Protein 6GW3 (pdb70)

InterPro domains:
  IPR001099 Chalcone/stilbene synthase, N-terminal [PF00195] (3-221)
  IPR011141 Polyketide synthase, type III [PIRSF000451] (5-380)
  IPR011141 Polyketide synthase, type III [PTHR11877] (5-381)
  IPR012328 Chalcone/stilbene synthase, C-terminal [PF02797] (232-382)
  IPR016039 Thiolase-like [G3DSA:3.40.47.10] (1-229)
  IPR016039 Thiolase-like [G3DSA:3.40.47.10] (230-385)
  IPR016039 Thiolase-like [SSF53901] (3-225)
  IPR016039 Thiolase-like [SSF53901] (229-381)
  IPR018088 Chalcone/stilbene synthase, active site [PS00441] (149-165)

Organism: Cannabis sativa (NCBI:txid3483)

Foldseek 3Di:
DDFFDDFKFWQFKFKFFAPDKDFLQCPLVVLCVLLVNVVLPVVSVVLNVLLVVQLAGMAGAPDDSVNCVVPVQLAAAFDQCLVVQQVVCQPVFLVQQLVRLVRRCVSQPDDLQLAQAEEEEEAQYDDVVGSQVVNCVVNVYDPNRHYHYHYRPLLVLLVQVVVLGVVQRGDPSHKYKYKYWYHCSQLRYHDDNPDVQSSSCVSFEHTMMMITIMHGPADPVSPGDGFKTFDDKDKDQQPPCAPQWDWDQDSRGIDIHHHPCVLVSCQVCVLVVVCVVPVVVVDDQQQQAAEQEQCLTPSNVVSNCVSNVHDPVRCPLVSVLCHHHGRNGNCSSSSSLVVQQVVCVVVVEFWSRVVHFKYKYWDAHHSRMIMITIMGTGTDDD/DDFFDDFKFWFFKFKFFAPAKDFLQCVLVVLCVLLVNVVLPVVSVVLNVLSVPFLAGMAGAPDDSVNCVVPVQLAAAFHQCQVVQQVVCQPVFLVQQLVRLVRRCVLQPDDLQLAQEEEEEEAQYDDVVGSSVVNCVVNVYDPNRHYHYHYRPLLVLLVQVVVLGVVQRGDPSHKYKYKYWYHCSQLRYHDDSPDVQSSSCVSFEHTMMMITIMHGPDDPVSPGDGFKTFDDKDKDFFPPCAPQWDWDQDSRGIDIHHHPCVLVSCQVCVLVVVCVPPVVVVDDQQQQAAEQEQCLTPSNVVSNCVSNVHDPVRCPLNSVLCHHHGRHGNCSSSSSLVCQQVVCVVVVAFWSRVVHFKYKYWDAGPSRMIMITIMGTGTDDD/DFFDDFKFFFFKFKFFAPDKDFLQCPLVVLCVLLVNVVLVVVSVVLNVLLVVQLAGMAGAPDDSVNCVVPVQLAAQFDQCLVVQQVVCQPVFLVQQLNRLVRRCVLQPDDLQLAQAEEEEEAQYADVVGSQVVNCVVNVYDPRRHYHYHYRPLLVLLVQVVVLGVVQRGDPSHKYKYKYWYHCSQLRYHDDNPCVQSSSCVSFEHTMMMITIMHGPADPVSPGDGFKTFDDKDKDFFPPCAQQWDWDQDSRGIDIHHHPCVLVSCLVCVLVVVCVVCVVVVDDQPQLAAEQEQCLTPSNVVSNCVSNVHDPVRCPLNSVLCHHHGRHGSCSSSSSLVVQQVVCVVVVAFWSRVVHFKYKYWDAGPSRMIMITIMGTDTDDD/DFFDDFKFFFFKFKFFAPAKDFLQCVLVVLCVLLVNVVLPVVSVVLNVLSVPFLAGMAGAPDDSVNCVVPVQLAAAFDQCLVVQQVVCQPVFLVQQLNRLVRRCVLQPDDLQLAQAEEEEEAQYDDVVGSRVVNCVVNVYDPRRHYHYHYRPLLVLLVQVVVLGVVQRGDPSHKYKYKYWYHCSQLRYHDDNPDVQSSSCVSFAHTMMMITIMHHPADPVSPGDGFKTFDDKDKDFFPPCAQQWDWDQDSRGIDIHHHPCVLVSCQVCVLVVVCVVPVVVVDDQQQQAAEQEQCLTPSNVVSNCVSRVHDPVRCVLVSVLCHHHGRHGSCSSSSSLVCQQVVCVVVVAFWSRVVHFKYKYWDAGPSRMIMITIMGTGTD

CATH classification: 3.40.47.10 (+1 more: 3.40.47.10)

GO terms:
  GO:1901696 cannabinoid biosynthetic process (P, TAS)

Radius of gyration: 38.3 Å; Cα contacts (8 Å, |Δi|>4): 3840; chains: 4; bounding box: 85×110×92 Å

Structure (mmCIF, N/CA/C/O backbone):
data_6GW3
#
_entry.id   6GW3
#
_cell.length_a   71.560
_cell.length_b   123.288
_cell.length_c   87.939
_cell.angle_alpha   90.00
_cell.angle_beta   109.55
_cell.angle_gamma   90.00
#
_symmetry.space_group_name_H-M   'P 1 21 1'
#
loop_
_entity.id
_entity.type
_entity.pdbx_description
1 polymer '3,5,7-trioxododecanoyl-CoA synthase'
2 polymer '3,5,7-trioxododecanoyl-CoA synthase,3,5,7-trioxododecanoyl-CoA synthase'
3 non-polymer 'COENZYME A'
4 non-polymer DI(HYDROXYETHYL)ETHER
5 water water
#
loop_
_atom_site.group_PDB
_atom_site.id
_atom_site.type_symbol
_atom_site.label_atom_id
_atom_site.label_alt_id
_atom_site.label_comp_id
_atom_site.label_asym_id
_atom_site.label_entity_id
_atom_site.label_seq_id
_atom_site.pdbx_PDB_ins_code
_atom_site.Cartn_x
_atom_site.Cartn_y
_atom_site.Cartn_z
_atom_site.occupancy
_atom_site.B_iso_or_equiv
_atom_site.auth_seq_id
_atom_site.auth_comp_id
_atom_site.auth_asym_id
_atom_site.auth_atom_id
_atom_site.pdbx_PDB_model_num
ATOM 1 N N . HIS A 1 6 ? 4.177 38.389 -46.823 1.00 64.75 3 HIS A N 1
ATOM 2 C CA . HIS A 1 6 ? 3.088 37.340 -46.998 1.00 57.49 3 HIS A CA 1
ATOM 3 C C . HIS A 1 6 ? 1.705 38.019 -46.840 1.00 40.13 3 HIS A C 1
ATOM 4 O O . HIS A 1 6 ? 1.459 38.518 -45.747 1.00 40.18 3 HIS A O 1
ATOM 11 N N . LEU A 1 7 ? 0.823 38.072 -47.869 1.00 32.04 4 LEU A N 1
ATOM 12 C CA . LEU A 1 7 ? -0.333 38.981 -47.812 1.00 27.02 4 LEU A CA 1
ATOM 13 C C . LEU A 1 7 ? -1.508 38.245 -47.166 1.00 22.46 4 LEU A C 1
ATOM 14 O O . LEU A 1 7 ? -2.022 37.274 -47.703 1.00 23.34 4 LEU A O 1
ATOM 19 N N . ARG A 1 8 ? -1.908 38.735 -46.007 1.00 23.24 5 ARG A N 1
ATOM 20 C CA . ARG A 1 8 ? -3.085 38.203 -45.290 1.00 19.82 5 ARG A CA 1
ATOM 21 C C . ARG A 1 8 ? -4.273 39.061 -45.672 1.00 20.90 5 ARG A C 1
ATOM 22 O O . ARG A 1 8 ? -4.179 40.181 -46.225 1.00 20.88 5 ARG A O 1
ATOM 30 N N . ALA A 1 9 ? -5.462 38.528 -45.377 1.00 17.67 6 ALA A N 1
ATOM 31 C CA . ALA A 1 9 ? -6.692 39.270 -45.572 1.00 17.46 6 ALA A CA 1
ATOM 32 C C . ALA A 1 9 ? -7.046 40.163 -44.385 1.00 19.54 6 ALA A C 1
ATOM 33 O O . ALA A 1 9 ? -6.590 39.919 -43.255 1.00 21.71 6 ALA A O 1
ATOM 35 N N . GLU A 1 10 ? -7.907 41.171 -44.611 1.00 21.09 7 GLU A N 1
ATOM 36 C CA . GLU A 1 10 ? -8.429 42.003 -43.547 1.00 23.58 7 GLU A CA 1
ATOM 37 C C . GLU A 1 10 ? -9.920 41.604 -43.231 1.00 23.36 7 GLU A C 1
ATOM 38 O O . GLU A 1 10 ? -10.706 41.200 -44.066 1.00 29.17 7 GLU A O 1
ATOM 44 N N . GLY A 1 11 ? -10.300 41.708 -41.972 1.00 29.75 8 GLY A N 1
ATOM 45 C CA . GLY A 1 11 ? -11.621 41.423 -41.556 1.00 30.07 8 GLY A CA 1
ATOM 46 C C . GLY A 1 11 ? -11.960 39.921 -41.657 1.00 24.80 8 GLY A C 1
ATOM 47 O O . GLY A 1 11 ? -11.114 39.024 -41.952 1.00 25.66 8 GLY A O 1
ATOM 48 N N . PRO A 1 12 ? -13.180 39.623 -41.282 1.00 22.93 9 PRO A N 1
ATOM 49 C CA . PRO A 1 12 ? -13.551 38.213 -40.979 1.00 19.50 9 PRO A CA 1
ATOM 50 C C . PRO A 1 12 ? -13.893 37.420 -42.220 1.00 16.52 9 PRO A C 1
ATOM 51 O O . PRO A 1 12 ? -14.331 37.994 -43.251 1.00 18.50 9 PRO A O 1
ATOM 55 N N . ALA A 1 13 ? -13.719 36.112 -42.133 1.00 13.92 10 ALA A N 1
ATOM 56 C CA . ALA A 1 13 ? -14.224 35.203 -43.139 1.00 14.28 10 ALA A CA 1
ATOM 57 C C . ALA A 1 13 ? -15.758 35.124 -43.071 1.00 14.78 10 ALA A C 1
ATOM 58 O O . ALA A 1 13 ? -16.299 35.052 -41.958 1.00 14.71 10 ALA A O 1
ATOM 60 N N . SER A 1 14 ? -16.399 35.011 -44.236 1.00 13.88 11 SER A N 1
ATOM 61 C CA . SER A 1 14 ? -17.853 34.796 -44.314 1.00 12.67 11 SER A CA 1
ATOM 62 C C . SER A 1 14 ? -18.183 33.636 -45.253 1.00 13.02 11 SER A C 1
ATOM 63 O O . SER A 1 14 ? -17.448 33.307 -46.215 1.00 13.39 11 SER A O 1
ATOM 66 N N . VAL A 1 15 ? -19.337 32.999 -44.970 1.00 13.24 12 VAL A N 1
ATOM 67 C CA . VAL A 1 15 ? -19.982 32.080 -45.907 1.00 12.08 12 VAL A CA 1
ATOM 68 C C . VAL A 1 15 ? -20.634 32.891 -47.023 1.00 12.00 12 VAL A C 1
ATOM 69 O O . VAL A 1 15 ? -21.454 33.785 -46.728 1.00 14.09 12 VAL A O 1
ATOM 73 N N . LEU A 1 16 ? -20.215 32.675 -48.288 1.00 12.92 13 LEU A N 1
ATOM 74 C CA . LEU A 1 16 ? -20.641 33.418 -49.467 1.00 12.72 13 LEU A CA 1
ATOM 75 C C . LEU A 1 16 ? -21.675 32.640 -50.325 1.00 12.36 13 LEU A C 1
ATOM 76 O O . LEU A 1 16 ? -22.349 33.251 -51.194 1.00 14.31 13 LEU A O 1
ATOM 81 N N . ALA A 1 17 ? -21.803 31.338 -50.122 1.00 11.93 14 ALA A N 1
ATOM 82 C CA . ALA A 1 17 ? -22.719 30.496 -50.912 1.00 12.43 14 ALA A CA 1
ATOM 83 C C . ALA A 1 17 ? -22.887 29.150 -50.211 1.00 13.71 14 ALA A C 1
ATOM 84 O O . ALA A 1 17 ? -21.959 28.700 -49.515 1.00 12.53 14 ALA A O 1
ATOM 86 N N . ILE A 1 18 ? -24.047 28.510 -50.425 1.00 12.96 15 ILE A N 1
ATOM 87 C CA . ILE A 1 18 ? -24.367 27.181 -49.853 1.00 12.26 15 ILE A CA 1
ATOM 88 C C . ILE A 1 18 ? -25.069 26.356 -50.935 1.00 13.27 15 ILE A C 1
ATOM 89 O O . ILE A 1 18 ? -26.073 26.862 -51.515 1.00 15.70 15 ILE A O 1
ATOM 94 N N . GLY A 1 19 ? -24.648 25.116 -51.142 1.00 12.53 16 GLY A N 1
ATOM 95 C CA . GLY A 1 19 ? -25.331 24.209 -52.045 1.00 12.81 16 GLY A CA 1
ATOM 96 C C . GLY A 1 19 ? -25.489 22.825 -51.403 1.00 12.33 16 GLY A C 1
ATOM 97 O O . GLY A 1 19 ? -24.671 22.418 -50.619 1.00 13.58 16 GLY A O 1
ATOM 98 N N . THR A 1 20 ? -26.585 22.133 -51.744 1.00 13.22 17 THR A N 1
ATOM 99 C CA . THR A 1 20 ? -26.867 20.827 -51.150 1.00 13.17 17 THR A CA 1
ATOM 100 C C . THR A 1 20 ? -27.332 19.825 -52.212 1.00 13.70 17 THR A C 1
ATOM 101 O O . THR A 1 20 ? -27.816 20.213 -53.278 1.00 17.02 17 THR A O 1
ATOM 105 N N . ALA A 1 21 ? -27.160 18.524 -51.937 1.00 13.55 18 ALA A N 1
ATOM 106 C CA . ALA A 1 21 ? -27.567 17.441 -52.822 1.00 12.73 18 ALA A CA 1
ATOM 107 C C . ALA A 1 21 ? -27.903 16.183 -52.054 1.00 12.41 18 ALA A C 1
ATOM 108 O O . ALA A 1 21 ? -27.381 15.941 -50.935 1.00 12.42 18 ALA A O 1
ATOM 110 N N . ASN A 1 22 ? -28.793 15.349 -52.632 1.00 13.30 19 ASN A N 1
ATOM 111 C CA . ASN A 1 22 ? -29.122 14.053 -52.012 1.00 12.55 19 ASN A CA 1
ATOM 112 C C . ASN A 1 22 ? -29.368 13.011 -53.114 1.00 12.87 19 ASN A C 1
ATOM 113 O O . ASN A 1 22 ? -29.840 13.363 -54.217 1.00 15.05 19 ASN A O 1
ATOM 118 N N . PRO A 1 23 ? -29.198 11.696 -52.803 1.00 13.68 20 PRO A N 1
ATOM 119 C CA . PRO A 1 23 ? -29.639 10.647 -53.762 1.00 15.08 20 PRO A CA 1
ATOM 120 C C . PRO A 1 23 ? -31.138 10.742 -54.012 1.00 15.22 20 PRO A C 1
ATOM 121 O O . PRO A 1 23 ? -31.916 11.164 -53.136 1.00 15.67 20 PRO A O 1
ATOM 125 N N . GLU A 1 24 ? -31.561 10.381 -55.230 1.00 16.89 21 GLU A N 1
ATOM 126 C CA . GLU A 1 24 ? -32.986 10.516 -55.617 1.00 18.31 21 GLU A CA 1
ATOM 127 C C . GLU A 1 24 ? -33.925 9.587 -54.836 1.00 16.24 21 GLU A C 1
ATOM 128 O O . GLU A 1 24 ? -35.088 9.934 -54.579 1.00 19.35 21 GLU A O 1
ATOM 134 N N . ASN A 1 25 ? -33.448 8.365 -54.540 1.00 15.53 22 ASN A N 1
ATOM 135 C CA . ASN A 1 25 ? -34.344 7.357 -53.909 1.00 16.39 22 ASN A CA 1
ATOM 136 C C . ASN A 1 25 ? -34.719 7.793 -52.489 1.00 15.64 22 ASN A C 1
ATOM 137 O O . ASN A 1 25 ? -33.840 8.242 -51.716 1.00 14.90 22 ASN A O 1
ATOM 142 N N . ILE A 1 26 ? -35.996 7.615 -52.129 1.00 16.43 23 ILE A N 1
ATOM 143 C CA . ILE A 1 26 ? -36.535 8.072 -50.803 1.00 16.00 23 ILE A CA 1
ATOM 144 C C . ILE A 1 26 ? -37.096 6.859 -50.022 1.00 16.24 23 ILE A C 1
ATOM 145 O O . ILE A 1 26 ? -37.819 5.949 -50.604 1.00 19.46 23 ILE A O 1
ATOM 150 N N . LEU A 1 27 ? -36.749 6.815 -48.731 1.00 15.20 24 LEU A N 1
ATOM 151 C CA . LEU A 1 27 ? -37.384 5.915 -47.751 1.00 16.37 24 LEU A CA 1
ATOM 152 C C . LEU A 1 27 ? -38.476 6.714 -47.001 1.00 14.77 24 LEU A C 1
ATOM 153 O O . LEU A 1 27 ? -38.159 7.594 -46.206 1.00 15.15 24 LEU A O 1
ATOM 158 N N A LEU A 1 28 ? -39.750 6.351 -47.201 0.63 14.85 25 LEU A N 1
ATOM 159 N N B LEU A 1 28 ? -39.761 6.369 -47.212 0.37 14.00 25 LEU A N 1
ATOM 160 C CA A LEU A 1 28 ? -40.849 6.894 -46.393 0.63 14.22 25 LEU A CA 1
ATOM 161 C CA B LEU A 1 28 ? -40.859 6.904 -46.367 0.37 14.27 25 LEU A CA 1
ATOM 162 C C A LEU A 1 28 ? -40.881 6.199 -45.026 0.63 14.17 25 LEU A C 1
ATOM 163 C C B LEU A 1 28 ? -40.848 6.191 -45.019 0.37 14.13 25 LEU A C 1
ATOM 164 O O A LEU A 1 28 ? -40.942 4.941 -44.961 0.63 13.94 25 LEU A O 1
ATOM 165 O O B LEU A 1 28 ? -40.907 4.933 -44.956 0.37 16.46 25 LEU A O 1
ATOM 174 N N . GLN A 1 29 ? -40.743 6.963 -43.943 1.00 13.53 26 GLN A N 1
ATOM 175 C CA . GLN A 1 29 ? -40.607 6.366 -42.590 1.00 13.72 26 GLN A CA 1
ATOM 176 C C . GLN A 1 29 ? -41.817 5.512 -42.204 1.00 14.71 26 GLN A C 1
ATOM 177 O O . GLN A 1 29 ? -41.665 4.457 -41.529 1.00 16.13 26 GLN A O 1
ATOM 183 N N . ASP A 1 30 ? -43.049 5.859 -42.667 1.00 14.36 27 ASP A N 1
ATOM 184 C CA . ASP A 1 30 ? -44.252 5.047 -42.404 1.00 15.88 27 ASP A CA 1
ATOM 185 C C . ASP A 1 30 ? -44.093 3.599 -42.925 1.00 17.90 27 ASP A C 1
ATOM 186 O O . ASP A 1 30 ? -44.708 2.654 -42.391 1.00 20.28 27 ASP A O 1
ATOM 191 N N . GLU A 1 31 ? -43.337 3.424 -44.002 1.00 14.99 28 GLU A N 1
ATOM 192 C CA . GLU A 1 31 ? -43.156 2.120 -44.652 1.00 16.46 28 GLU A CA 1
ATOM 193 C C . GLU A 1 31 ? -41.867 1.419 -44.176 1.00 15.67 28 GLU A C 1
ATOM 194 O O . GLU A 1 31 ? -41.657 0.240 -44.538 1.00 17.03 28 GLU A O 1
ATOM 200 N N . PHE A 1 32 ? -41.000 2.118 -43.417 1.00 14.02 29 PHE A N 1
ATOM 201 C CA . PHE A 1 32 ? -39.627 1.608 -43.191 1.00 15.07 29 PHE A CA 1
ATOM 202 C C . PHE A 1 32 ? -39.581 0.366 -42.297 1.00 14.90 29 PHE A C 1
ATOM 203 O O . PHE A 1 32 ? -38.810 -0.591 -42.605 1.00 15.87 29 PHE A O 1
ATOM 211 N N . PRO A 1 33 ? -40.348 0.271 -41.206 1.00 15.44 30 PRO A N 1
ATOM 212 C CA . PRO A 1 33 ? -40.292 -1.009 -40.416 1.00 15.91 30 PRO A CA 1
ATOM 213 C C . PRO A 1 33 ? -40.604 -2.235 -41.235 1.00 16.55 30 PRO A C 1
ATOM 214 O O . PRO A 1 33 ? -39.876 -3.259 -41.172 1.00 18.19 30 PRO A O 1
ATOM 218 N N . ASP A 1 34 ? -41.643 -2.173 -42.065 1.00 15.90 31 ASP A N 1
ATOM 219 C CA . ASP A 1 34 ? -42.033 -3.311 -42.882 1.00 17.62 31 ASP A CA 1
ATOM 220 C C . ASP A 1 34 ? -40.969 -3.580 -44.005 1.00 16.29 31 ASP A C 1
ATOM 221 O O . ASP A 1 34 ? -40.609 -4.742 -44.214 1.00 19.74 31 ASP A O 1
ATOM 226 N N . TYR A 1 35 ? -40.471 -2.535 -44.655 1.00 17.32 32 TYR A N 1
ATOM 227 C CA . TYR A 1 35 ? -39.420 -2.663 -45.659 1.00 17.90 32 TYR A CA 1
ATOM 228 C C . TYR A 1 35 ? -38.157 -3.286 -45.064 1.00 17.01 32 TYR A C 1
ATOM 229 O O . TYR A 1 35 ? -37.650 -4.307 -45.620 1.00 19.68 32 TYR A O 1
ATOM 238 N N . TYR A 1 36 ? -37.664 -2.762 -43.954 1.00 16.25 33 TYR A N 1
ATOM 239 C CA . TYR A 1 36 ? -36.407 -3.206 -43.354 1.00 17.36 33 TYR A CA 1
ATOM 240 C C . TYR A 1 36 ? -36.533 -4.671 -42.937 1.00 16.19 33 TYR A C 1
ATOM 241 O O . TYR A 1 36 ? -35.603 -5.501 -43.252 1.00 18.60 33 TYR A O 1
ATOM 250 N N . PHE A 1 37 ? -37.609 -5.051 -42.240 1.00 16.91 34 PHE A N 1
ATOM 251 C CA . PHE A 1 37 ? -37.718 -6.470 -41.792 1.00 17.83 34 PHE A CA 1
ATOM 252 C C . PHE A 1 37 ? -37.967 -7.458 -42.946 1.00 20.37 34 PHE A C 1
ATOM 253 O O . PHE A 1 37 ? -37.569 -8.652 -42.880 1.00 22.66 34 PHE A O 1
ATOM 261 N N . ARG A 1 38 ? -38.571 -6.991 -44.035 1.00 20.20 35 ARG A N 1
ATOM 262 C CA . ARG A 1 38 ? -38.733 -7.816 -45.244 1.00 20.72 35 ARG A CA 1
ATOM 263 C C . ARG A 1 38 ? -37.399 -8.033 -46.003 1.00 20.12 35 ARG A C 1
ATOM 264 O O . ARG A 1 38 ? -37.049 -9.206 -46.296 1.00 22.97 35 ARG A O 1
ATOM 272 N N . VAL A 1 39 ? -36.678 -6.961 -46.343 1.00 19.87 36 VAL A N 1
ATOM 273 C CA . VAL A 1 39 ? -35.442 -7.097 -47.152 1.00 19.68 36 VAL A CA 1
ATOM 274 C C . VAL A 1 39 ? -34.319 -7.816 -46.364 1.00 20.71 36 VAL A C 1
ATOM 275 O O . VAL A 1 39 ? -33.473 -8.478 -46.984 1.00 22.88 36 VAL A O 1
ATOM 279 N N . THR A 1 40 ? -34.345 -7.730 -45.027 1.00 18.91 37 THR A N 1
ATOM 280 C CA . THR A 1 40 ? -33.397 -8.437 -44.159 1.00 19.81 37 THR A CA 1
ATOM 281 C C . THR A 1 40 ? -33.850 -9.881 -43.802 1.00 21.16 37 THR A C 1
ATOM 282 O O . THR A 1 40 ? -33.232 -10.527 -42.969 1.00 24.25 37 THR A O 1
ATOM 286 N N . LYS A 1 41 ? -34.984 -10.325 -44.332 1.00 22.55 38 LYS A N 1
ATOM 287 C CA . LYS A 1 41 ? -35.442 -11.722 -44.160 1.00 24.50 38 LYS A CA 1
ATOM 288 C C . LYS A 1 41 ? -35.679 -12.058 -42.694 1.00 27.84 38 LYS A C 1
ATOM 289 O O . LYS A 1 41 ? -35.393 -13.180 -42.257 1.00 28.70 38 LYS A O 1
ATOM 295 N N . SER A 1 42 ? -36.235 -11.072 -41.959 1.00 23.14 39 SER A N 1
ATOM 296 C CA . SER A 1 42 ? -36.376 -11.097 -40.506 1.00 23.98 39 SER A CA 1
ATOM 297 C C . SER A 1 42 ? -37.844 -10.922 -40.043 1.00 23.54 39 SER A C 1
ATOM 298 O O . SER A 1 42 ? -38.070 -10.570 -38.900 1.00 26.38 39 SER A O 1
ATOM 301 N N . GLU A 1 43 ? -38.781 -11.309 -40.895 1.00 24.44 40 GLU A N 1
ATOM 302 C CA . GLU A 1 43 ? -40.234 -11.164 -40.559 1.00 26.84 40 GLU A CA 1
ATOM 303 C C . GLU A 1 43 ? -40.678 -12.020 -39.380 1.00 31.57 40 GLU A C 1
ATOM 304 O O . GLU A 1 43 ? -41.688 -11.709 -38.710 1.00 33.07 40 GLU A O 1
ATOM 310 N N . HIS A 1 44 ? -39.913 -13.050 -39.055 1.00 30.97 41 HIS A N 1
ATOM 311 C CA . HIS A 1 44 ? -40.224 -13.887 -37.875 1.00 30.41 41 HIS A CA 1
ATOM 312 C C . HIS A 1 44 ? -40.060 -13.136 -36.557 1.00 25.73 41 HIS A C 1
ATOM 313 O O . HIS A 1 44 ? -40.605 -13.599 -35.534 1.00 28.73 41 HIS A O 1
ATOM 320 N N . MET A 1 45 ? -39.321 -11.999 -36.553 1.00 25.96 42 MET A N 1
ATOM 321 C CA . MET A 1 45 ? -39.016 -11.246 -35.343 1.00 27.01 42 MET A CA 1
ATOM 322 C C . MET A 1 45 ? -40.166 -10.255 -35.051 1.00 27.27 42 MET A C 1
ATOM 323 O O . MET A 1 45 ? -39.988 -9.018 -35.095 1.00 27.31 42 MET A O 1
ATOM 328 N N . THR A 1 46 ? -41.337 -10.800 -34.752 1.00 28.58 43 THR A N 1
ATOM 329 C CA . THR A 1 46 ? -42.570 -9.986 -34.718 1.00 30.01 43 THR A CA 1
ATOM 330 C C . THR A 1 46 ? -42.547 -8.941 -33.576 1.00 28.70 43 THR A C 1
ATOM 331 O O . THR A 1 46 ? -42.920 -7.758 -33.795 1.00 28.28 43 THR A O 1
ATOM 335 N N . GLN A 1 47 ? -42.105 -9.342 -32.394 1.00 26.66 44 GLN A N 1
ATOM 336 C CA . GLN A 1 47 ? -42.049 -8.379 -31.273 1.00 28.97 44 GLN A CA 1
ATOM 337 C C . GLN A 1 47 ? -40.995 -7.276 -31.529 1.00 26.52 44 GLN A C 1
ATOM 338 O O . GLN A 1 47 ? -41.232 -6.096 -31.266 1.00 27.58 44 GLN A O 1
ATOM 344 N N . LEU A 1 48 ? -39.804 -7.656 -32.046 1.00 24.91 45 LEU A N 1
ATOM 345 C CA . LEU A 1 48 ? -38.751 -6.671 -32.317 1.00 22.84 45 LEU A CA 1
ATOM 346 C C . LEU A 1 48 ? -39.214 -5.682 -33.396 1.00 21.23 45 LEU A C 1
ATOM 347 O O . LEU A 1 48 ? -38.941 -4.461 -33.295 1.00 21.43 45 LEU A O 1
ATOM 352 N N . LYS A 1 49 ? -39.936 -6.174 -34.406 1.00 20.79 46 LYS A N 1
ATOM 353 C CA . LYS A 1 49 ? -40.459 -5.287 -35.478 1.00 20.60 46 LYS A CA 1
ATOM 354 C C . LYS A 1 49 ? -41.407 -4.219 -34.883 1.00 20.55 46 LYS A C 1
ATOM 355 O O . LYS A 1 49 ? -41.330 -3.038 -35.265 1.00 20.98 46 LYS A O 1
ATOM 361 N N . GLU A 1 50 ? -42.272 -4.606 -33.962 1.00 23.12 47 GLU A N 1
ATOM 362 C CA . GLU A 1 50 ? -43.172 -3.598 -33.354 1.00 24.48 47 GLU A CA 1
ATOM 363 C C . GLU A 1 50 ? -42.408 -2.617 -32.442 1.00 22.16 47 GLU A C 1
ATOM 364 O O . GLU A 1 50 ? -42.756 -1.413 -32.412 1.00 21.94 47 GLU A O 1
ATOM 370 N N . LYS A 1 51 ? -41.356 -3.060 -31.730 1.00 19.81 48 LYS A N 1
ATOM 371 C CA . LYS A 1 51 ? -40.489 -2.115 -31.005 1.00 22.32 48 LYS A CA 1
ATOM 372 C C . LYS A 1 51 ? -39.833 -1.124 -31.972 1.00 18.72 48 LYS A C 1
ATOM 373 O O . LYS A 1 51 ? -39.675 0.098 -31.656 1.00 18.31 48 LYS A O 1
ATOM 379 N N . PHE A 1 52 ? -39.369 -1.638 -33.123 1.00 18.79 49 PHE A N 1
ATOM 380 C CA . PHE A 1 52 ? -38.750 -0.791 -34.113 1.00 16.43 49 PHE A CA 1
ATOM 381 C C . PHE A 1 52 ? -39.724 0.224 -34.695 1.00 15.96 49 PHE A C 1
ATOM 382 O O . PHE A 1 52 ? -39.351 1.394 -34.930 1.00 16.54 49 PHE A O 1
ATOM 390 N N . ARG A 1 53 ? -40.977 -0.220 -34.931 1.00 17.16 50 ARG A N 1
ATOM 391 C CA . ARG A 1 53 ? -42.009 0.744 -35.379 1.00 18.37 50 ARG A CA 1
ATOM 392 C C . ARG A 1 53 ? -42.208 1.918 -34.394 1.00 17.89 50 ARG A C 1
ATOM 393 O O . ARG A 1 53 ? -42.316 3.062 -34.820 1.00 17.15 50 ARG A O 1
ATOM 401 N N . LYS A 1 54 ? -42.162 1.631 -33.095 1.00 17.11 51 LYS A N 1
ATOM 402 C CA . LYS A 1 54 ? -42.291 2.711 -32.097 1.00 17.98 51 LYS A CA 1
ATOM 403 C C . LYS A 1 54 ? -41.059 3.658 -32.100 1.00 18.10 51 LYS A C 1
ATOM 404 O O . LYS A 1 54 ? -41.237 4.879 -32.043 1.00 19.35 51 LYS A O 1
ATOM 410 N N . ILE A 1 55 ? -39.844 3.116 -32.278 1.00 17.00 52 ILE A N 1
ATOM 411 C CA . ILE A 1 55 ? -38.664 3.958 -32.466 1.00 19.01 52 ILE A CA 1
ATOM 412 C C . ILE A 1 55 ? -38.796 4.891 -33.687 1.00 16.46 52 ILE A C 1
ATOM 413 O O . ILE A 1 55 ? -38.536 6.110 -33.627 1.00 17.30 52 ILE A O 1
ATOM 418 N N . CYS A 1 56 ? -39.250 4.319 -34.829 1.00 16.40 53 CYS A N 1
ATOM 419 C CA . CYS A 1 56 ? -39.395 5.093 -36.058 1.00 15.14 53 CYS A CA 1
ATOM 420 C C . CYS A 1 56 ? -40.478 6.162 -35.887 1.00 17.44 53 CYS A C 1
ATOM 421 O O . CYS A 1 56 ? -40.286 7.328 -36.346 1.00 18.63 53 CYS A O 1
ATOM 424 N N . ASP A 1 57 ? -41.580 5.809 -35.234 1.00 17.22 54 ASP A N 1
ATOM 425 C CA . ASP A 1 57 ? -42.695 6.791 -35.005 1.00 19.54 54 ASP A CA 1
ATOM 426 C C . ASP A 1 57 ? -42.273 7.951 -34.096 1.00 22.96 54 ASP A C 1
ATOM 427 O O . ASP A 1 57 ? -42.678 9.086 -34.296 1.00 27.45 54 ASP A O 1
ATOM 432 N N . LYS A 1 58 ? -41.487 7.648 -33.075 1.00 16.96 55 LYS A N 1
ATOM 433 C CA . LYS A 1 58 ? -41.024 8.666 -32.132 1.00 18.80 55 LYS A CA 1
ATOM 434 C C . LYS A 1 58 ? -39.852 9.517 -32.638 1.00 17.77 55 LYS A C 1
ATOM 435 O O . LYS A 1 58 ? -39.505 10.566 -32.052 1.00 20.50 55 LYS A O 1
ATOM 441 N N . SER A 1 59 ? -39.178 9.070 -33.722 1.00 15.88 56 SER A N 1
ATOM 442 C CA . SER A 1 59 ? -37.979 9.744 -34.235 1.00 15.54 56 SER A CA 1
ATOM 443 C C . SER A 1 59 ? -38.242 11.134 -34.832 1.00 15.78 56 SER A C 1
ATOM 444 O O . SER A 1 59 ? -37.301 11.953 -34.942 1.00 15.96 56 SER A O 1
ATOM 447 N N . MET A 1 60 ? -39.510 11.410 -35.216 1.00 15.41 57 MET A N 1
ATOM 448 C CA . MET A 1 60 ? -39.886 12.655 -35.914 1.00 17.20 57 MET A CA 1
ATOM 449 C C . MET A 1 60 ? -39.199 12.836 -37.271 1.00 19.14 57 MET A C 1
ATOM 450 O O . MET A 1 60 ? -39.052 13.969 -37.767 1.00 21.90 57 MET A O 1
ATOM 455 N N . ILE A 1 61 ? -38.762 11.721 -37.848 1.00 14.06 58 ILE A N 1
ATOM 456 C CA . ILE A 1 61 ? -38.216 11.654 -39.193 1.00 12.81 58 ILE A CA 1
ATOM 457 C C . ILE A 1 61 ? -39.341 11.077 -40.075 1.00 14.43 58 ILE A C 1
ATOM 458 O O . ILE A 1 61 ? -39.875 9.988 -39.803 1.00 15.52 58 ILE A O 1
ATOM 463 N N . ARG A 1 62 ? -39.755 11.832 -41.092 1.00 13.81 59 ARG A N 1
ATOM 464 C CA . ARG A 1 62 ? -40.834 11.403 -42.004 1.00 14.83 59 ARG A CA 1
ATOM 465 C C . ARG A 1 62 ? -40.287 10.781 -43.279 1.00 13.31 59 ARG A C 1
ATOM 466 O O . ARG A 1 62 ? -40.933 9.848 -43.855 1.00 15.76 59 ARG A O 1
ATOM 474 N N . LYS A 1 63 ? -39.151 11.214 -43.786 1.00 13.64 60 LYS A N 1
ATOM 475 C CA . LYS A 1 63 ? -38.501 10.651 -44.962 1.00 14.17 60 LYS A CA 1
ATOM 476 C C . LYS A 1 63 ? -36.980 10.859 -44.940 1.00 13.28 60 LYS A C 1
ATOM 477 O O . LYS A 1 63 ? -36.469 11.732 -44.188 1.00 14.01 60 LYS A O 1
ATOM 483 N N . ARG A 1 64 ? -36.275 10.013 -45.664 1.00 12.95 61 ARG A N 1
ATOM 484 C CA . ARG A 1 64 ? -34.827 10.068 -45.819 1.00 11.97 61 ARG A CA 1
ATOM 485 C C . ARG A 1 64 ? -34.458 9.744 -47.266 1.00 13.18 61 ARG A C 1
ATOM 486 O O . ARG A 1 64 ? -35.056 8.842 -47.881 1.00 16.53 61 ARG A O 1
ATOM 494 N N . ASN A 1 65 ? -33.464 10.432 -47.801 1.00 12.26 62 ASN A N 1
ATOM 495 C CA . ASN A 1 65 ? -32.864 10.005 -49.075 1.00 13.71 62 ASN A CA 1
ATOM 496 C C . ASN A 1 65 ? -31.865 8.868 -48.801 1.00 13.51 62 ASN A C 1
ATOM 497 O O . ASN A 1 65 ? -31.138 8.888 -47.785 1.00 13.59 62 ASN A O 1
ATOM 502 N N . CYS A 1 66 ? -31.779 7.913 -49.730 1.00 14.22 63 CYS A N 1
ATOM 503 C CA . CYS A 1 66 ? -30.958 6.703 -49.519 1.00 14.26 63 CYS A CA 1
ATOM 504 C C . CYS A 1 66 ? -30.485 6.107 -50.872 1.00 14.44 63 CYS A C 1
ATOM 505 O O . CYS A 1 66 ? -31.298 5.554 -51.636 1.00 17.01 63 CYS A O 1
ATOM 508 N N . PHE A 1 67 ? -29.166 6.187 -51.143 1.00 13.97 64 PHE A N 1
ATOM 509 C CA . PHE A 1 67 ? -28.602 5.599 -52.340 1.00 14.80 64 PHE A CA 1
ATOM 510 C C . PHE A 1 67 ? -28.803 4.086 -52.421 1.00 16.30 64 PHE A C 1
ATOM 511 O O . PHE A 1 67 ? -29.153 3.535 -53.491 1.00 16.91 64 PHE A O 1
ATOM 519 N N . LEU A 1 68 ? -28.591 3.394 -51.288 1.00 15.10 65 LEU A N 1
ATOM 520 C CA . LEU A 1 68 ? -28.724 1.942 -51.287 1.00 16.21 65 LEU A CA 1
ATOM 521 C C . LEU A 1 68 ? -30.164 1.544 -51.582 1.00 16.98 65 LEU A C 1
ATOM 522 O O . LEU A 1 68 ? -31.100 2.039 -50.889 1.00 18.32 65 LEU A O 1
ATOM 527 N N . ASN A 1 69 ? -30.377 0.628 -52.545 1.00 18.14 66 ASN A N 1
ATOM 528 C CA . ASN A 1 69 ? -31.733 0.235 -52.964 1.00 17.22 66 ASN A CA 1
ATOM 529 C C . ASN A 1 69 ? -31.889 -1.280 -52.921 1.00 17.86 66 ASN A C 1
ATOM 530 O O . ASN A 1 69 ? -30.921 -2.045 -52.691 1.00 18.46 66 ASN A O 1
ATOM 535 N N . GLU A 1 70 ? -33.124 -1.753 -53.121 1.00 19.45 67 GLU A N 1
ATOM 536 C CA . GLU A 1 70 ? -33.392 -3.174 -52.988 1.00 19.47 67 GLU A CA 1
ATOM 537 C C . GLU A 1 70 ? -32.652 -4.019 -54.056 1.00 19.70 67 GLU A C 1
ATOM 538 O O . GLU A 1 70 ? -32.309 -5.186 -53.797 1.00 20.19 67 GLU A O 1
ATOM 544 N N . GLU A 1 71 ? -32.414 -3.458 -55.244 1.00 20.99 68 GLU A N 1
ATOM 545 C CA A GLU A 1 71 ? -31.641 -4.179 -56.241 0.66 24.48 68 GLU A CA 1
ATOM 546 C CA B GLU A 1 71 ? -31.644 -4.177 -56.250 0.34 21.51 68 GLU A CA 1
ATOM 547 C C . GLU A 1 71 ? -30.172 -4.394 -55.825 1.00 21.61 68 GLU A C 1
ATOM 548 O O . GLU A 1 71 ? -29.607 -5.455 -56.098 1.00 22.37 68 GLU A O 1
ATOM 559 N N . HIS A 1 72 ? -29.565 -3.414 -55.152 1.00 19.84 69 HIS A N 1
ATOM 560 C CA . HIS A 1 72 ? -28.222 -3.647 -54.546 1.00 18.43 69 HIS A CA 1
ATOM 561 C C . HIS A 1 72 ? -28.277 -4.855 -53.577 1.00 19.96 69 HIS A C 1
ATOM 562 O O . HIS A 1 72 ? -27.335 -5.686 -53.522 1.00 19.41 69 HIS A O 1
ATOM 569 N N . LEU A 1 73 ? -29.332 -4.934 -52.745 1.00 18.58 70 LEU A N 1
ATOM 570 C CA . LEU A 1 73 ? -29.449 -5.995 -51.744 1.00 19.36 70 LEU A CA 1
ATOM 571 C C . LEU A 1 73 ? -29.696 -7.373 -52.370 1.00 21.69 70 LEU A C 1
ATOM 572 O O . LEU A 1 73 ? -29.224 -8.400 -51.828 1.00 21.74 70 LEU A O 1
ATOM 577 N N . LYS A 1 74 ? -30.474 -7.430 -53.469 1.00 21.65 71 LYS A N 1
ATOM 578 C CA . LYS A 1 74 ? -30.671 -8.683 -54.206 1.00 21.50 71 LYS A CA 1
ATOM 579 C C . LYS A 1 74 ? -29.369 -9.120 -54.921 1.00 21.37 71 LYS A C 1
ATOM 580 O O . LYS A 1 74 ? -29.080 -10.356 -54.988 1.00 24.35 71 LYS A O 1
ATOM 586 N N . GLN A 1 75 ? -28.591 -8.157 -55.423 1.00 20.75 72 GLN A N 1
ATOM 587 C CA . GLN A 1 75 ? -27.287 -8.456 -56.092 1.00 23.13 72 GLN A CA 1
ATOM 588 C C . GLN A 1 75 ? -26.244 -8.972 -55.069 1.00 22.79 72 GLN A C 1
ATOM 589 O O . GLN A 1 75 ? -25.424 -9.850 -55.398 1.00 24.76 72 GLN A O 1
ATOM 595 N N . ASN A 1 76 ? -26.303 -8.447 -53.826 1.00 21.03 73 ASN A N 1
ATOM 596 C CA . ASN A 1 76 ? -25.360 -8.933 -52.779 1.00 20.51 73 ASN A CA 1
ATOM 597 C C . ASN A 1 76 ? -26.098 -9.148 -51.444 1.00 17.89 73 ASN A C 1
ATOM 598 O O . ASN A 1 76 ? -26.087 -8.244 -50.569 1.00 18.74 73 ASN A O 1
ATOM 603 N N . PRO A 1 77 ? -26.679 -10.336 -51.267 1.00 17.71 74 PRO A N 1
ATOM 604 C CA . PRO A 1 77 ? -27.450 -10.582 -50.026 1.00 19.44 74 PRO A CA 1
ATOM 605 C C . PRO A 1 77 ? -26.590 -10.617 -48.743 1.00 19.41 74 PRO A C 1
ATOM 606 O O . PRO A 1 77 ? -27.139 -10.579 -47.628 1.00 19.17 74 PRO A O 1
ATOM 610 N N . ARG A 1 78 ? -25.246 -10.683 -48.847 1.00 18.48 75 ARG A N 1
ATOM 611 C CA . ARG A 1 78 ? -24.419 -10.530 -47.646 1.00 18.78 75 ARG A CA 1
ATOM 612 C C . ARG A 1 78 ? -24.669 -9.200 -46.934 1.00 17.23 75 ARG A C 1
ATOM 613 O O . ARG A 1 78 ? -24.459 -9.090 -45.697 1.00 17.74 75 ARG A O 1
ATOM 621 N N . LEU A 1 79 ? -25.123 -8.149 -47.668 1.00 17.47 76 LEU A N 1
ATOM 622 C CA . LEU A 1 79 ? -25.385 -6.836 -47.091 1.00 15.37 76 LEU A CA 1
ATOM 623 C C . LEU A 1 79 ? -26.594 -6.812 -46.125 1.00 15.72 76 LEU A C 1
ATOM 624 O O . LEU A 1 79 ? -26.694 -5.832 -45.355 1.00 18.13 76 LEU A O 1
ATOM 629 N N . VAL A 1 80 ? -27.467 -7.808 -46.175 1.00 16.35 77 VAL A N 1
ATOM 630 C CA . VAL A 1 80 ? -28.668 -7.840 -45.272 1.00 18.40 77 VAL A CA 1
ATOM 631 C C . VAL A 1 80 ? -28.444 -8.738 -44.048 1.00 18.25 77 VAL A C 1
ATOM 632 O O . VAL A 1 80 ? -29.298 -8.736 -43.166 1.00 19.51 77 VAL A O 1
ATOM 636 N N . GLU A 1 81 ? -27.332 -9.482 -43.993 1.00 19.43 78 GLU A N 1
ATOM 637 C CA . GLU A 1 81 ? -26.983 -10.249 -42.822 1.00 19.86 78 GLU A CA 1
ATOM 638 C C . GLU A 1 81 ? -26.691 -9.316 -41.647 1.00 20.57 78 GLU A C 1
ATOM 639 O O . GLU A 1 81 ? -26.335 -8.147 -41.823 1.00 18.50 78 GLU A O 1
ATOM 645 N N . HIS A 1 82 ? -26.830 -9.854 -40.432 1.00 21.03 79 HIS A N 1
ATOM 646 C CA . HIS A 1 82 ? -26.516 -9.045 -39.217 1.00 19.44 79 HIS A CA 1
ATOM 647 C C . HIS A 1 82 ? -25.051 -8.625 -39.156 1.00 20.67 79 HIS A C 1
ATOM 648 O O . HIS A 1 82 ? -24.747 -7.485 -38.814 1.00 21.14 79 HIS A O 1
ATOM 655 N N . GLU A 1 83 ? -24.148 -9.590 -39.414 1.00 20.46 80 GLU A N 1
ATOM 656 C CA . GLU A 1 83 ? -22.682 -9.331 -39.300 1.00 21.36 80 GLU A CA 1
ATOM 657 C C . GLU A 1 83 ? -21.981 -10.263 -40.245 1.00 21.93 80 GLU A C 1
ATOM 658 O O . GLU A 1 83 ? -22.065 -11.518 -40.110 1.00 26.86 80 GLU A O 1
ATOM 664 N N . MET A 1 84 ? -21.425 -9.720 -41.291 1.00 19.38 81 MET A N 1
ATOM 665 C CA . MET A 1 84 ? -20.798 -10.519 -42.358 1.00 19.61 81 MET A CA 1
ATOM 666 C C . MET A 1 84 ? -19.705 -9.671 -43.001 1.00 16.82 81 MET A C 1
ATOM 667 O O . MET A 1 84 ? -19.817 -8.458 -43.061 1.00 16.75 81 MET A O 1
ATOM 672 N N . GLN A 1 85 ? -18.636 -10.336 -43.483 1.00 18.03 82 GLN A N 1
ATOM 673 C CA . GLN A 1 85 ? -17.525 -9.628 -44.123 1.00 17.58 82 GLN A CA 1
ATOM 674 C C . GLN A 1 85 ? -18.007 -8.985 -45.442 1.00 16.34 82 GLN A C 1
ATOM 675 O O . GLN A 1 85 ? -18.234 -9.724 -46.451 1.00 19.46 82 GLN A O 1
ATOM 681 N N . THR A 1 86 ? -18.112 -7.677 -45.448 1.00 14.61 83 THR A N 1
ATOM 682 C CA . THR A 1 86 ? -18.730 -6.904 -46.531 1.00 14.82 83 THR A CA 1
ATOM 683 C C . THR A 1 86 ? -18.074 -5.555 -46.772 1.00 14.85 83 THR A C 1
ATOM 684 O O . THR A 1 86 ? -18.542 -4.764 -47.609 1.00 15.07 83 THR A O 1
ATOM 688 N N . LEU A 1 87 ? -16.982 -5.215 -46.040 1.00 14.45 84 LEU A N 1
ATOM 689 C CA . LEU A 1 87 ? -16.338 -3.927 -46.248 1.00 13.74 84 LEU A CA 1
ATOM 690 C C . LEU A 1 87 ? -15.918 -3.687 -47.726 1.00 12.76 84 LEU A C 1
ATOM 691 O O . LEU A 1 87 ? -16.045 -2.562 -48.221 1.00 13.56 84 LEU A O 1
ATOM 696 N N . ASP A 1 88 ? -15.368 -4.720 -48.355 1.00 13.98 85 ASP A N 1
ATOM 697 C CA . ASP A 1 88 ? -14.827 -4.512 -49.707 1.00 13.80 85 ASP A CA 1
ATOM 698 C C . ASP A 1 88 ? -15.987 -4.113 -50.689 1.00 13.82 85 ASP A C 1
ATOM 699 O O . ASP A 1 88 ? -15.829 -3.158 -51.490 1.00 14.41 85 ASP A O 1
ATOM 704 N N . ALA A 1 89 ? -17.143 -4.777 -50.551 1.00 14.21 86 ALA A N 1
ATOM 705 C CA . ALA A 1 89 ? -18.316 -4.414 -51.391 1.00 15.19 86 ALA A CA 1
ATOM 706 C C . ALA A 1 89 ? -18.819 -2.997 -51.096 1.00 15.16 86 ALA A C 1
ATOM 707 O O . ALA A 1 89 ? -19.178 -2.222 -52.030 1.00 16.22 86 ALA A O 1
ATOM 709 N N . ARG A 1 90 ? -18.881 -2.624 -49.827 1.00 13.42 87 ARG A N 1
ATOM 710 C CA . ARG A 1 90 ? -19.299 -1.281 -49.446 1.00 14.12 87 ARG A CA 1
ATOM 711 C C . ARG A 1 90 ? -18.343 -0.211 -50.005 1.00 14.18 87 ARG A C 1
ATOM 712 O O . ARG A 1 90 ? -18.746 0.805 -50.608 1.00 15.76 87 ARG A O 1
ATOM 720 N N . GLN A 1 91 ? -17.034 -0.431 -49.795 1.00 13.03 88 GLN A N 1
ATOM 721 C CA . GLN A 1 91 ? -16.011 0.485 -50.326 1.00 13.93 88 GLN A CA 1
ATOM 722 C C . GLN A 1 91 ? -16.079 0.611 -51.878 1.00 13.92 88 GLN A C 1
ATOM 723 O O . GLN A 1 91 ? -15.959 1.708 -52.419 1.00 14.35 88 GLN A O 1
ATOM 729 N N . ASP A 1 92 ? -16.265 -0.512 -52.562 1.00 14.56 89 ASP A N 1
ATOM 730 C CA . ASP A 1 92 ? -16.325 -0.464 -54.052 1.00 14.38 89 ASP A CA 1
ATOM 731 C C . ASP A 1 92 ? -17.433 0.507 -54.514 1.00 16.84 89 ASP A C 1
ATOM 732 O O . ASP A 1 92 ? -17.202 1.249 -55.501 1.00 18.72 89 ASP A O 1
ATOM 737 N N . MET A 1 93 ? -18.566 0.529 -53.819 1.00 14.45 90 MET A N 1
ATOM 738 C CA . MET A 1 93 ? -19.616 1.498 -54.100 1.00 14.66 90 MET A CA 1
ATOM 739 C C . MET A 1 93 ? -19.268 2.918 -53.673 1.00 13.91 90 MET A C 1
ATOM 740 O O . MET A 1 93 ? -19.391 3.910 -54.453 1.00 15.80 90 MET A O 1
ATOM 745 N N . LEU A 1 94 ? -18.787 3.064 -52.456 1.00 13.42 91 LEU A N 1
ATOM 746 C CA . LEU A 1 94 ? -18.693 4.361 -51.798 1.00 14.00 91 LEU A CA 1
ATOM 747 C C . LEU A 1 94 ? -17.487 5.208 -52.266 1.00 13.83 91 LEU A C 1
ATOM 748 O O . LEU A 1 94 ? -17.565 6.444 -52.276 1.00 13.37 91 LEU A O 1
ATOM 753 N N . VAL A 1 95 ? -16.376 4.563 -52.679 1.00 13.08 92 VAL A N 1
ATOM 754 C CA . VAL A 1 95 ? -15.243 5.366 -53.168 1.00 13.67 92 VAL A CA 1
ATOM 755 C C . VAL A 1 95 ? -15.638 6.096 -54.461 1.00 13.79 92 VAL A C 1
ATOM 756 O O . VAL A 1 95 ? -15.039 7.152 -54.765 1.00 14.63 92 VAL A O 1
ATOM 760 N N . VAL A 1 96 ? -16.654 5.585 -55.205 1.00 14.00 93 VAL A N 1
ATOM 761 C CA . VAL A 1 96 ? -17.202 6.263 -56.403 1.00 14.93 93 VAL A CA 1
ATOM 762 C C . VAL A 1 96 ? -18.310 7.282 -55.974 1.00 15.17 93 VAL A C 1
ATOM 763 O O . VAL A 1 96 ? -18.312 8.466 -56.369 1.00 15.24 93 VAL A O 1
ATOM 767 N N . GLU A 1 97 ? -19.303 6.808 -55.197 1.00 13.32 94 GLU A N 1
ATOM 768 C CA . GLU A 1 97 ? -20.481 7.639 -54.975 1.00 13.43 94 GLU A CA 1
ATOM 769 C C . GLU A 1 97 ? -20.283 8.832 -54.056 1.00 13.65 94 GLU A C 1
ATOM 770 O O . GLU A 1 97 ? -20.942 9.873 -54.222 1.00 13.70 94 GLU A O 1
ATOM 776 N N . VAL A 1 98 ? -19.381 8.742 -53.066 1.00 12.74 95 VAL A N 1
ATOM 777 C CA . VAL A 1 98 ? -19.125 9.851 -52.136 1.00 11.59 95 VAL A CA 1
ATOM 778 C C . VAL A 1 98 ? -18.578 11.101 -52.898 1.00 12.97 95 VAL A C 1
ATOM 779 O O . VAL A 1 98 ? -19.170 12.206 -52.761 1.00 12.37 95 VAL A O 1
ATOM 783 N N . PRO A 1 99 ? -17.465 10.996 -53.679 1.00 12.88 96 PRO A N 1
ATOM 784 C CA . PRO A 1 99 ? -17.027 12.208 -54.365 1.00 12.61 96 PRO A CA 1
ATOM 785 C C . PRO A 1 99 ? -18.073 12.722 -55.413 1.00 13.20 96 PRO A C 1
ATOM 786 O O . PRO A 1 99 ? -18.151 13.935 -55.681 1.00 13.54 96 PRO A O 1
ATOM 790 N N . LYS A 1 100 ? -18.857 11.802 -56.050 1.00 12.72 97 LYS A N 1
ATOM 791 C CA . LYS A 1 100 ? -19.832 12.201 -57.055 1.00 13.77 97 LYS A CA 1
ATOM 792 C C . LYS A 1 100 ? -20.926 13.078 -56.374 1.00 12.77 97 LYS A C 1
ATOM 793 O O . LYS A 1 100 ? -21.273 14.174 -56.898 1.00 14.51 97 LYS A O 1
ATOM 799 N N . LEU A 1 101 ? -21.510 12.634 -55.246 1.00 12.58 98 LEU A N 1
ATOM 800 C CA . LEU A 1 101 ? -22.546 13.413 -54.590 1.00 14.11 98 LEU A CA 1
ATOM 801 C C . LEU A 1 101 ? -21.975 14.703 -53.999 1.00 13.32 98 LEU A C 1
ATOM 802 O O . LEU A 1 101 ? -22.621 15.784 -54.053 1.00 13.25 98 LEU A O 1
ATOM 807 N N . GLY A 1 102 ? -20.726 14.638 -53.480 1.00 12.81 99 GLY A N 1
ATOM 808 C CA . GLY A 1 102 ? -20.069 15.890 -53.031 1.00 12.85 99 GLY A CA 1
ATOM 809 C C . GLY A 1 102 ? -19.875 16.904 -54.166 1.00 12.50 99 GLY A C 1
ATOM 810 O O . GLY A 1 102 ? -20.159 18.116 -53.950 1.00 13.65 99 GLY A O 1
ATOM 811 N N . LYS A 1 103 ? -19.452 16.450 -55.356 1.00 12.67 100 LYS A N 1
ATOM 812 C CA . LYS A 1 103 ? -19.332 17.353 -56.499 1.00 13.24 100 LYS A CA 1
ATOM 813 C C . LYS A 1 103 ? -20.692 17.992 -56.854 1.00 13.54 100 LYS A C 1
ATOM 814 O O . LYS A 1 103 ? -20.734 19.184 -57.225 1.00 15.00 100 LYS A O 1
ATOM 820 N N . ASP A 1 104 ? -21.803 17.210 -56.771 1.00 14.02 101 ASP A N 1
ATOM 821 C CA . ASP A 1 104 ? -23.094 17.781 -57.088 1.00 15.09 101 ASP A CA 1
ATOM 822 C C . ASP A 1 104 ? -23.425 18.982 -56.123 1.00 12.82 101 ASP A C 1
ATOM 823 O O . ASP A 1 104 ? -23.903 20.049 -56.585 1.00 15.85 101 ASP A O 1
ATOM 828 N N . ALA A 1 105 ? -23.142 18.847 -54.822 1.00 12.73 102 ALA A N 1
ATOM 829 C CA . ALA A 1 105 ? -23.379 19.936 -53.869 1.00 13.16 102 ALA A CA 1
ATOM 830 C C . ALA A 1 105 ? -22.452 21.140 -54.188 1.00 12.90 102 ALA A C 1
ATOM 831 O O . ALA A 1 105 ? -22.873 22.310 -54.140 1.00 14.23 102 ALA A O 1
ATOM 833 N N . CYS A 1 106 ? -21.169 20.844 -54.475 1.00 13.49 103 CYS A N 1
ATOM 834 C CA . CYS A 1 106 ? -20.211 21.884 -54.807 1.00 14.09 103 CYS A CA 1
ATOM 835 C C . CYS A 1 106 ? -20.641 22.693 -56.055 1.00 13.99 103 CYS A C 1
ATOM 836 O O . CYS A 1 106 ? -20.519 23.952 -56.097 1.00 14.96 103 CYS A O 1
ATOM 839 N N . ALA A 1 107 ? -21.139 22.002 -57.100 1.00 14.17 104 ALA A N 1
ATOM 840 C CA . ALA A 1 107 ? -21.563 22.714 -58.307 1.00 15.64 104 ALA A CA 1
ATOM 841 C C . ALA A 1 107 ? -22.699 23.692 -58.012 1.00 14.82 104 ALA A C 1
ATOM 842 O O . ALA A 1 107 ? -22.736 24.802 -58.577 1.00 15.87 104 ALA A O 1
ATOM 844 N N . LYS A 1 108 ? -23.631 23.316 -57.113 1.00 15.41 105 LYS A N 1
ATOM 845 C CA . LYS A 1 108 ? -24.730 24.248 -56.733 1.00 15.12 105 LYS A CA 1
ATOM 846 C C . LYS A 1 108 ? -24.192 25.456 -55.957 1.00 15.48 105 LYS A C 1
ATOM 847 O O . LYS A 1 108 ? -24.598 26.613 -56.203 1.00 15.86 105 LYS A O 1
ATOM 853 N N . ALA A 1 109 ? -23.218 25.245 -55.053 1.00 13.69 106 ALA A N 1
ATOM 854 C CA . ALA A 1 109 ? -22.597 26.386 -54.342 1.00 14.49 106 ALA A CA 1
ATOM 855 C C . ALA A 1 109 ? -21.858 27.338 -55.293 1.00 14.33 106 ALA A C 1
ATOM 856 O O . ALA A 1 109 ? -21.982 28.577 -55.193 1.00 14.42 106 ALA A O 1
ATOM 858 N N . ILE A 1 110 ? -21.123 26.762 -56.259 1.00 15.04 107 ILE A N 1
ATOM 859 C CA . ILE A 1 110 ? -20.407 27.554 -57.248 1.00 16.05 107 ILE A CA 1
ATOM 860 C C . ILE A 1 110 ? -21.363 28.392 -58.094 1.00 15.78 107 ILE A C 1
ATOM 861 O O . ILE A 1 110 ? -21.055 29.571 -58.436 1.00 16.65 107 ILE A O 1
ATOM 866 N N . LYS A 1 111 ? -22.490 27.801 -58.507 1.00 15.92 108 LYS A N 1
ATOM 867 C CA . LYS A 1 111 ? -23.487 28.550 -59.286 1.00 17.32 108 LYS A CA 1
ATOM 868 C C . LYS A 1 111 ? -24.009 29.754 -58.523 1.00 16.57 108 LYS A C 1
ATOM 869 O O . LYS A 1 111 ? -24.109 30.860 -59.134 1.00 19.06 108 LYS A O 1
ATOM 875 N N . GLU A 1 112 ? -24.363 29.585 -57.244 1.00 15.77 109 GLU A N 1
ATOM 876 C CA . GLU A 1 112 ? -24.806 30.740 -56.446 1.00 16.32 109 GLU A CA 1
ATOM 877 C C . GLU A 1 112 ? -23.713 31.848 -56.331 1.00 15.57 109 GLU A C 1
ATOM 878 O O . GLU A 1 112 ? -23.968 33.046 -56.496 1.00 16.96 109 GLU A O 1
ATOM 884 N N . TRP A 1 113 ? -22.493 31.416 -56.003 1.00 14.95 110 TRP A N 1
ATOM 885 C CA . TRP A 1 113 ? -21.370 32.324 -55.854 1.00 15.66 110 TRP A CA 1
ATOM 886 C C . TRP A 1 113 ? -21.151 33.150 -57.100 1.00 15.38 110 TRP A C 1
ATOM 887 O O . TRP A 1 113 ? -20.881 34.390 -57.023 1.00 17.09 110 TRP A O 1
ATOM 898 N N . GLY A 1 114 ? -21.221 32.518 -58.287 1.00 15.53 111 GLY A N 1
ATOM 899 C CA . GLY A 1 114 ? -21.213 33.195 -59.577 1.00 16.51 111 GLY A CA 1
ATOM 900 C C . GLY A 1 114 ? -19.833 33.587 -60.129 1.00 18.05 111 GLY A C 1
ATOM 901 O O . GLY A 1 114 ? -19.777 34.343 -61.112 1.00 19.91 111 GLY A O 1
ATOM 902 N N . GLN A 1 115 ? -18.737 33.156 -59.481 1.00 16.41 112 GLN A N 1
ATOM 903 C CA . GLN A 1 115 ? -17.373 33.481 -59.883 1.00 16.27 112 GLN A CA 1
ATOM 904 C C . GLN A 1 115 ? -16.744 32.288 -60.646 1.00 16.40 112 GLN A C 1
ATOM 905 O O . GLN A 1 115 ? -17.209 31.119 -60.504 1.00 17.54 112 GLN A O 1
ATOM 911 N N . PRO A 1 116 ? -15.665 32.534 -61.415 1.00 17.12 113 PRO A N 1
ATOM 912 C CA . PRO A 1 116 ? -15.027 31.427 -62.141 1.00 16.81 113 PRO A CA 1
ATOM 913 C C . PRO A 1 116 ? -14.432 30.412 -61.158 1.00 15.85 113 PRO A C 1
ATOM 914 O O . PRO A 1 116 ? -13.839 30.764 -60.087 1.00 16.85 113 PRO A O 1
ATOM 918 N N . LYS A 1 117 ? -14.539 29.126 -61.486 1.00 16.53 114 LYS A N 1
ATOM 919 C CA . LYS A 1 117 ? -14.051 28.059 -60.597 1.00 15.59 114 LYS A CA 1
ATOM 920 C C . LYS A 1 117 ? -12.514 28.074 -60.479 1.00 16.10 114 LYS A C 1
ATOM 921 O O . LYS A 1 117 ? -11.981 27.570 -59.456 1.00 16.46 114 LYS A O 1
ATOM 927 N N . SER A 1 118 ? -11.814 28.749 -61.414 1.00 15.67 115 SER A N 1
ATOM 928 C CA . SER A 1 118 ? -10.358 28.944 -61.258 1.00 17.55 115 SER A CA 1
ATOM 929 C C . SER A 1 118 ? -9.993 29.871 -60.089 1.00 16.87 115 SER A C 1
ATOM 930 O O . SER A 1 118 ? -8.801 29.904 -59.705 1.00 18.13 115 SER A O 1
ATOM 933 N N . LYS A 1 119 ? -10.946 30.600 -59.513 1.00 15.35 116 LYS A N 1
ATOM 934 C CA . LYS A 1 119 ? -10.703 31.444 -58.332 1.00 15.58 116 LYS A CA 1
ATOM 935 C C . LYS A 1 119 ? -10.771 30.630 -57.004 1.00 15.40 116 LYS A C 1
ATOM 936 O O . LYS A 1 119 ? -10.441 31.195 -55.942 1.00 16.46 116 LYS A O 1
ATOM 942 N N . ILE A 1 120 ? -11.181 29.357 -57.046 1.00 13.49 117 ILE A N 1
ATOM 943 C CA . ILE A 1 120 ? -11.140 28.516 -55.848 1.00 13.00 117 ILE A CA 1
ATOM 944 C C . ILE A 1 120 ? -9.641 28.119 -55.577 1.00 14.24 117 ILE A C 1
ATOM 945 O O . ILE A 1 120 ? -8.987 27.522 -56.454 1.00 15.31 117 ILE A O 1
ATOM 950 N N . THR A 1 121 ? -9.154 28.468 -54.381 1.00 13.43 118 THR A N 1
ATOM 951 C CA . THR A 1 121 ? -7.736 28.249 -54.016 1.00 12.93 118 THR A CA 1
ATOM 952 C C . THR A 1 121 ? -7.555 27.019 -53.106 1.00 12.58 118 THR A C 1
ATOM 953 O O . THR A 1 121 ? -6.406 26.502 -53.010 1.00 13.42 118 THR A O 1
ATOM 957 N N . HIS A 1 122 ? -8.583 26.599 -52.390 1.00 12.59 119 HIS A N 1
ATOM 958 C CA . HIS A 1 122 ? -8.519 25.543 -51.393 1.00 12.11 119 HIS A CA 1
ATOM 959 C C . HIS A 1 122 ? -9.803 24.697 -51.428 1.00 12.36 119 HIS A C 1
ATOM 960 O O . HIS A 1 122 ? -10.901 25.238 -51.746 1.00 12.37 119 HIS A O 1
ATOM 967 N N . LEU A 1 123 ? -9.672 23.383 -51.124 1.00 11.98 120 LEU A N 1
ATOM 968 C CA . LEU A 1 123 ? -10.846 22.464 -51.052 1.00 11.25 120 LEU A CA 1
ATOM 969 C C . LEU A 1 123 ? -10.699 21.606 -49.778 1.00 11.31 120 LEU A C 1
ATOM 970 O O . LEU A 1 123 ? -9.690 20.866 -49.645 1.00 12.17 120 LEU A O 1
ATOM 975 N N . ILE A 1 124 ? -11.702 21.676 -48.928 1.00 10.66 121 ILE A N 1
ATOM 976 C CA . ILE A 1 124 ? -11.784 20.857 -47.700 1.00 11.34 121 ILE A CA 1
ATOM 977 C C . ILE A 1 124 ? -12.876 19.803 -47.953 1.00 11.03 121 ILE A C 1
ATOM 978 O O . ILE A 1 124 ? -13.982 20.189 -48.414 1.00 11.61 121 ILE A O 1
ATOM 983 N N . PHE A 1 125 ? -12.619 18.531 -47.664 1.00 9.96 122 PHE A N 1
ATOM 984 C CA . PHE A 1 125 ? -13.610 17.465 -47.857 1.00 10.89 122 PHE A CA 1
ATOM 985 C C . PHE A 1 125 ? -13.656 16.608 -46.565 1.00 10.00 122 PHE A C 1
ATOM 986 O O . PHE A 1 125 ? -12.606 16.189 -46.072 1.00 11.20 122 PHE A O 1
ATOM 994 N N . THR A 1 126 ? -14.884 16.361 -46.041 1.00 10.77 123 THR A N 1
ATOM 995 C CA . THR A 1 126 ? -15.043 15.402 -44.938 1.00 11.01 123 THR A CA 1
ATOM 996 C C . THR A 1 126 ? -16.132 14.359 -45.263 1.00 10.11 123 THR A C 1
ATOM 997 O O . THR A 1 126 ? -17.199 14.678 -45.830 1.00 10.23 123 THR A O 1
ATOM 1001 N N . SER A 1 127 ? -15.855 13.106 -44.866 1.00 10.66 124 SER A N 1
ATOM 1002 C CA . SER A 1 127 ? -16.839 12.006 -44.920 1.00 10.20 124 SER A CA 1
ATOM 1003 C C . SER A 1 127 ? -16.471 10.974 -43.881 1.00 10.21 124 SER A C 1
ATOM 1004 O O . SER A 1 127 ? -15.256 10.680 -43.702 1.00 11.29 124 SER A O 1
ATOM 1007 N N . ALA A 1 128 ? -17.467 10.370 -43.213 1.00 11.17 125 ALA A N 1
ATOM 1008 C CA . ALA A 1 128 ? -17.236 9.230 -42.319 1.00 11.91 125 ALA A CA 1
ATOM 1009 C C . ALA A 1 128 ? -17.600 7.878 -42.977 1.00 14.13 125 ALA A C 1
ATOM 1010 O O . ALA A 1 128 ? -17.494 6.818 -42.311 1.00 17.45 125 ALA A O 1
ATOM 1012 N N . SER A 1 129 ? -18.019 7.884 -44.246 1.00 11.11 126 SER A N 1
ATOM 1013 C CA . SER A 1 129 ? -18.622 6.704 -44.886 1.00 12.79 126 SER A CA 1
ATOM 1014 C C . SER A 1 129 ? -17.615 5.801 -45.591 1.00 14.84 126 SER A C 1
ATOM 1015 O O . SER A 1 129 ? -17.952 4.705 -46.018 1.00 16.32 126 SER A O 1
ATOM 1018 N N . THR A 1 130 ? -16.358 6.264 -45.776 1.00 12.80 127 THR A N 1
ATOM 1019 C CA . THR A 1 130 ? -15.361 5.609 -46.659 1.00 13.80 127 THR A CA 1
ATOM 1020 C C . THR A 1 130 ? -13.990 6.203 -46.260 1.00 14.23 127 THR A C 1
ATOM 1021 O O . THR A 1 130 ? -13.913 7.090 -45.434 1.00 14.41 127 THR A O 1
ATOM 1025 N N . THR A 1 131 ? -12.936 5.619 -46.831 1.00 13.22 128 THR A N 1
ATOM 1026 C CA . THR A 1 131 ? -11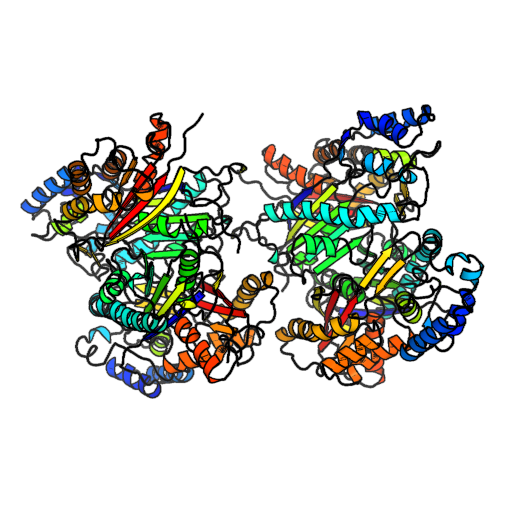.556 6.129 -46.737 1.00 14.15 128 THR A CA 1
ATOM 1027 C C . THR A 1 131 ? -10.787 5.529 -47.891 1.00 12.65 128 THR A C 1
ATOM 1028 O O . THR A 1 131 ? -11.028 4.372 -48.242 1.00 13.75 128 THR A O 1
ATOM 1032 N N . ASP A 1 132 ? -9.858 6.290 -48.488 1.00 12.19 129 ASP A N 1
ATOM 1033 C CA . ASP A 1 132 ? -9.053 5.807 -49.666 1.00 12.69 129 ASP A CA 1
ATOM 1034 C C . ASP A 1 132 ? -7.913 6.781 -49.930 1.00 12.65 129 ASP A C 1
ATOM 1035 O O . ASP A 1 132 ? -7.986 7.937 -49.534 1.00 11.89 129 ASP A O 1
ATOM 1040 N N . MET A 1 133 ? -6.909 6.287 -50.650 1.00 12.34 130 MET A N 1
ATOM 1041 C CA . MET A 1 133 ? -5.749 7.134 -51.147 1.00 11.78 130 MET A CA 1
ATOM 1042 C C . MET A 1 133 ? -5.495 6.874 -52.621 1.00 11.90 130 MET A C 1
ATOM 1043 O O . MET A 1 133 ? -5.216 5.704 -53.005 1.00 13.64 130 MET A O 1
ATOM 1048 N N . PRO A 1 134 ? -5.455 7.949 -53.455 1.00 12.14 131 PRO A N 1
ATOM 1049 C CA . PRO A 1 134 ? -5.905 9.304 -53.178 1.00 12.67 131 PRO A CA 1
ATOM 1050 C C . PRO A 1 134 ? -7.413 9.349 -52.783 1.00 13.25 131 PRO A C 1
ATOM 1051 O O . PRO A 1 134 ? -8.161 8.354 -53.035 1.00 13.57 131 PRO A O 1
ATOM 1055 N N . GLY A 1 135 ? -7.799 10.453 -52.104 1.00 12.87 132 GLY A N 1
ATOM 1056 C CA . GLY A 1 135 ? -9.112 10.525 -51.458 1.00 12.56 132 GLY A CA 1
ATOM 1057 C C . GLY A 1 135 ? -10.225 11.174 -52.292 1.00 12.16 132 GLY A C 1
ATOM 1058 O O . GLY A 1 135 ? -10.052 11.576 -53.448 1.00 12.75 132 GLY A O 1
ATOM 1059 N N . ALA A 1 136 ? -11.367 11.299 -51.625 1.00 11.34 133 ALA A N 1
ATOM 1060 C CA . ALA A 1 136 ? -12.532 11.950 -52.212 1.00 13.00 133 ALA A CA 1
ATOM 1061 C C . ALA A 1 136 ? -12.248 13.401 -52.623 1.00 11.41 133 ALA A C 1
ATOM 1062 O O . ALA A 1 136 ? -12.879 13.931 -53.555 1.00 13.09 133 ALA A O 1
ATOM 1064 N N . ASP A 1 137 ? -11.344 14.079 -51.878 1.00 11.31 134 ASP A N 1
ATOM 1065 C CA . ASP A 1 137 ? -10.919 15.465 -52.247 1.00 12.38 134 ASP A CA 1
ATOM 1066 C C . ASP A 1 137 ? -10.312 15.505 -53.669 1.00 12.28 134 ASP A C 1
ATOM 1067 O O . ASP A 1 137 ? -10.655 16.382 -54.489 1.00 13.78 134 ASP A O 1
ATOM 1072 N N . TYR A 1 138 ? -9.393 14.564 -53.966 1.00 11.94 135 TYR A N 1
ATOM 1073 C CA . TYR A 1 138 ? -8.766 14.433 -55.275 1.00 13.23 135 TYR A CA 1
ATOM 1074 C C . TYR A 1 138 ? -9.833 14.219 -56.384 1.00 13.78 135 TYR A C 1
ATOM 1075 O O . TYR A 1 138 ? -9.851 14.916 -57.397 1.00 13.21 135 TYR A O 1
ATOM 1084 N N . HIS A 1 139 ? -10.728 13.251 -56.154 1.00 12.56 136 HIS A N 1
ATOM 1085 C CA . HIS A 1 139 ? -11.735 12.959 -57.184 1.00 13.33 136 HIS A CA 1
ATOM 1086 C C . HIS A 1 139 ? -12.730 14.105 -57.371 1.00 14.31 136 HIS A C 1
ATOM 1087 O O . HIS A 1 139 ? -13.125 14.395 -58.493 1.00 15.43 136 HIS A O 1
ATOM 1094 N N . CYS A 1 140 ? -13.156 14.731 -56.267 1.00 13.65 137 CYS A N 1
ATOM 1095 C CA . CYS A 1 140 ? -14.079 15.858 -56.359 1.00 13.42 137 CYS A CA 1
ATOM 1096 C C . CYS A 1 140 ? -13.446 17.014 -57.143 1.00 14.11 137 CYS A C 1
ATOM 1097 O O . CYS A 1 140 ? -14.087 17.610 -58.027 1.00 14.04 137 CYS A O 1
ATOM 1100 N N . ALA A 1 141 ? -12.189 17.350 -56.816 1.00 13.39 138 ALA A N 1
ATOM 1101 C CA . ALA A 1 141 ? -11.462 18.379 -57.575 1.00 13.60 138 ALA A CA 1
ATOM 1102 C C . ALA A 1 141 ? -11.381 18.074 -59.074 1.00 15.37 138 ALA A C 1
ATOM 1103 O O . ALA A 1 141 ? -11.609 18.980 -59.924 1.00 15.60 138 ALA A O 1
ATOM 1105 N N . LYS A 1 142 ? -11.086 16.818 -59.432 1.00 14.55 139 LYS A N 1
ATOM 1106 C CA . LYS A 1 142 ? -10.984 16.414 -60.827 1.00 15.30 139 LYS A CA 1
ATOM 1107 C C . LYS A 1 142 ? -12.362 16.491 -61.551 1.00 15.62 139 LYS A C 1
ATOM 1108 O O . LYS A 1 142 ? -12.457 17.001 -62.679 1.00 16.97 139 LYS A O 1
ATOM 1114 N N . LEU A 1 143 ? -13.442 16.032 -60.886 1.00 13.85 140 LEU A N 1
ATOM 1115 C CA . LEU A 1 143 ? -14.792 16.067 -61.492 1.00 15.08 140 LEU A CA 1
ATOM 1116 C C . LEU A 1 143 ? -15.244 17.518 -61.703 1.00 14.40 140 LEU A C 1
ATOM 1117 O O . LEU A 1 143 ? -15.994 17.793 -62.682 1.00 17.72 140 LEU A O 1
ATOM 1122 N N . LEU A 1 144 ? -14.829 18.439 -60.833 1.00 14.25 141 LEU A N 1
ATOM 1123 C CA . LEU A 1 144 ? -15.166 19.883 -60.957 1.00 14.32 141 LEU A CA 1
ATOM 1124 C C . LEU A 1 144 ? -14.278 20.601 -61.991 1.00 15.21 141 LEU A C 1
ATOM 1125 O O . LEU A 1 144 ? -14.609 21.700 -62.422 1.00 17.83 141 LEU A O 1
ATOM 1130 N N . GLY A 1 145 ? -13.123 20.034 -62.340 1.00 15.38 142 GLY A N 1
ATOM 1131 C CA . GLY A 1 145 ? -12.165 20.761 -63.182 1.00 15.68 142 GLY A CA 1
ATOM 1132 C C . GLY A 1 145 ? -11.463 21.935 -62.471 1.00 15.34 142 GLY A C 1
ATOM 1133 O O . GLY A 1 145 ? -11.138 22.931 -63.120 1.00 16.49 142 GLY A O 1
ATOM 1134 N N . LEU A 1 146 ? -11.182 21.745 -61.190 1.00 14.69 143 LEU A N 1
ATOM 1135 C CA . LEU A 1 146 ? -10.418 22.744 -60.433 1.00 14.61 143 LEU A CA 1
ATOM 1136 C C . LEU A 1 146 ? -8.942 22.787 -60.942 1.00 16.38 143 LEU A C 1
ATOM 1137 O O . LEU A 1 146 ? -8.424 21.835 -61.534 1.00 15.86 143 LEU A O 1
ATOM 1142 N N . SER A 1 147 ? -8.272 23.874 -60.567 1.00 14.15 144 SER A N 1
ATOM 1143 C CA . SER A 1 147 ? -6.778 23.941 -60.785 1.00 15.21 144 SER A CA 1
ATOM 1144 C C . SER A 1 147 ? -6.091 22.726 -60.116 1.00 15.23 144 SER A C 1
ATOM 1145 O O . SER A 1 147 ? -6.419 22.363 -58.972 1.00 14.37 144 SER A O 1
ATOM 1148 N N . PRO A 1 148 ? -5.058 22.127 -60.787 1.00 14.50 145 PRO A N 1
ATOM 1149 C CA . PRO A 1 148 ? -4.320 21.020 -60.147 1.00 15.44 145 PRO A CA 1
ATOM 1150 C C . PRO A 1 148 ? -3.580 21.496 -58.870 1.00 15.96 145 PRO A C 1
ATOM 1151 O O . PRO A 1 148 ? -3.174 20.629 -58.065 1.00 16.30 145 PRO A O 1
ATOM 1155 N N . SER A 1 149 ? -3.368 22.806 -58.731 1.00 14.59 146 SER A N 1
ATOM 1156 C CA . SER A 1 149 ? -2.682 23.402 -57.594 1.00 15.23 146 SER A CA 1
ATOM 1157 C C . SER A 1 149 ? -3.637 23.942 -56.505 1.00 13.68 146 SER A C 1
ATOM 1158 O O . SER A 1 149 ? -3.207 24.658 -55.568 1.00 13.62 146 SER A O 1
ATOM 1161 N N . VAL A 1 150 ? -4.911 23.534 -56.551 1.00 14.06 147 VAL A N 1
ATOM 1162 C CA . VAL A 1 150 ? -5.814 23.764 -55.421 1.00 12.83 147 VAL A CA 1
ATOM 1163 C C . VAL A 1 150 ? -5.222 23.050 -54.186 1.00 12.62 147 VAL A C 1
ATOM 1164 O O . VAL A 1 150 ? -4.791 21.888 -54.267 1.00 13.73 147 VAL A O 1
ATOM 1168 N N . LYS A 1 151 ? -5.209 23.756 -53.039 1.00 11.80 148 LYS A N 1
ATOM 1169 C CA . LYS A 1 151 ? -4.639 23.227 -51.781 1.00 12.36 148 LYS A CA 1
ATOM 1170 C C . LYS A 1 151 ? -5.746 22.482 -51.016 1.00 11.04 148 LYS A C 1
ATOM 1171 O O . LYS A 1 151 ? -6.756 23.077 -50.592 1.00 12.43 148 LYS A O 1
ATOM 1177 N N . ARG A 1 152 ? -5.571 21.153 -50.886 1.00 11.63 149 ARG A N 1
ATOM 1178 C CA . ARG A 1 152 ? -6.657 20.269 -50.378 1.00 11.71 149 ARG A CA 1
ATOM 1179 C C . ARG A 1 152 ? -6.438 19.934 -48.904 1.00 11.56 149 ARG A C 1
ATOM 1180 O O . ARG A 1 152 ? -5.269 19.800 -48.413 1.00 12.54 149 ARG A O 1
ATOM 1188 N N . VAL A 1 153 ? -7.552 19.745 -48.192 1.00 11.25 150 VAL A N 1
ATOM 1189 C CA . VAL A 1 153 ? -7.545 19.376 -46.754 1.00 11.37 150 VAL A CA 1
ATOM 1190 C C . VAL A 1 153 ? -8.566 18.190 -46.681 1.00 11.78 150 VAL A C 1
ATOM 1191 O O . VAL A 1 153 ? -9.795 18.421 -46.581 1.00 11.97 150 VAL A O 1
ATOM 1195 N N . MET A 1 154 ? -8.066 16.984 -46.686 1.00 10.75 151 MET A N 1
ATOM 1196 C CA . MET A 1 154 ? -8.885 15.755 -46.584 1.00 11.36 151 MET A CA 1
ATOM 1197 C C . MET A 1 154 ? -9.014 15.326 -45.130 1.00 10.23 151 MET A C 1
ATOM 1198 O O . MET A 1 154 ? -7.998 15.134 -44.438 1.00 10.94 151 MET A O 1
ATOM 1203 N N . MET A 1 155 ? -10.307 15.184 -44.654 1.00 10.26 152 MET A N 1
ATOM 1204 C CA . MET A 1 155 ? -10.578 14.833 -43.252 1.00 10.60 152 MET A CA 1
ATOM 1205 C C . MET A 1 155 ? -11.587 13.657 -43.194 1.00 10.87 152 MET A C 1
ATOM 1206 O O . MET A 1 155 ? -12.832 13.831 -42.985 1.00 11.51 152 MET A O 1
ATOM 1211 N N . TYR A 1 156 ? -11.079 12.436 -43.336 1.00 11.22 153 TYR A N 1
ATOM 1212 C CA . TYR A 1 156 ? -11.892 11.225 -43.216 1.00 10.81 153 TYR A CA 1
ATOM 1213 C C . TYR A 1 156 ? -12.245 10.924 -41.743 1.00 11.56 153 TYR A C 1
ATOM 1214 O O . TYR A 1 156 ? -11.466 11.136 -40.794 1.00 11.99 153 TYR A O 1
ATOM 1223 N N . GLN A 1 157 ? -13.448 10.340 -41.535 1.00 11.08 154 GLN A N 1
ATOM 1224 C CA . GLN A 1 157 ? -13.803 9.772 -40.232 1.00 11.58 154 GLN A CA 1
ATOM 1225 C C . GLN A 1 157 ? -13.788 10.800 -39.110 1.00 11.01 154 GLN A C 1
ATOM 1226 O O . GLN A 1 157 ? -13.269 10.543 -38.014 1.00 12.64 154 GLN A O 1
ATOM 1232 N N . LEU A 1 158 ? -14.405 11.961 -39.342 1.00 11.01 155 LEU A N 1
ATOM 1233 C CA . LEU A 1 158 ? -14.671 12.863 -38.231 1.00 11.48 155 LEU A CA 1
ATOM 1234 C C . LEU A 1 158 ? -16.019 12.459 -37.518 1.00 11.86 155 LEU A C 1
ATOM 1235 O O . LEU A 1 158 ? -16.078 12.260 -36.319 1.00 13.14 155 LEU A O 1
ATOM 1240 N N . GLY A 1 159 ? -17.046 12.307 -38.310 1.00 11.52 156 GLY A N 1
ATOM 1241 C CA . GLY A 1 159 ? -18.391 11.987 -37.801 1.00 12.31 156 GLY A CA 1
ATOM 1242 C C . GLY A 1 159 ? -19.186 13.258 -37.619 1.00 11.74 156 GLY A C 1
ATOM 1243 O O . GLY A 1 159 ? -19.024 14.265 -38.339 1.00 12.79 156 GLY A O 1
ATOM 1252 N N . TYR A 1 161 ? -19.759 15.837 -35.771 1.00 11.00 158 TYR A N 1
ATOM 1253 C CA . TYR A 1 161 ? -19.325 17.189 -35.477 1.00 10.88 158 TYR A CA 1
ATOM 1254 C C . TYR A 1 161 ? -18.634 17.887 -36.671 1.00 11.13 158 TYR A C 1
ATOM 1255 O O . TYR A 1 161 ? -18.313 19.082 -36.587 1.00 11.42 158 TYR A O 1
ATOM 1264 N N . GLY A 1 162 ? -18.379 17.157 -37.778 1.00 10.31 159 GLY A N 1
ATOM 1265 C CA . GLY A 1 162 ? -17.502 17.637 -38.828 1.00 10.33 159 GLY A CA 1
ATOM 1266 C C . GLY A 1 162 ? -17.953 18.848 -39.621 1.00 10.04 159 GLY A C 1
ATOM 1267 O O . GLY A 1 162 ? -17.130 19.489 -40.313 1.00 11.45 159 GLY A O 1
ATOM 1268 N N . GLY A 1 163 ? -19.276 19.150 -39.639 1.00 10.46 160 GLY A N 1
ATOM 1269 C CA . GLY A 1 163 ? -19.753 20.395 -40.271 1.00 11.66 160 GLY A CA 1
ATOM 1270 C C . GLY A 1 163 ? -19.204 21.636 -39.597 1.00 12.12 160 GLY A C 1
ATOM 1271 O O . GLY A 1 163 ? -18.862 22.631 -40.251 1.00 13.28 160 GLY A O 1
ATOM 1272 N N . GLY A 1 164 ? -19.121 21.585 -38.243 1.00 11.11 161 GLY A N 1
ATOM 1273 C CA . GLY A 1 164 ? -18.447 22.631 -37.530 1.00 12.40 161 GLY A CA 1
ATOM 1274 C C . GLY A 1 164 ? -16.901 22.654 -37.825 1.00 11.72 161 GLY A C 1
ATOM 1275 O O . GLY A 1 164 ? -16.334 23.740 -38.042 1.00 12.01 161 GLY A O 1
ATOM 1276 N N . THR A 1 165 ? -16.252 21.473 -37.863 1.00 10.49 162 THR A N 1
ATOM 1277 C CA . THR A 1 165 ? -14.819 21.425 -38.120 1.00 10.52 162 THR A CA 1
ATOM 1278 C C . THR A 1 165 ? -14.443 22.086 -39.446 1.00 11.72 162 THR A C 1
ATOM 1279 O O . THR A 1 165 ? -13.465 22.879 -39.509 1.00 12.37 162 THR A O 1
ATOM 1283 N N . VAL A 1 166 ? -15.189 21.812 -40.537 1.00 10.83 163 VAL A N 1
ATOM 1284 C CA . VAL A 1 166 ? -14.762 22.346 -41.829 1.00 11.72 163 VAL A CA 1
ATOM 1285 C C . VAL A 1 166 ? -14.873 23.899 -41.838 1.00 10.66 163 VAL A C 1
ATOM 1286 O O . VAL A 1 166 ? -14.053 24.563 -42.496 1.00 11.67 163 VAL A O 1
ATOM 1290 N N . LEU A 1 167 ? -15.872 24.485 -41.139 1.00 10.34 164 LEU A N 1
ATOM 1291 C CA . LEU A 1 167 ? -15.935 25.936 -41.002 1.00 10.69 164 LEU A CA 1
ATOM 1292 C C . LEU A 1 167 ? -14.758 26.491 -40.194 1.00 11.34 164 LEU A C 1
ATOM 1293 O O . LEU A 1 167 ? -14.216 27.576 -40.545 1.00 12.30 164 LEU A O 1
ATOM 1298 N N . ARG A 1 168 ? -14.382 25.803 -39.101 1.00 10.99 165 ARG A N 1
ATOM 1299 C CA . ARG A 1 168 ? -13.241 26.240 -38.280 1.00 11.66 165 ARG A CA 1
ATOM 1300 C C . ARG A 1 168 ? -11.925 26.249 -39.115 1.00 12.41 165 ARG A C 1
ATOM 1301 O O . ARG A 1 168 ? -11.147 27.203 -39.023 1.00 12.67 165 ARG A O 1
ATOM 1309 N N . ILE A 1 169 ? -11.712 25.187 -39.920 1.00 11.07 166 ILE A N 1
ATOM 1310 C CA . ILE A 1 169 ? -10.500 25.109 -40.768 1.00 11.37 166 ILE A CA 1
ATOM 1311 C C . ILE A 1 169 ? -10.549 26.220 -41.855 1.00 11.77 166 ILE A C 1
ATOM 1312 O O . ILE A 1 169 ? -9.536 26.915 -42.122 1.00 12.43 166 ILE A O 1
ATOM 1317 N N . ALA A 1 170 ? -11.710 26.386 -42.484 1.00 10.48 167 ALA A N 1
ATOM 1318 C CA . ALA A 1 170 ? -11.846 27.383 -43.557 1.00 11.04 167 ALA A CA 1
ATOM 1319 C C . ALA A 1 170 ? -11.580 28.799 -43.055 1.00 12.31 167 ALA A C 1
ATOM 1320 O O . ALA A 1 170 ? -11.025 29.633 -43.786 1.00 12.48 167 ALA A O 1
ATOM 1322 N N . LYS A 1 171 ? -12.025 29.116 -41.812 1.00 12.23 168 LYS A N 1
ATOM 1323 C CA . LYS A 1 171 ? -11.887 30.489 -41.254 1.00 12.27 168 LYS A CA 1
ATOM 1324 C C . LYS A 1 171 ? -10.399 30.927 -41.235 1.00 12.32 168 LYS A C 1
ATOM 1325 O O . LYS A 1 171 ? -10.064 32.021 -41.701 1.00 12.91 168 LYS A O 1
ATOM 1331 N N . ASP A 1 172 ? -9.520 30.077 -40.676 1.00 12.06 169 ASP A N 1
ATOM 1332 C CA . ASP A 1 172 ? -8.099 30.465 -40.595 1.00 12.56 169 ASP A CA 1
ATOM 1333 C C . ASP A 1 172 ? -7.409 30.564 -41.964 1.00 12.37 169 ASP A C 1
ATOM 1334 O O . ASP A 1 172 ? -6.554 31.445 -42.160 1.00 13.09 169 ASP A O 1
ATOM 1339 N N . ILE A 1 173 ? -7.757 29.631 -42.883 1.00 12.51 170 ILE A N 1
ATOM 1340 C CA . ILE A 1 173 ? -7.197 29.717 -44.245 1.00 12.37 170 ILE A CA 1
ATOM 1341 C C . ILE A 1 173 ? -7.620 31.010 -44.941 1.00 12.49 170 ILE A C 1
ATOM 1342 O O . ILE A 1 173 ? -6.796 31.748 -45.522 1.00 13.93 170 ILE A O 1
ATOM 1347 N N . ALA A 1 174 ? -8.943 31.294 -44.908 1.00 12.53 171 ALA A N 1
ATOM 1348 C CA . ALA A 1 174 ? -9.429 32.484 -45.632 1.00 12.43 171 ALA A CA 1
ATOM 1349 C C . ALA A 1 174 ? -8.906 33.821 -45.081 1.00 12.04 171 ALA A C 1
ATOM 1350 O O . ALA A 1 174 ? -8.589 34.779 -45.804 1.00 14.56 171 ALA A O 1
ATOM 1352 N N . GLU A 1 175 ? -8.772 33.886 -43.733 1.00 13.01 172 GLU A N 1
ATOM 1353 C CA . GLU A 1 175 ? -8.275 35.117 -43.117 1.00 13.29 172 GLU A CA 1
ATOM 1354 C C . GLU A 1 175 ? -6.752 35.309 -43.256 1.00 13.44 172 GLU A C 1
ATOM 1355 O O . GLU A 1 175 ? -6.275 36.463 -43.376 1.00 14.67 172 GLU A O 1
ATOM 1361 N N . ASN A 1 176 ? -5.991 34.215 -43.326 1.00 14.42 173 ASN A N 1
ATOM 1362 C CA . ASN A 1 176 ? -4.533 34.342 -43.422 1.00 14.03 173 ASN A CA 1
ATOM 1363 C C . ASN A 1 176 ? -3.996 34.539 -44.844 1.00 14.61 173 ASN A C 1
ATOM 1364 O O . ASN A 1 176 ? -2.777 34.743 -45.017 1.00 16.07 173 ASN A O 1
ATOM 1369 N N . ASN A 1 177 ? -4.864 34.455 -45.867 1.00 14.38 174 ASN A N 1
ATOM 1370 C CA . ASN A 1 177 ? -4.411 34.494 -47.285 1.00 15.52 174 ASN A CA 1
ATOM 1371 C C . ASN A 1 177 ? -5.297 35.423 -48.124 1.00 15.70 174 ASN A C 1
ATOM 1372 O O . ASN A 1 177 ? -6.451 35.082 -48.426 1.00 15.55 174 ASN A O 1
ATOM 1377 N N . LYS A 1 178 ? -4.761 36.606 -48.442 1.00 16.77 175 LYS A N 1
ATOM 1378 C CA . LYS A 1 178 ? -5.536 37.574 -49.216 1.00 18.41 175 LYS A CA 1
ATOM 1379 C C . LYS A 1 178 ? -5.940 36.913 -50.542 1.00 17.70 175 LYS A C 1
ATOM 1380 O O . LYS A 1 178 ? -5.124 36.342 -51.256 1.00 18.73 175 LYS A O 1
ATOM 1386 N N . GLY A 1 179 ? -7.245 37.041 -50.857 1.00 17.00 176 GLY A N 1
ATOM 1387 C CA . GLY A 1 179 ? -7.783 36.468 -52.120 1.00 18.73 176 GLY A CA 1
ATOM 1388 C C . GLY A 1 179 ? -8.200 35.013 -52.034 1.00 19.02 176 GLY A C 1
ATOM 1389 O O . GLY A 1 179 ? -8.833 34.491 -52.960 1.00 18.80 176 GLY A O 1
ATOM 1390 N N . ALA A 1 180 ? -7.919 34.327 -50.925 1.00 14.85 177 ALA A N 1
ATOM 1391 C CA . ALA A 1 180 ? -8.257 32.890 -50.858 1.00 13.94 177 ALA A CA 1
ATOM 1392 C C . ALA A 1 180 ? -9.800 32.702 -50.893 1.00 14.83 177 ALA A C 1
ATOM 1393 O O . ALA A 1 180 ? -10.546 33.490 -50.252 1.00 14.19 177 ALA A O 1
ATOM 1395 N N . ARG A 1 181 ? -10.221 31.672 -51.606 1.00 13.17 178 ARG A N 1
ATOM 1396 C CA . ARG A 1 181 ? -11.651 31.275 -51.680 1.00 12.49 178 ARG A CA 1
ATOM 1397 C C . ARG A 1 181 ? -11.700 29.761 -51.441 1.00 12.60 178 ARG A C 1
ATOM 1398 O O . ARG A 1 181 ? -11.150 28.984 -52.250 1.00 13.29 178 ARG A O 1
ATOM 1406 N N . VAL A 1 182 ? -12.305 29.375 -50.316 1.00 12.17 179 VAL A N 1
ATOM 1407 C CA . VAL A 1 182 ? -12.271 28.013 -49.809 1.00 11.54 179 VAL A CA 1
ATOM 1408 C C . VAL A 1 182 ? -13.599 27.313 -50.110 1.00 12.07 179 VAL A C 1
ATOM 1409 O O . VAL A 1 182 ? -14.663 27.769 -49.637 1.00 13.99 179 VAL A O 1
ATOM 1413 N N . LEU A 1 183 ? -13.531 26.204 -50.835 1.00 12.04 180 LEU A N 1
ATOM 1414 C CA . LEU A 1 183 ? -14.690 25.318 -51.055 1.00 12.05 180 LEU A CA 1
ATOM 1415 C C . LEU A 1 183 ? -14.621 24.231 -49.979 1.00 12.79 180 LEU A C 1
ATOM 1416 O O . LEU A 1 183 ? -13.627 23.480 -49.947 1.00 13.93 180 LEU A O 1
ATOM 1421 N N . ALA A 1 184 ? -15.643 24.123 -49.129 1.00 11.59 181 ALA A N 1
ATOM 1422 C CA . ALA A 1 184 ? -15.674 23.116 -48.077 1.00 11.59 181 ALA A CA 1
ATOM 1423 C C . ALA A 1 184 ? -16.922 22.267 -48.223 1.00 12.62 181 ALA A C 1
ATOM 1424 O O . ALA A 1 184 ? -18.055 22.803 -48.318 1.00 13.32 181 ALA A O 1
ATOM 1426 N N . VAL A 1 185 ? -16.738 20.936 -48.266 1.00 12.09 182 VAL A N 1
ATOM 1427 C CA . VAL A 1 185 ? -17.850 20.001 -48.544 1.00 11.91 182 VAL A CA 1
ATOM 1428 C C . VAL A 1 185 ? -17.847 18.829 -47.560 1.00 10.93 182 VAL A C 1
ATOM 1429 O O . VAL A 1 185 ? -16.783 18.276 -47.226 1.00 12.01 182 VAL A O 1
ATOM 1433 N N . CYS A 1 186 ? -19.054 18.450 -47.158 1.00 11.18 183 CYS A N 1
ATOM 1434 C CA . CYS A 1 186 ? -19.295 17.259 -46.331 1.00 11.15 183 CYS A CA 1
ATOM 1435 C C . CYS A 1 186 ? -20.190 16.278 -47.163 1.00 11.61 183 CYS A C 1
ATOM 1436 O O . CYS A 1 186 ? -21.113 16.730 -47.856 1.00 13.47 183 CYS A O 1
ATOM 1439 N N . CYS A 1 187 ? -19.999 14.976 -47.005 1.00 10.68 184 CYS A N 1
ATOM 1440 C CA . CYS A 1 187 ? -20.839 14.011 -47.729 1.00 10.90 184 CYS A CA 1
ATOM 1441 C C . CYS A 1 187 ? -20.855 12.667 -47.044 1.00 11.30 184 CYS A C 1
ATOM 1442 O O . CYS A 1 187 ? -19.781 12.108 -46.734 1.00 12.37 184 CYS A O 1
ATOM 1445 N N . ASP A 1 188 ? -22.064 12.124 -46.769 1.00 11.28 185 ASP A N 1
ATOM 1446 C CA . ASP A 1 188 ? -22.212 10.773 -46.210 1.00 11.88 185 ASP A CA 1
ATOM 1447 C C . ASP A 1 188 ? -23.333 9.968 -46.877 1.00 11.06 185 ASP A C 1
ATOM 1448 O O . ASP A 1 188 ? -24.366 10.530 -47.264 1.00 12.52 185 ASP A O 1
ATOM 1453 N N A ILE A 1 189 ? -23.081 8.663 -46.998 0.71 10.97 186 ILE A N 1
ATOM 1454 N N B ILE A 1 189 ? -23.086 8.664 -46.990 0.29 12.91 186 ILE A N 1
ATOM 1455 C CA A ILE A 1 189 ? -23.983 7.672 -47.629 0.71 11.32 186 ILE A CA 1
ATOM 1456 C CA B ILE A 1 189 ? -23.977 7.694 -47.632 0.29 13.56 186 ILE A CA 1
ATOM 1457 C C A ILE A 1 189 ? -24.027 6.431 -46.729 0.71 13.18 186 ILE A C 1
ATOM 1458 C C B ILE A 1 189 ? -24.023 6.450 -46.718 0.29 14.06 186 ILE A C 1
ATOM 1459 O O A ILE A 1 189 ? -22.984 5.810 -46.433 0.71 12.92 186 ILE A O 1
ATOM 1460 O O B ILE A 1 189 ? -22.978 5.826 -46.443 0.29 16.71 186 ILE A O 1
ATOM 1469 N N . MET A 1 190 ? -25.222 6.129 -46.214 1.00 13.79 187 MET A N 1
ATOM 1470 C CA A MET A 1 190 ? -25.384 5.195 -45.080 0.47 10.76 187 MET A CA 1
ATOM 1471 C CA B MET A 1 190 ? -25.425 5.186 -45.083 0.53 19.84 187 MET A CA 1
ATOM 1472 C C . MET A 1 190 ? -25.317 3.708 -45.421 1.00 14.15 187 MET A C 1
ATOM 1473 O O . MET A 1 190 ? -25.333 2.829 -44.522 1.00 15.63 187 MET A O 1
ATOM 1482 N N . ALA A 1 191 ? -25.077 3.414 -46.727 1.00 15.06 188 ALA A N 1
ATOM 1483 C CA . ALA A 1 191 ? -24.696 2.072 -47.138 1.00 16.49 188 ALA A CA 1
ATOM 1484 C C . ALA A 1 191 ? -23.477 1.556 -46.354 1.00 15.69 188 ALA A C 1
ATOM 1485 O O . ALA A 1 191 ? -23.311 0.345 -46.215 1.00 17.84 188 ALA A O 1
ATOM 1487 N N . CYS A 1 192 ? -22.634 2.466 -45.836 1.00 13.05 189 CYS A N 1
ATOM 1488 C CA . CYS A 1 192 ? -21.493 2.052 -45.016 1.00 13.94 189 CYS A CA 1
ATOM 1489 C C . CYS A 1 192 ? -21.869 1.270 -43.759 1.00 13.86 189 CYS A C 1
ATOM 1490 O O . CYS A 1 192 ? -21.091 0.423 -43.314 1.00 14.61 189 CYS A O 1
ATOM 1493 N N . LEU A 1 193 ? -23.073 1.504 -43.184 1.00 13.90 190 LEU A N 1
ATOM 1494 C CA . LEU A 1 193 ? -23.478 0.973 -41.885 1.00 12.51 190 LEU A CA 1
ATOM 1495 C C . LEU A 1 193 ? -24.766 0.134 -41.905 1.00 14.88 190 LEU A C 1
ATOM 1496 O O . LEU A 1 193 ? -25.216 -0.401 -40.865 1.00 15.45 190 LEU A O 1
ATOM 1501 N N . PHE A 1 194 ? -25.386 -0.035 -43.071 1.00 13.70 191 PHE A N 1
ATOM 1502 C CA . PHE A 1 194 ? -26.631 -0.815 -43.166 1.00 14.83 191 PHE A CA 1
ATOM 1503 C C . PHE A 1 194 ? -26.339 -2.296 -42.893 1.00 15.79 191 PHE A C 1
ATOM 1504 O O . PHE A 1 194 ? -25.431 -2.888 -43.553 1.00 15.82 191 PHE A O 1
ATOM 1512 N N . ARG A 1 195 ? -27.088 -2.941 -41.997 1.00 15.85 192 ARG A N 1
ATOM 1513 C CA . ARG A 1 195 ? -27.009 -4.376 -41.787 1.00 16.12 192 ARG A CA 1
ATOM 1514 C C . ARG A 1 195 ? -28.273 -4.844 -41.064 1.00 15.07 192 ARG A C 1
ATOM 1515 O O . ARG A 1 195 ? -29.107 -4.020 -40.694 1.00 15.59 192 ARG A O 1
ATOM 1523 N N . GLY A 1 196 ? -28.453 -6.159 -41.047 1.00 15.87 193 GLY A N 1
ATOM 1524 C CA . GLY A 1 196 ? -29.706 -6.771 -40.538 1.00 17.57 193 GLY A CA 1
ATOM 1525 C C . GLY A 1 196 ? -29.751 -6.851 -39.006 1.00 19.34 193 GLY A C 1
ATOM 1526 O O . GLY A 1 196 ? -28.717 -6.613 -38.306 1.00 18.72 193 GLY A O 1
ATOM 1527 N N . PRO A 1 197 ? -30.915 -7.176 -38.479 1.00 19.84 194 PRO A N 1
ATOM 1528 C CA . PRO A 1 197 ? -31.175 -7.086 -37.020 1.00 22.53 194 PRO A CA 1
ATOM 1529 C C . PRO A 1 197 ? -30.767 -8.344 -36.238 1.00 23.48 194 PRO A C 1
ATOM 1530 O O . PRO A 1 197 ? -30.612 -9.443 -36.815 1.00 23.98 194 PRO A O 1
ATOM 1534 N N . SER A 1 198 ? -30.514 -8.156 -34.931 1.00 25.82 195 SER A N 1
ATOM 1535 C CA . SER A 1 198 ? -30.485 -9.290 -34.021 1.00 28.70 195 SER A CA 1
ATOM 1536 C C . SER A 1 198 ? -31.515 -9.067 -32.946 1.00 26.86 195 SER A C 1
ATOM 1537 O O . SER A 1 198 ? -31.901 -7.924 -32.690 1.00 28.37 195 SER A O 1
ATOM 1540 N N . GLU A 1 199 ? -31.880 -10.158 -32.261 1.00 27.64 196 GLU A N 1
ATOM 1541 C CA . GLU A 1 199 ? -33.087 -10.152 -31.438 1.00 33.38 196 GLU A CA 1
ATOM 1542 C C . GLU A 1 199 ? -32.981 -9.199 -30.283 1.00 37.48 196 GLU A C 1
ATOM 1543 O O . GLU A 1 199 ? -33.995 -8.602 -29.915 1.00 52.48 196 GLU A O 1
ATOM 1549 N N . SER A 1 200 ? -31.790 -8.919 -29.773 1.00 28.80 197 SER A N 1
ATOM 1550 C CA . SER A 1 200 ? -31.711 -8.082 -28.573 1.00 44.56 197 SER A CA 1
ATOM 1551 C C . SER A 1 200 ? -31.193 -6.648 -28.861 1.00 51.18 197 SER A C 1
ATOM 1552 O O . SER A 1 200 ? -31.232 -5.779 -27.982 1.00 47.76 197 SER A O 1
ATOM 1555 N N . ASP A 1 201 ? -30.712 -6.394 -30.063 1.00 31.21 198 ASP A N 1
ATOM 1556 C CA . ASP A 1 201 ? -29.774 -5.234 -30.296 1.00 33.99 198 ASP A CA 1
ATOM 1557 C C . ASP A 1 201 ? -30.544 -3.946 -30.731 1.00 28.07 198 ASP A C 1
ATOM 1558 O O . ASP A 1 201 ? -30.638 -3.600 -31.953 1.00 23.64 198 ASP A O 1
ATOM 1563 N N . LEU A 1 202 ? -31.048 -3.210 -29.738 1.00 24.95 199 LEU A N 1
ATOM 1564 C CA . LEU A 1 202 ? -31.792 -1.971 -30.003 1.00 22.28 199 LEU A CA 1
ATOM 1565 C C . LEU A 1 202 ? -30.876 -0.815 -30.404 1.00 19.92 199 LEU A C 1
ATOM 1566 O O . LEU A 1 202 ? -31.298 0.100 -31.155 1.00 22.45 199 LEU A O 1
ATOM 1571 N N . GLU A 1 203 ? -29.646 -0.794 -29.932 1.00 19.23 200 GLU A N 1
ATOM 1572 C CA . GLU A 1 203 ? -28.690 0.256 -30.319 1.00 19.26 200 GLU A CA 1
ATOM 1573 C C . GLU A 1 203 ? -28.468 0.311 -31.845 1.00 16.08 200 GLU A C 1
ATOM 1574 O O . GLU A 1 203 ? -28.517 1.384 -32.442 1.00 16.09 200 GLU A O 1
ATOM 1580 N N . LEU A 1 204 ? -28.264 -0.874 -32.457 1.00 17.54 201 LEU A N 1
ATOM 1581 C CA . LEU A 1 204 ? -28.156 -0.982 -33.902 1.00 16.47 201 LEU A CA 1
ATOM 1582 C C . LEU A 1 204 ? -29.426 -0.411 -34.596 1.00 17.88 201 LEU A C 1
ATOM 1583 O O . LEU A 1 204 ? -29.310 0.331 -35.576 1.00 15.48 201 LEU A O 1
ATOM 1588 N N . LEU A 1 205 ? -30.596 -0.762 -34.050 1.00 17.08 202 LEU A N 1
ATOM 1589 C CA . LEU A 1 205 ? -31.853 -0.321 -34.676 1.00 17.49 202 LEU A CA 1
ATOM 1590 C C . LEU A 1 205 ? -32.032 1.186 -34.616 1.00 15.61 202 LEU A C 1
ATOM 1591 O O . LEU A 1 205 ? -32.579 1.770 -35.563 1.00 16.49 202 LEU A O 1
ATOM 1596 N N . VAL A 1 206 ? -31.609 1.849 -33.522 1.00 15.07 203 VAL A N 1
ATOM 1597 C CA . VAL A 1 206 ? -31.692 3.318 -33.462 1.00 15.25 203 VAL A CA 1
ATOM 1598 C C . VAL A 1 206 ? -30.967 3.937 -34.686 1.00 15.64 203 VAL A C 1
ATOM 1599 O O . VAL A 1 206 ? -31.480 4.820 -35.380 1.00 15.23 203 VAL A O 1
ATOM 1603 N N . GLY A 1 207 ? -29.721 3.497 -34.946 1.00 14.40 204 GLY A N 1
ATOM 1604 C CA . GLY A 1 207 ? -29.033 3.981 -36.126 1.00 14.04 204 GLY A CA 1
ATOM 1605 C C . GLY A 1 207 ? -29.742 3.673 -37.450 1.00 14.27 204 GLY A C 1
ATOM 1606 O O . GLY A 1 207 ? -29.782 4.514 -38.372 1.00 14.73 204 GLY A O 1
ATOM 1607 N N . GLN A 1 208 ? -30.264 2.437 -37.587 1.00 14.16 205 GLN A N 1
ATOM 1608 C CA . GLN A 1 208 ? -30.986 2.073 -38.817 1.00 14.44 205 GLN A CA 1
ATOM 1609 C C . GLN A 1 208 ? -32.262 2.955 -39.077 1.00 14.81 205 GLN A C 1
ATOM 1610 O O . GLN A 1 208 ? -32.661 3.145 -40.231 1.00 15.08 205 GLN A O 1
ATOM 1616 N N . ALA A 1 209 ? -32.842 3.486 -37.995 1.00 14.54 206 ALA A N 1
ATOM 1617 C CA . ALA A 1 209 ? -34.028 4.364 -38.060 1.00 13.70 206 ALA A CA 1
ATOM 1618 C C . ALA A 1 209 ? -33.665 5.825 -38.392 1.00 13.77 206 ALA A C 1
ATOM 1619 O O . ALA A 1 209 ? -34.545 6.535 -38.954 1.00 14.66 206 ALA A O 1
ATOM 1621 N N . ILE A 1 210 ? -32.480 6.325 -37.974 1.00 12.20 207 ILE A N 1
ATOM 1622 C CA . ILE A 1 210 ? -32.233 7.762 -38.016 1.00 12.77 207 ILE A CA 1
ATOM 1623 C C . ILE A 1 210 ? -31.263 8.226 -39.121 1.00 12.05 207 ILE A C 1
ATOM 1624 O O . ILE A 1 210 ? -31.349 9.401 -39.532 1.00 12.78 207 ILE A O 1
ATOM 1629 N N . PHE A 1 211 ? -30.312 7.364 -39.592 1.00 12.22 208 PHE A N 1
ATOM 1630 C CA . PHE A 1 211 ? -29.293 7.901 -40.492 1.00 11.05 208 PHE A CA 1
ATOM 1631 C C . PHE A 1 211 ? -29.756 7.929 -41.966 1.00 11.01 208 PHE A C 1
ATOM 1632 O O . PHE A 1 211 ? -30.352 6.938 -42.453 1.00 12.93 208 PHE A O 1
ATOM 1640 N N . GLY A 1 212 ? -29.519 9.068 -42.624 1.00 11.59 209 GLY A N 1
ATOM 1641 C CA . GLY A 1 212 ? -29.899 9.282 -44.008 1.00 11.76 209 GLY A CA 1
ATOM 1642 C C . GLY A 1 212 ? -28.727 9.877 -44.822 1.00 11.71 209 GLY A C 1
ATOM 1643 O O . GLY A 1 212 ? -27.668 10.232 -44.228 1.00 12.69 209 GLY A O 1
ATOM 1644 N N . ASP A 1 213 ? -28.965 10.079 -46.131 1.00 11.80 210 ASP A N 1
ATOM 1645 C CA . ASP A 1 213 ? -27.850 10.438 -47.048 1.00 10.61 210 ASP A CA 1
ATOM 1646 C C . ASP A 1 213 ? -27.915 11.884 -47.506 1.00 11.57 210 ASP A C 1
ATOM 1647 O O . ASP A 1 213 ? -29.010 12.403 -47.771 1.00 11.97 210 ASP A O 1
ATOM 1652 N N . GLY A 1 214 ? -26.757 12.529 -47.686 1.00 11.71 211 GLY A N 1
ATOM 1653 C CA . GLY A 1 214 ? -26.717 13.865 -48.204 1.00 11.15 211 GLY A CA 1
ATOM 1654 C C . GLY A 1 214 ? -25.304 14.430 -48.310 1.00 11.41 211 GLY A C 1
ATOM 1655 O O . GLY A 1 214 ? -24.366 13.919 -47.678 1.00 12.62 211 GLY A O 1
ATOM 1656 N N . ALA A 1 215 ? -25.182 15.538 -49.056 1.00 12.08 212 ALA A N 1
ATOM 1657 C CA . ALA A 1 215 ? -23.939 16.361 -49.138 1.00 11.53 212 ALA A CA 1
ATOM 1658 C C . ALA A 1 215 ? -24.279 17.832 -49.089 1.00 10.90 212 ALA A C 1
ATOM 1659 O O . ALA A 1 215 ? -25.346 18.260 -49.612 1.00 11.44 212 ALA A O 1
ATOM 1661 N N . ALA A 1 216 ? -23.372 18.627 -48.512 1.00 11.14 213 ALA A N 1
ATOM 1662 C CA . ALA A 1 216 ? -23.559 20.070 -48.462 1.00 10.50 213 ALA A CA 1
ATOM 1663 C C . ALA A 1 216 ? -22.189 20.729 -48.645 1.00 11.62 213 ALA A C 1
ATOM 1664 O O . ALA A 1 216 ? -21.186 20.255 -48.028 1.00 13.53 213 ALA A O 1
ATOM 1666 N N . ALA A 1 217 ? -22.161 21.823 -49.399 1.00 11.83 214 ALA A N 1
ATOM 1667 C CA . ALA A 1 217 ? -20.927 22.578 -49.679 1.00 12.06 214 ALA A CA 1
ATOM 1668 C C . ALA A 1 217 ? -21.132 24.080 -49.408 1.00 12.43 214 ALA A C 1
ATOM 1669 O O . ALA A 1 217 ? -22.212 24.639 -49.686 1.00 12.97 214 ALA A O 1
ATOM 1671 N N . VAL A 1 218 ? -20.067 24.753 -48.919 1.00 11.58 215 VAL A N 1
ATOM 1672 C CA . VAL A 1 218 ? -20.054 26.189 -48.768 1.00 12.02 215 VAL A CA 1
ATOM 1673 C C . VAL A 1 218 ? -18.808 26.776 -49.479 1.00 11.45 215 VAL A C 1
ATOM 1674 O O . VAL A 1 218 ? -17.771 26.085 -49.655 1.00 12.22 215 VAL A O 1
ATOM 1678 N N . ILE A 1 219 ? -18.920 28.045 -49.915 1.00 12.37 216 ILE A N 1
ATOM 1679 C CA . ILE A 1 219 ? -17.746 28.865 -50.290 1.00 12.68 216 ILE A CA 1
ATOM 1680 C C . ILE A 1 219 ? -17.498 29.832 -49.145 1.00 12.17 216 ILE A C 1
ATOM 1681 O O . ILE A 1 219 ? -18.443 30.552 -48.739 1.00 13.06 216 ILE A O 1
ATOM 1686 N N . VAL A 1 220 ? -16.254 29.889 -48.630 1.00 12.51 217 VAL A N 1
ATOM 1687 C CA . VAL A 1 220 ? -15.860 30.770 -47.540 1.00 12.94 217 VAL A CA 1
ATOM 1688 C C . VAL A 1 220 ? -14.742 31.730 -48.046 1.00 12.76 217 VAL A C 1
ATOM 1689 O O . VAL A 1 220 ? -13.752 31.277 -48.674 1.00 13.63 217 VAL A O 1
ATOM 1693 N N . GLY A 1 221 ? -14.882 33.015 -47.735 1.00 11.87 218 GLY A N 1
ATOM 1694 C CA . GLY A 1 221 ? -13.819 33.992 -48.072 1.00 12.81 218 GLY A CA 1
ATOM 1695 C C . GLY A 1 221 ? -13.892 35.229 -47.209 1.00 13.03 218 GLY A C 1
ATOM 1696 O O . GLY A 1 221 ? -15.000 35.609 -46.738 1.00 14.10 218 GLY A O 1
ATOM 1697 N N . ALA A 1 222 ? -12.727 35.860 -47.012 1.00 13.86 219 ALA A N 1
ATOM 1698 C CA . ALA A 1 222 ? -12.676 37.204 -46.448 1.00 14.83 219 ALA A CA 1
ATOM 1699 C C . ALA A 1 222 ? -12.701 38.280 -47.555 1.00 15.62 219 ALA A C 1
ATOM 1700 O O . ALA A 1 222 ? -12.439 37.980 -48.745 1.00 16.73 219 ALA A O 1
ATOM 1702 N N . GLU A 1 223 ? -13.003 39.523 -47.185 1.00 17.40 220 GLU A N 1
ATOM 1703 C CA . GLU A 1 223 ? -13.069 40.693 -48.138 1.00 19.58 220 GLU A CA 1
ATOM 1704 C C . GLU A 1 223 ? -13.952 40.406 -49.361 1.00 16.30 220 GLU A C 1
ATOM 1705 O O . GLU A 1 223 ? -13.478 40.365 -50.502 1.00 18.51 220 GLU A O 1
ATOM 1711 N N . PRO A 1 224 ? -15.235 40.105 -49.139 1.00 18.47 221 PRO A N 1
ATOM 1712 C CA . PRO A 1 224 ? -16.146 39.892 -50.287 1.00 18.01 221 PRO A CA 1
ATOM 1713 C C . PRO A 1 224 ? -16.167 41.094 -51.215 1.00 18.56 221 PRO A C 1
ATOM 1714 O O . PRO A 1 224 ? -16.164 42.253 -50.739 1.00 23.89 221 PRO A O 1
ATOM 1718 N N . ASP A 1 225 ? -16.213 40.840 -52.527 1.00 19.81 222 ASP A N 1
ATOM 1719 C CA . ASP A 1 225 ? -16.202 41.913 -53.545 1.00 21.13 222 ASP A CA 1
ATOM 1720 C C . ASP A 1 225 ? -17.596 42.053 -54.165 1.00 21.18 222 ASP A C 1
ATOM 1721 O O . ASP A 1 225 ? -18.014 41.275 -55.043 1.00 19.71 222 ASP A O 1
ATOM 1726 N N . GLU A 1 226 ? -18.350 43.013 -53.653 1.00 22.30 223 GLU A N 1
ATOM 1727 C CA . GLU A 1 226 ? -19.738 43.203 -54.108 1.00 23.19 223 GLU A CA 1
ATOM 1728 C C . GLU A 1 226 ? -19.827 43.579 -55.589 1.00 23.24 223 GLU A C 1
ATOM 1729 O O . GLU A 1 226 ? -20.836 43.266 -56.248 1.00 25.29 223 GLU A O 1
ATOM 1735 N N . SER A 1 227 ? -18.783 44.224 -56.112 1.00 23.26 224 SER A N 1
ATOM 1736 C CA . SER A 1 227 ? -18.815 44.675 -57.500 1.00 24.44 224 SER A CA 1
ATOM 1737 C C . SER A 1 227 ? -18.816 43.576 -58.545 1.00 26.10 224 SER A C 1
ATOM 1738 O O . SER A 1 227 ? -19.281 43.829 -59.661 1.00 29.84 224 SER A O 1
ATOM 1741 N N . VAL A 1 228 ? -18.338 42.383 -58.187 1.00 21.96 225 VAL A N 1
ATOM 1742 C CA . VAL A 1 228 ? -18.374 41.234 -59.046 1.00 22.64 225 VAL A CA 1
ATOM 1743 C C . VAL A 1 228 ? -19.510 40.276 -58.680 1.00 23.35 225 VAL A C 1
ATOM 1744 O O . VAL A 1 228 ? -19.621 39.204 -59.268 1.00 22.17 225 VAL A O 1
ATOM 1748 N N . GLY A 1 229 ? -20.337 40.651 -57.699 1.00 21.19 226 GLY A N 1
ATOM 1749 C CA . GLY A 1 229 ? -21.514 39.871 -57.337 1.00 23.03 226 GLY A CA 1
ATOM 1750 C C . GLY A 1 229 ? -21.342 38.910 -56.143 1.00 19.54 226 GLY A C 1
ATOM 1751 O O . GLY A 1 229 ? -22.233 38.081 -55.897 1.00 23.11 226 GLY A O 1
ATOM 1752 N N . GLU A 1 230 ? -20.269 39.004 -55.355 1.00 18.41 227 GLU A N 1
ATOM 1753 C CA . GLU A 1 230 ? -20.152 38.234 -54.088 1.00 17.52 227 GLU A CA 1
ATOM 1754 C C . GLU A 1 230 ? -21.051 38.897 -53.032 1.00 17.79 227 GLU A C 1
ATOM 1755 O O . GLU A 1 230 ? -21.150 40.146 -52.941 1.00 20.88 227 GLU A O 1
ATOM 1761 N N . ARG A 1 231 ? -21.659 38.059 -52.191 1.00 18.12 228 ARG A N 1
ATOM 1762 C CA . ARG A 1 231 ? -22.630 38.507 -51.167 1.00 20.61 228 ARG A CA 1
ATOM 1763 C C . ARG A 1 231 ? -22.444 37.586 -49.920 1.00 19.27 228 ARG A C 1
ATOM 1764 O O . ARG A 1 231 ? -22.788 36.384 -49.982 1.00 20.72 228 ARG A O 1
ATOM 1772 N N . PRO A 1 232 ? -21.998 38.147 -48.763 1.00 17.04 229 PRO A N 1
ATOM 1773 C CA . PRO A 1 232 ? -21.976 37.337 -47.531 1.00 16.88 229 PRO A CA 1
ATOM 1774 C C . PRO A 1 232 ? -23.346 36.949 -47.007 1.00 15.02 229 PRO A C 1
ATOM 1775 O O . PRO A 1 232 ? -24.322 37.746 -47.183 1.00 16.65 229 PRO A O 1
ATOM 1779 N N . ILE A 1 233 ? -23.405 35.767 -46.401 1.00 13.16 230 ILE A N 1
ATOM 1780 C CA . ILE A 1 233 ? -24.643 35.231 -45.783 1.00 14.03 230 ILE A CA 1
ATOM 1781 C C . ILE A 1 233 ? -24.495 35.193 -44.241 1.00 14.87 230 ILE A C 1
ATOM 1782 O O . ILE A 1 233 ? -25.413 35.620 -43.518 1.00 15.37 230 ILE A O 1
ATOM 1787 N N . PHE A 1 234 ? -23.374 34.659 -43.748 1.00 13.27 231 PHE A N 1
ATOM 1788 C CA . PHE A 1 234 ? -23.065 34.598 -42.315 1.00 13.81 231 PHE A CA 1
ATOM 1789 C C . PHE A 1 234 ? -21.562 34.911 -42.154 1.00 15.24 231 PHE A C 1
ATOM 1790 O O . PHE A 1 234 ? -20.749 34.331 -42.921 1.00 16.44 231 PHE A O 1
ATOM 1798 N N A GLU A 1 235 ? -21.204 35.688 -41.137 0.56 13.60 232 GLU A N 1
ATOM 1799 N N B GLU A 1 235 ? -21.204 35.688 -41.135 0.44 13.78 232 GLU A N 1
ATOM 1800 C CA A GLU A 1 235 ? -19.791 35.912 -40.732 0.56 14.35 232 GLU A CA 1
ATOM 1801 C CA B GLU A 1 235 ? -19.794 35.929 -40.733 0.44 14.37 232 GLU A CA 1
ATOM 1802 C C A GLU A 1 235 ? -19.359 34.905 -39.696 0.56 14.44 232 GLU A C 1
ATOM 1803 C C B GLU A 1 235 ? -19.357 34.913 -39.690 0.44 13.70 232 GLU A C 1
ATOM 1804 O O A GLU A 1 235 ? -20.128 34.601 -38.767 0.56 16.75 232 GLU A O 1
ATOM 1805 O O B GLU A 1 235 ? -20.129 34.597 -38.765 0.44 13.89 232 GLU A O 1
ATOM 1816 N N . LEU A 1 236 ? -18.149 34.353 -39.862 1.00 14.02 233 LEU A N 1
ATOM 1817 C CA . LEU A 1 236 ? -17.582 33.425 -38.905 1.00 14.08 233 LEU A CA 1
ATOM 1818 C C . LEU A 1 236 ? -16.728 34.173 -37.861 1.00 15.48 233 LEU A C 1
ATOM 1819 O O . LEU A 1 236 ? -15.649 34.671 -38.192 1.00 19.07 233 LEU A O 1
ATOM 1824 N N . VAL A 1 237 ? -17.203 34.296 -36.617 1.00 14.44 234 VAL A N 1
ATOM 1825 C CA . VAL A 1 237 ? -16.618 35.194 -35.614 1.00 15.66 234 VAL A CA 1
ATOM 1826 C C . VAL A 1 237 ? -15.566 34.516 -34.737 1.00 15.95 234 VAL A C 1
ATOM 1827 O O . VAL A 1 237 ? -14.460 35.071 -34.542 1.00 16.59 234 VAL A O 1
ATOM 1831 N N . SER A 1 238 ? -15.914 33.363 -34.129 1.00 12.94 235 SER A N 1
ATOM 1832 C CA . SER A 1 238 ? -14.970 32.664 -33.221 1.00 13.08 235 SER A CA 1
ATOM 1833 C C . SER A 1 238 ? -15.313 31.193 -33.194 1.00 12.83 235 SER A C 1
ATOM 1834 O O . SER A 1 238 ? -16.445 30.808 -33.532 1.00 13.76 235 SER A O 1
ATOM 1837 N N . THR A 1 239 ? -14.340 30.358 -32.825 1.00 13.17 236 THR A N 1
ATOM 1838 C CA . THR A 1 239 ? -14.528 28.925 -32.808 1.00 13.76 236 THR A CA 1
ATOM 1839 C C . THR A 1 239 ? -14.042 28.273 -31.530 1.00 15.16 236 THR A C 1
ATOM 1840 O O . THR A 1 239 ? -13.117 28.788 -30.834 1.00 18.24 236 THR A O 1
ATOM 1844 N N . GLY A 1 240 ? -14.606 27.102 -31.224 1.00 13.95 237 GLY A N 1
ATOM 1845 C CA . GLY A 1 240 ? -14.126 26.233 -30.139 1.00 15.81 237 GLY A CA 1
ATOM 1846 C C . GLY A 1 240 ? -14.374 24.775 -30.495 1.00 13.50 237 GLY A C 1
ATOM 1847 O O . GLY A 1 240 ? -15.351 24.447 -31.174 1.00 14.21 237 GLY A O 1
ATOM 1848 N N . GLN A 1 241 ? -13.514 23.902 -29.973 1.00 12.40 238 GLN A N 1
ATOM 1849 C CA . GLN A 1 241 ? -13.737 22.454 -30.011 1.00 11.65 238 GLN A CA 1
ATOM 1850 C C . GLN A 1 241 ? -13.425 21.930 -28.582 1.00 11.80 238 GLN A C 1
ATOM 1851 O O . GLN A 1 241 ? -12.340 22.222 -28.021 1.00 13.22 238 GLN A O 1
ATOM 1857 N N . THR A 1 242 ? -14.323 21.144 -27.984 1.00 11.51 239 THR A N 1
ATOM 1858 C CA A THR A 1 242 ? -14.037 20.593 -26.666 0.54 14.54 239 THR A CA 1
ATOM 1859 C CA B THR A 1 242 ? -14.206 20.648 -26.617 0.46 13.41 239 THR A CA 1
ATOM 1860 C C . THR A 1 242 ? -14.567 19.153 -26.516 1.00 12.55 239 THR A C 1
ATOM 1861 O O . THR A 1 242 ? -15.489 18.715 -27.198 1.00 14.77 239 THR A O 1
ATOM 1868 N N . ILE A 1 243 ? -13.911 18.432 -25.621 1.00 12.18 240 ILE A N 1
ATOM 1869 C CA . ILE A 1 243 ? -14.297 17.089 -25.183 1.00 12.88 240 ILE A CA 1
ATOM 1870 C C . ILE A 1 243 ? -15.079 17.201 -23.878 1.00 12.50 240 ILE A C 1
ATOM 1871 O O . ILE A 1 243 ? -14.602 17.698 -22.860 1.00 13.79 240 ILE A O 1
ATOM 1876 N N . LEU A 1 244 ? -16.365 16.728 -23.879 1.00 12.53 241 LEU A N 1
ATOM 1877 C CA . LEU A 1 244 ? -17.189 16.830 -22.650 1.00 13.34 241 LEU A CA 1
ATOM 1878 C C . LEU A 1 244 ? -16.658 15.933 -21.518 1.00 13.38 241 LEU A C 1
ATOM 1879 O O . LEU A 1 244 ? -16.253 14.793 -21.765 1.00 13.41 241 LEU A O 1
ATOM 1884 N N . PRO A 1 245 ? -16.765 16.387 -20.274 1.00 13.66 242 PRO A N 1
ATOM 1885 C CA . PRO A 1 245 ? -16.405 15.533 -19.165 1.00 14.48 242 PRO A CA 1
ATOM 1886 C C . PRO A 1 245 ? -17.332 14.291 -19.046 1.00 12.91 242 PRO A C 1
ATOM 1887 O O . PRO A 1 245 ? -18.513 14.361 -19.423 1.00 13.80 242 PRO A O 1
ATOM 1891 N N . ASN A 1 246 ? -16.807 13.211 -18.516 1.00 13.29 243 ASN A N 1
ATOM 1892 C CA . ASN A 1 246 ? -17.595 12.034 -18.192 1.00 13.37 243 ASN A CA 1
ATOM 1893 C C . ASN A 1 246 ? -18.329 11.445 -19.401 1.00 14.25 243 ASN A C 1
ATOM 1894 O O . ASN A 1 246 ? -19.475 10.955 -19.269 1.00 15.23 243 ASN A O 1
ATOM 1899 N N . SER A 1 247 ? -17.708 11.477 -20.590 1.00 12.98 244 SER A N 1
ATOM 1900 C CA . SER A 1 247 ? -18.417 11.174 -21.854 1.00 13.77 244 SER A CA 1
ATOM 1901 C C . SER A 1 247 ? -17.626 10.125 -22.721 1.00 13.40 244 SER A C 1
ATOM 1902 O O . SER A 1 247 ? -17.980 9.922 -23.910 1.00 14.36 244 SER A O 1
ATOM 1905 N N . GLU A 1 248 ? -16.584 9.463 -22.141 1.00 14.84 245 GLU A N 1
ATOM 1906 C CA . GLU A 1 248 ? -15.775 8.547 -22.954 1.00 15.81 245 GLU A CA 1
ATOM 1907 C C . GLU A 1 248 ? -16.612 7.412 -23.512 1.00 14.32 245 GLU A C 1
ATOM 1908 O O . GLU A 1 248 ? -17.450 6.827 -22.793 1.00 15.50 245 GLU A O 1
ATOM 1914 N N . GLY A 1 249 ? -16.388 7.093 -24.812 1.00 14.98 246 GLY A N 1
ATOM 1915 C CA . GLY A 1 249 ? -16.997 5.937 -25.417 1.00 16.42 246 GLY A CA 1
ATOM 1916 C C . GLY A 1 249 ? -18.473 6.103 -25.808 1.00 17.62 246 GLY A C 1
ATOM 1917 O O . GLY A 1 249 ? -19.057 5.128 -26.315 1.00 19.28 246 GLY A O 1
ATOM 1918 N N . THR A 1 250 ? -19.114 7.255 -25.555 1.00 14.60 247 THR A N 1
ATOM 1919 C CA . THR A 1 250 ? -20.555 7.391 -25.714 1.00 14.29 247 THR A CA 1
ATOM 1920 C C . THR A 1 250 ? -20.995 7.542 -27.157 1.00 14.34 247 THR A C 1
ATOM 1921 O O . THR A 1 250 ? -22.168 7.185 -27.489 1.00 15.58 247 THR A O 1
ATOM 1925 N N . ILE A 1 251 ? -20.118 8.042 -28.057 1.00 13.73 248 ILE A N 1
ATOM 1926 C CA . ILE A 1 251 ? -20.369 8.088 -29.499 1.00 13.44 248 ILE A CA 1
ATOM 1927 C C . ILE A 1 251 ? -19.142 7.565 -30.215 1.00 13.92 248 ILE A C 1
ATOM 1928 O O . ILE A 1 251 ? -18.031 8.117 -30.051 1.00 15.89 248 ILE A O 1
ATOM 1933 N N . GLY A 1 252 ? -19.276 6.477 -30.953 1.00 16.57 249 GLY A N 1
ATOM 1934 C CA . GLY A 1 252 ? -18.083 5.855 -31.653 1.00 16.67 249 GLY A CA 1
ATOM 1935 C C . GLY A 1 252 ? -18.476 5.289 -32.982 1.00 15.04 249 GLY A C 1
ATOM 1936 O O . GLY A 1 252 ? -19.655 4.989 -33.256 1.00 15.39 249 GLY A O 1
ATOM 1937 N N . GLY A 1 253 ? -17.470 5.062 -33.814 1.00 12.53 250 GLY A N 1
ATOM 1938 C CA . GLY A 1 253 ? -17.678 4.458 -35.125 1.00 14.66 250 GLY A CA 1
ATOM 1939 C C . GLY A 1 253 ? -16.397 3.840 -35.615 1.00 12.85 250 GLY A C 1
ATOM 1940 O O . GLY A 1 253 ? -15.341 4.533 -35.638 1.00 15.75 250 GLY A O 1
ATOM 1941 N N . HIS A 1 254 ? -16.441 2.582 -36.023 1.00 13.38 251 HIS A N 1
ATOM 1942 C CA . HIS A 1 254 ? -15.234 1.768 -36.262 1.00 13.03 251 HIS A CA 1
ATOM 1943 C C . HIS A 1 254 ? -15.275 1.143 -37.665 1.00 13.83 251 HIS A C 1
ATOM 1944 O O . HIS A 1 254 ? -16.303 0.568 -38.015 1.00 15.19 251 HIS A O 1
ATOM 1951 N N . ILE A 1 255 ? -14.175 1.224 -38.398 1.00 13.48 252 ILE A N 1
ATOM 1952 C CA . ILE A 1 255 ? -14.053 0.618 -39.739 1.00 13.92 252 ILE A CA 1
ATOM 1953 C C . ILE A 1 255 ? -13.545 -0.771 -39.585 1.00 14.24 252 ILE A C 1
ATOM 1954 O O . ILE A 1 255 ? -12.370 -0.995 -39.156 1.00 15.11 252 ILE A O 1
ATOM 1959 N N . ARG A 1 256 ? -14.419 -1.748 -39.834 1.00 14.18 253 ARG A N 1
ATOM 1960 C CA . ARG A 1 256 ? -14.225 -3.158 -39.589 1.00 13.34 253 ARG A CA 1
ATOM 1961 C C . ARG A 1 256 ? -14.497 -3.994 -40.867 1.00 13.14 253 ARG A C 1
ATOM 1962 O O . ARG A 1 256 ? -15.098 -3.478 -41.822 1.00 14.15 253 ARG A O 1
ATOM 1970 N N . GLU A 1 257 ? -14.158 -5.262 -40.811 1.00 13.53 254 GLU A N 1
ATOM 1971 C CA . GLU A 1 257 ? -14.433 -6.165 -41.924 1.00 12.93 254 GLU A CA 1
ATOM 1972 C C . GLU A 1 257 ? -15.989 -6.220 -42.233 1.00 14.67 254 GLU A C 1
ATOM 1973 O O . GLU A 1 257 ? -16.375 -6.441 -43.402 1.00 15.07 254 GLU A O 1
ATOM 1979 N N . ALA A 1 258 ? -16.822 -6.058 -41.210 1.00 13.59 255 ALA A N 1
ATOM 1980 C CA . ALA A 1 258 ? -18.288 -6.078 -41.354 1.00 14.23 255 ALA A CA 1
ATOM 1981 C C . ALA A 1 258 ? -18.883 -4.758 -41.798 1.00 15.00 255 ALA A C 1
ATOM 1982 O O . ALA A 1 258 ? -20.150 -4.671 -41.980 1.00 16.54 255 ALA A O 1
ATOM 1984 N N . GLY A 1 259 ? -18.079 -3.734 -42.054 1.00 14.52 256 GLY A N 1
ATOM 1985 C CA . GLY A 1 259 ? -18.532 -2.397 -42.370 1.00 15.20 256 GLY A CA 1
ATOM 1986 C C . GLY A 1 259 ? -18.262 -1.383 -41.283 1.00 14.90 256 GLY A C 1
ATOM 1987 O O . GLY A 1 259 ? -17.405 -1.617 -40.404 1.00 15.16 256 GLY A O 1
ATOM 1988 N N . LEU A 1 260 ? -19.023 -0.302 -41.254 1.00 13.77 257 LEU A N 1
ATOM 1989 C CA . LEU A 1 260 ? -18.953 0.725 -40.194 1.00 12.59 257 LEU A CA 1
ATOM 1990 C C . LEU A 1 260 ? -19.835 0.273 -39.019 1.00 13.97 257 LEU A C 1
ATOM 1991 O O . LEU A 1 260 ? -21.079 0.154 -39.201 1.00 16.00 257 LEU A O 1
ATOM 1996 N N . ILE A 1 261 ? -19.223 0.009 -37.881 1.00 13.83 258 ILE A N 1
ATOM 1997 C CA . ILE A 1 261 ? -19.860 -0.437 -36.664 1.00 14.52 258 ILE A CA 1
ATOM 1998 C C . ILE A 1 261 ? -19.904 0.716 -35.681 1.00 15.03 258 ILE A C 1
ATOM 1999 O O . ILE A 1 261 ? -18.853 1.294 -35.359 1.00 16.22 258 ILE A O 1
ATOM 2004 N N . PHE A 1 262 ? -21.077 1.088 -35.189 1.00 14.47 259 PHE A N 1
ATOM 2005 C CA . PHE A 1 262 ? -21.225 2.332 -34.334 1.00 14.31 259 PHE A CA 1
ATOM 2006 C C . PHE A 1 262 ? -21.719 2.037 -32.911 1.00 14.78 259 PHE A C 1
ATOM 2007 O O . PHE A 1 262 ? -22.347 1.006 -32.619 1.00 16.60 259 PHE A O 1
ATOM 2015 N N . ASP A 1 263 ? -21.371 2.979 -32.027 1.00 15.45 260 ASP A N 1
ATOM 2016 C CA . ASP A 1 263 ? -21.705 2.954 -30.595 1.00 17.71 260 ASP A CA 1
ATOM 2017 C C . ASP A 1 263 ? -22.458 4.224 -30.318 1.00 15.77 260 ASP A C 1
ATOM 2018 O O . ASP A 1 263 ? -22.062 5.319 -30.717 1.00 17.15 260 ASP A O 1
ATOM 2023 N N . LEU A 1 264 ? -23.651 4.076 -29.649 1.00 16.98 261 LEU A N 1
ATOM 2024 C CA . LEU A 1 264 ? -24.501 5.208 -29.296 1.00 16.95 261 LEU A CA 1
ATOM 2025 C C . LEU A 1 264 ? -25.083 4.976 -27.908 1.00 19.63 261 LEU A C 1
ATOM 2026 O O . LEU A 1 264 ? -25.973 4.114 -27.737 1.00 20.44 261 LEU A O 1
ATOM 2031 N N . HIS A 1 265 ? -24.586 5.670 -26.890 1.00 17.50 262 HIS A N 1
ATOM 2032 C CA . HIS A 1 265 ? -25.013 5.429 -25.504 1.00 17.48 262 HIS A CA 1
ATOM 2033 C C . HIS A 1 265 ? -26.354 6.202 -25.224 1.00 16.58 262 HIS A C 1
ATOM 2034 O O . HIS A 1 265 ? -26.556 7.319 -25.715 1.00 16.39 262 HIS A O 1
ATOM 2041 N N . LYS A 1 266 ? -27.197 5.593 -24.388 1.00 16.50 263 LYS A N 1
ATOM 2042 C CA . LYS A 1 266 ? -28.480 6.225 -23.999 1.00 17.23 263 LYS A CA 1
ATOM 2043 C C . LYS A 1 266 ? -28.300 7.585 -23.304 1.00 18.58 263 LYS A C 1
ATOM 2044 O O . LYS A 1 266 ? -29.207 8.402 -23.328 1.00 18.23 263 LYS A O 1
ATOM 2050 N N . ASP A 1 267 ? -27.128 7.828 -22.693 1.00 17.69 264 ASP A N 1
ATOM 2051 C CA . ASP A 1 267 ? -26.898 9.099 -21.936 1.00 17.40 264 ASP A CA 1
ATOM 2052 C C . ASP A 1 267 ? -26.534 10.283 -22.832 1.00 17.33 264 ASP A C 1
ATOM 2053 O O . ASP A 1 267 ? -26.346 11.389 -22.327 1.00 17.52 264 ASP A O 1
ATOM 2058 N N . VAL A 1 268 ? -26.403 10.097 -24.149 1.00 15.29 265 VAL A N 1
ATOM 2059 C CA . VAL A 1 268 ? -25.944 11.185 -25.045 1.00 14.36 265 VAL A CA 1
ATOM 2060 C C . VAL A 1 268 ? -26.808 12.485 -24.952 1.00 15.23 265 VAL A C 1
ATOM 2061 O O . VAL A 1 268 ? -26.275 13.558 -24.754 1.00 14.78 265 VAL A O 1
ATOM 2065 N N . PRO A 1 269 ? -28.176 12.380 -24.978 1.00 15.34 266 PRO A N 1
ATOM 2066 C CA . PRO A 1 269 ? -28.967 13.626 -24.862 1.00 16.55 266 PRO A CA 1
ATOM 2067 C C . PRO A 1 269 ? -28.741 14.371 -23.520 1.00 14.71 266 PRO A C 1
ATOM 2068 O O . PRO A 1 269 ? -28.612 15.629 -23.532 1.00 16.17 266 PRO A O 1
ATOM 2072 N N . MET A 1 270 ? -28.670 13.645 -22.406 1.00 15.80 267 MET A N 1
ATOM 2073 C CA A MET A 1 270 ? -28.405 14.252 -21.108 0.61 18.20 267 MET A CA 1
ATOM 2074 C CA B MET A 1 270 ? -28.395 14.249 -21.106 0.39 18.03 267 MET A CA 1
ATOM 2075 C C . MET A 1 270 ? -26.988 14.875 -21.050 1.00 16.08 267 MET A C 1
ATOM 2076 O O . MET A 1 270 ? -26.813 15.941 -20.479 1.00 16.41 267 MET A O 1
ATOM 2085 N N . LEU A 1 271 ? -25.999 14.192 -21.606 1.00 14.79 268 LEU A N 1
ATOM 2086 C CA . LEU A 1 271 ? -24.618 14.728 -21.553 1.00 15.16 268 LEU A CA 1
ATOM 2087 C C . LEU A 1 271 ? -24.527 16.037 -22.334 1.00 14.94 268 LEU A C 1
ATOM 2088 O O . LEU A 1 271 ? -23.891 17.021 -21.853 1.00 15.35 268 LEU A O 1
ATOM 2093 N N . ILE A 1 272 ? -25.130 16.114 -23.522 1.00 13.29 269 ILE A N 1
ATOM 2094 C CA . ILE A 1 272 ? -25.113 17.371 -24.278 1.00 15.37 269 ILE A CA 1
ATOM 2095 C C . ILE A 1 272 ? -25.824 18.482 -23.532 1.00 16.23 269 ILE A C 1
ATOM 2096 O O . ILE A 1 272 ? -25.316 19.590 -23.328 1.00 16.04 269 ILE A O 1
ATOM 2101 N N . SER A 1 273 ? -27.067 18.184 -23.095 1.00 15.35 270 SER A N 1
ATOM 2102 C CA . SER A 1 273 ? -27.856 19.206 -22.434 1.00 18.20 270 SER A CA 1
ATOM 2103 C C . SER A 1 273 ? -27.254 19.711 -21.116 1.00 17.24 270 SER A C 1
ATOM 2104 O O . SER A 1 273 ? -27.370 20.905 -20.797 1.00 18.83 270 SER A O 1
ATOM 2107 N N . ASN A 1 274 ? -26.568 18.830 -20.327 1.00 17.09 271 ASN A N 1
ATOM 2108 C CA . ASN A 1 274 ? -25.984 19.228 -19.084 1.00 16.88 271 ASN A CA 1
ATOM 2109 C C . ASN A 1 274 ? -24.695 20.028 -19.193 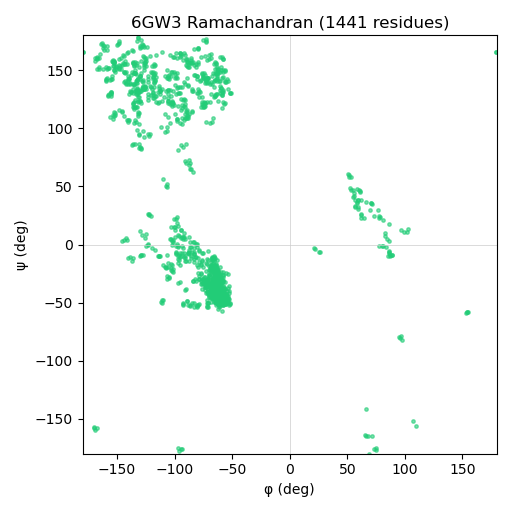1.00 17.49 271 ASN A C 1
ATOM 2110 O O . ASN A 1 274 ? -24.272 20.652 -18.198 1.00 20.36 271 ASN A O 1
ATOM 2115 N N . ASN A 1 275 ? -24.087 20.037 -20.371 1.00 15.16 272 ASN A N 1
ATOM 2116 C CA . ASN A 1 275 ? -22.807 20.737 -20.617 1.00 16.89 272 ASN A CA 1
ATOM 2117 C C . ASN A 1 275 ? -22.911 21.928 -21.549 1.00 19.15 272 ASN A C 1
ATOM 2118 O O . ASN A 1 275 ? -21.958 22.732 -21.657 1.00 18.87 272 ASN A O 1
ATOM 2123 N N . ILE A 1 276 ? -24.051 22.135 -22.220 1.00 16.78 273 ILE A N 1
ATOM 2124 C CA . ILE A 1 276 ? -24.069 23.130 -23.317 1.00 18.34 273 ILE A CA 1
ATOM 2125 C C . ILE A 1 276 ? -24.042 24.592 -22.774 1.00 17.64 273 ILE A C 1
ATOM 2126 O O . ILE A 1 276 ? -23.464 25.491 -23.450 1.00 20.18 273 ILE A O 1
ATOM 2131 N N . GLU A 1 277 ? -24.557 24.833 -21.570 1.00 18.40 274 GLU A N 1
ATOM 2132 C CA . GLU A 1 277 ? -24.523 26.212 -21.028 1.00 17.78 274 GLU A CA 1
ATOM 2133 C C . GLU A 1 277 ? -23.056 26.657 -20.812 1.00 18.43 274 GLU A C 1
ATOM 2134 O O . GLU A 1 277 ? -22.736 27.854 -21.067 1.00 18.97 274 GLU A O 1
ATOM 2140 N N . LYS A 1 278 ? -22.165 25.773 -20.340 1.00 18.79 275 LYS A N 1
ATOM 2141 C CA . LYS A 1 278 ? -20.756 26.185 -20.187 1.00 20.30 275 LYS A CA 1
ATOM 2142 C C . LYS A 1 278 ? -20.156 26.601 -21.529 1.00 17.68 275 LYS A C 1
ATOM 2143 O O . LYS A 1 278 ? -19.371 27.589 -21.629 1.00 19.01 275 LYS A O 1
ATOM 2149 N N . CYS A 1 279 ? -20.510 25.882 -22.600 1.00 16.78 276 CYS A N 1
ATOM 2150 C CA . CYS A 1 279 ? -20.051 26.266 -23.951 1.00 19.27 276 CYS A CA 1
ATOM 2151 C C . CYS A 1 279 ? -20.518 27.692 -24.341 1.00 19.19 276 CYS A C 1
ATOM 2152 O O . CYS A 1 279 ? -19.771 28.520 -24.883 1.00 18.00 276 CYS A O 1
ATOM 2155 N N . LEU A 1 280 ? -21.816 27.950 -24.082 1.00 15.61 277 LEU A N 1
ATOM 2156 C CA . LEU A 1 280 ? -22.369 29.272 -24.388 1.00 16.42 277 LEU A CA 1
ATOM 2157 C C . LEU A 1 280 ? -21.757 30.422 -23.583 1.00 15.27 277 LEU A C 1
ATOM 2158 O O . LEU A 1 280 ? -21.447 31.494 -24.132 1.00 15.88 277 LEU A O 1
ATOM 2163 N N . ILE A 1 281 ? -21.548 30.189 -22.278 1.00 16.94 278 ILE A N 1
ATOM 2164 C CA . ILE A 1 281 ? -20.888 31.193 -21.436 1.00 17.33 278 ILE A CA 1
ATOM 2165 C C . ILE A 1 281 ? -19.454 31.529 -21.939 1.00 17.66 278 ILE A C 1
ATOM 2166 O O . ILE A 1 281 ? -19.047 32.702 -22.018 1.00 17.80 278 ILE A O 1
ATOM 2171 N N . GLU A 1 282 ? -18.682 30.503 -22.285 1.00 17.68 279 GLU A N 1
ATOM 2172 C CA . GLU A 1 282 ? -17.319 30.699 -22.827 1.00 20.01 279 GLU A CA 1
ATOM 2173 C C . GLU A 1 282 ? -17.332 31.484 -24.121 1.00 20.84 279 GLU A C 1
ATOM 2174 O O . GLU A 1 282 ? -16.529 32.400 -24.314 1.00 22.51 279 GLU A O 1
ATOM 2180 N N . ALA A 1 283 ? -18.303 31.185 -24.991 1.00 17.29 280 ALA A N 1
ATOM 2181 C CA . ALA A 1 283 ? -18.399 31.814 -26.351 1.00 18.52 280 ALA A CA 1
ATOM 2182 C C . ALA A 1 283 ? -18.861 33.277 -26.249 1.00 18.21 280 ALA A C 1
ATOM 2183 O O . ALA A 1 283 ? -18.374 34.126 -26.997 1.00 17.89 280 ALA A O 1
ATOM 2185 N N . PHE A 1 284 ? -19.857 33.558 -25.365 1.00 15.77 281 PHE A N 1
ATOM 2186 C CA . PHE A 1 284 ? -20.581 34.814 -25.453 1.00 15.21 281 PHE A CA 1
ATOM 2187 C C . PHE A 1 284 ? -20.242 35.866 -24.378 1.00 16.30 281 PHE A C 1
ATOM 2188 O O . PHE A 1 284 ? -20.520 37.050 -24.580 1.00 16.97 281 PHE A O 1
ATOM 2196 N N . THR A 1 285 ? -19.633 35.448 -23.246 1.00 17.00 282 THR A N 1
ATOM 2197 C CA . THR A 1 285 ? -19.204 36.462 -22.256 1.00 17.46 282 THR A CA 1
ATOM 2198 C C . THR A 1 285 ? -18.262 37.534 -22.880 1.00 18.22 282 THR A C 1
ATOM 2199 O O . THR A 1 285 ? -18.420 38.726 -22.569 1.00 20.00 282 THR A O 1
ATOM 2203 N N . PRO A 1 286 ? -17.268 37.132 -23.720 1.00 18.26 283 PRO A N 1
ATOM 2204 C CA . PRO A 1 286 ? -16.474 38.206 -24.368 1.00 20.97 283 PRO A CA 1
ATOM 2205 C C . PRO A 1 286 ? -17.252 39.229 -25.213 1.00 23.54 283 PRO A C 1
ATOM 2206 O O . PRO A 1 286 ? -16.760 40.354 -25.423 1.00 26.89 283 PRO A O 1
ATOM 2210 N N . ILE A 1 287 ? -18.446 38.847 -25.710 1.00 21.56 284 ILE A N 1
ATOM 2211 C CA . ILE A 1 287 ? -19.294 39.665 -26.592 1.00 25.38 284 ILE A CA 1
ATOM 2212 C C . ILE A 1 287 ? -20.330 40.418 -25.777 1.00 21.10 284 ILE A C 1
ATOM 2213 O O . ILE A 1 287 ? -21.072 41.257 -26.310 1.00 27.45 284 ILE A O 1
ATOM 2218 N N . GLY A 1 288 ? -20.431 40.147 -24.487 1.00 20.67 285 GLY A N 1
ATOM 2219 C CA . GLY A 1 288 ? -21.427 40.787 -23.627 1.00 21.59 285 GLY A CA 1
ATOM 2220 C C . GLY A 1 288 ? -22.851 40.196 -23.676 1.00 19.90 285 GLY A C 1
ATOM 2221 O O . GLY A 1 288 ? -23.823 40.886 -23.264 1.00 23.89 285 GLY A O 1
ATOM 2222 N N . ILE A 1 289 ? -23.003 38.950 -24.125 1.00 18.15 286 ILE A N 1
ATOM 2223 C CA . ILE A 1 289 ? -24.320 38.301 -24.243 1.00 18.04 286 ILE A CA 1
ATOM 2224 C C . ILE A 1 289 ? -24.491 37.164 -23.215 1.00 17.67 286 ILE A C 1
ATOM 2225 O O . ILE A 1 289 ? -23.588 36.323 -23.043 1.00 18.60 286 ILE A O 1
ATOM 2230 N N . SER A 1 290 ? -25.653 37.163 -22.558 1.00 17.78 287 SER A N 1
ATOM 2231 C CA . SER A 1 290 ? -26.065 36.121 -21.629 1.00 18.46 287 SER A CA 1
ATOM 2232 C C . SER A 1 290 ? -27.484 35.531 -21.879 1.00 17.78 287 SER A C 1
ATOM 2233 O O . SER A 1 290 ? -27.835 34.512 -21.268 1.00 19.77 287 SER A O 1
ATOM 2236 N N . ASP A 1 291 ? -28.249 36.141 -22.777 1.00 18.19 288 ASP A N 1
ATOM 2237 C CA . ASP A 1 291 ? -29.647 35.707 -23.000 1.00 16.87 288 ASP A CA 1
ATOM 2238 C C . ASP A 1 291 ? -29.671 34.771 -24.244 1.00 14.97 288 ASP A C 1
ATOM 2239 O O . ASP A 1 291 ? -29.555 35.271 -25.394 1.00 15.57 288 ASP A O 1
ATOM 2244 N N . TRP A 1 292 ? -29.831 33.460 -24.033 1.00 15.26 289 TRP A N 1
ATOM 2245 C CA . TRP A 1 292 ? -29.778 32.500 -25.117 1.00 15.31 289 TRP A CA 1
ATOM 2246 C C . TRP A 1 292 ? -31.005 32.578 -26.041 1.00 14.78 289 TRP A C 1
ATOM 2247 O O . TRP A 1 292 ? -31.021 31.927 -27.107 1.00 15.74 289 TRP A O 1
ATOM 2258 N N . ASN A 1 293 ? -32.046 33.279 -25.602 1.00 14.80 290 ASN A N 1
ATOM 2259 C CA . ASN A 1 293 ? -33.195 33.562 -26.489 1.00 14.53 290 ASN A CA 1
ATOM 2260 C C . ASN A 1 293 ? -33.020 34.827 -27.364 1.00 15.27 290 ASN A C 1
ATOM 2261 O O . ASN A 1 293 ? -33.870 35.091 -28.214 1.00 15.83 290 ASN A O 1
ATOM 2266 N N . SER A 1 294 ? -31.901 35.544 -27.203 1.00 16.28 291 SER A N 1
ATOM 2267 C CA . SER A 1 294 ? -31.619 36.774 -27.942 1.00 16.44 291 SER A CA 1
ATOM 2268 C C . SER A 1 294 ? -30.668 36.537 -29.151 1.00 15.11 291 SER A C 1
ATOM 2269 O O . SER A 1 294 ? -30.303 37.511 -29.817 1.00 16.43 291 SER A O 1
ATOM 2272 N N . ILE A 1 295 ? -30.353 35.276 -29.425 1.00 13.59 292 ILE A N 1
ATOM 2273 C CA . ILE A 1 295 ? -29.468 34.867 -30.533 1.00 13.70 292 ILE A CA 1
ATOM 2274 C C . ILE A 1 295 ? -30.259 33.850 -31.394 1.00 13.25 292 ILE A C 1
ATOM 2275 O O . ILE A 1 295 ? -31.213 33.181 -30.901 1.00 14.75 292 ILE A O 1
ATOM 2280 N N . PHE A 1 296 ? -29.819 33.664 -32.658 1.00 12.80 293 PHE A N 1
ATOM 2281 C CA . PHE A 1 296 ? -30.290 32.530 -33.481 1.00 12.73 293 PHE A CA 1
ATOM 2282 C C . PHE A 1 296 ? -29.400 31.284 -33.291 1.00 11.66 293 PHE A C 1
ATOM 2283 O O . PHE A 1 296 ? -28.249 31.399 -32.799 1.00 13.37 293 PHE A O 1
ATOM 2291 N N . TRP A 1 297 ? -29.955 30.111 -33.604 1.00 12.42 294 TRP A N 1
ATOM 2292 C CA . TRP A 1 297 ? -29.307 28.830 -33.412 1.00 10.92 294 TRP A CA 1
ATOM 2293 C C . TRP A 1 297 ? -29.250 28.015 -34.689 1.00 12.08 294 TRP A C 1
ATOM 2294 O O . TRP A 1 297 ? -30.267 27.905 -35.408 1.00 13.83 294 TRP A O 1
ATOM 2305 N N . ILE A 1 298 ? -28.079 27.426 -35.004 1.00 11.16 295 ILE A N 1
ATOM 2306 C CA . ILE A 1 298 ? -27.887 26.484 -36.122 1.00 11.74 295 ILE A CA 1
ATOM 2307 C C . ILE A 1 298 ? -27.364 25.189 -35.516 1.00 11.92 295 ILE A C 1
ATOM 2308 O O . ILE A 1 298 ? -26.129 25.024 -35.352 1.00 12.58 295 ILE A O 1
ATOM 2313 N N . THR A 1 299 ? -28.236 24.233 -35.221 1.00 11.50 296 THR A N 1
ATOM 2314 C CA . THR A 1 299 ? -27.914 23.089 -34.352 1.00 12.90 296 THR A CA 1
ATOM 2315 C C . THR A 1 299 ? -28.036 21.766 -35.074 1.00 12.66 296 THR A C 1
ATOM 2316 O O . THR A 1 299 ? -29.101 21.449 -35.657 1.00 12.91 296 THR A O 1
ATOM 2320 N N . HIS A 1 300 ? -26.996 20.943 -34.999 1.00 12.42 297 HIS A N 1
ATOM 2321 C CA . HIS A 1 300 ? -27.000 19.583 -35.522 1.00 13.84 297 HIS A CA 1
ATOM 2322 C C . HIS A 1 300 ? -28.095 18.771 -34.864 1.00 13.15 297 HIS A C 1
ATOM 2323 O O . HIS A 1 300 ? -28.062 18.570 -33.656 1.00 14.64 297 HIS A O 1
ATOM 2330 N N . PRO A 1 301 ? -29.103 18.282 -35.658 1.00 13.40 298 PRO A N 1
ATOM 2331 C CA . PRO A 1 301 ? -30.219 17.483 -35.035 1.00 14.76 298 PRO A CA 1
ATOM 2332 C C . PRO A 1 301 ? -29.855 16.020 -34.931 1.00 15.05 298 PRO A C 1
ATOM 2333 O O . PRO A 1 301 ? -30.372 15.135 -35.708 1.00 16.52 298 PRO A O 1
ATOM 2337 N N . GLY A 1 302 ? -28.921 15.686 -34.044 1.00 14.19 299 GLY A N 1
ATOM 2338 C CA . GLY A 1 302 ? -28.422 14.307 -33.937 1.00 14.11 299 GLY A CA 1
ATOM 2339 C C . GLY A 1 302 ? -29.535 13.313 -33.638 1.00 14.72 299 GLY A C 1
ATOM 2340 O O . GLY A 1 302 ? -29.463 12.127 -34.057 1.00 16.62 299 GLY A O 1
ATOM 2341 N N . GLY A 1 303 ? -30.542 13.769 -32.906 1.00 14.23 300 GLY A N 1
ATOM 2342 C CA . GLY A 1 303 ? -31.835 13.065 -32.704 1.00 15.43 300 GLY A CA 1
ATOM 2343 C C . GLY A 1 303 ? -32.801 14.041 -32.081 1.00 15.56 300 GLY A C 1
ATOM 2344 O O . GLY A 1 303 ? -32.416 15.054 -31.483 1.00 15.84 300 GLY A O 1
ATOM 2345 N N A LYS A 1 304 ? -34.088 13.690 -32.157 0.53 15.93 301 LYS A N 1
ATOM 2346 N N B LYS A 1 304 ? -34.087 13.688 -32.154 0.47 16.12 301 LYS A N 1
ATOM 2347 C CA A LYS A 1 304 ? -35.128 14.534 -31.600 0.53 15.72 301 LYS A CA 1
ATOM 2348 C CA B LYS A 1 304 ? -35.110 14.528 -31.566 0.47 16.34 301 LYS A CA 1
ATOM 2349 C C A LYS A 1 304 ? -34.898 14.761 -30.065 0.53 17.22 301 LYS A C 1
ATOM 2350 C C B LYS A 1 304 ? -34.831 14.784 -30.065 0.47 14.93 301 LYS A C 1
ATOM 2351 O O A LYS A 1 304 ? -35.174 15.850 -29.538 0.53 18.48 301 LYS A O 1
ATOM 2352 O O B LYS A 1 304 ? -35.101 15.881 -29.537 0.47 14.78 301 LYS A O 1
ATOM 2363 N N . ALA A 1 305 ? -34.409 13.727 -29.358 1.00 14.96 302 ALA A N 1
ATOM 2364 C CA . ALA A 1 305 ? -34.193 13.880 -27.907 1.00 16.40 302 ALA A CA 1
ATOM 2365 C C . ALA A 1 305 ? -33.116 14.898 -27.578 1.00 15.92 302 ALA A C 1
ATOM 2366 O O . ALA A 1 305 ? -33.194 15.522 -26.476 1.00 16.77 302 ALA A O 1
ATOM 2368 N N . ILE A 1 306 ? -32.066 15.029 -28.398 1.00 15.38 303 ILE A N 1
ATOM 2369 C CA . ILE A 1 306 ? -31.039 16.028 -28.092 1.00 17.01 303 ILE A CA 1
ATOM 2370 C C . ILE A 1 306 ? -31.704 17.445 -28.156 1.00 17.52 303 ILE A C 1
ATOM 2371 O O . ILE A 1 306 ? -31.501 18.283 -27.261 1.00 16.57 303 ILE A O 1
ATOM 2376 N N . LEU A 1 307 ? -32.490 17.723 -29.214 1.00 15.20 304 LEU A N 1
ATOM 2377 C CA . LEU A 1 307 ? -33.129 19.009 -29.355 1.00 14.48 304 LEU A CA 1
ATOM 2378 C C . LEU A 1 307 ? -34.108 19.293 -28.199 1.00 12.91 304 LEU A C 1
ATOM 2379 O O . LEU A 1 307 ? -34.081 20.387 -27.573 1.00 15.48 304 LEU A O 1
ATOM 2384 N N . ASP A 1 308 ? -34.927 18.277 -27.830 1.00 14.44 305 ASP A N 1
ATOM 2385 C CA . ASP A 1 308 ? -35.906 18.457 -26.805 1.00 15.79 305 ASP A CA 1
ATOM 2386 C C . ASP A 1 308 ? -35.265 18.742 -25.415 1.00 16.43 305 ASP A C 1
ATOM 2387 O O . ASP A 1 308 ? -35.712 19.638 -24.694 1.00 16.67 305 ASP A O 1
ATOM 2392 N N . LYS A 1 309 ? -34.180 18.012 -25.108 1.00 16.33 306 LYS A N 1
ATOM 2393 C CA . LYS A 1 309 ? -33.528 18.180 -23.792 1.00 16.31 306 LYS A CA 1
ATOM 2394 C C . LYS A 1 309 ? -32.739 19.517 -23.695 1.00 17.48 306 LYS A C 1
ATOM 2395 O O . LYS A 1 309 ? -32.742 20.155 -22.597 1.00 16.32 306 LYS A O 1
ATOM 2401 N N . VAL A 1 310 ? -32.099 19.965 -24.783 1.00 15.50 307 VAL A N 1
ATOM 2402 C CA . VAL A 1 310 ? -31.423 21.286 -24.755 1.00 15.91 307 VAL A CA 1
ATOM 2403 C C . VAL A 1 310 ? -32.443 22.388 -24.544 1.00 16.05 307 VAL A C 1
ATOM 2404 O O . VAL A 1 310 ? -32.246 23.330 -23.740 1.00 15.75 307 VAL A O 1
ATOM 2408 N N . GLU A 1 311 ? -33.566 22.311 -25.309 1.00 16.31 308 GLU A N 1
ATOM 2409 C CA . GLU A 1 311 ? -34.582 23.345 -25.231 1.00 17.49 308 GLU A CA 1
ATOM 2410 C C . GLU A 1 311 ? -35.148 23.444 -23.791 1.00 17.70 308 GLU A C 1
ATOM 2411 O O . GLU A 1 311 ? -35.353 24.545 -23.240 1.00 20.39 308 GLU A O 1
ATOM 2417 N N . GLU A 1 312 ? -35.396 22.289 -23.172 1.00 16.81 309 GLU A N 1
ATOM 2418 C CA . GLU A 1 312 ? -35.944 22.243 -21.827 1.00 18.45 309 GLU A CA 1
ATOM 2419 C C . GLU A 1 312 ? -34.897 22.788 -20.776 1.00 18.12 309 GLU A C 1
ATOM 2420 O O . GLU A 1 312 ? -35.249 23.574 -19.900 1.00 20.78 309 GLU A O 1
ATOM 2426 N N . LYS A 1 313 ? -33.636 22.392 -20.887 1.00 18.01 310 LYS A N 1
ATOM 2427 C CA . LYS A 1 313 ? -32.612 22.759 -19.885 1.00 17.10 310 LYS A CA 1
ATOM 2428 C C . LYS A 1 313 ? -32.386 24.317 -19.846 1.00 16.65 310 LYS A C 1
ATOM 2429 O O . LYS A 1 313 ? -32.179 24.899 -18.775 1.00 19.57 310 LYS A O 1
ATOM 2435 N N . LEU A 1 314 ? -32.363 24.924 -21.050 1.00 16.15 311 LEU A N 1
ATOM 2436 C CA . LEU A 1 314 ? -32.086 26.336 -21.197 1.00 17.79 311 LEU A CA 1
ATOM 2437 C C . LEU A 1 314 ? -33.324 27.210 -21.214 1.00 20.68 311 LEU A C 1
ATOM 2438 O O . LEU A 1 314 ? -33.200 28.445 -21.329 1.00 20.98 311 LEU A O 1
ATOM 2443 N N . HIS A 1 315 ? -34.522 26.611 -21.153 1.00 18.03 312 HIS A N 1
ATOM 2444 C CA . HIS A 1 315 ? -35.771 27.370 -21.333 1.00 19.27 312 HIS A CA 1
ATOM 2445 C C . HIS A 1 315 ? -35.712 28.187 -22.644 1.00 17.50 312 HIS A C 1
ATOM 2446 O O . HIS A 1 315 ? -36.093 29.390 -22.672 1.00 19.90 312 HIS A O 1
ATOM 2453 N N . LEU A 1 316 ? -35.312 27.526 -23.746 1.00 16.92 313 LEU A N 1
ATOM 2454 C CA . LEU A 1 316 ? -35.400 28.151 -25.067 1.00 16.73 313 LEU A CA 1
ATOM 2455 C C . LEU A 1 316 ? -36.855 28.224 -25.539 1.00 17.34 313 LEU A C 1
ATOM 2456 O O . LEU A 1 316 ? -37.626 27.297 -25.371 1.00 19.45 313 LEU A O 1
ATOM 2461 N N . LYS A 1 317 ? -37.176 29.351 -26.147 1.00 16.23 314 LYS A N 1
ATOM 2462 C CA . LYS A 1 317 ? -38.431 29.458 -26.922 1.00 16.06 314 LYS A CA 1
ATOM 2463 C C . LYS A 1 317 ? -38.407 28.498 -28.076 1.00 15.92 314 LYS A C 1
ATOM 2464 O O . LYS A 1 317 ? -37.349 28.143 -28.609 1.00 17.38 314 LYS A O 1
ATOM 2470 N N . SER A 1 318 ? -39.614 28.046 -28.479 1.00 19.10 315 SER A N 1
ATOM 2471 C CA . SER A 1 318 ? -39.714 27.027 -29.526 1.00 20.64 315 SER A CA 1
ATOM 2472 C C . SER A 1 318 ? -39.342 27.570 -30.912 1.00 19.22 315 SER A C 1
ATOM 2473 O O . SER A 1 318 ? -39.238 26.758 -31.817 1.00 24.71 315 SER A O 1
ATOM 2476 N N . ASP A 1 319 ? -39.089 28.850 -31.056 1.00 18.70 316 ASP A N 1
ATOM 2477 C CA . ASP A 1 319 ? -38.629 29.435 -32.351 1.00 21.18 316 ASP A CA 1
ATOM 2478 C C . ASP A 1 319 ? -37.229 28.927 -32.725 1.00 19.37 316 ASP A C 1
ATOM 2479 O O . ASP A 1 319 ? -36.861 28.926 -33.890 1.00 19.41 316 ASP A O 1
ATOM 2484 N N . LYS A 1 320 ? -36.407 28.594 -31.719 1.00 17.42 317 LYS A N 1
ATOM 2485 C CA . LYS A 1 320 ? -34.978 28.448 -32.015 1.00 16.16 317 LYS A CA 1
ATOM 2486 C C . LYS A 1 320 ? -34.661 27.247 -32.893 1.00 14.49 317 LYS A C 1
ATOM 2487 O O . LYS A 1 320 ? -33.756 27.326 -33.776 1.00 14.83 317 LYS A O 1
ATOM 2493 N N . PHE A 1 321 ? -35.372 26.124 -32.701 1.00 13.81 318 PHE A N 1
ATOM 2494 C CA . PHE A 1 321 ? -35.065 24.847 -33.354 1.00 12.88 318 PHE A CA 1
ATOM 2495 C C . PHE A 1 321 ? -35.930 24.519 -34.581 1.00 12.65 318 PHE A C 1
ATOM 2496 O O . PHE A 1 321 ? -35.903 23.380 -35.084 1.00 13.55 318 PHE A O 1
ATOM 2504 N N . VAL A 1 322 ? -36.692 25.508 -35.091 1.00 12.00 319 VAL A N 1
ATOM 2505 C CA . VAL A 1 322 ? -37.585 25.214 -36.257 1.00 11.71 319 VAL A CA 1
ATOM 2506 C C . VAL A 1 322 ? -36.873 24.626 -37.451 1.00 12.58 319 VAL A C 1
ATOM 2507 O O . VAL A 1 322 ? -37.388 23.709 -38.103 1.00 14.10 319 VAL A O 1
ATOM 2511 N N . ASP A 1 323 ? -35.723 25.196 -37.838 1.00 12.03 320 ASP A N 1
ATOM 2512 C CA . ASP A 1 323 ? -35.005 24.715 -39.022 1.00 13.01 320 ASP A CA 1
ATOM 2513 C C . ASP A 1 323 ? -34.325 23.354 -38.755 1.00 11.37 320 ASP A C 1
ATOM 2514 O O . ASP A 1 323 ? -34.280 22.493 -39.665 1.00 12.81 320 ASP A O 1
ATOM 2519 N N . SER A 1 324 ? -33.798 23.135 -37.550 1.00 11.57 321 SER A N 1
ATOM 2520 C CA . SER A 1 324 ? -33.245 21.814 -37.180 1.00 11.56 321 SER A CA 1
ATOM 2521 C C . SER A 1 324 ? -34.343 20.720 -37.285 1.00 11.10 321 SER A C 1
ATOM 2522 O O . SER A 1 324 ? -34.077 19.616 -37.816 1.00 12.00 321 SER A O 1
ATOM 2525 N N . ARG A 1 325 ? -35.555 21.040 -36.778 1.00 12.53 322 ARG A N 1
ATOM 2526 C CA . ARG A 1 325 ? -36.685 20.069 -36.841 1.00 13.20 322 ARG A CA 1
ATOM 2527 C C . ARG A 1 325 ? -37.174 19.843 -38.279 1.00 13.09 322 ARG A C 1
ATOM 2528 O O . ARG A 1 325 ? -37.516 18.715 -38.644 1.00 13.98 322 ARG A O 1
ATOM 2536 N N . HIS A 1 326 ? -37.149 20.899 -39.078 1.00 12.95 323 HIS A N 1
ATOM 2537 C CA . HIS A 1 326 ? -37.525 20.767 -40.482 1.00 13.58 323 HIS A CA 1
ATOM 2538 C C . HIS A 1 326 ? -36.574 19.824 -41.267 1.00 13.45 323 HIS A C 1
ATOM 2539 O O . HIS A 1 326 ? -37.011 18.900 -41.971 1.00 13.84 323 HIS A O 1
ATOM 2546 N N . VAL A 1 327 ? -35.267 20.073 -41.113 1.00 11.43 324 VAL A N 1
ATOM 2547 C CA . VAL A 1 327 ? -34.275 19.231 -41.800 1.00 12.31 324 VAL A CA 1
ATOM 2548 C C . VAL A 1 327 ? -34.357 17.775 -41.310 1.00 11.56 324 VAL A C 1
ATOM 2549 O O . VAL A 1 327 ? -34.335 16.819 -42.108 1.00 12.00 324 VAL A O 1
ATOM 2553 N N . LEU A 1 328 ? -34.449 17.594 -39.984 1.00 10.82 325 LEU A N 1
ATOM 2554 C CA . LEU A 1 328 ? -34.605 16.239 -39.411 1.00 11.38 325 LEU A CA 1
ATOM 2555 C C . LEU A 1 328 ? -35.815 15.498 -40.036 1.00 11.78 325 LEU A C 1
ATOM 2556 O O . LEU A 1 328 ? -35.723 14.309 -40.400 1.00 12.33 325 LEU A O 1
ATOM 2561 N N . SER A 1 329 ? -36.942 16.199 -40.138 1.00 11.74 326 SER A N 1
ATOM 2562 C CA . SER A 1 329 ? -38.181 15.602 -40.643 1.00 12.89 326 SER A CA 1
ATOM 2563 C C . SER A 1 329 ? -38.041 15.110 -42.084 1.00 13.29 326 SER A C 1
ATOM 2564 O O . SER A 1 329 ? -38.640 14.090 -42.451 1.00 14.57 326 SER A O 1
ATOM 2567 N N . GLU A 1 330 ? -37.312 15.876 -42.941 1.00 13.09 327 GLU A N 1
ATOM 2568 C CA . GLU A 1 330 ? -37.265 15.614 -44.379 1.00 13.32 327 GLU A CA 1
ATOM 2569 C C . GLU A 1 330 ? -36.041 14.767 -44.791 1.00 12.41 327 GLU A C 1
ATOM 2570 O O . GLU A 1 330 ? -36.050 14.274 -45.935 1.00 14.26 327 GLU A O 1
ATOM 2576 N N . HIS A 1 331 ? -35.013 14.678 -43.920 1.00 11.89 328 HIS A N 1
ATOM 2577 C CA . HIS A 1 331 ? -33.733 14.042 -44.308 1.00 11.93 328 HIS A CA 1
ATOM 2578 C C . HIS A 1 331 ? -33.126 13.096 -43.290 1.00 12.39 328 HIS A C 1
ATOM 2579 O O . HIS A 1 331 ? -32.149 12.397 -43.628 1.00 12.56 328 HIS A O 1
ATOM 2586 N N . GLY A 1 332 ? -33.636 13.069 -42.045 1.00 12.44 329 GLY A N 1
ATOM 2587 C CA . GLY A 1 332 ? -32.947 12.354 -40.980 1.00 12.73 329 GLY A CA 1
ATOM 2588 C C . GLY A 1 332 ? -31.564 12.996 -40.628 1.00 12.61 329 GLY A C 1
ATOM 2589 O O . GLY A 1 332 ? -31.312 14.169 -40.954 1.00 13.74 329 GLY A O 1
ATOM 2590 N N . ASN A 1 333 ? -30.759 12.197 -39.924 1.00 11.28 330 ASN A N 1
ATOM 2591 C CA . ASN A 1 333 ? -29.409 12.586 -39.500 1.00 12.56 330 ASN A CA 1
ATOM 2592 C C . ASN A 1 333 ? -28.424 12.179 -40.627 1.00 11.12 330 ASN A C 1
ATOM 2593 O O . ASN A 1 333 ? -28.218 10.967 -40.840 1.00 12.92 330 ASN A O 1
ATOM 2598 N N . MET A 1 334 ? -27.888 13.175 -41.355 1.00 11.06 331 MET A N 1
ATOM 2599 C CA . MET A 1 334 ? -26.951 12.953 -42.473 1.00 12.33 331 MET A CA 1
ATOM 2600 C C . MET A 1 334 ? -25.480 13.167 -42.008 1.00 12.67 331 MET A C 1
ATOM 2601 O O . MET A 1 334 ? -24.601 13.417 -42.876 1.00 14.62 331 MET A O 1
ATOM 2606 N N . SER A 1 335 ? -25.196 13.069 -40.707 1.00 11.06 332 SER A N 1
ATOM 2607 C CA . SER A 1 335 ? -23.829 13.291 -40.209 1.00 11.73 332 SER A CA 1
ATOM 2608 C C . SER A 1 335 ? -23.399 14.735 -40.429 1.00 11.22 332 SER A C 1
ATOM 2609 O O . SER A 1 335 ? -24.202 15.677 -40.227 1.00 11.28 332 SER A O 1
ATOM 2612 N N A SER A 1 336 ? -22.102 14.951 -40.765 0.56 11.12 333 SER A N 1
ATOM 2613 N N B SER A 1 336 ? -22.112 14.957 -40.782 0.44 11.45 333 SER A N 1
ATOM 2614 C CA A SER A 1 336 ? -21.521 16.279 -40.826 0.56 11.63 333 SER A CA 1
ATOM 2615 C CA B SER A 1 336 ? -21.553 16.292 -40.908 0.44 11.32 333 SER A CA 1
ATOM 2616 C C A SER A 1 336 ? -22.296 17.306 -41.676 0.56 10.43 333 SER A C 1
ATOM 2617 C C B SER A 1 336 ? -22.373 17.297 -41.721 0.44 13.44 333 SER A C 1
ATOM 2618 O O A SER A 1 336 ? -22.370 18.485 -41.324 0.56 10.67 333 SER A O 1
ATOM 2619 O O B SER A 1 336 ? -22.420 18.485 -41.362 0.44 14.80 333 SER A O 1
ATOM 2624 N N A SER A 1 337 ? -22.855 16.889 -42.816 0.56 9.65 334 SER A N 1
ATOM 2625 N N B SER A 1 337 ? -22.918 16.859 -42.860 0.44 13.65 334 SER A N 1
ATOM 2626 C CA A SER A 1 337 ? -23.571 17.832 -43.699 0.56 14.10 334 SER A CA 1
ATOM 2627 C CA B SER A 1 337 ? -23.645 17.785 -43.746 0.44 9.30 334 SER A CA 1
ATOM 2628 C C A SER A 1 337 ? -24.845 18.459 -43.078 0.56 11.33 334 SER A C 1
ATOM 2629 C C B SER A 1 337 ? -24.840 18.466 -43.066 0.44 10.54 334 SER A C 1
ATOM 2630 O O A SER A 1 337 ? -25.270 19.545 -43.512 0.56 10.22 334 SER A O 1
ATOM 2631 O O B SER A 1 337 ? -25.244 19.571 -43.483 0.44 12.42 334 SER A O 1
ATOM 2636 N N . THR A 1 338 ? -25.416 17.794 -42.057 1.00 11.00 335 THR A N 1
ATOM 2637 C CA . THR A 1 338 ? -26.784 18.157 -41.601 1.00 11.24 335 THR A CA 1
ATOM 2638 C C . THR A 1 338 ? -26.820 19.625 -41.147 1.00 11.67 335 THR A C 1
ATOM 2639 O O . THR A 1 338 ? -27.778 20.358 -41.488 1.00 11.60 335 THR A O 1
ATOM 2643 N N . VAL A 1 339 ? -25.823 20.076 -40.359 1.00 11.49 336 VAL A N 1
ATOM 2644 C CA . VAL A 1 339 ? -25.839 21.436 -39.817 1.00 11.37 336 VAL A CA 1
ATOM 2645 C C . VAL A 1 339 ? -25.767 22.508 -40.942 1.00 11.14 336 VAL A C 1
ATOM 2646 O O . VAL A 1 339 ? -26.265 23.644 -40.785 1.00 12.28 336 VAL A O 1
ATOM 2650 N N . LEU A 1 340 ? -25.138 22.146 -42.080 1.00 11.65 337 LEU A N 1
ATOM 2651 C CA . LEU A 1 340 ? -25.118 23.038 -43.257 1.00 11.85 337 LEU A CA 1
ATOM 2652 C C . LEU A 1 340 ? -26.445 23.108 -44.013 1.00 11.67 337 LEU A C 1
ATOM 2653 O O . LEU A 1 340 ? -26.825 24.192 -44.540 1.00 12.21 337 LEU A O 1
ATOM 2658 N N . PHE A 1 341 ? -27.189 21.973 -44.047 1.00 12.52 338 PHE A N 1
ATOM 2659 C CA . PHE A 1 341 ? -28.608 22.038 -44.497 1.00 12.19 338 PHE A CA 1
ATOM 2660 C C . PHE A 1 341 ? -29.438 22.954 -43.584 1.00 11.06 338 PHE A C 1
ATOM 2661 O O . PHE A 1 341 ? -30.263 23.741 -44.082 1.00 13.33 338 PHE A O 1
ATOM 2669 N N . VAL A 1 342 ? -29.218 22.897 -42.269 1.00 11.06 339 VAL A N 1
ATOM 2670 C CA . VAL A 1 342 ? -29.927 23.792 -41.339 1.00 11.19 339 VAL A CA 1
ATOM 2671 C C . VAL A 1 342 ? -29.590 25.263 -41.615 1.00 11.10 339 VAL A C 1
ATOM 2672 O O . VAL A 1 342 ? -30.470 26.138 -41.658 1.00 12.29 339 VAL A O 1
ATOM 2676 N N . MET A 1 343 ? -28.273 25.537 -41.826 1.00 11.39 340 MET A N 1
ATOM 2677 C CA . MET A 1 343 ? -27.846 26.937 -42.191 1.00 11.77 340 MET A CA 1
ATOM 2678 C C . MET A 1 343 ? -28.581 27.445 -43.435 1.00 12.43 340 MET A C 1
ATOM 2679 O O . MET A 1 343 ? -29.028 28.603 -43.487 1.00 12.99 340 MET A O 1
ATOM 2684 N N . ASP A 1 344 ? -28.651 26.588 -44.473 1.00 12.27 341 ASP A N 1
ATOM 2685 C CA . ASP A 1 344 ? -29.301 26.961 -45.749 1.00 12.29 341 ASP A CA 1
ATOM 2686 C C . ASP A 1 344 ? -30.788 27.273 -45.500 1.00 12.01 341 ASP A C 1
ATOM 2687 O O . ASP A 1 344 ? -31.313 28.265 -46.008 1.00 14.08 341 ASP A O 1
ATOM 2692 N N . GLU A 1 345 ? -31.458 26.379 -44.721 1.00 12.32 342 GLU A N 1
ATOM 2693 C CA A GLU A 1 345 ? -32.889 26.564 -44.479 0.45 11.91 342 GLU A CA 1
ATOM 2694 C CA B GLU A 1 345 ? -32.889 26.586 -44.481 0.55 12.16 342 GLU A CA 1
ATOM 2695 C C . GLU A 1 345 ? -33.154 27.855 -43.685 1.00 12.40 342 GLU A C 1
ATOM 2696 O O . GLU A 1 345 ? -34.156 28.576 -43.961 1.00 14.60 342 GLU A O 1
ATOM 2707 N N . LEU A 1 346 ? -32.323 28.112 -42.682 1.00 12.28 343 LEU A N 1
ATOM 2708 C CA . LEU A 1 346 ? -32.460 29.350 -41.903 1.00 12.37 343 LEU A CA 1
ATOM 2709 C C . LEU A 1 346 ? -32.420 30.620 -42.785 1.00 12.80 343 LEU A C 1
ATOM 2710 O O . LEU A 1 346 ? -33.326 31.507 -42.670 1.00 13.10 343 LEU A O 1
ATOM 2715 N N . ARG A 1 347 ? -31.396 30.750 -43.649 1.00 12.52 344 ARG A N 1
ATOM 2716 C CA . ARG A 1 347 ? -31.322 31.975 -44.452 1.00 15.05 344 ARG A CA 1
ATOM 2717 C C . ARG A 1 347 ? -32.441 32.046 -45.512 1.00 14.13 344 ARG A C 1
ATOM 2718 O O . ARG A 1 347 ? -32.913 33.139 -45.821 1.00 15.47 344 ARG A O 1
ATOM 2726 N N . LYS A 1 348 ? -32.852 30.900 -46.063 1.00 14.47 345 LYS A N 1
ATOM 2727 C CA . LYS A 1 348 ? -33.934 30.911 -47.033 1.00 14.85 345 LYS A CA 1
ATOM 2728 C C . LYS A 1 348 ? -35.293 31.275 -46.396 1.00 15.86 345 LYS A C 1
ATOM 2729 O O . LYS A 1 348 ? -36.059 32.096 -46.970 1.00 16.40 345 LYS A O 1
ATOM 2735 N N . ARG A 1 349 ? -35.584 30.713 -45.232 1.00 14.18 346 ARG A N 1
ATOM 2736 C CA . ARG A 1 349 ? -36.836 30.997 -44.517 1.00 14.64 346 ARG A CA 1
ATOM 2737 C C . ARG A 1 349 ? -36.849 32.464 -44.077 1.00 15.08 346 ARG A C 1
ATOM 2738 O O . ARG A 1 349 ? -37.932 33.136 -44.134 1.00 16.81 346 ARG A O 1
ATOM 2746 N N . SER A 1 350 ? -35.712 32.993 -43.635 1.00 13.74 347 SER A N 1
ATOM 2747 C CA . SER A 1 350 ? -35.634 34.405 -43.186 1.00 14.13 347 SER A CA 1
ATOM 2748 C C . SER A 1 350 ? -36.078 35.340 -44.321 1.00 13.96 347 SER A C 1
ATOM 2749 O O . SER A 1 350 ? -36.860 36.271 -44.088 1.00 16.12 347 SER A O 1
ATOM 2752 N N . LEU A 1 351 ? -35.614 35.084 -45.539 1.00 16.11 348 LEU A N 1
ATOM 2753 C CA . LEU A 1 351 ? -36.032 35.909 -46.687 1.00 17.73 348 LEU A CA 1
ATOM 2754 C C . LEU A 1 351 ? -37.527 35.699 -47.024 1.00 17.44 348 LEU A C 1
ATOM 2755 O O . LEU A 1 351 ? -38.269 36.682 -47.287 1.00 19.36 348 LEU A O 1
ATOM 2760 N N . GLU A 1 352 ? -37.954 34.428 -47.056 1.00 17.83 349 GLU A N 1
ATOM 2761 C CA . GLU A 1 352 ? -39.355 34.128 -47.428 1.00 19.89 349 GLU A CA 1
ATOM 2762 C C . GLU A 1 352 ? -40.340 34.813 -46.451 1.00 19.26 349 GLU A C 1
ATOM 2763 O O . GLU A 1 352 ? -41.456 35.239 -46.845 1.00 22.47 349 GLU A O 1
ATOM 2769 N N . GLU A 1 353 ? -39.968 34.904 -45.170 1.00 19.22 350 GLU A N 1
ATOM 2770 C CA . GLU A 1 353 ? -40.840 35.456 -44.127 1.00 18.84 350 GLU A CA 1
ATOM 2771 C C . GLU A 1 353 ? -40.655 36.972 -43.914 1.00 18.40 350 GLU A C 1
ATOM 2772 O O . GLU A 1 353 ? -41.295 37.557 -43.032 1.00 21.23 350 GLU A O 1
ATOM 2778 N N . GLY A 1 354 ? -39.832 37.622 -44.717 1.00 18.23 351 GLY A N 1
ATOM 2779 C CA . GLY A 1 354 ? -39.651 39.085 -44.608 1.00 17.84 351 GLY A CA 1
ATOM 2780 C C . GLY A 1 354 ? -38.902 39.536 -43.331 1.00 17.27 351 GLY A C 1
ATOM 2781 O O . GLY A 1 354 ? -39.126 40.676 -42.845 1.00 21.41 351 GLY A O 1
ATOM 2782 N N . LYS A 1 355 ? -37.991 38.680 -42.809 1.00 16.51 352 LYS A N 1
ATOM 2783 C CA . LYS A 1 355 ? -37.218 39.043 -41.620 1.00 17.23 352 LYS A CA 1
ATOM 2784 C C . LYS A 1 355 ? -36.092 40.010 -41.953 1.00 15.96 352 LYS A C 1
ATOM 2785 O O . LYS A 1 355 ? -35.696 40.183 -43.142 1.00 17.84 352 LYS A O 1
ATOM 2791 N N . SER A 1 356 ? -35.571 40.698 -40.932 1.00 16.45 353 SER A N 1
ATOM 2792 C CA . SER A 1 356 ? -34.635 41.771 -41.127 1.00 16.40 353 SER A CA 1
ATOM 2793 C C . SER A 1 356 ? -33.182 41.324 -41.369 1.00 16.21 353 SER A C 1
ATOM 2794 O O . SER A 1 356 ? -32.333 42.169 -41.771 1.00 17.09 353 SER A O 1
ATOM 2797 N N . THR A 1 357 ? -32.857 40.080 -41.020 1.00 14.36 354 THR A N 1
ATOM 2798 C CA . THR A 1 357 ? -31.501 39.528 -41.193 1.00 14.31 354 THR A CA 1
ATOM 2799 C C . THR A 1 357 ? -31.602 38.064 -41.666 1.00 14.36 354 THR A C 1
ATOM 2800 O O . THR A 1 357 ? -32.663 37.418 -41.523 1.00 14.15 354 THR A O 1
ATOM 2804 N N . THR A 1 358 ? -30.475 37.543 -42.148 1.00 13.93 355 THR A N 1
ATOM 2805 C CA . THR A 1 358 ? -30.378 36.134 -42.561 1.00 14.15 355 THR A CA 1
ATOM 2806 C C . THR A 1 358 ? -30.493 35.124 -41.370 1.00 12.96 355 THR A C 1
ATOM 2807 O O . THR A 1 358 ? -30.590 33.915 -41.590 1.00 13.25 355 THR A O 1
ATOM 2811 N N . GLY A 1 359 ? -30.412 35.635 -40.130 1.00 14.08 356 GLY A N 1
ATOM 2812 C CA . GLY A 1 359 ? -30.556 34.814 -38.905 1.00 15.18 356 GLY A CA 1
ATOM 2813 C C . GLY A 1 359 ? -31.902 35.055 -38.197 1.00 14.33 356 GLY A C 1
ATOM 2814 O O . GLY A 1 359 ? -31.922 35.356 -36.973 1.00 15.08 356 GLY A O 1
ATOM 2815 N N . ASP A 1 360 ? -33.017 34.994 -38.938 1.00 13.78 357 ASP A N 1
ATOM 2816 C CA . ASP A 1 360 ? -34.358 35.128 -38.366 1.00 15.38 357 ASP A CA 1
ATOM 2817 C C . ASP A 1 360 ? -34.533 36.481 -37.648 1.00 15.61 357 ASP A C 1
ATOM 2818 O O . ASP A 1 360 ? -35.372 36.615 -36.697 1.00 19.41 357 ASP A O 1
ATOM 2823 N N . GLY A 1 361 ? -33.887 37.526 -38.113 1.00 15.72 358 GLY A N 1
ATOM 2824 C CA . GLY A 1 361 ? -33.981 38.884 -37.535 1.00 15.65 358 GLY A CA 1
ATOM 2825 C C . GLY A 1 361 ? -33.027 39.190 -36.382 1.00 17.95 358 GLY A C 1
ATOM 2826 O O . GLY A 1 361 ? -32.959 40.363 -35.943 1.00 20.84 358 GLY A O 1
ATOM 2827 N N . PHE A 1 362 ? -32.290 38.185 -35.900 1.00 14.69 359 PHE A N 1
ATOM 2828 C CA . PHE A 1 362 ? -31.286 38.392 -34.828 1.00 15.62 359 PHE A CA 1
ATOM 2829 C C . PHE A 1 362 ? -29.926 38.755 -35.439 1.00 15.25 359 PHE A C 1
ATOM 2830 O O . PHE A 1 362 ? -29.600 38.336 -36.571 1.00 17.18 359 PHE A O 1
ATOM 2838 N N . GLU A 1 363 ? -29.132 39.465 -34.686 1.00 16.71 360 GLU A N 1
ATOM 2839 C CA . GLU A 1 363 ? -27.758 39.863 -35.101 1.00 17.22 360 GLU A CA 1
ATOM 2840 C C . GLU A 1 363 ? -26.750 38.715 -34.888 1.00 15.53 360 GLU A C 1
ATOM 2841 O O . GLU A 1 363 ? -25.939 38.392 -35.791 1.00 16.53 360 GLU A O 1
ATOM 2847 N N . TRP A 1 364 ? -26.721 38.178 -33.664 1.00 15.23 361 TRP A N 1
ATOM 2848 C CA . TRP A 1 364 ? -25.751 37.168 -33.244 1.00 13.91 361 TRP A CA 1
ATOM 2849 C C . TRP A 1 364 ? -26.359 35.780 -33.220 1.00 13.81 361 TRP A C 1
ATOM 2850 O O . TRP A 1 364 ? -27.563 35.626 -32.922 1.00 14.17 361 TRP A O 1
ATOM 2861 N N . GLY A 1 365 ? -25.538 34.760 -33.491 1.00 12.79 362 GLY A N 1
ATOM 2862 C CA . GLY A 1 365 ? -25.979 33.377 -33.487 1.00 13.08 362 GLY A CA 1
ATOM 2863 C C . GLY A 1 365 ? -24.885 32.392 -33.092 1.00 12.71 362 GLY A C 1
ATOM 2864 O O . GLY A 1 365 ? -23.702 32.771 -32.937 1.00 13.22 362 GLY A O 1
ATOM 2865 N N . VAL A 1 366 ? -25.279 31.114 -32.894 1.00 12.36 363 VAL A N 1
ATOM 2866 C CA . VAL A 1 366 ? -24.350 30.043 -32.552 1.00 11.49 363 VAL A CA 1
ATOM 2867 C C . VAL A 1 366 ? -24.627 28.829 -33.450 1.00 12.35 363 VAL A C 1
ATOM 2868 O O . VAL A 1 366 ? -25.811 28.463 -33.667 1.00 13.01 363 VAL A O 1
ATOM 2872 N N . LEU A 1 367 ? -23.564 28.170 -33.918 1.00 12.66 364 LEU A N 1
ATOM 2873 C CA . LEU A 1 367 ? -23.611 26.907 -34.631 1.00 12.21 364 LEU A CA 1
ATOM 2874 C C . LEU A 1 367 ? -22.972 25.818 -33.788 1.00 11.17 364 LEU A C 1
ATOM 2875 O O . LEU A 1 367 ? -21.864 26.010 -33.243 1.00 11.59 364 LEU A O 1
ATOM 2880 N N . PHE A 1 368 ? -23.638 24.637 -33.669 1.00 11.47 365 PHE A N 1
ATOM 2881 C CA . PHE A 1 368 ? -23.141 23.505 -32.895 1.00 11.31 365 PHE A CA 1
ATOM 2882 C C . PHE A 1 368 ? -23.172 22.205 -33.706 1.00 12.63 365 PHE A C 1
ATOM 2883 O O . PHE A 1 368 ? -24.200 21.875 -34.336 1.00 12.64 365 PHE A O 1
ATOM 2891 N N . GLY A 1 369 ? -22.047 21.473 -33.679 1.00 11.57 366 GLY A N 1
ATOM 2892 C CA . GLY A 1 369 ? -21.985 20.075 -34.073 1.00 11.46 366 GLY A CA 1
ATOM 2893 C C . GLY A 1 369 ? -21.565 19.177 -32.917 1.00 10.58 366 GLY A C 1
ATOM 2894 O O . GLY A 1 369 ? -20.820 19.627 -32.028 1.00 12.28 366 GLY A O 1
ATOM 2895 N N . PHE A 1 370 ? -22.086 17.945 -32.874 1.00 11.17 367 PHE A N 1
ATOM 2896 C CA . PHE A 1 370 ? -21.858 17.002 -31.767 1.00 11.80 367 PHE A CA 1
ATOM 2897 C C . PHE A 1 370 ? -21.481 15.624 -32.318 1.00 12.04 367 PHE A C 1
ATOM 2898 O O . PHE A 1 370 ? -22.146 15.144 -33.279 1.00 14.08 367 PHE A O 1
ATOM 2906 N N . GLY A 1 371 ? -20.442 14.982 -31.810 1.00 11.03 368 GLY A N 1
ATOM 2907 C CA . GLY A 1 371 ? -20.038 13.673 -32.351 1.00 11.45 368 GLY A CA 1
ATOM 2908 C C . GLY A 1 371 ? -19.008 12.979 -31.481 1.00 11.31 368 GLY A C 1
ATOM 2909 O O . GLY A 1 371 ? -18.916 13.250 -30.268 1.00 11.15 368 GLY A O 1
ATOM 2910 N N . PRO A 1 372 ? -18.260 12.002 -32.040 1.00 12.13 369 PRO A N 1
ATOM 2911 C CA . PRO A 1 372 ? -17.339 11.121 -31.253 1.00 11.67 369 PRO A CA 1
ATOM 2912 C C . PRO A 1 372 ? -16.388 11.917 -30.354 1.00 12.63 369 PRO A C 1
ATOM 2913 O O . PRO A 1 372 ? -15.700 12.871 -30.828 1.00 12.33 369 PRO A O 1
ATOM 2917 N N . GLY A 1 373 ? -16.313 11.518 -29.078 1.00 11.89 370 GLY A N 1
ATOM 2918 C CA . GLY A 1 373 ? -15.367 12.080 -28.137 1.00 12.90 370 GLY A CA 1
ATOM 2919 C C . GLY A 1 373 ? -15.795 11.976 -26.645 1.00 12.55 370 GLY A C 1
ATOM 2920 O O . GLY A 1 373 ? -15.032 11.441 -25.848 1.00 14.06 370 GLY A O 1
ATOM 2921 N N . LEU A 1 374 ? -16.942 12.515 -26.208 1.00 11.78 371 LEU A N 1
ATOM 2922 C CA . LEU A 1 374 ? -17.967 13.266 -27.002 1.00 12.56 371 LEU A CA 1
ATOM 2923 C C . LEU A 1 374 ? -17.438 14.680 -27.301 1.00 10.98 371 LEU A C 1
ATOM 2924 O O . LEU A 1 374 ? -17.189 15.462 -26.362 1.00 12.41 371 LEU A O 1
ATOM 2929 N N . THR A 1 375 ? -17.273 14.994 -28.584 1.00 11.05 372 THR A N 1
ATOM 2930 C CA . THR A 1 375 ? -16.761 16.289 -29.071 1.00 11.37 372 THR A CA 1
ATOM 2931 C C . THR A 1 375 ? -17.889 17.245 -29.426 1.00 11.02 372 THR A C 1
ATOM 2932 O O . THR A 1 375 ? -18.835 16.848 -30.162 1.00 12.15 372 THR A O 1
ATOM 2936 N N . VAL A 1 376 ? -17.733 18.496 -28.993 1.00 12.06 373 VAL A N 1
ATOM 2937 C CA . VAL A 1 376 ? -18.603 19.601 -29.401 1.00 11.79 373 VAL A CA 1
ATOM 2938 C C . VAL A 1 376 ? -17.800 20.620 -30.224 1.00 11.05 373 VAL A C 1
ATOM 2939 O O . VAL A 1 376 ? -16.766 21.135 -29.722 1.00 12.71 373 VAL A O 1
ATOM 2943 N N . GLU A 1 377 ? -18.216 20.893 -31.475 1.00 10.90 374 GLU A N 1
ATOM 2944 C CA . GLU A 1 377 ? -17.730 21.994 -32.291 1.00 10.99 374 GLU A CA 1
ATOM 2945 C C . GLU A 1 377 ? -18.698 23.163 -32.123 1.00 11.76 374 GLU A C 1
ATOM 2946 O O . GLU A 1 377 ? -19.926 22.975 -32.316 1.00 12.24 374 GLU A O 1
ATOM 2952 N N . ARG A 1 378 ? -18.176 24.370 -31.839 1.00 11.78 375 ARG A N 1
ATOM 2953 C CA . ARG A 1 378 ? -18.942 25.585 -31.655 1.00 11.63 375 ARG A CA 1
ATOM 2954 C C . ARG A 1 378 ? -18.420 26.695 -32.556 1.00 12.61 375 ARG A C 1
ATOM 2955 O O . ARG A 1 378 ? -17.172 26.905 -32.625 1.00 12.39 375 ARG A O 1
ATOM 2963 N N . VAL A 1 379 ? -19.295 27.417 -33.247 1.00 12.33 376 VAL A N 1
ATOM 2964 C CA . VAL A 1 379 ? -18.914 28.597 -34.031 1.00 12.21 376 VAL A CA 1
ATOM 2965 C C . VAL A 1 379 ? -19.838 29.736 -33.640 1.00 12.60 376 VAL A C 1
ATOM 2966 O O . VAL A 1 379 ? -21.099 29.581 -33.799 1.00 14.52 376 VAL A O 1
ATOM 2970 N N . VAL A 1 380 ? -19.321 30.870 -33.155 1.00 12.89 377 VAL A N 1
ATOM 2971 C CA . VAL A 1 380 ? -20.123 32.107 -33.020 1.00 12.43 377 VAL A CA 1
ATOM 2972 C C . VAL A 1 380 ? -20.229 32.715 -34.431 1.00 14.16 377 VAL A C 1
ATOM 2973 O O . VAL A 1 380 ? -19.191 32.851 -35.128 1.00 14.57 377 VAL A O 1
ATOM 2977 N N . VAL A 1 381 ? -21.445 33.074 -34.859 1.00 14.88 378 VAL A N 1
ATOM 2978 C CA . VAL A 1 381 ? -21.697 33.644 -36.183 1.00 14.66 378 VAL A CA 1
ATOM 2979 C C . VAL A 1 381 ? -22.449 34.964 -36.041 1.00 15.11 378 VAL A C 1
ATOM 2980 O O . VAL A 1 381 ? -23.102 35.231 -35.015 1.00 14.92 378 VAL A O 1
ATOM 2984 N N . ARG A 1 382 ? -22.323 35.836 -37.058 1.00 14.38 379 ARG A N 1
ATOM 2985 C CA . ARG A 1 382 ? -23.174 37.004 -37.187 1.00 15.37 379 ARG A CA 1
ATOM 2986 C C . ARG A 1 382 ? -23.964 36.876 -38.468 1.00 13.80 379 ARG A C 1
ATOM 2987 O O . ARG A 1 382 ? -23.457 36.444 -39.506 1.00 15.44 379 ARG A O 1
ATOM 2995 N N . SER A 1 383 ? -25.248 37.274 -38.421 1.00 14.80 380 SER A N 1
ATOM 2996 C CA . SER A 1 383 ? -26.074 37.373 -39.621 1.00 13.60 380 SER A CA 1
ATOM 2997 C C . SER A 1 383 ? -25.657 38.590 -40.465 1.00 15.79 380 SER A C 1
ATOM 2998 O O . SER A 1 383 ? -24.805 39.393 -40.050 1.00 16.64 380 SER A O 1
ATOM 3001 N N . VAL A 1 384 ? -26.273 38.727 -41.645 1.00 14.56 381 VAL A N 1
ATOM 3002 C CA A VAL A 1 384 ? -26.159 39.906 -42.522 0.49 15.69 381 VAL A CA 1
ATOM 3003 C CA B VAL A 1 384 ? -26.160 39.950 -42.469 0.51 16.30 381 VAL A CA 1
ATOM 3004 C C . VAL A 1 384 ? -27.565 40.530 -42.689 1.00 16.23 381 VAL A C 1
ATOM 3005 O O . VAL A 1 384 ? -28.566 39.796 -42.741 1.00 15.64 381 VAL A O 1
ATOM 3012 N N . PRO A 1 385 ? -27.678 41.848 -42.716 1.00 17.19 382 PRO A N 1
ATOM 3013 C CA . PRO A 1 385 ? -29.015 42.466 -42.951 1.00 16.53 382 PRO A CA 1
ATOM 3014 C C . PRO A 1 385 ? -29.584 41.989 -44.290 1.00 15.96 382 PRO A C 1
ATOM 3015 O O . PRO A 1 385 ? -28.860 41.770 -45.288 1.00 19.43 382 PRO A O 1
ATOM 3019 N N . ILE A 1 386 ? -30.922 41.889 -44.343 1.00 15.43 383 ILE A N 1
ATOM 3020 C CA . ILE A 1 386 ? -31.617 41.690 -45.600 1.00 15.87 383 ILE A CA 1
ATOM 3021 C C . ILE A 1 386 ? -32.191 43.071 -45.968 1.00 21.86 383 ILE A C 1
ATOM 3022 O O . ILE A 1 386 ? -33.007 43.654 -45.212 1.00 21.68 383 ILE A O 1
ATOM 3027 N N . LYS A 1 387 ? -31.740 43.574 -47.121 1.00 25.68 384 LYS A N 1
ATOM 3028 C CA . LYS A 1 387 ? -32.194 44.882 -47.532 1.00 30.13 384 LYS A CA 1
ATOM 3029 C C . LYS A 1 387 ? -33.283 44.672 -48.584 1.00 27.40 384 LYS A C 1
ATOM 3030 O O . LYS A 1 387 ? -33.227 43.763 -49.426 1.00 35.83 384 LYS A O 1
ATOM 3036 N N . TYR A 1 388 ? -34.318 45.358 -48.386 1.00 24.19 385 TYR A N 1
ATOM 3037 C CA . TYR A 1 388 ? -35.492 45.305 -49.214 1.00 22.27 385 TYR A CA 1
ATOM 3038 C C . TYR A 1 388 ? -35.557 46.637 -49.894 1.00 32.14 385 TYR A C 1
ATOM 3039 O O . TYR A 1 388 ? -34.993 47.645 -49.415 1.00 38.65 385 TYR A O 1
ATOM 3049 N N . HIS B 1 6 ? -10.462 39.463 -33.901 1.00 63.97 3 HIS B N 1
ATOM 3050 C CA . HIS B 1 6 ? -9.593 38.664 -33.010 1.00 56.86 3 HIS B CA 1
ATOM 3051 C C . HIS B 1 6 ? -8.184 39.187 -33.231 1.00 47.09 3 HIS B C 1
ATOM 3052 O O . HIS B 1 6 ? -7.893 39.915 -34.226 1.00 43.33 3 HIS B O 1
ATOM 3059 N N . LEU B 1 7 ? -7.301 38.800 -32.332 1.00 35.98 4 LEU B N 1
ATOM 3060 C CA . LEU B 1 7 ? -5.904 39.210 -32.430 1.00 27.26 4 LEU B CA 1
ATOM 3061 C C . LEU B 1 7 ? -5.187 38.121 -33.250 1.00 24.76 4 LEU B C 1
ATOM 3062 O O . LEU B 1 7 ? -5.137 36.945 -32.913 1.00 23.90 4 LEU B O 1
ATOM 3067 N N . ARG B 1 8 ? -4.617 38.585 -34.348 1.00 24.97 5 ARG B N 1
ATOM 3068 C CA . ARG B 1 8 ? -3.720 37.761 -35.175 1.00 23.03 5 ARG B CA 1
ATOM 3069 C C . ARG B 1 8 ? -2.263 38.018 -34.795 1.00 22.08 5 ARG B C 1
ATOM 3070 O O . ARG B 1 8 ? -1.934 38.955 -34.045 1.00 24.06 5 ARG B O 1
ATOM 3078 N N . ALA B 1 9 ? -1.403 37.072 -35.185 1.00 19.13 6 ALA B N 1
ATOM 3079 C CA . ALA B 1 9 ? 0.005 37.190 -34.931 1.00 19.66 6 ALA B CA 1
ATOM 3080 C C . ALA B 1 9 ? 0.724 38.025 -35.991 1.00 20.70 6 ALA B C 1
ATOM 3081 O O . ALA B 1 9 ? 0.299 38.070 -37.154 1.00 21.14 6 ALA B O 1
ATOM 3083 N N . GLU B 1 10 ? 1.886 38.579 -35.623 1.00 22.75 7 GLU B N 1
ATOM 3084 C CA . GLU B 1 10 ? 2.759 39.277 -36.565 1.00 23.80 7 GLU B CA 1
ATOM 3085 C C . GLU B 1 10 ? 3.931 38.403 -36.951 1.00 26.60 7 GLU B C 1
ATOM 3086 O O . GLU B 1 10 ? 4.455 37.595 -36.148 1.00 26.39 7 GLU B O 1
ATOM 3092 N N . GLY B 1 11 ? 4.347 38.540 -38.212 1.00 26.15 8 GLY B N 1
ATOM 3093 C CA . GLY B 1 11 ? 5.464 37.782 -38.736 1.00 25.11 8 GLY B CA 1
ATOM 3094 C C . GLY B 1 11 ? 5.174 36.298 -38.987 1.00 21.29 8 GLY B C 1
ATOM 3095 O O . GLY B 1 11 ? 4.040 35.835 -38.808 1.00 24.16 8 GLY B O 1
ATOM 3096 N N . PRO B 1 12 ? 6.224 35.550 -39.404 1.00 19.49 9 PRO B N 1
ATOM 3097 C CA . PRO B 1 12 ? 6.031 34.179 -39.881 1.00 18.83 9 PRO B CA 1
ATOM 3098 C C . PRO B 1 12 ? 5.927 33.177 -38.736 1.00 16.39 9 PRO B C 1
ATOM 3099 O O . PRO B 1 12 ? 6.451 33.390 -37.631 1.00 19.56 9 PRO B O 1
ATOM 3103 N N . ALA B 1 13 ? 5.214 32.085 -38.998 1.00 13.76 10 ALA B N 1
ATOM 3104 C CA . ALA B 1 13 ? 5.271 30.892 -38.124 1.00 14.38 10 ALA B CA 1
ATOM 3105 C C . ALA B 1 13 ? 6.651 30.200 -38.290 1.00 14.22 10 ALA B C 1
ATOM 3106 O O . ALA B 1 13 ? 7.193 30.136 -39.400 1.00 14.93 10 ALA B O 1
ATOM 3108 N N . SER B 1 14 ? 7.175 29.671 -37.186 1.00 13.92 11 SER B N 1
ATOM 3109 C CA A SER B 1 14 ? 8.407 28.887 -37.152 0.75 12.42 11 SER B CA 1
ATOM 3110 C CA B SER B 1 14 ? 8.399 28.869 -37.185 0.25 13.75 11 SER B CA 1
ATOM 3111 C C . SER B 1 14 ? 8.213 27.538 -36.453 1.00 14.47 11 SER B C 1
ATOM 3112 O O . SER B 1 14 ? 7.363 27.390 -35.539 1.00 13.73 11 SER B O 1
ATOM 3117 N N . VAL B 1 15 ? 9.014 26.526 -36.861 1.00 13.01 12 VAL B N 1
ATOM 3118 C CA . VAL B 1 15 ? 9.204 25.324 -36.066 1.00 12.50 12 VAL B CA 1
ATOM 3119 C C . VAL B 1 15 ? 10.094 25.657 -34.874 1.00 12.58 12 VAL B C 1
ATOM 3120 O O . VAL B 1 15 ? 11.223 26.157 -35.038 1.00 13.93 12 VAL B O 1
ATOM 3124 N N . LEU B 1 16 ? 9.574 25.412 -33.671 1.00 12.38 13 LEU B N 1
ATOM 3125 C CA . LEU B 1 16 ? 10.230 25.726 -32.379 1.00 13.63 13 LEU B CA 1
ATOM 3126 C C . LEU B 1 16 ? 10.864 24.491 -31.687 1.00 13.72 13 LEU B C 1
ATOM 3127 O O . LEU B 1 16 ? 11.710 24.656 -30.787 1.00 14.96 13 LEU B O 1
ATOM 3132 N N . ALA B 1 17 ? 10.479 23.277 -32.078 1.00 12.63 14 ALA B N 1
ATOM 3133 C CA . ALA B 1 17 ? 10.981 22.054 -31.472 1.00 12.98 14 ALA B CA 1
ATOM 3134 C C . ALA B 1 17 ? 10.604 20.849 -32.341 1.00 12.97 14 ALA B C 1
ATOM 3135 O O . ALA B 1 17 ? 9.588 20.935 -33.101 1.00 12.09 14 ALA B O 1
ATOM 3137 N N . ILE B 1 18 ? 11.439 19.798 -32.299 1.00 12.66 15 ILE B N 1
ATOM 3138 C CA . ILE B 1 18 ? 11.211 18.567 -33.076 1.00 12.86 15 ILE B CA 1
ATOM 3139 C C . ILE B 1 18 ? 11.506 17.380 -32.153 1.00 13.94 15 ILE B C 1
ATOM 3140 O O . ILE B 1 18 ? 12.577 17.360 -31.511 1.00 15.69 15 ILE B O 1
ATOM 3145 N N . GLY B 1 19 ? 10.625 16.370 -32.129 1.00 12.57 16 GLY B N 1
ATOM 3146 C CA . GLY B 1 19 ? 10.857 15.134 -31.444 1.00 12.58 16 GLY B CA 1
ATOM 3147 C C . GLY B 1 19 ? 10.514 13.918 -32.280 1.00 11.75 16 GLY B C 1
ATOM 3148 O O . GLY B 1 19 ? 9.583 13.997 -33.089 1.00 12.69 16 GLY B O 1
ATOM 3149 N N . THR B 1 20 ? 11.244 12.812 -32.110 1.00 12.51 17 THR B N 1
ATOM 3150 C CA . THR B 1 20 ? 10.987 11.595 -32.908 1.00 12.89 17 THR B CA 1
ATOM 3151 C C . THR B 1 20 ? 11.009 10.350 -32.031 1.00 12.47 17 THR B C 1
ATOM 3152 O O . THR B 1 20 ? 11.605 10.349 -30.938 1.00 14.81 17 THR B O 1
ATOM 3156 N N . ALA B 1 21 ? 10.345 9.292 -32.524 1.00 12.22 18 ALA B N 1
ATOM 3157 C CA . ALA B 1 21 ? 10.264 8.014 -31.792 1.00 13.21 18 ALA B CA 1
ATOM 3158 C C . ALA B 1 21 ? 10.130 6.845 -32.763 1.00 11.74 18 ALA B C 1
ATOM 3159 O O . ALA B 1 21 ? 9.578 7.009 -33.871 1.00 12.27 18 ALA B O 1
ATOM 3161 N N . ASN B 1 22 ? 10.612 5.674 -32.377 1.00 12.20 19 ASN B N 1
ATOM 3162 C CA . ASN B 1 22 ? 10.428 4.452 -33.183 1.00 12.03 19 ASN B CA 1
ATOM 3163 C C . ASN B 1 22 ? 10.228 3.253 -32.256 1.00 12.95 19 ASN B C 1
ATOM 3164 O O . ASN B 1 22 ? 10.767 3.245 -31.117 1.00 13.78 19 ASN B O 1
ATOM 3169 N N . PRO B 1 23 ? 9.557 2.182 -32.732 1.00 12.47 20 PRO B N 1
ATOM 3170 C CA . PRO B 1 23 ? 9.529 0.910 -31.975 1.00 13.52 20 PRO B CA 1
ATOM 3171 C C . PRO B 1 23 ? 10.987 0.410 -31.694 1.00 13.66 20 PRO B C 1
ATOM 3172 O O . PRO B 1 23 ? 11.875 0.595 -32.526 1.00 15.05 20 PRO B O 1
ATOM 3176 N N . GLU B 1 24 ? 11.156 -0.299 -30.579 1.00 14.46 21 GLU B N 1
ATOM 3177 C CA . GLU B 1 24 ? 12.490 -0.808 -30.245 1.00 16.06 21 GLU B CA 1
ATOM 3178 C C . GLU B 1 24 ? 12.997 -1.957 -31.137 1.00 16.82 21 GLU B C 1
ATOM 3179 O O . GLU B 1 24 ? 14.207 -2.050 -31.418 1.00 17.46 21 GLU B O 1
ATOM 3185 N N . ASN B 1 25 ? 12.100 -2.829 -31.594 1.00 15.22 22 ASN B N 1
ATOM 3186 C CA . ASN B 1 25 ? 12.451 -3.997 -32.434 1.00 14.44 22 ASN B CA 1
ATOM 3187 C C . ASN B 1 25 ? 13.000 -3.535 -33.819 1.00 14.77 22 ASN B C 1
ATOM 3188 O O . ASN B 1 25 ? 12.463 -2.599 -34.413 1.00 15.88 22 ASN B O 1
ATOM 3193 N N . ILE B 1 26 ? 14.103 -4.193 -34.228 1.00 14.74 23 ILE B N 1
ATOM 3194 C CA . ILE B 1 26 ? 14.831 -3.820 -35.479 1.00 16.63 23 ILE B CA 1
ATOM 3195 C C . ILE B 1 26 ? 14.844 -4.982 -36.483 1.00 16.23 23 ILE B C 1
ATOM 3196 O O . ILE B 1 26 ? 15.065 -6.166 -36.105 1.00 17.74 23 ILE B O 1
ATOM 3201 N N . LEU B 1 27 ? 14.708 -4.599 -37.763 1.00 14.77 24 LEU B N 1
ATOM 3202 C CA . LEU B 1 27 ? 14.915 -5.493 -38.908 1.00 14.63 24 LEU B CA 1
ATOM 3203 C C . LEU B 1 27 ? 16.225 -5.064 -39.596 1.00 13.35 24 LEU B C 1
ATOM 3204 O O . LEU B 1 27 ? 16.262 -3.977 -40.220 1.00 13.79 24 LEU B O 1
ATOM 3209 N N . LEU B 1 28 ? 17.278 -5.895 -39.541 1.00 13.68 25 LEU B N 1
ATOM 3210 C CA . LEU B 1 28 ? 18.486 -5.634 -40.322 1.00 15.13 25 LEU B CA 1
ATOM 3211 C C . LEU B 1 28 ? 18.241 -6.063 -41.771 1.00 13.72 25 LEU B C 1
ATOM 3212 O O . LEU B 1 28 ? 17.862 -7.239 -42.033 1.00 14.61 25 LEU B O 1
ATOM 3217 N N . GLN B 1 29 ? 18.476 -5.166 -42.717 1.00 13.52 26 GLN B N 1
ATOM 3218 C CA . GLN B 1 29 ? 18.135 -5.450 -44.128 1.00 13.25 26 GLN B CA 1
ATOM 3219 C C . GLN B 1 29 ? 18.930 -6.622 -44.695 1.00 15.08 26 GLN B C 1
ATOM 3220 O O . GLN B 1 29 ? 18.431 -7.393 -45.531 1.00 16.14 26 GLN B O 1
ATOM 3226 N N . ASP B 1 30 ? 20.212 -6.818 -44.254 1.00 15.29 27 ASP B N 1
ATOM 3227 C CA . ASP B 1 30 ? 21.001 -7.936 -44.746 1.00 16.27 27 ASP B CA 1
ATOM 3228 C C . ASP B 1 30 ? 20.360 -9.314 -44.375 1.00 16.93 27 ASP B C 1
ATOM 3229 O O . ASP B 1 30 ? 20.613 -10.311 -45.063 1.00 21.71 27 ASP B O 1
ATOM 3234 N N . GLU B 1 31 ? 19.555 -9.344 -43.313 1.00 15.96 28 GLU B N 1
ATOM 3235 C CA . GLU B 1 31 ? 18.891 -10.562 -42.824 1.00 17.23 28 GLU B CA 1
ATOM 3236 C C . GLU B 1 31 ? 17.449 -10.660 -43.297 1.00 15.85 28 GLU B C 1
ATOM 3237 O O . GLU B 1 31 ? 16.806 -11.709 -43.050 1.00 16.99 28 GLU B O 1
ATOM 3243 N N . PHE B 1 32 ? 16.895 -9.610 -43.940 1.00 14.26 29 PHE B N 1
ATOM 3244 C CA . PHE B 1 32 ? 15.446 -9.556 -44.185 1.00 13.08 29 PHE B CA 1
ATOM 3245 C C . PHE B 1 32 ? 14.949 -10.559 -45.232 1.00 14.76 29 PHE B C 1
ATOM 3246 O O . PHE B 1 32 ? 13.867 -11.137 -45.035 1.00 14.55 29 PHE B O 1
ATOM 3254 N N . PRO B 1 33 ? 15.646 -10.794 -46.357 1.00 14.52 30 PRO B N 1
ATOM 3255 C CA . PRO B 1 33 ? 15.168 -11.854 -47.281 1.00 14.63 30 PRO B CA 1
ATOM 3256 C C . PRO B 1 33 ? 14.979 -13.187 -46.578 1.00 16.70 30 PRO B C 1
ATOM 3257 O O . PRO B 1 33 ? 13.916 -13.883 -46.799 1.00 16.46 30 PRO B O 1
ATOM 3261 N N . ASP B 1 34 ? 15.949 -13.616 -45.748 1.00 15.74 31 ASP B N 1
ATOM 3262 C CA . ASP B 1 34 ? 15.811 -14.908 -45.039 1.00 16.19 31 ASP B CA 1
ATOM 3263 C C . ASP B 1 34 ? 14.682 -14.869 -43.981 1.00 16.26 31 ASP B C 1
ATOM 3264 O O . ASP B 1 34 ? 13.856 -15.785 -43.953 1.00 17.82 31 ASP B O 1
ATOM 3269 N N . TYR B 1 35 ? 14.595 -13.777 -43.213 1.00 14.79 32 TYR B N 1
ATOM 3270 C CA . TYR B 1 35 ? 13.531 -13.627 -42.215 1.00 16.26 32 TYR B CA 1
ATOM 3271 C C . TYR B 1 35 ? 12.140 -13.669 -42.879 1.00 15.82 32 TYR B C 1
ATOM 3272 O O . TYR B 1 35 ? 11.270 -14.464 -42.459 1.00 15.27 32 TYR B O 1
ATOM 3281 N N . TYR B 1 36 ? 11.942 -12.850 -43.923 1.00 14.47 33 TYR B N 1
ATOM 3282 C CA . TYR B 1 36 ? 10.601 -12.711 -44.530 1.00 14.38 33 TYR B CA 1
ATOM 3283 C C . TYR B 1 36 ? 10.157 -14.036 -45.133 1.00 14.99 33 TYR B C 1
ATOM 3284 O O . TYR B 1 36 ? 8.979 -14.450 -44.910 1.00 15.48 33 TYR B O 1
ATOM 3293 N N . PHE B 1 37 ? 10.997 -14.690 -45.959 1.00 15.36 34 PHE B N 1
ATOM 3294 C CA . PHE B 1 37 ? 10.572 -15.952 -46.577 1.00 16.40 34 PHE B CA 1
ATOM 3295 C C . PHE B 1 37 ? 10.392 -17.092 -45.568 1.00 16.29 34 PHE B C 1
ATOM 3296 O O . PHE B 1 37 ? 9.581 -18.017 -45.784 1.00 17.79 34 PHE B O 1
ATOM 3304 N N . ARG B 1 38 ? 11.150 -17.057 -44.437 1.00 16.36 35 ARG B N 1
ATOM 3305 C CA . ARG B 1 38 ? 10.956 -18.062 -43.380 1.00 16.78 35 ARG B CA 1
ATOM 3306 C C . ARG B 1 38 ? 9.621 -17.854 -42.643 1.00 15.97 35 ARG B C 1
ATOM 3307 O O . ARG B 1 38 ? 8.825 -18.819 -42.503 1.00 18.15 35 ARG B O 1
ATOM 3315 N N . VAL B 1 39 ? 9.373 -16.655 -42.125 1.00 15.79 36 VAL B N 1
ATOM 3316 C CA . VAL B 1 39 ? 8.151 -16.441 -41.288 1.00 15.62 36 VAL B CA 1
ATOM 3317 C C . VAL B 1 39 ? 6.849 -16.494 -42.121 1.00 17.72 36 VAL B C 1
ATOM 3318 O O . VAL B 1 39 ? 5.794 -16.841 -41.547 1.00 17.52 36 VAL B O 1
ATOM 3322 N N . THR B 1 40 ? 6.936 -16.261 -43.438 1.00 16.20 37 THR B N 1
ATOM 3323 C CA . THR B 1 40 ? 5.757 -16.395 -44.324 1.00 16.75 37 THR B CA 1
ATOM 3324 C C . THR B 1 40 ? 5.648 -17.817 -44.922 1.00 17.44 37 THR B C 1
ATOM 3325 O O . THR B 1 40 ? 4.794 -18.073 -45.792 1.00 18.58 37 THR B O 1
ATOM 3329 N N . LYS B 1 41 ? 6.491 -18.752 -44.495 1.00 18.00 38 LYS B N 1
ATOM 3330 C CA . LYS B 1 41 ? 6.360 -20.164 -44.881 1.00 18.41 38 LYS B CA 1
ATOM 3331 C C . LYS B 1 41 ? 6.436 -20.348 -46.423 1.00 19.30 38 LYS B C 1
ATOM 3332 O O . LYS B 1 41 ? 5.703 -21.195 -46.993 1.00 20.98 38 LYS B O 1
ATOM 3338 N N . SER B 1 42 ? 7.335 -19.556 -47.059 1.00 19.67 39 SER B N 1
ATOM 3339 C CA . SER B 1 42 ? 7.422 -19.416 -48.498 1.00 20.14 39 SER B CA 1
ATOM 3340 C C . SER B 1 42 ? 8.806 -19.777 -49.052 1.00 19.37 39 SER B C 1
ATOM 3341 O O . SER B 1 42 ? 9.156 -19.381 -50.171 1.00 20.38 39 SER B O 1
ATOM 3344 N N . GLU B 1 43 ? 9.533 -20.622 -48.349 1.00 20.28 40 GLU B N 1
ATOM 3345 C CA . GLU B 1 43 ? 10.934 -20.958 -48.787 1.00 21.09 40 GLU B CA 1
ATOM 3346 C C . GLU B 1 43 ? 10.974 -21.730 -50.114 1.00 24.65 40 GLU B C 1
ATOM 3347 O O . GLU B 1 43 ? 12.009 -21.817 -50.788 1.00 27.39 40 GLU B O 1
ATOM 3353 N N . HIS B 1 44 ? 9.848 -22.340 -50.506 1.00 23.77 41 HIS B N 1
ATOM 3354 C CA . HIS B 1 44 ? 9.784 -23.072 -51.797 1.00 24.34 41 HIS B CA 1
ATOM 3355 C C . HIS B 1 44 ? 9.865 -22.128 -52.996 1.00 24.14 41 HIS B C 1
ATOM 3356 O O . HIS B 1 44 ? 10.195 -22.591 -54.084 1.00 28.46 41 HIS B O 1
ATOM 3363 N N . MET B 1 45 ? 9.669 -20.812 -52.804 1.00 22.77 42 MET B N 1
ATOM 3364 C CA . MET B 1 45 ? 9.755 -19.810 -53.899 1.00 21.83 42 MET B CA 1
ATOM 3365 C C . MET B 1 45 ? 11.195 -19.331 -54.075 1.00 23.30 42 MET B C 1
ATOM 3366 O O . MET B 1 45 ? 11.549 -18.183 -53.818 1.00 21.61 42 MET B O 1
ATOM 3371 N N . THR B 1 46 ? 12.041 -20.261 -54.547 1.00 23.10 43 THR B N 1
ATOM 3372 C CA . THR B 1 46 ? 13.511 -20.055 -54.493 1.00 27.62 43 THR B CA 1
ATOM 3373 C C . THR B 1 46 ? 13.940 -18.918 -55.428 1.00 24.75 43 THR B C 1
ATOM 3374 O O . THR B 1 46 ? 14.763 -18.036 -55.049 1.00 25.31 43 THR B O 1
ATOM 3378 N N . GLN B 1 47 ? 13.397 -18.913 -56.662 1.00 25.39 44 GLN B N 1
ATOM 3379 C CA . GLN B 1 47 ? 13.776 -17.828 -57.616 1.00 25.89 44 GLN B CA 1
ATOM 3380 C C . GLN B 1 47 ? 13.250 -16.464 -57.170 1.00 24.50 44 GLN B C 1
ATOM 3381 O O . GLN B 1 47 ? 13.973 -15.467 -57.247 1.00 24.96 44 GLN B O 1
ATOM 3387 N N . LEU B 1 48 ? 12.032 -16.398 -56.635 1.00 22.44 45 LEU B N 1
ATOM 3388 C CA . LEU B 1 48 ? 11.501 -15.117 -56.121 1.00 20.49 45 LEU B CA 1
ATOM 3389 C C . LEU B 1 48 ? 12.372 -14.601 -54.953 1.00 19.40 45 LEU B C 1
ATOM 3390 O O . LEU B 1 48 ? 12.639 -13.390 -54.847 1.00 19.84 45 LEU B O 1
ATOM 3395 N N . LYS B 1 49 ? 12.745 -15.512 -54.050 1.00 20.32 46 LYS B N 1
ATOM 3396 C CA . LYS B 1 49 ? 13.588 -15.085 -52.891 1.00 19.60 46 LYS B CA 1
ATOM 3397 C C . LYS B 1 49 ? 14.927 -14.458 -53.387 1.00 19.59 46 LYS B C 1
ATOM 3398 O O . LYS B 1 49 ? 15.368 -13.443 -52.819 1.00 18.99 46 LYS B O 1
ATOM 3404 N N . GLU B 1 50 ? 15.567 -15.051 -54.407 1.00 20.69 47 GLU B N 1
ATOM 3405 C CA . GLU B 1 50 ? 16.799 -14.423 -54.945 1.00 20.56 47 GLU B CA 1
ATOM 3406 C C . GLU B 1 50 ? 16.584 -13.062 -55.597 1.00 21.55 47 GLU B C 1
ATOM 3407 O O . GLU B 1 50 ? 17.395 -12.118 -55.428 1.00 21.81 47 GLU B O 1
ATOM 3413 N N . LYS B 1 51 ? 15.458 -12.884 -56.299 1.00 20.30 48 LYS B N 1
ATOM 3414 C CA . LYS B 1 51 ? 15.096 -11.524 -56.782 1.00 22.35 48 LYS B CA 1
ATOM 3415 C C . LYS B 1 51 ? 14.876 -10.547 -55.641 1.00 19.99 48 LYS B C 1
ATOM 3416 O O . LYS B 1 51 ? 15.279 -9.368 -55.707 1.00 19.96 48 LYS B O 1
ATOM 3422 N N . PHE B 1 52 ? 14.203 -11.009 -54.579 1.00 17.90 49 PHE B N 1
ATOM 3423 C CA . PHE B 1 52 ? 14.011 -10.156 -53.420 1.00 16.59 49 PHE B CA 1
ATOM 3424 C C . PHE B 1 52 ? 15.358 -9.729 -52.716 1.00 16.96 49 PHE B C 1
ATOM 3425 O O . PHE B 1 52 ? 15.454 -8.598 -52.247 1.00 17.31 49 PHE B O 1
ATOM 3433 N N . ARG B 1 53 ? 16.308 -10.677 -52.657 1.00 18.62 50 ARG B N 1
ATOM 3434 C CA . ARG B 1 53 ? 17.604 -10.363 -52.127 1.0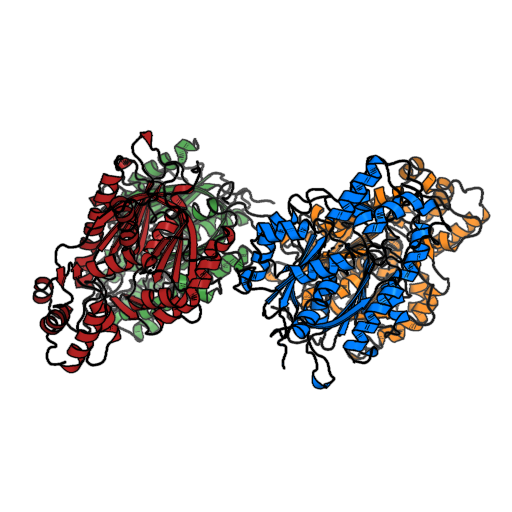0 19.40 50 ARG B CA 1
ATOM 3435 C C . ARG B 1 53 ? 18.268 -9.200 -52.888 1.00 20.07 50 ARG B C 1
ATOM 3436 O O . ARG B 1 53 ? 18.830 -8.280 -52.279 1.00 17.99 50 ARG B O 1
ATOM 3444 N N . LYS B 1 54 ? 18.130 -9.211 -54.226 1.00 19.16 51 LYS B N 1
ATOM 3445 C CA . LYS B 1 54 ? 18.649 -8.092 -55.032 1.00 19.63 51 LYS B CA 1
ATOM 3446 C C . LYS B 1 54 ? 17.924 -6.754 -54.763 1.00 19.32 51 LYS B C 1
ATOM 3447 O O . LYS B 1 54 ? 18.549 -5.706 -54.674 1.00 20.36 51 LYS B O 1
ATOM 3453 N N . ILE B 1 55 ? 16.589 -6.790 -54.646 1.00 17.66 52 ILE B N 1
ATOM 3454 C CA . ILE B 1 55 ? 15.847 -5.587 -54.296 1.00 18.88 52 ILE B CA 1
ATOM 3455 C C . ILE B 1 55 ? 16.323 -4.997 -52.950 1.00 17.75 52 ILE B C 1
ATOM 3456 O O . ILE B 1 55 ? 16.563 -3.779 -52.834 1.00 18.48 52 ILE B O 1
ATOM 3461 N N . CYS B 1 56 ? 16.470 -5.860 -51.937 1.00 16.81 53 CYS B N 1
ATOM 3462 C CA . CYS B 1 56 ? 16.894 -5.389 -50.600 1.00 17.33 53 CYS B CA 1
ATOM 3463 C C . CYS B 1 56 ? 18.333 -4.851 -50.648 1.00 17.26 53 CYS B C 1
ATOM 3464 O O . CYS B 1 56 ? 18.635 -3.794 -50.057 1.00 17.60 53 CYS B O 1
ATOM 3467 N N . ASP B 1 57 ? 19.211 -5.519 -51.401 1.00 17.67 54 ASP B N 1
ATOM 3468 C CA . ASP B 1 57 ? 20.611 -5.046 -51.529 1.00 21.40 54 ASP B CA 1
ATOM 3469 C C . ASP B 1 57 ? 20.741 -3.724 -52.263 1.00 21.51 54 ASP B C 1
ATOM 3470 O O . ASP B 1 57 ? 21.661 -2.931 -51.946 1.00 24.88 54 ASP B O 1
ATOM 3475 N N . LYS B 1 58 ? 19.834 -3.445 -53.196 1.00 17.77 55 LYS B N 1
ATOM 3476 C CA . LYS B 1 58 ? 19.845 -2.147 -53.901 1.00 20.06 55 LYS B CA 1
ATOM 3477 C C . LYS B 1 58 ? 19.071 -1.024 -53.257 1.00 18.48 55 LYS B C 1
ATOM 3478 O O . LYS B 1 58 ? 19.152 0.155 -53.673 1.00 19.17 55 LYS B O 1
ATOM 3484 N N . SER B 1 59 ? 18.325 -1.353 -52.194 1.00 17.63 56 SER B N 1
ATOM 3485 C CA . SER B 1 59 ? 17.405 -0.381 -51.584 1.00 17.00 56 SER B CA 1
ATOM 3486 C C . SER B 1 59 ? 18.087 0.778 -50.850 1.00 14.79 56 SER B C 1
ATOM 3487 O O . SER B 1 59 ? 17.457 1.832 -50.653 1.00 15.75 56 SER B O 1
ATOM 3490 N N . MET B 1 60 ? 19.366 0.601 -50.469 1.00 15.23 57 MET B N 1
ATOM 3491 C CA . MET B 1 60 ? 20.092 1.603 -49.667 1.00 15.68 57 MET B CA 1
ATOM 3492 C C . MET B 1 60 ? 19.462 1.842 -48.305 1.00 15.38 57 MET B C 1
ATOM 3493 O O . MET B 1 60 ? 19.660 2.921 -47.674 1.00 15.97 57 MET B O 1
ATOM 3498 N N . ILE B 1 61 ? 18.745 0.835 -47.811 1.00 13.91 58 ILE B N 1
ATOM 3499 C CA . ILE B 1 61 ? 18.233 0.755 -46.408 1.00 14.10 58 ILE B CA 1
ATOM 3500 C C . ILE B 1 61 ? 19.071 -0.268 -45.647 1.00 14.06 58 ILE B C 1
ATOM 3501 O O . ILE B 1 61 ? 19.177 -1.415 -46.120 1.00 15.22 58 ILE B O 1
ATOM 3506 N N . ARG B 1 62 ? 19.707 0.157 -44.555 1.00 13.36 59 ARG B N 1
ATOM 3507 C CA . ARG B 1 62 ? 20.487 -0.761 -43.720 1.00 12.81 59 ARG B CA 1
ATOM 3508 C C . ARG B 1 62 ? 19.612 -1.399 -42.610 1.00 13.19 59 ARG B C 1
ATOM 3509 O O . ARG B 1 62 ? 19.784 -2.603 -42.300 1.00 13.93 59 ARG B O 1
ATOM 3517 N N . LYS B 1 63 ? 18.702 -0.638 -42.015 1.00 12.20 60 LYS B N 1
ATOM 3518 C CA . LYS B 1 63 ? 17.846 -1.140 -40.956 1.00 14.38 60 LYS B CA 1
ATOM 3519 C C . LYS B 1 63 ? 16.542 -0.360 -40.935 1.00 12.00 60 LYS B C 1
ATOM 3520 O O . LYS B 1 63 ? 16.464 0.795 -41.428 1.00 12.74 60 LYS B O 1
ATOM 3526 N N . ARG B 1 64 ? 15.515 -1.017 -40.352 1.00 12.20 61 ARG B N 1
ATOM 3527 C CA . ARG B 1 64 ? 14.210 -0.402 -40.079 1.00 11.36 61 ARG B CA 1
ATOM 3528 C C . ARG B 1 64 ? 13.768 -0.787 -38.648 1.00 12.54 61 ARG B C 1
ATOM 3529 O O . ARG B 1 64 ? 14.012 -1.908 -38.215 1.00 15.70 61 ARG B O 1
ATOM 3537 N N . ASN B 1 65 ? 13.049 0.100 -37.992 1.00 12.68 62 ASN B N 1
ATOM 3538 C CA . ASN B 1 65 ? 12.370 -0.230 -36.750 1.00 13.65 62 ASN B CA 1
ATOM 3539 C C . ASN B 1 65 ? 10.949 -0.768 -37.111 1.00 12.21 62 ASN B C 1
ATOM 3540 O O . ASN B 1 65 ? 10.317 -0.277 -38.071 1.00 14.17 62 ASN B O 1
ATOM 3545 N N . CYS B 1 66 ? 10.482 -1.764 -36.359 1.00 13.87 63 CYS B N 1
ATOM 3546 C CA . CYS B 1 66 ? 9.239 -2.478 -36.744 1.00 14.26 63 CYS B CA 1
ATOM 3547 C C . CYS B 1 66 ? 8.568 -3.043 -35.492 1.00 13.99 63 CYS B C 1
ATOM 3548 O O . CYS B 1 66 ? 9.084 -3.966 -34.848 1.00 15.30 63 CYS B O 1
ATOM 3551 N N . PHE B 1 67 ? 7.377 -2.506 -35.166 1.00 12.44 64 PHE B N 1
ATOM 3552 C CA . PHE B 1 67 ? 6.587 -3.008 -34.031 1.00 12.75 64 PHE B CA 1
ATOM 3553 C C . PHE B 1 67 ? 6.189 -4.477 -34.189 1.00 13.29 64 PHE B C 1
ATOM 3554 O O . PHE B 1 67 ? 6.289 -5.268 -33.253 1.00 14.42 64 PHE B O 1
ATOM 3562 N N . LEU B 1 68 ? 5.723 -4.841 -35.399 1.00 12.89 65 LEU B N 1
ATOM 3563 C CA . LEU B 1 68 ? 5.315 -6.244 -35.611 1.00 14.48 65 LEU B CA 1
ATOM 3564 C C . LEU B 1 68 ? 6.496 -7.181 -35.445 1.00 14.01 65 LEU B C 1
ATOM 3565 O O . LEU B 1 68 ? 7.577 -6.977 -36.079 1.00 16.62 65 LEU B O 1
ATOM 3570 N N . ASN B 1 69 ? 6.343 -8.213 -34.652 1.00 13.69 66 ASN B N 1
ATOM 3571 C CA . ASN B 1 69 ? 7.417 -9.173 -34.396 1.00 14.50 66 ASN B CA 1
ATOM 3572 C C . ASN B 1 69 ? 6.972 -10.641 -34.656 1.00 14.49 66 ASN B C 1
ATOM 3573 O O . ASN B 1 69 ? 5.784 -10.900 -34.927 1.00 13.73 66 ASN B O 1
ATOM 3578 N N . GLU B 1 70 ? 7.922 -11.573 -34.637 1.00 13.67 67 GLU B N 1
ATOM 3579 C CA . GLU B 1 70 ? 7.635 -12.948 -34.988 1.00 14.38 67 GLU B CA 1
ATOM 3580 C C . GLU B 1 70 ? 6.618 -13.584 -34.040 1.00 15.84 67 GLU B C 1
ATOM 3581 O O . GLU B 1 70 ? 5.819 -14.442 -34.429 1.00 15.24 67 GLU B O 1
ATOM 3587 N N . GLU B 1 71 ? 6.644 -13.207 -32.765 1.00 15.14 68 GLU B N 1
ATOM 3588 C CA . GLU B 1 71 ? 5.625 -13.714 -31.839 1.00 16.26 68 GLU B CA 1
ATOM 3589 C C . GLU B 1 71 ? 4.189 -13.254 -32.204 1.00 15.02 68 GLU B C 1
ATOM 3590 O O . GLU B 1 71 ? 3.248 -14.043 -32.013 1.00 15.27 68 GLU B O 1
ATOM 3596 N N . HIS B 1 72 ? 4.029 -12.041 -32.755 1.00 14.48 69 HIS B N 1
ATOM 3597 C CA . HIS B 1 72 ? 2.685 -11.655 -33.274 1.00 13.62 69 HIS B CA 1
ATOM 3598 C C . HIS B 1 72 ? 2.255 -12.603 -34.406 1.00 14.25 69 HIS B C 1
ATOM 3599 O O . HIS B 1 72 ? 1.071 -12.984 -34.508 1.00 14.49 69 HIS B O 1
ATOM 3606 N N . LEU B 1 73 ? 3.207 -12.937 -35.287 1.00 14.20 70 LEU B N 1
ATOM 3607 C CA . LEU B 1 73 ? 2.911 -13.775 -36.450 1.00 13.61 70 LEU B CA 1
ATOM 3608 C C . LEU B 1 73 ? 2.611 -15.233 -36.033 1.00 16.17 70 LEU B C 1
ATOM 3609 O O . LEU B 1 73 ? 1.752 -15.927 -36.652 1.00 16.42 70 LEU B O 1
ATOM 3614 N N . LYS B 1 74 ? 3.277 -15.763 -35.004 1.00 15.73 71 LYS B N 1
ATOM 3615 C CA . LYS B 1 74 ? 2.975 -17.077 -34.467 1.00 16.00 71 LYS B CA 1
ATOM 3616 C C . LYS B 1 74 ? 1.617 -17.107 -33.767 1.00 16.17 71 LYS B C 1
ATOM 3617 O O . LYS B 1 74 ? 0.878 -18.124 -33.866 1.00 17.77 71 LYS B O 1
ATOM 3623 N N . GLN B 1 75 ? 1.265 -16.020 -33.067 1.00 15.48 72 GLN B N 1
ATOM 3624 C CA . GLN B 1 75 ? -0.044 -15.976 -32.380 1.00 16.48 72 GLN B CA 1
ATOM 3625 C C . GLN B 1 75 ? -1.197 -15.934 -33.375 1.00 16.56 72 GLN B C 1
ATOM 3626 O O . GLN B 1 75 ? -2.247 -16.522 -33.120 1.00 18.22 72 GLN B O 1
ATOM 3632 N N . ASN B 1 76 ? -1.012 -15.206 -34.485 1.00 14.30 73 ASN B N 1
ATOM 3633 C CA . ASN B 1 76 ? -2.074 -15.100 -35.511 1.00 14.98 73 ASN B CA 1
ATOM 3634 C C . ASN B 1 76 ? -1.470 -15.381 -36.929 1.00 13.06 73 ASN B C 1
ATOM 3635 O O . ASN B 1 76 ? -1.097 -14.409 -37.665 1.00 14.26 73 ASN B O 1
ATOM 3640 N N . PRO B 1 77 ? -1.417 -16.683 -37.314 1.00 13.49 74 PRO B N 1
ATOM 3641 C CA . PRO B 1 77 ? -0.819 -17.016 -38.638 1.00 13.68 74 PRO B CA 1
ATOM 3642 C C . PRO B 1 77 ? -1.610 -16.490 -39.846 1.00 15.10 74 PRO B C 1
ATOM 3643 O O . PRO B 1 77 ? -1.074 -16.509 -40.978 1.00 15.21 74 PRO B O 1
ATOM 3647 N N . ARG B 1 78 ? -2.833 -15.977 -39.656 1.00 13.36 75 ARG B N 1
ATOM 3648 C CA . ARG B 1 78 ? -3.522 -15.346 -40.766 1.00 14.10 75 ARG B CA 1
ATOM 3649 C C . ARG B 1 78 ? -2.760 -14.142 -41.294 1.00 13.37 75 ARG B C 1
ATOM 3650 O O . ARG B 1 78 ? -2.911 -13.764 -42.481 1.00 14.67 75 ARG B O 1
ATOM 3658 N N . LEU B 1 79 ? -1.953 -13.488 -40.452 1.00 13.24 76 LEU B N 1
ATOM 3659 C CA . LEU B 1 79 ? -1.161 -12.297 -40.825 1.00 13.29 76 LEU B CA 1
ATOM 3660 C C . LEU B 1 79 ? -0.011 -12.605 -41.828 1.00 13.93 76 LEU B C 1
ATOM 3661 O O . LEU B 1 79 ? 0.451 -11.660 -42.505 1.00 15.34 76 LEU B O 1
ATOM 3666 N N . VAL B 1 80 ? 0.396 -13.879 -41.963 1.00 13.38 77 VAL B N 1
ATOM 3667 C CA . VAL B 1 80 ? 1.457 -14.265 -42.911 1.00 13.94 77 VAL B CA 1
ATOM 3668 C C . VAL B 1 80 ? 0.914 -14.823 -44.238 1.00 15.77 77 VAL B C 1
ATOM 3669 O O . VAL B 1 80 ? 1.705 -15.033 -45.175 1.00 16.26 77 VAL B O 1
ATOM 3673 N N . GLU B 1 81 ? -0.407 -15.021 -44.340 1.00 15.21 78 GLU B N 1
ATOM 3674 C CA . GLU B 1 81 ? -1.015 -15.388 -45.617 1.00 15.28 78 GLU B CA 1
ATOM 3675 C C . GLU B 1 81 ? -0.814 -14.239 -46.610 1.00 15.38 78 GLU B C 1
ATOM 3676 O O . GLU B 1 81 ? -0.678 -13.077 -46.268 1.00 14.89 78 GLU B O 1
ATOM 3682 N N . HIS B 1 82 ? -0.849 -14.609 -47.900 1.00 16.03 79 HIS B N 1
ATOM 3683 C CA . HIS B 1 82 ? -0.777 -13.594 -48.977 1.00 15.03 79 HIS B CA 1
ATOM 3684 C C . HIS B 1 82 ? -1.938 -12.643 -48.997 1.00 16.91 79 HIS B C 1
ATOM 3685 O O . HIS B 1 82 ? -1.751 -11.428 -49.145 1.00 17.43 79 HIS B O 1
ATOM 3692 N N . GLU B 1 83 ? -3.162 -13.196 -48.825 1.00 17.33 80 GLU B N 1
ATOM 3693 C CA . GLU B 1 83 ? -4.385 -12.378 -48.856 1.00 18.17 80 GLU B CA 1
ATOM 3694 C C . GLU B 1 83 ? -5.426 -13.063 -47.984 1.00 17.96 80 GLU B C 1
ATOM 3695 O O . GLU B 1 83 ? -5.799 -14.221 -48.269 1.00 21.74 80 GLU B O 1
ATOM 3701 N N . MET B 1 84 ? -5.761 -12.444 -46.857 1.00 16.60 81 MET B N 1
ATOM 3702 C CA . MET B 1 84 ? -6.679 -13.066 -45.904 1.00 16.95 81 MET B CA 1
ATOM 3703 C C . MET B 1 84 ? -7.389 -11.945 -45.117 1.00 15.64 81 MET B C 1
ATOM 3704 O O . MET B 1 84 ? -6.836 -10.906 -44.908 1.00 15.06 81 MET B O 1
ATOM 3709 N N . GLN B 1 85 ? -8.640 -12.221 -44.679 1.00 15.39 82 GLN B N 1
ATOM 3710 C CA . GLN B 1 85 ? -9.427 -11.245 -43.973 1.00 14.86 82 GLN B CA 1
ATOM 3711 C C . GLN B 1 85 ? -8.799 -11.013 -42.568 1.00 12.80 82 GLN B C 1
ATOM 3712 O O . GLN B 1 85 ? -8.911 -11.884 -41.680 1.00 15.26 82 GLN B O 1
ATOM 3718 N N . THR B 1 86 ? -8.129 -9.878 -42.413 1.00 12.57 83 THR B N 1
ATOM 3719 C CA . THR B 1 86 ? -7.247 -9.583 -41.267 1.00 12.48 83 THR B CA 1
ATOM 3720 C C . THR B 1 86 ? -7.293 -8.136 -40.831 1.00 11.92 83 THR B C 1
ATOM 3721 O O . THR B 1 86 ? -6.575 -7.746 -39.875 1.00 13.01 83 THR B O 1
ATOM 3725 N N . LEU B 1 87 ? -8.158 -7.300 -41.439 1.00 12.64 84 LEU B N 1
ATOM 3726 C CA . LEU B 1 87 ? -8.229 -5.908 -40.998 1.00 12.47 84 LEU B CA 1
ATOM 3727 C C . LEU B 1 87 ? -8.580 -5.752 -39.519 1.00 11.59 84 LEU B C 1
ATOM 3728 O O . LEU B 1 87 ? -8.027 -4.853 -38.846 1.00 13.00 84 LEU B O 1
ATOM 3733 N N . ASP B 1 88 ? -9.515 -6.569 -39.014 1.00 12.84 85 ASP B N 1
ATOM 3734 C CA . ASP B 1 88 ? -9.935 -6.373 -37.607 1.00 12.88 85 ASP B CA 1
ATOM 3735 C C . ASP B 1 88 ? -8.746 -6.605 -36.645 1.00 13.82 85 ASP B C 1
ATOM 3736 O O . ASP B 1 88 ? -8.550 -5.835 -35.694 1.00 13.33 85 ASP B O 1
ATOM 3741 N N . ALA B 1 89 ? -7.940 -7.663 -36.901 1.00 12.49 86 ALA B N 1
ATOM 3742 C CA . ALA B 1 89 ? -6.797 -7.916 -36.061 1.00 12.92 86 ALA B CA 1
ATOM 3743 C C . ALA B 1 89 ? -5.742 -6.814 -36.184 1.00 12.86 86 ALA B C 1
ATOM 3744 O O . ALA B 1 89 ? -5.103 -6.403 -35.160 1.00 12.99 86 ALA B O 1
ATOM 3746 N N . ARG B 1 90 ? -5.482 -6.296 -37.392 1.00 12.76 87 ARG B N 1
ATOM 3747 C CA . ARG B 1 90 ? -4.540 -5.186 -37.578 1.00 13.36 87 ARG B CA 1
ATOM 3748 C C . ARG B 1 90 ? -5.049 -3.934 -36.847 1.00 12.89 87 ARG B C 1
ATOM 3749 O O . ARG B 1 90 ? -4.277 -3.250 -36.113 1.00 13.80 87 ARG B O 1
ATOM 3757 N N . GLN B 1 91 ? -6.326 -3.581 -37.013 1.00 12.85 88 GLN B N 1
ATOM 3758 C CA . GLN B 1 91 ? -6.904 -2.406 -36.310 1.00 13.00 88 GLN B CA 1
ATOM 3759 C C . GLN B 1 91 ? -6.853 -2.582 -34.775 1.00 12.98 88 GLN B C 1
ATOM 3760 O O . GLN B 1 91 ? -6.559 -1.614 -34.059 1.00 13.41 88 GLN B O 1
ATOM 3766 N N . ASP B 1 92 ? -7.141 -3.780 -34.260 1.00 13.02 89 ASP B N 1
ATOM 3767 C CA . ASP B 1 92 ? -7.116 -3.971 -32.827 1.00 13.80 89 ASP B CA 1
ATOM 3768 C C . ASP B 1 92 ? -5.740 -3.587 -32.234 1.00 14.29 89 ASP B C 1
ATOM 3769 O O . ASP B 1 92 ? -5.670 -2.990 -31.148 1.00 16.11 89 ASP B O 1
ATOM 3774 N N . MET B 1 93 ? -4.662 -3.920 -32.960 1.00 13.47 90 MET B N 1
ATOM 3775 C CA . MET B 1 93 ? -3.318 -3.510 -32.566 1.00 14.12 90 MET B CA 1
ATOM 3776 C C . MET B 1 93 ? -3.098 -2.008 -32.773 1.00 13.20 90 MET B C 1
ATOM 3777 O O . MET B 1 93 ? -2.614 -1.256 -31.896 1.00 14.06 90 MET B O 1
ATOM 3782 N N . LEU B 1 94 ? -3.419 -1.514 -33.962 1.00 11.46 91 LEU B N 1
ATOM 3783 C CA . LEU B 1 94 ? -2.983 -0.177 -34.408 1.00 12.55 91 LEU B CA 1
ATOM 3784 C C . LEU B 1 94 ? -3.790 0.979 -33.829 1.00 12.12 91 LEU B C 1
ATOM 3785 O O . LEU B 1 94 ? -3.240 2.090 -33.636 1.00 12.48 91 LEU B O 1
ATOM 3790 N N . VAL B 1 95 ? -5.069 0.798 -33.507 1.00 11.38 92 VAL B N 1
ATOM 3791 C CA . VAL B 1 95 ? -5.801 1.873 -32.822 1.00 11.99 92 VAL B CA 1
ATOM 3792 C C . VAL B 1 95 ? -5.180 2.207 -31.467 1.00 12.55 92 VAL B C 1
ATOM 3793 O O . VAL B 1 95 ? -5.350 3.354 -30.974 1.00 13.64 92 VAL B O 1
ATOM 3797 N N . VAL B 1 96 ? -4.473 1.244 -30.847 1.00 12.62 93 VAL B N 1
ATOM 3798 C CA . VAL B 1 96 ? -3.723 1.477 -29.610 1.00 13.89 93 VAL B CA 1
ATOM 3799 C C . VAL B 1 96 ? -2.295 1.994 -29.885 1.00 12.58 93 VAL B C 1
ATOM 3800 O O . VAL B 1 96 ? -1.843 3.001 -29.300 1.00 13.54 93 VAL B O 1
ATOM 3804 N N . GLU B 1 97 ? -1.537 1.297 -30.731 1.00 11.51 94 GLU B N 1
ATOM 3805 C CA . GLU B 1 97 ? -0.135 1.595 -30.864 1.00 11.77 94 GLU B CA 1
ATOM 3806 C C . GLU B 1 97 ? 0.157 2.880 -31.636 1.00 11.91 94 GLU B C 1
ATOM 3807 O O . GLU B 1 97 ? 1.197 3.537 -31.349 1.00 12.97 94 GLU B O 1
ATOM 3813 N N . VAL B 1 98 ? -0.688 3.279 -32.580 1.00 12.28 95 VAL B N 1
ATOM 3814 C CA . VAL B 1 98 ? -0.434 4.554 -33.311 1.00 11.25 95 VAL B CA 1
ATOM 3815 C C . VAL B 1 98 ? -0.487 5.794 -32.397 1.00 11.62 95 VAL B C 1
ATOM 3816 O O . VAL B 1 98 ? 0.503 6.575 -32.379 1.00 12.11 95 VAL B O 1
ATOM 3820 N N . PRO B 1 99 ? -1.551 5.986 -31.607 1.00 11.08 96 PRO B N 1
ATOM 3821 C CA . PRO B 1 99 ? -1.489 7.168 -30.702 1.00 11.60 96 PRO B CA 1
ATOM 3822 C C . PRO B 1 99 ? -0.421 7.059 -29.619 1.00 11.30 96 PRO B C 1
ATOM 3823 O O . PRO B 1 99 ? 0.136 8.106 -29.201 1.00 13.58 96 PRO B O 1
ATOM 3827 N N . LYS B 1 100 ? -0.085 5.833 -29.191 1.00 12.01 97 LYS B N 1
ATOM 3828 C CA . LYS B 1 100 ? 0.990 5.656 -28.179 1.00 11.76 97 LYS B CA 1
ATOM 3829 C C . LYS B 1 100 ? 2.355 6.113 -28.726 1.00 12.73 97 LYS B C 1
ATOM 3830 O O . LYS B 1 100 ? 3.083 6.886 -28.024 1.00 12.90 97 LYS B O 1
ATOM 3836 N N . LEU B 1 101 ? 2.738 5.672 -29.934 1.00 11.64 98 LEU B N 1
ATOM 3837 C CA . LEU B 1 101 ? 4.036 6.065 -30.509 1.00 11.94 98 LEU B CA 1
ATOM 3838 C C . LEU B 1 101 ? 4.025 7.571 -30.847 1.00 12.47 98 LEU B C 1
ATOM 3839 O O . LEU B 1 101 ? 5.026 8.280 -30.651 1.00 12.22 98 LEU B O 1
ATOM 3844 N N . GLY B 1 102 ? 2.879 8.086 -31.330 1.00 11.51 99 GLY B N 1
ATOM 3845 C CA . GLY B 1 102 ? 2.764 9.511 -31.555 1.00 12.62 99 GLY B CA 1
ATOM 3846 C C . GLY B 1 102 ? 2.953 10.335 -30.263 1.00 11.96 99 GLY B C 1
ATOM 3847 O O . GLY B 1 102 ? 3.696 11.357 -30.307 1.00 13.94 99 GLY B O 1
ATOM 3848 N N . LYS B 1 103 ? 2.361 9.914 -29.146 1.00 12.09 100 LYS B N 1
ATOM 3849 C CA . LYS B 1 103 ? 2.542 10.578 -27.878 1.00 12.90 100 LYS B CA 1
ATOM 3850 C C . LYS B 1 103 ? 4.033 10.597 -27.458 1.00 13.21 100 LYS B C 1
ATOM 3851 O O . LYS B 1 103 ? 4.517 11.602 -26.918 1.00 13.53 100 LYS B O 1
ATOM 3857 N N . ASP B 1 104 ? 4.742 9.481 -27.703 1.00 12.34 101 ASP B N 1
ATOM 3858 C CA . ASP B 1 104 ? 6.178 9.417 -27.345 1.00 12.86 101 ASP B CA 1
ATOM 3859 C C . ASP B 1 104 ? 6.973 10.521 -28.104 1.00 13.08 101 ASP B C 1
ATOM 3860 O O . ASP B 1 104 ? 7.798 11.251 -27.508 1.00 15.76 101 ASP B O 1
ATOM 3865 N N . ALA B 1 105 ? 6.723 10.702 -29.408 1.00 12.53 102 ALA B N 1
ATOM 3866 C CA . ALA B 1 105 ? 7.375 11.788 -30.196 1.00 12.65 102 ALA B CA 1
ATOM 3867 C C . ALA B 1 105 ? 6.969 13.165 -29.671 1.00 12.92 102 ALA B C 1
ATOM 3868 O O . ALA B 1 105 ? 7.806 14.083 -29.526 1.00 13.17 102 ALA B O 1
ATOM 3870 N N . CYS B 1 106 ? 5.663 13.337 -29.399 1.00 12.72 103 CYS B N 1
ATOM 3871 C CA . CYS B 1 106 ? 5.188 14.613 -28.852 1.00 11.98 103 CYS B CA 1
ATOM 3872 C C . CYS B 1 106 ? 5.850 14.997 -27.538 1.00 13.37 103 CYS B C 1
ATOM 3873 O O . CYS B 1 106 ? 6.209 16.179 -27.322 1.00 14.08 103 CYS B O 1
ATOM 3876 N N . ALA B 1 107 ? 5.978 14.020 -26.630 1.00 13.84 104 ALA B N 1
ATOM 3877 C CA . ALA B 1 107 ? 6.591 14.308 -25.324 1.00 14.49 104 ALA B CA 1
ATOM 3878 C C . ALA B 1 107 ? 8.047 14.796 -25.489 1.00 14.45 104 ALA B C 1
ATOM 3879 O O . ALA B 1 107 ? 8.478 15.710 -24.782 1.00 15.51 104 ALA B O 1
ATOM 3881 N N . LYS B 1 108 ? 8.787 14.226 -26.468 1.00 14.31 105 LYS B N 1
ATOM 3882 C CA . LYS B 1 108 ? 10.154 14.693 -26.744 1.00 15.37 105 LYS B CA 1
ATOM 3883 C C . LYS B 1 108 ? 10.195 16.124 -27.306 1.00 14.33 105 LYS B C 1
ATOM 3884 O O . LYS B 1 108 ? 11.037 16.966 -26.876 1.00 15.55 105 LYS B O 1
ATOM 3890 N N . ALA B 1 109 ? 9.253 16.465 -28.200 1.00 12.84 106 ALA B N 1
ATOM 3891 C CA . ALA B 1 109 ? 9.162 17.842 -28.714 1.00 13.44 106 ALA B CA 1
ATOM 3892 C C . ALA B 1 109 ? 8.829 18.829 -27.590 1.00 14.21 106 ALA B C 1
ATOM 3893 O O . ALA B 1 109 ? 9.438 19.934 -27.498 1.00 13.94 106 ALA B O 1
ATOM 3895 N N . ILE B 1 110 ? 7.871 18.469 -26.729 1.00 12.79 107 ILE B N 1
ATOM 3896 C CA . ILE B 1 110 ? 7.483 19.335 -25.595 1.00 13.39 107 ILE B CA 1
ATOM 3897 C C . ILE B 1 110 ? 8.669 19.548 -24.641 1.00 13.44 107 ILE B C 1
ATOM 3898 O O . ILE B 1 110 ? 8.863 20.674 -24.129 1.00 15.47 107 ILE B O 1
ATOM 3903 N N . LYS B 1 111 ? 9.442 18.517 -24.369 1.00 14.42 108 LYS B N 1
ATOM 3904 C CA . LYS B 1 111 ? 10.634 18.650 -23.495 1.00 16.16 108 LYS B CA 1
ATOM 3905 C C . LYS B 1 111 ? 11.660 19.653 -24.068 1.00 16.12 108 LYS B C 1
ATOM 3906 O O . LYS B 1 111 ? 12.164 20.525 -23.303 1.00 17.42 108 LYS B O 1
ATOM 3912 N N . GLU B 1 112 ? 11.928 19.584 -25.374 1.00 14.17 109 GLU B N 1
ATOM 3913 C CA . GLU B 1 112 ? 12.836 20.551 -26.012 1.00 14.73 109 GLU B CA 1
ATOM 3914 C C . GLU B 1 112 ? 12.295 21.976 -25.923 1.00 15.01 109 GLU B C 1
ATOM 3915 O O . GLU B 1 112 ? 13.015 22.955 -25.546 1.00 16.17 109 GLU B O 1
ATOM 3921 N N . TRP B 1 113 ? 11.019 22.134 -26.280 1.00 14.00 110 TRP B N 1
ATOM 3922 C CA . TRP B 1 113 ? 10.338 23.429 -26.262 1.00 14.18 110 TRP B CA 1
ATOM 3923 C C . TRP B 1 113 ? 10.388 24.094 -24.873 1.00 14.76 110 TRP B C 1
ATOM 3924 O O . TRP B 1 113 ? 10.632 25.313 -24.753 1.00 15.59 110 TRP B O 1
ATOM 3935 N N . GLY B 1 114 ? 10.145 23.279 -23.840 1.00 15.89 111 GLY B N 1
ATOM 3936 C CA . GLY B 1 114 ? 10.382 23.706 -22.465 1.00 15.57 111 GLY B CA 1
ATOM 3937 C C . GLY B 1 114 ? 9.262 24.533 -21.810 1.00 16.71 111 GLY B C 1
ATOM 3938 O O . GLY B 1 114 ? 9.451 25.030 -20.670 1.00 19.69 111 GLY B O 1
ATOM 3939 N N . GLN B 1 115 ? 8.101 24.609 -22.486 1.00 16.23 112 GLN B N 1
ATOM 3940 C CA . GLN B 1 115 ? 6.959 25.381 -21.946 1.00 15.37 112 GLN B CA 1
ATOM 3941 C C . GLN B 1 115 ? 5.902 24.428 -21.382 1.00 16.59 112 GLN B C 1
ATOM 3942 O O . GLN B 1 115 ? 5.889 23.244 -21.741 1.00 16.73 112 GLN B O 1
ATOM 3948 N N . PRO B 1 116 ? 4.982 24.961 -20.541 1.00 17.37 113 PRO B N 1
ATOM 3949 C CA . PRO B 1 116 ? 3.917 24.089 -20.031 1.00 17.39 113 PRO B CA 1
ATOM 3950 C C . PRO B 1 116 ? 3.039 23.517 -21.174 1.00 14.58 113 PRO B C 1
ATOM 3951 O O . PRO B 1 116 ? 2.646 24.251 -22.115 1.00 16.30 113 PRO B O 1
ATOM 3955 N N . LYS B 1 117 ? 2.646 22.235 -21.048 1.00 15.16 114 LYS B N 1
ATOM 3956 C CA . LYS B 1 117 ? 1.792 21.614 -22.067 1.00 15.18 114 LYS B CA 1
ATOM 3957 C C . LYS B 1 117 ? 0.416 22.269 -22.164 1.00 15.16 114 LYS B C 1
ATOM 3958 O O . LYS B 1 117 ? -0.245 22.176 -23.231 1.00 14.30 114 LYS B O 1
ATOM 3964 N N . SER B 1 118 ? -0.027 22.970 -21.116 1.00 14.57 115 SER B N 1
ATOM 3965 C CA . SER B 1 118 ? -1.282 23.750 -21.172 1.00 15.53 115 SER B CA 1
ATOM 3966 C C . SER B 1 118 ? -1.236 24.923 -22.152 1.00 14.92 115 SER B C 1
ATOM 3967 O O . SER B 1 118 ? -2.275 25.486 -22.473 1.00 17.62 115 SER B O 1
ATOM 3970 N N . LYS B 1 119 ? -0.034 25.304 -22.624 1.00 14.60 116 LYS B N 1
ATOM 3971 C CA . LYS B 1 119 ? 0.091 26.349 -23.628 1.00 15.67 116 LYS B CA 1
ATOM 3972 C C . LYS B 1 119 ? -0.152 25.850 -25.078 1.00 14.25 116 LYS B C 1
ATOM 3973 O O . LYS B 1 119 ? -0.212 26.653 -26.009 1.00 14.43 116 LYS B O 1
ATOM 3979 N N . ILE B 1 120 ? -0.226 24.520 -25.280 1.00 12.68 117 ILE B N 1
ATOM 3980 C CA . ILE B 1 120 ? -0.614 23.963 -26.578 1.00 13.32 117 ILE B CA 1
ATOM 3981 C C . ILE B 1 120 ? -2.111 24.258 -26.829 1.00 14.13 117 ILE B C 1
ATOM 3982 O O . ILE B 1 120 ? -2.970 23.861 -25.998 1.00 14.78 117 ILE B O 1
ATOM 3987 N N . THR B 1 121 ? -2.400 24.937 -27.957 1.00 12.40 118 THR B N 1
ATOM 3988 C CA . THR B 1 121 ? -3.775 25.335 -28.324 1.00 12.02 118 THR B CA 1
ATOM 3989 C C . THR B 1 121 ? -4.403 24.467 -29.400 1.00 11.97 118 THR B C 1
ATOM 3990 O O . THR B 1 121 ? -5.655 24.426 -29.516 1.00 12.27 118 THR B O 1
ATOM 3994 N N . HIS B 1 122 ? -3.604 23.777 -30.201 1.00 11.39 119 HIS B N 1
ATOM 3995 C CA . HIS B 1 122 ? -4.060 22.983 -31.336 1.00 11.05 119 HIS B CA 1
ATOM 3996 C C . HIS B 1 122 ? -3.196 21.705 -31.470 1.00 10.66 119 HIS B C 1
ATOM 3997 O O . HIS B 1 122 ? -1.974 21.745 -31.142 1.00 11.75 119 HIS B O 1
ATOM 4004 N N . LEU B 1 123 ? -3.801 20.639 -31.955 1.00 10.91 120 LEU B N 1
ATOM 4005 C CA . LEU B 1 123 ? -3.117 19.356 -32.222 1.00 11.08 120 LEU B CA 1
ATOM 4006 C C . LEU B 1 123 ? -3.519 18.796 -33.566 1.00 10.61 120 LEU B C 1
ATOM 4007 O O . LEU B 1 123 ? -4.743 18.550 -33.822 1.00 11.64 120 LEU B O 1
ATOM 4012 N N . ILE B 1 124 ? -2.555 18.645 -34.481 1.00 10.34 121 ILE B N 1
ATOM 4013 C CA . ILE B 1 124 ? -2.753 18.060 -35.817 1.00 10.74 121 ILE B CA 1
ATOM 4014 C C . ILE B 1 124 ? -2.178 16.652 -35.762 1.00 10.78 121 ILE B C 1
ATOM 4015 O O . ILE B 1 124 ? -1.023 16.482 -35.294 1.00 11.65 121 ILE B O 1
ATOM 4020 N N . PHE B 1 125 ? -2.896 15.634 -36.255 1.00 11.01 122 PHE B N 1
ATOM 4021 C CA . PHE B 1 125 ? -2.408 14.221 -36.283 1.00 10.01 122 PHE B CA 1
ATOM 4022 C C . PHE B 1 125 ? -2.658 13.655 -37.637 1.00 10.32 122 PHE B C 1
ATOM 4023 O O . PHE B 1 125 ? -3.797 13.733 -38.168 1.00 11.59 122 PHE B O 1
ATOM 4031 N N . THR B 1 126 ? -1.637 13.041 -38.265 1.00 10.05 123 THR B N 1
ATOM 4032 C CA . THR B 1 126 ? -1.826 12.274 -39.507 1.00 10.40 123 THR B CA 1
ATOM 4033 C C . THR B 1 126 ? -1.238 10.854 -39.375 1.00 10.28 123 THR B C 1
ATOM 4034 O O . THR B 1 126 ? -0.147 10.640 -38.809 1.00 10.74 123 THR B O 1
ATOM 4038 N N . SER B 1 127 ? -1.964 9.867 -39.965 1.00 10.28 124 SER B N 1
ATOM 4039 C CA . SER B 1 127 ? -1.526 8.465 -40.093 1.00 10.87 124 SER B CA 1
ATOM 4040 C C . SER B 1 127 ? -2.232 7.839 -41.260 1.00 10.24 124 SER B C 1
ATOM 4041 O O . SER B 1 127 ? -3.464 8.078 -41.418 1.00 11.44 124 SER B O 1
ATOM 4044 N N . ALA B 1 128 ? -1.547 6.985 -42.005 1.00 10.94 125 ALA B N 1
ATOM 4045 C CA . ALA B 1 128 ? -2.190 6.173 -43.050 1.00 11.55 125 ALA B CA 1
ATOM 4046 C C . ALA B 1 128 ? -2.414 4.721 -42.607 1.00 13.05 125 ALA B C 1
ATOM 4047 O O . ALA B 1 128 ? -2.956 3.900 -43.401 1.00 16.08 125 ALA B O 1
ATOM 4049 N N . SER B 1 129 ? -2.009 4.372 -41.392 1.00 10.73 126 SER B N 1
ATOM 4050 C CA . SER B 1 129 ? -1.938 2.974 -40.949 1.00 11.18 126 SER B CA 1
ATOM 4051 C C . SER B 1 129 ? -3.232 2.447 -40.349 1.00 12.74 126 SER B C 1
ATOM 4052 O O . SER B 1 129 ? -3.330 1.235 -40.075 1.00 15.81 126 SER B O 1
ATOM 4055 N N . THR B 1 130 ? -4.186 3.344 -40.016 1.00 12.61 127 THR B N 1
ATOM 4056 C CA . THR B 1 130 ? -5.360 2.998 -39.228 1.00 14.04 127 THR B CA 1
ATOM 4057 C C . THR B 1 130 ? -6.390 4.123 -39.465 1.00 12.75 127 THR B C 1
ATOM 4058 O O . THR B 1 130 ? -6.114 5.108 -40.125 1.00 12.97 127 THR B O 1
ATOM 4062 N N . THR B 1 131 ? -7.625 3.896 -38.968 1.00 12.63 128 THR B N 1
ATOM 4063 C CA . THR B 1 131 ? -8.720 4.924 -38.991 1.00 13.22 128 THR B CA 1
ATOM 4064 C C . THR B 1 131 ? -9.731 4.487 -37.924 1.00 12.30 128 THR B C 1
ATOM 4065 O O . THR B 1 131 ? -9.965 3.277 -37.739 1.00 13.41 128 THR B O 1
ATOM 4069 N N . ASP B 1 132 ? -10.308 5.445 -37.186 1.00 11.77 129 ASP B N 1
ATOM 4070 C CA . ASP B 1 132 ? -11.242 5.160 -36.065 1.00 12.43 129 ASP B CA 1
ATOM 4071 C C . ASP B 1 132 ? -11.918 6.460 -35.631 1.00 10.70 129 ASP B C 1
ATOM 4072 O O . ASP B 1 132 ? -11.399 7.532 -35.892 1.00 11.69 129 ASP B O 1
ATOM 4077 N N . MET B 1 133 ? -13.082 6.298 -34.981 1.00 11.40 130 MET B N 1
ATOM 4078 C CA . MET B 1 133 ? -13.810 7.435 -34.366 1.00 10.92 130 MET B CA 1
ATOM 4079 C C . MET B 1 133 ? -14.201 7.077 -32.907 1.00 11.22 130 MET B C 1
ATOM 4080 O O . MET B 1 133 ? -14.916 6.092 -32.688 1.00 13.25 130 MET B O 1
ATOM 4085 N N . PRO B 1 134 ? -13.838 7.932 -31.920 1.00 11.08 131 PRO B N 1
ATOM 4086 C CA . PRO B 1 134 ? -12.872 9.035 -32.029 1.00 11.77 131 PRO B CA 1
ATOM 4087 C C . PRO B 1 134 ? -11.468 8.555 -32.458 1.00 11.84 131 PRO B C 1
ATOM 4088 O O . PRO B 1 134 ? -11.174 7.360 -32.391 1.00 12.92 131 PRO B O 1
ATOM 4092 N N . GLY B 1 135 ? -10.656 9.473 -32.946 1.00 11.02 132 GLY B N 1
ATOM 4093 C CA . GLY B 1 135 ? -9.401 9.157 -33.611 1.00 11.34 132 GLY B CA 1
ATOM 4094 C C . GLY B 1 135 ? -8.155 9.154 -32.731 1.00 11.93 132 GLY B C 1
ATOM 4095 O O . GLY B 1 135 ? -8.168 9.409 -31.528 1.00 12.23 132 GLY B O 1
ATOM 4096 N N . ALA B 1 136 ? -7.027 8.946 -33.435 1.00 10.88 133 ALA B N 1
ATOM 4097 C CA . ALA B 1 136 ? -5.697 8.972 -32.790 1.00 10.98 133 ALA B CA 1
ATOM 4098 C C . ALA B 1 136 ? -5.423 10.341 -32.184 1.00 11.67 133 ALA B C 1
ATOM 4099 O O . ALA B 1 136 ? -4.648 10.440 -31.180 1.00 12.25 133 ALA B O 1
ATOM 4101 N N . ASP B 1 137 ? -5.948 11.435 -32.774 1.00 11.14 134 ASP B N 1
ATOM 4102 C CA . ASP B 1 137 ? -5.785 12.793 -32.182 1.00 11.29 134 ASP B CA 1
ATOM 4103 C C . ASP B 1 137 ? -6.392 12.844 -30.732 1.00 11.80 134 ASP B C 1
ATOM 4104 O O . ASP B 1 137 ? -5.767 13.388 -29.803 1.00 12.74 134 ASP B O 1
ATOM 4109 N N . TYR B 1 138 ? -7.625 12.316 -30.575 1.00 11.37 135 TYR B N 1
ATOM 4110 C CA . TYR B 1 138 ? -8.281 12.235 -29.261 1.00 11.22 135 TYR B CA 1
ATOM 4111 C C . TYR B 1 138 ? -7.418 11.477 -28.242 1.00 12.40 135 TYR B C 1
ATOM 4112 O O . TYR B 1 138 ? -7.201 11.947 -27.117 1.00 13.00 135 TYR B O 1
ATOM 4121 N N . HIS B 1 139 ? -6.955 10.268 -28.623 1.00 11.71 136 HIS B N 1
ATOM 4122 C CA . HIS B 1 139 ? -6.197 9.457 -27.695 1.00 13.07 136 HIS B CA 1
ATOM 4123 C C . HIS B 1 139 ? -4.857 10.065 -27.391 1.00 12.97 136 HIS B C 1
ATOM 4124 O O . HIS B 1 139 ? -4.398 10.010 -26.222 1.00 13.95 136 HIS B O 1
ATOM 4131 N N . CYS B 1 140 ? -4.165 10.630 -28.390 1.00 12.03 137 CYS B N 1
ATOM 4132 C CA . CYS B 1 140 ? -2.859 11.276 -28.145 1.00 11.98 137 CYS B CA 1
ATOM 4133 C C . CYS B 1 140 ? -3.005 12.467 -27.148 1.00 12.48 137 CYS B C 1
ATOM 4134 O O . CYS B 1 140 ? -2.223 12.610 -26.204 1.00 13.50 137 CYS B O 1
ATOM 4137 N N . ALA B 1 141 ? -4.041 13.296 -27.350 1.00 11.92 138 ALA B N 1
ATOM 4138 C CA . ALA B 1 141 ? -4.312 14.432 -26.426 1.00 12.87 138 ALA B CA 1
ATOM 4139 C C . ALA B 1 141 ? -4.589 13.926 -24.985 1.00 13.09 138 ALA B C 1
ATOM 4140 O O . ALA B 1 141 ? -4.051 14.501 -24.013 1.00 13.74 138 ALA B O 1
ATOM 4142 N N . LYS B 1 142 ? -5.353 12.842 -24.849 1.00 12.28 139 LYS B N 1
ATOM 4143 C CA . LYS B 1 142 ? -5.644 12.272 -23.523 1.00 13.33 139 LYS B CA 1
ATOM 4144 C C . LYS B 1 142 ? -4.359 11.706 -22.853 1.00 13.76 139 LYS B C 1
ATOM 4145 O O . LYS B 1 142 ? -4.111 11.939 -21.662 1.00 16.38 139 LYS B O 1
ATOM 4151 N N . LEU B 1 143 ? -3.552 10.995 -23.614 1.00 13.51 140 LEU B N 1
ATOM 4152 C CA . LEU B 1 143 ? -2.299 10.391 -23.069 1.00 13.69 140 LEU B CA 1
ATOM 4153 C C . LEU B 1 143 ? -1.324 11.472 -22.624 1.00 14.70 140 LEU B C 1
ATOM 4154 O O . LEU B 1 143 ? -0.579 11.279 -21.613 1.00 16.29 140 LEU B O 1
ATOM 4159 N N . LEU B 1 144 ? -1.290 12.580 -23.355 1.00 12.79 141 LEU B N 1
ATOM 4160 C CA . LEU B 1 144 ? -0.453 13.738 -22.965 1.00 14.72 141 LEU B CA 1
ATOM 4161 C C . LEU B 1 144 ? -1.015 14.586 -21.838 1.00 14.62 141 LEU B C 1
ATOM 4162 O O . LEU B 1 144 ? -0.278 15.396 -21.262 1.00 17.89 141 LEU B O 1
ATOM 4167 N N . GLY B 1 145 ? -2.304 14.462 -21.530 1.00 14.13 142 GLY B N 1
ATOM 4168 C CA . GLY B 1 145 ? -2.914 15.358 -20.557 1.00 14.88 142 GLY B CA 1
ATOM 4169 C C . GLY B 1 145 ? -3.093 16.784 -21.046 1.00 14.66 142 GLY B C 1
ATOM 4170 O O . GLY B 1 145 ? -3.029 17.723 -20.216 1.00 15.72 142 GLY B O 1
ATOM 4171 N N . LEU B 1 146 ? -3.377 16.967 -22.332 1.00 13.77 143 LEU B N 1
ATOM 4172 C CA . LEU B 1 146 ? -3.674 18.319 -22.878 1.00 14.04 143 LEU B CA 1
ATOM 4173 C C . LEU B 1 146 ? -5.017 18.854 -22.383 1.00 12.98 143 LEU B C 1
ATOM 4174 O O . LEU B 1 146 ? -5.878 18.089 -21.880 1.00 15.13 143 LEU B O 1
ATOM 4179 N N . SER B 1 147 ? -5.203 20.171 -22.527 1.00 13.56 144 SER B N 1
ATOM 4180 C CA . SER B 1 147 ? -6.535 20.746 -22.229 1.00 13.36 144 SER B CA 1
ATOM 4181 C C . SER B 1 147 ? -7.618 20.018 -23.043 1.00 13.45 144 SER B C 1
ATOM 4182 O O . SER B 1 147 ? -7.420 19.763 -24.242 1.00 13.74 144 SER B O 1
ATOM 4185 N N . PRO B 1 148 ? -8.813 19.793 -22.474 1.00 13.73 145 PRO B N 1
ATOM 4186 C CA . PRO B 1 148 ? -9.920 19.204 -23.265 1.00 14.85 145 PRO B CA 1
ATOM 4187 C C . PRO B 1 148 ? -10.382 20.136 -24.388 1.00 13.78 145 PRO B C 1
ATOM 4188 O O . PRO B 1 148 ? -11.105 19.635 -25.284 1.00 15.17 145 PRO B O 1
ATOM 4192 N N . SER B 1 149 ? -10.073 21.422 -24.324 1.00 13.47 146 SER B N 1
ATOM 4193 C CA . SER B 1 149 ? -10.394 22.421 -25.339 1.00 12.79 146 SER B CA 1
ATOM 4194 C C . SER B 1 149 ? -9.301 22.649 -26.392 1.00 12.22 146 SER B C 1
ATOM 4195 O O . SER B 1 149 ? -9.398 23.610 -27.208 1.00 13.54 146 SER B O 1
ATOM 4198 N N A VAL B 1 150 ? -8.275 21.784 -26.421 0.40 12.75 147 VAL B N 1
ATOM 4199 N N B VAL B 1 150 ? -8.281 21.769 -26.422 0.60 12.57 147 VAL B N 1
ATOM 4200 C CA A VAL B 1 150 ? -7.323 21.826 -27.542 0.40 11.86 147 VAL B CA 1
ATOM 4201 C CA B VAL B 1 150 ? -7.347 21.791 -27.553 0.60 12.01 147 VAL B CA 1
ATOM 4202 C C A VAL B 1 150 ? -8.078 21.578 -28.863 0.40 12.74 147 VAL B C 1
ATOM 4203 C C B VAL B 1 150 ? -8.120 21.588 -28.866 0.60 11.74 147 VAL B C 1
ATOM 4204 O O A VAL B 1 150 ? -8.894 20.663 -28.947 0.40 15.05 147 VAL B O 1
ATOM 4205 O O B VAL B 1 150 ? -8.963 20.687 -28.960 0.60 11.89 147 VAL B O 1
ATOM 4212 N N . LYS B 1 151 ? -7.819 22.418 -29.865 1.00 11.37 148 LYS B N 1
ATOM 4213 C CA . LYS B 1 151 ? -8.493 22.327 -31.178 1.00 11.07 148 LYS B CA 1
ATOM 4214 C C . LYS B 1 151 ? -7.780 21.335 -32.072 1.00 11.41 148 LYS B C 1
ATOM 4215 O O . LYS B 1 151 ? -6.604 21.548 -32.473 1.00 12.55 148 LYS B O 1
ATOM 4221 N N . ARG B 1 152 ? -8.437 20.232 -32.401 1.00 11.42 149 ARG B N 1
ATOM 4222 C CA . ARG B 1 152 ? -7.830 19.124 -33.103 1.00 10.90 149 ARG B CA 1
ATOM 4223 C C . ARG B 1 152 ? -8.094 19.138 -34.609 1.00 10.91 149 ARG B C 1
ATOM 4224 O O . ARG B 1 152 ? -9.200 19.546 -35.079 1.00 11.77 149 ARG B O 1
ATOM 4232 N N . VAL B 1 153 ? -7.106 18.638 -35.376 1.00 10.47 150 VAL B N 1
ATOM 4233 C CA . VAL B 1 153 ? -7.145 18.521 -36.846 1.00 10.95 150 VAL B CA 1
ATOM 4234 C C . VAL B 1 153 ? -6.709 17.079 -37.163 1.00 10.91 150 VAL B C 1
ATOM 4235 O O . VAL B 1 153 ? -5.505 16.793 -37.238 1.00 11.76 150 VAL B O 1
ATOM 4239 N N . MET B 1 154 ? -7.664 16.165 -37.310 1.00 9.92 151 MET B N 1
ATOM 4240 C CA . MET B 1 154 ? -7.391 14.743 -37.601 1.00 10.50 151 MET B CA 1
ATOM 4241 C C . MET B 1 154 ? -7.379 14.528 -39.141 1.00 10.57 151 MET B C 1
ATOM 4242 O O . MET B 1 154 ? -8.390 14.860 -39.818 1.00 11.24 151 MET B O 1
ATOM 4247 N N . MET B 1 155 ? -6.275 13.977 -39.682 1.00 10.90 152 MET B N 1
ATOM 4248 C CA . MET B 1 155 ? -6.106 13.736 -41.131 1.00 10.88 152 MET B CA 1
ATOM 4249 C C . MET B 1 155 ? -5.648 12.300 -41.404 1.00 11.27 152 MET B C 1
ATOM 4250 O O . MET B 1 155 ? -4.438 11.981 -41.582 1.00 11.42 152 MET B O 1
ATOM 4255 N N . TYR B 1 156 ? -6.602 11.390 -41.451 1.00 10.85 153 TYR B N 1
ATOM 4256 C CA . TYR B 1 156 ? -6.335 9.984 -41.782 1.00 10.98 153 TYR B CA 1
ATOM 4257 C C . TYR B 1 156 ? -6.078 9.758 -43.276 1.00 11.02 153 TYR B C 1
ATOM 4258 O O . TYR B 1 156 ? -6.665 10.399 -44.168 1.00 11.74 153 TYR B O 1
ATOM 4267 N N . GLN B 1 157 ? -5.176 8.801 -43.585 1.00 10.59 154 GLN B N 1
ATOM 4268 C CA . GLN B 1 157 ? -5.035 8.336 -44.961 1.00 11.99 154 GLN B CA 1
ATOM 4269 C C . GLN B 1 157 ? -4.603 9.464 -45.926 1.00 11.44 154 GLN B C 1
ATOM 4270 O O . GLN B 1 157 ? -5.091 9.561 -47.041 1.00 13.52 154 GLN B O 1
ATOM 4276 N N . LEU B 1 158 ? -3.584 10.254 -45.521 1.00 11.17 155 LEU B N 1
ATOM 4277 C CA . LEU B 1 158 ? -2.930 11.146 -46.484 1.00 11.63 155 LEU B CA 1
ATOM 4278 C C . LEU B 1 158 ? -1.864 10.329 -47.266 1.00 12.42 155 LEU B C 1
ATOM 4279 O O . LEU B 1 158 ? -1.813 10.357 -48.504 1.00 13.97 155 LEU B O 1
ATOM 4284 N N . GLY B 1 159 ? -0.963 9.671 -46.554 1.00 12.19 156 GLY B N 1
ATOM 4285 C CA . GLY B 1 159 ? 0.163 8.964 -47.171 1.00 12.69 156 GLY B CA 1
ATOM 4286 C C . GLY B 1 159 ? 1.431 9.819 -47.170 1.00 12.53 156 GLY B C 1
ATOM 4287 O O . GLY B 1 159 ? 1.638 10.708 -46.323 1.00 12.92 156 GLY B O 1
ATOM 4296 N N . TYR B 1 161 ? 2.963 12.229 -48.607 1.00 12.03 158 TYR B N 1
ATOM 4297 C CA . TYR B 1 161 ? 3.112 13.671 -48.691 1.00 12.16 158 TYR B CA 1
ATOM 4298 C C . TYR B 1 161 ? 2.718 14.416 -47.381 1.00 11.15 158 TYR B C 1
ATOM 4299 O O . TYR B 1 161 ? 2.907 15.633 -47.260 1.00 12.59 158 TYR B O 1
ATOM 4308 N N . GLY B 1 162 ? 2.186 13.673 -46.413 1.00 11.39 159 GLY B N 1
ATOM 4309 C CA . GLY B 1 162 ? 1.507 14.296 -45.238 1.00 11.33 159 GLY B CA 1
ATOM 4310 C C . GLY B 1 162 ? 2.377 15.074 -44.286 1.00 11.61 159 GLY B C 1
ATOM 4311 O O . GLY B 1 162 ? 1.878 15.897 -43.508 1.00 12.55 159 GLY B O 1
ATOM 4312 N N . GLY B 1 163 ? 3.715 14.830 -44.280 1.00 11.47 160 GLY B N 1
ATOM 4313 C CA . GLY B 1 163 ? 4.615 15.688 -43.481 1.00 12.68 160 GLY B CA 1
ATOM 4314 C C . GLY B 1 163 ? 4.628 17.115 -43.960 1.00 12.87 160 GLY B C 1
ATOM 4315 O O . GLY B 1 163 ? 4.695 18.071 -43.148 1.00 13.68 160 GLY B O 1
ATOM 4316 N N . GLY B 1 164 ? 4.568 17.324 -45.282 1.00 12.24 161 GLY B N 1
ATOM 4317 C CA . GLY B 1 164 ? 4.356 18.651 -45.799 1.00 12.71 161 GLY B CA 1
ATOM 4318 C C . GLY B 1 164 ? 2.957 19.231 -45.430 1.00 12.11 161 GLY B C 1
ATOM 4319 O O . GLY B 1 164 ? 2.852 20.393 -45.035 1.00 12.56 161 GLY B O 1
ATOM 4320 N N . THR B 1 165 ? 1.922 18.407 -45.576 1.00 12.08 162 THR B N 1
ATOM 4321 C CA . THR B 1 165 ? 0.546 18.872 -45.287 1.00 11.20 162 THR B CA 1
ATOM 4322 C C . THR B 1 165 ? 0.436 19.431 -43.855 1.00 11.59 162 THR B C 1
ATOM 4323 O O . THR B 1 165 ? -0.156 20.513 -43.639 1.00 11.55 162 THR B O 1
ATOM 4327 N N . VAL B 1 166 ? 0.958 18.715 -42.844 1.00 11.69 163 VAL B N 1
ATOM 4328 C CA . VAL B 1 166 ? 0.761 19.184 -41.459 1.00 12.03 163 VAL B CA 1
ATOM 4329 C C . VAL B 1 166 ? 1.463 20.541 -41.222 1.00 10.86 163 VAL B C 1
ATOM 4330 O O . VAL B 1 166 ? 0.944 21.379 -40.449 1.00 11.93 163 VAL B O 1
ATOM 4334 N N . LEU B 1 167 ? 2.598 20.773 -41.871 1.00 11.00 164 LEU B N 1
ATOM 4335 C CA . LEU B 1 167 ? 3.234 22.098 -41.809 1.00 11.69 164 LEU B CA 1
ATOM 4336 C C . LEU B 1 167 ? 2.407 23.203 -42.453 1.00 12.07 164 LEU B C 1
ATOM 4337 O O . LEU B 1 167 ? 2.326 24.339 -41.931 1.00 12.28 164 LEU B O 1
ATOM 4342 N N . ARG B 1 168 ? 1.822 22.895 -43.632 1.00 11.58 165 ARG B N 1
ATOM 4343 C CA . ARG B 1 168 ? 0.970 23.833 -44.331 1.00 11.69 165 ARG B CA 1
ATOM 4344 C C . ARG B 1 168 ? -0.268 24.239 -43.456 1.00 12.02 165 ARG B C 1
ATOM 4345 O O . ARG B 1 168 ? -0.619 25.428 -43.382 1.00 13.46 165 ARG B O 1
ATOM 4353 N N . ILE B 1 169 ? -0.900 23.229 -42.827 1.00 11.25 166 ILE B N 1
ATOM 4354 C CA . ILE B 1 169 ? -2.070 23.531 -41.926 1.00 11.81 166 ILE B CA 1
ATOM 4355 C C . ILE B 1 169 ? -1.617 24.353 -40.711 1.00 11.74 166 ILE B C 1
ATOM 4356 O O . ILE B 1 169 ? -2.266 25.340 -40.310 1.00 12.67 166 ILE B O 1
ATOM 4361 N N . ALA B 1 170 ? -0.478 23.933 -40.089 1.00 12.20 167 ALA B N 1
ATOM 4362 C CA . ALA B 1 170 ? -0.009 24.650 -38.886 1.00 11.71 167 ALA B CA 1
ATOM 4363 C C . ALA B 1 170 ? 0.318 26.130 -39.161 1.00 12.43 167 ALA B C 1
ATOM 4364 O O . ALA B 1 170 ? 0.098 26.973 -38.318 1.00 12.24 167 ALA B O 1
ATOM 4366 N N . LYS B 1 171 ? 0.908 26.417 -40.353 1.00 11.90 168 LYS B N 1
ATOM 4367 C CA A LYS B 1 171 ? 1.318 27.781 -40.698 0.53 11.88 168 LYS B CA 1
ATOM 4368 C CA B LYS B 1 171 ? 1.319 27.784 -40.701 0.47 12.06 168 LYS B CA 1
ATOM 4369 C C . LYS B 1 171 ? 0.140 28.767 -40.585 1.00 12.96 168 LYS B C 1
ATOM 4370 O O . LYS B 1 171 ? 0.240 29.823 -39.957 1.00 12.72 168 LYS B O 1
ATOM 4381 N N . ASP B 1 172 ? -0.985 28.427 -41.234 1.00 12.07 169 ASP B N 1
ATOM 4382 C CA . ASP B 1 172 ? -2.133 29.372 -41.235 1.00 13.29 169 ASP B CA 1
ATOM 4383 C C . ASP B 1 172 ? -2.797 29.508 -39.866 1.00 12.70 169 ASP B C 1
ATOM 4384 O O . ASP B 1 172 ? -3.209 30.636 -39.487 1.00 14.24 169 ASP B O 1
ATOM 4389 N N . ILE B 1 173 ? -2.858 28.409 -39.106 1.00 11.74 170 ILE B N 1
ATOM 4390 C CA . ILE B 1 173 ? -3.397 28.506 -37.697 1.00 11.95 170 ILE B CA 1
ATOM 4391 C C . ILE B 1 173 ? -2.514 29.408 -36.817 1.00 12.65 170 ILE B C 1
ATOM 4392 O O . ILE B 1 173 ? -2.995 30.318 -36.114 1.00 13.15 170 ILE B O 1
ATOM 4397 N N . ALA B 1 174 ? -1.189 29.165 -36.877 1.00 12.14 171 ALA B N 1
ATOM 4398 C CA . ALA B 1 174 ? -0.280 29.910 -35.981 1.00 12.46 171 ALA B CA 1
ATOM 4399 C C . ALA B 1 174 ? -0.209 31.390 -36.303 1.00 13.43 171 ALA B C 1
ATOM 4400 O O . ALA B 1 174 ? -0.166 32.264 -35.435 1.00 14.48 171 ALA B O 1
ATOM 4402 N N . GLU B 1 175 ? -0.248 31.733 -37.639 1.00 13.05 172 GLU B N 1
ATOM 4403 C CA . GLU B 1 175 ? -0.191 33.133 -38.038 1.00 13.51 172 GLU B CA 1
ATOM 4404 C C . GLU B 1 175 ? -1.505 33.904 -37.766 1.00 13.89 172 GLU B C 1
ATOM 4405 O O . GLU B 1 175 ? -1.494 35.101 -37.460 1.00 14.74 172 GLU B O 1
ATOM 4411 N N . ASN B 1 176 ? -2.649 33.197 -37.884 1.00 13.84 173 ASN B N 1
ATOM 4412 C CA . ASN B 1 176 ? -3.937 33.900 -37.739 1.00 14.63 173 ASN B CA 1
ATOM 4413 C C . ASN B 1 176 ? -4.374 34.080 -36.279 1.00 14.71 173 ASN B C 1
ATOM 4414 O O . ASN B 1 176 ? -5.402 34.738 -36.048 1.00 18.37 173 ASN B O 1
ATOM 4419 N N . ASN B 1 177 ? -3.682 33.481 -35.319 1.00 15.23 174 ASN B N 1
ATOM 4420 C CA . ASN B 1 177 ? -4.126 33.492 -33.898 1.00 16.68 174 ASN B CA 1
ATOM 4421 C C . ASN B 1 177 ? -2.952 33.816 -32.999 1.00 16.68 174 ASN B C 1
ATOM 4422 O O . ASN B 1 177 ? -2.099 32.950 -32.741 1.00 15.48 174 ASN B O 1
ATOM 4427 N N . LYS B 1 178 ? -2.964 35.055 -32.448 1.00 16.61 175 LYS B N 1
ATOM 4428 C CA . LYS B 1 178 ? -1.904 35.470 -31.524 1.00 17.24 175 LYS B CA 1
ATOM 4429 C C . LYS B 1 178 ? -1.892 34.485 -30.347 1.00 16.89 175 LYS B C 1
ATOM 4430 O O . LYS B 1 178 ? -2.930 34.237 -29.709 1.00 18.95 175 LYS B O 1
ATOM 4436 N N . GLY B 1 179 ? -0.694 34.010 -29.982 1.00 16.24 176 GLY B N 1
ATOM 4437 C CA . GLY B 1 179 ? -0.524 33.061 -28.885 1.00 19.57 176 GLY B CA 1
ATOM 4438 C C . GLY B 1 179 ? -0.698 31.603 -29.226 1.00 17.26 176 GLY B C 1
ATOM 4439 O O . GLY B 1 179 ? -0.371 30.727 -28.399 1.00 20.60 176 GLY B O 1
ATOM 4440 N N . ALA B 1 180 ? -1.182 31.289 -30.440 1.00 14.31 177 ALA B N 1
ATOM 4441 C CA . ALA B 1 180 ? -1.392 29.861 -30.747 1.00 14.20 177 ALA B CA 1
ATOM 4442 C C . ALA B 1 180 ? -0.074 29.085 -30.770 1.00 13.51 177 ALA B C 1
ATOM 4443 O O . ALA B 1 180 ? 0.970 29.620 -31.297 1.00 14.34 177 ALA B O 1
ATOM 4445 N N . ARG B 1 181 ? -0.103 27.875 -30.257 1.00 12.92 178 ARG B N 1
ATOM 4446 C CA . ARG B 1 181 ? 1.025 26.941 -30.263 1.00 12.78 178 ARG B CA 1
ATOM 4447 C C . ARG B 1 181 ? 0.546 25.596 -30.749 1.00 12.68 178 ARG B C 1
ATOM 4448 O O . ARG B 1 181 ? -0.336 24.975 -30.073 1.00 13.44 178 ARG B O 1
ATOM 4456 N N . VAL B 1 182 ? 0.979 25.194 -31.941 1.00 11.91 179 VAL B N 1
ATOM 4457 C CA . VAL B 1 182 ? 0.418 24.048 -32.649 1.00 11.95 179 VAL B CA 1
ATOM 4458 C C . VAL B 1 182 ? 1.356 22.844 -32.506 1.00 12.07 179 VAL B C 1
ATOM 4459 O O . VAL B 1 182 ? 2.524 22.913 -32.918 1.00 13.41 179 VAL B O 1
ATOM 4463 N N . LEU B 1 183 ? 0.879 21.747 -31.957 1.00 11.75 180 LEU B N 1
ATOM 4464 C CA . LEU B 1 183 ? 1.550 20.468 -31.954 1.00 11.56 180 LEU B CA 1
ATOM 4465 C C . LEU B 1 183 ? 1.127 19.653 -33.129 1.00 11.83 180 LEU B C 1
ATOM 4466 O O . LEU B 1 183 ? -0.094 19.381 -33.270 1.00 13.30 180 LEU B O 1
ATOM 4471 N N . ALA B 1 184 ? 2.058 19.278 -34.023 1.00 11.07 181 ALA B N 1
ATOM 4472 C CA . ALA B 1 184 ? 1.711 18.550 -35.248 1.00 11.73 181 ALA B CA 1
ATOM 4473 C C . ALA B 1 184 ? 2.499 17.251 -35.275 1.00 11.27 181 ALA B C 1
ATOM 4474 O O . ALA B 1 184 ? 3.740 17.278 -35.103 1.00 12.76 181 ALA B O 1
ATOM 4476 N N . VAL B 1 185 ? 1.807 16.101 -35.406 1.00 11.08 182 VAL B N 1
ATOM 4477 C CA . VAL B 1 185 ? 2.456 14.795 -35.317 1.00 11.65 182 VAL B CA 1
ATOM 4478 C C . VAL B 1 185 ? 2.029 13.875 -36.464 1.00 11.05 182 VAL B C 1
ATOM 4479 O O . VAL B 1 185 ? 0.827 13.824 -36.847 1.00 11.29 182 VAL B O 1
ATOM 4483 N N . CYS B 1 186 ? 2.980 13.109 -36.960 1.00 11.09 183 CYS B N 1
ATOM 4484 C CA . CYS B 1 186 ? 2.780 12.077 -37.966 1.00 10.83 183 CYS B CA 1
ATOM 4485 C C . CYS B 1 186 ? 3.202 10.729 -37.331 1.00 11.50 183 CYS B C 1
ATOM 4486 O O . CYS B 1 186 ? 4.220 10.664 -36.594 1.00 13.36 183 CYS B O 1
ATOM 4489 N N . CYS B 1 187 ? 2.496 9.641 -37.667 1.00 10.69 184 CYS B N 1
ATOM 4490 C CA . CYS B 1 187 ? 2.869 8.337 -37.125 1.00 10.20 184 CYS B CA 1
ATOM 4491 C C . CYS B 1 187 ? 2.410 7.212 -38.020 1.00 10.36 184 CYS B C 1
ATOM 4492 O O . CYS B 1 187 ? 1.190 7.157 -38.336 1.00 11.72 184 CYS B O 1
ATOM 4495 N N . ASP B 1 188 ? 3.289 6.269 -38.374 1.00 11.04 185 ASP B N 1
ATOM 4496 C CA . ASP B 1 188 ? 2.906 5.076 -39.149 1.00 11.58 185 ASP B CA 1
ATOM 4497 C C . ASP B 1 188 ? 3.627 3.825 -38.659 1.00 12.39 185 ASP B C 1
ATOM 4498 O O . ASP B 1 188 ? 4.784 3.883 -38.205 1.00 11.56 185 ASP B O 1
ATOM 4503 N N . ILE B 1 189 ? 2.874 2.702 -38.727 1.00 12.08 186 ILE B N 1
ATOM 4504 C CA . ILE B 1 189 ? 3.301 1.381 -38.229 1.00 12.30 186 ILE B CA 1
ATOM 4505 C C . ILE B 1 189 ? 2.915 0.389 -39.328 1.00 11.84 186 ILE B C 1
ATOM 4506 O O . ILE B 1 189 ? 1.687 0.270 -39.630 1.00 13.45 186 ILE B O 1
ATOM 4511 N N A MET B 1 190 ? 3.887 -0.301 -39.906 0.56 13.00 187 MET B N 1
ATOM 4512 N N B MET B 1 190 ? 3.901 -0.295 -39.921 0.44 12.12 187 MET B N 1
ATOM 4513 C CA A MET B 1 190 ? 3.676 -1.031 -41.159 0.56 16.65 187 MET B CA 1
ATOM 4514 C CA B MET B 1 190 ? 3.708 -1.054 -41.177 0.44 9.97 187 MET B CA 1
ATOM 4515 C C A MET B 1 190 ? 3.016 -2.389 -41.011 0.56 13.82 187 MET B C 1
ATOM 4516 C C B MET B 1 190 ? 3.004 -2.383 -41.015 0.44 12.42 187 MET B C 1
ATOM 4517 O O A MET B 1 190 ? 2.747 -3.077 -42.037 0.56 20.43 187 MET B O 1
ATOM 4518 O O B MET B 1 190 ? 2.712 -3.055 -42.036 0.44 9.16 187 MET B O 1
ATOM 4527 N N . ALA B 1 191 ? 2.668 -2.761 -39.777 1.00 13.79 188 ALA B N 1
ATOM 4528 C CA . ALA B 1 191 ? 1.767 -3.905 -39.551 1.00 13.00 188 ALA B CA 1
ATOM 4529 C C . ALA B 1 191 ? 0.479 -3.785 -40.372 1.00 13.84 188 ALA B C 1
ATOM 4530 O O . ALA B 1 191 ? -0.151 -4.826 -40.669 1.00 16.45 188 ALA B O 1
ATOM 4532 N N . CYS B 1 192 ? 0.071 -2.550 -40.736 1.00 11.81 189 CYS B N 1
ATOM 4533 C CA . CYS B 1 192 ? -1.147 -2.372 -41.560 1.00 12.21 189 CYS B CA 1
ATOM 4534 C C . CYS B 1 192 ? -1.052 -3.055 -42.927 1.00 12.70 189 CYS B C 1
ATOM 4535 O O . CYS B 1 192 ? -2.094 -3.453 -43.468 1.00 13.63 189 CYS B O 1
ATOM 4538 N N . LEU B 1 193 ? 0.165 -3.199 -43.505 1.00 12.58 190 LEU B N 1
ATOM 4539 C CA . LEU B 1 193 ? 0.367 -3.683 -44.866 1.00 12.29 190 LEU B CA 1
ATOM 4540 C C . LEU B 1 193 ? 1.193 -4.975 -44.984 1.00 12.63 190 LEU B C 1
ATOM 4541 O O . LEU B 1 193 ? 1.416 -5.463 -46.126 1.00 13.35 190 LEU B O 1
ATOM 4546 N N . PHE B 1 194 ? 1.701 -5.518 -43.867 1.00 12.97 191 PHE B N 1
ATOM 4547 C CA . PHE B 1 194 ? 2.477 -6.739 -43.908 1.00 13.12 191 PHE B CA 1
ATOM 4548 C C . PHE B 1 194 ? 1.642 -7.922 -44.365 1.00 12.88 191 PHE B C 1
ATOM 4549 O O . PHE B 1 194 ? 0.578 -8.210 -43.781 1.00 14.07 191 PHE B O 1
ATOM 4557 N N . ARG B 1 195 ? 2.101 -8.662 -45.366 1.00 13.46 192 ARG B N 1
ATOM 4558 C CA . ARG B 1 195 ? 1.449 -9.907 -45.791 1.00 14.05 192 ARG B CA 1
ATOM 4559 C C . ARG B 1 195 ? 2.464 -10.776 -46.567 1.00 13.74 192 ARG B C 1
ATOM 4560 O O . ARG B 1 195 ? 3.556 -10.246 -46.928 1.00 13.70 192 ARG B O 1
ATOM 4568 N N . GLY B 1 196 ? 2.123 -12.018 -46.802 1.00 14.07 193 GLY B N 1
ATOM 4569 C CA . GLY B 1 196 ? 3.008 -12.973 -47.476 1.00 14.77 193 GLY B CA 1
ATOM 4570 C C . GLY B 1 196 ? 3.031 -12.814 -48.981 1.00 14.20 193 GLY B C 1
ATOM 4571 O O . GLY B 1 196 ? 2.216 -12.061 -49.589 1.00 15.84 193 GLY B O 1
ATOM 4572 N N . PRO B 1 197 ? 4.004 -13.489 -49.625 1.00 16.05 194 PRO B N 1
ATOM 4573 C CA . PRO B 1 197 ? 4.265 -13.244 -51.061 1.00 17.25 194 PRO B CA 1
ATOM 4574 C C . PRO B 1 197 ? 3.353 -14.089 -51.948 1.00 19.22 194 PRO B C 1
ATOM 4575 O O . PRO B 1 197 ? 2.875 -15.152 -51.574 1.00 19.41 194 PRO B O 1
ATOM 4579 N N . SER B 1 198 ? 3.198 -13.647 -53.190 1.00 19.33 195 SER B N 1
ATOM 4580 C CA . SER B 1 198 ? 2.754 -14.555 -54.268 1.00 21.91 195 SER B CA 1
ATOM 4581 C C . SER B 1 198 ? 3.849 -14.815 -55.240 1.00 21.15 195 SER B C 1
ATOM 4582 O O . SER B 1 198 ? 4.795 -14.045 -55.318 1.00 26.67 195 SER B O 1
ATOM 4585 N N . GLU B 1 199 ? 3.669 -15.833 -56.084 1.00 24.92 196 GLU B N 1
ATOM 4586 C CA . GLU B 1 199 ? 4.755 -16.319 -56.920 1.00 27.52 196 GLU B CA 1
ATOM 4587 C C . GLU B 1 199 ? 5.302 -15.252 -57.858 1.00 25.89 196 GLU B C 1
ATOM 4588 O O . GLU B 1 199 ? 6.481 -15.339 -58.199 1.00 35.86 196 GLU B O 1
ATOM 4594 N N . SER B 1 200 ? 4.461 -14.297 -58.335 1.00 25.03 197 SER B N 1
ATOM 4595 C CA . SER B 1 200 ? 4.778 -13.363 -59.420 1.00 31.32 197 SER B CA 1
ATOM 4596 C C . SER B 1 200 ? 4.966 -11.893 -58.981 1.00 33.33 197 SER B C 1
ATOM 4597 O O . SER B 1 200 ? 5.523 -11.068 -59.722 1.00 38.69 197 SER B O 1
ATOM 4600 N N . ASP B 1 201 ? 4.493 -11.523 -57.810 1.00 22.25 198 ASP B N 1
ATOM 4601 C CA . ASP B 1 201 ? 4.180 -10.102 -57.476 1.00 25.38 198 ASP B CA 1
ATOM 4602 C C . ASP B 1 201 ? 5.340 -9.271 -56.843 1.00 22.81 198 ASP B C 1
ATOM 4603 O O . ASP B 1 201 ? 5.499 -9.194 -55.590 1.00 22.13 198 ASP B O 1
ATOM 4608 N N . LEU B 1 202 ? 6.161 -8.692 -57.705 1.00 21.20 199 LEU B N 1
ATOM 4609 C CA . LEU B 1 202 ? 7.282 -7.838 -57.261 1.00 19.33 199 LEU B CA 1
ATOM 4610 C C . LEU B 1 202 ? 6.893 -6.508 -56.696 1.00 18.81 199 LEU B C 1
ATOM 4611 O O . LEU B 1 202 ? 7.565 -5.978 -55.831 1.00 20.38 199 LEU B O 1
ATOM 4616 N N . GLU B 1 203 ? 5.770 -5.900 -57.133 1.00 18.15 200 GLU B N 1
ATOM 4617 C CA . GLU B 1 203 ? 5.271 -4.668 -56.575 1.00 17.80 200 GLU B CA 1
ATOM 4618 C C . GLU B 1 203 ? 5.040 -4.781 -55.045 1.00 15.69 200 GLU B C 1
ATOM 4619 O O . GLU B 1 203 ? 5.444 -3.918 -54.281 1.00 14.85 200 GLU B O 1
ATOM 4625 N N . LEU B 1 204 ? 4.361 -5.872 -54.598 1.00 16.10 201 LEU B N 1
ATOM 4626 C CA . LEU B 1 204 ? 4.142 -6.089 -53.205 1.00 15.46 201 LEU B CA 1
ATOM 4627 C C . LEU B 1 204 ? 5.477 -6.185 -52.459 1.00 15.95 201 LEU B C 1
ATOM 4628 O O . LEU B 1 204 ? 5.640 -5.610 -51.365 1.00 15.00 201 LEU B O 1
ATOM 4633 N N . LEU B 1 205 ? 6.428 -6.918 -53.050 1.00 15.47 202 LEU B N 1
ATOM 4634 C CA . LEU B 1 205 ? 7.744 -7.078 -52.394 1.00 15.36 202 LEU B CA 1
ATOM 4635 C C . LEU B 1 205 ? 8.520 -5.773 -52.268 1.00 14.88 202 LEU B C 1
ATOM 4636 O O . LEU B 1 205 ? 9.233 -5.578 -51.254 1.00 14.73 202 LEU B O 1
ATOM 4641 N N . VAL B 1 206 ? 8.452 -4.871 -53.238 1.00 15.00 203 VAL B N 1
ATOM 4642 C CA . VAL B 1 206 ? 9.095 -3.542 -53.100 1.00 15.62 203 VAL B CA 1
ATOM 4643 C C . VAL B 1 206 ? 8.605 -2.845 -51.799 1.00 15.27 203 VAL B C 1
ATOM 4644 O O . VAL B 1 206 ? 9.375 -2.350 -50.998 1.00 14.86 203 VAL B O 1
ATOM 4648 N N . GLY B 1 207 ? 7.282 -2.848 -51.559 1.00 14.51 204 GLY B N 1
ATOM 4649 C CA . GLY B 1 207 ? 6.774 -2.253 -50.339 1.00 14.85 204 GLY B CA 1
ATOM 4650 C C . GLY B 1 207 ? 7.243 -2.988 -49.071 1.00 12.16 204 GLY B C 1
ATOM 4651 O O . GLY B 1 207 ? 7.593 -2.356 -48.056 1.00 13.87 204 GLY B O 1
ATOM 4652 N N . GLN B 1 208 ? 7.269 -4.337 -49.118 1.00 13.15 205 GLN B N 1
ATOM 4653 C CA . GLN B 1 208 ? 7.735 -5.117 -47.968 1.00 13.30 205 GLN B CA 1
ATOM 4654 C C . GLN B 1 208 ? 9.213 -4.818 -47.637 1.00 13.96 205 GLN B C 1
ATOM 4655 O O . GLN B 1 208 ? 9.595 -4.966 -46.466 1.00 14.64 205 GLN B O 1
ATOM 4661 N N . ALA B 1 209 ? 9.999 -4.424 -48.629 1.00 13.57 206 ALA B N 1
ATOM 4662 C CA . ALA B 1 209 ? 11.448 -4.089 -48.452 1.00 14.08 206 ALA B CA 1
ATOM 4663 C C . ALA B 1 209 ? 11.676 -2.683 -47.946 1.00 13.91 206 ALA B C 1
ATOM 4664 O O . ALA B 1 209 ? 12.720 -2.455 -47.291 1.00 14.29 206 ALA B O 1
ATOM 4666 N N . ILE B 1 210 ? 10.801 -1.697 -48.245 1.00 12.56 207 ILE B N 1
ATOM 4667 C CA . ILE B 1 210 ? 11.100 -0.286 -48.009 1.00 12.67 207 ILE B CA 1
ATOM 4668 C C . ILE B 1 210 ? 10.397 0.327 -46.830 1.00 12.67 207 ILE B C 1
ATOM 4669 O O . ILE B 1 210 ? 10.927 1.304 -46.255 1.00 13.23 207 ILE B O 1
ATOM 4674 N N . PHE B 1 211 ? 9.206 -0.148 -46.451 1.00 12.35 208 PHE B N 1
ATOM 4675 C CA . PHE B 1 211 ? 8.423 0.574 -45.451 1.00 11.95 208 PHE B CA 1
ATOM 4676 C C . PHE B 1 211 ? 8.859 0.211 -44.020 1.00 11.86 208 PHE B C 1
ATOM 4677 O O . PHE B 1 211 ? 8.957 -0.989 -43.675 1.00 13.23 208 PHE B O 1
ATOM 4685 N N . GLY B 1 212 ? 9.070 1.253 -43.187 1.00 12.07 209 GLY B N 1
ATOM 4686 C CA . GLY B 1 212 ? 9.452 1.085 -41.768 1.00 13.76 209 GLY B CA 1
ATOM 4687 C C . GLY B 1 212 ? 8.572 1.979 -40.868 1.00 12.17 209 GLY B C 1
ATOM 4688 O O . GLY B 1 212 ? 7.746 2.768 -41.348 1.00 12.46 209 GLY B O 1
ATOM 4689 N N . ASP B 1 213 ? 8.811 1.848 -39.559 1.00 11.09 210 ASP B N 1
ATOM 4690 C CA . ASP B 1 213 ? 7.923 2.465 -38.555 1.00 11.09 210 ASP B CA 1
ATOM 4691 C C . ASP B 1 213 ? 8.548 3.666 -37.891 1.00 11.32 210 ASP B C 1
ATOM 4692 O O . ASP B 1 213 ? 9.768 3.672 -37.580 1.00 12.10 210 ASP B O 1
ATOM 4697 N N . GLY B 1 214 ? 7.753 4.707 -37.594 1.00 11.09 211 GLY B N 1
ATOM 4698 C CA . GLY B 1 214 ? 8.201 5.873 -36.839 1.00 11.36 211 GLY B CA 1
ATOM 4699 C C . GLY B 1 214 ? 7.122 6.911 -36.620 1.00 11.49 211 GLY B C 1
ATOM 4700 O O . GLY B 1 214 ? 6.075 6.882 -37.325 1.00 12.70 211 GLY B O 1
ATOM 4701 N N . ALA B 1 215 ? 7.395 7.818 -35.703 1.00 10.78 212 ALA B N 1
ATOM 4702 C CA . ALA B 1 215 ? 6.593 9.005 -35.462 1.00 11.81 212 ALA B CA 1
ATOM 4703 C C . ALA B 1 215 ? 7.504 10.233 -35.316 1.00 10.56 212 ALA B C 1
ATOM 4704 O O . ALA B 1 215 ? 8.637 10.135 -34.742 1.00 11.24 212 ALA B O 1
ATOM 4706 N N . ALA B 1 216 ? 7.022 11.395 -35.737 1.00 10.91 213 ALA B N 1
ATOM 4707 C CA . ALA B 1 216 ? 7.730 12.682 -35.589 1.00 11.38 213 ALA B CA 1
ATOM 4708 C C . ALA B 1 216 ? 6.734 13.774 -35.266 1.00 11.38 213 ALA B C 1
ATOM 4709 O O . ALA B 1 216 ? 5.636 13.806 -35.894 1.00 13.02 213 ALA B O 1
ATOM 4711 N N . ALA B 1 217 ? 7.091 14.671 -34.360 1.00 11.11 214 ALA B N 1
ATOM 4712 C CA . ALA B 1 217 ? 6.243 15.766 -33.894 1.00 11.12 214 ALA B CA 1
ATOM 4713 C C . ALA B 1 217 ? 7.024 17.082 -33.921 1.00 12.12 214 ALA B C 1
ATOM 4714 O O . ALA B 1 217 ? 8.237 17.122 -33.604 1.00 12.86 214 ALA B O 1
ATOM 4716 N N . VAL B 1 218 ? 6.340 18.159 -34.290 1.00 11.87 215 VAL B N 1
ATOM 4717 C CA . VAL B 1 218 ? 6.876 19.539 -34.191 1.00 12.18 215 VAL B CA 1
ATOM 4718 C C . VAL B 1 218 ? 5.952 20.422 -33.357 1.00 12.42 215 VAL B C 1
ATOM 4719 O O . VAL B 1 218 ? 4.717 20.175 -33.288 1.00 13.33 215 VAL B O 1
ATOM 4723 N N A ILE B 1 219 ? 6.512 21.467 -32.760 0.52 12.59 216 ILE B N 1
ATOM 4724 N N B ILE B 1 219 ? 6.517 21.459 -32.739 0.48 12.07 216 ILE B N 1
ATOM 4725 C CA A ILE B 1 219 ? 5.743 22.604 -32.243 0.52 13.00 216 ILE B CA 1
ATOM 4726 C CA B ILE B 1 219 ? 5.768 22.600 -32.203 0.48 11.73 216 ILE B CA 1
ATOM 4727 C C A ILE B 1 219 ? 5.957 23.792 -33.160 0.52 11.46 216 ILE B C 1
ATOM 4728 C C B ILE B 1 219 ? 5.959 23.779 -33.170 0.48 11.95 216 ILE B C 1
ATOM 4729 O O A ILE B 1 219 ? 7.115 24.121 -33.475 0.52 15.48 216 ILE B O 1
ATOM 4730 O O B ILE B 1 219 ? 7.112 24.108 -33.508 0.48 11.21 216 ILE B O 1
ATOM 4739 N N . VAL B 1 220 ? 4.847 24.383 -33.633 1.00 12.43 217 VAL B N 1
ATOM 4740 C CA . VAL B 1 220 ? 4.875 25.522 -34.563 1.00 12.32 217 VAL B CA 1
ATOM 4741 C C . VAL B 1 220 ? 4.223 26.744 -33.890 1.00 12.08 217 VAL B C 1
ATOM 4742 O O . VAL B 1 220 ? 3.094 26.608 -33.320 1.00 12.95 217 VAL B O 1
ATOM 4746 N N . GLY B 1 221 ? 4.839 27.905 -34.010 1.00 12.94 218 GLY B N 1
ATOM 4747 C CA . GLY B 1 221 ? 4.237 29.147 -33.503 1.00 13.65 218 GLY B CA 1
ATOM 4748 C C . GLY B 1 221 ? 4.825 30.370 -34.136 1.00 13.41 218 GLY B C 1
ATOM 4749 O O . GLY B 1 221 ? 6.011 30.354 -34.578 1.00 14.77 218 GLY B O 1
ATOM 4750 N N . ALA B 1 222 ? 4.054 31.444 -34.211 1.00 13.24 219 ALA B N 1
ATOM 4751 C CA . ALA B 1 222 ? 4.554 32.774 -34.551 1.00 14.09 219 ALA B CA 1
ATOM 4752 C C . ALA B 1 222 ? 4.847 33.563 -33.270 1.00 16.63 219 ALA B C 1
ATOM 4753 O O . ALA B 1 222 ? 4.486 33.180 -32.130 1.00 15.75 219 ALA B O 1
ATOM 4755 N N . GLU B 1 223 ? 5.605 34.662 -33.417 1.00 17.73 220 GLU B N 1
ATOM 4756 C CA . GLU B 1 223 ? 6.039 35.505 -32.262 1.00 18.83 220 GLU B CA 1
ATOM 4757 C C . GLU B 1 223 ? 6.748 34.735 -31.129 1.00 18.72 220 GLU B C 1
ATOM 4758 O O . GLU B 1 223 ? 6.266 34.679 -30.006 1.00 19.36 220 GLU B O 1
ATOM 4764 N N . PRO B 1 224 ? 7.850 34.052 -31.456 1.00 18.10 221 PRO B N 1
ATOM 4765 C CA . PRO B 1 224 ? 8.538 33.337 -30.401 1.00 18.91 221 PRO B CA 1
ATOM 4766 C C . PRO B 1 224 ? 8.996 34.252 -29.279 1.00 20.64 221 PRO B C 1
ATOM 4767 O O . PRO B 1 224 ? 9.415 35.390 -29.536 1.00 24.15 221 PRO B O 1
ATOM 4771 N N . ASP B 1 225 ? 8.925 33.752 -28.066 1.00 21.02 222 ASP B N 1
ATOM 4772 C CA . ASP B 1 225 ? 9.292 34.532 -26.880 1.00 21.86 222 ASP B CA 1
ATOM 4773 C C . ASP B 1 225 ? 10.604 34.015 -26.297 1.00 21.58 222 ASP B C 1
ATOM 4774 O O . ASP B 1 225 ? 10.650 32.984 -25.556 1.00 19.81 222 ASP B O 1
ATOM 4779 N N . GLU B 1 226 ? 11.705 34.680 -26.659 1.00 23.63 223 GLU B N 1
ATOM 4780 C CA . GLU B 1 226 ? 13.027 34.262 -26.207 1.00 25.66 223 GLU B CA 1
ATOM 4781 C C . GLU B 1 226 ? 13.200 34.311 -24.688 1.00 26.14 223 GLU B C 1
ATOM 4782 O O . GLU B 1 226 ? 13.981 33.516 -24.124 1.00 25.75 223 GLU B O 1
ATOM 4788 N N . SER B 1 227 ? 12.464 35.198 -24.024 1.00 27.17 224 SER B N 1
ATOM 4789 C CA . SER B 1 227 ? 12.610 35.391 -22.610 1.00 27.73 224 SER B CA 1
ATOM 4790 C C . SER B 1 227 ? 12.191 34.242 -21.754 1.00 28.67 224 SER B C 1
ATOM 4791 O O . SER B 1 227 ? 12.713 34.089 -20.634 1.00 28.32 224 SER B O 1
ATOM 4794 N N . VAL B 1 228 ? 11.319 33.380 -22.281 1.00 23.62 225 VAL B N 1
ATOM 4795 C CA . VAL B 1 228 ? 10.909 32.154 -21.597 1.00 23.04 225 VAL B CA 1
ATOM 4796 C C . VAL B 1 228 ? 11.587 30.914 -22.178 1.00 20.78 225 VAL B C 1
ATOM 4797 O O . VAL B 1 228 ? 11.268 29.791 -21.768 1.00 22.02 225 VAL B O 1
ATOM 4801 N N . GLY B 1 229 ? 12.505 31.100 -23.136 1.00 21.53 226 GLY B N 1
ATOM 4802 C CA . GLY B 1 229 ? 13.296 29.971 -23.669 1.00 23.72 226 GLY B CA 1
ATOM 4803 C C . GLY B 1 229 ? 12.827 29.369 -24.985 1.00 22.53 226 GLY B C 1
ATOM 4804 O O . GLY B 1 229 ? 13.351 28.341 -25.376 1.00 23.40 226 GLY B O 1
ATOM 4805 N N . GLU B 1 230 ? 11.875 30.009 -25.698 1.00 17.86 227 GLU B N 1
ATOM 4806 C CA . GLU B 1 230 ? 11.518 29.544 -27.057 1.00 18.66 227 GLU B CA 1
ATOM 4807 C C . GLU B 1 230 ? 12.616 29.959 -28.056 1.00 18.52 227 GLU B C 1
ATOM 4808 O O . GLU B 1 230 ? 13.200 31.086 -27.947 1.00 23.19 227 GLU B O 1
ATOM 4814 N N . ARG B 1 231 ? 12.896 29.101 -29.028 1.00 17.88 228 ARG B N 1
ATOM 4815 C CA . ARG B 1 231 ? 14.000 29.303 -30.006 1.00 23.47 228 ARG B CA 1
ATOM 4816 C C . ARG B 1 231 ? 13.521 28.709 -31.346 1.00 21.53 228 ARG B C 1
ATOM 4817 O O . ARG B 1 231 ? 13.394 27.483 -31.456 1.00 21.83 228 ARG B O 1
ATOM 4825 N N . PRO B 1 232 ? 13.317 29.573 -32.404 1.00 16.96 229 PRO B N 1
ATOM 4826 C CA . PRO B 1 232 ? 13.041 29.028 -33.731 1.00 16.39 229 PRO B CA 1
ATOM 4827 C C . PRO B 1 232 ? 14.196 28.236 -34.346 1.00 15.33 229 PRO B C 1
ATOM 4828 O O . PRO B 1 232 ? 15.392 28.537 -34.096 1.00 16.78 229 PRO B O 1
ATOM 4832 N N . ILE B 1 233 ? 13.838 27.220 -35.130 1.00 14.21 230 ILE B N 1
ATOM 4833 C CA . ILE B 1 233 ? 14.746 26.361 -35.864 1.00 13.51 230 ILE B CA 1
ATOM 4834 C C . ILE B 1 233 ? 14.686 26.588 -37.382 1.00 14.88 230 ILE B C 1
ATOM 4835 O O . ILE B 1 233 ? 15.710 26.779 -38.067 1.00 15.83 230 ILE B O 1
ATOM 4840 N N . PHE B 1 234 ? 13.467 26.638 -37.927 1.00 13.86 231 PHE B N 1
ATOM 4841 C CA . PHE B 1 234 ? 13.184 26.957 -39.351 1.00 13.65 231 PHE B CA 1
ATOM 4842 C C . PHE B 1 234 ? 11.936 27.847 -39.411 1.00 14.59 231 PHE B C 1
ATOM 4843 O O . PHE B 1 234 ? 10.932 27.534 -38.728 1.00 16.59 231 PHE B O 1
ATOM 4851 N N . GLU B 1 235 ? 11.968 28.872 -40.275 1.00 13.89 232 GLU B N 1
ATOM 4852 C CA . GLU B 1 235 ? 10.772 29.680 -40.582 1.00 14.02 232 GLU B CA 1
ATOM 4853 C C . GLU B 1 235 ? 10.020 29.115 -41.754 1.00 14.77 232 GLU B C 1
ATOM 4854 O O . GLU B 1 235 ? 10.614 28.678 -42.745 1.00 16.24 232 GLU B O 1
ATOM 4860 N N . LEU B 1 236 ? 8.675 29.088 -41.649 1.00 14.99 233 LEU B N 1
ATOM 4861 C CA . LEU B 1 236 ? 7.797 28.585 -42.751 1.00 14.37 233 LEU B CA 1
ATOM 4862 C C . LEU B 1 236 ? 7.374 29.758 -43.591 1.00 16.84 233 LEU B C 1
ATOM 4863 O O . LEU B 1 236 ? 6.581 30.604 -43.111 1.00 20.28 233 LEU B O 1
ATOM 4868 N N . VAL B 1 237 ? 7.900 29.875 -44.837 1.00 14.35 234 VAL B N 1
ATOM 4869 C CA . VAL B 1 237 ? 7.698 31.062 -45.670 1.00 14.88 234 VAL B CA 1
ATOM 4870 C C . VAL B 1 237 ? 6.490 31.003 -46.630 1.00 14.41 234 VAL B C 1
ATOM 4871 O O . VAL B 1 237 ? 5.671 31.955 -46.691 1.00 16.91 234 VAL B O 1
ATOM 4875 N N . SER B 1 238 ? 6.383 29.923 -47.406 1.00 13.30 235 SER B N 1
ATOM 4876 C CA . SER B 1 238 ? 5.272 29.791 -48.382 1.00 13.32 235 SER B CA 1
ATOM 4877 C C . SER B 1 238 ? 5.004 28.301 -48.630 1.00 13.83 235 SER B C 1
ATOM 4878 O O . SER B 1 238 ? 5.883 27.445 -48.393 1.00 14.63 235 SER B O 1
ATOM 4881 N N . THR B 1 239 ? 3.788 27.974 -49.110 1.00 13.89 236 THR B N 1
ATOM 4882 C CA . THR B 1 239 ? 3.413 26.597 -49.319 1.00 14.24 236 THR B CA 1
ATOM 4883 C C . THR B 1 239 ? 2.732 26.399 -50.648 1.00 15.95 236 THR B C 1
ATOM 4884 O O . THR B 1 239 ? 2.100 27.366 -51.229 1.00 19.45 236 THR B O 1
ATOM 4888 N N . GLY B 1 240 ? 2.817 25.169 -51.189 1.00 15.57 237 GLY B N 1
ATOM 4889 C CA . GLY B 1 240 ? 2.040 24.776 -52.347 1.00 17.02 237 GLY B CA 1
ATOM 4890 C C . GLY B 1 240 ? 1.704 23.283 -52.264 1.00 14.41 237 GLY B C 1
ATOM 4891 O O . GLY B 1 240 ? 2.444 22.486 -51.689 1.00 14.81 237 GLY B O 1
ATOM 4892 N N . GLN B 1 241 ? 0.579 22.900 -52.913 1.00 12.90 238 GLN B N 1
ATOM 4893 C CA . GLN B 1 241 ? 0.215 21.459 -53.128 1.00 11.76 238 GLN B CA 1
ATOM 4894 C C . GLN B 1 241 ? -0.213 21.335 -54.585 1.00 12.70 238 GLN B C 1
ATOM 4895 O O . GLN B 1 241 ? -1.046 22.120 -55.043 1.00 15.11 238 GLN B O 1
ATOM 4901 N N . THR B 1 242 ? 0.315 20.331 -55.305 1.00 13.32 239 THR B N 1
ATOM 4902 C CA . THR B 1 242 ? -0.063 20.152 -56.699 1.00 13.55 239 THR B CA 1
ATOM 4903 C C . THR B 1 242 ? -0.214 18.685 -57.063 1.00 13.39 239 THR B C 1
ATOM 4904 O O . THR B 1 242 ? 0.428 17.790 -56.458 1.00 15.56 239 THR B O 1
ATOM 4908 N N . ILE B 1 243 ? -1.010 18.420 -58.090 1.00 13.83 240 ILE B N 1
ATOM 4909 C CA . ILE B 1 243 ? -1.144 17.108 -58.699 1.00 14.43 240 ILE B CA 1
ATOM 4910 C C . ILE B 1 243 ? -0.327 17.083 -60.035 1.00 16.13 240 ILE B C 1
ATOM 4911 O O . ILE B 1 243 ? -0.552 17.926 -60.908 1.00 16.83 240 ILE B O 1
ATOM 4916 N N . LEU B 1 244 ? 0.601 16.138 -60.161 1.00 13.78 241 LEU B N 1
ATOM 4917 C CA . LEU B 1 244 ? 1.474 16.084 -61.364 1.00 15.16 241 LEU B CA 1
ATOM 4918 C C . LEU B 1 244 ? 0.691 15.603 -62.600 1.00 16.79 241 LEU B C 1
ATOM 4919 O O . LEU B 1 244 ? -0.172 14.686 -62.504 1.00 17.33 241 LEU B O 1
ATOM 4924 N N . PRO B 1 245 ? 0.965 16.173 -63.767 1.00 16.46 242 PRO B N 1
ATOM 4925 C CA . PRO B 1 245 ? 0.347 15.667 -64.998 1.00 18.30 242 PRO B CA 1
ATOM 4926 C C . PRO B 1 245 ? 0.713 14.218 -65.330 1.00 19.89 242 PRO B C 1
ATOM 4927 O O . PRO B 1 245 ? 1.822 13.757 -64.983 1.00 20.70 242 PRO B O 1
ATOM 4931 N N . ASN B 1 246 ? -0.218 13.524 -65.987 1.00 22.39 243 ASN B N 1
ATOM 4932 C CA . ASN B 1 246 ? 0.027 12.137 -66.464 1.00 25.42 243 ASN B CA 1
ATOM 4933 C C . ASN B 1 246 ? 0.472 11.186 -65.372 1.00 22.46 243 ASN B C 1
ATOM 4934 O O . ASN B 1 246 ? 1.295 10.302 -65.586 1.00 24.18 243 ASN B O 1
ATOM 4939 N N . SER B 1 247 ? -0.148 11.310 -64.191 1.00 19.32 244 SER B N 1
ATOM 4940 C CA . SER B 1 247 ? 0.295 10.564 -63.019 1.00 19.70 244 SER B CA 1
ATOM 4941 C C . SER B 1 247 ? -0.852 9.790 -62.338 1.00 17.79 244 SER B C 1
ATOM 4942 O O . SER B 1 247 ? -0.666 9.209 -61.249 1.00 19.32 244 SER B O 1
ATOM 4945 N N . GLU B 1 248 ? -2.019 9.768 -63.006 1.00 20.22 245 GLU B N 1
ATOM 4946 C CA . GLU B 1 248 ? -3.190 9.117 -62.353 1.00 21.20 245 GLU B CA 1
ATOM 4947 C C . GLU B 1 248 ? -2.907 7.610 -62.063 1.00 20.43 245 GLU B C 1
ATOM 4948 O O . GLU B 1 248 ? -2.427 6.848 -62.937 1.00 23.80 245 GLU B O 1
ATOM 4954 N N . GLY B 1 249 ? -3.225 7.176 -60.838 1.00 19.89 246 GLY B N 1
ATOM 4955 C CA . GLY B 1 249 ? -3.075 5.789 -60.468 1.00 22.47 246 GLY B CA 1
ATOM 4956 C C . GLY B 1 249 ? -1.684 5.304 -60.066 1.00 22.58 246 GLY B C 1
ATOM 4957 O O . GLY B 1 249 ? -1.528 4.137 -59.683 1.00 25.75 246 GLY B O 1
ATOM 4958 N N . THR B 1 250 ? -0.661 6.182 -60.099 1.00 19.65 247 THR B N 1
ATOM 4959 C CA . THR B 1 250 ? 0.690 5.728 -59.896 1.00 19.15 247 THR B CA 1
ATOM 4960 C C . THR B 1 250 ? 1.095 5.434 -58.453 1.00 21.06 247 THR B C 1
ATOM 4961 O O . THR B 1 250 ? 2.028 4.644 -58.188 1.00 19.92 247 THR B O 1
ATOM 4965 N N . ILE B 1 251 ? 0.417 6.061 -57.478 1.00 17.72 248 ILE B N 1
ATOM 4966 C CA . ILE B 1 251 ? 0.640 5.844 -56.069 1.00 17.21 248 ILE B CA 1
ATOM 4967 C C . ILE B 1 251 ? -0.750 5.739 -55.416 1.00 20.40 248 ILE B C 1
ATOM 4968 O O . ILE B 1 251 ? -1.540 6.700 -55.455 1.00 19.32 248 ILE B O 1
ATOM 4973 N N . GLY B 1 252 ? -1.060 4.583 -54.802 1.00 18.53 249 GLY B N 1
ATOM 4974 C CA . GLY B 1 252 ? -2.383 4.392 -54.161 1.00 20.00 249 GLY B CA 1
ATOM 4975 C C . GLY B 1 252 ? -2.296 3.514 -52.943 1.00 18.08 249 GLY B C 1
ATOM 4976 O O . GLY B 1 252 ? -1.361 2.701 -52.757 1.00 17.96 249 GLY B O 1
ATOM 4977 N N . GLY B 1 253 ? -3.323 3.628 -52.094 1.00 14.93 250 GLY B N 1
ATOM 4978 C CA . GLY B 1 253 ? -3.412 2.784 -50.901 1.00 14.50 250 GLY B CA 1
ATOM 4979 C C . GLY B 1 253 ? -4.880 2.679 -50.490 1.00 14.24 250 GLY B C 1
ATOM 4980 O O . GLY B 1 253 ? -5.570 3.696 -50.371 1.00 16.59 250 GLY B O 1
ATOM 4981 N N . HIS B 1 254 ? -5.327 1.449 -50.258 1.00 13.14 251 HIS B N 1
ATOM 4982 C CA . HIS B 1 254 ? -6.760 1.140 -50.093 1.00 12.42 251 HIS B CA 1
ATOM 4983 C C . HIS B 1 254 ? -6.984 0.363 -48.802 1.00 14.59 251 HIS B C 1
ATOM 4984 O O . HIS B 1 254 ? -6.251 -0.589 -48.529 1.00 15.18 251 HIS B O 1
ATOM 4991 N N . ILE B 1 255 ? -7.980 0.758 -48.017 1.00 13.30 252 ILE B N 1
ATOM 4992 C CA . ILE B 1 255 ? -8.359 0.027 -46.782 1.00 13.41 252 ILE B CA 1
ATOM 4993 C C . ILE B 1 255 ? -9.392 -1.043 -47.124 1.00 14.13 252 ILE B C 1
ATOM 4994 O O . ILE B 1 255 ? -10.543 -0.715 -47.538 1.00 14.38 252 ILE B O 1
ATOM 4999 N N . ARG B 1 256 ? -8.982 -2.296 -47.012 1.00 13.25 253 ARG B N 1
ATOM 5000 C CA . ARG B 1 256 ? -9.712 -3.457 -47.488 1.00 13.56 253 ARG B CA 1
ATOM 5001 C C . ARG B 1 256 ? -9.797 -4.516 -46.368 1.00 12.73 253 ARG B C 1
ATOM 5002 O O . ARG B 1 256 ? -9.090 -4.409 -45.317 1.00 13.15 253 ARG B O 1
ATOM 5010 N N . GLU B 1 257 ? -10.623 -5.533 -46.563 1.00 12.66 254 GLU B N 1
ATOM 5011 C CA . GLU B 1 257 ? -10.721 -6.654 -45.577 1.00 12.72 254 GLU B CA 1
ATOM 5012 C C . GLU B 1 257 ? -9.360 -7.300 -45.323 1.00 13.49 254 GLU B C 1
ATOM 5013 O O . GLU B 1 257 ? -9.138 -7.828 -44.201 1.00 13.76 254 GLU B O 1
ATOM 5019 N N . ALA B 1 258 ? -8.492 -7.321 -46.337 1.00 13.24 255 ALA B N 1
ATOM 5020 C CA . ALA B 1 258 ? -7.144 -7.934 -46.230 1.00 14.15 255 ALA B CA 1
ATOM 5021 C C . ALA B 1 258 ? -6.108 -7.011 -45.633 1.00 14.81 255 ALA B C 1
ATOM 5022 O O . ALA B 1 258 ? -4.947 -7.458 -45.470 1.00 14.90 255 ALA B O 1
ATOM 5024 N N . GLY B 1 259 ? -6.453 -5.789 -45.219 1.00 12.55 256 GLY B N 1
ATOM 5025 C CA . GLY B 1 259 ? -5.519 -4.806 -44.711 1.00 13.60 256 GLY B CA 1
ATOM 5026 C C . GLY B 1 259 ? -5.326 -3.612 -45.650 1.00 13.21 256 GLY B C 1
ATOM 5027 O O . GLY B 1 259 ? -6.191 -3.364 -46.512 1.00 14.71 256 GLY B O 1
ATOM 5028 N N A LEU B 1 260 ? -4.192 -2.923 -45.507 0.54 13.07 257 LEU B N 1
ATOM 5029 N N B LEU B 1 260 ? -4.191 -2.923 -45.507 0.46 12.71 257 LEU B N 1
ATOM 5030 C CA A LEU B 1 260 ? -3.843 -1.833 -46.417 0.54 12.74 257 LEU B CA 1
ATOM 5031 C CA B LEU B 1 260 ? -3.843 -1.828 -46.417 0.46 13.21 257 LEU B CA 1
ATOM 5032 C C A LEU B 1 260 ? -3.177 -2.435 -47.650 0.54 12.45 257 LEU B C 1
ATOM 5033 C C B LEU B 1 260 ? -3.170 -2.412 -47.647 0.46 13.95 257 LEU B C 1
ATOM 5034 O O A LEU B 1 260 ? -2.082 -3.045 -47.541 0.54 15.12 257 LEU B O 1
ATOM 5035 O O B LEU B 1 260 ? -2.077 -2.994 -47.533 0.46 14.93 257 LEU B O 1
ATOM 5044 N N . ILE B 1 261 ? -3.808 -2.239 -48.798 1.00 13.40 258 ILE B N 1
ATOM 5045 C CA . ILE B 1 261 ? -3.361 -2.724 -50.084 1.00 13.74 258 ILE B CA 1
ATOM 5046 C C . ILE B 1 261 ? -2.870 -1.575 -50.938 1.00 14.97 258 ILE B C 1
ATOM 5047 O O . ILE B 1 261 ? -3.579 -0.584 -51.093 1.00 15.67 258 ILE B O 1
ATOM 5052 N N . PHE B 1 262 ? -1.593 -1.658 -51.417 1.00 14.98 259 PHE B N 1
ATOM 5053 C CA . PHE B 1 262 ? -0.958 -0.488 -52.053 1.00 15.80 259 PHE B CA 1
ATOM 5054 C C . PHE B 1 262 ? -0.603 -0.721 -53.536 1.00 16.58 259 PHE B C 1
ATOM 5055 O O . PHE B 1 262 ? -0.402 -1.854 -53.979 1.00 16.86 259 PHE B O 1
ATOM 5063 N N . ASP B 1 263 ? -0.530 0.409 -54.289 1.00 17.44 260 ASP B N 1
ATOM 5064 C CA . ASP B 1 263 ? -0.160 0.446 -55.716 1.00 19.82 260 ASP B CA 1
ATOM 5065 C C . ASP B 1 263 ? 1.044 1.344 -55.833 1.00 19.08 260 ASP B C 1
ATOM 5066 O O . ASP B 1 263 ? 1.066 2.472 -55.306 1.00 18.74 260 ASP B O 1
ATOM 5071 N N A LEU B 1 264 ? 2.063 0.851 -56.541 0.30 18.58 261 LEU B N 1
ATOM 5072 N N B LEU B 1 264 ? 2.091 0.834 -56.514 0.70 19.67 261 LEU B N 1
ATOM 5073 C CA A LEU B 1 264 ? 3.271 1.622 -56.807 0.30 19.64 261 LEU B CA 1
ATOM 5074 C CA B LEU B 1 264 ? 3.307 1.635 -56.783 0.70 20.76 261 LEU B CA 1
ATOM 5075 C C A LEU B 1 264 ? 3.774 1.377 -58.232 0.30 17.72 261 LEU B C 1
ATOM 5076 C C B LEU B 1 264 ? 3.789 1.381 -58.222 0.70 23.37 261 LEU B C 1
ATOM 5077 O O A LEU B 1 264 ? 4.265 0.283 -58.560 0.30 18.63 261 LEU B O 1
ATOM 5078 O O B LEU B 1 264 ? 4.280 0.274 -58.539 0.70 31.05 261 LEU B O 1
ATOM 5087 N N . HIS B 1 265 ? 3.649 2.387 -59.078 1.00 20.58 262 HIS B N 1
ATOM 5088 C CA . HIS B 1 265 ? 4.013 2.253 -60.530 1.00 19.40 262 HIS B CA 1
ATOM 5089 C C . HIS B 1 265 ? 5.556 2.471 -60.723 1.00 20.63 262 HIS B C 1
ATOM 5090 O O . HIS B 1 265 ? 6.168 3.314 -60.023 1.00 19.26 262 HIS B O 1
ATOM 5097 N N . LYS B 1 266 ? 6.127 1.744 -61.693 1.00 19.21 263 LYS B N 1
ATOM 5098 C CA . LYS B 1 266 ? 7.563 1.882 -61.985 1.00 18.66 263 LYS B CA 1
ATOM 5099 C C . LYS B 1 266 ? 7.943 3.303 -62.454 1.00 19.63 263 LYS B C 1
ATOM 5100 O O . LYS B 1 266 ? 9.124 3.692 -62.379 1.00 19.98 263 LYS B O 1
ATOM 5106 N N . ASP B 1 267 ? 6.988 4.067 -62.986 1.00 20.01 264 ASP B N 1
ATOM 5107 C CA . ASP B 1 267 ? 7.265 5.431 -63.515 1.00 20.19 264 ASP B CA 1
ATOM 5108 C C . ASP B 1 267 ? 7.382 6.533 -62.434 1.00 18.58 264 ASP B C 1
ATOM 5109 O O . ASP B 1 267 ? 7.672 7.691 -62.807 1.00 18.52 264 ASP B O 1
ATOM 5114 N N . VAL B 1 268 ? 7.126 6.211 -61.162 1.00 18.80 265 VAL B N 1
ATOM 5115 C CA . VAL B 1 268 ? 7.169 7.233 -60.098 1.00 17.81 265 VAL B CA 1
ATOM 5116 C C . VAL B 1 268 ? 8.462 8.057 -60.046 1.00 16.87 265 VAL B C 1
ATOM 5117 O O . VAL B 1 268 ? 8.388 9.323 -60.054 1.00 17.01 265 VAL B O 1
ATOM 5121 N N . PRO B 1 269 ? 9.665 7.428 -60.106 1.00 17.42 266 PRO B N 1
ATOM 5122 C CA . PRO B 1 269 ? 10.874 8.292 -60.038 1.00 18.08 266 PRO B CA 1
ATOM 5123 C C . PRO B 1 269 ? 11.017 9.269 -61.201 1.00 17.72 266 PRO B C 1
ATOM 5124 O O . PRO B 1 269 ? 11.368 10.468 -61.022 1.00 19.32 266 PRO B O 1
ATOM 5128 N N . MET B 1 270 ? 10.683 8.808 -62.424 1.00 17.91 267 MET B N 1
ATOM 5129 C CA . MET B 1 270 ? 10.732 9.684 -63.603 1.00 19.18 267 MET B CA 1
ATOM 5130 C C . MET B 1 270 ? 9.691 10.808 -63.555 1.00 19.41 267 MET B C 1
ATOM 5131 O O . MET B 1 270 ? 9.960 11.924 -63.983 1.00 19.20 267 MET B O 1
ATOM 5136 N N . LEU B 1 271 ? 8.454 10.478 -63.110 1.00 17.07 268 LEU B N 1
ATOM 5137 C CA . LEU B 1 271 ? 7.413 11.527 -63.030 1.00 19.44 268 LEU B CA 1
ATOM 5138 C C . LEU B 1 271 ? 7.809 12.663 -62.081 1.00 17.75 268 LEU B C 1
ATOM 5139 O O . LEU B 1 271 ? 7.629 13.856 -62.385 1.00 17.22 268 LEU B O 1
ATOM 5144 N N . ILE B 1 272 ? 8.379 12.317 -60.916 1.00 16.32 269 ILE B N 1
ATOM 5145 C CA . ILE B 1 272 ? 8.812 13.342 -59.956 1.00 16.79 269 ILE B CA 1
ATOM 5146 C C . ILE B 1 272 ? 9.962 14.155 -60.565 1.00 17.35 269 ILE B C 1
ATOM 5147 O O . ILE B 1 272 ? 9.925 15.411 -60.581 1.00 17.24 269 ILE B O 1
ATOM 5152 N N . SER B 1 273 ? 10.984 13.442 -61.092 1.00 16.64 270 SER B N 1
ATOM 5153 C CA . SER B 1 273 ? 12.141 14.184 -61.602 1.00 17.47 270 SER B CA 1
ATOM 5154 C C . SER B 1 273 ? 11.833 15.076 -62.822 1.00 18.21 270 SER B C 1
ATOM 5155 O O . SER B 1 273 ? 12.430 16.183 -62.973 1.00 21.02 270 SER B O 1
ATOM 5158 N N . ASN B 1 274 ? 10.884 14.658 -63.686 1.00 18.52 271 ASN B N 1
ATOM 5159 C CA . ASN B 1 274 ? 10.515 15.436 -64.854 1.00 18.49 271 ASN B CA 1
ATOM 5160 C C . ASN B 1 274 ? 9.634 16.652 -64.541 1.00 19.69 271 ASN B C 1
ATOM 5161 O O . ASN B 1 274 ? 9.475 17.510 -65.410 1.00 21.86 271 ASN B O 1
ATOM 5166 N N . ASN B 1 275 ? 9.065 16.745 -63.335 1.00 17.43 272 ASN B N 1
ATOM 5167 C CA . ASN B 1 275 ? 8.225 17.864 -62.937 1.00 19.43 272 ASN B CA 1
ATOM 5168 C C . ASN B 1 275 ? 8.766 18.760 -61.843 1.00 21.84 272 ASN B C 1
ATOM 5169 O O . ASN B 1 275 ? 8.215 19.821 -61.562 1.00 22.50 272 ASN B O 1
ATOM 5174 N N . ILE B 1 276 ? 9.853 18.371 -61.188 1.00 19.31 273 ILE B N 1
ATOM 5175 C CA . ILE B 1 276 ? 10.238 19.071 -59.951 1.00 20.48 273 ILE B CA 1
ATOM 5176 C C . ILE B 1 276 ? 10.783 20.489 -60.240 1.00 22.96 273 ILE B C 1
ATOM 5177 O O . ILE B 1 276 ? 10.601 21.417 -59.423 1.00 22.43 273 ILE B O 1
ATOM 5182 N N . GLU B 1 277 ? 11.415 20.689 -61.409 1.00 20.54 274 GLU B N 1
ATOM 5183 C CA . GLU B 1 277 ? 11.931 22.014 -61.718 1.00 21.73 274 GLU B CA 1
ATOM 5184 C C . GLU B 1 277 ? 10.823 23.060 -61.806 1.00 21.93 274 GLU B C 1
ATOM 5185 O O . GLU B 1 277 ? 10.982 24.214 -61.370 1.00 20.59 274 GLU B O 1
ATOM 5191 N N . LYS B 1 278 ? 9.677 22.669 -62.385 1.00 22.29 275 LYS B N 1
ATOM 5192 C CA . LYS B 1 278 ? 8.506 23.583 -62.405 1.00 24.60 275 LYS B CA 1
ATOM 5193 C C . LYS B 1 278 ? 8.096 24.057 -60.996 1.00 21.12 275 LYS B C 1
ATOM 5194 O O . LYS B 1 278 ? 7.761 25.224 -60.772 1.00 19.78 275 LYS B O 1
ATOM 5200 N N . CYS B 1 279 ? 8.106 23.120 -60.040 1.00 19.69 276 CYS B N 1
ATOM 5201 C CA . CYS B 1 279 ? 7.788 23.412 -58.649 1.00 19.61 276 CYS B CA 1
ATOM 5202 C C . CYS B 1 279 ? 8.789 24.460 -58.076 1.00 19.69 276 CYS B C 1
ATOM 5203 O O . CYS B 1 279 ? 8.391 25.416 -57.392 1.00 18.87 276 CYS B O 1
ATOM 5206 N N . LEU B 1 280 ? 10.061 24.251 -58.369 1.00 17.04 277 LEU B N 1
ATOM 5207 C CA . LEU B 1 280 ? 11.115 25.175 -57.872 1.00 16.41 277 LEU B CA 1
ATOM 5208 C C . LEU B 1 280 ? 10.975 26.574 -58.462 1.00 16.63 277 LEU B C 1
ATOM 5209 O O . LEU B 1 280 ? 11.114 27.593 -57.776 1.00 16.65 277 LEU B O 1
ATOM 5214 N N . ILE B 1 281 ? 10.712 26.641 -59.773 1.00 18.83 278 ILE B N 1
ATOM 5215 C CA . ILE B 1 281 ? 10.569 27.950 -60.439 1.00 20.58 278 ILE B CA 1
ATOM 5216 C C . ILE B 1 281 ? 9.371 28.738 -59.852 1.00 19.65 278 ILE B C 1
ATOM 5217 O O . ILE B 1 281 ? 9.467 29.936 -59.587 1.00 19.99 278 ILE B O 1
ATOM 5222 N N A GLU B 1 282 ? 8.252 28.049 -59.648 0.55 20.02 279 GLU B N 1
ATOM 5223 N N B GLU B 1 282 ? 8.246 28.049 -59.646 0.45 20.13 279 GLU B N 1
ATOM 5224 C CA A GLU B 1 282 ? 7.080 28.688 -59.035 0.55 21.62 279 GLU B CA 1
ATOM 5225 C CA B GLU B 1 282 ? 7.057 28.662 -59.028 0.45 22.02 279 GLU B CA 1
ATOM 5226 C C A GLU B 1 282 ? 7.380 29.200 -57.617 0.55 21.79 279 GLU B C 1
ATOM 5227 C C B GLU B 1 282 ? 7.364 29.182 -57.615 0.45 21.63 279 GLU B C 1
ATOM 5228 O O A GLU B 1 282 ? 6.967 30.312 -57.256 0.55 22.25 279 GLU B O 1
ATOM 5229 O O B GLU B 1 282 ? 6.954 30.282 -57.251 0.45 21.95 279 GLU B O 1
ATOM 5240 N N . ALA B 1 283 ? 8.069 28.385 -56.826 1.00 18.36 280 ALA B N 1
ATOM 5241 C CA . ALA B 1 283 ? 8.375 28.737 -55.419 1.00 18.52 280 ALA B CA 1
ATOM 5242 C C . ALA B 1 283 ? 9.407 29.879 -55.305 1.00 18.22 280 ALA B C 1
ATOM 5243 O O . ALA B 1 283 ? 9.270 30.736 -54.445 1.00 18.79 280 ALA B O 1
ATOM 5245 N N . PHE B 1 284 ? 10.428 29.887 -56.173 1.00 15.40 281 PHE B N 1
ATOM 5246 C CA . PHE B 1 284 ? 11.618 30.698 -55.932 1.00 16.42 281 PHE B CA 1
ATOM 5247 C C . PHE B 1 284 ? 11.775 31.926 -56.805 1.00 15.79 281 PHE B C 1
ATOM 5248 O O . PHE B 1 284 ? 12.482 32.867 -56.455 1.00 17.01 281 PHE B O 1
ATOM 5256 N N . THR B 1 285 ? 11.099 31.985 -57.972 1.00 16.97 282 THR B N 1
ATOM 5257 C CA . THR B 1 285 ? 11.194 33.176 -58.816 1.00 17.61 282 THR B CA 1
ATOM 5258 C C . THR B 1 285 ? 10.731 34.449 -58.060 1.00 21.24 282 THR B C 1
ATOM 5259 O O . THR B 1 285 ? 11.389 35.499 -58.187 1.00 20.87 282 THR B O 1
ATOM 5263 N N . PRO B 1 286 ? 9.666 34.336 -57.215 1.00 20.87 283 PRO B N 1
ATOM 5264 C CA . PRO B 1 286 ? 9.305 35.571 -56.470 1.00 21.32 283 PRO B CA 1
ATOM 5265 C C . PRO B 1 286 ? 10.357 36.091 -55.461 1.00 22.91 283 PRO B C 1
ATOM 5266 O O . PRO B 1 286 ? 10.354 37.260 -55.117 1.00 26.17 283 PRO B O 1
ATOM 5270 N N . ILE B 1 287 ? 11.240 35.213 -55.022 1.00 24.20 284 ILE B N 1
ATOM 5271 C CA . ILE B 1 287 ? 12.339 35.477 -54.077 1.00 24.10 284 ILE B CA 1
ATOM 5272 C C . ILE B 1 287 ? 13.631 35.869 -54.800 1.00 22.10 284 ILE B C 1
ATOM 5273 O O . ILE B 1 287 ? 14.624 36.217 -54.157 1.00 28.23 284 ILE B O 1
ATOM 5278 N N . GLY B 1 288 ? 13.678 35.729 -56.120 1.00 22.87 285 GLY B N 1
ATOM 5279 C CA . GLY B 1 288 ? 14.876 36.052 -56.891 1.00 22.94 285 GLY B CA 1
ATOM 5280 C C . GLY B 1 288 ? 15.918 34.925 -57.012 1.00 21.65 285 GLY B C 1
ATOM 5281 O O . GLY B 1 288 ? 17.076 35.210 -57.333 1.00 24.53 285 GLY B O 1
ATOM 5282 N N . ILE B 1 289 ? 15.577 33.677 -56.763 1.00 18.70 286 ILE B N 1
ATOM 5283 C CA . ILE B 1 289 ? 16.516 32.554 -56.720 1.00 18.30 286 ILE B CA 1
ATOM 5284 C C . ILE B 1 289 ? 16.255 31.588 -57.887 1.00 18.95 286 ILE B C 1
ATOM 5285 O O . ILE B 1 289 ? 15.081 31.246 -58.188 1.00 18.37 286 ILE B O 1
ATOM 5290 N N . SER B 1 290 ? 17.319 31.241 -58.618 1.00 18.43 287 SER B N 1
ATOM 5291 C CA . SER B 1 290 ? 17.291 30.236 -59.704 1.00 20.80 287 SER B CA 1
ATOM 5292 C C . SER B 1 290 ? 18.331 29.126 -59.597 1.00 18.15 287 SER B C 1
ATOM 5293 O O . SER B 1 290 ? 18.305 28.172 -60.380 1.00 20.20 287 SER B O 1
ATOM 5296 N N . ASP B 1 291 ? 19.285 29.245 -58.656 1.00 19.09 288 ASP B N 1
ATOM 5297 C CA . ASP B 1 291 ? 20.386 28.290 -58.505 1.00 17.92 288 ASP B CA 1
ATOM 5298 C C . ASP B 1 291 ? 19.990 27.268 -57.444 1.00 17.03 288 ASP B C 1
ATOM 5299 O O . ASP B 1 291 ? 20.029 27.571 -56.232 1.00 17.49 288 ASP B O 1
ATOM 5304 N N . TRP B 1 292 ? 19.630 26.061 -57.856 1.00 16.32 289 TRP B N 1
ATOM 5305 C CA . TRP B 1 292 ? 19.129 25.029 -56.937 1.00 16.66 289 TRP B CA 1
ATOM 5306 C C . TRP B 1 292 ? 20.256 24.454 -56.036 1.00 14.94 289 TRP B C 1
ATOM 5307 O O . TRP B 1 292 ? 19.932 23.721 -55.075 1.00 16.48 289 TRP B O 1
ATOM 5318 N N . ASN B 1 293 ? 21.551 24.738 -56.353 1.00 15.05 290 ASN B N 1
ATOM 5319 C CA . ASN B 1 293 ? 22.621 24.420 -55.458 1.00 14.78 290 ASN B CA 1
ATOM 5320 C C . ASN B 1 293 ? 22.914 25.529 -54.399 1.00 17.11 290 ASN B C 1
ATOM 5321 O O . ASN B 1 293 ? 23.737 25.313 -53.507 1.00 17.46 290 ASN B O 1
ATOM 5326 N N . SER B 1 294 ? 22.203 26.664 -54.448 1.00 16.50 291 SER B N 1
ATOM 5327 C CA . SER B 1 294 ? 22.381 27.778 -53.496 1.00 17.22 291 SER B CA 1
ATOM 5328 C C . SER B 1 294 ? 21.419 27.738 -52.305 1.00 17.70 291 SER B C 1
ATOM 5329 O O . SER B 1 294 ? 21.424 28.681 -51.487 1.00 17.63 291 SER B O 1
ATOM 5332 N N . ILE B 1 295 ? 20.634 26.673 -52.210 1.00 16.01 292 ILE B N 1
ATOM 5333 C CA . ILE B 1 295 ? 19.611 26.479 -51.145 1.00 16.44 292 ILE B CA 1
ATOM 5334 C C . ILE B 1 295 ? 19.869 25.132 -50.480 1.00 15.57 292 ILE B C 1
ATOM 5335 O O . ILE B 1 295 ? 20.500 24.228 -51.103 1.00 15.34 292 ILE B O 1
ATOM 5340 N N . PHE B 1 296 ? 19.325 24.948 -49.273 1.00 14.02 293 PHE B N 1
ATOM 5341 C CA . PHE B 1 296 ? 19.284 23.652 -48.669 1.00 13.35 293 PHE B CA 1
ATOM 5342 C C . PHE B 1 296 ? 18.001 22.870 -49.031 1.00 13.56 293 PHE B C 1
ATOM 5343 O O . PHE B 1 296 ? 17.007 23.509 -49.430 1.00 14.24 293 PHE B O 1
ATOM 5351 N N . TRP B 1 297 ? 18.034 21.546 -48.888 1.00 13.14 294 TRP B N 1
ATOM 5352 C CA . TRP B 1 297 ? 16.912 20.668 -49.280 1.00 12.30 294 TRP B CA 1
ATOM 5353 C C . TRP B 1 297 ? 16.533 19.761 -48.095 1.00 14.01 294 TRP B C 1
ATOM 5354 O O . TRP B 1 297 ? 17.393 19.146 -47.457 1.00 14.14 294 TRP B O 1
ATOM 5365 N N . ILE B 1 298 ? 15.223 19.629 -47.846 1.00 13.15 295 ILE B N 1
ATOM 5366 C CA . ILE B 1 298 ? 14.640 18.674 -46.909 1.00 12.62 295 ILE B CA 1
ATOM 5367 C C . ILE B 1 298 ? 13.652 17.793 -47.639 1.00 12.18 295 ILE B C 1
ATOM 5368 O O . ILE B 1 298 ? 12.446 18.172 -47.813 1.00 13.01 295 ILE B O 1
ATOM 5373 N N . THR B 1 299 ? 14.096 16.614 -48.124 1.00 12.07 296 THR B N 1
ATOM 5374 C CA . THR B 1 299 ? 13.361 15.845 -49.145 1.00 12.18 296 THR B CA 1
ATOM 5375 C C . THR B 1 299 ? 12.908 14.506 -48.646 1.00 12.70 296 THR B C 1
ATOM 5376 O O . THR B 1 299 ? 13.734 13.682 -48.158 1.00 12.63 296 THR B O 1
ATOM 5380 N N . HIS B 1 300 ? 11.605 14.193 -48.801 1.00 12.85 297 HIS B N 1
ATOM 5381 C CA . HIS B 1 300 ? 11.099 12.837 -48.476 1.00 12.12 297 HIS B CA 1
ATOM 5382 C C . HIS B 1 300 ? 11.844 11.772 -49.318 1.00 12.99 297 HIS B C 1
ATOM 5383 O O . HIS B 1 300 ? 11.758 11.798 -50.547 1.00 13.32 297 HIS B O 1
ATOM 5390 N N . PRO B 1 301 ? 12.505 10.768 -48.661 1.00 12.97 298 PRO B N 1
ATOM 5391 C CA . PRO B 1 301 ? 13.252 9.730 -49.410 1.00 14.71 298 PRO B CA 1
ATOM 5392 C C . PRO B 1 301 ? 12.340 8.541 -49.734 1.00 14.38 298 PRO B C 1
ATOM 5393 O O . PRO B 1 301 ? 12.432 7.474 -49.163 1.00 15.94 298 PRO B O 1
ATOM 5397 N N . GLY B 1 302 ? 11.396 8.766 -50.645 1.00 13.60 299 GLY B N 1
ATOM 5398 C CA . GLY B 1 302 ? 10.395 7.734 -50.917 1.00 15.51 299 GLY B CA 1
ATOM 5399 C C . GLY B 1 302 ? 10.998 6.420 -51.424 1.00 14.93 299 GLY B C 1
ATOM 5400 O O . GLY B 1 302 ? 10.433 5.333 -51.200 1.00 15.36 299 GLY B O 1
ATOM 5401 N N . GLY B 1 303 ? 12.112 6.544 -52.161 1.00 15.30 300 GLY B N 1
ATOM 5402 C CA . GLY B 1 303 ? 13.012 5.442 -52.509 1.00 16.55 300 GLY B CA 1
ATOM 5403 C C . GLY B 1 303 ? 14.302 6.021 -53.032 1.00 15.04 300 GLY B C 1
ATOM 5404 O O . GLY B 1 303 ? 14.362 7.195 -53.457 1.00 16.47 300 GLY B O 1
ATOM 5405 N N . LYS B 1 304 ? 15.344 5.189 -53.014 1.00 14.88 301 LYS B N 1
ATOM 5406 C CA . LYS B 1 304 ? 16.645 5.618 -53.526 1.00 14.96 301 LYS B CA 1
ATOM 5407 C C . LYS B 1 304 ? 16.561 6.163 -54.954 1.00 15.96 301 LYS B C 1
ATOM 5408 O O . LYS B 1 304 ? 17.257 7.110 -55.324 1.00 16.82 301 LYS B O 1
ATOM 5414 N N . ALA B 1 305 ? 15.712 5.548 -55.791 1.00 15.73 302 ALA B N 1
ATOM 5415 C CA . ALA B 1 305 ? 15.641 5.968 -57.203 1.00 16.53 302 ALA B CA 1
ATOM 5416 C C . ALA B 1 305 ? 15.060 7.371 -57.380 1.00 16.13 302 ALA B C 1
ATOM 5417 O O . ALA B 1 305 ? 15.446 8.060 -58.360 1.00 18.01 302 ALA B O 1
ATOM 5419 N N . ILE B 1 306 ? 14.137 7.788 -56.507 1.00 16.10 303 ILE B N 1
ATOM 5420 C CA . ILE B 1 306 ? 13.606 9.150 -56.570 1.00 15.97 303 ILE B CA 1
ATOM 5421 C C . ILE B 1 306 ? 14.723 10.158 -56.363 1.00 15.92 303 ILE B C 1
ATOM 5422 O O . ILE B 1 306 ? 14.890 11.112 -57.140 1.00 16.67 303 ILE B O 1
ATOM 5427 N N . LEU B 1 307 ? 15.510 9.933 -55.289 1.00 15.04 304 LEU B N 1
ATOM 5428 C CA . LEU B 1 307 ? 16.611 10.821 -55.003 1.00 14.99 304 LEU B CA 1
ATOM 5429 C C . LEU B 1 307 ? 17.655 10.847 -56.136 1.00 15.92 304 LEU B C 1
ATOM 5430 O O . LEU B 1 307 ? 18.113 11.922 -56.602 1.00 15.83 304 LEU B O 1
ATOM 5435 N N . ASP B 1 308 ? 18.014 9.666 -56.619 1.00 14.77 305 ASP B N 1
ATOM 5436 C CA . ASP B 1 308 ? 19.008 9.555 -57.683 1.00 16.94 305 ASP B CA 1
ATOM 5437 C C . ASP B 1 308 ? 18.576 10.332 -58.950 1.00 16.92 305 ASP B C 1
ATOM 5438 O O . ASP B 1 308 ? 19.398 11.048 -59.577 1.00 18.01 305 ASP B O 1
ATOM 5443 N N . LYS B 1 309 ? 17.306 10.174 -59.354 1.00 17.28 306 LYS B N 1
ATOM 5444 C CA . LYS B 1 309 ? 16.864 10.816 -60.610 1.00 18.78 306 LYS B CA 1
ATOM 5445 C C . LYS B 1 309 ? 16.716 12.351 -60.469 1.00 18.32 306 LYS B C 1
ATOM 5446 O O . LYS B 1 309 ? 17.010 13.087 -61.428 1.00 19.21 306 LYS B O 1
ATOM 5452 N N . VAL B 1 310 ? 16.267 12.818 -59.303 1.00 15.91 307 VAL B N 1
ATOM 5453 C CA . VAL B 1 310 ? 16.196 14.290 -59.058 1.00 16.75 307 VAL B CA 1
ATOM 5454 C C . VAL B 1 310 ? 17.596 14.911 -59.096 1.00 17.26 307 VAL B C 1
ATOM 5455 O O . VAL B 1 310 ? 17.803 15.959 -59.743 1.00 17.74 307 VAL B O 1
ATOM 5459 N N . GLU B 1 311 ? 18.555 14.276 -58.383 1.00 16.90 308 GLU B N 1
ATOM 5460 C CA . GLU B 1 311 ? 19.928 14.766 -58.351 1.00 16.96 308 GLU B CA 1
ATOM 5461 C C . GLU B 1 311 ? 20.533 14.857 -59.736 1.00 17.64 308 GLU B C 1
ATOM 5462 O O . GLU B 1 311 ? 21.183 15.862 -60.075 1.00 19.36 308 GLU B O 1
ATOM 5468 N N . GLU B 1 312 ? 20.314 13.797 -60.531 1.00 18.16 309 GLU B N 1
ATOM 5469 C CA . GLU B 1 312 ? 20.811 13.771 -61.907 1.00 20.42 309 GLU B CA 1
ATOM 5470 C C . GLU B 1 312 ? 20.172 14.854 -62.795 1.00 19.56 309 GLU B C 1
ATOM 5471 O O . GLU B 1 312 ? 20.873 15.555 -63.532 1.00 22.71 309 GLU B O 1
ATOM 5477 N N . LYS B 1 313 ? 18.849 14.975 -62.728 1.00 19.21 310 LYS B N 1
ATOM 5478 C CA . LYS B 1 313 ? 18.088 15.897 -63.596 1.00 19.18 310 LYS B CA 1
ATOM 5479 C C . LYS B 1 313 ? 18.527 17.356 -63.383 1.00 17.32 310 LYS B C 1
ATOM 5480 O O . LYS B 1 313 ? 18.666 18.143 -64.319 1.00 20.24 310 LYS B O 1
ATOM 5486 N N . LEU B 1 314 ? 18.720 17.720 -62.101 1.00 20.34 311 LEU B N 1
ATOM 5487 C CA . LEU B 1 314 ? 19.044 19.126 -61.711 1.00 19.20 311 LEU B CA 1
ATOM 5488 C C . LEU B 1 314 ? 20.546 19.368 -61.521 1.00 21.70 311 LEU B C 1
ATOM 5489 O O . LEU B 1 314 ? 20.952 20.525 -61.212 1.00 21.64 311 LEU B O 1
ATOM 5494 N N . HIS B 1 315 ? 21.386 18.335 -61.683 1.00 18.81 312 HIS B N 1
ATOM 5495 C CA . HIS B 1 315 ? 22.844 18.504 -61.417 1.00 18.73 312 HIS B CA 1
ATOM 5496 C C . HIS B 1 315 ? 23.042 19.044 -59.985 1.00 17.94 312 HIS B C 1
ATOM 5497 O O . HIS B 1 315 ? 23.896 19.937 -59.774 1.00 20.09 312 HIS B O 1
ATOM 5504 N N . LEU B 1 316 ? 22.364 18.454 -59.001 1.00 17.22 313 LEU B N 1
ATOM 5505 C CA . LEU B 1 316 ? 22.615 18.784 -57.596 1.00 15.89 313 LEU B CA 1
ATOM 5506 C C . LEU B 1 316 ? 23.960 18.234 -57.098 1.00 19.83 313 LEU B C 1
ATOM 5507 O O . LEU B 1 316 ? 24.354 17.089 -57.412 1.00 18.74 313 LEU B O 1
ATOM 5512 N N . LYS B 1 317 ? 24.649 19.051 -56.317 1.00 18.24 314 LYS B N 1
ATOM 5513 C CA . LYS B 1 317 ? 25.840 18.610 -55.592 1.00 19.91 314 LYS B CA 1
ATOM 5514 C C . LYS B 1 317 ? 25.432 17.509 -54.550 1.00 18.70 314 LYS B C 1
ATOM 5515 O O . LYS B 1 317 ? 24.284 17.508 -54.041 1.00 17.95 314 LYS B O 1
ATOM 5521 N N . SER B 1 318 ? 26.398 16.664 -54.187 1.00 20.34 315 SER B N 1
ATOM 5522 C CA . SER B 1 318 ? 26.127 15.533 -53.294 1.00 19.14 315 SER B CA 1
ATOM 5523 C C . SER B 1 318 ? 25.720 15.963 -51.901 1.00 20.22 315 SER B C 1
ATOM 5524 O O . SER B 1 318 ? 25.071 15.176 -51.189 1.00 20.71 315 SER B O 1
ATOM 5527 N N . ASP B 1 319 ? 26.031 17.181 -51.489 1.00 17.96 316 ASP B N 1
ATOM 5528 C CA A ASP B 1 319 ? 25.617 17.685 -50.156 0.56 18.33 316 ASP B CA 1
ATOM 5529 C CA B ASP B 1 319 ? 25.614 17.606 -50.146 0.44 17.40 316 ASP B CA 1
ATOM 5530 C C . ASP B 1 319 ? 24.085 17.704 -49.988 1.00 16.73 316 ASP B C 1
ATOM 5531 O O . ASP B 1 319 ? 23.574 17.571 -48.858 1.00 16.54 316 ASP B O 1
ATOM 5540 N N . LYS B 1 320 ? 23.309 17.906 -51.085 1.00 15.27 317 LYS B N 1
ATOM 5541 C CA . LYS B 1 320 ? 21.912 18.226 -50.889 1.00 16.31 317 LYS B CA 1
ATOM 5542 C C . LYS B 1 320 ? 21.125 17.095 -50.190 1.00 13.85 317 LYS B C 1
ATOM 5543 O O . LYS B 1 320 ? 20.256 17.379 -49.345 1.00 15.60 317 LYS B O 1
ATOM 5549 N N . PHE B 1 321 ? 21.383 15.830 -50.596 1.00 14.53 318 PHE B N 1
ATOM 5550 C CA . PHE B 1 321 ? 20.632 14.677 -50.140 1.00 13.80 318 PHE B CA 1
ATOM 5551 C C . PHE B 1 321 ? 21.332 13.877 -49.010 1.00 12.85 318 PHE B C 1
ATOM 5552 O O . PHE B 1 321 ? 20.886 12.754 -48.709 1.00 14.19 318 PHE B O 1
ATOM 5560 N N . VAL B 1 322 ? 22.360 14.463 -48.348 1.00 14.12 319 VAL B N 1
ATOM 5561 C CA . VAL B 1 322 ? 23.053 13.757 -47.250 1.00 13.58 319 VAL B CA 1
ATOM 5562 C C . VAL B 1 322 ? 22.076 13.232 -46.176 1.00 12.72 319 VAL B C 1
ATOM 5563 O O . VAL B 1 322 ? 22.171 12.078 -45.727 1.00 13.27 319 VAL B O 1
ATOM 5567 N N . ASP B 1 323 ? 21.210 14.126 -45.681 1.00 12.95 320 ASP B N 1
ATOM 5568 C CA . ASP B 1 323 ? 20.324 13.778 -44.566 1.00 12.89 320 ASP B CA 1
ATOM 5569 C C . ASP B 1 323 ? 19.178 12.843 -45.024 1.00 11.80 320 ASP B C 1
ATOM 5570 O O . ASP B 1 323 ? 18.810 11.910 -44.305 1.00 12.75 320 ASP B O 1
ATOM 5575 N N . SER B 1 324 ? 18.636 13.088 -46.225 1.00 11.81 321 SER B N 1
ATOM 5576 C CA . SER B 1 324 ? 17.610 12.185 -46.798 1.00 12.35 321 SER B CA 1
ATOM 5577 C C . SER B 1 324 ? 18.121 10.743 -46.913 1.00 12.15 321 SER B C 1
ATOM 5578 O O . SER B 1 324 ? 17.439 9.771 -46.518 1.00 12.48 321 SER B O 1
ATOM 5581 N N . ARG B 1 325 ? 19.376 10.593 -47.417 1.00 12.66 322 ARG B N 1
ATOM 5582 C CA . ARG B 1 325 ? 19.979 9.280 -47.555 1.00 12.93 322 ARG B CA 1
ATOM 5583 C C . ARG B 1 325 ? 20.326 8.630 -46.224 1.00 12.68 322 ARG B C 1
ATOM 5584 O O . ARG B 1 325 ? 20.206 7.402 -46.052 1.00 13.09 322 ARG B O 1
ATOM 5592 N N . HIS B 1 326 ? 20.744 9.434 -45.236 1.00 12.47 323 HIS B N 1
ATOM 5593 C CA . HIS B 1 326 ? 21.060 8.942 -43.900 1.00 13.15 323 HIS B CA 1
ATOM 5594 C C . HIS B 1 326 ? 19.805 8.403 -43.162 1.00 12.82 323 HIS B C 1
ATOM 5595 O O . HIS B 1 326 ? 19.827 7.300 -42.613 1.00 12.96 323 HIS B O 1
ATOM 5602 N N . VAL B 1 327 ? 18.706 9.158 -43.261 1.00 12.08 324 VAL B N 1
ATOM 5603 C CA . VAL B 1 327 ? 17.438 8.697 -42.674 1.00 12.15 324 VAL B CA 1
ATOM 5604 C C . VAL B 1 327 ? 16.933 7.449 -43.380 1.00 10.94 324 VAL B C 1
ATOM 5605 O O . VAL B 1 327 ? 16.519 6.457 -42.704 1.00 12.99 324 VAL B O 1
ATOM 5609 N N . LEU B 1 328 ? 17.006 7.412 -44.726 1.00 12.20 325 LEU B N 1
ATOM 5610 C CA . LEU B 1 328 ? 16.618 6.191 -45.474 1.00 12.39 325 LEU B CA 1
ATOM 5611 C C . LEU B 1 328 ? 17.450 4.975 -44.996 1.00 11.31 325 LEU B C 1
ATOM 5612 O O . LEU B 1 328 ? 16.901 3.872 -44.783 1.00 13.26 325 LEU B O 1
ATOM 5617 N N . SER B 1 329 ? 18.774 5.162 -44.851 1.00 12.81 326 SER B N 1
ATOM 5618 C CA . SER B 1 329 ? 19.675 4.092 -44.398 1.00 12.69 326 SER B CA 1
ATOM 5619 C C . SER B 1 329 ? 19.280 3.512 -43.026 1.00 12.51 326 SER B C 1
ATOM 5620 O O . SER B 1 329 ? 19.270 2.304 -42.822 1.00 13.19 326 SER B O 1
ATOM 5623 N N . GLU B 1 330 ? 18.931 4.404 -42.082 1.00 12.27 327 GLU B N 1
ATOM 5624 C CA . GLU B 1 330 ? 18.733 3.967 -40.672 1.00 12.94 327 GLU B CA 1
ATOM 5625 C C . GLU B 1 330 ? 17.274 3.667 -40.320 1.00 13.08 327 GLU B C 1
ATOM 5626 O O . GLU B 1 330 ? 17.046 3.097 -39.257 1.00 14.04 327 GLU B O 1
ATOM 5632 N N . HIS B 1 331 ? 16.323 4.024 -41.195 1.00 12.65 328 HIS B N 1
ATOM 5633 C CA . HIS B 1 331 ? 14.882 3.877 -40.886 1.00 12.94 328 HIS B CA 1
ATOM 5634 C C . HIS B 1 331 ? 13.990 3.410 -41.999 1.00 12.99 328 HIS B C 1
ATOM 5635 O O . HIS B 1 331 ? 12.781 3.119 -41.721 1.00 13.12 328 HIS B O 1
ATOM 5642 N N . GLY B 1 332 ? 14.447 3.368 -43.248 1.00 13.07 329 GLY B N 1
ATOM 5643 C CA . GLY B 1 332 ? 13.552 3.166 -44.377 1.00 12.89 329 GLY B CA 1
ATOM 5644 C C . GLY B 1 332 ? 12.573 4.326 -44.588 1.00 12.34 329 GLY B C 1
ATOM 5645 O O . GLY B 1 332 ? 12.773 5.446 -44.107 1.00 13.88 329 GLY B O 1
ATOM 5646 N N . ASN B 1 333 ? 11.551 4.015 -45.402 1.00 12.89 330 ASN B N 1
ATOM 5647 C CA . ASN B 1 333 ? 10.466 4.954 -45.726 1.00 12.27 330 ASN B CA 1
ATOM 5648 C C . ASN B 1 333 ? 9.374 4.770 -44.628 1.00 11.72 330 ASN B C 1
ATOM 5649 O O . ASN B 1 333 ? 8.671 3.748 -44.604 1.00 12.74 330 ASN B O 1
ATOM 5654 N N . MET B 1 334 ? 9.218 5.778 -43.782 1.00 11.15 331 MET B N 1
ATOM 5655 C CA . MET B 1 334 ? 8.204 5.780 -42.679 1.00 12.04 331 MET B CA 1
ATOM 5656 C C . MET B 1 334 ? 6.958 6.577 -43.016 1.00 11.47 331 MET B C 1
ATOM 5657 O O . MET B 1 334 ? 6.232 7.029 -42.099 1.00 14.49 331 MET B O 1
ATOM 5662 N N . SER B 1 335 ? 6.690 6.784 -44.297 1.00 11.56 332 SER B N 1
ATOM 5663 C CA . SER B 1 335 ? 5.559 7.594 -44.771 1.00 12.02 332 SER B CA 1
ATOM 5664 C C . SER B 1 335 ? 5.704 9.052 -44.283 1.00 11.40 332 SER B C 1
ATOM 5665 O O . SER B 1 335 ? 6.821 9.632 -44.369 1.00 11.83 332 SER B O 1
ATOM 5668 N N A SER B 1 336 ? 4.608 9.698 -43.864 0.62 10.71 333 SER B N 1
ATOM 5669 N N B SER B 1 336 ? 4.610 9.693 -43.843 0.38 13.25 333 SER B N 1
ATOM 5670 C CA A SER B 1 336 ? 4.597 11.175 -43.636 0.62 10.76 333 SER B CA 1
ATOM 5671 C CA B SER B 1 336 ? 4.613 11.160 -43.550 0.38 13.78 333 SER B CA 1
ATOM 5672 C C A SER B 1 336 ? 5.648 11.673 -42.641 0.62 8.38 333 SER B C 1
ATOM 5673 C C B SER B 1 336 ? 5.714 11.630 -42.607 0.38 14.42 333 SER B C 1
ATOM 5674 O O A SER B 1 336 ? 6.221 12.775 -42.825 0.62 9.96 333 SER B O 1
ATOM 5675 O O B SER B 1 336 ? 6.248 12.747 -42.796 0.38 17.05 333 SER B O 1
ATOM 5680 N N A SER B 1 337 ? 5.971 10.891 -41.579 0.62 9.52 334 SER B N 1
ATOM 5681 N N B SER B 1 337 ? 6.030 10.839 -41.557 0.38 14.23 334 SER B N 1
ATOM 5682 C CA A SER B 1 337 ? 6.979 11.355 -40.600 0.62 11.71 334 SER B CA 1
ATOM 5683 C CA B SER B 1 337 ? 7.028 11.285 -40.571 0.38 10.54 334 SER B CA 1
ATOM 5684 C C A SER B 1 337 ? 8.428 11.523 -41.192 0.62 11.37 334 SER B C 1
ATOM 5685 C C B SER B 1 337 ? 8.424 11.538 -41.200 0.38 11.49 334 SER B C 1
ATOM 5686 O O A SER B 1 337 ? 9.233 12.278 -40.609 0.62 11.02 334 SER B O 1
ATOM 5687 O O B SER B 1 337 ? 9.219 12.329 -40.644 0.38 12.68 334 SER B O 1
ATOM 5692 N N . THR B 1 338 ? 8.724 10.813 -42.276 1.00 10.74 335 THR B N 1
ATOM 5693 C CA . THR B 1 338 ? 10.112 10.712 -42.730 1.00 11.07 335 THR B CA 1
ATOM 5694 C C . THR B 1 338 ? 10.736 12.089 -42.971 1.00 11.07 335 THR B C 1
ATOM 5695 O O . THR B 1 338 ? 11.926 12.314 -42.539 1.00 11.83 335 THR B O 1
ATOM 5699 N N . VAL B 1 339 ? 10.040 13.007 -43.644 1.00 11.40 336 VAL B N 1
ATOM 5700 C CA . VAL B 1 339 ? 10.619 14.318 -43.954 1.00 12.31 336 VAL B CA 1
ATOM 5701 C C . VAL B 1 339 ? 10.923 15.138 -42.704 1.00 11.86 336 VAL B C 1
ATOM 5702 O O . VAL B 1 339 ? 11.829 15.992 -42.696 1.00 13.02 336 VAL B O 1
ATOM 5706 N N . LEU B 1 340 ? 10.175 14.893 -41.614 1.00 11.74 337 LEU B N 1
ATOM 5707 C CA . LEU B 1 340 ? 10.451 15.574 -40.347 1.00 12.01 337 LEU B CA 1
ATOM 5708 C C . LEU B 1 340 ? 11.698 14.974 -39.611 1.00 11.97 337 LEU B C 1
ATOM 5709 O O . LEU B 1 340 ? 12.459 15.715 -38.954 1.00 12.11 337 LEU B O 1
ATOM 5714 N N . PHE B 1 341 ? 11.915 13.629 -39.741 1.00 12.07 338 PHE B N 1
ATOM 5715 C CA . PHE B 1 341 ? 13.243 13.070 -39.351 1.00 11.52 338 PHE B CA 1
ATOM 5716 C C . PHE B 1 341 ? 14.393 13.749 -40.120 1.00 12.05 338 PHE B C 1
ATOM 5717 O O . PHE B 1 341 ? 15.463 14.005 -39.543 1.00 13.18 338 PHE B O 1
ATOM 5725 N N . VAL B 1 342 ? 14.205 13.946 -41.443 1.00 11.65 339 VAL B N 1
ATOM 5726 C CA . VAL B 1 342 ? 15.241 14.620 -42.282 1.00 11.16 339 VAL B CA 1
ATOM 5727 C C . VAL B 1 342 ? 15.500 16.039 -41.754 1.00 12.25 339 VAL B C 1
ATOM 5728 O O . VAL B 1 342 ? 16.653 16.474 -41.594 1.00 12.71 339 VAL B O 1
ATOM 5732 N N . MET B 1 343 ? 14.410 16.789 -41.446 1.00 11.07 340 MET B N 1
ATOM 5733 C CA . MET B 1 343 ? 14.557 18.146 -40.912 1.00 12.58 340 MET B CA 1
ATOM 5734 C C . MET B 1 343 ? 15.350 18.134 -39.581 1.00 11.69 340 MET B C 1
ATOM 5735 O O . MET B 1 343 ? 16.250 18.992 -39.363 1.00 12.85 340 MET B O 1
ATOM 5740 N N . ASP B 1 344 ? 15.052 17.177 -38.664 1.00 11.76 341 ASP B N 1
ATOM 5741 C CA . ASP B 1 344 ? 15.772 17.062 -37.387 1.00 12.84 341 ASP B CA 1
ATOM 5742 C C . ASP B 1 344 ? 17.264 16.768 -37.625 1.00 12.59 341 ASP B C 1
ATOM 5743 O O . ASP B 1 344 ? 18.139 17.394 -36.975 1.00 13.65 341 ASP B O 1
ATOM 5748 N N A GLU B 1 345 ? 17.555 15.827 -38.539 0.57 13.10 342 GLU B N 1
ATOM 5749 N N B GLU B 1 345 ? 17.559 15.831 -38.537 0.43 13.23 342 GLU B N 1
ATOM 5750 C CA A GLU B 1 345 ? 18.953 15.460 -38.803 0.57 13.07 342 GLU B CA 1
ATOM 5751 C CA B GLU B 1 345 ? 18.967 15.495 -38.798 0.43 13.06 342 GLU B CA 1
ATOM 5752 C C A GLU B 1 345 ? 19.737 16.678 -39.385 0.57 15.17 342 GLU B C 1
ATOM 5753 C C B GLU B 1 345 ? 19.734 16.707 -39.364 0.43 11.97 342 GLU B C 1
ATOM 5754 O O A GLU B 1 345 ? 20.905 16.880 -39.045 0.57 14.51 342 GLU B O 1
ATOM 5755 O O B GLU B 1 345 ? 20.901 16.914 -39.029 0.43 14.06 342 GLU B O 1
ATOM 5766 N N . LEU B 1 346 ? 19.113 17.399 -40.312 1.00 13.43 343 LEU B N 1
ATOM 5767 C CA . LEU B 1 346 ? 19.774 18.586 -40.924 1.00 14.08 343 LEU B CA 1
ATOM 5768 C C . LEU B 1 346 ? 20.205 19.597 -39.848 1.00 13.30 343 LEU B C 1
ATOM 5769 O O . LEU B 1 346 ? 21.340 20.079 -39.846 1.00 14.01 343 LEU B O 1
ATOM 5774 N N . ARG B 1 347 ? 19.270 19.986 -38.950 1.00 13.50 344 ARG B N 1
ATOM 5775 C CA . ARG B 1 347 ? 19.588 21.025 -37.972 1.00 14.02 344 ARG B CA 1
ATOM 5776 C C . ARG B 1 347 ? 20.605 20.470 -36.907 1.00 14.80 344 ARG B C 1
ATOM 5777 O O . ARG B 1 347 ? 21.470 21.250 -36.414 1.00 16.98 344 ARG B O 1
ATOM 5785 N N . LYS B 1 348 ? 20.527 19.183 -36.563 1.00 13.93 345 LYS B N 1
ATOM 5786 C CA . LYS B 1 348 ? 21.487 18.607 -35.598 1.00 16.15 345 LYS B CA 1
ATOM 5787 C C . LYS B 1 348 ? 22.873 18.517 -36.227 1.00 15.39 345 LYS B C 1
ATOM 5788 O O . LYS B 1 348 ? 23.896 18.830 -35.570 1.00 18.05 345 LYS B O 1
ATOM 5794 N N . ARG B 1 349 ? 22.962 18.040 -37.474 1.00 16.32 346 ARG B N 1
ATOM 5795 C CA . ARG B 1 349 ? 24.274 17.934 -38.152 1.00 16.26 346 ARG B CA 1
ATOM 5796 C C . ARG B 1 349 ? 24.875 19.280 -38.385 1.00 15.56 346 ARG B C 1
ATOM 5797 O O . ARG B 1 349 ? 26.120 19.422 -38.275 1.00 17.08 346 ARG B O 1
ATOM 5805 N N . SER B 1 350 ? 24.099 20.295 -38.757 1.00 16.05 347 SER B N 1
ATOM 5806 C CA . SER B 1 350 ? 24.564 21.656 -38.995 1.00 16.61 347 SER B CA 1
ATOM 5807 C C . SER B 1 350 ? 25.250 22.180 -37.755 1.00 17.41 347 SER B C 1
ATOM 5808 O O . SER B 1 350 ? 26.376 22.719 -37.840 1.00 19.64 347 SER B O 1
ATOM 5811 N N . LEU B 1 351 ? 24.666 21.939 -36.579 1.00 18.62 348 LEU B N 1
ATOM 5812 C CA . LEU B 1 351 ? 25.338 22.324 -35.285 1.00 23.66 348 LEU B CA 1
ATOM 5813 C C . LEU B 1 351 ? 26.642 21.519 -35.062 1.00 20.53 348 LEU B C 1
ATOM 5814 O O . LEU B 1 351 ? 27.711 22.085 -34.748 1.00 22.13 348 LEU B O 1
ATOM 5819 N N . GLU B 1 352 ? 26.571 20.202 -35.210 1.00 19.59 349 GLU B N 1
ATOM 5820 C CA . GLU B 1 352 ? 27.731 19.341 -34.941 1.00 20.81 349 GLU B CA 1
ATOM 5821 C C . GLU B 1 352 ? 28.951 19.621 -35.836 1.00 23.06 349 GLU B C 1
ATOM 5822 O O . GLU B 1 352 ? 30.125 19.489 -35.346 1.00 23.24 349 GLU B O 1
ATOM 5828 N N . GLU B 1 353 ? 28.705 19.982 -37.099 1.00 18.71 350 GLU B N 1
ATOM 5829 C CA . GLU B 1 353 ? 29.747 20.127 -38.121 1.00 18.68 350 GLU B CA 1
ATOM 5830 C C . GLU B 1 353 ? 30.210 21.580 -38.279 1.00 19.64 350 GLU B C 1
ATOM 5831 O O . GLU B 1 353 ? 31.014 21.942 -39.217 1.00 21.42 350 GLU B O 1
ATOM 5837 N N . GLY B 1 354 ? 29.732 22.461 -37.395 1.00 20.50 351 GLY B N 1
ATOM 5838 C CA . GLY B 1 354 ? 30.208 23.850 -37.363 1.00 20.83 351 GLY B CA 1
ATOM 5839 C C . GLY B 1 354 ? 29.661 24.763 -38.455 1.00 22.39 351 GLY B C 1
ATOM 5840 O O . GLY B 1 354 ? 30.316 25.750 -38.835 1.00 24.73 351 GLY B O 1
ATOM 5841 N N . LYS B 1 355 ? 28.437 24.492 -38.936 1.00 19.60 352 LYS B N 1
ATOM 5842 C CA . LYS B 1 355 ? 27.852 25.343 -39.924 1.00 21.26 352 LYS B CA 1
ATOM 5843 C C . LYS B 1 355 ? 27.256 26.616 -39.311 1.00 20.08 352 LYS B C 1
ATOM 5844 O O . LYS B 1 355 ? 26.868 26.640 -38.125 1.00 20.48 352 LYS B O 1
ATOM 5850 N N . SER B 1 356 ? 27.118 27.683 -40.115 1.00 21.29 353 SER B N 1
ATOM 5851 C CA . SER B 1 356 ? 26.671 29.011 -39.616 1.00 21.73 353 SER B CA 1
ATOM 5852 C C . SER B 1 356 ? 25.138 29.175 -39.495 1.00 20.11 353 SER B C 1
ATOM 5853 O O . SER B 1 356 ? 24.658 30.204 -38.934 1.00 20.64 353 SER B O 1
ATOM 5856 N N . THR B 1 357 ? 24.362 28.279 -40.104 1.00 18.57 354 THR B N 1
ATOM 5857 C CA . THR B 1 357 ? 22.879 28.301 -39.970 1.00 17.81 354 THR B CA 1
ATOM 5858 C C . THR B 1 357 ? 22.396 26.854 -39.736 1.00 17.45 354 THR B C 1
ATOM 5859 O O . THR B 1 357 ? 23.118 25.854 -40.033 1.00 17.65 354 THR B O 1
ATOM 5863 N N . THR B 1 358 ? 21.112 26.745 -39.306 1.00 16.31 355 THR B N 1
ATOM 5864 C CA . THR B 1 358 ? 20.450 25.429 -39.165 1.00 14.61 355 THR B CA 1
ATOM 5865 C C . THR B 1 358 ? 20.221 24.662 -40.499 1.00 14.97 355 THR B C 1
ATOM 5866 O O . THR B 1 358 ? 19.853 23.493 -40.467 1.00 15.91 355 THR B O 1
ATOM 5870 N N . GLY B 1 359 ? 20.406 25.375 -41.635 1.00 15.37 356 GLY B N 1
ATOM 5871 C CA . GLY B 1 359 ? 20.255 24.742 -42.957 1.00 18.05 356 GLY B CA 1
ATOM 5872 C C . GLY B 1 359 ? 21.606 24.596 -43.673 1.00 16.63 356 GLY B C 1
ATOM 5873 O O . GLY B 1 359 ? 21.751 25.063 -44.828 1.00 17.64 356 GLY B O 1
ATOM 5874 N N . ASP B 1 360 ? 22.558 23.929 -43.029 1.00 15.66 357 ASP B N 1
ATOM 5875 C CA . ASP B 1 360 ? 23.880 23.614 -43.633 1.00 17.92 357 ASP B CA 1
ATOM 5876 C C . ASP B 1 360 ? 24.614 24.869 -44.102 1.00 19.98 357 ASP B C 1
ATOM 5877 O O . ASP B 1 360 ? 25.391 24.804 -45.066 1.00 22.72 357 ASP B O 1
ATOM 5882 N N . GLY B 1 361 ? 24.434 25.997 -43.407 1.00 17.81 358 GLY B N 1
ATOM 5883 C CA . GLY B 1 361 ? 25.081 27.274 -43.768 1.00 17.33 358 GLY B CA 1
ATOM 5884 C C . GLY B 1 361 ? 24.345 28.153 -44.771 1.00 16.48 358 GLY B C 1
ATOM 5885 O O . GLY B 1 361 ? 24.762 29.306 -45.032 1.00 20.17 358 GLY B O 1
ATOM 5886 N N . PHE B 1 362 ? 23.279 27.622 -45.391 1.00 18.63 359 PHE B N 1
ATOM 5887 C CA . PHE B 1 362 ? 22.454 28.375 -46.362 1.00 17.11 359 PHE B CA 1
ATOM 5888 C C . PHE B 1 362 ? 21.347 29.151 -45.665 1.00 16.90 359 PHE B C 1
ATOM 5889 O O . PHE B 1 362 ? 20.831 28.694 -44.633 1.00 18.72 359 PHE B O 1
ATOM 5897 N N . GLU B 1 363 ? 20.914 30.238 -46.279 1.00 17.09 360 GLU B N 1
ATOM 5898 C CA . GLU B 1 363 ? 19.773 31.037 -45.809 1.00 16.40 360 GLU B CA 1
ATOM 5899 C C . GLU B 1 363 ? 18.408 30.422 -46.175 1.00 15.67 360 GLU B C 1
ATOM 5900 O O . GLU B 1 363 ? 17.503 30.280 -45.305 1.00 16.71 360 GLU B O 1
ATOM 5906 N N . TRP B 1 364 ? 18.235 30.095 -47.458 1.00 15.49 361 TRP B N 1
ATOM 5907 C CA . TRP B 1 364 ? 16.913 29.638 -47.986 1.00 14.35 361 TRP B CA 1
ATOM 5908 C C . TRP B 1 364 ? 16.953 28.117 -48.257 1.00 14.16 361 TRP B C 1
ATOM 5909 O O . TRP B 1 364 ? 18.025 27.553 -48.629 1.00 14.55 361 TRP B O 1
ATOM 5920 N N . GLY B 1 365 ? 15.791 27.491 -48.117 1.00 13.25 362 GLY B N 1
ATOM 5921 C CA . GLY B 1 365 ? 15.647 26.073 -48.371 1.00 13.54 362 GLY B CA 1
ATOM 5922 C C . GLY B 1 365 ? 14.272 25.662 -48.879 1.00 13.04 362 GLY B C 1
ATOM 5923 O O . GLY B 1 365 ? 13.332 26.479 -48.927 1.00 13.64 362 GLY B O 1
ATOM 5924 N N . VAL B 1 366 ? 14.170 24.385 -49.263 1.00 13.52 363 VAL B N 1
ATOM 5925 C CA . VAL B 1 366 ? 12.904 23.814 -49.751 1.00 13.07 363 VAL B CA 1
ATOM 5926 C C . VAL B 1 366 ? 12.647 22.456 -49.084 1.00 13.51 363 VAL B C 1
ATOM 5927 O O . VAL B 1 366 ? 13.608 21.656 -48.930 1.00 13.78 363 VAL B O 1
ATOM 5931 N N . LEU B 1 367 ? 11.384 22.211 -48.700 1.00 12.43 364 LEU B N 1
ATOM 5932 C CA . LEU B 1 367 ? 10.932 20.949 -48.180 1.00 11.94 364 LEU B CA 1
ATOM 5933 C C . LEU B 1 367 ? 9.919 20.315 -49.140 1.00 12.66 364 LEU B C 1
ATOM 5934 O O . LEU B 1 367 ? 9.009 21.032 -49.635 1.00 13.23 364 LEU B O 1
ATOM 5939 N N . PHE B 1 368 ? 10.109 19.048 -49.458 1.00 12.09 365 PHE B N 1
ATOM 5940 C CA . PHE B 1 368 ? 9.192 18.296 -50.356 1.00 12.44 365 PHE B CA 1
ATOM 5941 C C . PHE B 1 368 ? 8.689 16.984 -49.750 1.00 13.42 365 PHE B C 1
ATOM 5942 O O . PHE B 1 368 ? 9.478 16.191 -49.230 1.00 12.98 365 PHE B O 1
ATOM 5950 N N . GLY B 1 369 ? 7.376 16.758 -49.885 1.00 11.84 366 GLY B N 1
ATOM 5951 C CA . GLY B 1 369 ? 6.764 15.464 -49.695 1.00 12.86 366 GLY B CA 1
ATOM 5952 C C . GLY B 1 369 ? 6.075 14.992 -50.979 1.00 12.58 366 GLY B C 1
ATOM 5953 O O . GLY B 1 369 ? 5.583 15.808 -51.754 1.00 12.92 366 GLY B O 1
ATOM 5954 N N . PHE B 1 370 ? 6.065 13.665 -51.204 1.00 11.97 367 PHE B N 1
ATOM 5955 C CA . PHE B 1 370 ? 5.522 13.068 -52.464 1.00 13.69 367 PHE B CA 1
ATOM 5956 C C . PHE B 1 370 ? 4.619 11.884 -52.093 1.00 13.30 367 PHE B C 1
ATOM 5957 O O . PHE B 1 370 ? 4.998 11.059 -51.254 1.00 15.56 367 PHE B O 1
ATOM 5965 N N . GLY B 1 371 ? 3.409 11.803 -52.664 1.00 11.97 368 GLY B N 1
ATOM 5966 C CA . GLY B 1 371 ? 2.540 10.668 -52.339 1.00 12.75 368 GLY B CA 1
ATOM 5967 C C . GLY B 1 371 ? 1.345 10.547 -53.268 1.00 12.27 368 GLY B C 1
ATOM 5968 O O . GLY B 1 371 ? 1.363 11.058 -54.407 1.00 12.88 368 GLY B O 1
ATOM 5969 N N . PRO B 1 372 ? 0.240 9.858 -52.809 1.00 13.06 369 PRO B N 1
ATOM 5970 C CA . PRO B 1 372 ? -0.902 9.545 -53.691 1.00 13.08 369 PRO B CA 1
ATOM 5971 C C . PRO B 1 372 ? -1.467 10.759 -54.447 1.00 12.90 369 PRO B C 1
ATOM 5972 O O . PRO B 1 372 ? -1.733 11.821 -53.831 1.00 12.94 369 PRO B O 1
ATOM 5976 N N . GLY B 1 373 ? -1.646 10.616 -55.760 1.00 14.27 370 GLY B N 1
ATOM 5977 C CA . GLY B 1 373 ? -2.248 11.675 -56.606 1.00 14.91 370 GLY B CA 1
ATOM 5978 C C . GLY B 1 373 ? -1.834 11.645 -58.097 1.00 15.37 370 GLY B C 1
ATOM 5979 O O . GLY B 1 373 ? -2.732 11.582 -58.968 1.00 15.93 370 GLY B O 1
ATOM 5980 N N . LEU B 1 374 ? -0.562 11.736 -58.474 1.00 15.09 371 LEU B N 1
ATOM 5981 C CA . LEU B 1 374 ? 0.623 11.922 -57.591 1.00 13.03 371 LEU B CA 1
ATOM 5982 C C . LEU B 1 374 ? 0.667 13.366 -57.065 1.00 12.63 371 LEU B C 1
ATOM 5983 O O . LEU B 1 374 ? 0.757 14.316 -57.858 1.00 14.50 371 LEU B O 1
ATOM 5988 N N . THR B 1 375 ? 0.601 13.507 -55.731 1.00 12.62 372 THR B N 1
ATOM 5989 C CA . THR B 1 375 ? 0.611 14.821 -55.071 1.00 12.20 372 THR B CA 1
ATOM 5990 C C . THR B 1 375 ? 2.034 15.192 -54.592 1.00 12.47 372 THR B C 1
ATOM 5991 O O . THR B 1 375 ? 2.720 14.355 -53.967 1.00 13.03 372 THR B O 1
ATOM 5995 N N . VAL B 1 376 ? 2.395 16.466 -54.855 1.00 12.82 373 VAL B N 1
ATOM 5996 C CA . VAL B 1 376 ? 3.622 17.065 -54.290 1.00 12.61 373 VAL B CA 1
ATOM 5997 C C . VAL B 1 376 ? 3.234 18.192 -53.298 1.00 12.17 373 VAL B C 1
ATOM 5998 O O . VAL B 1 376 ? 2.504 19.123 -53.681 1.00 14.19 373 VAL B O 1
ATOM 6002 N N . GLU B 1 377 ? 3.693 18.068 -52.033 1.00 11.08 374 GLU B N 1
ATOM 6003 C CA . GLU B 1 377 ? 3.669 19.175 -51.049 1.00 11.52 374 GLU B CA 1
ATOM 6004 C C . GLU B 1 377 ? 4.999 19.864 -51.045 1.00 11.33 374 GLU B C 1
ATOM 6005 O O . GLU B 1 377 ? 6.052 19.171 -50.956 1.00 12.70 374 GLU B O 1
ATOM 6011 N N . ARG B 1 378 ? 4.987 21.195 -51.148 1.00 11.96 375 ARG B N 1
ATOM 6012 C CA . ARG B 1 378 ? 6.207 22.033 -51.133 1.00 12.51 375 ARG B CA 1
ATOM 6013 C C . ARG B 1 378 ? 6.107 23.109 -50.073 1.00 12.81 375 ARG B C 1
ATOM 6014 O O . ARG B 1 378 ? 5.056 23.763 -49.937 1.00 13.56 375 ARG B O 1
ATOM 6022 N N . VAL B 1 379 ? 7.195 23.318 -49.320 1.00 12.40 376 VAL B N 1
ATOM 6023 C CA . VAL B 1 379 ? 7.300 24.427 -48.355 1.00 13.04 376 VAL B CA 1
ATOM 6024 C C . VAL B 1 379 ? 8.604 25.145 -48.590 1.00 13.73 376 VAL B C 1
ATOM 6025 O O . VAL B 1 379 ? 9.691 24.496 -48.526 1.00 14.86 376 VAL B O 1
ATOM 6029 N N . VAL B 1 380 ? 8.575 26.455 -48.839 1.00 12.45 377 VAL B N 1
ATOM 6030 C CA . VAL B 1 380 ? 9.810 27.297 -48.813 1.00 12.89 377 VAL B CA 1
ATOM 6031 C C . VAL B 1 380 ? 10.084 27.593 -47.337 1.00 13.52 377 VAL B C 1
ATOM 6032 O O . VAL B 1 380 ? 9.165 28.055 -46.611 1.00 13.73 377 VAL B O 1
ATOM 6036 N N . VAL B 1 381 ? 11.347 27.355 -46.898 1.00 13.72 378 VAL B N 1
ATOM 6037 C CA . VAL B 1 381 ? 11.759 27.606 -45.510 1.00 15.22 378 VAL B CA 1
ATOM 6038 C C . VAL B 1 381 ? 12.964 28.517 -45.457 1.00 14.49 378 VAL B C 1
ATOM 6039 O O . VAL B 1 381 ? 13.721 28.634 -46.448 1.00 15.01 378 VAL B O 1
ATOM 6043 N N . ARG B 1 382 ? 13.158 29.185 -44.323 1.00 13.80 379 ARG B N 1
ATOM 6044 C CA . ARG B 1 382 ? 14.431 29.903 -44.014 1.00 14.29 379 ARG B CA 1
ATOM 6045 C C . ARG B 1 382 ? 15.051 29.246 -42.800 1.00 15.08 379 ARG B C 1
ATOM 6046 O O . ARG B 1 382 ? 14.379 28.864 -41.843 1.00 15.70 379 ARG B O 1
ATOM 6054 N N . SER B 1 383 ? 16.392 29.128 -42.821 1.00 14.29 380 SER B N 1
ATOM 6055 C CA . SER B 1 383 ? 17.140 28.740 -41.631 1.00 14.39 380 SER B CA 1
ATOM 6056 C C . SER B 1 383 ? 17.197 29.871 -40.599 1.00 15.61 380 SER B C 1
ATOM 6057 O O . SER B 1 383 ? 16.732 31.003 -40.864 1.00 16.63 380 SER B O 1
ATOM 6060 N N . VAL B 1 384 ? 17.814 29.584 -39.445 1.00 16.36 381 VAL B N 1
ATOM 6061 C CA A VAL B 1 384 ? 18.119 30.543 -38.385 0.37 17.85 381 VAL B CA 1
ATOM 6062 C CA B VAL B 1 384 ? 18.154 30.604 -38.456 0.63 18.76 381 VAL B CA 1
ATOM 6063 C C . VAL B 1 384 ? 19.647 30.506 -38.167 1.00 16.80 381 VAL B C 1
ATOM 6064 O O . VAL B 1 384 ? 20.297 29.438 -38.318 1.00 17.74 381 VAL B O 1
ATOM 6071 N N . PRO B 1 385 ? 20.264 31.613 -37.827 1.00 20.07 382 PRO B N 1
ATOM 6072 C CA . PRO B 1 385 ? 21.743 31.578 -37.539 1.00 19.69 382 PRO B CA 1
ATOM 6073 C C . PRO B 1 385 ? 22.063 30.725 -36.338 1.00 20.52 382 PRO B C 1
ATOM 6074 O O . PRO B 1 385 ? 21.254 30.630 -35.406 1.00 24.72 382 PRO B O 1
ATOM 6078 N N . ILE B 1 386 ? 23.234 30.080 -36.390 1.00 20.41 383 ILE B N 1
ATOM 6079 C CA . ILE B 1 386 ? 23.875 29.421 -35.230 1.00 24.30 383 ILE B CA 1
ATOM 6080 C C . ILE B 1 386 ? 25.015 30.379 -34.806 1.00 34.14 383 ILE B C 1
ATOM 6081 O O . ILE B 1 386 ? 26.075 30.481 -35.462 1.00 40.17 383 ILE B O 1
ATOM 6086 N N . LYS B 1 387 ? 24.791 31.092 -33.728 1.00 30.15 384 LYS B N 1
ATOM 6087 C CA . LYS B 1 387 ? 25.731 32.085 -33.205 1.00 45.35 384 LYS B CA 1
ATOM 6088 C C . LYS B 1 387 ? 26.220 31.792 -31.755 1.00 45.05 384 LYS B C 1
ATOM 6089 O O . LYS B 1 387 ? 25.517 31.190 -30.933 1.00 46.80 384 LYS B O 1
ATOM 6095 N N . TYR B 1 388 ? 27.452 32.188 -31.478 1.00 50.40 385 TYR B N 1
ATOM 6096 C CA . TYR B 1 388 ? 28.045 32.073 -30.143 1.00 44.47 385 TYR B CA 1
ATOM 6097 C C . TYR B 1 388 ? 28.705 33.390 -29.674 1.00 45.82 385 TYR B C 1
ATOM 6098 O O . TYR B 1 388 ? 29.218 33.398 -28.565 1.00 49.34 385 TYR B O 1
ATOM 6107 N N . LEU C 1 7 ? -23.811 23.670 -7.594 1.00 63.82 4 LEU C N 1
ATOM 6108 C CA . LEU C 1 7 ? -23.758 25.163 -7.530 1.00 33.28 4 LEU C CA 1
ATOM 6109 C C . LEU C 1 7 ? -22.570 25.736 -6.667 1.00 27.62 4 LEU C C 1
ATOM 6110 O O . LEU C 1 7 ? -22.047 26.797 -6.984 1.00 26.32 4 LEU C O 1
ATOM 6115 N N . ARG C 1 8 ? -22.207 25.088 -5.555 1.00 29.80 5 ARG C N 1
ATOM 6116 C CA . ARG C 1 8 ? -21.042 25.473 -4.764 1.00 26.13 5 ARG C CA 1
ATOM 6117 C C . ARG C 1 8 ? -19.809 24.633 -5.185 1.00 25.89 5 ARG C C 1
ATOM 6118 O O . ARG C 1 8 ? -19.920 23.641 -5.902 1.00 28.73 5 ARG C O 1
ATOM 6126 N N . ALA C 1 9 ? -18.604 25.120 -4.814 1.00 23.21 6 ALA C N 1
ATOM 6127 C CA . ALA C 1 9 ? -17.370 24.437 -5.106 1.00 24.17 6 ALA C CA 1
ATOM 6128 C C . ALA C 1 9 ? -16.993 23.390 -4.046 1.00 23.66 6 ALA C C 1
ATOM 6129 O O . ALA C 1 9 ? -17.391 23.522 -2.870 1.00 27.28 6 ALA C O 1
ATOM 6131 N N . GLU C 1 10 ? -16.186 22.397 -4.447 1.00 27.02 7 GLU C N 1
ATOM 6132 C CA . GLU C 1 10 ? -15.632 21.412 -3.549 1.00 26.45 7 GLU C CA 1
ATOM 6133 C C . GLU C 1 10 ? -14.172 21.770 -3.175 1.00 28.41 7 GLU C C 1
ATOM 6134 O O . GLU C 1 10 ? -13.401 22.302 -3.985 1.00 32.49 7 GLU C O 1
ATOM 6140 N N . GLY C 1 11 ? -13.791 21.499 -1.929 1.00 30.14 8 GLY C N 1
ATOM 6141 C CA . GLY C 1 11 ? -12.448 21.722 -1.456 1.00 26.69 8 GLY C CA 1
ATOM 6142 C C . GLY C 1 11 ? -12.122 23.199 -1.211 1.00 22.32 8 GLY C C 1
ATOM 6143 O O . GLY C 1 11 ? -12.970 24.096 -1.416 1.00 26.79 8 GLY C O 1
ATOM 6144 N N . PRO C 1 12 ? -10.874 23.472 -0.876 1.00 23.14 9 PRO C N 1
ATOM 6145 C CA . PRO C 1 12 ? -10.525 24.838 -0.421 1.00 22.72 9 PRO C CA 1
ATOM 6146 C C . PRO C 1 12 ? -10.232 25.796 -1.588 1.00 18.84 9 PRO C C 1
ATOM 6147 O O . PRO C 1 12 ? -9.803 25.374 -2.683 1.00 23.00 9 PRO C O 1
ATOM 6151 N N . ALA C 1 13 ? -10.391 27.075 -1.320 1.00 16.66 10 ALA C N 1
ATOM 6152 C CA . ALA C 1 13 ? -9.885 28.124 -2.218 1.00 17.17 10 ALA C CA 1
ATOM 6153 C C . ALA C 1 13 ? -8.347 28.211 -2.109 1.00 16.24 10 ALA C C 1
ATOM 6154 O O . ALA C 1 13 ? -7.801 28.093 -1.008 1.00 16.58 10 ALA C O 1
ATOM 6156 N N . SER C 1 14 ? -7.691 28.454 -3.260 1.00 15.06 11 SER C N 1
ATOM 6157 C CA . SER C 1 14 ? -6.270 28.708 -3.317 1.00 15.91 11 SER C CA 1
ATOM 6158 C C . SER C 1 14 ? -5.942 30.012 -4.051 1.00 15.49 11 SER C C 1
ATOM 6159 O O . SER C 1 14 ? -6.663 30.446 -4.962 1.00 15.53 11 SER C O 1
ATOM 6162 N N . VAL C 1 15 ? -4.787 30.594 -3.704 1.00 15.63 12 VAL C N 1
ATOM 6163 C CA . VAL C 1 15 ? -4.139 31.652 -4.497 1.00 15.61 12 VAL C CA 1
ATOM 6164 C C . VAL C 1 15 ? -3.483 30.982 -5.702 1.00 15.00 12 VAL C C 1
ATOM 6165 O O . VAL C 1 15 ? -2.638 30.082 -5.534 1.00 16.74 12 VAL C O 1
ATOM 6169 N N . LEU C 1 16 ? -3.908 31.401 -6.908 1.00 14.40 13 LEU C N 1
ATOM 6170 C CA . LEU C 1 16 ? -3.475 30.812 -8.189 1.00 15.41 13 LEU C CA 1
ATOM 6171 C C . LEU C 1 16 ? -2.402 31.661 -8.904 1.00 15.46 13 LEU C C 1
ATOM 6172 O O . LEU C 1 16 ? -1.724 31.154 -9.826 1.00 16.96 13 LEU C O 1
ATOM 6177 N N . ALA C 1 17 ? -2.305 32.945 -8.571 1.00 14.38 14 ALA C N 1
ATOM 6178 C CA . ALA C 1 17 ? -1.359 33.880 -9.243 1.00 14.65 14 ALA C CA 1
ATOM 6179 C C . ALA C 1 17 ? -1.196 35.104 -8.358 1.00 15.47 14 ALA C C 1
ATOM 6180 O O . ALA C 1 17 ? -2.128 35.459 -7.600 1.00 15.17 14 ALA C O 1
ATOM 6182 N N . ILE C 1 18 ? -0.012 35.726 -8.461 1.00 16.58 15 ILE C N 1
ATOM 6183 C CA . ILE C 1 18 ? 0.278 37.001 -7.709 1.00 14.34 15 ILE C CA 1
ATOM 6184 C C . ILE C 1 18 ? 1.023 37.960 -8.677 1.00 15.61 15 ILE C C 1
ATOM 6185 O O . ILE C 1 18 ? 2.012 37.539 -9.325 1.00 19.74 15 ILE C O 1
ATOM 6190 N N . GLY C 1 19 ? 0.556 39.217 -8.755 1.00 15.18 16 GLY C N 1
ATOM 6191 C CA . GLY C 1 19 ? 1.239 40.267 -9.510 1.00 15.37 16 GLY C CA 1
ATOM 6192 C C . GLY C 1 19 ? 1.420 41.526 -8.674 1.00 16.07 16 GLY C C 1
ATOM 6193 O O . GLY C 1 19 ? 0.585 41.821 -7.802 1.00 15.63 16 GLY C O 1
ATOM 6194 N N . THR C 1 20 ? 2.531 42.231 -8.869 1.00 16.07 17 THR C N 1
ATOM 6195 C CA . THR C 1 20 ? 2.811 43.433 -8.093 1.00 16.24 17 THR C CA 1
ATOM 6196 C C . THR C 1 20 ? 3.305 44.573 -8.996 1.00 16.26 17 THR C C 1
ATOM 6197 O O . THR C 1 20 ? 3.797 44.332 -10.113 1.00 19.93 17 THR C O 1
ATOM 6201 N N . ALA C 1 21 ? 3.141 45.829 -8.519 1.00 16.50 18 ALA C N 1
ATOM 6202 C CA . ALA C 1 21 ? 3.531 47.030 -9.311 1.00 16.56 18 ALA C CA 1
ATOM 6203 C C . ALA C 1 21 ? 3.875 48.167 -8.358 1.00 16.03 18 ALA C C 1
ATOM 6204 O O . ALA C 1 21 ? 3.351 48.264 -7.232 1.00 16.03 18 ALA C O 1
ATOM 6206 N N . ASN C 1 22 ? 4.736 49.093 -8.842 1.00 15.67 19 ASN C N 1
ATOM 6207 C CA . ASN C 1 22 ? 5.081 50.272 -8.024 1.00 15.69 19 ASN C CA 1
ATOM 6208 C C . ASN C 1 22 ? 5.353 51.454 -8.982 1.00 16.69 19 ASN C C 1
ATOM 6209 O O . ASN C 1 22 ? 5.804 51.244 -10.128 1.00 19.73 19 ASN C O 1
ATOM 6214 N N . PRO C 1 23 ? 5.122 52.695 -8.510 1.00 17.86 20 PRO C N 1
ATOM 6215 C CA . PRO C 1 23 ? 5.579 53.846 -9.296 1.00 19.07 20 PRO C CA 1
ATOM 6216 C C . PRO C 1 23 ? 7.086 53.820 -9.601 1.00 19.22 20 PRO C C 1
ATOM 6217 O O . PRO C 1 23 ? 7.870 53.302 -8.789 1.00 19.88 20 PRO C O 1
ATOM 6221 N N . GLU C 1 24 ? 7.499 54.382 -10.751 1.00 19.65 21 GLU C N 1
ATOM 6222 C CA . GLU C 1 24 ? 8.918 54.312 -11.184 1.00 24.09 21 GLU C CA 1
ATOM 6223 C C . GLU C 1 24 ? 9.858 55.150 -10.294 1.00 19.17 21 GLU C C 1
ATOM 6224 O O . GLU C 1 24 ? 11.012 54.776 -10.066 1.00 21.83 21 GLU C O 1
ATOM 6230 N N . ASN C 1 25 ? 9.379 56.267 -9.795 1.00 19.23 22 ASN C N 1
ATOM 6231 C CA . ASN C 1 25 ? 10.252 57.191 -9.024 1.00 18.98 22 ASN C CA 1
ATOM 6232 C C . ASN C 1 25 ? 10.648 56.563 -7.671 1.00 18.38 22 ASN C C 1
ATOM 6233 O O . ASN C 1 25 ? 9.775 55.986 -6.979 1.00 19.54 22 ASN C O 1
ATOM 6238 N N . ILE C 1 26 ? 11.907 56.712 -7.292 1.00 18.83 23 ILE C N 1
ATOM 6239 C CA . ILE C 1 26 ? 12.456 56.075 -6.079 1.00 19.25 23 ILE C CA 1
ATOM 6240 C C . ILE C 1 26 ? 13.011 57.169 -5.114 1.00 18.49 23 ILE C C 1
ATOM 6241 O O . ILE C 1 26 ? 13.718 58.135 -5.533 1.00 22.62 23 ILE C O 1
ATOM 6246 N N . LEU C 1 27 ? 12.696 57.010 -3.824 1.00 17.94 24 LEU C N 1
ATOM 6247 C CA . LEU C 1 27 ? 13.309 57.798 -2.730 1.00 19.07 24 LEU C CA 1
ATOM 6248 C C . LEU C 1 27 ? 14.412 56.907 -2.104 1.00 16.45 24 LEU C C 1
ATOM 6249 O O . LEU C 1 27 ? 14.094 55.915 -1.438 1.00 16.76 24 LEU C O 1
ATOM 6254 N N . LEU C 1 28 ? 15.684 57.299 -2.281 1.00 16.58 25 LEU C N 1
ATOM 6255 C CA . LEU C 1 28 ? 16.783 56.682 -1.562 1.00 17.21 25 LEU C CA 1
ATOM 6256 C C . LEU C 1 28 ? 16.802 57.169 -0.126 1.00 16.98 25 LEU C C 1
ATOM 6257 O O . LEU C 1 28 ? 16.890 58.395 0.121 1.00 17.43 25 LEU C O 1
ATOM 6262 N N . GLN C 1 29 ? 16.674 56.273 0.863 1.00 15.86 26 GLN C N 1
ATOM 6263 C CA . GLN C 1 29 ? 16.573 56.676 2.266 1.00 16.07 26 GLN C CA 1
ATOM 6264 C C . GLN C 1 29 ? 17.772 57.473 2.783 1.00 16.17 26 GLN C C 1
ATOM 6265 O O . GLN C 1 29 ? 17.600 58.401 3.564 1.00 17.25 26 GLN C O 1
ATOM 6271 N N . ASP C 1 30 ? 18.988 57.194 2.291 1.00 15.99 27 ASP C N 1
ATOM 6272 C CA . ASP C 1 30 ? 20.149 57.949 2.672 1.00 17.04 27 ASP C CA 1
ATOM 6273 C C . ASP C 1 30 ? 20.031 59.455 2.338 1.00 17.44 27 ASP C C 1
ATOM 6274 O O . ASP C 1 30 ? 20.585 60.309 3.047 1.00 18.99 27 ASP C O 1
ATOM 6279 N N . GLU C 1 31 ? 19.313 59.751 1.242 1.00 16.24 28 GLU C N 1
ATOM 6280 C CA . GLU C 1 31 ? 19.106 61.139 0.750 1.00 18.83 28 GLU C CA 1
ATOM 6281 C C . GLU C 1 31 ? 17.843 61.774 1.317 1.00 16.99 28 GLU C C 1
ATOM 6282 O O . GLU C 1 31 ? 17.650 63.013 1.150 1.00 17.97 28 GLU C O 1
ATOM 6288 N N . PHE C 1 32 ? 16.992 61.004 1.963 1.00 15.22 29 PHE C N 1
ATOM 6289 C CA . PHE C 1 32 ? 15.619 61.459 2.262 1.00 15.14 29 PHE C CA 1
ATOM 6290 C C . PHE C 1 32 ? 15.556 62.579 3.328 1.00 15.87 29 PHE C C 1
ATOM 6291 O O . PHE C 1 32 ? 14.793 63.577 3.125 1.00 17.62 29 PHE C O 1
ATOM 6299 N N . PRO C 1 33 ? 16.286 62.516 4.443 1.00 15.41 30 PRO C N 1
ATOM 6300 C CA . PRO C 1 33 ? 16.233 63.671 5.392 1.00 15.87 30 PRO C CA 1
ATOM 6301 C C . PRO C 1 33 ? 16.587 64.992 4.704 1.00 16.96 30 PRO C C 1
ATOM 6302 O O . PRO C 1 33 ? 15.884 66.012 4.924 1.00 18.56 30 PRO C O 1
ATOM 6306 N N . ASP C 1 34 ? 17.671 65.046 3.921 1.00 16.29 31 ASP C N 1
ATOM 6307 C CA . ASP C 1 34 ? 18.011 66.295 3.242 1.00 18.01 31 ASP C CA 1
ATOM 6308 C C . ASP C 1 34 ? 16.975 66.729 2.203 1.00 19.00 31 ASP C C 1
ATOM 6309 O O . ASP C 1 34 ? 16.648 67.936 2.135 1.00 20.74 31 ASP C O 1
ATOM 6314 N N . TYR C 1 35 ? 16.471 65.795 1.400 1.00 18.11 32 TYR C N 1
ATOM 6315 C CA . TYR C 1 35 ? 15.430 66.089 0.401 1.00 18.12 32 TYR C CA 1
ATOM 6316 C C . TYR C 1 35 ? 14.159 66.630 1.085 1.00 18.22 32 TYR C C 1
ATOM 6317 O O . TYR C 1 35 ? 13.662 67.692 0.676 1.00 18.56 32 TYR C O 1
ATOM 6326 N N . TYR C 1 36 ? 13.656 65.925 2.113 1.00 17.39 33 TYR C N 1
ATOM 6327 C CA . TYR C 1 36 ? 12.421 66.301 2.788 1.00 16.95 33 TYR C CA 1
ATOM 6328 C C . TYR C 1 36 ? 12.520 67.688 3.411 1.00 18.12 33 TYR C C 1
ATOM 6329 O O . TYR C 1 36 ? 11.608 68.544 3.212 1.00 18.51 33 TYR C O 1
ATOM 6338 N N . PHE C 1 37 ? 13.606 67.967 4.172 1.00 16.85 34 PHE C N 1
ATOM 6339 C CA . PHE C 1 37 ? 13.742 69.302 4.832 1.00 16.80 34 PHE C CA 1
ATOM 6340 C C . PHE C 1 37 ? 13.970 70.444 3.767 1.00 18.87 34 PHE C C 1
ATOM 6341 O O . PHE C 1 37 ? 13.599 71.596 4.009 1.00 20.34 34 PHE C O 1
ATOM 6349 N N . ARG C 1 38 ? 14.597 70.129 2.627 1.00 19.27 35 ARG C N 1
ATOM 6350 C CA . ARG C 1 38 ? 14.756 71.121 1.596 1.00 21.11 35 ARG C CA 1
ATOM 6351 C C . ARG C 1 38 ? 13.408 71.462 0.886 1.00 19.70 35 ARG C C 1
ATOM 6352 O O . ARG C 1 38 ? 13.072 72.675 0.744 1.00 22.20 35 ARG C O 1
ATOM 6360 N N . VAL C 1 39 ? 12.656 70.445 0.422 1.00 19.56 36 VAL C N 1
ATOM 6361 C CA . VAL C 1 39 ? 11.456 70.714 -0.393 1.00 20.57 36 VAL C CA 1
ATOM 6362 C C . VAL C 1 39 ? 10.337 71.271 0.483 1.00 20.55 36 VAL C C 1
ATOM 6363 O O . VAL C 1 39 ? 9.477 72.022 -0.020 1.00 22.46 36 VAL C O 1
ATOM 6367 N N . THR C 1 40 ? 10.383 71.012 1.813 1.00 20.73 37 THR C N 1
ATOM 6368 C CA . THR C 1 40 ? 9.413 71.602 2.755 1.00 20.71 37 THR C CA 1
ATOM 6369 C C . THR C 1 40 ? 9.878 72.916 3.352 1.00 20.54 37 THR C C 1
ATOM 6370 O O . THR C 1 40 ? 9.246 73.460 4.299 1.00 21.78 37 THR C O 1
ATOM 6374 N N . LYS C 1 41 ? 10.967 73.472 2.833 1.00 21.24 38 LYS C N 1
ATOM 6375 C CA . LYS C 1 41 ? 11.441 74.813 3.219 1.00 22.89 38 LYS C CA 1
ATOM 6376 C C . LYS C 1 41 ? 11.657 74.926 4.760 1.00 21.30 38 LYS C C 1
ATOM 6377 O O . LYS C 1 41 ? 11.395 75.975 5.380 1.00 25.19 38 LYS C O 1
ATOM 6383 N N . SER C 1 42 ? 12.230 73.860 5.325 1.00 20.59 39 SER C N 1
ATOM 6384 C CA . SER C 1 42 ? 12.373 73.712 6.775 1.00 20.76 39 SER C CA 1
ATOM 6385 C C . SER C 1 42 ? 13.819 73.529 7.239 1.00 20.22 39 SER C C 1
ATOM 6386 O O . SER C 1 42 ? 14.076 72.948 8.326 1.00 19.01 39 SER C O 1
ATOM 6389 N N . GLU C 1 43 ? 14.767 74.017 6.456 1.00 21.37 40 GLU C N 1
ATOM 6390 C CA . GLU C 1 43 ? 16.182 73.812 6.723 1.00 21.67 40 GLU C CA 1
ATOM 6391 C C . GLU C 1 43 ? 16.680 74.501 8.016 1.00 20.14 40 GLU C C 1
ATOM 6392 O O . GLU C 1 43 ? 17.721 74.102 8.579 1.00 22.38 40 GLU C O 1
ATOM 6398 N N . HIS C 1 44 ? 15.915 75.468 8.540 1.00 19.56 41 HIS C N 1
ATOM 6399 C CA . HIS C 1 44 ? 16.245 76.098 9.823 1.00 22.40 41 HIS C CA 1
ATOM 6400 C C . HIS C 1 44 ? 16.081 75.117 11.025 1.00 21.07 41 HIS C C 1
ATOM 6401 O O . HIS C 1 44 ? 16.643 75.391 12.113 1.00 21.20 41 HIS C O 1
ATOM 6408 N N . MET C 1 45 ? 15.303 74.055 10.838 1.00 18.50 42 MET C N 1
ATOM 6409 C CA . MET C 1 45 ? 15.059 73.037 11.904 1.00 19.14 42 MET C CA 1
ATOM 6410 C C . MET C 1 45 ? 16.205 71.978 11.915 1.00 16.38 42 MET C C 1
ATOM 6411 O O . MET C 1 45 ? 16.000 70.806 11.627 1.00 16.87 42 MET C O 1
ATOM 6416 N N . THR C 1 46 ? 17.407 72.461 12.182 1.00 17.14 43 THR C N 1
ATOM 6417 C CA . THR C 1 46 ? 18.611 71.639 12.062 1.00 16.37 43 THR C CA 1
ATOM 6418 C C . THR C 1 46 ? 18.607 70.440 13.016 1.00 17.53 43 THR C C 1
ATOM 6419 O O . THR C 1 46 ? 18.971 69.301 12.659 1.00 18.19 43 THR C O 1
ATOM 6423 N N . GLN C 1 47 ? 18.127 70.662 14.259 1.00 16.63 44 GLN C N 1
ATOM 6424 C CA . GLN C 1 47 ? 18.088 69.546 15.214 1.00 17.71 44 GLN C CA 1
ATOM 6425 C C . GLN C 1 47 ? 17.032 68.502 14.879 1.00 16.57 44 GLN C C 1
ATOM 6426 O O . GLN C 1 47 ? 17.280 67.292 14.955 1.00 17.70 44 GLN C O 1
ATOM 6432 N N . LEU C 1 48 ? 15.826 68.938 14.476 1.00 16.19 45 LEU C N 1
ATOM 6433 C CA . LEU C 1 48 ? 14.817 68.017 14.040 1.00 16.46 45 LEU C CA 1
ATOM 6434 C C . LEU C 1 48 ? 15.265 67.172 12.837 1.00 15.46 45 LEU C C 1
ATOM 6435 O O . LEU C 1 48 ? 14.937 65.976 12.762 1.00 16.64 45 LEU C O 1
ATOM 6440 N N . LYS C 1 49 ? 15.973 67.827 11.886 1.00 15.88 46 LYS C N 1
ATOM 6441 C CA . LYS C 1 49 ? 16.475 67.072 10.733 1.00 17.06 46 LYS C CA 1
ATOM 6442 C C . LYS C 1 49 ? 17.403 65.903 11.164 1.00 16.52 46 LYS C C 1
ATOM 6443 O O . LYS C 1 49 ? 17.334 64.817 10.616 1.00 16.97 46 LYS C O 1
ATOM 6449 N N . GLU C 1 50 ? 18.263 66.161 12.157 1.00 16.50 47 GLU C N 1
ATOM 6450 C CA . GLU C 1 50 ? 19.153 65.091 12.638 1.00 18.79 47 GLU C CA 1
ATOM 6451 C C . GLU C 1 50 ? 18.382 64.012 13.413 1.00 18.00 47 GLU C C 1
ATOM 6452 O O . GLU C 1 50 ? 18.703 62.819 13.305 1.00 18.67 47 GLU C O 1
ATOM 6458 N N . LYS C 1 51 ? 17.332 64.397 14.184 1.00 16.53 48 LYS C N 1
ATOM 6459 C CA . LYS C 1 51 ? 16.465 63.380 14.813 1.00 17.31 48 LYS C CA 1
ATOM 6460 C C . LYS C 1 51 ? 15.792 62.522 13.720 1.00 19.72 48 LYS C C 1
ATOM 6461 O O . LYS C 1 51 ? 15.692 61.273 13.849 1.00 19.74 48 LYS C O 1
ATOM 6467 N N . PHE C 1 52 ? 15.321 63.179 12.631 1.00 17.39 49 PHE C N 1
ATOM 6468 C CA . PHE C 1 52 ? 14.693 62.451 11.520 1.00 18.18 49 PHE C CA 1
ATOM 6469 C C . PHE C 1 52 ? 15.686 61.513 10.837 1.00 20.05 49 PHE C C 1
ATOM 6470 O O . PHE C 1 52 ? 15.310 60.381 10.457 1.00 17.42 49 PHE C O 1
ATOM 6478 N N . ARG C 1 53 ? 16.931 61.944 10.676 1.00 16.04 50 ARG C N 1
ATOM 6479 C CA . ARG C 1 53 ? 17.983 61.085 10.102 1.00 18.02 50 ARG C CA 1
ATOM 6480 C C . ARG C 1 53 ? 18.172 59.810 10.942 1.00 17.96 50 ARG C C 1
ATOM 6481 O O . ARG C 1 53 ? 18.300 58.689 10.365 1.00 17.97 50 ARG C O 1
ATOM 6489 N N . LYS C 1 54 ? 18.150 59.925 12.279 1.00 18.62 51 LYS C N 1
ATOM 6490 C CA . LYS C 1 54 ? 18.267 58.732 13.121 1.00 19.93 51 LYS C CA 1
ATOM 6491 C C . LYS C 1 54 ? 17.051 57.785 12.974 1.00 21.31 51 LYS C C 1
ATOM 6492 O O . LYS C 1 54 ? 17.211 56.559 12.925 1.00 20.37 51 LYS C O 1
ATOM 6498 N N . ILE C 1 55 ? 15.849 58.336 12.863 1.00 17.44 52 ILE C N 1
ATOM 6499 C CA . ILE C 1 55 ? 14.645 57.545 12.610 1.00 18.97 52 ILE C CA 1
ATOM 6500 C C . ILE C 1 55 ? 14.723 56.795 11.277 1.00 20.28 52 ILE C C 1
ATOM 6501 O O . ILE C 1 55 ? 14.439 55.581 11.194 1.00 19.57 52 ILE C O 1
ATOM 6506 N N . CYS C 1 56 ? 15.142 57.488 10.254 1.00 17.05 53 CYS C N 1
ATOM 6507 C CA . CYS C 1 56 ? 15.364 56.870 8.937 1.00 19.02 53 CYS C CA 1
ATOM 6508 C C . CYS C 1 56 ? 16.407 55.778 8.985 1.00 19.51 53 CYS C C 1
ATOM 6509 O O . CYS C 1 56 ? 16.222 54.711 8.355 1.00 19.52 53 CYS C O 1
ATOM 6512 N N . ASP C 1 57 ? 17.514 56.040 9.650 1.00 18.91 54 ASP C N 1
ATOM 6513 C CA . ASP C 1 57 ? 18.597 55.022 9.734 1.00 23.62 54 ASP C CA 1
ATOM 6514 C C . ASP C 1 57 ? 18.171 53.775 10.525 1.00 24.53 54 ASP C C 1
ATOM 6515 O O . ASP C 1 57 ? 18.579 52.655 10.157 1.00 30.23 54 ASP C O 1
ATOM 6520 N N . LYS C 1 58 ? 17.408 53.943 11.590 1.00 20.95 55 LYS C N 1
ATOM 6521 C CA . LYS C 1 58 ? 16.943 52.801 12.379 1.00 22.74 55 LYS C CA 1
ATOM 6522 C C . LYS C 1 58 ? 15.734 52.069 11.767 1.00 22.32 55 LYS C C 1
ATOM 6523 O O . LYS C 1 58 ? 15.412 50.964 12.194 1.00 23.24 55 LYS C O 1
ATOM 6529 N N . SER C 1 59 ? 15.090 52.635 10.764 1.00 19.37 56 SER C N 1
ATOM 6530 C CA . SER C 1 59 ? 13.911 52.041 10.143 1.00 18.35 56 SER C CA 1
ATOM 6531 C C . SER C 1 59 ? 14.231 50.742 9.360 1.00 19.02 56 SER C C 1
ATOM 6532 O O . SER C 1 59 ? 13.316 49.955 9.129 1.00 18.43 56 SER C O 1
ATOM 6535 N N . MET C 1 60 ? 15.467 50.606 8.909 1.00 17.87 57 MET C N 1
ATOM 6536 C CA . MET C 1 60 ? 15.897 49.503 8.047 1.00 20.22 57 MET C CA 1
ATOM 6537 C C . MET C 1 60 ? 15.215 49.510 6.673 1.00 20.81 57 MET C C 1
ATOM 6538 O O . MET C 1 60 ? 15.103 48.450 6.012 1.00 24.24 57 MET C O 1
ATOM 6543 N N . ILE C 1 61 ? 14.737 50.671 6.263 1.00 16.87 58 ILE C N 1
ATOM 6544 C CA . ILE C 1 61 ? 14.176 50.923 4.951 1.00 15.65 58 ILE C CA 1
ATOM 6545 C C . ILE C 1 61 ? 15.300 51.622 4.158 1.00 16.52 58 ILE C C 1
ATOM 6546 O O . ILE C 1 61 ? 15.775 52.662 4.576 1.00 19.49 58 ILE C O 1
ATOM 6551 N N . ARG C 1 62 ? 15.733 51.018 3.046 1.00 16.20 59 ARG C N 1
ATOM 6552 C CA . ARG C 1 62 ? 16.788 51.561 2.210 1.00 17.36 59 ARG C CA 1
ATOM 6553 C C . ARG C 1 62 ? 16.236 52.375 1.025 1.00 16.28 59 ARG C C 1
ATOM 6554 O O . ARG C 1 62 ? 16.890 53.371 0.562 1.00 17.65 59 ARG C O 1
ATOM 6562 N N . LYS C 1 63 ? 15.079 51.998 0.490 1.00 16.97 60 LYS C N 1
ATOM 6563 C CA . LYS C 1 63 ? 14.449 52.729 -0.629 1.00 18.13 60 LYS C CA 1
ATOM 6564 C C . LYS C 1 63 ? 12.946 52.511 -0.599 1.00 17.22 60 LYS C C 1
ATOM 6565 O O . LYS C 1 63 ? 12.455 51.541 0.018 1.00 16.83 60 LYS C O 1
ATOM 6571 N N . ARG C 1 64 ? 12.202 53.459 -1.212 1.00 15.10 61 ARG C N 1
ATOM 6572 C CA . ARG C 1 64 ? 10.765 53.412 -1.368 1.00 15.76 61 ARG C CA 1
ATOM 6573 C C . ARG C 1 64 ? 10.390 53.936 -2.769 1.00 16.65 61 ARG C C 1
ATOM 6574 O O . ARG C 1 64 ? 10.979 54.917 -3.244 1.00 18.09 61 ARG C O 1
ATOM 6582 N N . ASN C 1 65 ? 9.379 53.321 -3.379 1.00 16.83 62 ASN C N 1
ATOM 6583 C CA . ASN C 1 65 ? 8.765 53.875 -4.593 1.00 15.96 62 ASN C CA 1
ATOM 6584 C C . ASN C 1 65 ? 7.781 54.980 -4.176 1.00 17.11 62 ASN C C 1
ATOM 6585 O O . ASN C 1 65 ? 7.086 54.810 -3.177 1.00 16.88 62 ASN C O 1
ATOM 6590 N N . CYS C 1 66 ? 7.700 56.059 -4.957 1.00 17.64 63 CYS C N 1
ATOM 6591 C CA . CYS C 1 66 ? 6.914 57.238 -4.580 1.00 18.40 63 CYS C CA 1
ATOM 6592 C C . CYS C 1 66 ? 6.444 58.025 -5.814 1.00 20.02 63 CYS C C 1
ATOM 6593 O O . CYS C 1 66 ? 7.240 58.637 -6.493 1.00 21.59 63 CYS C O 1
ATOM 6596 N N . PHE C 1 67 ? 5.113 57.949 -6.104 1.00 17.89 64 PHE C N 1
ATOM 6597 C CA . PHE C 1 67 ? 4.539 58.681 -7.241 1.00 18.42 64 PHE C CA 1
ATOM 6598 C C . PHE C 1 67 ? 4.764 60.206 -7.108 1.00 19.08 64 PHE C C 1
ATOM 6599 O O . PHE C 1 67 ? 5.139 60.886 -8.088 1.00 20.76 64 PHE C O 1
ATOM 6607 N N . LEU C 1 68 ? 4.546 60.741 -5.905 1.00 18.87 65 LEU C N 1
ATOM 6608 C CA . LEU C 1 68 ? 4.731 62.186 -5.663 1.00 19.75 65 LEU C CA 1
ATOM 6609 C C . LEU C 1 68 ? 6.207 62.626 -5.896 1.00 20.48 65 LEU C C 1
ATOM 6610 O O . LEU C 1 68 ? 7.093 62.012 -5.321 1.00 23.10 65 LEU C O 1
ATOM 6615 N N . ASN C 1 69 ? 6.407 63.611 -6.783 1.00 21.50 66 ASN C N 1
ATOM 6616 C CA . ASN C 1 69 ? 7.740 64.074 -7.141 1.00 22.35 66 ASN C CA 1
ATOM 6617 C C . ASN C 1 69 ? 7.873 65.587 -6.886 1.00 23.45 66 ASN C C 1
ATOM 6618 O O . ASN C 1 69 ? 6.893 66.310 -6.570 1.00 24.64 66 ASN C O 1
ATOM 6623 N N . GLU C 1 70 ? 9.111 66.094 -6.985 1.00 24.19 67 GLU C N 1
ATOM 6624 C CA . GLU C 1 70 ? 9.374 67.495 -6.692 1.00 25.88 67 GLU C CA 1
ATOM 6625 C C . GLU C 1 70 ? 8.641 68.459 -7.668 1.00 26.23 67 GLU C C 1
ATOM 6626 O O . GLU C 1 70 ? 8.283 69.587 -7.259 1.00 26.28 67 GLU C O 1
ATOM 6632 N N . GLU C 1 71 ? 8.405 68.036 -8.917 1.00 25.28 68 GLU C N 1
ATOM 6633 C CA . GLU C 1 71 ? 7.615 68.834 -9.818 1.00 27.85 68 GLU C CA 1
ATOM 6634 C C . GLU C 1 71 ? 6.159 69.023 -9.369 1.00 25.78 68 GLU C C 1
ATOM 6635 O O . GLU C 1 71 ? 5.634 70.115 -9.507 1.00 27.37 68 GLU C O 1
ATOM 6641 N N . HIS C 1 72 ? 5.559 67.980 -8.769 1.00 26.94 69 HIS C N 1
ATOM 6642 C CA . HIS C 1 72 ? 4.246 68.132 -8.164 1.00 25.42 69 HIS C CA 1
ATOM 6643 C C . HIS C 1 72 ? 4.272 69.202 -7.036 1.00 23.30 69 HIS C C 1
ATOM 6644 O O . HIS C 1 72 ? 3.341 69.998 -6.901 1.00 25.33 69 HIS C O 1
ATOM 6651 N N . LEU C 1 73 ? 5.344 69.211 -6.224 1.00 24.21 70 LEU C N 1
ATOM 6652 C CA . LEU C 1 73 ? 5.481 70.118 -5.083 1.00 24.02 70 LEU C CA 1
ATOM 6653 C C . LEU C 1 73 ? 5.743 71.563 -5.536 1.00 27.67 70 LEU C C 1
ATOM 6654 O O . LEU C 1 73 ? 5.279 72.503 -4.900 1.00 27.38 70 LEU C O 1
ATOM 6659 N N . LYS C 1 74 ? 6.476 71.745 -6.640 1.00 27.22 71 LYS C N 1
ATOM 6660 C CA . LYS C 1 74 ? 6.675 73.077 -7.196 1.00 28.01 71 LYS C CA 1
ATOM 6661 C C . LYS C 1 74 ? 5.374 73.615 -7.886 1.00 30.48 71 LYS C C 1
ATOM 6662 O O . LYS C 1 74 ? 5.086 74.818 -7.786 1.00 33.47 71 LYS C O 1
ATOM 6668 N N . GLN C 1 75 ? 4.597 72.714 -8.514 1.00 30.87 72 GLN C N 1
ATOM 6669 C CA . GLN C 1 75 ? 3.301 73.074 -9.107 1.00 30.54 72 GLN C CA 1
ATOM 6670 C C . GLN C 1 75 ? 2.270 73.480 -8.035 1.00 31.96 72 GLN C C 1
ATOM 6671 O O . GLN C 1 75 ? 1.453 74.382 -8.242 1.00 32.20 72 GLN C O 1
ATOM 6677 N N . ASN C 1 76 ? 2.291 72.812 -6.893 1.00 28.30 73 ASN C N 1
ATOM 6678 C CA . ASN C 1 76 ? 1.395 73.152 -5.768 1.00 27.21 73 ASN C CA 1
ATOM 6679 C C . ASN C 1 76 ? 2.128 73.189 -4.391 1.00 28.95 73 ASN C C 1
ATOM 6680 O O . ASN C 1 76 ? 2.137 72.176 -3.647 1.00 25.74 73 ASN C O 1
ATOM 6685 N N . PRO C 1 77 ? 2.724 74.361 -4.049 1.00 23.90 74 PRO C N 1
ATOM 6686 C CA . PRO C 1 77 ? 3.513 74.462 -2.781 1.00 26.84 74 PRO C CA 1
ATOM 6687 C C . PRO C 1 77 ? 2.670 74.313 -1.496 1.00 30.05 74 PRO C C 1
ATOM 6688 O O . PRO C 1 77 ? 3.220 74.095 -0.408 1.00 25.23 74 PRO C O 1
ATOM 6692 N N . ARG C 1 78 ? 1.338 74.340 -1.629 1.00 27.02 75 ARG C N 1
ATOM 6693 C CA . ARG C 1 78 ? 0.479 74.059 -0.458 1.00 27.96 75 ARG C CA 1
ATOM 6694 C C . ARG C 1 78 ? 0.738 72.640 0.106 1.00 24.97 75 ARG C C 1
ATOM 6695 O O . ARG C 1 78 ? 0.538 72.389 1.305 1.00 22.55 75 ARG C O 1
ATOM 6703 N N . LEU C 1 79 ? 1.155 71.718 -0.763 1.00 21.57 76 LEU C N 1
ATOM 6704 C CA . LEU C 1 79 ? 1.392 70.323 -0.371 1.00 21.39 76 LEU C CA 1
ATOM 6705 C C . LEU C 1 79 ? 2.597 70.166 0.615 1.00 24.00 76 LEU C C 1
ATOM 6706 O O . LEU C 1 79 ? 2.713 69.113 1.233 1.00 23.35 76 LEU C O 1
ATOM 6711 N N . VAL C 1 80 ? 3.489 71.172 0.668 1.00 22.54 77 VAL C N 1
ATOM 6712 C CA . VAL C 1 80 ? 4.699 71.084 1.537 1.00 23.34 77 VAL C CA 1
ATOM 6713 C C . VAL C 1 80 ? 4.492 71.732 2.885 1.00 23.25 77 VAL C C 1
ATOM 6714 O O . VAL C 1 80 ? 5.343 71.623 3.766 1.00 23.43 77 VAL C O 1
ATOM 6718 N N . GLU C 1 81 ? 3.365 72.464 3.059 1.00 24.14 78 GLU C N 1
ATOM 6719 C CA . GLU C 1 81 ? 3.025 73.077 4.340 1.00 25.09 78 GLU C CA 1
ATOM 6720 C C . GLU C 1 81 ? 2.747 71.995 5.397 1.00 22.91 78 GLU C C 1
ATOM 6721 O O . GLU C 1 81 ? 2.413 70.865 5.063 1.00 24.13 78 GLU C O 1
ATOM 6727 N N . HIS C 1 82 ? 2.929 72.360 6.676 1.00 24.26 79 HIS C N 1
ATOM 6728 C CA . HIS C 1 82 ? 2.611 71.430 7.771 1.00 24.59 79 HIS C CA 1
ATOM 6729 C C . HIS C 1 82 ? 1.145 71.054 7.793 1.00 24.47 79 HIS C C 1
ATOM 6730 O O . HIS C 1 82 ? 0.805 69.842 7.980 1.00 24.90 79 HIS C O 1
ATOM 6737 N N . GLU C 1 83 ? 0.253 72.045 7.635 1.00 25.46 80 GLU C N 1
ATOM 6738 C CA . GLU C 1 83 ? -1.199 71.826 7.699 1.00 27.36 80 GLU C CA 1
ATOM 6739 C C . GLU C 1 83 ? -1.841 72.901 6.827 1.00 28.28 80 GLU C C 1
ATOM 6740 O O . GLU C 1 83 ? -1.768 74.092 7.120 1.00 33.69 80 GLU C O 1
ATOM 6746 N N . MET C 1 84 ? -2.445 72.482 5.729 1.00 24.76 81 MET C N 1
ATOM 6747 C CA . MET C 1 84 ? -3.090 73.403 4.786 1.00 23.39 81 MET C CA 1
ATOM 6748 C C . MET C 1 84 ? -4.217 72.626 4.068 1.00 24.06 81 MET C C 1
ATOM 6749 O O . MET C 1 84 ? -4.097 71.448 3.838 1.00 23.92 81 MET C O 1
ATOM 6754 N N . GLN C 1 85 ? -5.282 73.334 3.670 1.00 25.78 82 GLN C N 1
ATOM 6755 C CA . GLN C 1 85 ? -6.413 72.702 2.941 1.00 26.68 82 GLN C CA 1
ATOM 6756 C C . GLN C 1 85 ? -5.952 72.261 1.565 1.00 22.77 82 GLN C C 1
ATOM 6757 O O . GLN C 1 85 ? -5.720 73.133 0.656 1.00 27.37 82 GLN C O 1
ATOM 6763 N N . THR C 1 86 ? -5.777 70.940 1.406 1.00 22.48 83 THR C N 1
ATOM 6764 C CA . THR C 1 86 ? -5.207 70.332 0.207 1.00 23.47 83 THR C CA 1
ATOM 6765 C C . THR C 1 86 ? -5.863 68.993 -0.213 1.00 23.20 83 THR C C 1
ATOM 6766 O O . THR C 1 86 ? -5.404 68.354 -1.152 1.00 22.25 83 THR C O 1
ATOM 6770 N N . LEU C 1 87 ? -6.945 68.578 0.471 1.00 21.89 84 LEU C N 1
ATOM 6771 C CA . LEU C 1 87 ? -7.602 67.343 0.091 1.00 22.11 84 LEU C CA 1
ATOM 6772 C C . LEU C 1 87 ? -8.081 67.322 -1.378 1.00 20.91 84 LEU C C 1
ATOM 6773 O O . LEU C 1 87 ? -7.942 66.288 -2.050 1.00 20.81 84 LEU C O 1
ATOM 6778 N N . ASP C 1 88 ? -8.572 68.429 -1.884 1.00 21.49 85 ASP C N 1
ATOM 6779 C CA . ASP C 1 88 ? -9.109 68.413 -3.265 1.00 22.08 85 ASP C CA 1
ATOM 6780 C C . ASP C 1 88 ? -7.986 68.133 -4.295 1.00 21.88 85 ASP C C 1
ATOM 6781 O O . ASP C 1 88 ? -8.149 67.309 -5.210 1.00 21.99 85 ASP C O 1
ATOM 6786 N N . ALA C 1 89 ? -6.830 68.788 -4.101 1.00 22.00 86 ALA C N 1
ATOM 6787 C CA . ALA C 1 89 ? -5.646 68.513 -4.965 1.00 21.99 86 ALA C CA 1
ATOM 6788 C C . ALA C 1 89 ? -5.093 67.083 -4.860 1.00 21.38 86 ALA C C 1
ATOM 6789 O O . ALA C 1 89 ? -4.770 66.439 -5.885 1.00 22.28 86 ALA C O 1
ATOM 6791 N N . ARG C 1 90 ? -5.064 66.546 -3.632 1.00 19.91 87 ARG C N 1
ATOM 6792 C CA . ARG C 1 90 ? -4.641 65.171 -3.424 1.00 18.90 87 ARG C CA 1
ATOM 6793 C C . ARG C 1 90 ? -5.630 64.206 -4.146 1.00 19.11 87 ARG C C 1
ATOM 6794 O O . ARG C 1 90 ? -5.209 63.268 -4.853 1.00 20.43 87 ARG C O 1
ATOM 6802 N N . GLN C 1 91 ? -6.918 64.413 -3.897 1.00 19.80 88 GLN C N 1
ATOM 6803 C CA . GLN C 1 91 ? -7.983 63.558 -4.527 1.00 21.37 88 GLN C CA 1
ATOM 6804 C C . GLN C 1 91 ? -7.918 63.621 -6.082 1.00 19.46 88 GLN C C 1
ATOM 6805 O O . GLN C 1 91 ? -8.013 62.597 -6.762 1.00 20.56 88 GLN C O 1
ATOM 6811 N N . ASP C 1 92 ? -7.677 64.815 -6.628 1.00 19.66 89 ASP C N 1
ATOM 6812 C CA . ASP C 1 92 ? -7.651 64.982 -8.090 1.00 20.61 89 ASP C CA 1
ATOM 6813 C C . ASP C 1 92 ? -6.567 64.031 -8.685 1.00 21.38 89 ASP C C 1
ATOM 6814 O O . ASP C 1 92 ? -6.749 63.438 -9.731 1.00 21.83 89 ASP C O 1
ATOM 6819 N N . MET C 1 93 ? -5.403 63.964 -8.022 1.00 21.00 90 MET C N 1
ATOM 6820 C CA . MET C 1 93 ? -4.322 63.051 -8.403 1.00 20.67 90 MET C CA 1
ATOM 6821 C C . MET C 1 93 ? -4.693 61.558 -8.163 1.00 18.90 90 MET C C 1
ATOM 6822 O O . MET C 1 93 ? -4.547 60.694 -9.064 1.00 20.54 90 MET C O 1
ATOM 6827 N N . LEU C 1 94 ? -5.189 61.265 -6.968 1.00 17.63 91 LEU C N 1
ATOM 6828 C CA . LEU C 1 94 ? -5.295 59.872 -6.500 1.00 17.73 91 LEU C CA 1
ATOM 6829 C C . LEU C 1 94 ? -6.489 59.098 -7.072 1.00 16.72 91 LEU C C 1
ATOM 6830 O O . LEU C 1 94 ? -6.399 57.886 -7.240 1.00 16.84 91 LEU C O 1
ATOM 6835 N N . VAL C 1 95 ? -7.581 59.803 -7.433 1.00 17.81 92 VAL C N 1
ATOM 6836 C CA . VAL C 1 95 ? -8.730 59.112 -8.025 1.00 17.34 92 VAL C CA 1
ATOM 6837 C C . VAL C 1 95 ? -8.337 58.518 -9.394 1.00 18.06 92 VAL C C 1
ATOM 6838 O O . VAL C 1 95 ? -8.930 57.524 -9.844 1.00 17.04 92 VAL C O 1
ATOM 6842 N N . VAL C 1 96 ? -7.311 59.122 -10.036 1.00 17.86 93 VAL C N 1
ATOM 6843 C CA . VAL C 1 96 ? -6.789 58.599 -11.323 1.00 18.39 93 VAL C CA 1
ATOM 6844 C C . VAL C 1 96 ? -5.652 57.550 -11.084 1.00 18.97 93 VAL C C 1
ATOM 6845 O O . VAL C 1 96 ? -5.672 56.442 -11.629 1.00 18.51 93 VAL C O 1
ATOM 6849 N N . GLU C 1 97 ? -4.665 57.900 -10.221 1.00 18.46 94 GLU C N 1
ATOM 6850 C CA . GLU C 1 97 ? -3.494 57.076 -10.114 1.00 17.56 94 GLU C CA 1
ATOM 6851 C C . GLU C 1 97 ? -3.716 55.746 -9.338 1.00 16.98 94 GLU C C 1
ATOM 6852 O O . GLU C 1 97 ? -3.067 54.735 -9.643 1.00 16.35 94 GLU C O 1
ATOM 6858 N N . VAL C 1 98 ? -4.603 55.729 -8.352 1.00 15.72 95 VAL C N 1
ATOM 6859 C CA . VAL C 1 98 ? -4.871 54.487 -7.627 1.00 16.30 95 VAL C CA 1
ATOM 6860 C C . VAL C 1 98 ? -5.428 53.353 -8.493 1.00 16.34 95 VAL C C 1
ATOM 6861 O O . VAL C 1 98 ? -4.838 52.242 -8.508 1.00 14.99 95 VAL C O 1
ATOM 6865 N N . PRO C 1 99 ? -6.498 53.587 -9.270 1.00 16.19 96 PRO C N 1
ATOM 6866 C CA . PRO C 1 99 ? -6.932 52.474 -10.136 1.00 16.16 96 PRO C CA 1
ATOM 6867 C C . PRO C 1 99 ? -5.929 52.105 -11.245 1.00 15.67 96 PRO C C 1
ATOM 6868 O O . PRO C 1 99 ? -5.884 50.944 -11.683 1.00 16.34 96 PRO C O 1
ATOM 6872 N N . LYS C 1 100 ? -5.162 53.097 -11.738 1.00 16.07 97 LYS C N 1
ATOM 6873 C CA . LYS C 1 100 ? -4.132 52.826 -12.751 1.00 17.07 97 LYS C CA 1
ATOM 6874 C C . LYS C 1 100 ? -3.051 51.865 -12.246 1.00 17.45 97 LYS C C 1
ATOM 6875 O O . LYS C 1 100 ? -2.722 50.879 -12.913 1.00 18.04 97 LYS C O 1
ATOM 6881 N N . LEU C 1 101 ? -2.506 52.135 -11.051 1.00 16.68 98 LEU C N 1
ATOM 6882 C CA . LEU C 1 101 ? -1.460 51.261 -10.501 1.00 16.24 98 LEU C CA 1
ATOM 6883 C C . LEU C 1 101 ? -2.045 49.905 -10.125 1.00 16.80 98 LEU C C 1
ATOM 6884 O O . LEU C 1 101 ? -1.412 48.864 -10.326 1.00 18.00 98 LEU C O 1
ATOM 6889 N N . GLY C 1 102 ? -3.300 49.911 -9.602 1.00 14.96 99 GLY C N 1
ATOM 6890 C CA . GLY C 1 102 ? -3.968 48.625 -9.333 1.00 16.19 99 GLY C CA 1
ATOM 6891 C C . GLY C 1 102 ? -4.138 47.783 -10.592 1.00 16.35 99 GLY C C 1
ATOM 6892 O O . GLY C 1 102 ? -3.880 46.571 -10.559 1.00 16.52 99 GLY C O 1
ATOM 6893 N N . LYS C 1 103 ? -4.550 48.408 -11.695 1.00 15.56 100 LYS C N 1
ATOM 6894 C CA . LYS C 1 103 ? -4.692 47.669 -12.965 1.00 15.62 100 LYS C CA 1
ATOM 6895 C C . LYS C 1 103 ? -3.341 47.078 -13.409 1.00 17.02 100 LYS C C 1
ATOM 6896 O O . LYS C 1 103 ? -3.306 45.926 -13.949 1.00 17.61 100 LYS C O 1
ATOM 6902 N N . ASP C 1 104 ? -2.236 47.805 -13.207 1.00 17.27 101 ASP C N 1
ATOM 6903 C CA . ASP C 1 104 ? -0.908 47.285 -13.597 1.00 18.44 101 ASP C CA 1
ATOM 6904 C C . ASP C 1 104 ? -0.600 45.958 -12.837 1.00 18.93 101 ASP C C 1
ATOM 6905 O O . ASP C 1 104 ? -0.149 44.957 -13.415 1.00 18.95 101 ASP C O 1
ATOM 6910 N N . ALA C 1 105 ? -0.877 45.940 -11.525 1.00 16.39 102 ALA C N 1
ATOM 6911 C CA . ALA C 1 105 ? -0.675 44.724 -10.740 1.00 15.99 102 ALA C CA 1
ATOM 6912 C C . ALA C 1 105 ? -1.624 43.587 -11.208 1.00 15.73 102 ALA C C 1
ATOM 6913 O O . ALA C 1 105 ? -1.194 42.394 -11.308 1.00 17.04 102 ALA C O 1
ATOM 6915 N N . CYS C 1 106 ? -2.882 43.920 -11.446 1.00 14.89 103 CYS C N 1
ATOM 6916 C CA . CYS C 1 106 ? -3.857 42.925 -11.938 1.00 16.35 103 CYS C CA 1
ATOM 6917 C C . CYS C 1 106 ? -3.402 42.282 -13.252 1.00 17.63 103 CYS C C 1
ATOM 6918 O O . CYS C 1 106 ? -3.552 41.064 -13.447 1.00 16.80 103 CYS C O 1
ATOM 6921 N N . ALA C 1 107 ? -2.902 43.092 -14.187 1.00 17.80 104 ALA C N 1
ATOM 6922 C CA . ALA C 1 107 ? -2.535 42.571 -15.527 1.00 17.80 104 ALA C CA 1
ATOM 6923 C C . ALA C 1 107 ? -1.381 41.550 -15.357 1.00 17.40 104 ALA C C 1
ATOM 6924 O O . ALA C 1 107 ? -1.372 40.516 -16.034 1.00 19.09 104 ALA C O 1
ATOM 6926 N N . LYS C 1 108 ? -0.457 41.766 -14.427 1.00 17.62 105 LYS C N 1
ATOM 6927 C CA . LYS C 1 108 ? 0.629 40.779 -14.139 1.00 18.06 105 LYS C CA 1
ATOM 6928 C C . LYS C 1 108 ? 0.079 39.464 -13.520 1.00 17.38 105 LYS C C 1
ATOM 6929 O O . LYS C 1 108 ? 0.501 38.373 -13.932 1.00 18.18 105 LYS C O 1
ATOM 6935 N N . ALA C 1 109 ? -0.866 39.585 -12.605 1.00 16.18 106 ALA C N 1
ATOM 6936 C CA . ALA C 1 109 ? -1.488 38.388 -12.034 1.00 15.98 106 ALA C CA 1
ATOM 6937 C C . ALA C 1 109 ? -2.227 37.589 -13.162 1.00 16.52 106 ALA C C 1
ATOM 6938 O O . ALA C 1 109 ? -2.135 36.338 -13.212 1.00 17.39 106 ALA C O 1
ATOM 6940 N N . ILE C 1 110 ? -3.003 38.295 -13.994 1.00 16.70 107 ILE C N 1
ATOM 6941 C CA . ILE C 1 110 ? -3.757 37.645 -15.056 1.00 17.17 107 ILE C CA 1
ATOM 6942 C C . ILE C 1 110 ? -2.787 36.915 -16.057 1.00 16.78 107 ILE C C 1
ATOM 6943 O O . ILE C 1 110 ? -3.085 35.778 -16.521 1.00 18.14 107 ILE C O 1
ATOM 6948 N N . LYS C 1 111 ? -1.662 37.550 -16.400 1.00 18.74 108 LYS C N 1
ATOM 6949 C CA . LYS C 1 111 ? -0.667 36.917 -17.295 1.00 18.79 108 LYS C CA 1
ATOM 6950 C C . LYS C 1 111 ? -0.136 35.604 -16.696 1.00 19.32 108 LYS C C 1
ATOM 6951 O O . LYS C 1 111 ? -0.057 34.595 -17.438 1.00 20.27 108 LYS C O 1
ATOM 6957 N N . GLU C 1 112 ? 0.222 35.605 -15.387 1.00 18.80 109 GLU C N 1
ATOM 6958 C CA . GLU C 1 112 ? 0.696 34.363 -14.761 1.00 17.49 109 GLU C CA 1
ATOM 6959 C C . GLU C 1 112 ? -0.387 33.259 -14.775 1.00 17.88 109 GLU C C 1
ATOM 6960 O O . GLU C 1 112 ? -0.137 32.086 -15.118 1.00 18.84 109 GLU C O 1
ATOM 6966 N N . TRP C 1 113 ? -1.604 33.635 -14.370 1.00 16.36 110 TRP C N 1
ATOM 6967 C CA . TRP C 1 113 ? -2.760 32.738 -14.327 1.00 16.00 110 TRP C CA 1
ATOM 6968 C C . TRP C 1 113 ? -2.992 32.073 -15.703 1.00 17.47 110 TRP C C 1
ATOM 6969 O O . TRP C 1 113 ? -3.240 30.847 -15.808 1.00 18.48 110 TRP C O 1
ATOM 6980 N N . GLY C 1 114 ? -2.950 32.874 -16.794 1.00 17.54 111 GLY C N 1
ATOM 6981 C CA . GLY C 1 114 ? -2.951 32.390 -18.171 1.00 18.42 111 GLY C CA 1
ATOM 6982 C C . GLY C 1 114 ? -4.325 32.130 -18.805 1.00 19.96 111 GLY C C 1
ATOM 6983 O O . GLY C 1 114 ? -4.356 31.594 -19.903 1.00 21.21 111 GLY C O 1
ATOM 6984 N N . GLN C 1 115 ? -5.407 32.425 -18.084 1.00 17.91 112 GLN C N 1
ATOM 6985 C CA . GLN C 1 115 ? -6.758 32.224 -18.553 1.00 17.51 112 GLN C CA 1
ATOM 6986 C C . GLN C 1 115 ? -7.385 33.509 -19.117 1.00 18.46 112 GLN C C 1
ATOM 6987 O O . GLN C 1 115 ? -6.916 34.630 -18.795 1.00 19.18 112 GLN C O 1
ATOM 6993 N N . PRO C 1 116 ? -8.435 33.386 -19.918 1.00 19.77 113 PRO C N 1
ATOM 6994 C CA . PRO C 1 116 ? -9.090 34.591 -20.476 1.00 20.60 113 PRO C CA 1
ATOM 6995 C C . PRO C 1 116 ? -9.714 35.486 -19.365 1.00 18.93 113 PRO C C 1
ATOM 6996 O O . PRO C 1 116 ? -10.307 34.984 -18.400 1.00 18.34 113 PRO C O 1
ATOM 7000 N N . LYS C 1 117 ? -9.607 36.791 -19.572 1.00 18.18 114 LYS C N 1
ATOM 7001 C CA . LYS C 1 117 ? -10.158 37.733 -18.575 1.00 18.46 114 LYS C CA 1
ATOM 7002 C C . LYS C 1 117 ? -11.707 37.623 -18.451 1.00 18.49 114 LYS C C 1
ATOM 7003 O O . LYS C 1 117 ? -12.236 38.003 -17.380 1.00 18.78 114 LYS C O 1
ATOM 7009 N N . SER C 1 118 ? -12.388 37.059 -19.455 1.00 17.30 115 SER C N 1
ATOM 7010 C CA . SER C 1 118 ? -13.815 36.761 -19.372 1.00 21.08 115 SER C CA 1
ATOM 7011 C C . SER C 1 118 ? -14.147 35.728 -18.313 1.00 20.50 115 SER C C 1
ATOM 7012 O O . SER C 1 118 ? -15.318 35.633 -17.912 1.00 22.98 115 SER C O 1
ATOM 7015 N N . LYS C 1 119 ? -13.172 34.959 -17.828 1.00 17.21 116 LYS C N 1
ATOM 7016 C CA . LYS C 1 119 ? -13.383 33.973 -16.745 1.00 18.11 116 LYS C CA 1
ATOM 7017 C C . LYS C 1 119 ? -13.351 34.609 -15.340 1.00 16.25 116 LYS C C 1
ATOM 7018 O O . LYS C 1 119 ? -13.648 33.916 -14.342 1.00 17.47 116 LYS C O 1
ATOM 7024 N N . ILE C 1 120 ? -12.929 35.878 -15.217 1.00 15.54 117 ILE C N 1
ATOM 7025 C CA . ILE C 1 120 ? -12.939 36.601 -13.891 1.00 15.46 117 ILE C CA 1
ATOM 7026 C C . ILE C 1 120 ? -14.427 36.941 -13.591 1.00 14.90 117 ILE C C 1
ATOM 7027 O O . ILE C 1 120 ? -15.064 37.644 -14.381 1.00 18.08 117 ILE C O 1
ATOM 7032 N N . THR C 1 121 ? -14.913 36.438 -12.442 1.00 14.39 118 THR C N 1
ATOM 7033 C CA . THR C 1 121 ? -16.311 36.599 -12.023 1.00 13.42 118 THR C CA 1
ATOM 7034 C C . THR C 1 121 ? -16.515 37.691 -10.954 1.00 14.45 118 THR C C 1
ATOM 7035 O O . THR C 1 121 ? -17.644 38.230 -10.815 1.00 14.39 118 THR C O 1
ATOM 7039 N N . HIS C 1 122 ? -15.467 38.008 -10.190 1.00 14.22 119 HIS C N 1
ATOM 7040 C CA . HIS C 1 122 ? -15.530 38.928 -9.069 1.00 13.79 119 HIS C CA 1
ATOM 7041 C C . HIS C 1 122 ? -14.248 39.774 -9.000 1.00 12.93 119 HIS C C 1
ATOM 7042 O O . HIS C 1 122 ? -13.151 39.283 -9.357 1.00 14.52 119 HIS C O 1
ATOM 7049 N N . LEU C 1 123 ? -14.377 41.004 -8.517 1.00 14.19 120 LEU C N 1
ATOM 7050 C CA . LEU C 1 123 ? -13.211 41.879 -8.303 1.00 13.46 120 LEU C CA 1
ATOM 7051 C C . LEU C 1 123 ? -13.361 42.569 -6.935 1.00 12.45 120 LEU C C 1
ATOM 7052 O O . LEU C 1 123 ? -14.353 43.288 -6.687 1.00 14.37 120 LEU C O 1
ATOM 7057 N N . ILE C 1 124 ? -12.368 42.360 -6.066 1.00 12.25 121 ILE C N 1
ATOM 7058 C CA . ILE C 1 124 ? -12.264 43.007 -4.758 1.00 12.38 121 ILE C CA 1
ATOM 7059 C C . ILE C 1 124 ? -11.165 44.080 -4.850 1.00 13.31 121 ILE C C 1
ATOM 7060 O O . ILE C 1 124 ? -10.076 43.782 -5.373 1.00 14.29 121 ILE C O 1
ATOM 7065 N N . PHE C 1 125 ? -11.432 45.313 -4.361 1.00 13.18 122 PHE C N 1
ATOM 7066 C CA . PHE C 1 125 ? -10.420 46.392 -4.372 1.00 13.35 122 PHE C CA 1
ATOM 7067 C C . PHE C 1 125 ? -10.383 47.050 -3.006 1.00 12.50 122 PHE C C 1
ATOM 7068 O O . PHE C 1 125 ? -11.434 47.413 -2.446 1.00 13.17 122 PHE C O 1
ATOM 7076 N N . THR C 1 126 ? -9.161 47.217 -2.438 1.00 11.70 123 THR C N 1
ATOM 7077 C CA . THR C 1 126 ? -9.002 47.994 -1.194 1.00 12.82 123 THR C CA 1
ATOM 7078 C C . THR C 1 126 ? -7.895 49.101 -1.404 1.00 12.05 123 THR C C 1
ATOM 7079 O O . THR C 1 126 ? -6.842 48.830 -2.009 1.00 13.71 123 THR C O 1
ATOM 7083 N N . SER C 1 127 ? -8.162 50.277 -0.849 1.00 12.41 124 SER C N 1
ATOM 7084 C CA . SER C 1 127 ? -7.160 51.353 -0.734 1.00 12.52 124 SER C CA 1
ATOM 7085 C C . SER C 1 127 ? -7.563 52.233 0.453 1.00 13.28 124 SER C C 1
ATOM 7086 O O . SER C 1 127 ? -8.768 52.511 0.657 1.00 13.60 124 SER C O 1
ATOM 7089 N N . ALA C 1 128 ? -6.557 52.756 1.184 1.00 13.89 125 ALA C N 1
ATOM 7090 C CA . ALA C 1 128 ? -6.786 53.762 2.214 1.00 14.75 125 ALA C CA 1
ATOM 7091 C C . ALA C 1 128 ? -6.381 55.188 1.781 1.00 16.10 125 ALA C C 1
ATOM 7092 O O . ALA C 1 128 ? -6.509 56.137 2.591 1.00 19.88 125 ALA C O 1
ATOM 7094 N N . SER C 1 129 ? -5.979 55.361 0.531 1.00 14.14 126 SER C N 1
ATOM 7095 C CA . SER C 1 129 ? -5.387 56.606 0.043 1.00 15.71 126 SER C CA 1
ATOM 7096 C C . SER C 1 129 ? -6.391 57.603 -0.519 1.00 18.82 126 SER C C 1
ATOM 7097 O O . SER C 1 129 ? -6.001 58.765 -0.768 1.00 22.17 126 SER C O 1
ATOM 7100 N N . THR C 1 130 ? -7.608 57.161 -0.778 1.00 17.85 127 THR C N 1
ATOM 7101 C CA . THR C 1 130 ? -8.599 57.942 -1.555 1.00 19.05 127 THR C CA 1
ATOM 7102 C C . THR C 1 130 ? -9.988 57.335 -1.273 1.00 20.17 127 THR C C 1
ATOM 7103 O O . THR C 1 130 ? -10.060 56.322 -0.559 1.00 19.84 127 THR C O 1
ATOM 7107 N N . THR C 1 131 ? -11.046 57.995 -1.750 1.00 19.68 128 THR C N 1
ATOM 7108 C CA . THR C 1 131 ? -12.426 57.479 -1.704 1.00 16.51 128 THR C CA 1
ATOM 7109 C C . THR C 1 131 ? -13.199 58.253 -2.783 1.00 18.21 128 THR C C 1
ATOM 7110 O O . THR C 1 131 ? -12.935 59.438 -2.976 1.00 18.63 128 THR C O 1
ATOM 7114 N N . ASP C 1 132 ? -14.123 57.592 -3.498 1.00 16.70 129 ASP C N 1
ATOM 7115 C CA . ASP C 1 132 ? -14.871 58.220 -4.588 1.00 17.51 129 ASP C CA 1
ATOM 7116 C C . ASP C 1 132 ? -16.049 57.292 -4.985 1.00 16.22 129 ASP C C 1
ATOM 7117 O O . ASP C 1 132 ? -15.997 56.089 -4.743 1.00 15.30 129 ASP C O 1
ATOM 7122 N N . MET C 1 133 ? -17.050 57.867 -5.652 1.00 15.81 130 MET C N 1
ATOM 7123 C CA . MET C 1 133 ? -18.192 57.137 -6.188 1.00 16.85 130 MET C CA 1
ATOM 7124 C C . MET C 1 133 ? -18.473 57.600 -7.644 1.00 16.87 130 MET C C 1
ATOM 7125 O O . MET C 1 133 ? -18.704 58.813 -7.836 1.00 18.44 130 MET C O 1
ATOM 7130 N N . PRO C 1 134 ? -18.506 56.672 -8.611 1.00 15.24 131 PRO C N 1
ATOM 7131 C CA . PRO C 1 134 ? -18.060 55.261 -8.525 1.00 15.66 131 PRO C CA 1
ATOM 7132 C C . PRO C 1 134 ? -16.563 55.157 -8.121 1.00 17.68 131 PRO C C 1
ATOM 7133 O O . PRO C 1 134 ? -15.839 56.149 -8.227 1.00 18.01 131 PRO C O 1
ATOM 7137 N N . GLY C 1 135 ? -16.179 53.999 -7.614 1.00 15.16 132 GLY C N 1
ATOM 7138 C CA . GLY C 1 135 ? -14.887 53.816 -6.994 1.00 15.47 132 GLY C CA 1
ATOM 7139 C C . GLY C 1 135 ? -13.785 53.241 -7.855 1.00 14.81 132 GLY C C 1
ATOM 7140 O O . GLY C 1 135 ? -13.939 53.033 -9.094 1.00 16.54 132 GLY C O 1
ATOM 7141 N N . ALA C 1 136 ? -12.624 53.041 -7.228 1.00 14.07 133 ALA C N 1
ATOM 7142 C CA . ALA C 1 136 ? -11.450 52.467 -7.905 1.00 13.96 133 ALA C CA 1
ATOM 7143 C C . ALA C 1 136 ? -11.736 51.103 -8.501 1.00 13.69 133 ALA C C 1
ATOM 7144 O O . ALA C 1 136 ? -11.113 50.714 -9.522 1.00 15.19 133 ALA C O 1
ATOM 7146 N N . ASP C 1 137 ? -12.655 50.329 -7.878 1.00 13.14 134 ASP C N 1
ATOM 7147 C CA . ASP C 1 137 ? -13.084 49.024 -8.462 1.00 13.29 134 ASP C CA 1
ATOM 7148 C C . ASP C 1 137 ? -13.695 49.206 -9.879 1.00 14.30 134 ASP C C 1
ATOM 7149 O O . ASP C 1 137 ? -13.339 48.422 -10.807 1.00 15.20 134 ASP C O 1
ATOM 7154 N N . TYR C 1 138 ? -14.603 50.174 -10.038 1.00 14.05 135 TYR C N 1
ATOM 7155 C CA . TYR C 1 138 ? -15.207 50.510 -11.331 1.00 15.34 135 TYR C CA 1
ATOM 7156 C C . TYR C 1 138 ? -14.140 50.888 -12.379 1.00 16.81 135 TYR C C 1
ATOM 7157 O O . TYR C 1 138 ? -14.116 50.329 -13.476 1.00 16.49 135 TYR C O 1
ATOM 7166 N N . HIS C 1 139 ? -13.235 51.808 -12.021 1.00 15.26 136 HIS C N 1
ATOM 7167 C CA . HIS C 1 139 ? -12.216 52.272 -12.974 1.00 16.25 136 HIS C CA 1
ATOM 7168 C C . HIS C 1 139 ? -11.203 51.131 -13.318 1.00 16.90 136 HIS C C 1
ATOM 7169 O O . HIS C 1 139 ? -10.807 50.986 -14.482 1.00 17.46 136 HIS C O 1
ATOM 7176 N N . CYS C 1 140 ? -10.802 50.342 -12.318 1.00 16.20 137 CYS C N 1
ATOM 7177 C CA . CYS C 1 140 ? -9.889 49.221 -12.552 1.00 15.97 137 CYS C CA 1
ATOM 7178 C C . CYS C 1 140 ? -10.523 48.182 -13.519 1.00 14.81 137 CYS C C 1
ATOM 7179 O O . CYS C 1 140 ? -9.874 47.721 -14.501 1.00 16.58 137 CYS C O 1
ATOM 7182 N N . ALA C 1 141 ? -11.796 47.840 -13.272 1.00 15.64 138 ALA C N 1
ATOM 7183 C CA . ALA C 1 141 ? -12.503 46.905 -14.179 1.00 18.31 138 ALA C CA 1
ATOM 7184 C C . ALA C 1 141 ? -12.559 47.447 -15.637 1.00 18.27 138 ALA C C 1
ATOM 7185 O O . ALA C 1 141 ? -12.358 46.707 -16.600 1.00 17.65 138 ALA C O 1
ATOM 7187 N N . LYS C 1 142 ? -12.836 48.751 -15.787 1.00 18.00 139 LYS C N 1
ATOM 7188 C CA . LYS C 1 142 ? -12.931 49.397 -17.129 1.00 18.26 139 LYS C CA 1
ATOM 7189 C C . LYS C 1 142 ? -11.567 49.408 -17.807 1.00 17.86 139 LYS C C 1
ATOM 7190 O O . LYS C 1 142 ? -11.462 49.033 -19.012 1.00 19.94 139 LYS C O 1
ATOM 7196 N N . LEU C 1 143 ? -10.496 49.737 -17.062 1.00 17.30 140 LEU C N 1
ATOM 7197 C CA . LEU C 1 143 ? -9.120 49.750 -17.675 1.00 18.65 140 LEU C CA 1
ATOM 7198 C C . LEU C 1 143 ? -8.696 48.345 -18.129 1.00 17.76 140 LEU C C 1
ATOM 7199 O O . LEU C 1 143 ? -7.976 48.199 -19.144 1.00 20.63 140 LEU C O 1
ATOM 7204 N N . LEU C 1 144 ? -9.108 47.312 -17.380 1.00 17.24 141 LEU C N 1
ATOM 7205 C CA . LEU C 1 144 ? -8.834 45.901 -17.755 1.00 19.33 141 LEU C CA 1
ATOM 7206 C C . LEU C 1 144 ? -9.697 45.364 -18.880 1.00 18.75 141 LEU C C 1
ATOM 7207 O O . LEU C 1 144 ? -9.386 44.317 -19.474 1.00 22.75 141 LEU C O 1
ATOM 7212 N N . GLY C 1 145 ? -10.837 46.020 -19.143 1.00 16.91 142 GLY C N 1
ATOM 7213 C CA . GLY C 1 145 ? -11.800 45.436 -20.073 1.00 17.32 142 GLY C CA 1
ATOM 7214 C C . GLY C 1 145 ? -12.550 44.191 -19.558 1.00 19.83 142 GLY C C 1
ATOM 7215 O O . GLY C 1 145 ? -12.894 43.311 -20.354 1.00 21.73 142 GLY C O 1
ATOM 7216 N N . LEU C 1 146 ? -12.860 44.157 -18.259 1.00 18.54 143 LEU C N 1
ATOM 7217 C CA . LEU C 1 146 ? -13.657 43.087 -17.686 1.00 18.46 143 LEU C CA 1
ATOM 7218 C C . LEU C 1 146 ? -15.108 43.169 -18.144 1.00 18.23 143 LEU C C 1
ATOM 7219 O O . LEU C 1 146 ? -15.590 44.205 -18.602 1.00 19.65 143 LEU C O 1
ATOM 7224 N N . SER C 1 147 ? -15.797 42.041 -18.035 1.00 18.98 144 SER C N 1
ATOM 7225 C CA . SER C 1 147 ? -17.262 42.028 -18.272 1.00 18.70 144 SER C CA 1
ATOM 7226 C C . SER C 1 147 ? -17.955 43.085 -17.384 1.00 15.93 144 SER C C 1
ATOM 7227 O O . SER C 1 147 ? -17.605 43.213 -16.202 1.00 16.35 144 SER C O 1
ATOM 7230 N N . PRO C 1 148 ? -18.978 43.781 -17.926 1.00 16.93 145 PRO C N 1
ATOM 7231 C CA . PRO C 1 148 ? -19.736 44.734 -17.060 1.00 18.66 145 PRO C CA 1
ATOM 7232 C C . PRO C 1 148 ? -20.471 44.049 -15.920 1.00 15.82 145 PRO C C 1
ATOM 7233 O O . PRO C 1 148 ? -20.823 44.782 -14.959 1.00 18.41 145 PRO C O 1
ATOM 7237 N N . SER C 1 149 ? -20.684 42.741 -15.999 1.00 15.80 146 SER C N 1
ATOM 7238 C CA . SER C 1 149 ? -21.337 41.978 -14.960 1.00 15.88 146 SER C CA 1
ATOM 7239 C C . SER C 1 149 ? -20.405 41.292 -13.922 1.00 15.93 146 SER C C 1
ATOM 7240 O O . SER C 1 149 ? -20.860 40.464 -13.089 1.00 15.53 146 SER C O 1
ATOM 7243 N N . VAL C 1 150 ? -19.131 41.675 -13.929 1.00 14.22 147 VAL C N 1
ATOM 7244 C CA . VAL C 1 150 ? -18.213 41.273 -12.828 1.00 14.56 147 VAL C CA 1
ATOM 7245 C C . VAL C 1 150 ? -18.787 41.819 -11.518 1.00 14.23 147 VAL C C 1
ATOM 7246 O O . VAL C 1 150 ? -19.149 42.977 -11.438 1.00 15.21 147 VAL C O 1
ATOM 7250 N N . LYS C 1 151 ? -18.798 40.963 -10.488 1.00 13.33 148 LYS C N 1
ATOM 7251 C CA . LYS C 1 151 ? -19.361 41.327 -9.200 1.00 12.89 148 LYS C CA 1
ATOM 7252 C C . LYS C 1 151 ? -18.286 41.965 -8.342 1.00 13.02 148 LYS C C 1
ATOM 7253 O O . LYS C 1 151 ? -17.282 41.310 -7.978 1.00 14.32 148 LYS C O 1
ATOM 7259 N N . ARG C 1 152 ? -18.457 43.258 -7.993 1.00 13.36 149 ARG C N 1
ATOM 7260 C CA . ARG C 1 152 ? -17.413 44.060 -7.335 1.00 13.30 149 ARG C CA 1
ATOM 7261 C C . ARG C 1 152 ? -17.629 44.171 -5.824 1.00 13.12 149 ARG C C 1
ATOM 7262 O O . ARG C 1 152 ? -18.787 44.216 -5.339 1.00 13.94 149 ARG C O 1
ATOM 7270 N N . VAL C 1 153 ? -16.502 44.228 -5.080 1.00 12.81 150 VAL C N 1
ATOM 7271 C CA . VAL C 1 153 ? -16.459 44.395 -3.619 1.00 12.76 150 VAL C CA 1
ATOM 7272 C C . VAL C 1 153 ? -15.468 45.521 -3.327 1.00 13.82 150 VAL C C 1
ATOM 7273 O O . VAL C 1 153 ? -14.236 45.288 -3.296 1.00 14.85 150 VAL C O 1
ATOM 7277 N N . MET C 1 154 ? -15.976 46.729 -3.170 1.00 12.87 151 MET C N 1
ATOM 7278 C CA . MET C 1 154 ? -15.146 47.912 -2.906 1.00 13.45 151 MET C CA 1
ATOM 7279 C C . MET C 1 154 ? -15.018 48.127 -1.408 1.00 12.35 151 MET C C 1
ATOM 7280 O O . MET C 1 154 ? -16.049 48.225 -0.690 1.00 13.49 151 MET C O 1
ATOM 7285 N N . MET C 1 155 ? -13.772 48.201 -0.906 1.00 13.23 152 MET C N 1
ATOM 7286 C CA . MET C 1 155 ? -13.442 48.380 0.517 1.00 13.60 152 MET C CA 1
ATOM 7287 C C . MET C 1 155 ? -12.441 49.519 0.743 1.00 13.80 152 MET C C 1
ATOM 7288 O O . MET C 1 155 ? -11.208 49.319 0.916 1.00 14.72 152 MET C O 1
ATOM 7293 N N . TYR C 1 156 ? -12.959 50.735 0.797 1.00 13.58 153 TYR C N 1
ATOM 7294 C CA . TYR C 1 156 ? -12.144 51.903 1.087 1.00 13.45 153 TYR C CA 1
ATOM 7295 C C . TYR C 1 156 ? -11.777 52.030 2.570 1.00 12.63 153 TYR C C 1
ATOM 7296 O O . TYR C 1 156 ? -12.561 51.724 3.478 1.00 13.90 153 TYR C O 1
ATOM 7305 N N . GLN C 1 157 ? -10.559 52.569 2.839 1.00 13.01 154 GLN C N 1
ATOM 7306 C CA . GLN C 1 157 ? -10.190 52.963 4.221 1.00 14.02 154 GLN C CA 1
ATOM 7307 C C . GLN C 1 157 ? -10.211 51.771 5.197 1.00 13.26 154 GLN C C 1
ATOM 7308 O O . GLN C 1 157 ? -10.730 51.893 6.316 1.00 15.79 154 GLN C O 1
ATOM 7314 N N . LEU C 1 158 ? -9.640 50.631 4.794 1.00 12.90 155 LEU C N 1
ATOM 7315 C CA . LEU C 1 158 ? -9.361 49.591 5.784 1.00 13.87 155 LEU C CA 1
ATOM 7316 C C . LEU C 1 158 ? -8.011 49.892 6.510 1.00 13.92 155 LEU C C 1
ATOM 7317 O O . LEU C 1 158 ? -7.941 49.877 7.736 1.00 16.24 155 LEU C O 1
ATOM 7322 N N . GLY C 1 159 ? -6.955 50.158 5.761 1.00 13.94 156 GLY C N 1
ATOM 7323 C CA . GLY C 1 159 ? -5.621 50.362 6.335 1.00 14.32 156 GLY C CA 1
ATOM 7324 C C . GLY C 1 159 ? -4.807 49.094 6.307 1.00 13.62 156 GLY C C 1
ATO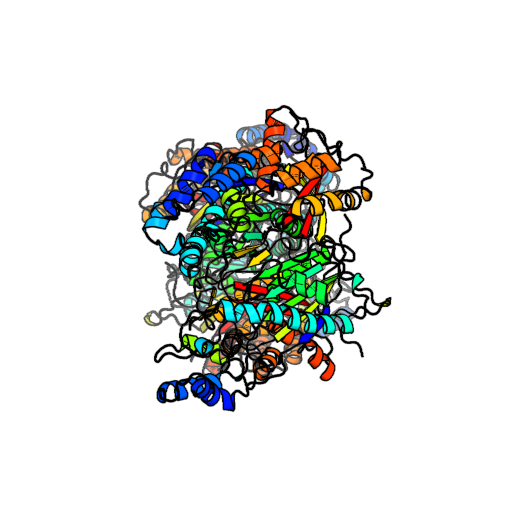M 7325 O O . GLY C 1 159 ? -4.978 48.165 5.470 1.00 14.23 156 GLY C O 1
ATOM 7334 N N . TYR C 1 161 ? -4.273 46.293 7.803 1.00 13.23 158 TYR C N 1
ATOM 7335 C CA . TYR C 1 161 ? -4.688 44.882 7.886 1.00 13.42 158 TYR C CA 1
ATOM 7336 C C . TYR C 1 161 ? -5.423 44.351 6.618 1.00 12.34 158 TYR C C 1
ATOM 7337 O O . TYR C 1 161 ? -5.704 43.148 6.528 1.00 13.31 158 TYR C O 1
ATOM 7346 N N . GLY C 1 162 ? -5.656 45.243 5.634 1.00 12.41 159 GLY C N 1
ATOM 7347 C CA . GLY C 1 162 ? -6.580 44.925 4.508 1.00 11.95 159 GLY C CA 1
ATOM 7348 C C . GLY C 1 162 ? -6.086 43.842 3.555 1.00 13.29 159 GLY C C 1
ATOM 7349 O O . GLY C 1 162 ? -6.914 43.277 2.784 1.00 13.31 159 GLY C O 1
ATOM 7350 N N . GLY C 1 163 ? -4.774 43.532 3.514 1.00 13.39 160 GLY C N 1
ATOM 7351 C CA . GLY C 1 163 ? -4.283 42.401 2.692 1.00 14.17 160 GLY C CA 1
ATOM 7352 C C . GLY C 1 163 ? -4.857 41.090 3.192 1.00 14.55 160 GLY C C 1
ATOM 7353 O O . GLY C 1 163 ? -5.182 40.181 2.396 1.00 15.18 160 GLY C O 1
ATOM 7354 N N . GLY C 1 164 ? -4.927 40.946 4.540 1.00 13.13 161 GLY C N 1
ATOM 7355 C CA . GLY C 1 164 ? -5.636 39.768 5.097 1.00 12.87 161 GLY C CA 1
ATOM 7356 C C . GLY C 1 164 ? -7.135 39.805 4.815 1.00 12.84 161 GLY C C 1
ATOM 7357 O O . GLY C 1 164 ? -7.721 38.777 4.448 1.00 14.40 161 GLY C O 1
ATOM 7358 N N . THR C 1 165 ? -7.779 40.980 4.958 1.00 13.13 162 THR C N 1
ATOM 7359 C CA . THR C 1 165 ? -9.245 41.085 4.694 1.00 12.86 162 THR C CA 1
ATOM 7360 C C . THR C 1 165 ? -9.601 40.601 3.291 1.00 13.96 162 THR C C 1
ATOM 7361 O O . THR C 1 165 ? -10.580 39.853 3.113 1.00 13.73 162 THR C O 1
ATOM 7365 N N . VAL C 1 166 ? -8.841 41.052 2.252 1.00 12.35 163 VAL C N 1
ATOM 7366 C CA . VAL C 1 166 ? -9.273 40.683 0.894 1.00 13.19 163 VAL C CA 1
ATOM 7367 C C . VAL C 1 166 ? -9.185 39.154 0.676 1.00 12.79 163 VAL C C 1
ATOM 7368 O O . VAL C 1 166 ? -10.005 38.579 -0.064 1.00 13.40 163 VAL C O 1
ATOM 7372 N N . LEU C 1 167 ? -8.214 38.477 1.312 1.00 11.89 164 LEU C N 1
ATOM 7373 C CA . LEU C 1 167 ? -8.121 37.025 1.252 1.00 12.13 164 LEU C CA 1
ATOM 7374 C C . LEU C 1 167 ? -9.315 36.346 1.965 1.00 12.31 164 LEU C C 1
ATOM 7375 O O . LEU C 1 167 ? -9.879 35.331 1.456 1.00 13.42 164 LEU C O 1
ATOM 7380 N N . ARG C 1 168 ? -9.681 36.876 3.127 1.00 12.33 165 ARG C N 1
ATOM 7381 C CA . ARG C 1 168 ? -10.843 36.362 3.884 1.00 13.38 165 ARG C CA 1
ATOM 7382 C C . ARG C 1 168 ? -12.142 36.473 3.049 1.00 13.92 165 ARG C C 1
ATOM 7383 O O . ARG C 1 168 ? -12.941 35.521 3.014 1.00 14.88 165 ARG C O 1
ATOM 7391 N N . ILE C 1 169 ? -12.352 37.618 2.405 1.00 13.34 166 ILE C N 1
ATOM 7392 C CA . ILE C 1 169 ? -13.552 37.810 1.580 1.00 12.56 166 ILE C CA 1
ATOM 7393 C C . ILE C 1 169 ? -13.515 36.875 0.362 1.00 13.96 166 ILE C C 1
ATOM 7394 O O . ILE C 1 169 ? -14.544 36.218 -0.024 1.00 13.57 166 ILE C O 1
ATOM 7399 N N . ALA C 1 170 ? -12.338 36.812 -0.319 1.00 11.73 167 ALA C N 1
ATOM 7400 C CA . ALA C 1 170 ? -12.215 35.940 -1.480 1.00 12.31 167 ALA C CA 1
ATOM 7401 C C . ALA C 1 170 ? -12.500 34.475 -1.185 1.00 12.96 167 ALA C C 1
ATOM 7402 O O . ALA C 1 170 ? -13.067 33.750 -2.039 1.00 13.64 167 ALA C O 1
ATOM 7404 N N A LYS C 1 171 ? -12.056 33.996 -0.027 0.54 13.69 168 LYS C N 1
ATOM 7405 N N B LYS C 1 171 ? -12.060 33.998 -0.023 0.46 13.99 168 LYS C N 1
ATOM 7406 C CA A LYS C 1 171 ? -12.189 32.577 0.321 0.54 13.89 168 LYS C CA 1
ATOM 7407 C CA B LYS C 1 171 ? -12.187 32.576 0.327 0.46 14.34 168 LYS C CA 1
ATOM 7408 C C A LYS C 1 171 ? -13.665 32.160 0.277 0.54 12.44 168 LYS C C 1
ATOM 7409 C C B LYS C 1 171 ? -13.661 32.154 0.283 0.46 12.66 168 LYS C C 1
ATOM 7410 O O A LYS C 1 171 ? -14.015 31.111 -0.322 0.54 13.64 168 LYS C O 1
ATOM 7411 O O B LYS C 1 171 ? -14.006 31.109 -0.322 0.46 13.61 168 LYS C O 1
ATOM 7422 N N . ASP C 1 172 ? -14.533 32.917 0.944 1.00 13.53 169 ASP C N 1
ATOM 7423 C CA . ASP C 1 172 ? -15.993 32.509 1.023 1.00 13.02 169 ASP C CA 1
ATOM 7424 C C . ASP C 1 172 ? -16.664 32.614 -0.336 1.00 14.10 169 ASP C C 1
ATOM 7425 O O . ASP C 1 172 ? -17.518 31.763 -0.700 1.00 14.98 169 ASP C O 1
ATOM 7430 N N . ILE C 1 173 ? -16.323 33.645 -1.124 1.00 13.76 170 ILE C N 1
ATOM 7431 C CA . ILE C 1 173 ? -16.903 33.763 -2.503 1.00 13.40 170 ILE C CA 1
ATOM 7432 C C . ILE C 1 173 ? -16.493 32.559 -3.372 1.00 13.70 170 ILE C C 1
ATOM 7433 O O . ILE C 1 173 ? -17.315 31.936 -4.072 1.00 14.43 170 ILE C O 1
ATOM 7438 N N . ALA C 1 174 ? -15.170 32.269 -3.408 1.00 13.34 171 ALA C N 1
ATOM 7439 C CA . ALA C 1 174 ? -14.675 31.214 -4.285 1.00 13.73 171 ALA C CA 1
ATOM 7440 C C . ALA C 1 174 ? -15.230 29.817 -3.902 1.00 14.34 171 ALA C C 1
ATOM 7441 O O . ALA C 1 174 ? -15.518 28.993 -4.760 1.00 14.60 171 ALA C O 1
ATOM 7443 N N . GLU C 1 175 ? -15.345 29.534 -2.597 1.00 15.19 172 GLU C N 1
ATOM 7444 C CA . GLU C 1 175 ? -15.818 28.234 -2.124 1.00 15.23 172 GLU C CA 1
ATOM 7445 C C . GLU C 1 175 ? -17.340 28.076 -2.304 1.00 15.31 172 GLU C C 1
ATOM 7446 O O . GLU C 1 175 ? -17.809 26.953 -2.588 1.00 16.22 172 GLU C O 1
ATOM 7452 N N . ASN C 1 176 ? -18.088 29.174 -2.226 1.00 14.10 173 ASN C N 1
ATOM 7453 C CA . ASN C 1 176 ? -19.576 29.056 -2.331 1.00 15.11 173 ASN C CA 1
ATOM 7454 C C . ASN C 1 176 ? -20.097 29.100 -3.766 1.00 16.44 173 ASN C C 1
ATOM 7455 O O . ASN C 1 176 ? -21.295 28.907 -3.960 1.00 18.37 173 ASN C O 1
ATOM 7460 N N . ASN C 1 177 ? -19.237 29.365 -4.771 1.00 16.74 174 ASN C N 1
ATOM 7461 C CA . ASN C 1 177 ? -19.672 29.544 -6.152 1.00 16.58 174 ASN C CA 1
ATOM 7462 C C . ASN C 1 177 ? -18.808 28.690 -7.102 1.00 18.33 174 ASN C C 1
ATOM 7463 O O . ASN C 1 177 ? -17.646 29.090 -7.393 1.00 17.62 174 ASN C O 1
ATOM 7468 N N . LYS C 1 178 ? -19.337 27.567 -7.587 1.00 19.73 175 LYS C N 1
ATOM 7469 C CA . LYS C 1 178 ? -18.580 26.722 -8.521 1.00 21.34 175 LYS C CA 1
ATOM 7470 C C . LYS C 1 178 ? -18.198 27.540 -9.782 1.00 18.31 175 LYS C C 1
ATOM 7471 O O . LYS C 1 178 ? -19.032 28.225 -10.378 1.00 19.39 175 LYS C O 1
ATOM 7477 N N . GLY C 1 179 ? -16.898 27.487 -10.098 1.00 18.34 176 GLY C N 1
ATOM 7478 C CA . GLY C 1 179 ? -16.352 28.222 -11.258 1.00 20.57 176 GLY C CA 1
ATOM 7479 C C . GLY C 1 179 ? -15.953 29.656 -10.966 1.00 18.20 176 GLY C C 1
ATOM 7480 O O . GLY C 1 179 ? -15.320 30.298 -11.823 1.00 20.79 176 GLY C O 1
ATOM 7481 N N . ALA C 1 180 ? -16.216 30.189 -9.754 1.00 16.45 177 ALA C N 1
ATOM 7482 C CA . ALA C 1 180 ? -15.851 31.584 -9.508 1.00 15.03 177 ALA C CA 1
ATOM 7483 C C . ALA C 1 180 ? -14.307 31.760 -9.480 1.00 14.70 177 ALA C C 1
ATOM 7484 O O . ALA C 1 180 ? -13.565 30.901 -8.991 1.00 15.46 177 ALA C O 1
ATOM 7486 N N . ARG C 1 181 ? -13.876 32.893 -10.092 1.00 14.24 178 ARG C N 1
ATOM 7487 C CA . ARG C 1 181 ? -12.469 33.244 -10.123 1.00 14.36 178 ARG C CA 1
ATOM 7488 C C . ARG C 1 181 ? -12.392 34.709 -9.677 1.00 13.71 178 ARG C C 1
ATOM 7489 O O . ARG C 1 181 ? -12.954 35.607 -10.335 1.00 14.79 178 ARG C O 1
ATOM 7497 N N . VAL C 1 182 ? -11.791 34.936 -8.508 1.00 13.52 179 VAL C N 1
ATOM 7498 C CA . VAL C 1 182 ? -11.841 36.222 -7.808 1.00 13.96 179 VAL C CA 1
ATOM 7499 C C . VAL C 1 182 ? -10.499 36.934 -8.005 1.00 14.58 179 VAL C C 1
ATOM 7500 O O . VAL C 1 182 ? -9.444 36.402 -7.571 1.00 15.60 179 VAL C O 1
ATOM 7504 N N . LEU C 1 183 ? -10.547 38.129 -8.584 1.00 13.60 180 LEU C N 1
ATOM 7505 C CA . LEU C 1 183 ? -9.383 39.040 -8.689 1.00 13.68 180 LEU C CA 1
ATOM 7506 C C . LEU C 1 183 ? -9.437 39.987 -7.493 1.00 14.37 180 LEU C C 1
ATOM 7507 O O . LEU C 1 183 ? -10.426 40.697 -7.333 1.00 15.44 180 LEU C O 1
ATOM 7512 N N . ALA C 1 184 ? -8.416 39.962 -6.603 1.00 13.61 181 ALA C N 1
ATOM 7513 C CA . ALA C 1 184 ? -8.392 40.823 -5.417 1.00 13.64 181 ALA C CA 1
ATOM 7514 C C . ALA C 1 184 ? -7.155 41.705 -5.455 1.00 14.24 181 ALA C C 1
ATOM 7515 O O . ALA C 1 184 ? -6.039 41.176 -5.627 1.00 14.78 181 ALA C O 1
ATOM 7517 N N . VAL C 1 185 ? -7.327 43.014 -5.286 1.00 12.89 182 VAL C N 1
ATOM 7518 C CA . VAL C 1 185 ? -6.224 43.964 -5.460 1.00 13.83 182 VAL C CA 1
ATOM 7519 C C . VAL C 1 185 ? -6.192 45.000 -4.330 1.00 13.27 182 VAL C C 1
ATOM 7520 O O . VAL C 1 185 ? -7.278 45.482 -3.873 1.00 13.55 182 VAL C O 1
ATOM 7524 N N . CYS C 1 186 ? -4.974 45.306 -3.850 1.00 13.00 183 CYS C N 1
ATOM 7525 C CA . CYS C 1 186 ? -4.726 46.357 -2.865 1.00 12.67 183 CYS C CA 1
ATOM 7526 C C . CYS C 1 186 ? -3.839 47.432 -3.534 1.00 13.05 183 CYS C C 1
ATOM 7527 O O . CYS C 1 186 ? -2.914 47.072 -4.297 1.00 15.41 183 CYS C O 1
ATOM 7530 N N . CYS C 1 187 ? -4.036 48.694 -3.229 1.00 13.20 184 CYS C N 1
ATOM 7531 C CA . CYS C 1 187 ? -3.208 49.776 -3.813 1.00 13.64 184 CYS C CA 1
ATOM 7532 C C . CYS C 1 187 ? -3.169 51.004 -2.927 1.00 13.41 184 CYS C C 1
ATOM 7533 O O . CYS C 1 187 ? -4.235 51.512 -2.561 1.00 14.45 184 CYS C O 1
ATOM 7536 N N . ASP C 1 188 ? -1.976 51.494 -2.612 1.00 13.71 185 ASP C N 1
ATOM 7537 C CA . ASP C 1 188 ? -1.838 52.741 -1.834 1.00 14.09 185 ASP C CA 1
ATOM 7538 C C . ASP C 1 188 ? -0.686 53.632 -2.377 1.00 14.09 185 ASP C C 1
ATOM 7539 O O . ASP C 1 188 ? 0.366 53.116 -2.848 1.00 15.33 185 ASP C O 1
ATOM 7544 N N . ILE C 1 189 ? -0.936 54.936 -2.323 1.00 15.28 186 ILE C N 1
ATOM 7545 C CA . ILE C 1 189 ? -0.017 55.989 -2.823 1.00 17.10 186 ILE C CA 1
ATOM 7546 C C . ILE C 1 189 ? 0.034 57.099 -1.769 1.00 18.06 186 ILE C C 1
ATOM 7547 O O . ILE C 1 189 ? -1.011 57.665 -1.400 1.00 17.74 186 ILE C O 1
ATOM 7552 N N . MET C 1 190 ? 1.226 57.311 -1.190 1.00 16.21 187 MET C N 1
ATOM 7553 C CA A MET C 1 190 ? 1.374 58.083 0.047 0.56 18.69 187 MET C CA 1
ATOM 7554 C CA B MET C 1 190 ? 1.409 58.094 0.055 0.44 16.05 187 MET C CA 1
ATOM 7555 C C . MET C 1 190 ? 1.316 59.597 -0.121 1.00 18.07 187 MET C C 1
ATOM 7556 O O . MET C 1 190 ? 1.349 60.358 0.891 1.00 19.79 187 MET C O 1
ATOM 7565 N N . ALA C 1 191 ? 1.097 60.055 -1.351 1.00 18.03 188 ALA C N 1
ATOM 7566 C CA . ALA C 1 191 ? 0.747 61.475 -1.564 1.00 20.65 188 ALA C CA 1
ATOM 7567 C C . ALA C 1 191 ? -0.476 61.908 -0.744 1.00 20.41 188 ALA C C 1
ATOM 7568 O O . ALA C 1 191 ? -0.631 63.080 -0.423 1.00 20.66 188 ALA C O 1
ATOM 7570 N N . CYS C 1 192 ? -1.345 60.944 -0.380 1.00 18.66 189 CYS C N 1
ATOM 7571 C CA . CYS C 1 192 ? -2.489 61.247 0.513 1.00 18.39 189 CYS C CA 1
ATOM 7572 C C . CYS C 1 192 ? -2.100 61.844 1.883 1.00 18.77 189 CYS C C 1
ATOM 7573 O O . CYS C 1 192 ? -2.891 62.635 2.431 1.00 19.70 189 CYS C O 1
ATOM 7576 N N . LEU C 1 193 ? -0.880 61.531 2.426 1.00 18.07 190 LEU C N 1
ATOM 7577 C CA . LEU C 1 193 ? -0.506 61.877 3.787 1.00 19.26 190 LEU C CA 1
ATOM 7578 C C . LEU C 1 193 ? 0.798 62.730 3.879 1.00 18.87 190 LEU C C 1
ATOM 7579 O O . LEU C 1 193 ? 1.198 63.106 4.962 1.00 19.27 190 LEU C O 1
ATOM 7584 N N . PHE C 1 194 ? 1.412 63.028 2.753 1.00 18.32 191 PHE C N 1
ATOM 7585 C CA . PHE C 1 194 ? 2.641 63.826 2.726 1.00 19.09 191 PHE C CA 1
ATOM 7586 C C . PHE C 1 194 ? 2.344 65.261 3.213 1.00 18.50 191 PHE C C 1
ATOM 7587 O O . PHE C 1 194 ? 1.471 65.942 2.649 1.00 21.45 191 PHE C O 1
ATOM 7595 N N . ARG C 1 195 ? 3.094 65.751 4.205 1.00 20.01 192 ARG C N 1
ATOM 7596 C CA . ARG C 1 195 ? 3.059 67.164 4.580 1.00 21.77 192 ARG C CA 1
ATOM 7597 C C . ARG C 1 195 ? 4.343 67.518 5.322 1.00 19.29 192 ARG C C 1
ATOM 7598 O O . ARG C 1 195 ? 5.141 66.631 5.641 1.00 19.75 192 ARG C O 1
ATOM 7606 N N . GLY C 1 196 ? 4.524 68.805 5.541 1.00 20.73 193 GLY C N 1
ATOM 7607 C CA . GLY C 1 196 ? 5.750 69.330 6.150 1.00 20.57 193 GLY C CA 1
ATOM 7608 C C . GLY C 1 196 ? 5.800 69.178 7.661 1.00 21.10 193 GLY C C 1
ATOM 7609 O O . GLY C 1 196 ? 4.794 68.854 8.313 1.00 21.93 193 GLY C O 1
ATOM 7610 N N . PRO C 1 197 ? 6.985 69.428 8.242 1.00 21.15 194 PRO C N 1
ATOM 7611 C CA . PRO C 1 197 ? 7.283 69.078 9.644 1.00 20.31 194 PRO C CA 1
ATOM 7612 C C . PRO C 1 197 ? 6.905 70.214 10.618 1.00 21.02 194 PRO C C 1
ATOM 7613 O O . PRO C 1 197 ? 6.763 71.382 10.259 1.00 25.65 194 PRO C O 1
ATOM 7617 N N . SER C 1 198 ? 6.682 69.830 11.887 1.00 26.00 195 SER C N 1
ATOM 7618 C CA . SER C 1 198 ? 6.614 70.839 12.956 1.00 32.20 195 SER C CA 1
ATOM 7619 C C . SER C 1 198 ? 7.558 70.377 14.060 1.00 27.64 195 SER C C 1
ATOM 7620 O O . SER C 1 198 ? 7.788 69.170 14.250 1.00 25.42 195 SER C O 1
ATOM 7623 N N . GLU C 1 199 ? 7.960 71.352 14.853 1.00 33.79 196 GLU C N 1
ATOM 7624 C CA . GLU C 1 199 ? 9.084 71.182 15.744 1.00 41.34 196 GLU C CA 1
ATOM 7625 C C . GLU C 1 199 ? 8.890 70.016 16.707 1.00 37.48 196 GLU C C 1
ATOM 7626 O O . GLU C 1 199 ? 9.850 69.305 17.011 1.00 62.12 196 GLU C O 1
ATOM 7632 N N . SER C 1 200 ? 7.673 69.818 17.202 1.00 30.38 197 SER C N 1
ATOM 7633 C CA . SER C 1 200 ? 7.498 68.883 18.259 1.00 48.86 197 SER C CA 1
ATOM 7634 C C . SER C 1 200 ? 7.030 67.507 17.745 1.00 63.35 197 SER C C 1
ATOM 7635 O O . SER C 1 200 ? 7.088 66.542 18.483 1.00 105.48 197 SER C O 1
ATOM 7638 N N . ASP C 1 201 ? 6.610 67.408 16.486 1.00 44.39 198 ASP C N 1
ATOM 7639 C CA . ASP C 1 201 ? 5.710 66.352 16.092 1.00 33.03 198 ASP C CA 1
ATOM 7640 C C . ASP C 1 201 ? 6.440 65.127 15.442 1.00 33.19 198 ASP C C 1
ATOM 7641 O O . ASP C 1 201 ? 6.585 64.986 14.188 1.00 34.52 198 ASP C O 1
ATOM 7646 N N . LEU C 1 202 ? 6.969 64.277 16.310 1.00 29.23 199 LEU C N 1
ATOM 7647 C CA . LEU C 1 202 ? 7.722 63.086 15.897 1.00 28.92 199 LEU C CA 1
ATOM 7648 C C . LEU C 1 202 ? 6.813 62.011 15.329 1.00 26.00 199 LEU C C 1
ATOM 7649 O O . LEU C 1 202 ? 7.232 61.228 14.474 1.00 23.47 199 LEU C O 1
ATOM 7654 N N . GLU C 1 203 ? 5.577 61.910 15.822 1.00 22.74 200 GLU C N 1
ATOM 7655 C CA . GLU C 1 203 ? 4.616 60.926 15.289 1.00 21.33 200 GLU C CA 1
ATOM 7656 C C . GLU C 1 203 ? 4.436 61.088 13.765 1.00 20.03 200 GLU C C 1
ATOM 7657 O O . GLU C 1 203 ? 4.495 60.115 13.011 1.00 18.28 200 GLU C O 1
ATOM 7663 N N . LEU C 1 204 ? 4.265 62.331 13.327 1.00 19.67 201 LEU C N 1
ATOM 7664 C CA . LEU C 1 204 ? 4.153 62.630 11.909 1.00 19.22 201 LEU C CA 1
ATOM 7665 C C . LEU C 1 204 ? 5.403 62.168 11.148 1.00 19.77 201 LEU C C 1
ATOM 7666 O O . LEU C 1 204 ? 5.322 61.589 10.058 1.00 19.18 201 LEU C O 1
ATOM 7671 N N . LEU C 1 205 ? 6.567 62.483 11.706 1.00 20.16 202 LEU C N 1
ATOM 7672 C CA . LEU C 1 205 ? 7.861 62.127 11.047 1.00 21.28 202 LEU C CA 1
ATOM 7673 C C . LEU C 1 205 ? 8.049 60.628 10.909 1.00 18.78 202 LEU C C 1
ATOM 7674 O O . LEU C 1 205 ? 8.576 60.175 9.869 1.00 19.50 202 LEU C O 1
ATOM 7679 N N . VAL C 1 206 ? 7.609 59.815 11.879 1.00 18.61 203 VAL C N 1
ATOM 7680 C CA . VAL C 1 206 ? 7.663 58.366 11.726 1.00 19.19 203 VAL C CA 1
ATOM 7681 C C . VAL C 1 206 ? 6.954 57.934 10.434 1.00 18.40 203 VAL C C 1
ATOM 7682 O O . VAL C 1 206 ? 7.471 57.138 9.646 1.00 18.42 203 VAL C O 1
ATOM 7686 N N . GLY C 1 207 ? 5.724 58.440 10.219 1.00 16.61 204 GLY C N 1
ATOM 7687 C CA . GLY C 1 207 ? 5.034 58.088 8.987 1.00 19.14 204 GLY C CA 1
ATOM 7688 C C . GLY C 1 207 ? 5.740 58.572 7.735 1.00 15.90 204 GLY C C 1
ATOM 7689 O O . GLY C 1 207 ? 5.783 57.870 6.715 1.00 17.12 204 GLY C O 1
ATOM 7690 N N . GLN C 1 208 ? 6.283 59.804 7.778 1.00 15.65 205 GLN C N 1
ATOM 7691 C CA . GLN C 1 208 ? 7.024 60.348 6.603 1.00 16.40 205 GLN C CA 1
ATOM 7692 C C . GLN C 1 208 ? 8.317 59.507 6.263 1.00 15.88 205 GLN C C 1
ATOM 7693 O O . GLN C 1 208 ? 8.714 59.482 5.105 1.00 18.42 205 GLN C O 1
ATOM 7699 N N . ALA C 1 209 ? 8.854 58.804 7.268 1.00 15.74 206 ALA C N 1
ATOM 7700 C CA . ALA C 1 209 ? 10.032 57.926 7.061 1.00 16.23 206 ALA C CA 1
ATOM 7701 C C . ALA C 1 209 ? 9.664 56.539 6.540 1.00 17.18 206 ALA C C 1
ATOM 7702 O O . ALA C 1 209 ? 10.490 55.909 5.858 1.00 16.96 206 ALA C O 1
ATOM 7704 N N . ILE C 1 210 ? 8.476 55.996 6.900 1.00 15.03 207 ILE C N 1
ATOM 7705 C CA . ILE C 1 210 ? 8.212 54.588 6.656 1.00 16.19 207 ILE C CA 1
ATOM 7706 C C . ILE C 1 210 ? 7.238 54.294 5.503 1.00 16.60 207 ILE C C 1
ATOM 7707 O O . ILE C 1 210 ? 7.298 53.179 4.924 1.00 15.42 207 ILE C O 1
ATOM 7712 N N . PHE C 1 211 ? 6.284 55.182 5.207 1.00 14.66 208 PHE C N 1
ATOM 7713 C CA . PHE C 1 211 ? 5.235 54.795 4.197 1.00 15.07 208 PHE C CA 1
ATOM 7714 C C . PHE C 1 211 ? 5.757 54.938 2.737 1.00 14.66 208 PHE C C 1
ATOM 7715 O O . PHE C 1 211 ? 6.294 56.011 2.362 1.00 15.41 208 PHE C O 1
ATOM 7723 N N . GLY C 1 212 ? 5.498 53.912 1.921 1.00 14.87 209 GLY C N 1
ATOM 7724 C CA . GLY C 1 212 ? 5.839 53.854 0.505 1.00 15.16 209 GLY C CA 1
ATOM 7725 C C . GLY C 1 212 ? 4.685 53.385 -0.373 1.00 14.84 209 GLY C C 1
ATOM 7726 O O . GLY C 1 212 ? 3.622 52.987 0.162 1.00 15.38 209 GLY C O 1
ATOM 7727 N N . ASP C 1 213 ? 4.882 53.397 -1.675 1.00 14.19 210 ASP C N 1
ATOM 7728 C CA . ASP C 1 213 ? 3.800 53.185 -2.670 1.00 13.70 210 ASP C CA 1
ATOM 7729 C C . ASP C 1 213 ? 3.888 51.800 -3.292 1.00 13.81 210 ASP C C 1
ATOM 7730 O O . ASP C 1 213 ? 4.983 51.335 -3.634 1.00 14.79 210 ASP C O 1
ATOM 7735 N N . GLY C 1 214 ? 2.724 51.170 -3.540 1.00 14.45 211 GLY C N 1
ATOM 7736 C CA . GLY C 1 214 ? 2.659 49.898 -4.259 1.00 14.38 211 GLY C CA 1
ATOM 7737 C C . GLY C 1 214 ? 1.252 49.370 -4.430 1.00 13.49 211 GLY C C 1
ATOM 7738 O O . GLY C 1 214 ? 0.327 49.807 -3.735 1.00 14.82 211 GLY C O 1
ATOM 7739 N N . ALA C 1 215 ? 1.144 48.386 -5.321 1.00 14.05 212 ALA C N 1
ATOM 7740 C CA . ALA C 1 215 ? -0.107 47.626 -5.530 1.00 14.23 212 ALA C CA 1
ATOM 7741 C C . ALA C 1 215 ? 0.224 46.143 -5.694 1.00 13.86 212 ALA C C 1
ATOM 7742 O O . ALA C 1 215 ? 1.289 45.774 -6.264 1.00 15.10 212 ALA C O 1
ATOM 7744 N N . ALA C 1 216 ? -0.675 45.277 -5.199 1.00 14.00 213 ALA C N 1
ATOM 7745 C CA . ALA C 1 216 ? -0.504 43.821 -5.343 1.00 13.16 213 ALA C CA 1
ATOM 7746 C C . ALA C 1 216 ? -1.881 43.182 -5.595 1.00 13.44 213 ALA C C 1
ATOM 7747 O O . ALA C 1 216 ? -2.868 43.593 -4.946 1.00 15.14 213 ALA C O 1
ATOM 7749 N N . ALA C 1 217 ? -1.920 42.229 -6.514 1.00 14.18 214 ALA C N 1
ATOM 7750 C CA . ALA C 1 217 ? -3.161 41.529 -6.904 1.00 13.89 214 ALA C CA 1
ATOM 7751 C C . ALA C 1 217 ? -2.948 40.035 -6.872 1.00 13.69 214 ALA C C 1
ATOM 7752 O O . ALA C 1 217 ? -1.860 39.507 -7.212 1.00 15.44 214 ALA C O 1
ATOM 7754 N N . VAL C 1 218 ? -4.012 39.302 -6.480 1.00 13.96 215 VAL C N 1
ATOM 7755 C CA . VAL C 1 218 ? -4.066 37.851 -6.542 1.00 14.43 215 VAL C CA 1
ATOM 7756 C C . VAL C 1 218 ? -5.276 37.377 -7.335 1.00 14.69 215 VAL C C 1
ATOM 7757 O O . VAL C 1 218 ? -6.319 38.094 -7.385 1.00 14.94 215 VAL C O 1
ATOM 7761 N N . ILE C 1 219 ? -5.178 36.179 -7.918 1.00 13.73 216 ILE C N 1
ATOM 7762 C CA . ILE C 1 219 ? -6.361 35.433 -8.388 1.00 13.81 216 ILE C CA 1
ATOM 7763 C C . ILE C 1 219 ? -6.615 34.281 -7.414 1.00 15.09 216 ILE C C 1
ATOM 7764 O O . ILE C 1 219 ? -5.661 33.532 -7.073 1.00 15.33 216 ILE C O 1
ATOM 7769 N N . VAL C 1 220 ? -7.848 34.182 -6.880 1.00 14.09 217 VAL C N 1
ATOM 7770 C CA . VAL C 1 220 ? -8.231 33.123 -5.939 1.00 15.15 217 VAL C CA 1
ATOM 7771 C C . VAL C 1 220 ? -9.367 32.280 -6.555 1.00 13.79 217 VAL C C 1
ATOM 7772 O O . VAL C 1 220 ? -10.356 32.825 -7.095 1.00 15.17 217 VAL C O 1
ATOM 7776 N N . GLY C 1 221 ? -9.251 30.955 -6.426 1.00 14.09 218 GLY C N 1
ATOM 7777 C CA . GLY C 1 221 ? -10.286 30.048 -6.887 1.00 14.29 218 GLY C CA 1
ATOM 7778 C C . GLY C 1 221 ? -10.219 28.699 -6.220 1.00 14.54 218 GLY C C 1
ATOM 7779 O O . GLY C 1 221 ? -9.121 28.261 -5.802 1.00 15.44 218 GLY C O 1
ATOM 7780 N N . ALA C 1 222 ? -11.389 28.056 -6.100 1.00 14.13 219 ALA C N 1
ATOM 7781 C CA . ALA C 1 222 ? -11.464 26.633 -5.726 1.00 16.57 219 ALA C CA 1
ATOM 7782 C C . ALA C 1 222 ? -11.485 25.751 -6.969 1.00 17.34 219 ALA C C 1
ATOM 7783 O O . ALA C 1 222 ? -11.752 26.213 -8.094 1.00 17.37 219 ALA C O 1
ATOM 7785 N N . GLU C 1 223 ? -11.233 24.459 -6.792 1.00 18.96 220 GLU C N 1
ATOM 7786 C CA . GLU C 1 223 ? -11.170 23.477 -7.898 1.00 19.49 220 GLU C CA 1
ATOM 7787 C C . GLU C 1 223 ? -10.241 23.953 -9.041 1.00 17.93 220 GLU C C 1
ATOM 7788 O O . GLU C 1 223 ? -10.656 24.016 -10.191 1.00 20.24 220 GLU C O 1
ATOM 7794 N N . PRO C 1 224 ? -8.971 24.166 -8.724 1.00 19.87 221 PRO C N 1
ATOM 7795 C CA . PRO C 1 224 ? -8.024 24.519 -9.829 1.00 20.93 221 PRO C CA 1
ATOM 7796 C C . PRO C 1 224 ? -7.953 23.411 -10.884 1.00 20.56 221 PRO C C 1
ATOM 7797 O O . PRO C 1 224 ? -7.955 22.204 -10.577 1.00 22.80 221 PRO C O 1
ATOM 7801 N N . ASP C 1 225 ? -7.886 23.842 -12.150 1.00 18.98 222 ASP C N 1
ATOM 7802 C CA . ASP C 1 225 ? -7.859 22.932 -13.286 1.00 18.42 222 ASP C CA 1
ATOM 7803 C C . ASP C 1 225 ? -6.451 22.906 -13.873 1.00 18.64 222 ASP C C 1
ATOM 7804 O O . ASP C 1 225 ? -6.065 23.809 -14.658 1.00 19.04 222 ASP C O 1
ATOM 7809 N N . GLU C 1 226 ? -5.694 21.859 -13.537 1.00 18.44 223 GLU C N 1
ATOM 7810 C CA . GLU C 1 226 ? -4.310 21.784 -14.007 1.00 19.70 223 GLU C CA 1
ATOM 7811 C C . GLU C 1 226 ? -4.254 21.607 -15.533 1.00 18.46 223 GLU C C 1
ATOM 7812 O O . GLU C 1 226 ? -3.266 22.055 -16.146 1.00 19.40 223 GLU C O 1
ATOM 7818 N N . SER C 1 227 ? -5.247 20.952 -16.132 1.00 17.71 224 SER C N 1
ATOM 7819 C CA . SER C 1 227 ? -5.193 20.670 -17.625 1.00 18.88 224 SER C CA 1
ATOM 7820 C C . SER C 1 227 ? -5.220 21.962 -18.452 1.00 17.76 224 SER C C 1
ATOM 7821 O O . SER C 1 227 ? -4.766 21.933 -19.580 1.00 18.52 224 SER C O 1
ATOM 7824 N N . VAL C 1 228 ? -5.797 23.041 -17.918 1.00 18.08 225 VAL C N 1
ATOM 7825 C CA . VAL C 1 228 ? -5.824 24.338 -18.631 1.00 19.31 225 VAL C CA 1
ATOM 7826 C C . VAL C 1 228 ? -4.726 25.281 -18.183 1.00 20.66 225 VAL C C 1
ATOM 7827 O O . VAL C 1 228 ? -4.635 26.404 -18.683 1.00 21.06 225 VA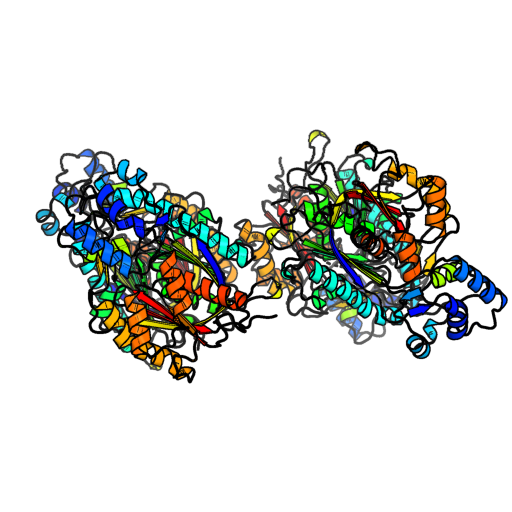L C O 1
ATOM 7831 N N . GLY C 1 229 ? -3.887 24.848 -17.234 1.00 18.26 226 GLY C N 1
ATOM 7832 C CA . GLY C 1 229 ? -2.708 25.601 -16.794 1.00 20.85 226 GLY C CA 1
ATOM 7833 C C . GLY C 1 229 ? -2.861 26.357 -15.467 1.00 20.47 226 GLY C C 1
ATOM 7834 O O . GLY C 1 229 ? -1.970 27.162 -15.130 1.00 23.13 226 GLY C O 1
ATOM 7835 N N . GLU C 1 230 ? -3.934 26.115 -14.699 1.00 17.11 227 GLU C N 1
ATOM 7836 C CA . GLU C 1 230 ? -4.026 26.693 -13.359 1.00 18.60 227 GLU C CA 1
ATOM 7837 C C . GLU C 1 230 ? -3.132 25.900 -12.378 1.00 22.99 227 GLU C C 1
ATOM 7838 O O . GLU C 1 230 ? -3.029 24.666 -12.454 1.00 23.78 227 GLU C O 1
ATOM 7844 N N . ARG C 1 231 ? -2.469 26.614 -11.459 1.00 22.31 228 ARG C N 1
ATOM 7845 C CA . ARG C 1 231 ? -1.501 26.008 -10.540 1.00 26.31 228 ARG C CA 1
ATOM 7846 C C . ARG C 1 231 ? -1.629 26.737 -9.151 1.00 20.79 228 ARG C C 1
ATOM 7847 O O . ARG C 1 231 ? -1.253 27.926 -9.055 1.00 23.50 228 ARG C O 1
ATOM 7855 N N . PRO C 1 232 ? -2.146 26.054 -8.126 1.00 19.51 229 PRO C N 1
ATOM 7856 C CA . PRO C 1 232 ? -2.119 26.676 -6.799 1.00 19.14 229 PRO C CA 1
ATOM 7857 C C . PRO C 1 232 ? -0.732 26.971 -6.241 1.00 17.98 229 PRO C C 1
ATOM 7858 O O . PRO C 1 232 ? 0.244 26.237 -6.525 1.00 20.46 229 PRO C O 1
ATOM 7862 N N . ILE C 1 233 ? -0.663 28.074 -5.452 1.00 16.72 230 ILE C N 1
ATOM 7863 C CA . ILE C 1 233 ? 0.553 28.530 -4.787 1.00 16.19 230 ILE C CA 1
ATOM 7864 C C . ILE C 1 233 ? 0.433 28.347 -3.273 1.00 17.68 230 ILE C C 1
ATOM 7865 O O . ILE C 1 233 ? 1.369 27.783 -2.619 1.00 19.04 230 ILE C O 1
ATOM 7870 N N . PHE C 1 234 ? -0.678 28.829 -2.676 1.00 17.51 231 PHE C N 1
ATOM 7871 C CA . PHE C 1 234 ? -0.983 28.627 -1.241 1.00 17.15 231 PHE C CA 1
ATOM 7872 C C . PHE C 1 234 ? -2.491 28.325 -1.137 1.00 17.09 231 PHE C C 1
ATOM 7873 O O . PHE C 1 234 ? -3.315 28.998 -1.802 1.00 19.42 231 PHE C O 1
ATOM 7881 N N . GLU C 1 235 ? -2.863 27.357 -0.286 1.00 17.60 232 GLU C N 1
ATOM 7882 C CA . GLU C 1 235 ? -4.299 27.064 0.061 1.00 15.79 232 GLU C CA 1
ATOM 7883 C C . GLU C 1 235 ? -4.704 27.934 1.230 1.00 18.07 232 GLU C C 1
ATOM 7884 O O . GLU C 1 235 ? -3.935 28.105 2.191 1.00 19.30 232 GLU C O 1
ATOM 7890 N N . LEU C 1 236 ? -5.920 28.522 1.159 1.00 16.53 233 LEU C N 1
ATOM 7891 C CA . LEU C 1 236 ? -6.499 29.331 2.235 1.00 16.22 233 LEU C CA 1
ATOM 7892 C C . LEU C 1 236 ? -7.349 28.416 3.143 1.00 17.28 233 LEU C C 1
ATOM 7893 O O . LEU C 1 236 ? -8.421 27.965 2.731 1.00 21.35 233 LEU C O 1
ATOM 7898 N N . VAL C 1 237 ? -6.858 28.114 4.350 1.00 15.40 234 VAL C N 1
ATOM 7899 C CA . VAL C 1 237 ? -7.476 27.096 5.205 1.00 17.58 234 VAL C CA 1
ATOM 7900 C C . VAL C 1 237 ? -8.521 27.677 6.194 1.00 17.03 234 VAL C C 1
ATOM 7901 O O . VAL C 1 237 ? -9.631 27.103 6.326 1.00 19.03 234 VAL C O 1
ATOM 7905 N N . SER C 1 238 ? -8.187 28.720 6.965 1.00 15.98 235 SER C N 1
ATOM 7906 C CA . SER C 1 238 ? -9.072 29.272 7.991 1.00 15.96 235 SER C CA 1
ATOM 7907 C C . SER C 1 238 ? -8.735 30.737 8.186 1.00 16.92 235 SER C C 1
ATOM 7908 O O . SER C 1 238 ? -7.595 31.177 7.901 1.00 16.99 235 SER C O 1
ATOM 7911 N N . THR C 1 239 ? -9.698 31.498 8.712 1.00 16.32 236 THR C N 1
ATOM 7912 C CA . THR C 1 239 ? -9.507 32.932 8.910 1.00 18.61 236 THR C CA 1
ATOM 7913 C C . THR C 1 239 ? -10.000 33.414 10.284 1.00 17.78 236 THR C C 1
ATOM 7914 O O . THR C 1 239 ? -10.930 32.798 10.884 1.00 21.21 236 THR C O 1
ATOM 7918 N N . GLY C 1 240 ? -9.423 34.502 10.769 1.00 16.54 237 GLY C N 1
ATOM 7919 C CA . GLY C 1 240 ? -9.879 35.195 11.954 1.00 18.71 237 GLY C CA 1
ATOM 7920 C C . GLY C 1 240 ? -9.643 36.692 11.827 1.00 16.78 237 GLY C C 1
ATOM 7921 O O . GLY C 1 240 ? -8.689 37.123 11.168 1.00 16.66 237 GLY C O 1
ATOM 7922 N N . GLN C 1 241 ? -10.500 37.490 12.498 1.00 14.19 238 GLN C N 1
ATOM 7923 C CA . GLN C 1 241 ? -10.256 38.934 12.657 1.00 13.66 238 GLN C CA 1
ATOM 7924 C C . GLN C 1 241 ? -10.568 39.289 14.117 1.00 14.46 238 GLN C C 1
ATOM 7925 O O . GLN C 1 241 ? -11.646 38.933 14.629 1.00 16.24 238 GLN C O 1
ATOM 7931 N N . THR C 1 242 ? -9.676 39.994 14.820 1.00 13.47 239 THR C N 1
ATOM 7932 C CA . THR C 1 242 ? -9.934 40.349 16.200 1.00 15.25 239 THR C CA 1
ATOM 7933 C C . THR C 1 242 ? -9.404 41.765 16.562 1.00 15.15 239 THR C C 1
ATOM 7934 O O . THR C 1 242 ? -8.550 42.336 15.877 1.00 18.10 239 THR C O 1
ATOM 7938 N N . ILE C 1 243 ? -9.971 42.349 17.602 1.00 15.98 240 ILE C N 1
ATOM 7939 C CA . ILE C 1 243 ? -9.558 43.624 18.204 1.00 14.91 240 ILE C CA 1
ATOM 7940 C C . ILE C 1 243 ? -8.756 43.378 19.484 1.00 16.13 240 ILE C C 1
ATOM 7941 O O . ILE C 1 243 ? -9.247 42.703 20.409 1.00 17.95 240 ILE C O 1
ATOM 7946 N N . LEU C 1 244 ? -7.503 43.898 19.542 1.00 16.50 241 LEU C N 1
ATOM 7947 C CA . LEU C 1 244 ? -6.688 43.635 20.728 1.00 16.64 241 LEU C CA 1
ATOM 7948 C C . LEU C 1 244 ? -7.166 44.441 21.940 1.00 16.92 241 LEU C C 1
ATOM 7949 O O . LEU C 1 244 ? -7.545 45.640 21.817 1.00 18.61 241 LEU C O 1
ATOM 7954 N N . PRO C 1 245 ? -7.065 43.873 23.179 1.00 18.69 242 PRO C N 1
ATOM 7955 C CA . PRO C 1 245 ? -7.330 44.656 24.369 1.00 19.19 242 PRO C CA 1
ATOM 7956 C C . PRO C 1 245 ? -6.366 45.820 24.592 1.00 17.45 242 PRO C C 1
ATOM 7957 O O . PRO C 1 245 ? -5.223 45.760 24.138 1.00 18.84 242 PRO C O 1
ATOM 7961 N N . ASN C 1 246 ? -6.810 46.886 25.277 1.00 18.46 243 ASN C N 1
ATOM 7962 C CA . ASN C 1 246 ? -6.011 48.047 25.655 1.00 20.11 243 ASN C CA 1
ATOM 7963 C C . ASN C 1 246 ? -5.388 48.764 24.468 1.00 19.27 243 ASN C C 1
ATOM 7964 O O . ASN C 1 246 ? -4.241 49.210 24.542 1.00 19.27 243 ASN C O 1
ATOM 7969 N N . SER C 1 247 ? -6.128 48.813 23.322 1.00 19.34 244 SER C N 1
ATOM 7970 C CA . SER C 1 247 ? -5.531 49.282 22.089 1.00 18.43 244 SER C CA 1
ATOM 7971 C C . SER C 1 247 ? -6.333 50.432 21.435 1.00 18.79 244 SER C C 1
ATOM 7972 O O . SER C 1 247 ? -5.979 50.829 20.326 1.00 18.06 244 SER C O 1
ATOM 7975 N N . GLU C 1 248 ? -7.393 50.941 22.113 1.00 18.29 245 GLU C N 1
ATOM 7976 C CA . GLU C 1 248 ? -8.235 51.990 21.505 1.00 19.93 245 GLU C CA 1
ATOM 7977 C C . GLU C 1 248 ? -7.379 53.231 21.150 1.00 20.02 245 GLU C C 1
ATOM 7978 O O . GLU C 1 248 ? -6.574 53.741 21.971 1.00 22.43 245 GLU C O 1
ATOM 7984 N N . GLY C 1 249 ? -7.538 53.695 19.923 1.00 20.87 246 GLY C N 1
ATOM 7985 C CA . GLY C 1 249 ? -6.859 54.879 19.460 1.00 24.46 246 GLY C CA 1
ATOM 7986 C C . GLY C 1 249 ? -5.423 54.730 19.035 1.00 22.85 246 GLY C C 1
ATOM 7987 O O . GLY C 1 249 ? -4.795 55.737 18.622 1.00 26.15 246 GLY C O 1
ATOM 7988 N N . THR C 1 250 ? -4.845 53.529 19.131 1.00 20.62 247 THR C N 1
ATOM 7989 C CA . THR C 1 250 ? -3.404 53.383 18.892 1.00 20.06 247 THR C CA 1
ATOM 7990 C C . THR C 1 250 ? -2.983 53.455 17.422 1.00 18.94 247 THR C C 1
ATOM 7991 O O . THR C 1 250 ? -1.812 53.798 17.101 1.00 20.14 247 THR C O 1
ATOM 7995 N N . ILE C 1 251 ? -3.875 53.066 16.493 1.00 17.96 248 ILE C N 1
ATOM 7996 C CA . ILE C 1 251 ? -3.649 53.181 15.037 1.00 18.37 248 ILE C CA 1
ATOM 7997 C C . ILE C 1 251 ? -4.903 53.777 14.393 1.00 20.49 248 ILE C C 1
ATOM 7998 O O . ILE C 1 251 ? -5.990 53.220 14.526 1.00 21.14 248 ILE C O 1
ATOM 8003 N N . GLY C 1 252 ? -4.762 54.932 13.768 1.00 21.50 249 GLY C N 1
ATOM 8004 C CA . GLY C 1 252 ? -5.917 55.624 13.176 1.00 20.79 249 GLY C CA 1
ATOM 8005 C C . GLY C 1 252 ? -5.543 56.417 11.950 1.00 21.24 249 GLY C C 1
ATOM 8006 O O . GLY C 1 252 ? -4.362 56.757 11.725 1.00 19.44 249 GLY C O 1
ATOM 8007 N N . GLY C 1 253 ? -6.553 56.711 11.144 1.00 16.79 250 GLY C N 1
ATOM 8008 C CA . GLY C 1 253 ? -6.364 57.554 9.946 1.00 18.53 250 GLY C CA 1
ATOM 8009 C C . GLY C 1 253 ? -7.668 58.218 9.566 1.00 18.47 250 GLY C C 1
ATOM 8010 O O . GLY C 1 253 ? -8.711 57.561 9.488 1.00 19.61 250 GLY C O 1
ATOM 8011 N N . HIS C 1 254 ? -7.616 59.535 9.335 1.00 18.00 251 HIS C N 1
ATOM 8012 C CA . HIS C 1 254 ? -8.815 60.377 9.232 1.00 17.40 251 HIS C CA 1
ATOM 8013 C C . HIS C 1 254 ? -8.713 61.199 7.936 1.00 19.81 251 HIS C C 1
ATOM 8014 O O . HIS C 1 254 ? -7.693 61.779 7.635 1.00 19.08 251 HIS C O 1
ATOM 8021 N N . ILE C 1 255 ? -9.806 61.205 7.147 1.00 18.44 252 ILE C N 1
ATOM 8022 C CA . ILE C 1 255 ? -9.911 62.022 5.927 1.00 20.00 252 ILE C CA 1
ATOM 8023 C C . ILE C 1 255 ? -10.431 63.402 6.296 1.00 18.39 252 ILE C C 1
ATOM 8024 O O . ILE C 1 255 ? -11.612 63.556 6.708 1.00 20.42 252 ILE C O 1
ATOM 8029 N N . ARG C 1 256 ? -9.552 64.407 6.140 1.00 19.40 253 ARG C N 1
ATOM 8030 C CA . ARG C 1 256 ? -9.733 65.775 6.580 1.00 18.97 253 ARG C CA 1
ATOM 8031 C C . ARG C 1 256 ? -9.445 66.759 5.451 1.00 20.37 253 ARG C C 1
ATOM 8032 O O . ARG C 1 256 ? -8.865 66.367 4.419 1.00 19.80 253 ARG C O 1
ATOM 8040 N N . GLU C 1 257 ? -9.769 68.029 5.670 1.00 19.81 254 GLU C N 1
ATOM 8041 C CA . GLU C 1 257 ? -9.445 69.078 4.680 1.00 21.05 254 GLU C CA 1
ATOM 8042 C C . GLU C 1 257 ? -7.944 69.183 4.391 1.00 21.64 254 GLU C C 1
ATOM 8043 O O . GLU C 1 257 ? -7.544 69.497 3.245 1.00 22.82 254 GLU C O 1
ATOM 8049 N N . ALA C 1 258 ? -7.120 68.880 5.390 1.00 20.81 255 ALA C N 1
ATOM 8050 C CA . ALA C 1 258 ? -5.651 68.863 5.212 1.00 20.93 255 ALA C CA 1
ATOM 8051 C C . ALA C 1 258 ? -5.060 67.607 4.588 1.00 21.90 255 ALA C C 1
ATOM 8052 O O . ALA C 1 258 ? -3.816 67.532 4.433 1.00 23.92 255 ALA C O 1
ATOM 8054 N N . GLY C 1 259 ? -5.889 66.600 4.225 1.00 19.97 256 GLY C N 1
ATOM 8055 C CA . GLY C 1 259 ? -5.463 65.318 3.720 1.00 21.66 256 GLY C CA 1
ATOM 8056 C C . GLY C 1 259 ? -5.730 64.163 4.683 1.00 18.90 256 GLY C C 1
ATOM 8057 O O . GLY C 1 259 ? -6.581 64.314 5.587 1.00 21.14 256 GLY C O 1
ATOM 8058 N N A LEU C 1 260 ? -4.980 63.072 4.535 0.45 18.48 257 LEU C N 1
ATOM 8059 N N B LEU C 1 260 ? -4.990 63.061 4.532 0.55 18.42 257 LEU C N 1
ATOM 8060 C CA A LEU C 1 260 ? -5.052 61.944 5.456 0.45 17.21 257 LEU C CA 1
ATOM 8061 C CA B LEU C 1 260 ? -5.063 61.929 5.459 0.55 16.91 257 LEU C CA 1
ATOM 8062 C C A LEU C 1 260 ? -4.161 62.201 6.656 0.45 18.94 257 LEU C C 1
ATOM 8063 C C B LEU C 1 260 ? -4.177 62.185 6.651 0.55 17.40 257 LEU C C 1
ATOM 8064 O O A LEU C 1 260 ? -2.928 62.340 6.506 0.45 23.03 257 LEU C O 1
ATOM 8065 O O B LEU C 1 260 ? -2.951 62.301 6.484 0.55 17.48 257 LEU C O 1
ATOM 8074 N N . ILE C 1 261 ? -4.796 62.311 7.827 1.00 18.10 258 ILE C N 1
ATOM 8075 C CA . ILE C 1 261 ? -4.101 62.608 9.129 1.00 19.43 258 ILE C CA 1
ATOM 8076 C C . ILE C 1 261 ? -4.090 61.322 9.918 1.00 19.44 258 ILE C C 1
ATOM 8077 O O . ILE C 1 261 ? -5.171 60.711 10.138 1.00 20.27 258 ILE C O 1
ATOM 8082 N N . PHE C 1 262 ? -2.921 60.888 10.397 1.00 18.70 259 PHE C N 1
ATOM 8083 C CA . PHE C 1 262 ? -2.782 59.550 11.017 1.00 17.33 259 PHE C CA 1
ATOM 8084 C C . PHE C 1 262 ? -2.323 59.614 12.486 1.00 20.25 259 PHE C C 1
ATOM 8085 O O . PHE C 1 262 ? -1.654 60.597 12.911 1.00 20.50 259 PHE C O 1
ATOM 8093 N N . ASP C 1 263 ? -2.714 58.553 13.238 1.00 19.63 260 ASP C N 1
ATOM 8094 C CA . ASP C 1 263 ? -2.310 58.369 14.664 1.00 22.24 260 ASP C CA 1
ATOM 8095 C C . ASP C 1 263 ? -1.534 57.073 14.750 1.00 22.34 260 ASP C C 1
ATOM 8096 O O . ASP C 1 263 ? -1.937 56.061 14.175 1.00 22.62 260 ASP C O 1
ATOM 8101 N N . LEU C 1 264 ? -0.359 57.141 15.406 1.00 20.45 261 LEU C N 1
ATOM 8102 C CA . LEU C 1 264 ? 0.502 55.976 15.596 1.00 22.54 261 LEU C CA 1
ATOM 8103 C C . LEU C 1 264 ? 1.113 56.036 17.011 1.00 24.06 261 LEU C C 1
ATOM 8104 O O . LEU C 1 264 ? 2.008 56.870 17.283 1.00 27.85 261 LEU C O 1
ATOM 8109 N N . HIS C 1 265 ? 0.652 55.199 17.907 1.00 22.84 262 HIS C N 1
ATOM 8110 C CA . HIS C 1 265 ? 1.102 55.176 19.315 1.00 20.54 262 HIS C CA 1
ATOM 8111 C C . HIS C 1 265 ? 2.389 54.372 19.483 1.00 19.51 262 HIS C C 1
ATOM 8112 O O . HIS C 1 265 ? 2.599 53.362 18.823 1.00 19.94 262 HIS C O 1
ATOM 8119 N N . LYS C 1 266 ? 3.235 54.817 20.431 1.00 21.86 263 LYS C N 1
ATOM 8120 C CA . LYS C 1 266 ? 4.494 54.151 20.702 1.00 22.19 263 LYS C CA 1
ATOM 8121 C C . LYS C 1 266 ? 4.359 52.705 21.211 1.00 22.25 263 LYS C C 1
ATOM 8122 O O . LYS C 1 266 ? 5.308 51.907 21.051 1.00 22.34 263 LYS C O 1
ATOM 8128 N N . ASP C 1 267 ? 3.208 52.364 21.781 1.00 20.23 264 ASP C N 1
ATOM 8129 C CA . ASP C 1 267 ? 2.973 51.032 22.353 1.00 20.21 264 ASP C CA 1
ATOM 8130 C C . ASP C 1 267 ? 2.559 49.979 21.310 1.00 20.21 264 ASP C C 1
ATOM 8131 O O . ASP C 1 267 ? 2.366 48.809 21.677 1.00 20.58 264 ASP C O 1
ATOM 8136 N N . VAL C 1 268 ? 2.402 50.371 20.029 1.00 17.71 265 VAL C N 1
ATOM 8137 C CA . VAL C 1 268 ? 1.954 49.402 18.988 1.00 17.52 265 VAL C CA 1
ATOM 8138 C C . VAL C 1 268 ? 2.805 48.098 18.948 1.00 17.42 265 VAL C C 1
ATOM 8139 O O . VAL C 1 268 ? 2.242 46.986 18.982 1.00 18.14 265 VAL C O 1
ATOM 8143 N N . PRO C 1 269 ? 4.165 48.178 18.898 1.00 19.67 266 PRO C N 1
ATOM 8144 C CA . PRO C 1 269 ? 4.933 46.922 18.864 1.00 20.21 266 PRO C CA 1
ATOM 8145 C C . PRO C 1 269 ? 4.711 45.993 20.090 1.00 18.59 266 PRO C C 1
ATOM 8146 O O . PRO C 1 269 ? 4.564 44.775 19.915 1.00 20.10 266 PRO C O 1
ATOM 8150 N N . MET C 1 270 ? 4.671 46.571 21.284 1.00 18.04 267 MET C N 1
ATOM 8151 C CA . MET C 1 270 ? 4.413 45.820 22.484 1.00 18.70 267 MET C CA 1
ATOM 8152 C C . MET C 1 270 ? 3.029 45.173 22.484 1.00 18.55 267 MET C C 1
ATOM 8153 O O . MET C 1 270 ? 2.851 44.036 22.946 1.00 18.28 267 MET C O 1
ATOM 8158 N N . LEU C 1 271 ? 2.025 45.915 22.038 1.00 17.01 268 LEU C N 1
ATOM 8159 C CA . LEU C 1 271 ? 0.615 45.401 22.075 1.00 17.10 268 LEU C CA 1
ATOM 8160 C C . LEU C 1 271 ? 0.519 44.185 21.128 1.00 16.52 268 LEU C C 1
ATOM 8161 O O . LEU C 1 271 ? -0.109 43.165 21.466 1.00 17.97 268 LEU C O 1
ATOM 8166 N N . ILE C 1 272 ? 1.106 44.281 19.920 1.00 16.31 269 ILE C N 1
ATOM 8167 C CA . ILE C 1 272 ? 1.057 43.144 19.003 1.00 15.70 269 ILE C CA 1
ATOM 8168 C C . ILE C 1 272 ? 1.793 41.956 19.567 1.00 16.67 269 ILE C C 1
ATOM 8169 O O . ILE C 1 272 ? 1.282 40.804 19.606 1.00 18.42 269 ILE C O 1
ATOM 8174 N N . SER C 1 273 ? 3.024 42.180 20.038 1.00 16.49 270 SER C N 1
ATOM 8175 C CA . SER C 1 273 ? 3.840 41.082 20.525 1.00 20.17 270 SER C CA 1
ATOM 8176 C C . SER C 1 273 ? 3.243 40.401 21.772 1.00 20.20 270 SER C C 1
ATOM 8177 O O . SER C 1 273 ? 3.362 39.159 21.928 1.00 21.18 270 SER C O 1
ATOM 8180 N N . ASN C 1 274 ? 2.564 41.175 22.674 1.00 19.20 271 ASN C N 1
ATOM 8181 C CA . ASN C 1 274 ? 1.956 40.615 23.864 1.00 20.11 271 ASN C CA 1
ATOM 8182 C C . ASN C 1 274 ? 0.681 39.790 23.616 1.00 19.04 271 ASN C C 1
ATOM 8183 O O . ASN C 1 274 ? 0.270 39.034 24.489 1.00 22.52 271 ASN C O 1
ATOM 8188 N N . ASN C 1 275 ? 0.069 39.899 22.460 1.00 17.64 272 ASN C N 1
ATOM 8189 C CA . ASN C 1 275 ? -1.144 39.205 22.095 1.00 20.19 272 ASN C CA 1
ATOM 8190 C C . ASN C 1 275 ? -1.003 38.178 20.985 1.00 19.08 272 ASN C C 1
ATOM 8191 O O . ASN C 1 275 ? -1.924 37.403 20.735 1.00 21.50 272 ASN C O 1
ATOM 8196 N N . ILE C 1 276 ? 0.160 38.123 20.290 1.00 18.91 273 ILE C N 1
ATOM 8197 C CA . ILE C 1 276 ? 0.193 37.287 19.080 1.00 21.26 273 ILE C CA 1
ATOM 8198 C C . ILE C 1 276 ? 0.149 35.753 19.402 1.00 21.84 273 ILE C C 1
ATOM 8199 O O . ILE C 1 276 ? -0.443 34.984 18.617 1.00 20.81 273 ILE C O 1
ATOM 8204 N N . GLU C 1 277 ? 0.674 35.339 20.551 1.00 21.04 274 GLU C N 1
ATOM 8205 C CA . GLU C 1 277 ? 0.586 33.935 20.925 1.00 23.02 274 GLU C CA 1
ATOM 8206 C C . GLU C 1 277 ? -0.860 33.442 21.087 1.00 21.11 274 GLU C C 1
ATOM 8207 O O . GLU C 1 277 ? -1.236 32.322 20.669 1.00 19.71 274 GLU C O 1
ATOM 8213 N N . LYS C 1 278 ? -1.716 34.258 21.717 1.00 21.14 275 LYS C N 1
ATOM 8214 C CA . LYS C 1 278 ? -3.184 33.910 21.743 1.00 20.63 275 LYS C CA 1
ATOM 8215 C C . LYS C 1 278 ? -3.776 33.687 20.352 1.00 19.37 275 LYS C C 1
ATOM 8216 O O . LYS C 1 278 ? -4.626 32.767 20.126 1.00 19.45 275 LYS C O 1
ATOM 8222 N N . CYS C 1 279 ? -3.377 34.529 19.361 1.00 20.39 276 CYS C N 1
ATOM 8223 C CA . CYS C 1 279 ? -3.827 34.331 17.987 1.00 18.18 276 CYS C CA 1
ATOM 8224 C C . CYS C 1 279 ? -3.359 32.964 17.403 1.00 18.07 276 CYS C C 1
ATOM 8225 O O . CYS C 1 279 ? -4.114 32.239 16.736 1.00 19.89 276 CYS C O 1
ATOM 8228 N N . LEU C 1 280 ? -2.101 32.634 17.656 1.00 17.54 277 LEU C N 1
ATOM 8229 C CA . LEU C 1 280 ? -1.546 31.343 17.165 1.00 18.55 277 LEU C CA 1
ATOM 8230 C C . LEU C 1 280 ? -2.253 30.139 17.788 1.00 17.34 277 LEU C C 1
ATOM 8231 O O . LEU C 1 280 ? -2.537 29.153 17.112 1.00 18.29 277 LEU C O 1
ATOM 8236 N N . ILE C 1 281 ? -2.522 30.224 19.096 1.00 17.38 278 ILE C N 1
ATOM 8237 C CA . ILE C 1 281 ? -3.216 29.113 19.779 1.00 18.54 278 ILE C CA 1
ATOM 8238 C C . ILE C 1 281 ? -4.655 28.892 19.214 1.00 19.74 278 ILE C C 1
ATOM 8239 O O . ILE C 1 281 ? -5.064 27.736 18.963 1.00 20.67 278 ILE C O 1
ATOM 8244 N N . GLU C 1 282 ? -5.355 29.992 18.955 1.00 18.81 279 GLU C N 1
ATOM 8245 C CA . GLU C 1 282 ? -6.683 29.907 18.354 1.00 20.97 279 GLU C CA 1
ATOM 8246 C C . GLU C 1 282 ? -6.617 29.266 16.968 1.00 19.12 279 GLU C C 1
ATOM 8247 O O . GLU C 1 282 ? -7.456 28.376 16.614 1.00 21.98 279 GLU C O 1
ATOM 8253 N N . ALA C 1 283 ? -5.614 29.688 16.176 1.00 20.00 280 ALA C N 1
ATOM 8254 C CA . ALA C 1 283 ? -5.471 29.208 14.790 1.00 20.65 280 ALA C CA 1
ATOM 8255 C C . ALA C 1 283 ? -5.046 27.712 14.707 1.00 20.71 280 ALA C C 1
ATOM 8256 O O . ALA C 1 283 ? -5.508 26.959 13.840 1.00 20.24 280 ALA C O 1
ATOM 8258 N N . PHE C 1 284 ? -4.117 27.316 15.580 1.00 18.35 281 PHE C N 1
ATOM 8259 C CA . PHE C 1 284 ? -3.356 26.042 15.366 1.00 19.31 281 PHE C CA 1
ATOM 8260 C C . PHE C 1 284 ? -3.735 24.885 16.295 1.00 21.62 281 PHE C C 1
ATOM 8261 O O . PHE C 1 284 ? -3.404 23.715 15.993 1.00 23.08 281 PHE C O 1
ATOM 8269 N N . THR C 1 285 ? -4.381 25.155 17.429 1.00 20.52 282 THR C N 1
ATOM 8270 C CA . THR C 1 285 ? -4.843 24.036 18.286 1.00 22.05 282 THR C CA 1
ATOM 8271 C C . THR C 1 285 ? -5.698 22.990 17.501 1.00 22.64 282 THR C C 1
ATOM 8272 O O . THR C 1 285 ? -5.490 21.785 17.654 1.00 25.46 282 THR C O 1
ATOM 8276 N N . PRO C 1 286 ? -6.610 23.439 16.620 1.00 24.71 283 PRO C N 1
ATOM 8277 C CA . PRO C 1 286 ? -7.376 22.448 15.825 1.00 26.11 283 PRO C CA 1
ATOM 8278 C C . PRO C 1 286 ? -6.520 21.568 14.856 1.00 25.02 283 PRO C C 1
ATOM 8279 O O . PRO C 1 286 ? -6.969 20.490 14.476 1.00 30.04 283 PRO C O 1
ATOM 8283 N N . ILE C 1 287 ? -5.352 22.066 14.464 1.00 25.40 284 ILE C N 1
ATOM 8284 C CA . ILE C 1 287 ? -4.459 21.408 13.551 1.00 31.79 284 ILE C CA 1
ATOM 8285 C C . ILE C 1 287 ? -3.444 20.532 14.317 1.00 34.93 284 ILE C C 1
ATOM 8286 O O . ILE C 1 287 ? -2.685 19.814 13.707 1.00 34.72 284 ILE C O 1
ATOM 8291 N N . GLY C 1 288 ? -3.417 20.617 15.657 1.00 30.29 285 GLY C N 1
ATOM 8292 C CA . GLY C 1 288 ? -2.440 19.897 16.437 1.00 31.46 285 GLY C CA 1
ATOM 8293 C C . GLY C 1 288 ? -1.041 20.484 16.487 1.00 30.72 285 GLY C C 1
ATOM 8294 O O . GLY C 1 288 ? -0.069 19.734 16.766 1.00 36.01 285 GLY C O 1
ATOM 8295 N N . ILE C 1 289 ? -0.926 21.799 16.250 1.00 24.03 286 ILE C N 1
ATOM 8296 C CA . ILE C 1 289 ? 0.387 22.456 16.206 1.00 22.55 286 ILE C CA 1
ATOM 8297 C C . ILE C 1 289 ? 0.548 23.419 17.389 1.00 24.16 286 ILE C C 1
ATOM 8298 O O . ILE C 1 289 ? -0.368 24.232 17.651 1.00 25.65 286 ILE C O 1
ATOM 8303 N N . SER C 1 290 ? 1.683 23.315 18.070 1.00 24.26 287 SER C N 1
ATOM 8304 C CA . SER C 1 290 ? 2.070 24.210 19.155 1.00 26.39 287 SER C CA 1
ATOM 8305 C C . SER C 1 290 ? 3.498 24.817 19.033 1.00 28.45 287 SER C C 1
ATOM 8306 O O . SER C 1 290 ? 3.867 25.714 19.826 1.00 28.09 287 SER C O 1
ATOM 8309 N N . ASP C 1 291 ? 4.296 24.329 18.075 1.00 24.32 288 ASP C N 1
ATOM 8310 C CA . ASP C 1 291 ? 5.676 24.784 17.899 1.00 24.17 288 ASP C CA 1
ATOM 8311 C C . ASP C 1 291 ? 5.698 25.848 16.764 1.00 20.74 288 ASP C C 1
ATOM 8312 O O . ASP C 1 291 ? 5.575 25.513 15.570 1.00 22.55 288 ASP C O 1
ATOM 8317 N N . TRP C 1 292 ? 5.906 27.124 17.135 1.00 23.17 289 TRP C N 1
ATOM 8318 C CA . TRP C 1 292 ? 5.824 28.225 16.185 1.00 19.38 289 TRP C CA 1
ATOM 8319 C C . TRP C 1 292 ? 7.044 28.320 15.240 1.00 19.20 289 TRP C C 1
ATOM 8320 O O . TRP C 1 292 ? 7.010 29.062 14.224 1.00 21.00 289 TRP C O 1
ATOM 8331 N N . ASN C 1 293 ? 8.064 27.511 15.507 1.00 21.43 290 ASN C N 1
ATOM 8332 C CA . ASN C 1 293 ? 9.201 27.328 14.520 1.00 22.30 290 ASN C CA 1
ATOM 8333 C C . ASN C 1 293 ? 8.945 26.204 13.480 1.00 25.01 290 ASN C C 1
ATOM 8334 O O . ASN C 1 293 ? 9.743 26.037 12.547 1.00 25.95 290 ASN C O 1
ATOM 8339 N N . SER C 1 294 ? 7.855 25.431 13.631 1.00 22.87 291 SER C N 1
ATOM 8340 C CA . SER C 1 294 ? 7.532 24.299 12.729 1.00 22.64 291 SER C CA 1
ATOM 8341 C C . SER C 1 294 ? 6.604 24.714 11.559 1.00 20.56 291 SER C C 1
ATOM 8342 O O . SER C 1 294 ? 6.187 23.833 10.778 1.00 23.38 291 SER C O 1
ATOM 8345 N N . ILE C 1 295 ? 6.328 26.011 11.430 1.00 19.83 292 ILE C N 1
ATOM 8346 C CA . ILE C 1 295 ? 5.460 26.631 10.370 1.00 20.21 292 ILE C CA 1
ATOM 8347 C C . ILE C 1 295 ? 6.233 27.734 9.656 1.00 20.57 292 ILE C C 1
ATOM 8348 O O . ILE C 1 295 ? 7.177 28.322 10.243 1.00 19.49 292 ILE C O 1
ATOM 8353 N N . PHE C 1 296 ? 5.794 28.091 8.440 1.00 19.56 293 PHE C N 1
ATOM 8354 C CA . PHE C 1 296 ? 6.251 29.300 7.764 1.00 17.37 293 PHE C CA 1
ATOM 8355 C C . PHE C 1 296 ? 5.377 30.522 8.121 1.00 17.65 293 PHE C C 1
ATOM 8356 O O . PHE C 1 296 ? 4.205 30.370 8.596 1.00 18.31 293 PHE C O 1
ATOM 8364 N N . TRP C 1 297 ? 5.909 31.722 7.927 1.00 16.77 294 TRP C N 1
ATOM 8365 C CA . TRP C 1 297 ? 5.260 32.988 8.317 1.00 15.88 294 TRP C CA 1
ATOM 8366 C C . TRP C 1 297 ? 5.217 33.966 7.155 1.00 16.66 294 TRP C C 1
ATOM 8367 O O . TRP C 1 297 ? 6.231 34.160 6.445 1.00 17.63 294 TRP C O 1
ATOM 8378 N N . ILE C 1 298 ? 4.053 34.620 6.930 1.00 15.46 295 ILE C N 1
ATOM 8379 C CA . ILE C 1 298 ? 3.882 35.735 5.927 1.00 15.25 295 ILE C CA 1
ATOM 8380 C C . ILE C 1 298 ? 3.365 36.926 6.713 1.00 15.16 295 ILE C C 1
ATOM 8381 O O . ILE C 1 298 ? 2.123 37.048 6.943 1.00 15.06 295 ILE C O 1
ATOM 8386 N N . THR C 1 299 ? 4.236 37.824 7.143 1.00 15.31 296 THR C N 1
ATOM 8387 C CA . THR C 1 299 ? 3.922 38.825 8.160 1.00 14.28 296 THR C CA 1
ATOM 8388 C C . THR C 1 299 ? 4.025 40.249 7.647 1.00 15.68 296 THR C C 1
ATOM 8389 O O . THR C 1 299 ? 5.097 40.658 7.108 1.00 15.32 296 THR C O 1
ATOM 8393 N N . HIS C 1 300 ? 2.991 41.043 7.804 1.00 14.03 297 HIS C N 1
ATOM 8394 C CA . HIS C 1 300 ? 3.005 42.475 7.469 1.00 14.88 297 HIS C CA 1
ATOM 8395 C C . HIS C 1 300 ? 4.136 43.175 8.236 1.00 15.06 297 HIS C C 1
ATOM 8396 O O . HIS C 1 300 ? 4.082 43.227 9.475 1.00 15.83 297 HIS C O 1
ATOM 8403 N N . PRO C 1 301 ? 5.093 43.833 7.521 1.00 14.61 298 PRO C N 1
ATOM 8404 C CA . PRO C 1 301 ? 6.203 44.496 8.216 1.00 16.13 298 PRO C CA 1
ATOM 8405 C C . PRO C 1 301 ? 5.828 45.940 8.518 1.00 17.78 298 PRO C C 1
ATOM 8406 O O . PRO C 1 301 ? 6.341 46.924 7.895 1.00 18.38 298 PRO C O 1
ATOM 8410 N N . GLY C 1 302 ? 4.917 46.122 9.488 1.00 15.44 299 GLY C N 1
ATOM 8411 C CA . GLY C 1 302 ? 4.446 47.498 9.755 1.00 16.75 299 GLY C CA 1
ATOM 8412 C C . GLY C 1 302 ? 5.541 48.445 10.198 1.00 17.82 299 GLY C C 1
ATOM 8413 O O . GLY C 1 302 ? 5.457 49.680 9.948 1.00 18.53 299 GLY C O 1
ATOM 8414 N N . GLY C 1 303 ? 6.532 47.886 10.900 1.00 17.16 300 GLY C N 1
ATOM 8415 C CA . GLY C 1 303 ? 7.833 48.555 11.165 1.00 18.95 300 GLY C CA 1
ATOM 8416 C C . GLY C 1 303 ? 8.820 47.501 11.635 1.00 17.51 300 GLY C C 1
ATOM 8417 O O . GLY C 1 303 ? 8.408 46.422 12.096 1.00 18.32 300 GLY C O 1
ATOM 8418 N N . LYS C 1 304 ? 10.105 47.856 11.601 1.00 17.34 301 LYS C N 1
ATOM 8419 C CA . LYS C 1 304 ? 11.127 46.950 12.082 1.00 16.58 301 LYS C CA 1
ATOM 8420 C C . LYS C 1 304 ? 10.890 46.524 13.569 1.00 18.21 301 LYS C C 1
ATOM 8421 O O . LYS C 1 304 ? 11.143 45.378 13.922 1.00 18.36 301 LYS C O 1
ATOM 8427 N N . ALA C 1 305 ? 10.400 47.446 14.402 1.00 17.68 302 ALA C N 1
ATOM 8428 C CA . ALA C 1 305 ? 10.166 47.095 15.807 1.00 19.54 302 ALA C CA 1
ATOM 8429 C C . ALA C 1 305 ? 9.063 46.049 16.017 1.00 16.82 302 ALA C C 1
ATOM 8430 O O . ALA C 1 305 ? 9.150 45.239 16.984 1.00 20.28 302 ALA C O 1
ATOM 8432 N N . ILE C 1 306 ? 8.040 46.020 15.171 1.00 17.95 303 ILE C N 1
ATOM 8433 C CA . ILE C 1 306 ? 7.001 44.986 15.304 1.00 17.18 303 ILE C CA 1
ATOM 8434 C C . ILE C 1 306 ? 7.637 43.620 15.050 1.00 17.28 303 ILE C C 1
ATOM 8435 O O . ILE C 1 306 ? 7.462 42.668 15.835 1.00 18.44 303 ILE C O 1
ATOM 8440 N N . LEU C 1 307 ? 8.439 43.507 13.956 1.00 17.12 304 LEU C N 1
ATOM 8441 C CA . LEU C 1 307 ? 9.114 42.220 13.649 1.00 17.21 304 LEU C CA 1
ATOM 8442 C C . LEU C 1 307 ? 10.080 41.791 14.760 1.00 17.40 304 LEU C C 1
ATOM 8443 O O . LEU C 1 307 ? 10.085 40.615 15.206 1.00 17.95 304 LEU C O 1
ATOM 8448 N N . ASP C 1 308 ? 10.932 42.724 15.233 1.00 18.18 305 ASP C N 1
ATOM 8449 C CA . ASP C 1 308 ? 11.893 42.419 16.264 1.00 18.44 305 ASP C CA 1
ATOM 8450 C C . ASP C 1 308 ? 11.229 41.930 17.577 1.00 17.76 305 ASP C C 1
ATOM 8451 O O . ASP C 1 308 ? 11.670 40.961 18.161 1.00 19.38 305 ASP C O 1
ATOM 8456 N N . LYS C 1 309 ? 10.149 42.626 18.003 1.00 17.86 306 LYS C N 1
ATOM 8457 C CA . LYS C 1 309 ? 9.507 42.277 19.257 1.00 17.30 306 LYS C CA 1
ATOM 8458 C C . LYS C 1 309 ? 8.734 40.932 19.177 1.00 19.41 306 LYS C C 1
ATOM 8459 O O . LYS C 1 309 ? 8.709 40.172 20.155 1.00 20.31 306 LYS C O 1
ATOM 8465 N N . VAL C 1 310 ? 8.076 40.661 18.036 1.00 19.29 307 VAL C N 1
ATOM 8466 C CA . VAL C 1 310 ? 7.395 39.357 17.868 1.00 19.06 307 VAL C CA 1
ATOM 8467 C C . VAL C 1 310 ? 8.406 38.196 17.890 1.00 19.98 307 VAL C C 1
ATOM 8468 O O . VAL C 1 310 ? 8.235 37.174 18.578 1.00 20.99 307 VAL C O 1
ATOM 8472 N N . GLU C 1 311 ? 9.505 38.368 17.122 1.00 20.75 308 GLU C N 1
ATOM 8473 C CA . GLU C 1 311 ? 10.559 37.344 17.079 1.00 21.64 308 GLU C CA 1
ATOM 8474 C C . GLU C 1 311 ? 11.149 37.050 18.460 1.00 19.24 308 GLU C C 1
ATOM 8475 O O . GLU C 1 311 ? 11.352 35.870 18.843 1.00 22.88 308 GLU C O 1
ATOM 8481 N N . GLU C 1 312 ? 11.423 38.112 19.234 1.00 21.97 309 GLU C N 1
ATOM 8482 C CA . GLU C 1 312 ? 11.922 38.000 20.616 1.00 22.21 309 GLU C CA 1
ATOM 8483 C C . GLU C 1 312 ? 10.924 37.294 21.565 1.00 23.39 309 GLU C C 1
ATOM 8484 O O . GLU C 1 312 ? 11.309 36.365 22.302 1.00 25.18 309 GLU C O 1
ATOM 8490 N N . LYS C 1 313 ? 9.663 37.718 21.524 1.00 21.29 310 LYS C N 1
ATOM 8491 C CA . LYS C 1 313 ? 8.611 37.191 22.418 1.00 24.34 310 LYS C CA 1
ATOM 8492 C C . LYS C 1 313 ? 8.422 35.689 22.233 1.00 22.28 310 LYS C C 1
ATOM 8493 O O . LYS C 1 313 ? 8.265 34.930 23.213 1.00 27.90 310 LYS C O 1
ATOM 8499 N N . LEU C 1 314 ? 8.384 35.262 20.969 1.00 24.21 311 LEU C N 1
ATOM 8500 C CA . LEU C 1 314 ? 8.093 33.848 20.643 1.00 23.94 311 LEU C CA 1
ATOM 8501 C C . LEU C 1 314 ? 9.348 32.979 20.474 1.00 27.05 311 LEU C C 1
ATOM 8502 O O . LEU C 1 314 ? 9.234 31.771 20.233 1.00 31.16 311 LEU C O 1
ATOM 8507 N N . HIS C 1 315 ? 10.539 33.571 20.604 1.00 26.08 312 HIS C N 1
ATOM 8508 C CA . HIS C 1 315 ? 11.786 32.832 20.384 1.00 30.58 312 HIS C CA 1
ATOM 8509 C C . HIS C 1 315 ? 11.781 32.210 18.993 1.00 26.47 312 HIS C C 1
ATOM 8510 O O . HIS C 1 315 ? 12.119 31.004 18.812 1.00 26.05 312 HIS C O 1
ATOM 8517 N N . LEU C 1 316 ? 11.357 33.003 18.006 1.00 23.54 313 LEU C N 1
ATOM 8518 C CA . LEU C 1 316 ? 11.421 32.523 16.595 1.00 21.70 313 LEU C CA 1
ATOM 8519 C C . LEU C 1 316 ? 12.862 32.504 16.125 1.00 24.53 313 LEU C C 1
ATOM 8520 O O . LEU C 1 316 ? 13.645 33.432 16.433 1.00 24.72 313 LEU C O 1
ATOM 8525 N N . LYS C 1 317 ? 13.181 31.475 15.349 1.00 23.42 314 LYS C N 1
ATOM 8526 C CA . LYS C 1 317 ? 14.446 31.454 14.593 1.00 24.78 314 LYS C CA 1
ATOM 8527 C C . LYS C 1 317 ? 14.463 32.604 13.584 1.00 25.44 314 LYS C C 1
ATOM 8528 O O . LYS C 1 317 ? 13.403 33.053 13.098 1.00 23.88 314 LYS C O 1
ATOM 8534 N N . SER C 1 318 ? 15.649 33.135 13.296 1.00 29.27 315 SER C N 1
ATOM 8535 C CA . SER C 1 318 ? 15.751 34.307 12.411 1.00 28.56 315 SER C CA 1
ATOM 8536 C C . SER C 1 318 ? 15.374 34.094 10.953 1.00 26.15 315 SER C C 1
ATOM 8537 O O . SER C 1 318 ? 15.283 35.069 10.210 1.00 33.96 315 SER C O 1
ATOM 8540 N N . ASP C 1 319 ? 15.200 32.835 10.560 1.00 25.78 316 ASP C N 1
ATOM 8541 C CA . ASP C 1 319 ? 14.728 32.446 9.245 1.00 28.82 316 ASP C CA 1
ATOM 8542 C C . ASP C 1 319 ? 13.276 32.884 8.954 1.00 24.44 316 ASP C C 1
ATOM 8543 O O . ASP C 1 319 ? 12.886 33.070 7.757 1.00 26.42 316 ASP C O 1
ATOM 8548 N N . LYS C 1 320 ? 12.432 33.036 9.982 1.00 23.79 317 LYS C N 1
ATOM 8549 C CA . LYS C 1 320 ? 11.003 33.206 9.720 1.00 21.32 317 LYS C CA 1
ATOM 8550 C C . LYS C 1 320 ? 10.665 34.535 9.008 1.00 17.55 317 LYS C C 1
ATOM 8551 O O . LYS C 1 320 ? 9.751 34.547 8.144 1.00 18.31 317 LYS C O 1
ATOM 8557 N N . PHE C 1 321 ? 11.366 35.618 9.359 1.00 16.92 318 PHE C N 1
ATOM 8558 C CA . PHE C 1 321 ? 11.040 36.949 8.881 1.00 16.10 318 PHE C CA 1
ATOM 8559 C C . PHE C 1 321 ? 11.933 37.465 7.705 1.00 15.87 318 PHE C C 1
ATOM 8560 O O . PHE C 1 321 ? 11.904 38.661 7.397 1.00 17.25 318 PHE C O 1
ATOM 8568 N N . VAL C 1 322 ? 12.674 36.576 7.054 1.00 16.32 319 VAL C N 1
ATOM 8569 C CA . VAL C 1 322 ? 13.576 37.029 5.977 1.00 18.10 319 VAL C CA 1
ATOM 8570 C C . VAL C 1 322 ? 12.830 37.775 4.855 1.00 18.14 319 VAL C C 1
ATOM 8571 O O . VAL C 1 322 ? 13.323 38.781 4.327 1.00 18.49 319 VAL C O 1
ATOM 8575 N N . ASP C 1 323 ? 11.680 37.254 4.406 1.00 16.23 320 ASP C N 1
ATOM 8576 C CA . ASP C 1 323 ? 10.975 37.892 3.290 1.00 15.83 320 ASP C CA 1
ATOM 8577 C C . ASP C 1 323 ? 10.288 39.213 3.753 1.00 15.57 320 ASP C C 1
ATOM 8578 O O . ASP C 1 323 ? 10.248 40.205 2.984 1.00 15.60 320 ASP C O 1
ATOM 8583 N N . SER C 1 324 ? 9.758 39.254 4.995 1.00 14.67 321 SER C N 1
ATOM 8584 C CA . SER C 1 324 ? 9.208 40.506 5.559 1.00 15.18 321 SER C CA 1
ATOM 8585 C C . SER C 1 324 ? 10.308 41.602 5.577 1.00 14.90 321 SER C C 1
ATOM 8586 O O . SER C 1 324 ? 10.038 42.768 5.215 1.00 15.07 321 SER C O 1
ATOM 8589 N N . ARG C 1 325 ? 11.519 41.236 6.029 1.00 15.40 322 ARG C N 1
ATOM 8590 C CA . ARG C 1 325 ? 12.632 42.205 6.119 1.00 15.36 322 ARG C CA 1
ATOM 8591 C C . ARG C 1 325 ? 13.108 42.643 4.718 1.00 15.66 322 ARG C C 1
ATOM 8592 O O . ARG C 1 325 ? 13.463 43.809 4.504 1.00 16.99 322 ARG C O 1
ATOM 8600 N N . HIS C 1 326 ? 13.109 41.727 3.768 1.00 15.17 323 HIS C N 1
ATOM 8601 C CA . HIS C 1 326 ? 13.502 42.040 2.389 1.00 15.94 323 HIS C CA 1
ATOM 8602 C C . HIS C 1 326 ? 12.549 43.086 1.766 1.00 16.35 323 HIS C C 1
ATOM 8603 O O . HIS C 1 326 ? 12.973 44.104 1.187 1.00 17.22 323 HIS C O 1
ATOM 8610 N N . VAL C 1 327 ? 11.238 42.818 1.867 1.00 15.02 324 VAL C N 1
ATOM 8611 C CA . VAL C 1 327 ? 10.232 43.746 1.284 1.00 15.89 324 VAL C CA 1
ATOM 8612 C C . VAL C 1 327 ? 10.308 45.120 2.004 1.00 15.46 324 VAL C C 1
ATOM 8613 O O . VAL C 1 327 ? 10.281 46.180 1.329 1.00 15.74 324 VAL C O 1
ATOM 8617 N N . LEU C 1 328 ? 10.421 45.108 3.355 1.00 13.88 325 LEU C N 1
ATOM 8618 C CA . LEU C 1 328 ? 10.565 46.368 4.100 1.00 14.93 325 LEU C CA 1
ATOM 8619 C C . LEU C 1 328 ? 11.748 47.198 3.573 1.00 14.78 325 LEU C C 1
ATOM 8620 O O . LEU C 1 328 ? 11.665 48.407 3.397 1.00 15.15 325 LEU C O 1
ATOM 8625 N N . SER C 1 329 ? 12.897 46.530 3.377 1.00 14.40 326 SER C N 1
ATOM 8626 C CA . SER C 1 329 ? 14.164 47.210 2.961 1.00 15.93 326 SER C CA 1
ATOM 8627 C C . SER C 1 329 ? 14.031 47.879 1.609 1.00 15.00 326 SER C C 1
ATOM 8628 O O . SER C 1 329 ? 14.603 48.973 1.390 1.00 17.44 326 SER C O 1
ATOM 8631 N N . GLU C 1 330 ? 13.290 47.265 0.668 1.00 15.69 327 GLU C N 1
ATOM 8632 C CA . GLU C 1 330 ? 13.211 47.712 -0.709 1.00 17.28 327 GLU C CA 1
ATOM 8633 C C . GLU C 1 330 ? 11.997 48.572 -1.026 1.00 15.49 327 GLU C C 1
ATOM 8634 O O . GLU C 1 330 ? 11.991 49.255 -2.073 1.00 17.79 327 GLU C O 1
ATOM 8640 N N . HIS C 1 331 ? 10.965 48.561 -0.139 1.00 15.12 328 HIS C N 1
ATOM 8641 C CA . HIS C 1 331 ? 9.694 49.231 -0.434 1.00 15.55 328 HIS C CA 1
ATOM 8642 C C . HIS C 1 331 ? 9.091 50.028 0.701 1.00 14.37 328 HIS C C 1
ATOM 8643 O O . HIS C 1 331 ? 8.100 50.779 0.456 1.00 16.05 328 HIS C O 1
ATOM 8650 N N . GLY C 1 332 ? 9.550 49.860 1.930 1.00 14.74 329 GLY C N 1
ATOM 8651 C CA . GLY C 1 332 ? 8.866 50.452 3.063 1.00 15.19 329 GLY C CA 1
ATOM 8652 C C . GLY C 1 332 ? 7.527 49.749 3.375 1.00 14.85 329 GLY C C 1
ATOM 8653 O O . GLY C 1 332 ? 7.253 48.593 2.881 1.00 15.95 329 GLY C O 1
ATOM 8654 N N . ASN C 1 333 ? 6.729 50.442 4.174 1.00 14.87 330 ASN C N 1
ATOM 8655 C CA . ASN C 1 333 ? 5.375 49.968 4.563 1.00 15.79 330 ASN C CA 1
ATOM 8656 C C . ASN C 1 333 ? 4.371 50.550 3.504 1.00 13.93 330 ASN C C 1
ATOM 8657 O O . ASN C 1 333 ? 4.158 51.789 3.439 1.00 15.11 330 ASN C O 1
ATOM 8662 N N . MET C 1 334 ? 3.827 49.676 2.649 1.00 14.05 331 MET C N 1
ATOM 8663 C CA . MET C 1 334 ? 2.897 50.035 1.556 1.00 14.63 331 MET C CA 1
ATOM 8664 C C . MET C 1 334 ? 1.415 49.806 1.959 1.00 15.15 331 MET C C 1
ATOM 8665 O O . MET C 1 334 ? 0.551 49.642 1.068 1.00 16.76 331 MET C O 1
ATOM 8670 N N . SER C 1 335 ? 1.142 49.716 3.258 1.00 14.22 332 SER C N 1
ATOM 8671 C CA . SER C 1 335 ? -0.225 49.432 3.747 1.00 13.77 332 SER C CA 1
ATOM 8672 C C . SER C 1 335 ? -0.652 48.002 3.325 1.00 13.13 332 SER C C 1
ATOM 8673 O O . SER C 1 335 ? 0.145 47.046 3.400 1.00 14.01 332 SER C O 1
ATOM 8676 N N . SER C 1 336 ? -1.944 47.851 2.951 1.00 13.36 333 SER C N 1
ATOM 8677 C CA A SER C 1 336 ? -2.525 46.534 2.721 0.57 14.01 333 SER C CA 1
ATOM 8678 C CA B SER C 1 336 ? -2.532 46.533 2.682 0.43 13.86 333 SER C CA 1
ATOM 8679 C C . SER C 1 336 ? -1.748 45.650 1.721 1.00 14.02 333 SER C C 1
ATOM 8680 O O . SER C 1 336 ? -1.672 44.417 1.910 1.00 13.95 333 SER C O 1
ATOM 8685 N N . SER C 1 337 ? -1.174 46.222 0.661 1.00 13.54 334 SER C N 1
ATOM 8686 C CA A SER C 1 337 ? -0.474 45.402 -0.346 0.36 13.98 334 SER C CA 1
ATOM 8687 C CA B SER C 1 337 ? -0.440 45.439 -0.357 0.64 14.02 334 SER C CA 1
ATOM 8688 C C . SER C 1 337 ? 0.782 44.683 0.208 1.00 14.70 334 SER C C 1
ATOM 8689 O O . SER C 1 337 ? 1.223 43.663 -0.387 1.00 14.38 334 SER C O 1
ATOM 8694 N N . THR C 1 338 ? 1.374 45.205 1.292 1.00 13.73 335 THR C N 1
ATOM 8695 C CA . THR C 1 338 ? 2.721 44.761 1.692 1.00 13.59 335 THR C CA 1
ATOM 8696 C C . THR C 1 338 ? 2.784 43.266 1.969 1.00 13.14 335 THR C C 1
ATOM 8697 O O . THR C 1 338 ? 3.736 42.567 1.507 1.00 14.85 335 THR C O 1
ATOM 8701 N N . VAL C 1 339 ? 1.770 42.717 2.669 1.00 13.32 336 VAL C N 1
ATOM 8702 C CA . VAL C 1 339 ? 1.805 41.275 2.984 1.00 14.30 336 VAL C CA 1
ATOM 8703 C C . VAL C 1 339 ? 1.731 40.366 1.739 1.00 13.93 336 VAL C C 1
ATOM 8704 O O . VAL C 1 339 ? 2.218 39.216 1.751 1.00 14.55 336 VAL C O 1
ATOM 8708 N N . LEU C 1 340 ? 1.122 40.882 0.659 1.00 13.44 337 LEU C N 1
ATOM 8709 C CA . LEU C 1 340 ? 1.058 40.157 -0.603 1.00 13.81 337 LEU C CA 1
ATOM 8710 C C . LEU C 1 340 ? 2.396 40.193 -1.383 1.00 14.89 337 LEU C C 1
ATOM 8711 O O . LEU C 1 340 ? 2.756 39.207 -2.063 1.00 15.36 337 LEU C O 1
ATOM 8716 N N . PHE C 1 341 ? 3.140 41.327 -1.267 1.00 14.56 338 PHE C N 1
ATOM 8717 C CA . PHE C 1 341 ? 4.560 41.315 -1.710 1.00 14.48 338 PHE C CA 1
ATOM 8718 C C . PHE C 1 341 ? 5.380 40.258 -0.935 1.00 15.00 338 PHE C C 1
ATOM 8719 O O . PHE C 1 341 ? 6.212 39.547 -1.532 1.00 16.05 338 PHE C O 1
ATOM 8727 N N . VAL C 1 342 ? 5.156 40.147 0.381 1.00 14.18 339 VAL C N 1
ATOM 8728 C CA . VAL C 1 342 ? 5.882 39.143 1.197 1.00 16.25 339 VAL C CA 1
ATOM 8729 C C . VAL C 1 342 ? 5.531 37.708 0.709 1.00 15.66 339 VAL C C 1
ATOM 8730 O O . VAL C 1 342 ? 6.416 36.852 0.536 1.00 15.88 339 VAL C O 1
ATOM 8734 N N . MET C 1 343 ? 4.220 37.470 0.483 1.00 15.47 340 MET C N 1
ATOM 8735 C CA . MET C 1 343 ? 3.808 36.158 -0.059 1.00 15.19 340 MET C CA 1
ATOM 8736 C C . MET C 1 343 ? 4.523 35.817 -1.393 1.00 13.63 340 MET C C 1
ATOM 8737 O O . MET C 1 343 ? 4.974 34.680 -1.599 1.00 16.58 340 MET C O 1
ATOM 8742 N N . ASP C 1 344 ? 4.559 36.804 -2.315 1.00 15.38 341 ASP C N 1
ATOM 8743 C CA . ASP C 1 344 ? 5.219 36.609 -3.606 1.00 15.64 341 ASP C CA 1
ATOM 8744 C C . ASP C 1 344 ? 6.728 36.267 -3.441 1.00 16.06 341 ASP C C 1
ATOM 8745 O O . ASP C 1 344 ? 7.253 35.358 -4.073 1.00 18.33 341 ASP C O 1
ATOM 8750 N N . GLU C 1 345 ? 7.396 37.034 -2.540 1.00 17.77 342 GLU C N 1
ATOM 8751 C CA . GLU C 1 345 ? 8.839 36.781 -2.319 1.00 17.56 342 GLU C CA 1
ATOM 8752 C C . GLU C 1 345 ? 9.129 35.406 -1.721 1.00 17.88 342 GLU C C 1
ATOM 8753 O O . GLU C 1 345 ? 10.110 34.734 -2.101 1.00 20.05 342 GLU C O 1
ATOM 8759 N N . LEU C 1 346 ? 8.275 34.980 -0.760 1.00 16.69 343 LEU C N 1
ATOM 8760 C CA . LEU C 1 346 ? 8.411 33.634 -0.175 1.00 16.84 343 LEU C CA 1
ATOM 8761 C C . LEU C 1 346 ? 8.376 32.525 -1.216 1.00 18.65 343 LEU C C 1
ATOM 8762 O O . LEU C 1 346 ? 9.260 31.626 -1.239 1.00 20.39 343 LEU C O 1
ATOM 8767 N N . ARG C 1 347 ? 7.350 32.545 -2.079 1.00 19.30 344 ARG C N 1
ATOM 8768 C CA . ARG C 1 347 ? 7.247 31.458 -3.059 1.00 17.68 344 ARG C CA 1
ATOM 8769 C C . ARG C 1 347 ? 8.342 31.531 -4.143 1.00 19.66 344 ARG C C 1
ATOM 8770 O O . ARG C 1 347 ? 8.793 30.454 -4.635 1.00 21.87 344 ARG C O 1
ATOM 8778 N N . LYS C 1 348 ? 8.746 32.745 -4.509 1.00 20.60 345 LYS C N 1
ATOM 8779 C CA . LYS C 1 348 ? 9.830 32.901 -5.500 1.00 22.87 345 LYS C CA 1
ATOM 8780 C C . LYS C 1 348 ? 11.183 32.415 -4.912 1.00 21.63 345 LYS C C 1
ATOM 8781 O O . LYS C 1 348 ? 11.960 31.699 -5.598 1.00 24.19 345 LYS C O 1
ATOM 8787 N N . ARG C 1 349 ? 11.474 32.775 -3.657 1.00 21.72 346 ARG C N 1
ATOM 8788 C CA . ARG C 1 349 ? 12.740 32.387 -3.022 1.00 23.47 346 ARG C CA 1
ATOM 8789 C C . ARG C 1 349 ? 12.761 30.906 -2.765 1.00 21.36 346 ARG C C 1
ATOM 8790 O O . ARG C 1 349 ? 13.813 30.257 -2.932 1.00 25.00 346 ARG C O 1
ATOM 8798 N N . SER C 1 350 ? 11.605 30.325 -2.405 1.00 20.61 347 SER C N 1
ATOM 8799 C CA . SER C 1 350 ? 11.557 28.863 -2.178 1.00 21.00 347 SER C CA 1
ATOM 8800 C C . SER C 1 350 ? 11.957 28.098 -3.448 1.00 23.53 347 SER C C 1
ATOM 8801 O O . SER C 1 350 ? 12.727 27.160 -3.360 1.00 25.97 347 SER C O 1
ATOM 8804 N N . LEU C 1 351 ? 11.440 28.525 -4.593 1.00 24.41 348 LEU C N 1
ATOM 8805 C CA . LEU C 1 351 ? 11.855 27.935 -5.897 1.00 26.35 348 LEU C CA 1
ATOM 8806 C C . LEU C 1 351 ? 13.357 28.160 -6.214 1.00 27.97 348 LEU C C 1
ATOM 8807 O O . LEU C 1 351 ? 14.063 27.217 -6.589 1.00 33.07 348 LEU C O 1
ATOM 8812 N N . GLU C 1 352 ? 13.801 29.408 -6.066 1.00 28.86 349 GLU C N 1
ATOM 8813 C CA . GLU C 1 352 ? 15.216 29.755 -6.331 1.00 29.59 349 GLU C CA 1
ATOM 8814 C C . GLU C 1 352 ? 16.189 28.927 -5.476 1.00 31.62 349 GLU C C 1
ATOM 8815 O O . GLU C 1 352 ? 17.302 28.518 -5.983 1.00 36.56 349 GLU C O 1
ATOM 8821 N N . GLU C 1 353 ? 15.831 28.671 -4.228 1.00 31.69 350 GLU C N 1
ATOM 8822 C CA . GLU C 1 353 ? 16.741 27.968 -3.284 1.00 30.70 350 GLU C CA 1
ATOM 8823 C C . GLU C 1 353 ? 16.523 26.443 -3.273 1.00 30.06 350 GLU C C 1
ATOM 8824 O O . GLU C 1 353 ? 17.145 25.721 -2.480 1.00 39.28 350 GLU C O 1
ATOM 8830 N N . GLY C 1 354 ? 15.651 25.925 -4.144 1.00 33.63 351 GLY C N 1
ATOM 8831 C CA . GLY C 1 354 ? 15.443 24.440 -4.263 1.00 32.81 351 GLY C CA 1
ATOM 8832 C C . GLY C 1 354 ? 14.688 23.749 -3.140 1.00 37.95 351 GLY C C 1
ATOM 8833 O O . GLY C 1 354 ? 14.868 22.566 -2.857 1.00 49.10 351 GLY C O 1
ATOM 8834 N N . LYS C 1 355 ? 13.836 24.540 -2.424 1.00 29.60 352 LYS C N 1
ATOM 8835 C CA . LYS C 1 355 ? 13.060 24.035 -1.334 1.00 32.72 352 LYS C CA 1
ATOM 8836 C C . LYS C 1 355 ? 11.922 23.118 -1.845 1.00 29.14 352 LYS C C 1
ATOM 8837 O O . LYS C 1 355 ? 11.526 23.199 -3.015 1.00 35.51 352 LYS C O 1
ATOM 8843 N N . SER C 1 356 ? 11.408 22.250 -0.973 1.00 28.16 353 SER C N 1
ATOM 8844 C CA . SER C 1 356 ? 10.450 21.228 -1.376 1.00 33.22 353 SER C CA 1
ATOM 8845 C C . SER C 1 356 ? 8.989 21.731 -1.441 1.00 29.58 353 SER C C 1
ATOM 8846 O O . SER C 1 356 ? 8.143 21.021 -2.018 1.00 28.43 353 SER C O 1
ATOM 8849 N N . THR C 1 357 ? 8.709 22.923 -0.898 1.00 24.31 354 THR C N 1
ATOM 8850 C CA . THR C 1 357 ? 7.365 23.525 -0.965 1.00 24.94 354 THR C CA 1
ATOM 8851 C C . THR C 1 357 ? 7.483 25.041 -1.192 1.00 24.78 354 THR C C 1
ATOM 8852 O O . THR C 1 357 ? 8.551 25.615 -0.981 1.00 23.66 354 THR C O 1
ATOM 8856 N N . THR C 1 358 ? 6.340 25.653 -1.586 1.00 21.51 355 THR C N 1
ATOM 8857 C CA . THR C 1 358 ? 6.265 27.094 -1.760 1.00 20.91 355 THR C CA 1
ATOM 8858 C C . THR C 1 358 ? 6.387 27.886 -0.430 1.00 19.02 355 THR C C 1
ATOM 8859 O O . THR C 1 358 ? 6.520 29.103 -0.479 1.00 20.83 355 THR C O 1
ATOM 8863 N N . GLY C 1 359 ? 6.308 27.192 0.707 1.00 21.23 356 GLY C N 1
ATOM 8864 C CA . GLY C 1 359 ? 6.460 27.806 2.031 1.00 21.47 356 GLY C CA 1
ATOM 8865 C C . GLY C 1 359 ? 7.825 27.422 2.700 1.00 22.69 356 GLY C C 1
ATOM 8866 O O . GLY C 1 359 ? 7.856 26.952 3.860 1.00 23.12 356 GLY C O 1
ATOM 8867 N N . ASP C 1 360 ? 8.929 27.591 1.965 1.00 20.38 357 ASP C N 1
ATOM 8868 C CA . ASP C 1 360 ? 10.303 27.350 2.491 1.00 21.54 357 ASP C CA 1
ATOM 8869 C C . ASP C 1 360 ? 10.496 25.917 2.980 1.00 24.03 357 ASP C C 1
ATOM 8870 O O . ASP C 1 360 ? 11.320 25.661 3.923 1.00 27.92 357 ASP C O 1
ATOM 8875 N N . GLY C 1 361 ? 9.795 24.968 2.362 1.00 23.33 358 GLY C N 1
ATOM 8876 C CA . GLY C 1 361 ? 9.873 23.565 2.717 1.00 24.32 358 GLY C CA 1
ATOM 8877 C C . GLY C 1 361 ? 8.917 23.047 3.806 1.00 24.82 358 GLY C C 1
ATOM 8878 O O . GLY C 1 361 ? 8.857 21.854 4.054 1.00 28.07 358 GLY C O 1
ATOM 8879 N N . PHE C 1 362 ? 8.217 23.970 4.479 1.00 23.52 359 PHE C N 1
ATOM 8880 C CA . PHE C 1 362 ? 7.224 23.648 5.515 1.00 25.30 359 PHE C CA 1
ATOM 8881 C C . PHE C 1 362 ? 5.838 23.437 4.858 1.00 24.06 359 PHE C C 1
ATOM 8882 O O . PHE C 1 362 ? 5.554 23.989 3.799 1.00 25.40 359 PHE C O 1
ATOM 8890 N N . GLU C 1 363 ? 5.012 22.630 5.524 1.00 23.04 360 GLU C N 1
ATOM 8891 C CA . GLU C 1 363 ? 3.642 22.351 5.086 1.00 24.23 360 GLU C CA 1
ATOM 8892 C C . GLU C 1 363 ? 2.626 23.451 5.467 1.00 21.96 360 GLU C C 1
ATOM 8893 O O . GLU C 1 363 ? 1.882 23.930 4.617 1.00 21.41 360 GLU C O 1
ATOM 8899 N N . TRP C 1 364 ? 2.629 23.809 6.763 1.00 19.76 361 TRP C N 1
ATOM 8900 C CA . TRP C 1 364 ? 1.678 24.768 7.309 1.00 17.92 361 TRP C CA 1
ATOM 8901 C C . TRP C 1 364 ? 2.309 26.138 7.530 1.00 19.58 361 TRP C C 1
ATOM 8902 O O . TRP C 1 364 ? 3.478 26.240 7.931 1.00 19.62 361 TRP C O 1
ATOM 8913 N N . GLY C 1 365 ? 1.505 27.177 7.390 1.00 17.98 362 GLY C N 1
ATOM 8914 C CA . GLY C 1 365 ? 1.923 28.541 7.612 1.00 17.27 362 GLY C CA 1
ATOM 8915 C C . GLY C 1 365 ? 0.836 29.478 8.134 1.00 16.68 362 GLY C C 1
ATOM 8916 O O . GLY C 1 365 ? -0.358 29.097 8.204 1.00 16.45 362 GLY C O 1
ATOM 8917 N N . VAL C 1 366 ? 1.231 30.703 8.472 1.00 15.59 363 VAL C N 1
ATOM 8918 C CA . VAL C 1 366 ? 0.321 31.738 8.985 1.00 13.58 363 VAL C CA 1
ATOM 8919 C C . VAL C 1 366 ? 0.594 33.053 8.312 1.00 14.90 363 VAL C C 1
ATOM 8920 O O . VAL C 1 366 ? 1.783 33.432 8.133 1.00 15.66 363 VAL C O 1
ATOM 8924 N N . LEU C 1 367 ? -0.477 33.770 7.934 1.00 14.06 364 LEU C N 1
ATOM 8925 C CA . LEU C 1 367 ? -0.389 35.111 7.390 1.00 14.72 364 LEU C CA 1
ATOM 8926 C C . LEU C 1 367 ? -1.031 36.087 8.390 1.00 14.12 364 LEU C C 1
ATOM 8927 O O . LEU C 1 367 ? -2.147 35.825 8.890 1.00 14.71 364 LEU C O 1
ATOM 8932 N N . PHE C 1 368 ? -0.377 37.247 8.641 1.00 13.40 365 PHE C N 1
ATOM 8933 C CA . PHE C 1 368 ? -0.880 38.284 9.564 1.00 12.22 365 PHE C CA 1
ATOM 8934 C C . PHE C 1 368 ? -0.863 39.671 8.949 1.00 13.74 365 PHE C C 1
ATOM 8935 O O . PHE C 1 368 ? 0.175 40.079 8.371 1.00 14.61 365 PHE C O 1
ATOM 8943 N N . GLY C 1 369 ? -1.971 40.396 9.093 1.00 13.75 366 GLY C N 1
ATOM 8944 C CA . GLY C 1 369 ? -2.012 41.841 8.871 1.00 14.45 366 GLY C CA 1
ATOM 8945 C C . GLY C 1 369 ? -2.416 42.551 10.159 1.00 13.55 366 GLY C C 1
ATOM 8946 O O . GLY C 1 369 ? -3.178 41.989 10.966 1.00 14.34 366 GLY C O 1
ATOM 8947 N N . PHE C 1 370 ? -1.902 43.775 10.352 1.00 13.98 367 PHE C N 1
ATOM 8948 C CA . PHE C 1 370 ? -2.112 44.551 11.575 1.00 14.82 367 PHE C CA 1
ATOM 8949 C C . PHE C 1 370 ? -2.509 45.992 11.198 1.00 13.45 367 PHE C C 1
ATOM 8950 O O . PHE C 1 370 ? -1.837 46.605 10.340 1.00 16.67 367 PHE C O 1
ATOM 8958 N N . GLY C 1 371 ? -3.537 46.586 11.823 1.00 12.91 368 GLY C N 1
ATOM 8959 C CA . GLY C 1 371 ? -3.911 47.949 11.443 1.00 14.32 368 GLY C CA 1
ATOM 8960 C C . GLY C 1 371 ? -4.930 48.566 12.414 1.00 12.85 368 GLY C C 1
ATOM 8961 O O . GLY C 1 371 ? -5.064 48.116 13.555 1.00 13.66 368 GLY C O 1
ATOM 8962 N N . PRO C 1 372 ? -5.694 49.583 11.953 1.00 14.64 369 PRO C N 1
ATOM 8963 C CA . PRO C 1 372 ? -6.599 50.343 12.839 1.00 14.66 369 PRO C CA 1
ATOM 8964 C C . PRO C 1 372 ? -7.554 49.471 13.661 1.00 14.39 369 PRO C C 1
ATOM 8965 O O . PRO C 1 372 ? -8.260 48.598 13.090 1.00 15.98 369 PRO C O 1
ATOM 8969 N N . GLY C 1 373 ? -7.622 49.724 14.977 1.00 15.39 370 GLY C N 1
ATOM 8970 C CA . GLY C 1 373 ? -8.574 49.013 15.834 1.00 16.16 370 GLY C CA 1
ATOM 8971 C C . GLY C 1 373 ? -8.150 48.912 17.304 1.00 16.69 370 GLY C C 1
ATOM 8972 O O . GLY C 1 373 ? -8.919 49.348 18.207 1.00 17.27 370 GLY C O 1
ATOM 8973 N N . LEU C 1 374 ? -6.968 48.330 17.669 1.00 15.81 371 LEU C N 1
ATOM 8974 C CA . LEU C 1 374 ? -5.994 47.669 16.765 1.00 15.27 371 LEU C CA 1
ATOM 8975 C C . LEU C 1 374 ? -6.492 46.307 16.309 1.00 14.30 371 LEU C C 1
ATOM 8976 O O . LEU C 1 374 ? -6.776 45.433 17.153 1.00 16.07 371 LEU C O 1
ATOM 8981 N N . THR C 1 375 ? -6.673 46.162 14.992 1.00 13.90 372 THR C N 1
ATOM 8982 C CA . THR C 1 375 ? -7.253 44.969 14.371 1.00 13.73 372 THR C CA 1
ATOM 8983 C C . THR C 1 375 ? -6.126 44.059 13.866 1.00 13.90 372 THR C C 1
ATOM 8984 O O . THR C 1 375 ? -5.150 44.535 13.200 1.00 14.72 372 THR C O 1
ATOM 8988 N N . VAL C 1 376 ? -6.246 42.748 14.145 1.00 13.11 373 VAL C N 1
ATOM 8989 C CA . VAL C 1 376 ? -5.388 41.689 13.594 1.00 13.11 373 VAL C CA 1
ATOM 8990 C C . VAL C 1 376 ? -6.224 40.823 12.627 1.00 13.39 373 VAL C C 1
ATOM 8991 O O . VAL C 1 376 ? -7.257 40.249 13.059 1.00 14.42 373 VAL C O 1
ATOM 8995 N N . GLU C 1 377 ? -5.782 40.697 11.378 1.00 12.74 374 GLU C N 1
ATOM 8996 C CA . GLU C 1 377 ? -6.287 39.703 10.404 1.00 12.80 374 GLU C CA 1
ATOM 8997 C C . GLU C 1 377 ? -5.328 38.512 10.379 1.00 13.56 374 GLU C C 1
ATOM 8998 O O . GLU C 1 377 ? -4.094 38.722 10.222 1.00 14.31 374 GLU C O 1
ATOM 9004 N N . ARG C 1 378 ? -5.860 37.283 10.512 1.00 12.86 375 ARG C N 1
ATOM 9005 C CA . ARG C 1 378 ? -5.078 36.058 10.528 1.00 13.23 375 ARG C CA 1
ATOM 9006 C C . ARG C 1 378 ? -5.618 35.089 9.467 1.00 14.78 375 ARG C C 1
ATOM 9007 O O . ARG C 1 378 ? -6.853 34.899 9.377 1.00 15.51 375 ARG C O 1
ATOM 9015 N N . VAL C 1 379 ? -4.735 34.453 8.686 1.00 14.86 376 VAL C N 1
ATOM 9016 C CA . VAL C 1 379 ? -5.145 33.405 7.737 1.00 14.55 376 VAL C CA 1
ATOM 9017 C C . VAL C 1 379 ? -4.187 32.210 7.956 1.00 15.14 376 VAL C C 1
ATOM 9018 O O . VAL C 1 379 ? -2.941 32.383 7.847 1.00 17.16 376 VAL C O 1
ATOM 9022 N N . VAL C 1 380 ? -4.710 31.039 8.263 1.00 15.13 377 VAL C N 1
ATOM 9023 C CA . VAL C 1 380 ? -3.893 29.796 8.195 1.00 16.14 377 VAL C CA 1
ATOM 9024 C C . VAL C 1 380 ? -3.826 29.393 6.699 1.00 16.84 377 VAL C C 1
ATOM 9025 O O . VAL C 1 380 ? -4.870 29.336 6.020 1.00 16.52 377 VAL C O 1
ATOM 9029 N N . VAL C 1 381 ? -2.601 29.088 6.230 1.00 16.87 378 VAL C N 1
ATOM 9030 C CA . VAL C 1 381 ? -2.348 28.711 4.859 1.00 16.73 378 VAL C CA 1
ATOM 9031 C C . VAL C 1 381 ? -1.602 27.366 4.804 1.00 18.43 378 VAL C C 1
ATOM 9032 O O . VAL C 1 381 ? -0.932 26.937 5.799 1.00 18.91 378 VAL C O 1
ATOM 9036 N N . ARG C 1 382 ? -1.718 26.680 3.692 1.00 18.86 379 ARG C N 1
ATOM 9037 C CA . ARG C 1 382 ? -0.887 25.491 3.386 1.00 20.11 379 ARG C CA 1
ATOM 9038 C C . ARG C 1 382 ? -0.073 25.783 2.142 1.00 21.27 379 ARG C C 1
ATOM 9039 O O . ARG C 1 382 ? -0.588 26.370 1.176 1.00 21.58 379 ARG C O 1
ATOM 9047 N N . SER C 1 383 ? 1.193 25.362 2.144 1.00 21.04 380 SER C N 1
ATOM 9048 C CA . SER C 1 383 ? 2.023 25.401 0.946 1.00 21.11 380 SER C CA 1
ATOM 9049 C C . SER C 1 383 ? 1.591 24.303 -0.069 1.00 22.45 380 SER C C 1
ATOM 9050 O O . SER C 1 383 ? 0.771 23.458 0.237 1.00 23.23 380 SER C O 1
ATOM 9053 N N . VAL C 1 384 ? 2.222 24.344 -1.255 1.00 21.67 381 VAL C N 1
ATOM 9054 C CA . VAL C 1 384 ? 2.090 23.299 -2.250 1.00 21.61 381 VAL C CA 1
ATOM 9055 C C . VAL C 1 384 ? 3.486 22.752 -2.601 1.00 22.42 381 VAL C C 1
ATOM 9056 O O . VAL C 1 384 ? 4.489 23.511 -2.549 1.00 23.68 381 VAL C O 1
ATOM 9060 N N . PRO C 1 385 ? 3.572 21.459 -2.881 1.00 25.91 382 PRO C N 1
ATOM 9061 C CA . PRO C 1 385 ? 4.895 20.917 -3.254 1.00 28.98 382 PRO C CA 1
ATOM 9062 C C . PRO C 1 385 ? 5.485 21.584 -4.502 1.00 27.81 382 PRO C C 1
ATOM 9063 O O . PRO C 1 385 ? 4.712 22.025 -5.421 1.00 33.32 382 PRO C O 1
ATOM 9067 N N . ILE C 1 386 ? 6.804 21.651 -4.564 1.00 28.57 383 ILE C N 1
ATOM 9068 C CA . ILE C 1 386 ? 7.527 22.067 -5.763 1.00 28.19 383 ILE C CA 1
ATOM 9069 C C . ILE C 1 386 ? 8.192 20.849 -6.445 1.00 34.70 383 ILE C C 1
ATOM 9070 O O . ILE C 1 386 ? 8.834 20.068 -5.771 1.00 38.79 383 ILE C O 1
ATOM 9075 N N . LYS C 1 387 ? 7.951 20.722 -7.770 1.00 35.16 384 LYS C N 1
ATOM 9076 C CA . LYS C 1 387 ? 8.286 19.538 -8.544 1.00 37.17 384 LYS C CA 1
ATOM 9077 C C . LYS C 1 387 ? 9.582 19.749 -9.315 1.00 36.49 384 LYS C C 1
ATOM 9078 O O . LYS C 1 387 ? 9.797 20.864 -9.843 1.00 47.95 384 LYS C O 1
ATOM 9079 N N . TYR C 1 388 ? 10.470 18.731 -9.336 1.00 40.55 385 TYR C N 1
ATOM 9080 C CA . TYR C 1 388 ? 11.864 18.937 -9.819 1.00 44.40 385 TYR C CA 1
ATOM 9081 C C . TYR C 1 388 ? 12.319 17.946 -10.921 1.00 52.51 385 TYR C C 1
ATOM 9082 O O . TYR C 1 388 ? 11.603 16.995 -11.244 1.00 51.47 385 TYR C O 1
ATOM 9091 N N . LEU D 2 108 ? -16.559 23.320 7.849 1.00 39.33 4 LEU D N 1
ATOM 9092 C CA . LEU D 2 108 ? -17.994 22.924 7.771 1.00 36.22 4 LEU D CA 1
ATOM 9093 C C . LEU D 2 108 ? -18.767 24.099 7.134 1.00 30.03 4 LEU D C 1
ATOM 9094 O O . LEU D 2 108 ? -18.798 25.234 7.630 1.00 27.32 4 LEU D O 1
ATOM 9099 N N . ARG D 2 109 ? -19.389 23.784 6.017 1.00 27.01 5 ARG D N 1
ATOM 9100 C CA . ARG D 2 109 ? -20.256 24.735 5.319 1.00 27.05 5 ARG D CA 1
ATOM 9101 C C . ARG D 2 109 ? -21.735 24.434 5.700 1.00 24.95 5 ARG D C 1
ATOM 9102 O O . ARG D 2 109 ? -22.069 23.363 6.277 1.00 31.45 5 ARG D O 1
ATOM 9110 N N . ALA D 2 110 ? -22.615 25.377 5.414 1.00 22.38 6 ALA D N 1
ATOM 9111 C CA . ALA D 2 110 ? -24.067 25.189 5.677 1.00 21.94 6 ALA D CA 1
ATOM 9112 C C . ALA D 2 110 ? -24.772 24.536 4.507 1.00 24.96 6 ALA D C 1
ATOM 9113 O O . ALA D 2 110 ? -24.317 24.637 3.347 1.00 24.34 6 ALA D O 1
ATOM 9115 N N . GLU D 2 111 ? -25.917 23.905 4.783 1.00 24.24 7 GLU D N 1
ATOM 9116 C CA . GLU D 2 111 ? -26.786 23.359 3.796 1.00 26.14 7 GLU D CA 1
ATOM 9117 C C . GLU D 2 111 ? -27.958 24.306 3.480 1.00 24.26 7 GLU D C 1
ATOM 9118 O O . GLU D 2 111 ? -28.515 25.006 4.377 1.00 28.08 7 GLU D O 1
ATOM 9124 N N . GLY D 2 112 ? -28.362 24.348 2.218 1.00 24.54 8 GLY D N 1
ATOM 9125 C CA . GLY D 2 112 ? -29.485 25.198 1.793 1.00 27.01 8 GLY D CA 1
ATOM 9126 C C . GLY D 2 112 ? -29.162 26.677 1.711 1.00 21.67 8 GLY D C 1
ATOM 9127 O O . GLY D 2 112 ? -28.031 27.106 2.015 1.00 23.97 8 GLY D O 1
ATOM 9128 N N . PRO D 2 113 ? -30.181 27.502 1.394 1.00 21.63 9 PRO D N 1
ATOM 9129 C CA . PRO D 2 113 ? -29.958 28.929 1.141 1.00 20.40 9 PRO D CA 1
ATOM 9130 C C . PRO D 2 113 ? -29.870 29.759 2.421 1.00 17.82 9 PRO D C 1
ATOM 9131 O O . PRO D 2 113 ? -30.480 29.393 3.459 1.00 20.50 9 PRO D O 1
ATOM 9135 N N . ALA D 2 114 ? -29.197 30.893 2.315 1.00 14.94 10 ALA D N 1
ATOM 9136 C CA . ALA D 2 114 ? -29.283 31.932 3.340 1.00 14.99 10 ALA D CA 1
ATOM 9137 C C . ALA D 2 114 ? -30.673 32.629 3.290 1.00 16.13 10 ALA D C 1
ATOM 9138 O O . ALA D 2 114 ? -31.194 32.872 2.193 1.00 16.57 10 ALA D O 1
ATOM 9140 N N . SER D 2 115 ? -31.212 32.982 4.470 1.00 15.46 11 SER D N 1
ATOM 9141 C CA . SER D 2 115 ? -32.451 33.760 4.592 1.00 15.94 11 SER D CA 1
ATOM 9142 C C . SER D 2 115 ? -32.261 34.977 5.470 1.00 14.64 11 SER D C 1
ATOM 9143 O O . SER D 2 115 ? -31.408 34.992 6.408 1.00 13.99 11 SER D O 1
ATOM 9146 N N . VAL D 2 116 ? -33.029 36.038 5.192 1.00 14.44 12 VAL D N 1
ATOM 9147 C CA . VAL D 2 116 ? -33.221 37.143 6.131 1.00 14.22 12 VAL D CA 1
ATOM 9148 C C . VAL D 2 116 ? -34.125 36.626 7.281 1.00 14.72 12 VAL D C 1
ATOM 9149 O O . VAL D 2 116 ? -35.245 36.164 7.014 1.00 15.86 12 VAL D O 1
ATOM 9153 N N . LEU D 2 117 ? -33.625 36.717 8.527 1.00 14.30 13 LEU D N 1
ATOM 9154 C CA . LEU D 2 117 ? -34.317 36.219 9.714 1.00 14.78 13 LEU D CA 1
ATOM 9155 C C . LEU D 2 117 ? -34.925 37.333 10.580 1.00 14.31 13 LEU D C 1
ATOM 9156 O O . LEU D 2 117 ? -35.791 37.054 11.464 1.00 16.23 13 LEU D O 1
ATOM 9161 N N . ALA D 2 118 ? -34.527 38.577 10.386 1.00 14.04 14 ALA D N 1
ATOM 9162 C CA . ALA D 2 118 ? -35.016 39.718 11.197 1.00 15.22 14 ALA D CA 1
ATOM 9163 C C . ALA D 2 118 ? -34.643 41.022 10.481 1.00 14.84 14 ALA D C 1
ATOM 9164 O O . ALA D 2 118 ? -33.631 41.044 9.745 1.00 14.77 14 ALA D O 1
ATOM 9166 N N . ILE D 2 119 ? -35.467 42.044 10.696 1.00 14.67 15 ILE D N 1
ATOM 9167 C CA . ILE D 2 119 ? -35.235 43.386 10.110 1.00 14.77 15 ILE D CA 1
ATOM 9168 C C . ILE D 2 119 ? -35.576 44.455 11.147 1.00 15.73 15 ILE D C 1
ATOM 9169 O O . ILE D 2 119 ? -36.647 44.382 11.773 1.00 18.11 15 ILE D O 1
ATOM 9174 N N . GLY D 2 120 ? -34.636 45.401 11.362 1.00 16.00 16 GLY D N 1
ATOM 9175 C CA . GLY D 2 120 ? -34.869 46.547 12.253 1.00 15.13 16 GLY D CA 1
ATOM 9176 C C . GLY D 2 120 ? -34.510 47.864 11.559 1.00 14.54 16 GLY D C 1
ATOM 9177 O O . GLY D 2 120 ? -33.596 47.891 10.755 1.00 16.09 16 GLY D O 1
ATOM 9178 N N . THR D 2 121 ? -35.247 48.927 11.909 1.00 15.25 17 THR D N 1
ATOM 9179 C CA . THR D 2 121 ? -35.017 50.248 11.256 1.00 15.96 17 THR D CA 1
ATOM 9180 C C . THR D 2 121 ? -35.028 51.348 12.295 1.00 17.32 17 THR D C 1
ATOM 9181 O O . THR D 2 121 ? -35.616 51.195 13.362 1.00 20.02 17 THR D O 1
ATOM 9185 N N . ALA D 2 122 ? -34.365 52.467 11.976 1.00 16.91 18 ALA D N 1
ATOM 9186 C CA . ALA D 2 122 ? -34.302 53.634 12.862 1.00 16.25 18 ALA D CA 1
ATOM 9187 C C . ALA D 2 122 ? -34.144 54.926 12.056 1.00 16.53 18 ALA D C 1
ATOM 9188 O O . ALA D 2 122 ? -33.558 54.910 10.957 1.00 16.47 18 ALA D O 1
ATOM 9190 N N . ASN D 2 123 ? -34.605 56.048 12.646 1.00 18.10 19 ASN D N 1
ATOM 9191 C CA . ASN D 2 123 ? -34.452 57.349 12.003 1.00 18.19 19 ASN D CA 1
ATOM 9192 C C . ASN D 2 123 ? -34.228 58.422 13.088 1.00 20.02 19 ASN D C 1
ATOM 9193 O O . ASN D 2 123 ? -34.758 58.280 14.204 1.00 21.01 19 ASN D O 1
ATOM 9198 N N . PRO D 2 124 ? -33.551 59.561 12.743 1.00 18.91 20 PRO D N 1
ATOM 9199 C CA . PRO D 2 124 ? -33.512 60.710 13.672 1.00 20.60 20 PRO D CA 1
ATOM 9200 C C . PRO D 2 124 ? -34.929 61.202 14.013 1.00 20.00 20 PRO D C 1
ATOM 9201 O O . PRO D 2 124 ? -35.840 61.109 13.156 1.00 21.80 20 PRO D O 1
ATOM 9205 N N . GLU D 2 125 ? -35.096 61.752 15.198 1.00 22.68 21 GLU D N 1
ATOM 9206 C CA . GLU D 2 125 ? -36.422 62.231 15.637 1.00 24.98 21 GLU D CA 1
ATOM 9207 C C . GLU D 2 125 ? -36.930 63.483 14.886 1.00 24.20 21 GLU D C 1
ATOM 9208 O O . GLU D 2 125 ? -38.114 63.598 14.605 1.00 25.29 21 GLU D O 1
ATOM 9214 N N . ASN D 2 126 ? -36.032 64.378 14.504 1.00 26.31 22 ASN D N 1
ATOM 9215 C CA . ASN D 2 126 ? -36.423 65.679 13.920 1.00 26.42 22 ASN D CA 1
ATOM 9216 C C . ASN D 2 126 ? -37.008 65.403 12.459 1.00 26.71 22 ASN D C 1
ATOM 9217 O O . ASN D 2 126 ? -36.437 64.604 11.685 1.00 24.02 22 ASN D O 1
ATOM 9222 N N . ILE D 2 127 ? -38.101 66.158 12.161 1.00 29.39 23 ILE D N 1
ATOM 9223 C CA . ILE D 2 127 ? -38.813 65.907 10.852 1.00 26.87 23 ILE D CA 1
ATOM 9224 C C . ILE D 2 127 ? -38.886 67.215 10.012 1.00 23.24 23 ILE D C 1
ATOM 9225 O O . ILE D 2 127 ? -39.059 68.329 10.529 1.00 29.40 23 ILE D O 1
ATOM 9230 N N . LEU D 2 128 ? -38.681 67.016 8.694 1.00 25.54 24 LEU D N 1
ATOM 9231 C CA . LEU D 2 128 ? -38.873 68.070 7.653 1.00 25.47 24 LEU D CA 1
ATOM 9232 C C . LEU D 2 128 ? -40.167 67.738 6.905 1.00 22.81 24 LEU D C 1
ATOM 9233 O O . LEU D 2 128 ? -40.216 66.721 6.176 1.00 22.44 24 LEU D O 1
ATOM 9238 N N . LEU D 2 129 ? -41.225 68.526 7.098 1.00 25.22 25 LEU D N 1
ATOM 9239 C CA . LEU D 2 129 ? -42.425 68.373 6.246 1.00 24.46 25 LEU D CA 1
ATOM 9240 C C . LEU D 2 129 ? -42.172 68.981 4.869 1.00 25.34 25 LEU D C 1
ATOM 9241 O O . LEU D 2 129 ? -41.790 70.148 4.779 1.00 24.18 25 LEU D O 1
ATOM 9246 N N . GLN D 2 130 ? -42.403 68.195 3.805 1.00 22.05 26 GLN D N 1
ATOM 9247 C CA . GLN D 2 130 ? -42.095 68.639 2.449 1.00 23.70 26 GLN D CA 1
ATOM 9248 C C . GLN D 2 130 ? -42.895 69.898 2.035 1.00 24.60 26 GLN D C 1
ATOM 9249 O O . GLN D 2 130 ? -42.368 70.777 1.321 1.00 26.23 26 GLN D O 1
ATOM 9255 N N A ASP D 2 131 ? -44.145 70.029 2.497 0.48 25.02 27 ASP D N 1
ATOM 9256 N N B ASP D 2 131 ? -44.141 69.981 2.501 0.52 26.29 27 ASP D N 1
ATOM 9257 C CA A ASP D 2 131 ? -44.945 71.215 2.125 0.48 28.20 27 ASP D CA 1
ATOM 9258 C CA B ASP D 2 131 ? -44.971 71.154 2.234 0.52 31.50 27 ASP D CA 1
ATOM 9259 C C A ASP D 2 131 ? -44.296 72.523 2.671 0.48 28.10 27 ASP D C 1
ATOM 9260 C C B ASP D 2 131 ? -44.342 72.493 2.709 0.52 29.92 27 ASP D C 1
ATOM 9261 O O A ASP D 2 131 ? -44.479 73.610 2.099 0.48 37.68 27 ASP D O 1
ATOM 9262 O O B ASP D 2 131 ? -44.654 73.572 2.179 0.52 36.32 27 ASP D O 1
ATOM 9271 N N . GLU D 2 132 ? -43.515 72.401 3.747 1.00 28.58 28 GLU D N 1
ATOM 9272 C CA . GLU D 2 132 ? -42.830 73.548 4.384 1.00 33.79 28 GLU D CA 1
ATOM 9273 C C . GLU D 2 132 ? -41.357 73.726 3.925 1.00 30.37 28 GLU D C 1
ATOM 9274 O O . GLU D 2 132 ? -40.704 74.738 4.313 1.00 30.21 28 GLU D O 1
ATOM 9280 N N . PHE D 2 133 ? -40.835 72.764 3.175 1.00 25.97 29 PHE D N 1
ATOM 9281 C CA . PHE D 2 133 ? -39.375 72.726 2.963 1.00 26.91 29 PHE D CA 1
ATOM 9282 C C . PHE D 2 133 ? -38.806 73.855 2.042 1.00 31.72 29 PHE D C 1
ATOM 9283 O O . PHE D 2 133 ? -37.739 74.390 2.330 1.00 29.69 29 PHE D O 1
ATOM 9291 N N . PRO D 2 134 ? -39.502 74.218 0.925 1.00 30.13 30 PRO D N 1
ATOM 9292 C CA . PRO D 2 134 ? -38.987 75.376 0.141 1.00 31.12 30 PRO D CA 1
ATOM 9293 C C . PRO D 2 134 ? -38.784 76.622 0.992 1.00 34.67 30 PRO D C 1
ATOM 9294 O O . PRO D 2 134 ? -37.739 77.301 0.864 1.00 30.91 30 PRO D O 1
ATOM 9298 N N . ASP D 2 135 ? -39.747 76.939 1.860 1.00 34.81 31 ASP D N 1
ATOM 9299 C CA . ASP D 2 135 ? -39.603 78.108 2.716 1.00 34.68 31 ASP D CA 1
ATOM 9300 C C . ASP D 2 135 ? -38.479 77.932 3.722 1.00 35.82 31 ASP D C 1
ATOM 9301 O O . ASP D 2 135 ? -37.670 78.840 3.898 1.00 34.97 31 ASP D O 1
ATOM 9306 N N . TYR D 2 136 ? -38.433 76.772 4.390 1.00 32.53 32 TYR D N 1
ATOM 9307 C CA . TYR D 2 136 ? -37.368 76.487 5.380 1.00 31.05 32 TYR D CA 1
ATOM 9308 C C . TYR D 2 136 ? -35.984 76.593 4.735 1.00 33.51 32 TYR D C 1
ATOM 9309 O O . TYR D 2 136 ? -35.113 77.307 5.252 1.00 33.12 32 TYR D O 1
ATOM 9318 N N . TYR D 2 137 ? -35.794 75.887 3.615 1.00 28.20 33 TYR D N 1
ATOM 9319 C CA . TYR D 2 137 ? -34.490 75.834 2.977 1.00 33.47 33 TYR D CA 1
ATOM 9320 C C . TYR D 2 137 ? -33.991 77.219 2.532 1.00 33.55 33 TYR D C 1
ATOM 9321 O O . TYR D 2 137 ? -32.820 77.590 2.827 1.00 33.40 33 TYR D O 1
ATOM 9330 N N . PHE D 2 138 ? -34.850 78.004 1.831 1.00 34.87 34 PHE D N 1
ATOM 9331 C CA . PHE D 2 138 ? -34.420 79.326 1.321 1.00 35.74 34 PHE D CA 1
ATOM 9332 C C . PHE D 2 138 ? -34.223 80.340 2.468 1.00 39.41 34 PHE D C 1
ATOM 9333 O O . PHE D 2 138 ? -33.389 81.241 2.375 1.00 40.44 34 PHE D O 1
ATOM 9341 N N . ARG D 2 139 ? -34.946 80.149 3.568 1.00 35.02 35 ARG D N 1
ATOM 9342 C CA . ARG D 2 139 ? -34.746 80.985 4.764 1.00 38.37 35 ARG D CA 1
ATOM 9343 C C . ARG D 2 139 ? -33.434 80.690 5.506 1.00 40.71 35 ARG D C 1
ATOM 9344 O O . ARG D 2 139 ? -32.646 81.620 5.752 1.00 39.69 35 ARG D O 1
ATOM 9352 N N . VAL D 2 140 ? -33.187 79.426 5.857 1.00 38.78 36 VAL D N 1
ATOM 9353 C CA . VAL D 2 140 ? -31.983 79.101 6.656 1.00 38.27 36 VAL D CA 1
ATOM 9354 C C . VAL D 2 140 ? -30.674 79.264 5.851 1.00 38.80 36 VAL D C 1
ATOM 9355 O O . VAL D 2 140 ? -29.631 79.559 6.447 1.00 39.31 36 VAL D O 1
ATOM 9359 N N . THR D 2 141 ? -30.756 79.150 4.510 1.00 36.86 37 THR D N 1
ATOM 9360 C CA . THR D 2 141 ? -29.611 79.437 3.638 1.00 36.43 37 THR D CA 1
ATOM 9361 C C . THR D 2 141 ? -29.499 80.922 3.215 1.00 36.46 37 THR D C 1
ATOM 9362 O O . THR D 2 141 ? -28.656 81.271 2.407 1.00 44.63 37 THR D O 1
ATOM 9366 N N . LYS D 2 142 ? -30.345 81.783 3.771 1.00 40.40 38 LYS D N 1
ATOM 9367 C CA . LYS D 2 142 ? -30.223 83.254 3.602 1.00 44.18 38 LYS D CA 1
ATOM 9368 C C . LYS D 2 142 ? -30.289 83.645 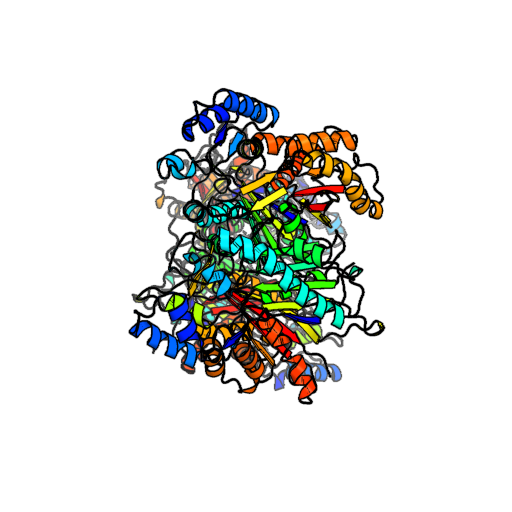2.126 1.00 49.40 38 LYS D C 1
ATOM 9369 O O . LYS D 2 142 ? -29.573 84.558 1.656 1.00 60.23 38 LYS D O 1
ATOM 9375 N N . SER D 2 143 ? -31.153 82.940 1.395 1.00 44.29 39 SER D N 1
ATOM 9376 C CA . SER D 2 143 ? -31.191 83.018 -0.071 1.00 43.66 39 SER D CA 1
ATOM 9377 C C . SER D 2 143 ? -32.547 83.488 -0.612 1.00 51.59 39 SER D C 1
ATOM 9378 O O . SER D 2 143 ? -32.915 83.203 -1.756 1.00 43.74 39 SER D O 1
ATOM 9381 N N . GLU D 2 144 ? -33.285 84.219 0.211 1.00 57.81 40 GLU D N 1
ATOM 9382 C CA . GLU D 2 144 ? -34.678 84.597 -0.151 1.00 66.04 40 GLU D CA 1
ATOM 9383 C C . GLU D 2 144 ? -34.747 85.562 -1.363 1.00 70.09 40 GLU D C 1
ATOM 9384 O O . GLU D 2 144 ? -35.789 85.702 -2.018 1.00 68.40 40 GLU D O 1
ATOM 9390 N N . HIS D 2 145 ? -33.592 86.164 -1.693 1.00 70.31 41 HIS D N 1
ATOM 9391 C CA . HIS D 2 145 ? -33.516 87.061 -2.880 1.00 63.73 41 HIS D CA 1
ATOM 9392 C C . HIS D 2 145 ? -33.640 86.276 -4.196 1.00 58.69 41 HIS D C 1
ATOM 9393 O O . HIS D 2 145 ? -33.942 86.845 -5.225 1.00 56.72 41 HIS D O 1
ATOM 9400 N N . MET D 2 146 ? -33.405 84.960 -4.140 1.00 57.00 42 MET D N 1
ATOM 9401 C CA . MET D 2 146 ? -33.471 84.075 -5.325 1.00 44.95 42 MET D CA 1
ATOM 9402 C C . MET D 2 146 ? -34.923 83.599 -5.554 1.00 60.43 42 MET D C 1
ATOM 9403 O O . MET D 2 146 ? -35.272 82.428 -5.448 1.00 47.07 42 MET D O 1
ATOM 9408 N N . THR D 2 147 ? -35.744 84.535 -5.856 1.00 56.41 43 THR D N 1
ATOM 9409 C CA . THR D 2 147 ? -37.225 84.405 -5.926 1.00 51.69 43 THR D CA 1
ATOM 9410 C C . THR D 2 147 ? -37.611 83.409 -7.003 1.00 53.12 43 THR D C 1
ATOM 9411 O O . THR D 2 147 ? -38.440 82.510 -6.768 1.00 48.26 43 THR D O 1
ATOM 9415 N N . GLN D 2 148 ? -37.036 83.561 -8.197 1.00 44.33 44 GLN D N 1
ATOM 9416 C CA . GLN D 2 148 ? -37.398 82.589 -9.292 1.00 54.66 44 GLN D CA 1
ATOM 9417 C C . GLN D 2 148 ? -36.942 81.216 -9.097 1.00 61.97 44 GLN D C 1
ATOM 9418 O O . GLN D 2 148 ? -37.700 80.241 -9.265 1.00 55.04 44 GLN D O 1
ATOM 9424 N N . LEU D 2 149 ? -35.704 81.051 -8.574 1.00 74.37 45 LEU D N 1
ATOM 9425 C CA . LEU D 2 149 ? -35.184 79.717 -8.180 1.00 57.41 45 LEU D CA 1
ATOM 9426 C C . LEU D 2 149 ? -36.062 79.052 -7.107 1.00 42.12 45 LEU D C 1
ATOM 9427 O O . LEU D 2 149 ? -36.340 77.857 -7.186 1.00 38.97 45 LEU D O 1
ATOM 9432 N N . LYS D 2 150 ? -36.487 79.852 -6.121 1.00 40.18 46 LYS D N 1
ATOM 9433 C CA . LYS D 2 150 ? -37.281 79.315 -4.980 1.00 42.27 46 LYS D CA 1
ATOM 9434 C C . LYS D 2 150 ? -38.597 78.717 -5.536 1.00 51.45 46 LYS D C 1
ATOM 9435 O O . LYS D 2 150 ? -39.038 77.624 -5.132 1.00 44.27 46 LYS D O 1
ATOM 9441 N N . GLU D 2 151 ? -39.229 79.421 -6.466 1.00 52.70 47 GLU D N 1
ATOM 9442 C CA . GLU D 2 151 ? -40.474 78.897 -7.051 1.00 44.56 47 GLU D CA 1
ATOM 9443 C C . GLU D 2 151 ? -40.271 77.662 -7.946 1.00 41.03 47 GLU D C 1
ATOM 9444 O O . GLU D 2 151 ? -41.088 76.742 -7.901 1.00 35.64 47 GLU D O 1
ATOM 9450 N N . LYS D 2 152 ? -39.172 77.596 -8.706 1.00 40.77 48 LYS D N 1
ATOM 9451 C CA . LYS D 2 152 ? -38.805 76.320 -9.359 1.00 41.15 48 LYS D CA 1
ATOM 9452 C C . LYS D 2 152 ? -38.604 75.173 -8.333 1.00 36.14 48 LYS D C 1
ATOM 9453 O O . LYS D 2 152 ? -39.011 74.023 -8.560 1.00 33.20 48 LYS D O 1
ATOM 9459 N N . PHE D 2 153 ? -37.939 75.489 -7.227 1.00 35.24 49 PHE D N 1
ATOM 9460 C CA . PHE D 2 153 ? -37.721 74.486 -6.156 1.00 32.34 49 PHE D CA 1
ATOM 9461 C C . PHE D 2 153 ? -39.061 73.999 -5.526 1.00 33.83 49 PHE D C 1
ATOM 9462 O O . PHE D 2 153 ? -39.230 72.814 -5.247 1.00 30.66 49 PHE D O 1
ATOM 9470 N N . ARG D 2 154 ? -39.995 74.941 -5.324 1.00 31.52 50 ARG D N 1
ATOM 9471 C CA . ARG D 2 154 ? -41.350 74.618 -4.859 1.00 29.84 50 ARG D CA 1
ATOM 9472 C C . ARG D 2 154 ? -42.028 73.569 -5.783 1.00 32.87 50 ARG D C 1
ATOM 9473 O O . ARG D 2 154 ? -42.609 72.591 -5.311 1.00 31.30 50 ARG D O 1
ATOM 9481 N N . LYS D 2 155 ? -41.899 73.742 -7.099 1.00 37.21 51 LYS D N 1
ATOM 9482 C CA . LYS D 2 155 ? -42.428 72.768 -8.066 1.00 31.56 51 LYS D CA 1
ATOM 9483 C C . LYS D 2 155 ? -41.735 71.374 -7.969 1.00 36.63 51 LYS D C 1
ATOM 9484 O O . LYS D 2 155 ? -42.401 70.342 -8.002 1.00 30.31 51 LYS D O 1
ATOM 9490 N N . ILE D 2 156 ? -40.410 71.363 -7.838 1.00 32.39 52 ILE D N 1
ATOM 9491 C CA . ILE D 2 156 ? -39.671 70.114 -7.649 1.00 31.20 52 ILE D CA 1
ATOM 9492 C C . ILE D 2 156 ? -40.204 69.386 -6.379 1.00 24.35 52 ILE D C 1
ATOM 9493 O O . ILE D 2 156 ? -40.402 68.158 -6.380 1.00 25.89 52 ILE D O 1
ATOM 9498 N N . CYS D 2 157 ? -40.330 70.115 -5.275 1.00 28.51 53 CYS D N 1
ATOM 9499 C CA . CYS D 2 157 ? -40.777 69.502 -4.002 1.00 24.74 53 CYS D CA 1
ATOM 9500 C C . CYS D 2 157 ? -42.250 68.999 -4.090 1.00 28.68 53 CYS D C 1
ATOM 9501 O O . CYS D 2 157 ? -42.568 67.877 -3.657 1.00 26.50 53 CYS D O 1
ATOM 9504 N N . ASP D 2 158 ? -43.091 69.774 -4.749 1.00 27.71 54 ASP D N 1
ATOM 9505 C CA . ASP D 2 158 ? -44.499 69.399 -4.961 1.00 30.94 54 ASP D CA 1
ATOM 9506 C C . ASP D 2 158 ? -44.659 68.153 -5.841 1.00 32.37 54 ASP D C 1
ATOM 9507 O O . ASP D 2 158 ? -45.569 67.341 -5.610 1.00 34.08 54 ASP D O 1
ATOM 9512 N N . LYS D 2 159 ? -43.755 67.953 -6.818 1.00 27.72 55 LYS D N 1
ATOM 9513 C CA . LYS D 2 159 ? -43.779 66.770 -7.672 1.00 28.88 55 LYS D CA 1
ATOM 9514 C C . LYS D 2 159 ? -43.014 65.531 -7.142 1.00 26.76 55 LYS D C 1
ATOM 9515 O O . LYS D 2 159 ? -43.093 64.439 -7.736 1.00 26.93 55 LYS D O 1
ATOM 9521 N N . SER D 2 160 ? -42.272 65.705 -6.049 1.00 23.86 56 SER D N 1
ATOM 9522 C CA . SER D 2 160 ? -41.338 64.671 -5.559 1.00 24.30 56 SER D CA 1
ATOM 9523 C C . SER D 2 160 ? -42.029 63.428 -4.993 1.00 19.35 56 SER D C 1
ATOM 9524 O O . SER D 2 160 ? -41.404 62.349 -4.906 1.00 20.59 56 SER D O 1
ATOM 9527 N N . MET D 2 161 ? -43.297 63.580 -4.593 1.00 21.11 57 MET D N 1
ATOM 9528 C CA . MET D 2 161 ? -44.075 62.461 -3.929 1.00 20.76 57 MET D CA 1
ATOM 9529 C C . MET D 2 161 ? -43.445 62.017 -2.592 1.00 22.11 57 MET D C 1
ATOM 9530 O O . MET D 2 161 ? -43.614 60.871 -2.143 1.00 20.95 57 MET D O 1
ATOM 9535 N N . ILE D 2 162 ? -42.724 62.961 -1.983 1.00 19.63 58 ILE D N 1
ATOM 9536 C CA . ILE D 2 162 ? -42.190 62.861 -0.601 1.00 19.18 58 ILE D CA 1
ATOM 9537 C C . ILE D 2 162 ? -43.035 63.757 0.246 1.00 20.50 58 ILE D C 1
ATOM 9538 O O . ILE D 2 162 ? -43.162 64.964 -0.024 1.00 21.39 58 ILE D O 1
ATOM 9543 N N . ARG D 2 163 ? -43.634 63.186 1.310 1.00 19.13 59 ARG D N 1
ATOM 9544 C CA . ARG D 2 163 ? -44.430 64.004 2.286 1.00 20.95 59 ARG D CA 1
ATOM 9545 C C . ARG D 2 163 ? -43.567 64.514 3.447 1.00 18.77 59 ARG D C 1
ATOM 9546 O O . ARG D 2 163 ? -43.791 65.646 3.919 1.00 20.20 59 ARG D O 1
ATOM 9554 N N . LYS D 2 164 ? -42.657 63.687 3.933 1.00 20.51 60 LYS D N 1
ATOM 9555 C CA . LYS D 2 164 ? -41.793 64.017 5.069 1.00 21.14 60 LYS D CA 1
ATOM 9556 C C . LYS D 2 164 ? -40.479 63.239 4.968 1.00 18.34 60 LYS D C 1
ATOM 9557 O O . LYS D 2 164 ? -40.417 62.154 4.372 1.00 18.91 60 LYS D O 1
ATOM 9563 N N . ARG D 2 165 ? -39.449 63.794 5.621 1.00 20.21 61 ARG D N 1
ATOM 9564 C CA . ARG D 2 165 ? -38.142 63.135 5.829 1.00 19.68 61 ARG D CA 1
ATOM 9565 C C . ARG D 2 165 ? -37.737 63.343 7.295 1.00 18.76 61 ARG D C 1
ATOM 9566 O O . ARG D 2 165 ? -38.022 64.397 7.902 1.00 22.25 61 ARG D O 1
ATOM 9574 N N . ASN D 2 166 ? -36.981 62.368 7.817 1.00 20.19 62 ASN D N 1
ATOM 9575 C CA . ASN D 2 166 ? -36.299 62.521 9.109 1.00 21.16 62 ASN D CA 1
ATOM 9576 C C . ASN D 2 166 ? -34.878 63.076 8.835 1.00 20.06 62 ASN D C 1
ATOM 9577 O O . ASN D 2 166 ? -34.261 62.732 7.818 1.00 22.94 62 ASN D O 1
ATOM 9582 N N . CYS D 2 167 ? -34.425 64.006 9.698 1.00 21.61 63 CYS D N 1
ATOM 9583 C CA . CYS D 2 167 ? -33.167 64.740 9.428 1.00 22.77 63 CYS D CA 1
ATOM 9584 C C . CYS D 2 167 ? -32.463 65.097 10.746 1.00 23.64 63 CYS D C 1
ATOM 9585 O O . CYS D 2 167 ? -32.991 65.946 11.514 1.00 26.75 63 CYS D O 1
ATOM 9588 N N . PHE D 2 168 ? -31.252 64.531 10.987 1.00 21.55 64 PHE D N 1
ATOM 9589 C CA . PHE D 2 168 ? -30.463 64.832 12.188 1.00 22.59 64 PHE D CA 1
ATOM 9590 C C . PHE D 2 168 ? -30.060 66.325 12.221 1.00 22.96 64 PHE D C 1
ATOM 9591 O O . PHE D 2 168 ? -30.153 67.009 13.271 1.00 28.77 64 PHE D O 1
ATOM 9599 N N . LEU D 2 169 ? -29.612 66.840 11.071 1.00 23.31 65 LEU D N 1
ATOM 9600 C CA . LEU D 2 169 ? -29.177 68.250 11.013 1.00 25.03 65 LEU D CA 1
ATOM 9601 C C . LEU D 2 169 ? -30.357 69.197 11.278 1.00 28.17 65 LEU D C 1
ATOM 9602 O O . LEU D 2 169 ? -31.422 69.092 10.633 1.00 28.48 65 LEU D O 1
ATOM 9607 N N . ASN D 2 170 ? -30.183 70.128 12.222 1.00 28.54 66 ASN D N 1
ATOM 9608 C CA . ASN D 2 170 ? -31.243 71.027 12.603 1.00 29.06 66 ASN D CA 1
ATOM 9609 C C . ASN D 2 170 ? -30.797 72.507 12.572 1.00 30.96 66 ASN D C 1
ATOM 9610 O O . ASN D 2 170 ? -29.601 72.814 12.344 1.00 29.75 66 ASN D O 1
ATOM 9615 N N . GLU D 2 171 ? -31.737 73.427 12.750 1.00 34.43 67 GLU D N 1
ATOM 9616 C CA . GLU D 2 171 ? -31.429 74.843 12.586 1.00 39.58 67 GLU D CA 1
ATOM 9617 C C . GLU D 2 171 ? -30.428 75.329 13.633 1.00 34.45 67 GLU D C 1
ATOM 9618 O O . GLU D 2 171 ? -29.648 76.269 13.363 1.00 33.99 67 GLU D O 1
ATOM 9624 N N . GLU D 2 172 ? -30.418 74.740 14.829 1.00 32.51 68 GLU D N 1
ATOM 9625 C CA . GLU D 2 172 ? -29.398 75.125 15.824 1.00 35.36 68 GLU D CA 1
ATOM 9626 C C . GLU D 2 172 ? -27.962 74.765 15.389 1.00 34.89 68 GLU D C 1
ATOM 9627 O O . GLU D 2 172 ? -27.029 75.519 15.662 1.00 39.73 68 GLU D O 1
ATOM 9633 N N . HIS D 2 173 ? -27.785 73.640 14.706 1.00 31.78 69 HIS D N 1
ATOM 9634 C CA . HIS D 2 173 ? -26.482 73.314 14.088 1.00 28.51 69 HIS D CA 1
ATOM 9635 C C . HIS D 2 173 ? -26.087 74.418 13.100 1.00 32.45 69 HIS D C 1
ATOM 9636 O O . HIS D 2 173 ? -24.913 74.821 13.006 1.00 32.86 69 HIS D O 1
ATOM 9643 N N . LEU D 2 174 ? -27.056 74.892 12.321 1.00 30.96 70 LEU D N 1
ATOM 9644 C CA . LEU D 2 174 ? -26.772 75.908 11.280 1.00 31.23 70 LEU D CA 1
ATOM 9645 C C . LEU D 2 174 ? -26.426 77.252 11.871 1.00 33.85 70 LEU D C 1
ATOM 9646 O O . LEU D 2 174 ? -25.636 78.003 11.289 1.00 39.45 70 LEU D O 1
ATOM 9651 N N . LYS D 2 175 ? -27.067 77.584 12.988 1.00 38.12 71 LYS D N 1
ATOM 9652 C CA . LYS D 2 175 ? -26.762 78.829 13.694 1.00 44.19 71 LYS D CA 1
ATOM 9653 C C . LYS D 2 175 ? -25.394 78.779 14.357 1.00 42.63 71 LYS D C 1
ATOM 9654 O O . LYS D 2 175 ? -24.672 79.790 14.381 1.00 44.58 71 LYS D O 1
ATOM 9660 N N . GLN D 2 176 ? -25.031 77.594 14.846 1.00 38.61 72 GLN D N 1
ATOM 9661 C CA . GLN D 2 176 ? -23.679 77.382 15.464 1.00 34.73 72 GLN D CA 1
ATOM 9662 C C . GLN D 2 176 ? -22.519 77.441 14.443 1.00 40.60 72 GLN D C 1
ATOM 9663 O O . GLN D 2 176 ? -21.456 77.981 14.728 1.00 37.69 72 GLN D O 1
ATOM 9669 N N . ASN D 2 177 ? -22.786 76.982 13.233 1.00 36.99 73 ASN D N 1
ATOM 9670 C CA . ASN D 2 177 ? -21.815 77.064 12.149 1.00 35.97 73 ASN D CA 1
ATOM 9671 C C . ASN D 2 177 ? -22.439 77.498 10.814 1.00 35.05 73 ASN D C 1
ATOM 9672 O O . ASN D 2 177 ? -22.818 76.651 9.963 1.00 34.94 73 ASN D O 1
ATOM 9677 N N . PRO D 2 178 ? -22.566 78.830 10.604 1.00 36.80 74 PRO D N 1
ATOM 9678 C CA . PRO D 2 178 ? -23.211 79.347 9.377 1.00 39.06 74 PRO D CA 1
ATOM 9679 C C . PRO D 2 178 ? -22.457 79.043 8.056 1.00 43.88 74 PRO D C 1
ATOM 9680 O O . PRO D 2 178 ? -23.008 79.176 6.971 1.00 36.14 74 PRO D O 1
ATOM 9684 N N . ARG D 2 179 ? -21.219 78.582 8.148 1.00 33.78 75 ARG D N 1
ATOM 9685 C CA . ARG D 2 179 ? -20.511 78.101 6.955 1.00 35.05 75 ARG D CA 1
ATOM 9686 C C . ARG D 2 179 ? -21.234 76.941 6.267 1.00 33.90 75 ARG D C 1
ATOM 9687 O O . ARG D 2 179 ? -21.105 76.758 5.023 1.00 33.33 75 ARG D O 1
ATOM 9695 N N . LEU D 2 180 ? -21.984 76.159 7.057 1.00 31.11 76 LEU D N 1
ATOM 9696 C CA . LEU D 2 180 ? -22.766 75.021 6.522 1.00 36.61 76 LEU D CA 1
ATOM 9697 C C . LEU D 2 180 ? -23.888 75.406 5.528 1.00 34.88 76 LEU D C 1
ATOM 9698 O O . LEU D 2 180 ? -24.380 74.549 4.790 1.00 34.72 76 LEU D O 1
ATOM 9703 N N . VAL D 2 181 ? -24.323 76.656 5.559 1.00 32.01 77 VAL D N 1
ATOM 9704 C CA . VAL D 2 181 ? -25.434 77.127 4.699 1.00 34.41 77 VAL D CA 1
ATOM 9705 C C . VAL D 2 181 ? -24.945 77.805 3.442 1.00 37.12 77 VAL D C 1
ATOM 9706 O O . VAL D 2 181 ? -25.776 78.159 2.588 1.00 37.34 77 VAL D O 1
ATOM 9710 N N . GLU D 2 182 ? -23.632 78.082 3.341 1.00 34.49 78 GLU D N 1
ATOM 9711 C CA . GLU D 2 182 ? -23.101 78.737 2.131 1.00 35.90 78 GLU D CA 1
ATOM 9712 C C . GLU D 2 182 ? -23.105 77.683 1.008 1.00 30.12 78 GLU D C 1
ATOM 9713 O O . GLU D 2 182 ? -23.294 76.463 1.241 1.00 29.59 78 GLU D O 1
ATOM 9719 N N . HIS D 2 183 ? -23.016 78.178 -0.220 1.00 36.05 79 HIS D N 1
ATOM 9720 C CA . HIS D 2 183 ? -23.080 77.286 -1.398 1.00 34.53 79 HIS D CA 1
ATOM 9721 C C . HIS D 2 183 ? -21.883 76.308 -1.467 1.00 45.41 79 HIS D C 1
ATOM 9722 O O . HIS D 2 183 ? -22.064 75.118 -1.704 1.00 39.59 79 HIS D O 1
ATOM 9729 N N . GLU D 2 184 ? -20.689 76.849 -1.239 1.00 45.88 80 GLU D N 1
ATOM 9730 C CA . GLU D 2 184 ? -19.454 76.103 -1.400 1.00 46.66 80 GLU D CA 1
ATOM 9731 C C . GLU D 2 184 ? -18.427 76.792 -0.510 1.00 62.18 80 GLU D C 1
ATOM 9732 O O . GLU D 2 184 ? -18.010 77.931 -0.742 1.00 91.61 80 GLU D O 1
ATOM 9738 N N . MET D 2 185 ? -18.071 76.115 0.549 1.00 40.69 81 MET D N 1
ATOM 9739 C CA . MET D 2 185 ? -17.128 76.641 1.550 1.00 35.81 81 MET D CA 1
ATOM 9740 C C . MET D 2 185 ? -16.480 75.396 2.192 1.00 31.77 81 MET D C 1
ATOM 9741 O O . MET D 2 185 ? -17.080 74.332 2.274 1.00 31.62 81 MET D O 1
ATOM 9746 N N . GLN D 2 186 ? -15.253 75.573 2.700 1.00 33.12 82 GLN D N 1
ATOM 9747 C CA . GLN D 2 186 ? -14.495 74.480 3.267 1.00 29.77 82 GLN D CA 1
ATOM 9748 C C . GLN D 2 186 ? -15.079 74.057 4.645 1.00 29.64 82 GLN D C 1
ATOM 9749 O O . GLN D 2 186 ? -15.001 74.830 5.620 1.00 34.86 82 GLN D O 1
ATOM 9755 N N . THR D 2 187 ? -15.785 72.907 4.657 1.00 31.45 83 THR D N 1
ATOM 9756 C CA . THR D 2 187 ? -16.668 72.481 5.793 1.00 25.21 83 THR D CA 1
ATOM 9757 C C . THR D 2 187 ? -16.598 70.968 6.070 1.00 26.23 83 THR D C 1
ATOM 9758 O O . THR D 2 187 ? -17.308 70.449 6.948 1.00 24.39 83 THR D O 1
ATOM 9762 N N . LEU D 2 188 ? -15.723 70.229 5.345 1.00 24.31 84 LEU D N 1
ATOM 9763 C CA . LEU D 2 188 ? -15.647 68.793 5.564 1.00 23.46 84 LEU D CA 1
ATOM 9764 C C . LEU D 2 188 ? -15.331 68.421 7.024 1.00 24.26 84 LEU D C 1
ATOM 9765 O O . LEU D 2 188 ? -15.882 67.457 7.558 1.00 21.93 84 LEU D O 1
ATOM 9770 N N . ASP D 2 189 ? -14.389 69.133 7.630 1.00 22.90 85 ASP D N 1
ATOM 9771 C CA . ASP D 2 189 ? -13.944 68.771 9.005 1.00 22.05 85 ASP D CA 1
ATOM 9772 C C . ASP D 2 189 ? -15.111 68.870 10.022 1.00 25.00 85 ASP D C 1
ATOM 9773 O O . ASP D 2 189 ? -15.323 67.936 10.821 1.00 22.46 85 ASP D O 1
ATOM 9778 N N . ALA D 2 190 ? -15.906 69.929 9.907 1.00 24.21 86 ALA D N 1
ATOM 9779 C CA . ALA D 2 190 ? -17.116 70.087 10.747 1.00 25.22 86 ALA D CA 1
ATOM 9780 C C . ALA D 2 190 ? -18.178 68.976 10.506 1.00 26.15 86 ALA D C 1
ATOM 9781 O O . ALA D 2 190 ? -18.758 68.426 11.460 1.00 25.97 86 ALA D O 1
ATOM 9783 N N . ARG D 2 191 ? -18.409 68.628 9.234 1.00 21.59 87 ARG D N 1
ATOM 9784 C CA . ARG D 2 191 ? -19.353 67.574 8.904 1.00 23.00 87 ARG D CA 1
ATOM 9785 C C . ARG D 2 191 ? -18.856 66.231 9.462 1.00 22.57 87 ARG D C 1
ATOM 9786 O O . ARG D 2 191 ? -19.639 65.459 10.075 1.00 21.81 87 ARG D O 1
ATOM 9794 N N . GLN D 2 192 ? -17.581 65.912 9.233 1.00 23.21 88 GLN D N 1
ATOM 9795 C CA . GLN D 2 192 ? -16.971 64.641 9.730 1.00 20.35 88 GLN D CA 1
ATOM 9796 C C . GLN D 2 192 ? -17.033 64.561 11.260 1.00 19.75 88 GLN D C 1
ATOM 9797 O O . GLN D 2 192 ? -17.333 63.509 11.822 1.00 20.19 88 GLN D O 1
ATOM 9803 N N . ASP D 2 193 ? -16.778 65.675 11.921 1.00 22.00 89 ASP D N 1
ATOM 9804 C CA . ASP D 2 193 ? -16.798 65.652 13.426 1.00 22.45 89 ASP D CA 1
ATOM 9805 C C . ASP D 2 193 ? -18.182 65.184 13.963 1.00 24.42 89 ASP D C 1
ATOM 9806 O O . ASP D 2 193 ? -18.277 64.456 14.941 1.00 24.41 89 ASP D O 1
ATOM 9811 N N . MET D 2 194 ? -19.257 65.609 13.271 1.00 22.56 90 MET D N 1
ATOM 9812 C CA . MET D 2 194 ? -20.635 65.148 13.593 1.00 23.65 90 MET D CA 1
ATOM 9813 C C . MET D 2 194 ? -20.860 63.677 13.195 1.00 21.26 90 MET D C 1
ATOM 9814 O O . MET D 2 194 ? -21.319 62.828 13.995 1.00 22.31 90 MET D O 1
ATOM 9819 N N . LEU D 2 195 ? -20.510 63.366 11.950 1.00 21.82 91 LEU D N 1
ATOM 9820 C CA . LEU D 2 195 ? -20.914 62.116 11.328 1.00 20.40 91 LEU D CA 1
ATOM 9821 C C . LEU D 2 195 ? -20.144 60.872 11.807 1.00 18.87 91 LEU D C 1
ATOM 9822 O O . LEU D 2 195 ? -20.727 59.752 11.849 1.00 18.90 91 LEU D O 1
ATOM 9827 N N . VAL D 2 196 ? -18.840 61.023 12.158 1.00 18.58 92 VAL D N 1
ATOM 9828 C CA . VAL D 2 196 ? -18.123 59.838 12.684 1.00 19.22 92 VAL D CA 1
ATOM 9829 C C . VAL D 2 196 ? -18.755 59.326 14.011 1.00 20.73 92 VAL D C 1
ATOM 9830 O O . VAL D 2 196 ? -18.633 58.144 14.334 1.00 20.42 92 VAL D O 1
ATOM 9834 N N . VAL D 2 197 ? -19.489 60.204 14.733 1.00 18.91 93 VAL D N 1
ATOM 9835 C CA . VAL D 2 197 ? -20.229 59.829 15.938 1.00 21.20 93 VAL D CA 1
ATOM 9836 C C . VAL D 2 197 ? -21.680 59.349 15.632 1.00 20.06 93 VAL D C 1
ATOM 9837 O O . VAL D 2 197 ? -22.097 58.240 16.037 1.00 20.13 93 VAL D O 1
ATOM 9841 N N . GLU D 2 198 ? -22.407 60.133 14.820 1.00 20.08 94 GLU D N 1
ATOM 9842 C CA . GLU D 2 198 ? -23.824 59.852 14.650 1.00 20.76 94 GLU D CA 1
ATOM 9843 C C . GLU D 2 198 ? -24.145 58.661 13.730 1.00 19.00 94 GLU D C 1
ATOM 9844 O O . GLU D 2 198 ? -25.144 57.963 13.949 1.00 18.84 94 GLU D O 1
ATOM 9850 N N . VAL D 2 199 ? -23.317 58.387 12.718 1.00 17.98 95 VAL D N 1
ATOM 9851 C CA . VAL D 2 199 ? -23.517 57.216 11.840 1.00 17.17 95 VAL D CA 1
ATOM 9852 C C . VAL D 2 199 ? -23.517 55.885 12.623 1.00 16.57 95 VAL D C 1
ATOM 9853 O O . VAL D 2 199 ? -24.489 55.103 12.509 1.00 16.06 95 VAL D O 1
ATOM 9857 N N . PRO D 2 200 ? -22.462 55.562 13.363 1.00 16.64 96 PRO D N 1
ATOM 9858 C CA . PRO D 2 200 ? -22.523 54.289 14.120 1.00 17.11 96 PRO D CA 1
ATOM 9859 C C . PRO D 2 200 ? -23.595 54.250 15.182 1.00 15.91 96 PRO D C 1
ATOM 9860 O O . PRO D 2 200 ? -24.142 53.161 15.446 1.00 17.66 96 PRO D O 1
ATOM 9864 N N . LYS D 2 201 ? -23.936 55.397 15.789 1.00 17.21 97 LYS D N 1
ATOM 9865 C CA . LYS D 2 201 ? -25.021 55.456 16.796 1.00 19.62 97 LYS D CA 1
ATOM 9866 C C . LYS D 2 201 ? -26.403 55.080 16.202 1.00 17.56 97 LYS D C 1
ATOM 9867 O O . LYS D 2 201 ? -27.106 54.216 16.761 1.00 18.59 97 LYS D O 1
ATOM 9873 N N . LEU D 2 202 ? -26.770 55.661 15.068 1.00 17.36 98 LEU D N 1
ATOM 9874 C CA . LEU D 2 202 ? -28.057 55.337 14.442 1.00 16.51 98 LEU D CA 1
ATOM 9875 C C . LEU D 2 202 ? -28.036 53.911 13.894 1.00 16.75 98 LEU D C 1
ATOM 9876 O O . LEU D 2 202 ? -29.057 53.194 13.975 1.00 17.11 98 LEU D O 1
ATOM 9881 N N . GLY D 2 203 ? -26.879 53.466 13.346 1.00 15.73 99 GLY D N 1
ATOM 9882 C CA . GLY D 2 203 ? -26.765 52.073 12.913 1.00 16.28 99 GLY D CA 1
ATOM 9883 C C . GLY D 2 203 ? -26.992 51.104 14.074 1.00 15.89 99 GLY D C 1
ATOM 9884 O O . GLY D 2 203 ? -27.708 50.100 13.908 1.00 17.54 99 GLY D O 1
ATOM 9885 N N . LYS D 2 204 ? -26.382 51.378 15.249 1.00 16.88 100 LYS D N 1
ATOM 9886 C CA . LYS D 2 204 ? -26.589 50.532 16.408 1.00 16.43 100 LYS D CA 1
ATOM 9887 C C . LYS D 2 204 ? -28.047 50.467 16.811 1.00 18.86 100 LYS D C 1
ATOM 9888 O O . LYS D 2 204 ? -28.545 49.377 17.208 1.00 17.76 100 LYS D O 1
ATOM 9894 N N . ASP D 2 205 ? -28.761 51.594 16.703 1.00 17.14 101 ASP D N 1
ATOM 9895 C CA . ASP D 2 205 ? -30.216 51.588 17.077 1.00 18.84 101 ASP D CA 1
ATOM 9896 C C . ASP D 2 205 ? -31.000 50.572 16.191 1.00 18.02 101 ASP D C 1
ATOM 9897 O O . ASP D 2 205 ? -31.853 49.809 16.677 1.00 19.74 101 ASP D O 1
ATOM 9902 N N . ALA D 2 206 ? -30.750 50.603 14.882 1.00 15.82 102 ALA D N 1
ATOM 9903 C CA . ALA D 2 206 ? -31.388 49.645 13.962 1.00 15.90 102 ALA D CA 1
ATOM 9904 C C . ALA D 2 206 ? -30.992 48.196 14.293 1.00 17.15 102 ALA D C 1
ATOM 9905 O O . ALA D 2 206 ? -31.835 47.273 14.266 1.00 16.91 102 ALA D O 1
ATOM 9907 N N . CYS D 2 207 ? -29.700 47.978 14.545 1.00 16.31 103 CYS D N 1
ATOM 9908 C CA . CYS D 2 207 ? -29.209 46.634 14.909 1.00 15.70 103 CYS D CA 1
ATOM 9909 C C . CYS D 2 207 ? -29.873 46.083 16.153 1.00 17.83 103 CYS D C 1
ATOM 9910 O O . CYS D 2 207 ? -30.241 44.881 16.179 1.00 19.03 103 CYS D O 1
ATOM 9913 N N . ALA D 2 208 ? -30.051 46.931 17.178 1.00 17.04 104 ALA D N 1
ATOM 9914 C CA . ALA D 2 208 ? -30.671 46.454 18.430 1.00 19.25 104 ALA D CA 1
ATOM 9915 C C . ALA D 2 208 ? -32.098 45.957 18.168 1.00 19.63 104 ALA D C 1
ATOM 9916 O O . ALA D 2 208 ? -32.523 44.946 18.751 1.00 19.62 104 ALA D O 1
ATOM 9918 N N . LYS D 2 209 ? -32.832 46.635 17.290 1.00 17.77 105 LYS D N 1
ATOM 9919 C CA . LYS D 2 209 ? -34.214 46.228 16.952 1.00 17.68 105 LYS D CA 1
ATOM 9920 C C . LYS D 2 209 ? -34.217 44.875 16.200 1.00 16.93 105 LYS D C 1
ATOM 9921 O O . LYS D 2 209 ? -35.067 44.006 16.481 1.00 19.50 105 LYS D O 1
ATOM 9927 N N . ALA D 2 210 ? -33.309 44.702 15.269 1.00 15.81 106 ALA D N 1
ATOM 9928 C CA . ALA D 2 210 ? -33.196 43.414 14.548 1.00 16.78 106 ALA D CA 1
ATOM 9929 C C . ALA D 2 210 ? -32.875 42.264 15.540 1.00 17.60 106 ALA D C 1
ATOM 9930 O O . ALA D 2 210 ? -33.427 41.171 15.444 1.00 17.09 106 ALA D O 1
ATOM 9932 N N . ILE D 2 211 ? -31.909 42.496 16.435 1.00 16.78 107 ILE D N 1
ATOM 9933 C CA . ILE D 2 211 ? -31.489 41.472 17.392 1.00 16.67 107 ILE D CA 1
ATOM 9934 C C . ILE D 2 211 ? -32.655 41.080 18.327 1.00 18.30 107 ILE D C 1
ATOM 9935 O O . ILE D 2 211 ? -32.841 39.893 18.641 1.00 19.14 107 ILE D O 1
ATOM 9940 N N . LYS D 2 212 ? -33.443 42.062 18.758 1.00 18.78 108 LYS D N 1
ATOM 9941 C CA . LYS D 2 212 ? -34.619 41.804 19.591 1.00 18.80 108 LYS D CA 1
ATOM 9942 C C . LYS D 2 212 ? -35.609 40.877 18.854 1.00 19.67 108 LYS D C 1
ATOM 9943 O O . LYS D 2 212 ? -36.120 39.929 19.482 1.00 21.26 108 LYS D O 1
ATOM 9949 N N . GLU D 2 213 ? -35.948 41.181 17.588 1.00 18.33 109 GLU D N 1
ATOM 9950 C CA . GLU D 2 213 ? -36.854 40.332 16.811 1.00 16.53 109 GLU D CA 1
ATOM 9951 C C . GLU D 2 213 ? -36.310 38.892 16.657 1.00 17.56 109 GLU D C 1
ATOM 9952 O O . GLU D 2 213 ? -37.032 37.896 16.858 1.00 17.94 109 GLU D O 1
ATOM 9958 N N . TRP D 2 214 ? -35.038 38.787 16.297 1.00 16.00 110 TRP D N 1
ATOM 9959 C CA . TRP D 2 214 ? -34.372 37.473 16.122 1.00 16.18 110 TRP D CA 1
ATOM 9960 C C . TRP D 2 214 ? -34.434 36.619 17.407 1.00 17.34 110 TRP D C 1
ATOM 9961 O O . TRP D 2 214 ? -34.710 35.417 17.357 1.00 19.62 110 TRP D O 1
ATOM 9972 N N . GLY D 2 215 ? -34.195 37.266 18.557 1.00 17.52 111 GLY D N 1
ATOM 9973 C CA . GLY D 2 215 ? -34.439 36.684 19.873 1.00 19.58 111 GLY D CA 1
ATOM 9974 C C . GLY D 2 215 ? -33.322 35.802 20.429 1.00 17.93 111 GLY D C 1
ATOM 9975 O O . GLY D 2 215 ? -33.529 35.184 21.467 1.00 21.31 111 GLY D O 1
ATOM 9976 N N . GLN D 2 216 ? -32.193 35.713 19.736 1.00 17.41 112 GLN D N 1
ATOM 9977 C CA . GLN D 2 216 ? -31.051 34.867 20.147 1.00 19.03 112 GLN D CA 1
ATOM 9978 C C . GLN D 2 216 ? -29.958 35.744 20.831 1.00 17.83 112 GLN D C 1
ATOM 9979 O O . GLN D 2 216 ? -29.927 36.990 20.648 1.00 18.74 112 GLN D O 1
ATOM 9985 N N . PRO D 2 217 ? -29.050 35.100 21.593 1.00 19.45 113 PRO D N 1
ATOM 9986 C CA . PRO D 2 217 ? -28.006 35.874 22.252 1.00 20.90 113 PRO D CA 1
ATOM 9987 C C . PRO D 2 217 ? -27.067 36.588 21.250 1.00 19.27 113 PRO D C 1
ATOM 9988 O O . PRO D 2 217 ? -26.686 36.025 20.203 1.00 18.58 113 PRO D O 1
ATOM 9992 N N . LYS D 2 218 ? -26.633 37.807 21.594 1.00 18.35 114 LYS D N 1
ATOM 9993 C CA . LYS D 2 218 ? -25.722 38.549 20.718 1.00 18.35 114 LYS D CA 1
ATOM 9994 C C . LYS D 2 218 ? -24.350 37.840 20.531 1.00 19.31 114 LYS D C 1
ATOM 9995 O O . LYS D 2 218 ? -23.696 38.080 19.516 1.00 19.07 114 LYS D O 1
ATOM 10001 N N . SER D 2 219 ? -23.968 36.952 21.472 1.00 18.58 115 SER D N 1
ATOM 10002 C CA . SER D 2 219 ? -22.776 36.151 21.310 1.00 20.60 115 SER D CA 1
ATOM 10003 C C . SER D 2 219 ? -22.825 35.186 20.107 1.00 18.43 115 SER D C 1
ATOM 10004 O O . SER D 2 219 ? -21.801 34.695 19.685 1.00 21.21 115 SER D O 1
ATOM 10007 N N . LYS D 2 220 ? -24.004 34.970 19.520 1.00 18.71 116 LYS D N 1
ATOM 10008 C CA . LYS D 2 220 ? -24.187 34.092 18.366 1.00 19.50 116 LYS D CA 1
ATOM 10009 C C . LYS D 2 220 ? -23.907 34.851 17.056 1.00 17.32 116 LYS D C 1
ATOM 10010 O O . LYS D 2 220 ? -23.882 34.238 15.980 1.00 17.29 116 LYS D O 1
ATOM 10016 N N . ILE D 2 221 ? -23.757 36.190 17.107 1.00 15.52 117 ILE D N 1
ATOM 10017 C CA . ILE D 2 221 ? -23.438 36.945 15.878 1.00 14.41 117 ILE D CA 1
ATOM 10018 C C . ILE D 2 221 ? -21.954 36.725 15.573 1.00 15.84 117 ILE D C 1
ATOM 10019 O O . ILE D 2 221 ? -21.090 37.010 16.419 1.00 16.99 117 ILE D O 1
ATOM 10024 N N . THR D 2 222 ? -21.684 36.216 14.377 1.00 13.02 118 THR D N 1
ATOM 10025 C CA . THR D 2 222 ? -20.315 35.876 13.948 1.00 14.31 118 THR D CA 1
ATOM 10026 C C . THR D 2 222 ? -19.671 36.889 12.983 1.00 13.11 118 THR D C 1
ATOM 10027 O O . THR D 2 222 ? -18.412 36.929 12.900 1.00 14.55 118 THR D O 1
ATOM 10031 N N . HIS D 2 223 ? -20.460 37.703 12.317 1.00 13.50 119 HIS D N 1
ATOM 10032 C CA . HIS D 2 223 ? -20.011 38.623 11.288 1.00 13.05 119 HIS D CA 1
ATOM 10033 C C . HIS D 2 223 ? -20.829 39.908 11.353 1.00 12.89 119 HIS D C 1
ATOM 10034 O O . HIS D 2 223 ? -22.062 39.845 11.666 1.00 13.24 119 HIS D O 1
ATOM 10041 N N . LEU D 2 224 ? -20.217 41.050 11.004 1.00 12.16 120 LEU D N 1
ATOM 10042 C CA . LEU D 2 224 ? -20.912 42.369 10.916 1.00 13.28 120 LEU D CA 1
ATOM 10043 C C . LEU D 2 224 ? -20.484 43.090 9.646 1.00 13.23 120 LEU D C 1
ATOM 10044 O O . LEU D 2 224 ? -19.271 43.361 9.452 1.00 14.54 120 LEU D O 1
ATOM 10049 N N . ILE D 2 225 ? -21.460 43.396 8.787 1.00 12.83 121 ILE D N 1
ATOM 10050 C CA . ILE D 2 225 ? -21.261 44.174 7.561 1.00 12.41 121 ILE D CA 1
ATOM 10051 C C . ILE D 2 225 ? -21.835 45.552 7.785 1.00 12.64 121 ILE D C 1
ATOM 10052 O O . ILE D 2 225 ? -22.989 45.667 8.265 1.00 13.54 121 ILE D O 1
ATOM 10057 N N . PHE D 2 226 ? -21.098 46.605 7.439 1.00 12.60 122 PHE D N 1
ATOM 10058 C CA . PHE D 2 226 ? -21.593 47.992 7.619 1.00 13.12 122 PHE D CA 1
ATOM 10059 C C . PHE D 2 226 ? -21.327 48.753 6.288 1.00 13.27 122 PHE D C 1
ATOM 10060 O O . PHE D 2 226 ? -20.196 48.758 5.783 1.00 13.25 122 PHE D O 1
ATOM 10068 N N . THR D 2 227 ? -22.351 49.497 5.785 1.00 12.72 123 THR D N 1
ATOM 10069 C CA . THR D 2 227 ? -22.157 50.421 4.672 1.00 13.18 123 THR D CA 1
ATOM 10070 C C . THR D 2 227 ? -22.734 51.797 5.004 1.00 12.96 123 THR D C 1
ATOM 10071 O O . THR D 2 227 ? -23.839 51.930 5.611 1.00 13.26 123 THR D O 1
ATOM 10075 N N . SER D 2 228 ? -22.036 52.849 4.555 1.00 13.63 124 SER D N 1
ATOM 10076 C CA . SER D 2 228 ? -22.488 54.255 4.603 1.00 14.41 124 SER D CA 1
ATOM 10077 C C . SER D 2 228 ? -21.765 55.043 3.539 1.00 14.53 124 SER D C 1
ATOM 10078 O O . SER D 2 228 ? -20.548 54.831 3.320 1.00 14.50 124 SER D O 1
ATOM 10081 N N . ALA D 2 229 ? -22.467 55.987 2.884 1.00 15.00 125 ALA D N 1
ATOM 10082 C CA . ALA D 2 229 ? -21.843 56.924 1.951 1.00 15.29 125 ALA D CA 1
ATOM 10083 C C . ALA D 2 229 ? -21.634 58.322 2.581 1.00 16.64 125 ALA D C 1
ATOM 10084 O O . ALA D 2 229 ? -21.142 59.253 1.863 1.00 22.48 125 ALA D O 1
ATOM 10086 N N . SER D 2 230 ? -21.962 58.516 3.853 1.00 15.84 126 SER D N 1
ATOM 10087 C CA . SER D 2 230 ? -22.049 59.821 4.447 1.00 17.75 126 SER D CA 1
ATOM 10088 C C . SER D 2 230 ? -20.729 60.278 5.066 1.00 19.52 126 SER D C 1
ATOM 10089 O O . SER D 2 230 ? -20.609 61.432 5.462 1.00 22.07 126 SER D O 1
ATOM 10092 N N . THR D 2 231 ? -19.773 59.349 5.259 1.00 19.43 127 THR D N 1
ATOM 10093 C CA . THR D 2 231 ? -18.582 59.605 6.066 1.00 20.79 127 THR D CA 1
ATOM 10094 C C . THR D 2 231 ? -17.555 58.489 5.687 1.00 19.27 127 THR D C 1
ATOM 10095 O O . THR D 2 231 ? -17.844 57.623 4.896 1.00 20.46 127 THR D O 1
ATOM 10099 N N . THR D 2 232 ? -16.330 58.640 6.234 1.00 18.85 128 THR D N 1
ATOM 10100 C CA . THR D 2 232 ? -15.244 57.656 6.119 1.00 18.77 128 THR D CA 1
ATOM 10101 C C . THR D 2 232 ? -14.253 57.916 7.254 1.00 15.93 128 THR D C 1
ATOM 10102 O O . THR D 2 232 ? -14.020 59.053 7.574 1.00 18.72 128 THR D O 1
ATOM 10106 N N . ASP D 2 233 ? -13.710 56.842 7.868 1.00 16.16 129 ASP D N 1
ATOM 10107 C CA . ASP D 2 233 ? -12.754 56.962 8.988 1.00 15.73 129 ASP D CA 1
ATOM 10108 C C . ASP D 2 233 ? -12.092 55.595 9.247 1.00 13.86 129 ASP D C 1
ATOM 10109 O O . ASP D 2 233 ? -12.612 54.563 8.862 1.00 14.61 129 ASP D O 1
ATOM 10114 N N . MET D 2 234 ? -10.936 55.678 9.914 1.00 15.12 130 MET D N 1
ATOM 10115 C CA . MET D 2 234 ? -10.190 54.476 10.353 1.00 15.26 130 MET D CA 1
ATOM 10116 C C . MET D 2 234 ? -9.767 54.597 11.830 1.00 15.59 130 MET D C 1
ATOM 10117 O O . MET D 2 234 ? -9.095 55.575 12.193 1.00 16.36 130 MET D O 1
ATOM 10122 N N . PRO D 2 235 ? -10.161 53.628 12.724 1.00 14.09 131 PRO D N 1
ATOM 10123 C CA . PRO D 2 235 ? -11.118 52.543 12.488 1.00 15.81 131 PRO D CA 1
ATOM 10124 C C . PRO D 2 235 ? -12.534 53.119 12.129 1.00 15.77 131 PRO D C 1
ATOM 10125 O O . PRO D 2 235 ? -12.806 54.305 12.370 1.00 17.06 131 PRO D O 1
ATOM 10129 N N . GLY D 2 236 ? -13.369 52.257 11.520 1.00 14.45 132 GLY D N 1
ATOM 10130 C CA . GLY D 2 236 ? -14.617 52.692 10.898 1.00 14.39 132 GLY D CA 1
ATOM 10131 C C . GLY D 2 236 ? -15.868 52.536 11.756 1.00 14.88 132 GLY D C 1
ATOM 10132 O O . GLY D 2 236 ? -15.830 52.121 12.957 1.00 15.37 132 GLY D O 1
ATOM 10133 N N . ALA D 2 237 ? -17.014 52.850 11.131 1.00 13.92 133 ALA D N 1
ATOM 10134 C CA . ALA D 2 237 ? -18.316 52.740 11.775 1.00 14.12 133 ALA D CA 1
ATOM 10135 C C . ALA D 2 237 ? -18.594 51.283 12.213 1.00 14.25 133 ALA D C 1
ATOM 10136 O O . ALA D 2 237 ? -19.371 51.076 13.181 1.00 15.21 133 ALA D O 1
ATOM 10138 N N . ASP D 2 238 ? -18.050 50.290 11.493 1.00 13.41 134 ASP D N 1
ATOM 10139 C CA . ASP D 2 238 ? -18.179 48.868 11.896 1.00 12.64 134 ASP D CA 1
ATOM 10140 C C . ASP D 2 238 ? -17.623 48.616 13.303 1.00 13.29 134 ASP D C 1
ATOM 10141 O O . ASP D 2 238 ? -18.250 47.959 14.145 1.00 14.85 134 ASP D O 1
ATOM 10146 N N . TYR D 2 239 ? -16.409 49.145 13.545 1.00 13.93 135 TYR D N 1
ATOM 10147 C CA . TYR D 2 239 ? -15.734 49.037 14.856 1.00 14.56 135 TYR D CA 1
ATOM 10148 C C . TYR D 2 239 ? -16.588 49.671 15.946 1.00 15.51 135 TYR D C 1
ATOM 10149 O O . TYR D 2 239 ? -16.841 49.065 16.988 1.00 16.06 135 TYR D O 1
ATOM 10158 N N . HIS D 2 240 ? -17.046 50.910 15.714 1.00 14.74 136 HIS D N 1
ATOM 10159 C CA . HIS D 2 240 ? -17.806 51.605 16.775 1.00 15.80 136 HIS D CA 1
ATOM 10160 C C . HIS D 2 240 ? -19.170 50.954 17.028 1.00 16.50 136 HIS D C 1
ATOM 10161 O O . HIS D 2 240 ? -19.641 50.913 18.182 1.00 17.86 136 HIS D O 1
ATOM 10168 N N . CYS D 2 241 ? -19.865 50.521 15.966 1.00 14.94 137 CYS D N 1
ATOM 10169 C CA . CYS D 2 241 ? -21.172 49.857 16.103 1.00 16.63 137 CYS D CA 1
ATOM 10170 C C . CYS D 2 241 ? -21.021 48.540 16.907 1.00 16.29 137 CYS D C 1
ATOM 10171 O O . CYS D 2 241 ? -21.824 48.284 17.819 1.00 16.34 137 CYS D O 1
ATOM 10174 N N . ALA D 2 242 ? -20.005 47.737 16.588 1.00 16.90 138 ALA D N 1
ATOM 10175 C CA . ALA D 2 242 ? -19.742 46.524 17.374 1.00 15.39 138 ALA D CA 1
ATOM 10176 C C . ALA D 2 242 ? -19.503 46.834 18.839 1.00 17.41 138 ALA D C 1
ATOM 10177 O O . ALA D 2 242 ? -19.999 46.126 19.740 1.00 17.76 138 ALA D O 1
ATOM 10179 N N . LYS D 2 243 ? -18.696 47.875 19.125 1.00 17.36 139 LYS D N 1
ATOM 10180 C CA . LYS D 2 243 ? -18.427 48.249 20.507 1.00 18.02 139 LYS D CA 1
ATOM 10181 C C . LYS D 2 243 ? -19.687 48.723 21.238 1.00 19.13 139 LYS D C 1
ATOM 10182 O O . LYS D 2 243 ? -19.966 48.296 22.400 1.00 19.72 139 LYS D O 1
ATOM 10188 N N . LEU D 2 244 ? -20.509 49.524 20.598 1.00 16.64 140 LEU D N 1
ATOM 10189 C CA . LEU D 2 244 ? -21.758 50.051 21.205 1.00 18.07 140 LEU D CA 1
ATOM 10190 C C . LEU D 2 244 ? -22.734 48.890 21.513 1.00 17.02 140 LEU D C 1
ATOM 10191 O O . LEU D 2 244 ? -23.499 48.939 22.507 1.00 19.99 140 LEU D O 1
ATOM 10196 N N . LEU D 2 245 ? -22.733 47.874 20.640 1.00 16.84 141 LEU D N 1
ATOM 10197 C CA . LEU D 2 245 ? -23.575 46.664 20.841 1.00 18.11 141 LEU D CA 1
ATOM 10198 C C . LEU D 2 245 ? -23.001 45.672 21.904 1.00 17.06 141 LEU D C 1
ATOM 10199 O O . LEU D 2 245 ? -23.731 44.769 22.383 1.00 19.66 141 LEU D O 1
ATOM 10204 N N . GLY D 2 246 ? -21.736 45.787 22.250 1.00 17.53 142 GLY D N 1
ATOM 10205 C CA . GLY D 2 246 ? -21.052 44.788 23.077 1.00 20.07 142 GLY D CA 1
ATOM 10206 C C . GLY D 2 246 ? -20.888 43.440 22.404 1.00 20.74 142 GLY D C 1
ATOM 10207 O O . GLY D 2 246 ? -20.928 42.391 23.083 1.00 22.16 142 GLY D O 1
ATOM 10208 N N . LEU D 2 247 ? -20.640 43.415 21.108 1.00 18.75 143 LEU D N 1
ATOM 10209 C CA . LEU D 2 247 ? -20.300 42.160 20.399 1.00 17.89 143 LEU D CA 1
ATOM 10210 C C . LEU D 2 247 ? -18.935 41.613 20.814 1.00 19.60 143 LEU D C 1
ATOM 10211 O O . LEU D 2 247 ? -18.079 42.319 21.370 1.00 19.30 143 LEU D O 1
ATOM 10216 N N . SER D 2 248 ? -18.740 40.313 20.540 1.00 19.45 144 SER D N 1
ATOM 10217 C CA . SER D 2 248 ? -17.388 39.720 20.743 1.00 18.76 144 SER D CA 1
ATOM 10218 C C . SER D 2 248 ? -16.328 40.488 19.939 1.00 17.12 144 SER D C 1
ATOM 10219 O O . SER D 2 248 ? -16.576 40.867 18.797 1.00 17.74 144 SER D O 1
ATOM 10222 N N . PRO D 2 249 ? -15.138 40.720 20.511 1.00 17.44 145 PRO D N 1
ATOM 10223 C CA . PRO D 2 249 ? -14.046 41.346 19.750 1.00 17.82 145 PRO D CA 1
ATOM 10224 C C . PRO D 2 249 ? -13.597 40.555 18.531 1.00 16.89 145 PRO D C 1
ATOM 10225 O O . PRO D 2 249 ? -12.971 41.151 17.632 1.00 18.41 145 PRO D O 1
ATOM 10229 N N . SER D 2 250 ? -13.902 39.256 18.474 1.00 16.22 146 SER D N 1
ATOM 10230 C CA . SER D 2 250 ? -13.581 38.425 17.304 1.00 15.92 146 SER D CA 1
ATOM 10231 C C . SER D 2 250 ? -14.695 38.269 16.245 1.00 15.12 146 SER D C 1
ATOM 10232 O O . SER D 2 250 ? -14.569 37.455 15.308 1.00 15.25 146 SER D O 1
ATOM 10235 N N . VAL D 2 251 ? -15.740 39.104 16.347 1.00 14.35 147 VAL D N 1
ATOM 10236 C CA . VAL D 2 251 ? -16.681 39.220 15.248 1.00 14.70 147 VAL D CA 1
ATOM 10237 C C . VAL D 2 251 ? -15.952 39.686 13.955 1.00 14.73 147 VAL D C 1
ATOM 10238 O O . VAL D 2 251 ? -15.142 40.616 14.011 1.00 15.62 147 VAL D O 1
ATOM 10242 N N . LYS D 2 252 ? -16.205 39.005 12.838 1.00 13.61 148 LYS D N 1
ATOM 10243 C CA . LYS D 2 252 ? -15.542 39.263 11.574 1.00 13.48 148 LYS D CA 1
ATOM 10244 C C . LYS D 2 252 ? -16.230 40.380 10.835 1.00 13.65 148 LYS D C 1
ATOM 10245 O O . LYS D 2 252 ? -17.418 40.219 10.433 1.00 14.01 148 LYS D O 1
ATOM 10251 N N . ARG D 2 253 ? -15.562 41.522 10.646 1.00 13.61 149 ARG D N 1
ATOM 10252 C CA . ARG D 2 253 ? -16.173 42.748 10.096 1.00 12.85 149 ARG D CA 1
ATOM 10253 C C . ARG D 2 253 ? -15.898 42.961 8.597 1.00 12.27 149 ARG D C 1
ATOM 10254 O O . ARG D 2 253 ? -14.809 42.611 8.073 1.00 13.62 149 ARG D O 1
ATOM 10262 N N . VAL D 2 254 ? -16.913 43.509 7.912 1.00 12.69 150 VAL D N 1
ATOM 10263 C CA . VAL D 2 254 ? -16.827 43.854 6.497 1.00 13.37 150 VAL D CA 1
ATOM 10264 C C . VAL D 2 254 ? -17.264 45.309 6.357 1.00 12.52 150 VAL D C 1
ATOM 10265 O O . VAL D 2 254 ? -18.474 45.606 6.334 1.00 13.68 150 VAL D O 1
ATOM 10269 N N . MET D 2 255 ? -16.314 46.237 6.292 1.00 13.49 151 MET D N 1
ATOM 10270 C CA . MET D 2 255 ? -16.607 47.688 6.209 1.00 13.17 151 MET D CA 1
ATOM 10271 C C . MET D 2 255 ? -16.618 48.119 4.723 1.00 11.87 151 MET D C 1
ATOM 10272 O O . MET D 2 255 ? -15.613 47.893 4.009 1.00 12.98 151 MET D O 1
ATOM 10277 N N . MET D 2 256 ? -17.739 48.734 4.294 1.00 12.40 152 MET D N 1
ATOM 10278 C CA . MET D 2 256 ? -17.927 49.165 2.867 1.00 12.52 152 MET D CA 1
ATOM 10279 C C . MET D 2 256 ? -18.362 50.639 2.802 1.00 13.06 152 MET D C 1
ATOM 10280 O O . MET D 2 256 ? -19.575 50.989 2.642 1.00 14.04 152 MET D O 1
ATOM 10285 N N . TYR D 2 257 ? -17.395 51.550 2.896 1.00 13.70 153 TYR D N 1
ATOM 10286 C CA . TYR D 2 257 ? -17.688 52.992 2.774 1.00 13.61 153 TYR D CA 1
ATOM 10287 C C . TYR D 2 257 ? -17.942 53.419 1.290 1.00 14.69 153 TYR D C 1
ATOM 10288 O O . TYR D 2 257 ? -17.344 52.899 0.354 1.00 14.31 153 TYR D O 1
ATOM 10297 N N . GLN D 2 258 ? -18.817 54.415 1.109 1.00 13.87 154 GLN D N 1
ATOM 10298 C CA . GLN D 2 258 ? -18.988 55.078 -0.181 1.00 15.11 154 GLN D CA 1
ATOM 10299 C C . GLN D 2 258 ? -19.399 54.099 -1.295 1.00 15.37 154 GLN D C 1
ATOM 10300 O O . GLN D 2 258 ? -18.841 54.135 -2.421 1.00 17.17 154 GLN D O 1
ATOM 10306 N N . LEU D 2 259 ? -20.397 53.259 -1.029 1.00 14.45 155 LEU D N 1
ATOM 10307 C CA . LEU D 2 259 ? -21.088 52.538 -2.112 1.00 14.98 155 LEU D CA 1
ATOM 10308 C C . LEU D 2 259 ? -22.128 53.443 -2.773 1.00 15.28 155 LEU D C 1
ATOM 10309 O O . LEU D 2 259 ? -22.139 53.606 -4.000 1.00 16.90 155 LEU D O 1
ATOM 10314 N N . GLY D 2 260 ? -23.017 54.018 -1.962 1.00 15.76 156 GLY D N 1
ATOM 10315 C CA . GLY D 2 260 ? -24.132 54.805 -2.506 1.00 16.46 156 GLY D CA 1
ATOM 10316 C C . GLY D 2 260 ? -25.399 53.977 -2.580 1.00 17.59 156 GLY D C 1
ATOM 10317 O O . GLY D 2 260 ? -25.586 52.960 -1.881 1.00 16.74 156 GLY D O 1
ATOM 10326 N N . TYR D 2 262 ? -26.939 51.806 -4.373 1.00 14.89 158 TYR D N 1
ATOM 10327 C CA . TYR D 2 262 ? -27.096 50.379 -4.642 1.00 13.18 158 TYR D CA 1
ATOM 10328 C C . TYR D 2 262 ? -26.662 49.445 -3.452 1.00 13.28 158 TYR D C 1
ATOM 10329 O O . TYR D 2 262 ? -26.876 48.229 -3.505 1.00 14.29 158 TYR D O 1
ATOM 10338 N N . GLY D 2 263 ? -26.121 50.033 -2.369 1.00 13.66 159 GLY D N 1
ATOM 10339 C CA . GLY D 2 263 ? -25.474 49.261 -1.297 1.00 14.20 159 GLY D CA 1
ATOM 10340 C C . GLY D 2 263 ? -26.348 48.341 -0.467 1.00 13.52 159 GLY D C 1
ATOM 10341 O O . GLY D 2 263 ? -25.860 47.436 0.192 1.00 13.87 159 GLY D O 1
ATOM 10342 N N . GLY D 2 264 ? -27.688 48.596 -0.413 1.00 13.57 160 GLY D N 1
ATOM 10343 C CA . GLY D 2 264 ? -28.585 47.661 0.270 1.00 14.56 160 GLY D CA 1
ATOM 10344 C C . GLY D 2 264 ? -28.604 46.303 -0.403 1.00 14.47 160 GLY D C 1
ATOM 10345 O O . GLY D 2 264 ? -28.655 45.240 0.254 1.00 15.45 160 GLY D O 1
ATOM 10346 N N . GLY D 2 265 ? -28.544 46.283 -1.748 1.00 14.34 161 GLY D N 1
ATOM 10347 C CA . GLY D 2 265 ? -28.352 45.030 -2.460 1.00 14.78 161 GLY D CA 1
ATOM 10348 C C . GLY D 2 265 ? -26.964 44.428 -2.197 1.00 13.81 161 GLY D C 1
ATOM 10349 O O . GLY D 2 265 ? -26.852 43.198 -1.974 1.00 14.64 161 GLY D O 1
ATOM 10350 N N . THR D 2 266 ? -25.931 45.256 -2.201 1.00 13.18 162 THR D N 1
ATOM 10351 C CA . THR D 2 266 ? -24.542 44.746 -2.016 1.00 12.57 162 THR D CA 1
ATOM 10352 C C . THR D 2 266 ? -24.439 43.979 -0.655 1.00 12.66 162 THR D C 1
ATOM 10353 O O . THR D 2 266 ? -23.853 42.893 -0.611 1.00 13.45 162 THR D O 1
ATOM 10357 N N . VAL D 2 267 ? -24.974 44.540 0.429 1.00 12.68 163 VAL D N 1
ATOM 10358 C CA . VAL D 2 267 ? -24.765 43.872 1.723 1.00 12.78 163 VAL D CA 1
ATOM 10359 C C . VAL D 2 267 ? -25.447 42.515 1.812 1.00 13.65 163 VAL D C 1
ATOM 10360 O O . VAL D 2 267 ? -24.951 41.594 2.443 1.00 13.30 163 VAL D O 1
ATOM 10364 N N . LEU D 2 268 ? -26.607 42.374 1.115 1.00 12.64 164 LEU D N 1
ATOM 10365 C CA . LEU D 2 268 ? -27.279 41.071 1.015 1.00 12.70 164 LEU D CA 1
ATOM 10366 C C . LEU D 2 268 ? -26.461 40.062 0.199 1.00 13.74 164 LEU D C 1
ATOM 10367 O O . LEU D 2 268 ? -26.359 38.862 0.554 1.00 13.39 164 LEU D O 1
ATOM 10372 N N . ARG D 2 269 ? -25.858 40.538 -0.910 1.00 13.39 165 ARG D N 1
ATOM 10373 C CA . ARG D 2 269 ? -24.978 39.706 -1.755 1.00 13.19 165 ARG D CA 1
ATOM 10374 C C . ARG D 2 269 ? -23.763 39.183 -0.943 1.00 13.32 165 ARG D C 1
ATOM 10375 O O . ARG D 2 269 ? -23.417 38.004 -1.022 1.00 14.00 165 ARG D O 1
ATOM 10383 N N . ILE D 2 270 ? -23.148 40.067 -0.175 1.00 12.90 166 ILE D N 1
ATOM 10384 C CA . ILE D 2 270 ? -21.955 39.654 0.645 1.00 13.45 166 ILE D CA 1
ATOM 10385 C C . ILE D 2 270 ? -22.383 38.678 1.755 1.00 12.58 166 ILE D C 1
ATOM 10386 O O . ILE D 2 270 ? -21.765 37.639 1.989 1.00 13.32 166 ILE D O 1
ATOM 10391 N N . ALA D 2 271 ? -23.522 39.002 2.428 1.00 12.83 167 ALA D N 1
ATOM 10392 C CA . ALA D 2 271 ? -24.023 38.140 3.500 1.00 11.80 167 ALA D CA 1
ATOM 10393 C C . ALA D 2 271 ? -24.344 36.727 3.042 1.00 13.08 167 ALA D C 1
ATOM 10394 O O . ALA D 2 271 ? -24.123 35.749 3.777 1.00 13.66 167 ALA D O 1
ATOM 10396 N N A LYS D 2 272 ? -24.920 36.609 1.834 0.31 14.22 168 LYS D N 1
ATOM 10397 N N B LYS D 2 272 ? -24.938 36.599 1.831 0.69 12.26 168 LYS D N 1
ATOM 10398 C CA A LYS D 2 272 ? -25.338 35.299 1.289 0.31 14.77 168 LYS D CA 1
ATOM 10399 C CA B LYS D 2 272 ? -25.343 35.273 1.297 0.69 13.74 168 LYS D CA 1
ATOM 10400 C C A LYS D 2 272 ? -24.170 34.301 1.246 0.31 12.91 168 LYS D C 1
ATOM 10401 C C B LYS D 2 272 ? -24.165 34.290 1.271 0.69 12.52 168 LYS D C 1
ATOM 10402 O O A LYS D 2 272 ? -24.277 33.162 1.731 0.31 14.50 168 LYS D O 1
ATOM 10403 O O B LYS D 2 272 ? -24.266 33.124 1.757 0.69 13.08 168 LYS D O 1
ATOM 10414 N N . ASP D 2 273 ? -23.055 34.713 0.634 1.00 12.69 169 ASP D N 1
ATOM 10415 C CA . ASP D 2 273 ? -21.901 33.778 0.485 1.00 13.60 169 ASP D CA 1
ATOM 10416 C C . ASP D 2 273 ? -21.258 33.473 1.874 1.00 13.23 169 ASP D C 1
ATOM 10417 O O . ASP D 2 273 ? -20.826 32.316 2.075 1.00 14.00 169 ASP D O 1
ATOM 10422 N N . ILE D 2 274 ? -21.194 34.476 2.768 1.00 12.95 170 ILE D N 1
ATOM 10423 C CA . ILE D 2 274 ? -20.626 34.199 4.152 1.00 13.30 170 ILE D CA 1
ATOM 10424 C C . ILE D 2 274 ? -21.505 33.158 4.890 1.00 13.74 170 ILE D C 1
ATOM 10425 O O . ILE D 2 274 ? -21.024 32.175 5.454 1.00 13.85 170 ILE D O 1
ATOM 10430 N N . ALA D 2 275 ? -22.833 33.410 4.897 1.00 14.05 171 ALA D N 1
ATOM 10431 C CA . ALA D 2 275 ? -23.732 32.546 5.646 1.00 13.29 171 ALA D CA 1
ATOM 10432 C C . ALA D 2 275 ? -23.780 31.114 5.089 1.00 13.63 171 ALA D C 1
ATOM 10433 O O . ALA D 2 275 ? -23.861 30.129 5.863 1.00 14.63 171 ALA D O 1
ATOM 10435 N N . GLU D 2 276 ? -23.756 30.967 3.761 1.00 13.99 172 GLU D N 1
ATOM 10436 C CA . GLU D 2 276 ? -23.837 29.615 3.169 1.00 14.69 172 GLU D CA 1
ATOM 10437 C C . GLU D 2 276 ? -22.523 28.836 3.337 1.00 14.74 172 GLU D C 1
ATOM 10438 O O . GLU D 2 276 ? -22.527 27.607 3.467 1.00 16.07 172 GLU D O 1
ATOM 10444 N N . ASN D 2 277 ? -21.362 29.545 3.308 1.00 14.38 173 ASN D N 1
ATOM 10445 C CA . ASN D 2 277 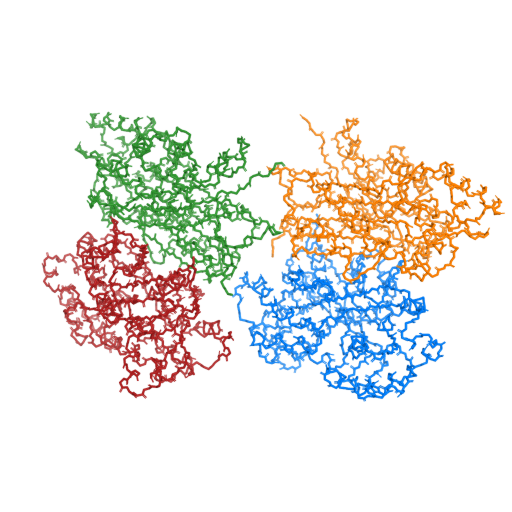? -20.084 28.862 3.363 1.00 15.44 173 ASN D CA 1
ATOM 10446 C C . ASN D 2 277 ? -19.606 28.504 4.783 1.00 17.09 173 ASN D C 1
ATOM 10447 O O . ASN D 2 277 ? -18.592 27.823 4.898 1.00 18.48 173 ASN D O 1
ATOM 10452 N N . ASN D 2 278 ? -20.324 28.960 5.850 1.00 16.56 174 ASN D N 1
ATOM 10453 C CA . ASN D 2 278 ? -19.880 28.751 7.233 1.00 17.19 174 ASN D CA 1
ATOM 10454 C C . ASN D 2 278 ? -21.045 28.266 8.086 1.00 17.20 174 ASN D C 1
ATOM 10455 O O . ASN D 2 278 ? -21.945 29.049 8.428 1.00 16.71 174 ASN D O 1
ATOM 10460 N N . LYS D 2 279 ? -21.032 26.976 8.411 1.00 18.76 175 LYS D N 1
ATOM 10461 C CA . LYS D 2 279 ? -22.075 26.405 9.243 1.00 19.91 175 LYS D CA 1
ATOM 10462 C C . LYS D 2 279 ? -22.139 27.122 10.608 1.00 17.98 175 LYS D C 1
ATOM 10463 O O . LYS D 2 279 ? -21.114 27.331 11.260 1.00 21.48 175 LYS D O 1
ATOM 10469 N N . GLY D 2 280 ? -23.350 27.552 10.967 1.00 18.52 176 GLY D N 1
ATOM 10470 C CA . GLY D 2 280 ? -23.580 28.302 12.184 1.00 18.24 176 GLY D CA 1
ATOM 10471 C C . GLY D 2 280 ? -23.411 29.823 12.078 1.00 17.90 176 GLY D C 1
ATOM 10472 O O . GLY D 2 280 ? -23.749 30.554 13.026 1.00 20.88 176 GLY D O 1
ATOM 10473 N N . ALA D 2 281 ? -22.897 30.324 10.966 1.00 16.69 177 ALA D N 1
ATOM 10474 C CA . ALA D 2 281 ? -22.657 31.777 10.859 1.00 14.67 177 ALA D CA 1
ATOM 10475 C C . ALA D 2 281 ? -24.006 32.536 10.952 1.00 15.21 177 ALA D C 1
ATOM 10476 O O . ALA D 2 281 ? -25.013 32.150 10.310 1.00 15.22 177 ALA D O 1
ATOM 10478 N N . ARG D 2 282 ? -23.973 33.667 11.652 1.00 14.55 178 ARG D N 1
ATOM 10479 C CA . ARG D 2 282 ? -25.115 34.589 11.749 1.00 13.62 178 ARG D CA 1
ATOM 10480 C C . ARG D 2 282 ? -24.600 35.988 11.483 1.00 13.79 178 ARG D C 1
ATOM 10481 O O . ARG D 2 282 ? -23.732 36.495 12.248 1.00 14.22 178 ARG D O 1
ATOM 10489 N N . VAL D 2 283 ? -25.015 36.578 10.347 1.00 14.02 179 VAL D N 1
ATOM 10490 C CA . VAL D 2 283 ? -24.442 37.808 9.811 1.00 14.00 179 VAL D CA 1
ATOM 10491 C C . VAL D 2 283 ? -25.379 38.981 10.132 1.00 13.93 179 VAL D C 1
ATOM 10492 O O . VAL D 2 283 ? -26.539 38.970 9.681 1.00 15.40 179 VAL D O 1
ATOM 10496 N N . LEU D 2 284 ? -24.868 39.974 10.835 1.00 13.51 180 LEU D N 1
ATOM 10497 C CA . LEU D 2 284 ? -25.577 41.259 11.074 1.00 13.75 180 LEU D CA 1
ATOM 10498 C C . LEU D 2 284 ? -25.132 42.268 9.992 1.00 13.23 180 LEU D C 1
ATOM 10499 O O . LEU D 2 284 ? -23.919 42.525 9.873 1.00 15.56 180 LEU D O 1
ATOM 10504 N N . ALA D 2 285 ? -26.051 42.717 9.132 1.00 12.99 181 ALA D N 1
ATOM 10505 C CA . ALA D 2 285 ? -25.712 43.640 8.020 1.00 14.00 181 ALA D CA 1
ATOM 10506 C C . ALA D 2 285 ? -26.488 44.928 8.198 1.00 14.32 181 ALA D C 1
ATOM 10507 O O . ALA D 2 285 ? -27.728 44.890 8.338 1.00 15.08 181 ALA D O 1
ATOM 10509 N N . VAL D 2 286 ? -25.803 46.076 8.206 1.00 14.01 182 VAL D N 1
ATOM 10510 C CA . VAL D 2 286 ? -26.440 47.347 8.511 1.00 14.24 182 VAL D CA 1
ATOM 10511 C C . VAL D 2 286 ? -26.025 48.418 7.470 1.00 14.87 182 VAL D C 1
ATOM 10512 O O . VAL D 2 286 ? -24.831 48.493 7.071 1.00 14.04 182 VAL D O 1
ATOM 10516 N N . CYS D 2 287 ? -27.006 49.266 7.109 1.00 13.23 183 CYS D N 1
ATOM 10517 C CA . CYS D 2 287 ? -26.789 50.434 6.261 1.00 13.76 183 CYS D CA 1
ATOM 10518 C C . CYS D 2 287 ? -27.178 51.679 7.061 1.00 15.51 183 CYS D C 1
ATOM 10519 O O . CYS D 2 287 ? -28.194 51.649 7.763 1.00 16.12 183 CYS D O 1
ATOM 10522 N N . CYS D 2 288 ? -26.469 52.810 6.889 1.00 13.38 184 CYS D N 1
ATOM 10523 C CA . CYS D 2 288 ? -26.839 54.045 7.593 1.00 14.04 184 CYS D CA 1
ATOM 10524 C C . CYS D 2 288 ? -26.338 55.263 6.836 1.00 15.25 184 CYS D C 1
ATOM 10525 O O . CYS D 2 288 ? -25.128 55.333 6.526 1.00 16.22 184 CYS D O 1
ATOM 10528 N N . ASP D 2 289 ? -27.230 56.243 6.618 1.00 14.44 185 ASP D N 1
ATOM 10529 C CA . ASP D 2 289 ? -26.862 57.549 5.993 1.00 15.37 185 ASP D CA 1
ATOM 10530 C C . ASP D 2 289 ? -27.555 58.715 6.641 1.00 18.58 185 ASP D C 1
ATOM 10531 O O . ASP D 2 289 ? -28.749 58.602 7.080 1.00 17.39 185 ASP D O 1
ATOM 10536 N N . ILE D 2 290 ? -26.793 59.816 6.735 1.00 17.39 186 ILE D N 1
ATOM 10537 C CA . ILE D 2 290 ? -27.199 61.077 7.361 1.00 19.26 186 ILE D CA 1
ATOM 10538 C C . ILE D 2 290 ? -26.793 62.207 6.428 1.00 19.47 186 ILE D C 1
ATOM 10539 O O . ILE D 2 290 ? -25.592 62.373 6.134 1.00 20.94 186 ILE D O 1
ATOM 10544 N N A MET D 2 291 ? -27.769 62.982 5.952 0.55 19.48 187 MET D N 1
ATOM 10545 N N B MET D 2 291 ? -27.771 62.984 5.932 0.45 19.98 187 MET D N 1
ATOM 10546 C CA A MET D 2 291 ? -27.578 63.852 4.790 0.55 21.52 187 MET D CA 1
ATOM 10547 C CA B MET D 2 291 ? -27.590 63.867 4.763 0.45 21.51 187 MET D CA 1
ATOM 10548 C C A MET D 2 291 ? -26.934 65.202 5.115 0.55 20.43 187 MET D C 1
ATOM 10549 C C B MET D 2 291 ? -26.926 65.206 5.117 0.45 19.80 187 MET D C 1
ATOM 10550 O O A MET D 2 291 ? -26.640 65.993 4.191 0.55 22.71 187 MET D O 1
ATOM 10551 O O B MET D 2 291 ? -26.650 66.020 4.221 0.45 21.24 187 MET D O 1
ATOM 10560 N N . ALA D 2 292 ? -26.574 65.417 6.392 1.00 21.69 188 ALA D N 1
ATOM 10561 C CA . ALA D 2 292 ? -25.668 66.500 6.766 1.00 21.39 188 ALA D CA 1
ATOM 10562 C C . ALA D 2 292 ? -24.324 66.470 5.951 1.00 22.42 188 ALA D C 1
ATOM 10563 O O . ALA D 2 292 ? -23.716 67.527 5.778 1.00 25.31 188 ALA D O 1
ATOM 10565 N N . CYS D 2 293 ? -23.964 65.284 5.401 1.00 20.26 189 CYS D N 1
ATOM 10566 C CA . CYS D 2 293 ? -22.772 65.180 4.536 1.00 21.89 189 CYS D CA 1
ATOM 10567 C C . CYS D 2 293 ? -22.854 66.061 3.272 1.00 21.86 189 CYS D C 1
ATOM 10568 O O . CYS D 2 293 ? -21.818 66.565 2.800 1.00 21.88 189 CYS D O 1
ATOM 10571 N N . LEU D 2 294 ? -24.086 66.311 2.756 1.00 19.75 190 LEU D N 1
ATOM 10572 C CA . LEU D 2 294 ? -24.303 66.940 1.447 1.00 19.87 190 LEU D CA 1
ATOM 10573 C C . LEU D 2 294 ? -25.162 68.167 1.488 1.00 21.79 190 LEU D C 1
ATOM 10574 O O . LEU D 2 294 ? -25.352 68.856 0.424 1.00 22.94 190 LEU D O 1
ATOM 10579 N N . PHE D 2 295 ? -25.667 68.562 2.659 1.00 21.36 191 PHE D N 1
ATOM 10580 C CA . PHE D 2 295 ? -26.436 69.808 2.774 1.00 22.18 191 PHE D CA 1
ATOM 10581 C C . PHE D 2 295 ? -25.578 71.045 2.474 1.00 26.20 191 PHE D C 1
ATOM 10582 O O . PHE D 2 295 ? -24.519 71.249 3.081 1.00 26.38 191 PHE D O 1
ATOM 10590 N N . ARG D 2 296 ? -26.059 71.911 1.577 1.00 27.10 192 ARG D N 1
ATOM 10591 C CA . ARG D 2 296 ? -25.413 73.212 1.322 1.00 25.36 192 ARG D CA 1
ATOM 10592 C C . ARG D 2 296 ? -26.388 74.139 0.599 1.00 24.62 192 ARG D C 1
ATOM 10593 O O . ARG D 2 296 ? -27.466 73.688 0.196 1.00 27.85 192 ARG D O 1
ATOM 10601 N N . GLY D 2 297 ? -26.002 75.416 0.515 1.00 27.28 193 GLY D N 1
ATOM 10602 C CA . GLY D 2 297 ? -26.882 76.450 -0.005 1.00 28.94 193 GLY D CA 1
ATOM 10603 C C . GLY D 2 297 ? -26.866 76.521 -1.514 1.00 29.50 193 GLY D C 1
ATOM 10604 O O . GLY D 2 297 ? -26.049 75.850 -2.187 1.00 31.90 193 GLY D O 1
ATOM 10605 N N . PRO D 2 298 ? -27.815 77.255 -2.061 1.00 34.63 194 PRO D N 1
ATOM 10606 C CA . PRO D 2 298 ? -28.103 77.213 -3.493 1.00 37.35 194 PRO D CA 1
ATOM 10607 C C . PRO D 2 298 ? -27.204 78.163 -4.288 1.00 40.19 194 PRO D C 1
ATOM 10608 O O . PRO D 2 298 ? -26.665 79.125 -3.735 1.00 44.16 194 PRO D O 1
ATOM 10612 N N . SER D 2 299 ? -27.037 77.890 -5.572 1.00 47.29 195 SER D N 1
ATOM 10613 C CA . SER D 2 299 ? -26.536 78.916 -6.483 1.00 50.90 195 SER D CA 1
ATOM 10614 C C . SER D 2 299 ? -27.581 79.232 -7.508 1.00 48.89 195 SER D C 1
ATOM 10615 O O . SER D 2 299 ? -28.496 78.432 -7.718 1.00 49.12 195 SER D O 1
ATOM 10618 N N . GLU D 2 300 ? -27.394 80.377 -8.172 1.00 53.24 196 GLU D N 1
ATOM 10619 C CA . GLU D 2 300 ? -28.405 81.013 -9.002 1.00 55.91 196 GLU D CA 1
ATOM 10620 C C . GLU D 2 300 ? -28.994 80.077 -10.050 1.00 51.32 196 GLU D C 1
ATOM 10621 O O . GLU D 2 300 ? -30.175 80.174 -10.337 1.00 77.99 196 GLU D O 1
ATOM 10627 N N . SER D 2 301 ? -28.179 79.183 -10.615 1.00 42.21 197 SER D N 1
ATOM 10628 C CA . SER D 2 301 ? -28.585 78.403 -11.789 1.00 49.37 197 SER D CA 1
ATOM 10629 C C . SER D 2 301 ? -28.653 76.868 -11.535 1.00 42.34 197 SER D C 1
ATOM 10630 O O . SER D 2 301 ? -29.089 76.107 -12.401 1.00 53.57 197 SER D O 1
ATOM 10633 N N . ASP D 2 302 ? -28.269 76.392 -10.355 1.00 39.83 198 ASP D N 1
ATOM 10634 C CA . ASP D 2 302 ? -27.895 74.963 -10.177 1.00 44.81 198 ASP D CA 1
ATOM 10635 C C . ASP D 2 302 ? -29.088 74.086 -9.670 1.00 42.51 198 ASP D C 1
ATOM 10636 O O . ASP D 2 302 ? -29.237 73.812 -8.453 1.00 36.91 198 ASP D O 1
ATOM 10641 N N . LEU D 2 303 ? -29.897 73.616 -10.636 1.00 31.92 199 LEU D N 1
ATOM 10642 C CA . LEU D 2 303 ? -31.022 72.712 -10.331 1.00 32.52 199 LEU D CA 1
ATOM 10643 C C . LEU D 2 303 ? -30.618 71.302 -9.916 1.00 29.33 199 LEU D C 1
ATOM 10644 O O . LEU D 2 303 ? -31.322 70.644 -9.170 1.00 36.31 199 LEU D O 1
ATOM 10649 N N . GLU D 2 304 ? -29.511 70.800 -10.437 1.00 27.45 200 GLU D N 1
ATOM 10650 C CA . GLU D 2 304 ? -29.020 69.476 -10.089 1.00 26.88 200 GLU D CA 1
ATOM 10651 C C . GLU D 2 304 ? -28.811 69.386 -8.553 1.00 26.94 200 GLU D C 1
ATOM 10652 O O . GLU D 2 304 ? -29.243 68.416 -7.925 1.00 24.37 200 GLU D O 1
ATOM 10658 N N . LEU D 2 305 ? -28.145 70.399 -7.977 1.00 25.33 201 LEU D N 1
ATOM 10659 C CA . LEU D 2 305 ? -27.937 70.431 -6.523 1.00 25.74 201 LEU D CA 1
ATOM 10660 C C . LEU D 2 305 ? -29.299 70.433 -5.794 1.00 25.84 201 LEU D C 1
ATOM 10661 O O . LEU D 2 305 ? -29.508 69.693 -4.807 1.00 24.26 201 LEU D O 1
ATOM 10666 N N . LEU D 2 306 ? -30.257 71.197 -6.324 1.00 24.83 202 LEU D N 1
ATOM 10667 C CA . LEU D 2 306 ? -31.578 71.315 -5.630 1.00 27.61 202 LEU D CA 1
ATOM 10668 C C . LEU D 2 306 ? -32.402 70.023 -5.670 1.00 27.93 202 LEU D C 1
ATOM 10669 O O . LEU D 2 306 ? -33.076 69.679 -4.693 1.00 25.67 202 LEU D O 1
ATOM 10674 N N . VAL D 2 307 ? -32.310 69.255 -6.753 1.00 25.43 203 VAL D N 1
ATOM 10675 C CA . VAL D 2 307 ? -32.944 67.920 -6.758 1.00 26.26 203 VAL D CA 1
ATOM 10676 C C . VAL D 2 307 ? -32.483 67.067 -5.557 1.00 24.21 203 VAL D C 1
ATOM 10677 O O . VAL D 2 307 ? -33.290 66.450 -4.842 1.00 23.33 203 VAL D O 1
ATOM 10681 N N . GLY D 2 308 ? -31.181 66.990 -5.317 1.00 23.48 204 GLY D N 1
ATOM 10682 C CA . GLY D 2 308 ? -30.677 66.231 -4.148 1.00 22.84 204 GLY D CA 1
ATOM 10683 C C . GLY D 2 308 ? -31.178 66.837 -2.821 1.00 21.51 204 GLY D C 1
ATOM 10684 O O . GLY D 2 308 ? -31.536 66.082 -1.891 1.00 21.77 204 GLY D O 1
ATOM 10685 N N . GLN D 2 309 ? -31.166 68.163 -2.709 1.00 21.33 205 GLN D N 1
ATOM 10686 C CA . GLN D 2 309 ? -31.663 68.799 -1.477 1.00 21.48 205 GLN D CA 1
ATOM 10687 C C . GLN D 2 309 ? -33.133 68.489 -1.173 1.00 23.06 205 GLN D C 1
ATOM 10688 O O . GLN D 2 309 ? -33.553 68.508 -0.001 1.00 23.85 205 GLN D O 1
ATOM 10694 N N . ALA D 2 310 ? -33.901 68.181 -2.228 1.00 22.91 206 ALA D N 1
ATOM 10695 C CA . ALA D 2 310 ? -35.363 67.880 -2.099 1.00 20.88 206 ALA D CA 1
ATOM 10696 C C . ALA D 2 310 ? -35.604 66.427 -1.715 1.00 20.94 206 ALA D C 1
ATOM 10697 O O . ALA D 2 310 ? -36.656 66.134 -1.107 1.00 23.16 206 ALA D O 1
ATOM 10699 N N . ILE D 2 311 ? -34.735 65.496 -2.147 1.00 19.39 207 ILE D N 1
ATOM 10700 C CA . ILE D 2 311 ? -35.061 64.067 -2.059 1.00 18.88 207 ILE D CA 1
ATOM 10701 C C . ILE D 2 311 ? -34.351 63.287 -0.940 1.00 18.87 207 ILE D C 1
ATOM 10702 O O . ILE D 2 311 ? -34.869 62.258 -0.521 1.00 20.05 207 ILE D O 1
ATOM 10707 N N . PHE D 2 312 ? -33.145 63.709 -0.520 1.00 18.28 208 PHE D N 1
ATOM 10708 C CA . PHE D 2 312 ? -32.362 62.821 0.373 1.00 18.77 208 PHE D CA 1
ATOM 10709 C C . PHE D 2 312 ? -32.797 63.021 1.849 1.00 17.51 208 PHE D C 1
ATOM 10710 O O . PHE D 2 312 ? -32.894 64.152 2.340 1.00 18.26 208 PHE D O 1
ATOM 10718 N N . GLY D 2 313 ? -33.028 61.888 2.514 1.00 17.12 209 GLY D N 1
ATOM 10719 C CA . GLY D 2 313 ? -33.374 61.834 3.967 1.00 16.83 209 GLY D CA 1
ATOM 10720 C C . GLY D 2 313 ? -32.516 60.864 4.732 1.00 17.14 209 GLY D C 1
ATOM 10721 O O . GLY D 2 313 ? -31.678 60.129 4.151 1.00 17.71 209 GLY D O 1
ATOM 10722 N N . ASP D 2 314 ? -32.734 60.830 6.068 1.00 18.58 210 ASP D N 1
ATOM 10723 C CA . ASP D 2 314 ? -31.826 60.098 6.968 1.00 18.01 210 ASP D CA 1
ATOM 10724 C C . ASP D 2 314 ? -32.469 58.785 7.453 1.00 16.59 210 ASP D C 1
ATOM 10725 O O . ASP D 2 314 ? -33.705 58.751 7.742 1.00 16.77 210 ASP D O 1
ATOM 10730 N N . GLY D 2 315 ? -31.682 57.735 7.604 1.00 16.50 211 GLY D N 1
ATOM 10731 C CA . GLY D 2 315 ? -32.161 56.494 8.185 1.00 16.23 211 GLY D CA 1
ATOM 10732 C C . GLY D 2 315 ? -31.106 55.403 8.259 1.00 16.78 211 GLY D C 1
ATOM 10733 O O . GLY D 2 315 ? -30.050 55.489 7.616 1.00 16.90 211 GLY D O 1
ATOM 10734 N N . ALA D 2 316 ? -31.394 54.378 9.041 1.00 15.11 212 ALA D N 1
ATOM 10735 C CA . ALA D 2 316 ? -30.592 53.146 9.125 1.00 14.73 212 ALA D CA 1
ATOM 10736 C C . ALA D 2 316 ? -31.516 51.906 9.116 1.00 15.36 212 ALA D C 1
ATOM 10737 O O . ALA D 2 316 ? -32.629 51.941 9.666 1.00 14.80 212 ALA D O 1
ATOM 10739 N N . ALA D 2 317 ? -30.995 50.821 8.528 1.00 14.12 213 ALA D N 1
ATOM 10740 C CA . ALA D 2 317 ? -31.727 49.526 8.523 1.00 14.42 213 ALA D CA 1
ATOM 10741 C C . ALA D 2 317 ? -30.718 48.402 8.663 1.00 14.46 213 ALA D C 1
ATOM 10742 O O . ALA D 2 317 ? -29.630 48.417 8.054 1.00 15.27 213 ALA D O 1
ATOM 10744 N N . ALA D 2 318 ? -31.089 47.387 9.462 1.00 13.75 214 ALA D N 1
ATOM 10745 C CA . ALA D 2 318 ? -30.219 46.239 9.744 1.00 14.14 214 ALA D CA 1
ATOM 10746 C C . ALA D 2 318 ? -31.005 44.930 9.552 1.00 14.23 214 ALA D C 1
ATOM 10747 O O . ALA D 2 318 ? -32.247 44.876 9.850 1.00 15.20 214 ALA D O 1
ATOM 10749 N N . VAL D 2 319 ? -30.311 43.902 9.033 1.00 13.70 215 VAL D N 1
ATOM 10750 C CA . VAL D 2 319 ? -30.853 42.532 8.935 1.00 13.98 215 VAL D CA 1
ATOM 10751 C C . VAL D 2 319 ? -29.972 41.529 9.602 1.00 14.16 215 VAL D C 1
ATOM 10752 O O . VAL D 2 319 ? -28.726 41.751 9.726 1.00 14.41 215 VAL D O 1
ATOM 10756 N N A ILE D 2 320 ? -30.555 40.417 10.042 0.41 16.63 216 ILE D N 1
ATOM 10757 N N B ILE D 2 320 ? -30.563 40.428 10.086 0.59 12.71 216 ILE D N 1
ATOM 10758 C CA A ILE D 2 320 ? -29.781 39.208 10.388 0.41 15.92 216 ILE D CA 1
ATOM 10759 C CA B ILE D 2 320 ? -29.817 39.197 10.446 0.59 14.09 216 ILE D CA 1
ATOM 10760 C C A ILE D 2 320 ? -29.998 38.164 9.310 0.41 13.68 216 ILE D C 1
ATOM 10761 C C B ILE D 2 320 ? -30.010 38.178 9.302 0.59 13.36 216 ILE D C 1
ATOM 10762 O O A ILE D 2 320 ? -31.157 37.920 8.925 0.41 18.15 216 ILE D O 1
ATOM 10763 O O B ILE D 2 320 ? -31.189 37.934 8.888 0.59 12.69 216 ILE D O 1
ATOM 10772 N N . VAL D 2 321 ? -28.884 37.650 8.756 1.00 13.04 217 VAL D N 1
ATOM 10773 C CA . VAL D 2 321 ? -28.902 36.678 7.677 1.00 13.01 217 VAL D CA 1
ATOM 10774 C C . VAL D 2 321 ? -28.245 35.372 8.158 1.00 13.77 217 VAL D C 1
ATOM 10775 O O . VAL D 2 321 ? -27.144 35.414 8.757 1.00 15.20 217 VAL D O 1
ATOM 10779 N N . GLY D 2 322 ? -28.863 34.232 7.902 1.00 14.17 218 GLY D N 1
ATOM 10780 C CA . GLY D 2 322 ? -28.294 32.924 8.220 1.00 14.10 218 GLY D CA 1
ATOM 10781 C C . GLY D 2 322 ? -28.876 31.822 7.377 1.00 14.32 218 GLY D C 1
ATOM 10782 O O . GLY D 2 322 ? -30.069 31.902 6.944 1.00 14.90 218 GLY D O 1
ATOM 10783 N N . ALA D 2 323 ? -28.064 30.771 7.169 1.00 15.04 219 ALA D N 1
ATOM 10784 C CA . ALA D 2 323 ? -28.563 29.484 6.567 1.00 16.30 219 ALA D CA 1
ATOM 10785 C C . ALA D 2 323 ? -28.895 28.518 7.718 1.00 18.52 219 ALA D C 1
ATOM 10786 O O . ALA D 2 323 ? -28.536 28.733 8.888 1.00 17.73 219 ALA D O 1
ATOM 10788 N N . GLU D 2 324 ? -29.634 27.476 7.384 1.00 19.56 220 GLU D N 1
ATOM 10789 C CA . GLU D 2 324 ? -30.125 26.484 8.383 1.00 20.04 220 GLU D CA 1
ATOM 10790 C C . GLU D 2 324 ? -30.854 27.147 9.603 1.00 19.64 220 GLU D C 1
ATOM 10791 O O . GLU D 2 324 ? -30.430 26.970 10.727 1.00 21.13 220 GLU D O 1
ATOM 10797 N N . PRO D 2 325 ? -31.903 27.905 9.347 1.00 18.80 221 PRO D N 1
ATOM 10798 C CA . PRO D 2 325 ? -32.659 28.476 10.482 1.00 21.99 221 PRO D CA 1
ATOM 10799 C C . PRO D 2 325 ? -33.184 27.369 11.399 1.00 21.68 221 PRO D C 1
ATOM 10800 O O . PRO D 2 325 ? -33.638 26.280 10.918 1.00 24.72 221 PRO D O 1
ATOM 10804 N N . ASP D 2 326 ? -33.191 27.647 12.694 1.00 19.79 222 ASP D N 1
ATOM 10805 C CA . ASP D 2 326 ? -33.694 26.682 13.673 1.00 21.21 222 ASP D CA 1
ATOM 10806 C C . ASP D 2 326 ? -34.976 27.197 14.285 1.00 19.37 222 ASP D C 1
ATOM 10807 O O . ASP D 2 326 ? -34.987 28.052 15.216 1.00 18.32 222 ASP D O 1
ATOM 10812 N N . GLU D 2 327 ? -36.117 26.684 13.812 1.00 18.84 223 GLU D N 1
ATOM 10813 C CA . GLU D 2 327 ? -37.435 27.121 14.330 1.00 20.04 223 GLU D CA 1
ATOM 10814 C C . GLU D 2 327 ? -37.689 26.783 15.788 1.00 19.55 223 GLU D C 1
ATOM 10815 O O . GLU D 2 327 ? -38.413 27.521 16.464 1.00 18.79 223 GLU D O 1
ATOM 10821 N N . SER D 2 328 ? -37.096 25.688 16.285 1.00 19.41 224 SER D N 1
ATOM 10822 C CA . SER D 2 328 ? -37.351 25.247 17.656 1.00 20.05 224 SER D CA 1
ATOM 10823 C C . SER D 2 328 ? -36.770 26.224 18.691 1.00 17.89 224 SER D C 1
ATOM 10824 O O . SER D 2 328 ? -37.249 26.256 19.819 1.00 19.06 224 SER D O 1
ATOM 10827 N N . VAL D 2 329 ? -35.765 27.034 18.296 1.00 17.54 225 VAL D N 1
ATOM 10828 C CA . VAL D 2 329 ? -35.185 28.056 19.214 1.00 18.37 225 VAL D CA 1
ATOM 10829 C C . VAL D 2 329 ? -35.768 29.448 18.935 1.00 18.69 225 VAL D C 1
ATOM 10830 O O . VAL D 2 329 ? -35.397 30.426 19.593 1.00 20.81 225 VAL D O 1
ATOM 10834 N N . GLY D 2 330 ? -36.655 29.561 17.942 1.00 17.49 226 GLY D N 1
ATOM 10835 C CA . GLY D 2 330 ? -37.353 30.819 17.662 1.00 18.66 226 GLY D CA 1
ATOM 10836 C C . GLY D 2 330 ? -36.855 31.629 16.494 1.00 19.25 226 GLY D C 1
ATOM 10837 O O . GLY D 2 330 ? -37.334 32.753 16.283 1.00 22.00 226 GLY D O 1
ATOM 10838 N N . GLU D 2 331 ? -36.000 31.041 15.632 1.00 16.94 227 GLU D N 1
ATOM 10839 C CA . GLU D 2 331 ? -35.608 31.703 14.360 1.00 17.60 227 GLU D CA 1
ATOM 10840 C C . GLU D 2 331 ? -36.759 31.525 13.347 1.00 20.97 227 GLU D C 1
ATOM 10841 O O . GLU D 2 331 ? -37.428 30.495 13.320 1.00 25.68 227 GLU D O 1
ATOM 10847 N N . ARG D 2 332 ? -37.027 32.549 12.586 1.00 20.27 228 ARG D N 1
ATOM 10848 C CA . ARG D 2 332 ? -38.140 32.560 11.582 1.00 24.80 228 ARG D CA 1
ATOM 10849 C C . ARG D 2 332 ? -37.675 33.259 10.292 1.00 19.18 228 ARG D C 1
ATOM 10850 O O . ARG D 2 332 ? -37.518 34.478 10.310 1.00 21.63 228 ARG D O 1
ATOM 10858 N N . PRO D 2 333 ? -37.432 32.524 9.180 1.00 19.66 229 PRO D N 1
ATOM 10859 C CA . PRO D 2 333 ? -37.100 33.195 7.914 1.00 17.70 229 PRO D CA 1
ATOM 10860 C C . PRO D 2 333 ? -38.255 34.069 7.427 1.00 15.81 229 PRO D C 1
ATOM 10861 O O . PRO D 2 333 ? -39.472 33.739 7.590 1.00 17.37 229 PRO D O 1
ATOM 10865 N N . ILE D 2 334 ? -37.880 35.173 6.778 1.00 15.88 230 ILE D N 1
ATOM 10866 C CA . ILE D 2 334 ? -38.809 36.149 6.168 1.00 14.85 230 ILE D CA 1
ATOM 10867 C C . ILE D 2 334 ? -38.705 36.114 4.618 1.00 15.19 230 ILE D C 1
ATOM 10868 O O . ILE D 2 334 ? -39.745 36.036 3.921 1.00 16.88 230 ILE D O 1
ATOM 10873 N N . PHE D 2 335 ? -37.460 36.178 4.087 1.00 14.76 231 PHE D N 1
ATOM 10874 C CA . PHE D 2 335 ? -37.198 36.031 2.639 1.00 15.61 231 PHE D CA 1
ATOM 10875 C C . PHE D 2 335 ? -35.942 35.168 2.444 1.00 15.68 231 PHE D C 1
ATOM 10876 O O . PHE D 2 335 ? -34.957 35.329 3.193 1.00 17.05 231 PHE D O 1
ATOM 10884 N N . GLU D 2 336 ? -35.970 34.252 1.462 1.00 14.53 232 GLU D N 1
ATOM 10885 C CA . GLU D 2 336 ? -34.786 33.451 1.057 1.00 16.47 232 GLU D CA 1
ATOM 10886 C C . GLU D 2 336 ? -34.026 34.225 0.001 1.00 16.14 232 GLU D C 1
ATOM 10887 O O . GLU D 2 336 ? -34.645 34.789 -0.926 1.00 17.03 232 GLU D O 1
ATOM 10893 N N . LEU D 2 337 ? -32.682 34.242 0.116 1.00 15.51 233 LEU D N 1
ATOM 10894 C CA . LEU D 2 337 ? -31.800 34.911 -0.877 1.00 15.28 233 LEU D CA 1
ATOM 10895 C C . LEU D 2 337 ? -31.358 33.851 -1.902 1.00 17.50 233 LEU D C 1
ATOM 10896 O O . LEU D 2 337 ? -30.539 32.952 -1.560 1.00 19.50 233 LEU D O 1
ATOM 10901 N N . VAL D 2 338 ? -31.942 33.847 -3.108 1.00 15.18 234 VAL D N 1
ATOM 10902 C CA . VAL D 2 338 ? -31.760 32.764 -4.085 1.00 16.59 234 VAL D CA 1
ATOM 10903 C C . VAL D 2 338 ? -30.541 32.969 -5.005 1.00 15.97 234 VAL D C 1
ATOM 10904 O O . VAL D 2 338 ? -29.739 32.037 -5.212 1.00 18.15 234 VAL D O 1
ATOM 10908 N N . SER D 2 339 ? -30.439 34.135 -5.643 1.00 15.33 235 SER D N 1
ATOM 10909 C CA . SER D 2 339 ? -29.317 34.417 -6.602 1.00 15.24 235 SER D CA 1
ATOM 10910 C C . SER D 2 339 ? -29.070 35.914 -6.648 1.00 16.00 235 SER D C 1
ATOM 10911 O O . SER D 2 339 ? -29.942 36.727 -6.291 1.00 15.80 235 SER D O 1
ATOM 10914 N N . THR D 2 340 ? -27.851 36.304 -7.053 1.00 16.36 236 THR D N 1
ATOM 10915 C CA . THR D 2 340 ? -27.456 37.684 -7.073 1.00 16.13 236 THR D CA 1
ATOM 10916 C C . THR D 2 340 ? -26.771 38.037 -8.382 1.00 19.01 236 THR D C 1
ATOM 10917 O O . THR D 2 340 ? -26.136 37.190 -9.073 1.00 22.01 236 THR D O 1
ATOM 10921 N N . GLY D 2 341 ? -26.841 39.317 -8.720 1.00 16.97 237 GLY D N 1
ATOM 10922 C CA . GLY D 2 341 ? -26.070 39.915 -9.821 1.00 18.40 237 GLY D CA 1
ATOM 10923 C C . GLY D 2 341 ? -25.722 41.363 -9.529 1.00 16.67 237 GLY D C 1
ATOM 10924 O O . GLY D 2 341 ? -26.451 42.058 -8.825 1.00 17.51 237 GLY D O 1
ATOM 10925 N N . GLN D 2 342 ? -24.622 41.830 -10.160 1.00 15.58 238 GLN D N 1
ATOM 10926 C CA . GLN D 2 342 ? -24.276 43.265 -10.154 1.00 15.29 238 GLN D CA 1
ATOM 10927 C C . GLN D 2 342 ? -23.816 43.596 -11.575 1.00 15.12 238 GLN D C 1
ATOM 10928 O O . GLN D 2 342 ? -22.973 42.873 -12.136 1.00 16.40 238 GLN D O 1
ATOM 10934 N N . THR D 2 343 ? -24.345 44.691 -12.172 1.00 15.35 239 THR D N 1
ATOM 10935 C CA . THR D 2 343 ? -23.968 45.057 -13.541 1.00 16.81 239 THR D CA 1
ATOM 10936 C C . THR D 2 343 ? -23.875 46.605 -13.722 1.00 15.60 239 THR D C 1
ATOM 10937 O O . THR D 2 343 ? -24.463 47.377 -12.949 1.00 18.51 239 THR D O 1
ATOM 10941 N N . ILE D 2 344 ? -23.077 47.018 -14.704 1.00 15.81 240 ILE D N 1
ATOM 10942 C CA . ILE D 2 344 ? -22.911 48.385 -15.129 1.00 16.25 240 ILE D CA 1
ATOM 10943 C C . ILE D 2 344 ? -23.750 48.610 -16.424 1.00 17.16 240 ILE D C 1
ATOM 10944 O O . ILE D 2 344 ? -23.521 47.939 -17.424 1.00 18.35 240 ILE D O 1
ATOM 10949 N N . LEU D 2 345 ? -24.692 49.564 -16.406 1.00 17.26 241 LEU D N 1
ATOM 10950 C CA . LEU D 2 345 ? -25.542 49.783 -17.570 1.00 17.98 241 LEU D CA 1
ATOM 10951 C C . LEU D 2 345 ? -24.767 50.437 -18.737 1.00 19.41 241 LEU D C 1
ATOM 10952 O O . LEU D 2 345 ? -23.907 51.311 -18.511 1.00 19.06 241 LEU D O 1
ATOM 10957 N N . PRO D 2 346 ? -25.079 50.037 -19.998 1.00 19.77 242 PRO D N 1
ATOM 10958 C CA . PRO D 2 346 ? -24.431 50.665 -21.132 1.00 21.72 242 PRO D CA 1
ATOM 10959 C C . PRO D 2 346 ? -24.763 52.168 -21.238 1.00 20.58 242 PRO D C 1
ATOM 10960 O O . PRO D 2 346 ? -25.856 52.602 -20.850 1.00 23.47 242 PRO D O 1
ATOM 10964 N N . ASN D 2 347 ? -23.815 52.907 -21.796 1.00 24.19 243 ASN D N 1
ATOM 10965 C CA . ASN D 2 347 ? -24.016 54.339 -22.104 1.00 25.59 243 ASN D CA 1
ATOM 10966 C C . ASN D 2 347 ? -24.419 55.181 -20.895 1.00 24.39 243 ASN D C 1
ATOM 10967 O O . ASN D 2 347 ? -25.251 56.089 -20.997 1.00 28.13 243 ASN D O 1
ATOM 10972 N N . SER D 2 348 ? -23.815 54.858 -19.742 1.00 23.04 244 SER D N 1
ATOM 10973 C CA . SER D 2 348 ? -24.230 55.481 -18.472 1.00 21.82 244 SER D CA 1
ATOM 10974 C C . SER D 2 348 ? -23.080 56.162 -17.713 1.00 22.42 244 SER D C 1
ATOM 10975 O O . SER D 2 348 ? -23.269 56.526 -16.514 1.00 22.38 244 SER D O 1
ATOM 10978 N N . GLU D 2 349 ? -21.897 56.291 -18.335 1.00 22.10 245 GLU D N 1
ATOM 10979 C CA . GLU D 2 349 ? -20.702 56.818 -17.628 1.00 23.28 245 GLU D CA 1
ATOM 10980 C C . GLU D 2 349 ? -20.974 58.245 -17.124 1.00 25.68 245 GLU D C 1
ATOM 10981 O O . GLU D 2 349 ? -21.468 59.135 -17.865 1.00 26.03 245 GLU D O 1
ATOM 10987 N N . GLY D 2 350 ? -20.675 58.462 -15.845 1.00 22.54 246 GLY D N 1
ATOM 10988 C CA . GLY D 2 350 ? -20.815 59.790 -15.277 1.00 26.44 246 GLY D CA 1
ATOM 10989 C C . GLY D 2 350 ? -22.187 60.206 -14.801 1.00 27.20 246 GLY D C 1
ATOM 10990 O O . GLY D 2 350 ? -22.336 61.326 -14.313 1.00 29.94 246 GLY D O 1
ATOM 10991 N N . THR D 2 351 ? -23.194 59.361 -14.958 1.00 23.01 247 THR D N 1
ATOM 10992 C CA . THR D 2 351 ? -24.570 59.812 -14.717 1.00 22.74 247 THR D CA 1
ATOM 10993 C C . THR D 2 351 ? -24.969 59.869 -13.223 1.00 21.43 247 THR D C 1
ATOM 10994 O O . THR D 2 351 ? -25.911 60.624 -12.860 1.00 24.64 247 THR D O 1
ATOM 10998 N N . ILE D 2 352 ? -24.322 59.085 -12.347 1.00 22.33 248 ILE D N 1
ATOM 10999 C CA . ILE D 2 352 ? -24.537 59.127 -10.877 1.00 20.65 248 ILE D CA 1
ATOM 11000 C C . ILE D 2 352 ? -23.150 59.110 -10.252 1.00 22.12 248 ILE D C 1
ATOM 11001 O O . ILE D 2 352 ? -22.390 58.156 -10.418 1.00 23.29 248 ILE D O 1
ATOM 11006 N N . GLY D 2 353 ? -22.806 60.171 -9.507 1.00 23.21 249 GLY D N 1
ATOM 11007 C CA . GLY D 2 353 ? -21.530 60.234 -8.836 1.00 22.41 249 GLY D CA 1
ATOM 11008 C C . GLY D 2 353 ? -21.584 60.940 -7.474 1.00 22.58 249 GLY D C 1
ATOM 11009 O O . GLY D 2 353 ? -22.512 61.719 -7.190 1.00 25.07 249 GLY D O 1
ATOM 11010 N N . GLY D 2 354 ? -20.550 60.735 -6.658 1.00 20.41 250 GLY D N 1
ATOM 11011 C CA . GLY D 2 354 ? -20.456 61.426 -5.363 1.00 20.00 250 GLY D CA 1
ATOM 11012 C C . GLY D 2 354 ? -19.024 61.455 -4.937 1.00 18.22 250 GLY D C 1
ATOM 11013 O O . GLY D 2 354 ? -18.338 60.418 -4.968 1.00 20.32 250 GLY D O 1
ATOM 11014 N N . HIS D 2 355 ? -18.554 62.663 -4.563 1.00 18.93 251 HIS D N 1
ATOM 11015 C CA . HIS D 2 355 ? -17.151 62.953 -4.351 1.00 19.48 251 HIS D CA 1
ATOM 11016 C C . HIS D 2 355 ? -16.938 63.557 -2.959 1.00 22.75 251 HIS D C 1
ATOM 11017 O O . HIS D 2 355 ? -17.643 64.482 -2.577 1.00 21.84 251 HIS D O 1
ATOM 11024 N N . ILE D 2 356 ? -15.933 63.061 -2.222 1.00 21.11 252 ILE D N 1
ATOM 11025 C CA . ILE D 2 356 ? -15.563 63.608 -0.892 1.00 21.46 252 ILE D CA 1
ATOM 11026 C C . ILE D 2 356 ? -14.491 64.702 -1.102 1.00 19.87 252 ILE D C 1
ATOM 11027 O O . ILE D 2 356 ? -13.366 64.417 -1.528 1.00 21.88 252 ILE D O 1
ATOM 11032 N N . ARG D 2 357 ? -14.876 65.969 -0.828 1.00 20.92 253 ARG D N 1
ATOM 11033 C CA . ARG D 2 357 ? -14.159 67.154 -1.148 1.00 21.41 253 ARG D CA 1
ATOM 11034 C C . ARG D 2 357 ? -14.057 68.033 0.126 1.00 22.72 253 ARG D C 1
ATOM 11035 O O . ARG D 2 357 ? -14.760 67.790 1.131 1.00 22.67 253 ARG D O 1
ATOM 11043 N N . GLU D 2 358 ? -13.251 69.089 0.037 1.00 20.38 254 GLU D N 1
ATOM 11044 C CA . GLU D 2 358 ? -13.134 70.052 1.162 1.00 23.13 254 GLU D CA 1
ATOM 11045 C C . GLU D 2 358 ? -14.483 70.719 1.504 1.00 26.21 254 GLU D C 1
ATOM 11046 O O . GLU D 2 358 ? -14.747 71.081 2.655 1.00 26.67 254 GLU D O 1
ATOM 11052 N N . ALA D 2 359 ? -15.344 70.859 0.484 1.00 21.97 255 ALA D N 1
ATOM 11053 C CA . ALA D 2 359 ? -16.713 71.401 0.688 1.00 29.42 255 ALA D CA 1
ATOM 11054 C C . ALA D 2 359 ? -17.796 70.399 1.235 1.00 26.69 255 ALA D C 1
ATOM 11055 O O . ALA D 2 359 ? -19.001 70.793 1.363 1.00 27.67 255 ALA D O 1
ATOM 11057 N N . GLY D 2 360 ? -17.416 69.153 1.483 1.00 24.81 256 GLY D N 1
ATOM 11058 C CA . GLY D 2 360 ? -18.310 68.080 1.823 1.00 23.39 256 GLY D CA 1
ATOM 11059 C C . GLY D 2 360 ? -18.519 67.043 0.708 1.00 23.74 256 GLY D C 1
ATOM 11060 O O . GLY D 2 360 ? -17.675 66.928 -0.200 1.00 24.75 256 GLY D O 1
ATOM 11061 N N . LEU D 2 361 ? -19.684 66.411 0.704 1.00 22.19 257 LEU D N 1
ATOM 11062 C CA . LEU D 2 361 ? -20.012 65.429 -0.327 1.00 21.20 257 LEU D CA 1
ATOM 11063 C C . LEU D 2 361 ? -20.720 66.185 -1.483 1.00 23.52 257 LEU D C 1
ATOM 11064 O O . LEU D 2 361 ? -21.809 66.775 -1.289 1.00 24.79 257 LEU D O 1
ATOM 11069 N N . ILE D 2 362 ? -20.085 66.146 -2.668 1.00 20.66 258 ILE D N 1
ATOM 11070 C CA . ILE D 2 362 ? -20.541 66.828 -3.897 1.00 23.04 258 ILE D CA 1
ATOM 11071 C C . ILE D 2 362 ? -21.027 65.748 -4.862 1.00 23.52 258 ILE D C 1
ATOM 11072 O O . ILE D 2 362 ? -20.311 64.786 -5.135 1.00 25.75 258 ILE D O 1
ATOM 11077 N N . PHE D 2 363 ? -22.271 65.890 -5.369 1.00 22.94 259 PHE D N 1
ATOM 11078 C CA . PHE D 2 363 ? -22.894 64.817 -6.170 1.00 23.96 259 PHE D CA 1
ATOM 11079 C C . PHE D 2 363 ? -23.218 65.228 -7.588 1.00 25.75 259 PHE D C 1
ATOM 11080 O O . PHE D 2 363 ? -23.448 66.408 -7.901 1.00 26.45 259 PHE D O 1
ATOM 11088 N N . ASP D 2 364 ? -23.250 64.200 -8.449 1.00 26.89 260 ASP D N 1
ATOM 11089 C CA . ASP D 2 364 ? -23.632 64.344 -9.885 1.00 30.59 260 ASP D CA 1
ATOM 11090 C C . ASP D 2 364 ? -24.862 63.473 -10.094 1.00 25.57 260 ASP D C 1
ATOM 11091 O O . ASP D 2 364 ? -24.906 62.326 -9.681 1.00 25.91 260 ASP D O 1
ATOM 11096 N N . LEU D 2 365 ? -25.893 64.085 -10.714 1.00 28.02 261 LEU D N 1
ATOM 11097 C CA . LEU D 2 365 ? -27.137 63.385 -11.026 1.00 27.06 261 LEU D CA 1
ATOM 11098 C C . LEU D 2 365 ? -27.621 63.842 -12.414 1.00 25.49 261 LEU D C 1
ATOM 11099 O O . LEU D 2 365 ? -28.109 64.959 -12.579 1.00 26.50 261 LEU D O 1
ATOM 11104 N N . HIS D 2 366 ? -27.491 62.968 -13.414 1.00 25.15 262 HIS D N 1
ATOM 11105 C CA . HIS D 2 366 ? -27.921 63.327 -14.796 1.00 25.24 262 HIS D CA 1
ATOM 11106 C C . HIS D 2 366 ? -29.452 63.166 -14.982 1.00 23.18 262 HIS D C 1
ATOM 11107 O O . HIS D 2 366 ? -30.056 62.216 -14.457 1.00 23.13 262 HIS D O 1
ATOM 11114 N N . LYS D 2 367 ? -30.046 64.057 -15.803 1.00 25.43 263 LYS D N 1
ATOM 11115 C CA . LYS D 2 367 ? -31.458 63.977 -16.170 1.00 22.91 263 LYS D CA 1
ATOM 11116 C C . LYS D 2 367 ? -31.845 62.636 -16.848 1.00 25.40 263 LYS D C 1
ATOM 11117 O O . LYS D 2 367 ? -33.019 62.246 -16.775 1.00 26.33 263 LYS D O 1
ATOM 11123 N N . ASP D 2 368 ? -30.918 61.962 -17.485 1.00 24.00 264 ASP D N 1
ATOM 11124 C CA . ASP D 2 368 ? -31.208 60.696 -18.197 1.00 23.85 264 ASP D CA 1
ATOM 11125 C C . ASP D 2 368 ? -31.313 59.444 -17.286 1.00 21.02 264 ASP D C 1
ATOM 11126 O O . ASP D 2 368 ? -31.625 58.350 -17.800 1.00 22.70 264 ASP D O 1
ATOM 11131 N N . VAL D 2 369 ? -31.049 59.563 -15.964 1.00 19.21 265 VAL D N 1
ATOM 11132 C CA . VAL D 2 369 ? -31.104 58.392 -15.078 1.00 19.13 265 VAL D CA 1
ATOM 11133 C C . VAL D 2 369 ? -32.427 57.551 -15.166 1.00 19.97 265 VAL D C 1
ATOM 11134 O O . VAL D 2 369 ? -32.345 56.330 -15.307 1.00 19.52 265 VAL D O 1
ATOM 11138 N N . PRO D 2 370 ? -33.629 58.169 -15.047 1.00 19.72 266 PRO D N 1
ATOM 11139 C CA . PRO D 2 370 ? -34.822 57.390 -15.182 1.00 20.35 266 PRO D CA 1
ATOM 11140 C C . PRO D 2 370 ? -34.982 56.612 -16.497 1.00 20.54 266 PRO D C 1
ATOM 11141 O O . PRO D 2 370 ? -35.363 55.403 -16.443 1.00 20.42 266 PRO D O 1
ATOM 11145 N N . MET D 2 371 ? -34.639 57.227 -17.621 1.00 19.71 267 MET D N 1
ATOM 11146 C CA . MET D 2 371 ? -34.666 56.554 -18.940 1.00 19.66 267 MET D CA 1
ATOM 11147 C C . MET D 2 371 ? -33.658 55.431 -19.002 1.00 21.24 267 MET D C 1
ATOM 11148 O O . MET D 2 371 ? -33.966 54.370 -19.564 1.00 21.06 267 MET D O 1
ATOM 11153 N N . LEU D 2 372 ? -32.436 55.652 -18.499 1.00 18.66 268 LEU D N 1
ATOM 11154 C CA . LEU D 2 372 ? -31.397 54.587 -18.592 1.00 19.43 268 LEU D CA 1
ATOM 11155 C C . LEU D 2 372 ? -31.834 53.348 -17.795 1.00 19.08 268 LEU D C 1
ATOM 11156 O O . LEU D 2 372 ? -31.667 52.206 -18.242 1.00 19.53 268 LEU D O 1
ATOM 11161 N N . ILE D 2 373 ? -32.354 53.553 -16.583 1.00 18.63 269 ILE D N 1
ATOM 11162 C CA . ILE D 2 373 ? -32.845 52.412 -15.766 1.00 16.96 269 ILE D CA 1
ATOM 11163 C C . ILE D 2 373 ? -34.002 51.691 -16.513 1.00 20.09 269 ILE D C 1
ATOM 11164 O O . ILE D 2 373 ? -34.008 50.428 -16.648 1.00 19.83 269 ILE D O 1
ATOM 11169 N N . SER D 2 374 ? -35.034 52.454 -16.917 1.00 18.67 270 SER D N 1
ATOM 11170 C CA . SER D 2 374 ? -36.202 51.811 -17.500 1.00 18.47 270 SER D CA 1
ATOM 11171 C C . SER D 2 374 ? -35.914 51.111 -18.829 1.00 20.78 270 SER D C 1
ATOM 11172 O O . SER D 2 374 ? -36.529 50.070 -19.135 1.00 22.41 270 SER D O 1
ATOM 11175 N N . ASN D 2 375 ? -34.989 51.661 -19.631 1.00 18.61 271 ASN D N 1
ATOM 11176 C CA . ASN D 2 375 ? -34.639 51.056 -20.933 1.00 19.93 271 ASN D CA 1
ATOM 11177 C C . ASN D 2 375 ? -33.823 49.741 -20.781 1.00 17.57 271 ASN D C 1
ATOM 11178 O O . ASN D 2 375 ? -33.697 49.038 -21.790 1.00 22.10 271 ASN D O 1
ATOM 11183 N N . ASN D 2 376 ? -33.251 49.485 -19.599 1.00 18.96 272 ASN D N 1
ATOM 11184 C CA . ASN D 2 376 ? -32.418 48.338 -19.376 1.00 18.60 272 ASN D CA 1
ATOM 11185 C C . ASN D 2 376 ? -32.985 47.304 -18.371 1.00 20.32 272 ASN D C 1
ATOM 11186 O O . ASN D 2 376 ? -32.431 46.200 -18.243 1.00 21.58 272 ASN D O 1
ATOM 11191 N N . ILE D 2 377 ? -34.064 47.632 -17.651 1.00 18.96 273 ILE D N 1
ATOM 11192 C CA . ILE D 2 377 ? -34.449 46.793 -16.530 1.00 20.70 273 ILE D CA 1
ATOM 11193 C C . ILE D 2 377 ? -35.027 45.435 -17.036 1.00 22.49 273 ILE D C 1
ATOM 11194 O O . ILE D 2 377 ? -34.825 44.409 -16.349 1.00 23.76 273 ILE D O 1
ATOM 11199 N N . GLU D 2 378 ? -35.642 45.395 -18.219 1.00 20.46 274 GLU D N 1
ATOM 11200 C CA . GLU D 2 378 ? -36.167 44.126 -18.729 1.00 21.98 274 GLU D CA 1
ATOM 11201 C C . GLU D 2 378 ? -35.005 43.104 -18.992 1.00 23.18 274 GLU D C 1
ATOM 11202 O O . GLU D 2 378 ? -35.130 41.901 -18.682 1.00 20.35 274 GLU D O 1
ATOM 11208 N N . LYS D 2 379 ? -33.873 43.571 -19.516 1.00 20.29 275 LYS D N 1
ATOM 11209 C CA . LYS D 2 379 ? -32.705 42.695 -19.644 1.00 21.27 275 LYS D CA 1
ATOM 11210 C C . LYS D 2 379 ? -32.252 42.098 -18.287 1.00 20.35 275 LYS D C 1
ATOM 11211 O O . LYS D 2 379 ? -31.853 40.926 -18.202 1.00 19.89 275 LYS D O 1
ATOM 11217 N N . CYS D 2 380 ? -32.303 42.896 -17.214 1.00 19.82 276 CYS D N 1
ATOM 11218 C CA . CYS D 2 380 ? -31.954 42.423 -15.872 1.00 20.02 276 CYS D CA 1
ATOM 11219 C C . CYS D 2 380 ? -32.948 41.310 -15.437 1.00 17.76 276 CYS D C 1
ATOM 11220 O O . CYS D 2 380 ? -32.546 40.260 -14.861 1.00 19.99 276 CYS D O 1
ATOM 11223 N N . LEU D 2 381 ? -34.224 41.530 -15.701 1.00 17.95 277 LEU D N 1
ATOM 11224 C CA . LEU D 2 381 ? -35.262 40.526 -15.334 1.00 18.52 277 LEU D CA 1
ATOM 11225 C C . LEU D 2 381 ? -35.077 39.213 -16.114 1.00 18.64 277 LEU D C 1
ATOM 11226 O O . LEU D 2 381 ? -35.193 38.107 -15.543 1.00 19.79 277 LEU D O 1
ATOM 11231 N N . ILE D 2 382 ? -34.819 39.299 -17.416 1.00 17.27 278 ILE D N 1
ATOM 11232 C CA . ILE D 2 382 ? -34.619 38.087 -18.275 1.00 17.18 278 ILE D CA 1
ATOM 11233 C C . ILE D 2 382 ? -33.413 37.282 -17.729 1.00 19.17 278 ILE D C 1
ATOM 11234 O O . ILE D 2 382 ? -33.484 36.009 -17.635 1.00 19.87 278 ILE D O 1
ATOM 11239 N N . GLU D 2 383 ? -32.305 37.946 -17.409 1.00 19.37 279 GLU D N 1
ATOM 11240 C CA . GLU D 2 383 ? -31.123 37.247 -16.847 1.00 21.18 279 GLU D CA 1
ATOM 11241 C C . GLU D 2 383 ? -31.452 36.514 -15.504 1.00 21.53 279 GLU D C 1
ATOM 11242 O O . GLU D 2 383 ? -31.044 35.364 -15.285 1.00 22.64 279 GLU D O 1
ATOM 11248 N N . ALA D 2 384 ? -32.235 37.176 -14.664 1.00 18.87 280 ALA D N 1
ATOM 11249 C CA . ALA D 2 384 ? -32.582 36.640 -13.312 1.00 17.33 280 ALA D CA 1
ATOM 11250 C C . ALA D 2 384 ? -33.543 35.468 -13.424 1.00 19.77 280 ALA D C 1
ATOM 11251 O O . ALA D 2 384 ? -33.433 34.506 -12.677 1.00 20.71 280 ALA D O 1
ATOM 11253 N N . PHE D 2 385 ? -34.521 35.572 -14.336 1.00 16.88 281 PHE D N 1
ATOM 11254 C CA . PHE D 2 385 ? -35.733 34.700 -14.270 1.00 18.51 281 PHE D CA 1
ATOM 11255 C C . PHE D 2 385 ? -35.834 33.642 -15.304 1.00 19.05 281 PHE D C 1
ATOM 11256 O O . PHE D 2 385 ? -36.610 32.653 -15.113 1.00 20.77 281 PHE D O 1
ATOM 11264 N N . THR D 2 386 ? -35.109 33.766 -16.424 1.00 19.64 282 THR D N 1
ATOM 11265 C CA . THR D 2 386 ? -35.130 32.655 -17.427 1.00 21.33 282 THR D CA 1
ATOM 11266 C C . THR D 2 386 ? -34.781 31.272 -16.787 1.00 21.86 282 THR D C 1
ATOM 11267 O O . THR D 2 386 ? -35.429 30.298 -17.104 1.00 23.76 282 THR D O 1
ATOM 11271 N N . PRO D 2 387 ? -33.805 31.217 -15.859 1.00 23.94 283 PRO D N 1
ATOM 11272 C CA . PRO D 2 387 ? -33.466 29.873 -15.273 1.00 23.46 283 PRO D CA 1
ATOM 11273 C C . PRO D 2 387 ? -34.593 29.265 -14.404 1.00 29.22 283 PRO D C 1
ATOM 11274 O O . PRO D 2 387 ? -34.645 28.061 -14.196 1.00 28.98 283 PRO D O 1
ATOM 11278 N N . ILE D 2 388 ? -35.479 30.113 -13.942 1.00 25.96 284 ILE D N 1
ATOM 11279 C CA . ILE D 2 388 ? -36.607 29.767 -13.095 1.00 29.07 284 ILE D CA 1
ATOM 11280 C C . ILE D 2 388 ? -37.851 29.519 -13.945 1.00 29.88 284 ILE D C 1
ATOM 11281 O O . ILE D 2 388 ? -38.868 29.093 -13.384 1.00 31.63 284 ILE D O 1
ATOM 11286 N N . GLY D 2 389 ? -37.820 29.776 -15.258 1.00 26.96 285 GLY D N 1
ATOM 11287 C CA . GLY D 2 389 ? -38.984 29.601 -16.110 1.00 26.06 285 GLY D CA 1
ATOM 11288 C C . GLY D 2 389 ? -40.049 30.692 -16.049 1.00 26.44 285 GLY D C 1
ATOM 11289 O O . GLY D 2 389 ? -41.223 30.446 -16.367 1.00 30.08 285 GLY D O 1
ATOM 11290 N N . ILE D 2 390 ? -39.659 31.897 -15.627 1.00 22.22 286 ILE D N 1
ATOM 11291 C CA . ILE D 2 390 ? -40.616 33.020 -15.426 1.00 22.91 286 ILE D CA 1
ATOM 11292 C C . ILE D 2 390 ? -40.342 34.111 -16.457 1.00 21.61 286 ILE D C 1
ATOM 11293 O O . ILE D 2 390 ? -39.140 34.516 -16.659 1.00 21.63 286 ILE D O 1
ATOM 11298 N N . SER D 2 391 ? -41.409 34.566 -17.102 1.00 20.28 287 SER D N 1
ATOM 11299 C CA . SER D 2 391 ? -41.354 35.686 -18.084 1.00 22.49 287 SER D CA 1
ATOM 11300 C C . SER D 2 391 ? -42.395 36.778 -17.849 1.00 21.66 287 SER D C 1
ATOM 11301 O O . SER D 2 391 ? -42.380 37.804 -18.546 1.00 24.93 287 SER D O 1
ATOM 11304 N N . ASP D 2 392 ? -43.346 36.536 -16.950 1.00 20.59 288 ASP D N 1
ATOM 11305 C CA . ASP D 2 392 ? -44.462 37.511 -16.669 1.00 21.59 288 ASP D CA 1
ATOM 11306 C C . ASP D 2 392 ? -44.119 38.349 -15.422 1.00 20.18 288 ASP D C 1
ATOM 11307 O O . ASP D 2 392 ? -44.128 37.857 -14.276 1.00 20.81 288 ASP D O 1
ATOM 11312 N N . TRP D 2 393 ? -43.799 39.640 -15.632 1.00 19.92 289 TRP D N 1
ATOM 11313 C CA . TRP D 2 393 ? -43.293 40.459 -14.541 1.00 20.06 289 TRP D CA 1
ATOM 11314 C C . TRP D 2 393 ? -44.355 40.926 -13.532 1.00 19.61 289 TRP D C 1
ATOM 11315 O O . TRP D 2 393 ? -44.015 41.479 -12.460 1.00 19.88 289 TRP D O 1
ATOM 11326 N N . ASN D 2 394 ? -45.618 40.659 -13.868 1.00 20.90 290 ASN D N 1
ATOM 11327 C CA . ASN D 2 394 ? -46.708 40.821 -12.912 1.00 21.33 290 ASN D CA 1
ATOM 11328 C C . ASN D 2 394 ? -46.949 39.586 -12.061 1.00 20.01 290 ASN D C 1
ATOM 11329 O O . ASN D 2 394 ? -47.807 39.620 -11.119 1.00 22.71 290 ASN D O 1
ATOM 11334 N N . SER D 2 395 ? -46.228 38.491 -12.330 1.00 21.09 291 SER D N 1
ATOM 11335 C CA . SER D 2 395 ? -46.414 37.225 -11.549 1.00 20.41 291 SER D CA 1
ATOM 11336 C C . SER D 2 395 ? -45.440 37.074 -10.349 1.00 20.77 291 SER D C 1
ATOM 11337 O O . SER D 2 395 ? -45.420 36.034 -9.699 1.00 21.62 291 SER D O 1
ATOM 11340 N N . ILE D 2 396 ? -44.671 38.123 -10.072 1.00 18.88 292 ILE D N 1
ATOM 11341 C CA . ILE D 2 396 ? -43.655 38.145 -9.023 1.00 18.59 292 ILE D CA 1
ATOM 11342 C C . ILE D 2 396 ? -43.930 39.379 -8.139 1.00 19.32 292 ILE D C 1
ATOM 11343 O O . ILE D 2 396 ? -44.540 40.356 -8.601 1.00 19.65 292 ILE D O 1
ATOM 11348 N N . PHE D 2 397 ? -43.370 39.391 -6.936 1.00 17.39 293 PHE D N 1
ATOM 11349 C CA . PHE D 2 397 ? -43.346 40.586 -6.088 1.00 18.05 293 PHE D CA 1
ATOM 11350 C C . PHE D 2 397 ? -42.038 41.377 -6.330 1.00 18.42 293 PHE D C 1
ATOM 11351 O O . PHE D 2 397 ? -41.054 40.826 -6.862 1.00 17.47 293 PHE D O 1
ATOM 11359 N N . TRP D 2 398 ? -42.067 42.678 -5.977 1.00 15.56 294 TRP D N 1
ATOM 11360 C CA . TRP D 2 398 ? -40.948 43.605 -6.233 1.00 15.57 294 TRP D CA 1
ATOM 11361 C C . TRP D 2 398 ? -40.545 44.327 -4.944 1.00 15.61 294 TRP D C 1
ATOM 11362 O O . TRP D 2 398 ? -41.425 44.826 -4.228 1.00 16.82 294 TRP D O 1
ATOM 11373 N N . ILE D 2 399 ? -39.245 44.441 -4.705 1.00 15.27 295 ILE D N 1
ATOM 11374 C CA . ILE D 2 399 ? -38.676 45.229 -3.588 1.00 16.25 295 ILE D CA 1
ATOM 11375 C C . ILE D 2 399 ? -37.641 46.211 -4.209 1.00 15.86 295 ILE D C 1
ATOM 11376 O O . ILE D 2 399 ? -36.482 45.840 -4.428 1.00 15.70 295 ILE D O 1
ATOM 11381 N N . THR D 2 400 ? -38.101 47.432 -4.539 1.00 14.38 296 THR D N 1
ATOM 11382 C CA . THR D 2 400 ? -37.370 48.330 -5.449 1.00 15.41 296 THR D CA 1
ATOM 11383 C C . THR D 2 400 ? -36.928 49.595 -4.720 1.00 15.44 296 THR D C 1
ATOM 11384 O O . THR D 2 400 ? -37.752 50.320 -4.103 1.00 16.66 296 THR D O 1
ATOM 11388 N N . HIS D 2 401 ? -35.627 49.907 -4.818 1.00 15.27 297 HIS D N 1
ATOM 11389 C CA . HIS D 2 401 ? -35.105 51.168 -4.325 1.00 15.22 297 HIS D CA 1
ATOM 11390 C C . HIS D 2 401 ? -35.831 52.368 -4.982 1.00 16.53 297 HIS D C 1
ATOM 11391 O O . HIS D 2 401 ? -35.745 52.520 -6.188 1.00 17.35 297 HIS D O 1
ATOM 11398 N N . PRO D 2 402 ? -36.488 53.247 -4.178 1.00 17.10 298 PRO D N 1
ATOM 11399 C CA . PRO D 2 402 ? -37.228 54.415 -4.758 1.00 17.65 298 PRO D CA 1
ATOM 11400 C C . PRO D 2 402 ? -36.275 55.626 -4.927 1.00 17.82 298 PRO D C 1
ATOM 11401 O O . PRO D 2 402 ? -36.372 56.618 -4.211 1.00 19.41 298 PRO D O 1
ATOM 11405 N N . GLY D 2 403 ? -35.358 55.547 -5.917 1.00 16.65 299 GLY D N 1
ATOM 11406 C CA . GLY D 2 403 ? -34.333 56.576 -6.036 1.00 19.06 299 GLY D CA 1
ATOM 11407 C C . GLY D 2 403 ? -34.927 57.935 -6.349 1.00 20.35 299 GLY D C 1
ATOM 11408 O O . GLY D 2 403 ? -34.372 58.985 -5.979 1.00 20.36 299 GLY D O 1
ATOM 11409 N N . GLY D 2 404 ? -36.063 57.921 -7.077 1.00 18.54 300 GLY D N 1
ATOM 11410 C CA . GLY D 2 404 ? -36.938 59.072 -7.270 1.00 21.75 300 GLY D CA 1
ATOM 11411 C C . GLY D 2 404 ? -38.246 58.623 -7.870 1.00 18.33 300 GLY D C 1
ATOM 11412 O O . GLY D 2 404 ? -38.321 57.518 -8.429 1.00 20.19 300 GLY D O 1
ATOM 11413 N N . LYS D 2 405 ? -39.255 59.452 -7.751 1.00 18.38 301 LYS D N 1
ATOM 11414 C CA . LYS D 2 405 ? -40.569 59.116 -8.272 1.00 19.04 301 LYS D CA 1
ATOM 11415 C C . LYS D 2 405 ? -40.510 58.830 -9.789 1.00 19.97 301 LYS D C 1
ATOM 11416 O O . LYS D 2 405 ? -41.204 57.921 -10.287 1.00 20.55 301 LYS D O 1
ATOM 11422 N N . ALA D 2 406 ? -39.648 59.570 -10.520 1.00 19.05 302 ALA D N 1
ATOM 11423 C CA . ALA D 2 406 ? -39.572 59.365 -11.982 1.00 19.48 302 ALA D CA 1
ATOM 11424 C C . ALA D 2 406 ? -38.985 57.988 -12.367 1.00 19.64 302 ALA D C 1
ATOM 11425 O O . ALA D 2 406 ? -39.420 57.397 -13.407 1.00 20.10 302 ALA D O 1
ATOM 11427 N N . ILE D 2 407 ? -38.077 57.418 -11.561 1.00 19.89 303 ILE D N 1
ATOM 11428 C CA . ILE D 2 407 ? -37.550 56.083 -11.816 1.00 19.97 303 ILE D CA 1
ATOM 11429 C C . ILE D 2 407 ? -38.675 55.033 -11.714 1.00 19.75 303 ILE D C 1
ATOM 11430 O O . ILE D 2 407 ? -38.894 54.218 -12.624 1.00 20.56 303 ILE D O 1
ATOM 11435 N N . LEU D 2 408 ? -39.460 55.103 -10.627 1.00 19.53 304 LEU D N 1
ATOM 11436 C CA . LEU D 2 408 ? -40.600 54.197 -10.466 1.00 17.92 304 LEU D CA 1
ATOM 11437 C C . LEU D 2 408 ? -41.628 54.361 -11.588 1.00 19.45 304 LEU D C 1
ATOM 11438 O O . LEU D 2 408 ? -42.124 53.351 -12.154 1.00 20.43 304 LEU D O 1
ATOM 11443 N N . ASP D 2 409 ? -42.000 55.600 -11.896 1.00 18.44 305 ASP D N 1
ATOM 11444 C CA . ASP D 2 409 ? -43.030 55.832 -12.912 1.00 21.05 305 ASP D CA 1
ATOM 11445 C C . ASP D 2 409 ? -42.581 55.269 -14.272 1.00 21.65 305 ASP D C 1
ATOM 11446 O O . ASP D 2 409 ? -43.401 54.649 -14.983 1.00 21.88 305 ASP D O 1
ATOM 11451 N N . LYS D 2 410 ? -41.311 55.479 -14.654 1.00 20.73 306 LYS D N 1
ATOM 11452 C CA . LYS D 2 410 ? -40.860 55.038 -15.969 1.00 21.06 306 LYS D CA 1
ATOM 11453 C C . LYS D 2 410 ? -40.754 53.508 -16.025 1.00 20.44 306 LYS D C 1
ATOM 11454 O O . LYS D 2 410 ? -41.049 52.926 -17.102 1.00 22.27 306 LYS D O 1
ATOM 11460 N N . VAL D 2 411 ? -40.268 52.864 -14.950 1.00 19.94 307 VAL D N 1
ATOM 11461 C CA . VAL D 2 411 ? -40.205 51.377 -14.936 1.00 20.07 307 VAL D CA 1
ATOM 11462 C C . VAL D 2 411 ? -41.622 50.789 -15.054 1.00 20.12 307 VAL D C 1
ATOM 11463 O O . VAL D 2 411 ? -41.879 49.864 -15.844 1.00 20.77 307 VAL D O 1
ATOM 11467 N N . GLU D 2 412 ? -42.564 51.331 -14.273 1.00 19.84 308 GLU D N 1
ATOM 11468 C CA . GLU D 2 412 ? -43.971 50.831 -14.287 1.00 19.70 308 GLU D CA 1
ATOM 11469 C C . GLU D 2 412 ? -44.570 50.963 -15.679 1.00 21.62 308 GLU D C 1
ATOM 11470 O O . GLU D 2 412 ? -45.270 50.037 -16.174 1.00 23.52 308 GLU D O 1
ATOM 11476 N N . GLU D 2 413 ? -44.338 52.112 -16.337 1.00 21.06 309 GLU D N 1
ATOM 11477 C CA . GLU D 2 413 ? -44.874 52.335 -17.674 1.00 24.10 309 GLU D CA 1
ATOM 11478 C C . GLU D 2 413 ? -44.225 51.388 -18.698 1.00 21.10 309 GLU D C 1
ATOM 11479 O O . GLU D 2 413 ? -44.922 50.851 -19.581 1.00 24.55 309 GLU D O 1
ATOM 11485 N N . LYS D 2 414 ? -42.890 51.261 -18.638 1.00 21.90 310 LYS D N 1
ATOM 11486 C CA . LYS D 2 414 ? -42.154 50.435 -19.654 1.00 22.79 310 LYS D CA 1
ATOM 11487 C C . LYS D 2 414 ? -42.665 49.016 -19.646 1.00 23.12 310 LYS D C 1
ATOM 11488 O O . LYS D 2 414 ? -42.783 48.378 -20.743 1.00 26.55 310 LYS D O 1
ATOM 11494 N N . LEU D 2 415 ? -42.880 48.481 -18.421 1.00 22.29 311 LEU D N 1
ATOM 11495 C CA . LEU D 2 415 ? -43.226 47.047 -18.235 1.00 23.31 311 LEU D CA 1
ATOM 11496 C C . LEU D 2 415 ? -44.732 46.795 -18.085 1.00 26.16 311 LEU D C 1
ATOM 11497 O O . LEU D 2 415 ? -45.127 45.628 -17.957 1.00 25.29 311 LEU D O 1
ATOM 11502 N N . HIS D 2 416 ? -45.556 47.849 -18.094 1.00 22.86 312 HIS D N 1
ATOM 11503 C CA . HIS D 2 416 ? -46.999 47.709 -17.816 1.00 23.27 312 HIS D CA 1
ATOM 11504 C C . HIS D 2 416 ? -47.241 46.977 -16.477 1.00 23.21 312 HIS D C 1
ATOM 11505 O O . HIS D 2 416 ? -48.082 46.053 -16.389 1.00 24.26 312 HIS D O 1
ATOM 11512 N N . LEU D 2 417 ? -46.527 47.384 -15.437 1.00 22.44 313 LEU D N 1
ATOM 11513 C CA . LEU D 2 417 ? -46.745 46.786 -14.119 1.00 21.41 313 LEU D CA 1
ATOM 11514 C C . LEU D 2 417 ? -48.051 47.255 -13.481 1.00 23.36 313 LEU D C 1
ATOM 11515 O O . LEU D 2 417 ? -48.469 48.432 -13.587 1.00 23.39 313 LEU D O 1
ATOM 11520 N N . LYS D 2 418 ? -48.747 46.299 -12.850 1.00 20.68 314 LYS D N 1
ATOM 11521 C CA . LYS D 2 418 ? -49.907 46.644 -12.023 1.00 23.55 314 LYS D CA 1
ATOM 11522 C C . LYS D 2 418 ? -49.511 47.566 -10.919 1.00 21.07 314 LYS D C 1
ATOM 11523 O O . LYS D 2 418 ? -48.361 47.502 -10.405 1.00 20.93 314 LYS D O 1
ATOM 11529 N N . SER D 2 419 ? -50.465 48.376 -10.457 1.00 24.12 315 SER D N 1
ATOM 11530 C CA . SER D 2 419 ? -50.157 49.378 -9.380 1.00 22.47 315 SER D CA 1
ATOM 11531 C C . SER D 2 419 ? -49.739 48.750 -8.048 1.00 23.66 315 SER D C 1
ATOM 11532 O O . SER D 2 419 ? -49.014 49.368 -7.275 1.00 23.73 315 SER D O 1
ATOM 11535 N N . ASP D 2 420 ? -50.083 47.482 -7.811 1.00 23.29 316 ASP D N 1
ATOM 11536 C CA . ASP D 2 420 ? -49.658 46.825 -6.587 1.00 22.11 316 ASP D CA 1
ATOM 11537 C C . ASP D 2 420 ? -48.154 46.637 -6.468 1.00 20.61 316 ASP D C 1
ATOM 11538 O O . ASP D 2 420 ? -47.620 46.559 -5.320 1.00 22.48 316 ASP D O 1
ATOM 11543 N N . LYS D 2 421 ? -47.421 46.579 -7.570 1.00 19.96 317 LYS D N 1
ATOM 11544 C CA . LYS D 2 421 ? -45.996 46.260 -7.427 1.00 19.79 317 LYS D CA 1
ATOM 11545 C C . LYS D 2 421 ? -45.158 47.284 -6.611 1.00 18.10 317 LYS D C 1
ATOM 11546 O O . LYS D 2 421 ? -44.288 46.862 -5.801 1.00 19.02 317 LYS D O 1
ATOM 11552 N N . PHE D 2 422 ? -45.447 48.590 -6.795 1.00 16.65 318 PHE D N 1
ATOM 11553 C CA . PHE D 2 422 ? -44.648 49.660 -6.188 1.00 14.97 318 PHE D CA 1
ATOM 11554 C C . PHE D 2 422 ? -45.316 50.294 -4.962 1.00 18.69 318 PHE D C 1
ATOM 11555 O O . PHE D 2 422 ? -44.869 51.347 -4.492 1.00 18.17 318 PHE D O 1
ATOM 11563 N N . VAL D 2 423 ? -46.342 49.651 -4.404 1.00 16.77 319 VAL D N 1
ATOM 11564 C CA . VAL D 2 423 ? -47.050 50.176 -3.230 1.00 16.25 319 VAL D CA 1
ATOM 11565 C C . VAL D 2 423 ? -46.096 50.499 -2.067 1.00 16.66 319 VAL D C 1
ATOM 11566 O O . VAL D 2 423 ? -46.161 51.580 -1.458 1.00 16.97 319 VAL D O 1
ATOM 11570 N N . ASP D 2 424 ? -45.227 49.544 -1.715 1.00 15.92 320 ASP D N 1
ATOM 11571 C CA . ASP D 2 424 ? -44.358 49.734 -0.560 1.00 16.55 320 ASP D CA 1
ATOM 11572 C C . ASP D 2 424 ? -43.185 50.706 -0.885 1.00 16.06 320 ASP D C 1
ATOM 11573 O O . ASP D 2 424 ? -42.807 51.526 -0.011 1.00 16.23 320 ASP D O 1
ATOM 11578 N N . SER D 2 425 ? -42.614 50.630 -2.104 1.00 16.40 321 SER D N 1
ATOM 11579 C CA . SER D 2 425 ? -41.612 51.609 -2.543 1.00 15.47 321 SER D CA 1
ATOM 11580 C C . SER D 2 425 ? -42.134 53.059 -2.450 1.00 16.24 321 SER D C 1
ATOM 11581 O O . SER D 2 425 ? -41.423 53.956 -1.934 1.00 16.20 321 SER D O 1
ATOM 11584 N N . ARG D 2 426 ? -43.390 53.283 -2.912 1.00 15.95 322 ARG D N 1
ATOM 11585 C CA . ARG D 2 426 ? -43.984 54.587 -2.877 1.00 16.95 322 ARG D CA 1
ATOM 11586 C C . ARG D 2 426 ? -44.332 55.044 -1.455 1.00 18.32 322 ARG D C 1
ATOM 11587 O O . ARG D 2 426 ? -44.209 56.219 -1.108 1.00 18.14 322 ARG D O 1
ATOM 11595 N N . HIS D 2 427 ? -44.742 54.109 -0.593 1.00 15.81 323 HIS D N 1
ATOM 11596 C CA . HIS D 2 427 ? -45.059 54.453 0.817 1.00 18.21 323 HIS D CA 1
ATOM 11597 C C . HIS D 2 427 ? -43.790 54.888 1.569 1.00 16.45 323 HIS D C 1
ATOM 11598 O O . HIS D 2 427 ? -43.791 55.882 2.294 1.00 17.47 323 HIS D O 1
ATOM 11605 N N . VAL D 2 428 ? -42.697 54.123 1.401 1.00 15.85 324 VAL D N 1
ATOM 11606 C CA . VAL D 2 428 ? -41.424 54.496 2.042 1.00 15.69 324 VAL D CA 1
ATOM 11607 C C . VAL D 2 428 ? -40.904 55.839 1.513 1.00 18.33 324 VAL D C 1
ATOM 11608 O O . VAL D 2 428 ? -40.502 56.695 2.318 1.00 15.94 324 VAL D O 1
ATOM 11612 N N . LEU D 2 429 ? -40.958 56.021 0.185 1.00 16.27 325 LEU D N 1
ATOM 11613 C CA . LEU D 2 429 ? -40.609 57.357 -0.389 1.00 16.76 325 LEU D CA 1
ATOM 11614 C C . LEU D 2 429 ? -41.426 58.491 0.250 1.00 16.23 325 LEU D C 1
ATOM 11615 O O . LEU D 2 429 ? -40.883 59.553 0.590 1.00 17.63 325 LEU D O 1
ATOM 11620 N N . SER D 2 430 ? -42.745 58.283 0.363 1.00 15.81 326 SER D N 1
ATOM 11621 C CA . SER D 2 430 ? -43.648 59.264 0.951 1.00 18.58 326 SER D CA 1
ATOM 11622 C C . SER D 2 430 ? -43.211 59.653 2.397 1.00 17.24 326 SER D C 1
ATOM 11623 O O . SER D 2 430 ? -43.245 60.848 2.768 1.00 18.61 326 SER D O 1
ATOM 11626 N N . GLU D 2 431 ? -42.873 58.651 3.205 1.00 17.27 327 GLU D N 1
ATOM 11627 C CA . GLU D 2 431 ? -42.712 58.871 4.651 1.00 18.16 327 GLU D CA 1
ATOM 11628 C C . GLU D 2 431 ? -41.266 59.120 5.069 1.00 17.11 327 GLU D C 1
ATOM 11629 O O . GLU D 2 431 ? -41.026 59.579 6.188 1.00 19.05 327 GLU D O 1
ATOM 11635 N N . HIS D 2 432 ? -40.289 58.850 4.161 1.00 16.48 328 HIS D N 1
ATOM 11636 C CA . HIS D 2 432 ? -38.870 58.955 4.507 1.00 17.13 328 HIS D CA 1
ATOM 11637 C C . HIS D 2 432 ? -37.951 59.583 3.453 1.00 18.35 328 HIS D C 1
ATOM 11638 O O . HIS D 2 432 ? -36.762 59.861 3.760 1.00 18.51 328 HIS D O 1
ATOM 11645 N N . GLY D 2 433 ? -38.422 59.789 2.234 1.00 17.50 329 GLY D N 1
ATOM 11646 C CA . GLY D 2 433 ? -37.511 60.180 1.120 1.00 19.37 329 GLY D CA 1
ATOM 11647 C C . GLY D 2 433 ? -36.550 59.061 0.729 1.00 18.09 329 GLY D C 1
ATOM 11648 O O . GLY D 2 433 ? -36.763 57.880 1.053 1.00 18.35 329 GLY D O 1
ATOM 11649 N N . ASN D 2 434 ? -35.515 59.465 -0.031 1.00 16.85 330 ASN D N 1
ATOM 11650 C CA . ASN D 2 434 ? -34.428 58.575 -0.446 1.00 16.05 330 ASN D CA 1
ATOM 11651 C C . ASN D 2 434 ? -33.333 58.602 0.639 1.00 16.98 330 ASN D C 1
ATOM 11652 O O . ASN D 2 434 ? -32.629 59.615 0.801 1.00 16.95 330 ASN D O 1
ATOM 11657 N N . MET D 2 435 ? -33.210 57.490 1.375 1.00 15.71 331 MET D N 1
ATOM 11658 C CA . MET D 2 435 ? -32.201 57.341 2.421 1.00 16.82 331 MET D CA 1
ATOM 11659 C C . MET D 2 435 ? -30.945 56.566 1.959 1.00 16.29 331 MET D C 1
ATOM 11660 O O . MET D 2 435 ? -30.208 55.995 2.805 1.00 18.17 331 MET D O 1
ATOM 11665 N N . SER D 2 436 ? -30.665 56.536 0.655 1.00 16.47 332 SER D N 1
ATOM 11666 C CA . SER D 2 436 ? -29.545 55.803 0.090 1.00 15.35 332 SER D CA 1
ATOM 11667 C C . SER D 2 436 ? -29.679 54.268 0.371 1.00 14.87 332 SER D C 1
ATOM 11668 O O . SER D 2 436 ? -30.810 53.712 0.197 1.00 14.75 332 SER D O 1
ATOM 11671 N N A SER D 2 437 ? -28.595 53.560 0.687 0.63 12.93 333 SER D N 1
ATOM 11672 N N B SER D 2 437 ? -28.588 53.559 0.690 0.37 14.81 333 SER D N 1
ATOM 11673 C CA A SER D 2 437 ? -28.584 52.084 0.745 0.63 13.76 333 SER D CA 1
ATOM 11674 C CA B SER D 2 437 ? -28.578 52.079 0.798 0.37 15.00 333 SER D CA 1
ATOM 11675 C C A SER D 2 437 ? -29.676 51.477 1.686 0.63 13.80 333 SER D C 1
ATOM 11676 C C B SER D 2 437 ? -29.695 51.484 1.693 0.37 13.95 333 SER D C 1
ATOM 11677 O O A SER D 2 437 ? -30.214 50.424 1.353 0.63 14.26 333 SER D O 1
ATOM 11678 O O B SER D 2 437 ? -30.243 50.438 1.374 0.37 14.90 333 SER D O 1
ATOM 11683 N N . SER D 2 438 ? -29.999 52.123 2.825 1.00 13.27 334 SER D N 1
ATOM 11684 C CA A SER D 2 438 ? -30.993 51.526 3.726 0.41 14.64 334 SER D CA 1
ATOM 11685 C CA B SER D 2 438 ? -31.015 51.575 3.753 0.59 12.99 334 SER D CA 1
ATOM 11686 C C . SER D 2 438 ? -32.407 51.413 3.105 1.00 15.21 334 SER D C 1
ATOM 11687 O O . SER D 2 438 ? -33.211 50.583 3.580 1.00 14.57 334 SER D O 1
ATOM 11692 N N . THR D 2 439 ? -32.729 52.249 2.127 1.00 14.01 335 THR D N 1
ATOM 11693 C CA . THR D 2 439 ? -34.123 52.458 1.694 1.00 13.70 335 THR D CA 1
ATOM 11694 C C . THR D 2 439 ? -34.746 51.132 1.247 1.00 14.31 335 THR D C 1
ATOM 11695 O O . THR D 2 439 ? -35.898 50.840 1.654 1.00 13.82 335 THR D O 1
ATOM 11699 N N . VAL D 2 440 ? -34.043 50.323 0.455 1.00 13.76 336 VAL D N 1
ATOM 11700 C CA . VAL D 2 440 ? -34.618 49.073 -0.033 1.00 14.55 336 VAL D CA 1
ATOM 11701 C C . VAL D 2 440 ? -34.929 48.077 1.098 1.00 14.30 336 VAL D C 1
ATOM 11702 O O . VAL D 2 440 ? -35.848 47.231 0.985 1.00 14.66 336 VAL D O 1
ATOM 11706 N N . LEU D 2 441 ? -34.184 48.172 2.213 1.00 15.06 337 LEU D N 1
ATOM 11707 C CA . LEU D 2 441 ? -34.483 47.343 3.390 1.00 14.40 337 LEU D CA 1
ATOM 11708 C C . LEU D 2 441 ? -35.702 47.826 4.195 1.00 14.99 337 LEU D C 1
ATOM 11709 O O . LEU D 2 441 ? -36.463 46.990 4.755 1.00 14.21 337 LEU D O 1
ATOM 11714 N N . PHE D 2 442 ? -35.947 49.142 4.231 1.00 14.04 338 PHE D N 1
ATOM 11715 C CA . PHE D 2 442 ? -37.255 49.640 4.675 1.00 15.53 338 PHE D CA 1
ATOM 11716 C C . PHE D 2 442 ? -38.411 49.121 3.824 1.00 14.79 338 PHE D C 1
ATOM 11717 O O . PHE D 2 442 ? -39.465 48.790 4.360 1.00 15.84 338 PHE D O 1
ATOM 11725 N N . VAL D 2 443 ? -38.223 49.099 2.492 1.00 14.12 339 VAL D N 1
ATOM 11726 C CA . VAL D 2 443 ? -39.258 48.560 1.571 1.00 14.59 339 VAL D CA 1
ATOM 11727 C C . VAL D 2 443 ? -39.506 47.051 1.874 1.00 15.13 339 VAL D C 1
ATOM 11728 O O . VAL D 2 443 ? -40.686 46.630 1.974 1.00 15.75 339 VAL D O 1
ATOM 11732 N N . MET D 2 444 ? -38.436 46.289 2.078 1.00 14.19 340 MET D N 1
ATOM 11733 C CA . MET D 2 444 ? -38.579 44.846 2.446 1.00 14.66 340 MET D CA 1
ATOM 11734 C C . MET D 2 444 ? -39.383 44.679 3.727 1.00 15.02 340 MET D C 1
ATOM 11735 O O . MET D 2 444 ? -40.303 43.838 3.811 1.00 15.37 340 MET D O 1
ATOM 11740 N N . ASP D 2 445 ? -39.088 45.507 4.736 1.00 14.36 341 ASP D N 1
ATOM 11741 C CA . ASP D 2 445 ? -39.815 45.457 6.024 1.00 14.30 341 ASP D CA 1
ATOM 11742 C C . ASP D 2 445 ? -41.300 45.779 5.828 1.00 15.67 341 ASP D C 1
ATOM 11743 O O . ASP D 2 445 ? -42.175 45.103 6.402 1.00 17.28 341 ASP D O 1
ATOM 11748 N N . GLU D 2 446 ? -41.590 46.843 5.068 1.00 15.26 342 GLU D N 1
ATOM 11749 C CA A GLU D 2 446 ? -42.999 47.237 4.849 0.52 15.30 342 GLU D CA 1
ATOM 11750 C CA B GLU D 2 446 ? -43.005 47.224 4.820 0.48 15.67 342 GLU D CA 1
ATOM 11751 C C . GLU D 2 446 ? -43.783 46.144 4.089 1.00 17.43 342 GLU D C 1
ATOM 11752 O O . GLU D 2 446 ? -44.951 45.853 4.453 1.00 18.45 342 GLU D O 1
ATOM 11763 N N . LEU D 2 447 ? -43.161 45.519 3.098 1.00 16.19 343 LEU D N 1
ATOM 11764 C CA . LEU D 2 447 ? -43.813 44.459 2.311 1.00 17.15 343 LEU D CA 1
ATOM 11765 C C . LEU D 2 447 ? -44.248 43.345 3.223 1.00 15.93 343 LEU D C 1
ATOM 11766 O O . LEU D 2 447 ? -45.407 42.863 3.157 1.00 18.19 343 LEU D O 1
ATOM 11771 N N . ARG D 2 448 ? -43.323 42.821 4.071 1.00 16.61 344 ARG D N 1
ATOM 11772 C CA . ARG D 2 448 ? -43.657 41.636 4.901 1.00 16.26 344 ARG D CA 1
ATOM 11773 C C . ARG D 2 448 ? -44.655 41.998 6.042 1.00 18.34 344 ARG D C 1
ATOM 11774 O O . ARG D 2 448 ? -45.553 41.181 6.347 1.00 20.34 344 ARG D O 1
ATOM 11782 N N . LYS D 2 449 ? -44.575 43.236 6.592 1.00 17.24 345 LYS D N 1
ATOM 11783 C CA . LYS D 2 449 ? -45.556 43.653 7.573 1.00 20.76 345 LYS D CA 1
ATOM 11784 C C . LYS D 2 449 ? -46.969 43.839 6.959 1.00 18.12 345 LYS D C 1
ATOM 11785 O O . LYS D 2 449 ? -47.986 43.425 7.567 1.00 23.16 345 LYS D O 1
ATOM 11791 N N . ARG D 2 450 ? -47.042 44.521 5.803 1.00 19.10 346 ARG D N 1
ATOM 11792 C CA . ARG D 2 450 ? -48.322 44.744 5.115 1.00 19.52 346 ARG D CA 1
ATOM 11793 C C . ARG D 2 450 ? -48.941 43.456 4.655 1.00 19.28 346 ARG D C 1
ATOM 11794 O O . ARG D 2 450 ? -50.194 43.290 4.755 1.00 21.55 346 ARG D O 1
ATOM 11802 N N . SER D 2 451 ? -48.163 42.519 4.179 1.00 19.28 347 SER D N 1
ATOM 11803 C CA . SER D 2 451 ? -48.671 41.188 3.749 1.00 22.32 347 SER D CA 1
ATOM 11804 C C . SER D 2 451 ? -49.381 40.476 4.893 1.00 24.55 347 SER D C 1
ATOM 11805 O O . SER D 2 451 ? -50.494 39.958 4.700 1.00 24.11 347 SER D O 1
ATOM 11808 N N . LEU D 2 452 ? -48.785 40.496 6.090 1.00 23.31 348 LEU D N 1
ATOM 11809 C CA . LEU D 2 452 ? -49.449 39.986 7.284 1.00 26.26 348 LEU D CA 1
ATOM 11810 C C . LEU D 2 452 ? -50.773 40.738 7.621 1.00 25.46 348 LEU D C 1
ATOM 11811 O O . LEU D 2 452 ? -51.884 40.134 7.831 1.00 25.62 348 LEU D O 1
ATOM 11816 N N . GLU D 2 453 ? -50.701 42.059 7.712 1.00 23.33 349 GLU D N 1
ATOM 11817 C CA . GLU D 2 453 ? -51.861 42.875 8.082 1.00 26.83 349 GLU D CA 1
ATOM 11818 C C . GLU D 2 453 ? -53.083 42.744 7.105 1.00 26.23 349 GLU D C 1
ATOM 11819 O O . GLU D 2 453 ? -54.255 42.741 7.580 1.00 27.22 349 GLU D O 1
ATOM 11825 N N . GLU D 2 454 ? -52.795 42.530 5.805 1.00 21.91 350 GLU D N 1
ATOM 11826 C CA . GLU D 2 454 ? -53.840 42.506 4.765 1.00 20.99 350 GLU D CA 1
ATOM 11827 C C . GLU D 2 454 ? -54.317 41.091 4.407 1.00 26.86 350 GLU D C 1
ATOM 11828 O O . GLU D 2 454 ? -55.053 40.884 3.430 1.00 25.38 350 GLU D O 1
ATOM 11834 N N . GLY D 2 455 ? -53.857 40.117 5.189 1.00 24.36 351 GLY D N 1
ATOM 11835 C CA . GLY D 2 455 ? -54.346 38.723 5.009 1.00 25.52 351 GLY D CA 1
ATOM 11836 C C . GLY D 2 455 ? -53.765 37.956 3.839 1.00 24.94 351 GLY D C 1
ATOM 11837 O O . GLY D 2 455 ? -54.435 37.043 3.285 1.00 29.05 351 GLY D O 1
ATOM 11838 N N . LYS D 2 456 ? -52.544 38.331 3.374 1.00 22.82 352 LYS D N 1
ATOM 11839 C CA . LYS D 2 456 ? -51.926 37.634 2.281 1.00 25.08 352 LYS D CA 1
ATOM 11840 C C . LYS D 2 456 ? -51.253 36.305 2.714 1.00 22.04 352 LYS D C 1
ATOM 11841 O O . LYS D 2 456 ? -50.959 36.096 3.875 1.00 25.24 352 LYS D O 1
ATOM 11847 N N . SER D 2 457 ? -51.111 35.372 1.750 1.00 23.77 353 SER D N 1
ATOM 11848 C CA . SER D 2 457 ? -50.688 33.976 2.104 1.00 26.10 353 SER D CA 1
ATOM 11849 C C . SER D 2 457 ? -49.163 33.797 2.191 1.00 24.86 353 SER D C 1
ATOM 11850 O O . SER D 2 457 ? -48.702 32.723 2.630 1.00 24.57 353 SER D O 1
ATOM 11853 N N . THR D 2 458 ? -48.387 34.797 1.727 1.00 20.62 354 THR D N 1
ATOM 11854 C CA . THR D 2 458 ? -46.915 34.784 1.872 1.00 22.23 354 THR D CA 1
ATOM 11855 C C . THR D 2 458 ? -46.433 36.151 2.292 1.00 20.76 354 THR D C 1
ATOM 11856 O O . THR D 2 458 ? -47.158 37.160 2.122 1.00 20.34 354 THR D O 1
ATOM 11860 N N . THR D 2 459 ? -45.159 36.221 2.716 1.00 20.56 355 THR D N 1
ATOM 11861 C CA . THR D 2 459 ? -44.480 37.502 3.058 1.00 17.96 355 THR D CA 1
ATOM 11862 C C . THR D 2 459 ? -44.254 38.396 1.841 1.00 20.54 355 THR D C 1
ATOM 11863 O O . THR D 2 459 ? -43.899 39.568 2.038 1.00 18.48 355 THR D O 1
ATOM 11867 N N . GLY D 2 460 ? -44.441 37.851 0.604 1.00 18.41 356 GLY D N 1
ATOM 11868 C CA . GLY D 2 460 ? -44.323 38.621 -0.619 1.00 19.02 356 GLY D CA 1
ATOM 11869 C C . GLY D 2 460 ? -45.650 38.937 -1.304 1.00 20.20 356 GLY D C 1
ATOM 11870 O O . GLY D 2 460 ? -45.795 38.629 -2.487 1.00 20.50 356 GLY D O 1
ATOM 11871 N N . ASP D 2 461 ? -46.600 39.490 -0.556 1.00 20.63 357 ASP D N 1
ATOM 11872 C CA . ASP D 2 461 ? -47.944 39.878 -1.101 1.00 19.53 357 ASP D CA 1
ATOM 11873 C C . ASP D 2 461 ? -48.665 38.708 -1.737 1.00 23.37 357 ASP D C 1
ATOM 11874 O O . ASP D 2 461 ? -49.436 38.896 -2.671 1.00 25.69 357 ASP D O 1
ATOM 11879 N N . GLY D 2 462 ? -48.450 37.482 -1.203 1.00 20.96 358 GLY D N 1
ATOM 11880 C CA . GLY D 2 462 ? -49.105 36.270 -1.730 1.00 21.68 358 GLY D CA 1
ATOM 11881 C C . GLY D 2 462 ? -48.384 35.528 -2.860 1.00 23.80 358 GLY D C 1
ATOM 11882 O O . GLY D 2 462 ? -48.817 34.430 -3.266 1.00 26.03 358 GLY D O 1
ATOM 11883 N N . PHE D 2 463 ? -47.314 36.127 -3.410 1.00 20.32 359 PHE D N 1
ATOM 11884 C CA . PHE D 2 463 ? -46.540 35.560 -4.531 1.00 20.64 359 PHE D CA 1
ATOM 11885 C C . PHE D 2 463 ? -45.418 34.696 -3.947 1.00 18.83 359 PHE D C 1
ATOM 11886 O O . PHE D 2 463 ? -44.916 34.977 -2.820 1.00 20.88 359 PHE D O 1
ATOM 11894 N N . GLU D 2 464 ? -44.968 33.716 -4.720 1.00 20.07 360 GLU D N 1
ATOM 11895 C CA . GLU D 2 464 ? -43.822 32.840 -4.373 1.00 19.95 360 GLU D CA 1
ATOM 11896 C C . GLU D 2 464 ? -42.458 33.505 -4.644 1.00 18.04 360 GLU D C 1
ATOM 11897 O O . GLU D 2 464 ? -41.578 33.505 -3.731 1.00 19.07 360 GLU D O 1
ATOM 11903 N N . TRP D 2 465 ? -42.275 34.009 -5.851 1.00 18.52 361 TRP D N 1
ATOM 11904 C CA . TRP D 2 465 ? -41.001 34.558 -6.321 1.00 17.89 361 TRP D CA 1
ATOM 11905 C C . TRP D 2 465 ? -41.005 36.076 -6.395 1.00 18.54 361 TRP D C 1
ATOM 11906 O O . TRP D 2 465 ? -42.065 36.681 -6.680 1.00 17.43 361 TRP D O 1
ATOM 11917 N N . GLY D 2 466 ? -39.862 36.680 -6.097 1.00 16.06 362 GLY D N 1
ATOM 11918 C CA . GLY D 2 466 ? -39.726 38.124 -6.178 1.00 17.61 362 GLY D CA 1
ATOM 11919 C C . GLY D 2 466 ? -38.335 38.576 -6.553 1.00 17.03 362 GLY D C 1
ATOM 11920 O O . GLY D 2 466 ? -37.409 37.788 -6.683 1.00 16.07 362 GLY D O 1
ATOM 11921 N N . VAL D 2 467 ? -38.202 39.892 -6.740 1.00 15.41 363 VAL D N 1
ATOM 11922 C CA . VAL D 2 467 ? -36.911 40.503 -7.149 1.00 15.39 363 VAL D CA 1
ATOM 11923 C C . VAL D 2 467 ? -36.684 41.759 -6.313 1.00 14.86 363 VAL D C 1
ATOM 11924 O O . VAL D 2 467 ? -37.623 42.544 -6.032 1.00 15.94 363 VAL D O 1
ATOM 11928 N N . LEU D 2 468 ? -35.427 41.943 -5.870 1.00 14.68 364 LEU D N 1
ATOM 11929 C CA . LEU D 2 468 ? -34.967 43.135 -5.166 1.00 13.26 364 LEU D CA 1
ATOM 11930 C C . LEU D 2 468 ? -33.927 43.883 -6.051 1.00 13.73 364 LEU D C 1
ATOM 11931 O O . LEU D 2 468 ? -33.031 43.236 -6.616 1.00 14.28 364 LEU D O 1
ATOM 11936 N N . PHE D 2 469 ? -34.077 45.210 -6.151 1.00 14.70 365 PHE D N 1
ATOM 11937 C CA . PHE D 2 469 ? -33.192 46.065 -7.016 1.00 14.99 365 PHE D CA 1
ATOM 11938 C C . PHE D 2 469 ? -32.694 47.267 -6.206 1.00 15.29 365 PHE D C 1
ATOM 11939 O O . PHE D 2 469 ? -33.462 47.989 -5.545 1.00 15.75 365 PHE D O 1
ATOM 11947 N N . GLY D 2 470 ? -31.372 47.483 -6.275 1.00 14.38 366 GLY D N 1
ATOM 11948 C CA . GLY D 2 470 ? -30.743 48.782 -5.892 1.00 14.59 366 GLY D CA 1
ATOM 11949 C C . GLY D 2 470 ? -30.064 49.424 -7.097 1.00 14.25 366 GLY D C 1
ATOM 11950 O O . GLY D 2 470 ? -29.572 48.709 -7.987 1.00 15.60 366 GLY D O 1
ATOM 11951 N N . PHE D 2 471 ? -30.054 50.766 -7.155 1.00 15.14 367 PHE D N 1
ATOM 11952 C CA . PHE D 2 471 ? -29.491 51.542 -8.302 1.00 16.34 367 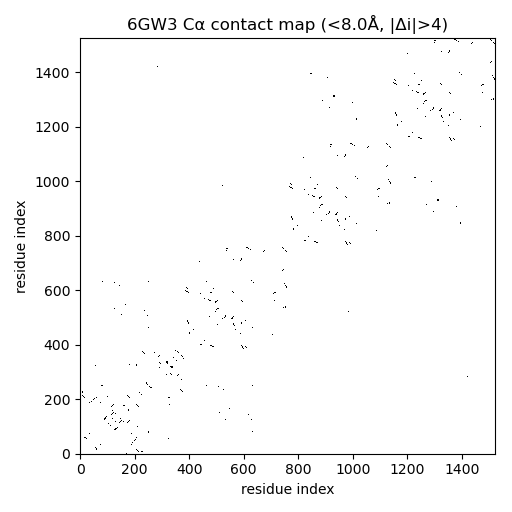PHE D CA 1
ATOM 11953 C C . PHE D 2 471 ? -28.598 52.632 -7.752 1.00 15.84 367 PHE D C 1
ATOM 11954 O O . PHE D 2 471 ? -28.984 53.315 -6.819 1.00 18.43 367 PHE D O 1
ATOM 11962 N N . GLY D 2 472 ? -27.394 52.813 -8.327 1.00 14.29 368 GLY D N 1
ATOM 11963 C CA . GLY D 2 472 ? -26.523 53.859 -7.825 1.00 16.06 368 GLY D CA 1
ATOM 11964 C C . GLY D 2 472 ? -25.304 54.080 -8.741 1.00 16.12 368 GLY D C 1
ATOM 11965 O O . GLY D 2 472 ? -25.347 53.795 -9.974 1.00 15.59 368 GLY D O 1
ATOM 11966 N N . PRO D 2 473 ? -24.195 54.674 -8.191 1.00 15.26 369 PRO D N 1
ATOM 11967 C CA . PRO D 2 473 ? -23.063 55.114 -9.056 1.00 15.62 369 PRO D CA 1
ATOM 11968 C C . PRO D 2 473 ? -22.502 54.008 -9.986 1.00 15.52 369 PRO D C 1
ATOM 11969 O O . PRO D 2 473 ? -22.246 52.892 -9.511 1.00 15.71 369 PRO D O 1
ATOM 11973 N N . GLY D 2 474 ? -22.305 54.375 -11.255 1.00 15.57 370 GLY D N 1
ATOM 11974 C CA . GLY D 2 474 ? -21.739 53.441 -12.248 1.00 17.46 370 GLY D CA 1
ATOM 11975 C C . GLY D 2 474 ? -22.111 53.657 -13.716 1.00 16.95 370 GLY D C 1
ATOM 11976 O O . GLY D 2 474 ? -21.219 53.872 -14.539 1.00 18.92 370 GLY D O 1
ATOM 11977 N N . LEU D 2 475 ? -23.403 53.623 -14.098 1.00 17.48 371 LEU D N 1
ATOM 11978 C CA . LEU D 2 475 ? -24.595 53.382 -13.236 1.00 15.91 371 LEU D CA 1
ATOM 11979 C C . LEU D 2 475 ? -24.697 51.869 -12.929 1.00 15.21 371 LEU D C 1
ATOM 11980 O O . LEU D 2 475 ? -24.781 51.029 -13.861 1.00 17.08 371 LEU D O 1
ATOM 11985 N N . THR D 2 476 ? -24.604 51.528 -11.646 1.00 14.27 372 THR D N 1
ATOM 11986 C CA . THR D 2 476 ? -24.631 50.148 -11.138 1.00 14.78 372 THR D CA 1
ATOM 11987 C C . THR D 2 476 ? -26.043 49.710 -10.731 1.00 15.06 372 THR D C 1
ATOM 11988 O O . THR D 2 476 ? -26.737 50.452 -9.990 1.00 16.06 372 THR D O 1
ATOM 11992 N N . VAL D 2 477 ? -26.406 48.485 -11.128 1.00 13.89 373 VAL D N 1
ATOM 11993 C CA . VAL D 2 477 ? -27.638 47.836 -10.681 1.00 14.91 373 VAL D CA 1
ATOM 11994 C C . VAL D 2 477 ? -27.250 46.575 -9.866 1.00 15.61 373 VAL D C 1
ATOM 11995 O O . VAL D 2 477 ? -26.515 45.683 -10.384 1.00 16.24 373 VAL D O 1
ATOM 11999 N N . GLU D 2 478 ? -27.719 46.508 -8.611 1.00 13.82 374 GLU D N 1
ATOM 12000 C CA . GLU D 2 478 ? -27.661 45.284 -7.781 1.00 13.48 374 GLU D CA 1
ATOM 12001 C C . GLU D 2 478 ? -29.024 44.597 -7.892 1.00 13.35 374 GLU D C 1
ATOM 12002 O O . GLU D 2 478 ? -30.070 45.264 -7.688 1.00 14.93 374 GLU D O 1
ATOM 12008 N N . ARG D 2 479 ? -29.015 43.290 -8.174 1.00 13.91 375 ARG D N 1
ATOM 12009 C CA . ARG D 2 479 ? -30.251 42.462 -8.277 1.00 14.12 375 ARG D CA 1
ATOM 12010 C C . ARG D 2 479 ? -30.153 41.251 -7.348 1.00 14.94 375 ARG D C 1
ATOM 12011 O O . ARG D 2 479 ? -29.098 40.576 -7.302 1.00 15.11 375 ARG D O 1
ATOM 12019 N N . VAL D 2 480 ? -31.227 40.962 -6.629 1.00 14.02 376 VAL D N 1
ATOM 12020 C CA . VAL D 2 480 ? -31.327 39.728 -5.830 1.00 13.95 376 VAL D CA 1
ATOM 12021 C C . VAL D 2 480 ? -32.658 39.061 -6.167 1.00 14.26 376 VAL D C 1
ATOM 12022 O O . VAL D 2 480 ? -33.724 39.696 -5.984 1.00 16.43 376 VAL D O 1
ATOM 12026 N N . VAL D 2 481 ? -32.635 37.796 -6.621 1.00 14.20 377 VAL D N 1
ATOM 12027 C CA . VAL D 2 481 ? -33.872 36.984 -6.703 1.00 14.85 377 VAL D CA 1
ATOM 12028 C C . VAL D 2 481 ? -34.142 36.455 -5.271 1.00 15.51 377 VAL D C 1
ATOM 12029 O O . VAL D 2 481 ? -33.222 35.911 -4.614 1.00 15.87 377 VAL D O 1
ATOM 12033 N N . VAL D 2 482 ? -35.380 36.640 -4.811 1.00 15.15 378 VAL D N 1
ATOM 12034 C CA . VAL D 2 482 ? -35.797 36.219 -3.477 1.00 16.63 378 VAL D CA 1
ATOM 12035 C C . VAL D 2 482 ? -37.029 35.312 -3.574 1.00 16.88 378 VAL D C 1
ATOM 12036 O O . VAL D 2 482 ? -37.776 35.335 -4.571 1.00 17.32 378 VAL D O 1
ATOM 12040 N N . ARG D 2 483 ? -37.222 34.483 -2.551 1.00 16.62 379 ARG D N 1
ATOM 12041 C CA . ARG D 2 483 ? -38.456 33.715 -2.377 1.00 17.73 379 ARG D CA 1
ATOM 12042 C C . ARG D 2 483 ? -39.102 34.152 -1.081 1.00 15.17 379 ARG D C 1
ATOM 12043 O O . ARG D 2 483 ? -38.437 34.388 -0.056 1.00 16.87 379 ARG D O 1
ATOM 12051 N N . SER D 2 484 ? -40.423 34.267 -1.104 1.00 17.16 380 SER D N 1
ATOM 12052 C CA . SER D 2 484 ? -41.199 34.562 0.113 1.00 17.01 380 SER D CA 1
ATOM 12053 C C . SER D 2 484 ? -41.272 33.268 0.973 1.00 17.94 380 SER D C 1
ATOM 12054 O O . SER D 2 484 ? -40.799 32.206 0.590 1.00 19.93 380 SER D O 1
ATOM 12057 N N . VAL D 2 485 ? -41.879 33.415 2.147 1.00 18.96 381 VAL D N 1
ATOM 12058 C CA . VAL D 2 485 ? -42.160 32.338 3.093 1.00 19.96 381 VAL D CA 1
ATOM 12059 C C . VAL D 2 485 ? -43.682 32.336 3.354 1.00 20.52 381 VAL D C 1
ATOM 12060 O O . VAL D 2 485 ? -44.331 33.406 3.390 1.00 24.57 381 VAL D O 1
ATOM 12064 N N . PRO D 2 486 ? -44.272 31.163 3.493 1.00 24.06 382 PRO D N 1
ATOM 12065 C CA . PRO D 2 486 ? -45.756 31.132 3.767 1.00 25.83 382 PRO D CA 1
ATOM 12066 C C . PRO D 2 486 ? -46.110 31.791 5.114 1.00 28.45 382 PRO D C 1
ATOM 12067 O O . PRO D 2 486 ? -45.279 31.752 6.070 1.00 29.31 382 PRO D O 1
ATOM 12071 N N . ILE D 2 487 ? -47.253 32.460 5.180 1.00 27.69 383 ILE D N 1
ATOM 12072 C CA . ILE D 2 487 ? -47.808 32.910 6.469 1.00 28.91 383 ILE D CA 1
ATOM 12073 C C . ILE D 2 487 ? -48.782 31.818 7.051 1.00 43.58 383 ILE D C 1
ATOM 12074 O O . ILE D 2 487 ? -49.739 31.526 6.371 1.00 54.84 383 ILE D O 1
#

Secondary structure (DSSP, 8-state):
-----S-EEEEEEEEE--S-EEEGGGHHHHHHHHTT-TT-HHHHHHHHHHHHHTT--EEE-S--HHHHHH-GGGGSSS-S-HHHHHHHHHHHHHHHHHHHHHHHHHHH-S-GGG--EEEEEESS---BS-HHHHHHHHHT--TT-EEEEEES---HHHHHHHHHHHHHHHSTT--EEEEEEE-GGGT-----TT-HHHHHHHHHB--EEEEEEEEES--GGGT---SEEEEEEEEEEPTT-TTSEEEEEETTEEEEEE-TTHHHHHHHHHHHHHHHHHGGGT---TTSSEEEE--S-HHHHHHHHHHHT--TTTTHHHHHHHHHH-B-GGGHHHHHHHHHHHHHHHTT-SBTTTT-SEEEEEEEETTTEEEEEEEEE-BPP-/-PPPPS--EEEEEEEE--S-EEEGGGHHHHHHHHTT-TT-HHHHHHHHHHHHHS---EEE-S--HHHHHH-GGGGSSS-S-HHHHHHHHHHHHHHHHHHHHHHHHHHH-S-GGG--EEEEEESS---BS-HHHHHHHHHT--TT-EEEEEET---HHHHHHHHHHHHHHHSTT--EEEEEEE-GGGT-----SS-HHHHHHHHHB--EEEEEEEESS--GGGT---SEEEEEEEEEEPTT-TTSEEEEEETTEEEEEE-TTHHHHHHHHHHHHHHHHHGGGT---TTSSEEEE--S-HHHHHHHHHHHT--GGGGHHHHHHHHHH-B-GGGHHHHHHHHHHHHHHHTT-SBTTTT-SEEEEEEEETTTEEEEEEEEE-B---/-PPPS-EEEEEEEEE--S-EEEGGGHHHHHHHHTT-TT-HHHHHHHHHHHHHTT--EEE-S--HHHHHH-GGGGSSS---HHHHHHHHHHHHHHHHHHHHHHHHHHH-S-GGG--EEEEEESS---BS-HHHHHHHHHT--TT-EEEEEET---HHHHHHHHHHHHHHHSTT--EEEEEEE-GGGT-----TT-HHHHHHHHHB--EEEEEEEEES--GGGT---SEEEEEEEEEEPTT-TTSEEEEEETTEEEEEE-TTHHHHHHHHHHHHHHHHHGGGT---TTSSEEEE--S-HHHHHHHHHHHT--TTTTHHHHHHHHHH-B-GGGHHHHHHHHHHHHHHHTT-SBTTTT-SEEEEEEEETTTEEEEEEEEE-B---/-PPPS--EEEEEEEE--S-EEEGGGHHHHHHHHTT-TT-HHHHHHHHHHHHHS---EEE-S--HHHHHH-GGGGSSS-S-HHHHHHHHHHHHHHHHHHHHHHHHHHH-S-GGG--EEEEEESS---BS-HHHHHHHHHT--TT-EEEEEET---HHHHHHHHHHHHHHHSTT--EEEEEEE-GGGT-----TT-HHHHHHHHHB--EEEEEEEESS--GGGT---SEEEEEEEEEEPTT-TTSEEEEEETTEEEEEE-TTHHHHHHHHHHHHHHHHHGGGT---TTSSEEEE--S-HHHHHHHHHHHT--GGGGHHHHHHHHHH-B-GGGHHHHHHHHHHHHHHHTT-SBTTTT-SEEEEEEEETTTEEEEEEEEE-B-

Solvent-accessible surface area: 55780 Å² total

B-factor: mean 22.5, std 12.32, range [7.89, 138.22]

Nearest PDB structures (foldseek):
  1i86-assembly1_A-2  TM=9.895E-01  e=2.342E-71  Medicago sativa
  1i89-assembly1_B-2  TM=9.898E-01  e=2.646E-70  Medicago sativa
  8b35-assembly1_B  TM=9.895E-01  e=2.622E-69  Hordeum vulgare
  5wx5-assembly1_A  TM=9.884E-01  e=5.553E-65  Tetradium ruticarpum
  5wx4-assembly1_A  TM=9.885E-01  e=1.302E-64  Tetradium ruticarpum

Sequence (1524 aa):
HLRAEGPASVLAIGTANPENILLLQDEFPDYYFRVTKSEHMTQLKEKFRKICDKSMIRKRNCFLNEEEHLKQNPRLVEHEMQTLDARQDMLVVEVPKLGKDACAKAIKEWGQPKSKITHLIFTSASTTDMPGADYHCAKLLGLSPSVKRVMMYQLGYGGGTVLRIAKDIAENNKGARVLAVCCDIIMMACLFRGPSESDLELLVGQAIFGDGAAAVIVGAEPDESVGERPIFEELVSTGQTTILPNSEGTIGGHIREAGLIFDLHKDVPMMLISNNIEKCLIEAFTPIGISDWNSIFWITHPGGKKAILDKVEEKLHLKSDKFVDSRHVLSEHGNMSSSSSTVLFVMDEELRKRSLEEGKSTTGDGFEWGVLFGFGPGLTVERVVVRSVVPIKYHLRAEGPASSVLAIGTANPENILLQDEFPDYYFRVTKSEHMTQLKEKFRKICDKSMIRKRNCFLNEEHLKQNPRLVEHEMQTLDARQDMLVVEVPKLGKDACAKAIKEWGQPKSKITHLIFTSASTTDMPGADYHCAKLLGLSPSVVKRVMMYQLGYGGGTVLRIAKKDIAENNKGARVLAVCCDIMMACLFRGPSESDLELLVGQAIFGDGAAAVIIVGAEPDESVGERPIFELVSTGQTILPNSEGTIGGHIREAGLLIFDLLHKDVPMLISNNIEKCLIEEAFTPIGISDWNSIFWITHPGGKAILDKVEEKLHLKSDDKFVDSRHVLSEHGNMSSSSSTVLFVMDEELRKRSLEEGKSTTGDGFEWGVLFGFGPGLTVERVVVRSVVPIKYLRAEGPASVLAIGTANPENILLQDEFPDYYFRVTKSEHMTQLKEKFRKICDKSMIRKRNCFLNEEHLKQNPRLVEHEMQTLDARQDMLVVEVPKLGKDACAKAIKEWGQPKSKITHLIFTSASTTDMPGADYHCAKLLGLSPSVKRVMMYQLGYGGGTVLRIAKKDIAENNKGARVLAVCCDIMMACLFRGPSESDLELLVGQAIFGDGAAAVIVGAEPDESVGERPIFELVSTGQTILPNSEGTIGGHIREAGLLIFDLHKDVPMLISNNIEKCLIEAFTPIGISDWNSIFWITHPGGKAILDKVEEKLHLKSDKFVDSRHVLSEHGNMSSSSSTVLFVMDELRKRSLEEGKSTTGDGFEWGVLFGFGPGLTVERVVVRSVPIKYLRAEGPASVLAIGTANPENILLQDDEFPDYYFRVTKSEHMTQLKEKFRKICDKSMIRKRNCFLNEEHLKQNPRLVEHEMQTLDARQDMLVVEVPKLGKDACAKAIKEWGQPKSKITHLIFTSASTTDMPGADYHCAKLLGLSPSVKRVMMYQLGYGGGTVLRIAKKDIAENNKGARVLAVCCDIMMACLFRGPSESDLELLVGQAIFGDGAAAVIIVGAEPDESVGERPIFELVSTGQTILPNSEGTIGGHIREAGLIFDLHKDVPMLISNNIEKCLIEAFTPIGISDWNSIFWITHPGGKAILDKVEEKLHLKSDKFVDSRHVLSEHGNMSSSSSTVLFVMDEELRKRSLEEGKSTTGDGFEWGVLFGFGPGLTVERVVVRSVPI